Protein AF-0000000072649305 (afdb_homodimer)

Radius of gyration: 39.03 Å; Cα contacts (8 Å, |Δi|>4): 4567; chains: 2; bounding box: 91×129×90 Å

Nearest PDB structures (foldseek):
  1vrq-assembly1_B  TM=8.832E-01  e=9.720E-28  Corynebacterium sp. U-96
  1y56-assembly1_B  TM=9.040E-01  e=2.093E-27  Pyrococcus horikoshii OT3
  2gah-assembly1_B  TM=8.842E-01  e=2.703E-27  Stenotrophomonas maltophilia
  6j38-assembly1_B-2  TM=8.258E-01  e=3.837E-21  Streptomyces sp. MJ635-86F5
  7exs-assembly1_A  TM=8.335E-01  e=2.819E-20  Thermomicrobium roseum DSM 5159

Solvent-accessible surface area (backbone atoms only — not comparable to full-atom values): 95221 Å² total; per-residue (Å²): 121,86,79,44,63,44,62,58,48,69,74,64,62,65,78,66,76,74,66,70,76,68,77,71,73,66,77,72,63,72,85,65,77,70,59,66,54,63,35,55,30,39,33,36,23,41,28,50,44,21,32,28,29,51,28,36,36,19,73,72,67,42,37,53,29,36,35,35,13,53,49,56,74,24,32,65,53,37,63,73,48,86,25,57,34,69,48,84,53,81,49,71,52,58,25,52,23,17,50,47,15,62,57,44,52,59,50,47,30,67,73,58,65,40,77,29,56,73,43,70,44,16,33,36,40,48,20,58,33,66,63,46,42,45,50,51,28,45,37,49,27,41,33,54,63,71,71,46,71,70,44,82,35,47,46,67,53,48,36,70,58,36,71,72,44,57,62,78,68,44,68,22,31,42,31,31,66,84,17,28,36,33,38,46,62,39,42,41,48,37,32,48,50,46,19,42,74,48,48,27,45,79,42,59,66,32,40,78,74,42,50,38,66,32,19,58,82,60,95,77,62,84,49,61,32,15,36,45,16,66,46,53,67,86,37,49,31,33,37,35,36,38,85,59,49,53,30,39,22,52,30,42,36,40,18,42,51,69,37,39,42,56,58,34,45,55,55,55,42,88,54,63,47,44,21,28,51,42,45,34,35,33,35,37,63,36,69,69,50,46,50,38,53,73,70,66,50,79,72,58,34,33,39,31,40,38,47,49,24,35,35,38,33,73,40,92,44,18,37,35,40,38,43,53,41,68,80,44,52,64,43,54,87,87,34,64,59,94,80,65,50,72,66,68,50,82,76,59,60,82,60,45,42,70,37,52,54,53,46,26,67,37,26,49,68,64,35,73,31,49,72,68,46,73,49,21,33,59,38,23,21,11,56,80,61,50,36,29,43,34,47,38,76,95,48,74,58,29,33,36,47,35,18,47,65,57,38,76,25,33,14,46,20,51,9,46,38,48,32,35,24,69,76,71,56,46,51,90,61,57,52,12,73,25,20,48,33,40,56,37,65,68,67,23,70,46,24,30,47,40,22,20,32,51,35,51,39,44,68,42,43,83,81,44,86,69,62,51,83,58,65,60,59,77,40,29,42,58,50,45,47,63,61,42,46,75,60,22,40,42,69,37,70,56,85,55,32,55,38,46,35,33,51,45,93,42,92,79,57,54,62,56,74,86,71,58,48,56,62,67,99,52,76,63,35,82,38,60,39,77,40,93,44,93,90,44,61,41,71,49,52,49,41,88,41,67,41,81,57,49,66,48,32,43,50,35,44,51,38,20,69,70,16,12,23,41,29,80,51,34,77,28,25,32,32,36,36,31,27,79,45,27,59,63,51,51,36,38,43,23,49,38,70,74,74,84,57,81,24,41,47,40,82,33,41,32,37,39,71,74,19,11,35,62,46,55,29,43,35,33,46,81,46,80,48,28,30,39,37,38,24,73,36,72,34,28,50,41,45,74,67,55,78,36,31,50,52,18,65,64,55,44,50,91,59,61,44,61,74,71,74,63,74,33,54,13,36,36,37,34,54,46,44,35,50,43,11,65,40,66,64,91,48,60,52,46,78,41,82,42,33,72,36,37,29,29,38,38,34,28,11,75,38,30,64,58,34,50,34,70,41,24,69,88,57,62,75,47,60,86,73,44,35,78,40,27,40,47,80,45,47,52,46,51,36,59,28,41,39,26,34,39,68,67,53,84,50,52,29,30,32,36,36,27,51,38,40,34,39,50,43,48,50,50,55,50,51,66,58,17,52,89,47,53,50,42,70,44,20,51,56,27,49,50,21,36,23,71,30,24,38,41,37,70,43,91,84,79,46,77,46,68,48,68,47,50,77,43,60,41,30,66,79,32,34,43,69,26,56,65,48,62,86,53,44,56,68,73,77,63,76,86,72,63,35,55,15,48,70,37,44,63,68,42,59,93,59,60,74,38,26,58,43,25,30,44,48,46,91,64,85,56,50,60,51,64,44,44,29,27,24,16,65,42,94,84,68,45,79,43,31,32,29,39,31,37,30,56,21,70,91,72,70,41,39,30,30,32,31,41,23,36,56,90,65,49,48,71,68,36,62,34,28,36,39,56,63,74,41,79,28,50,27,31,29,40,65,55,30,49,48,60,52,46,54,54,50,56,68,72,97,119,85,79,43,61,44,63,56,48,69,76,65,62,63,77,66,77,72,67,69,75,66,78,71,72,64,76,72,63,72,84,64,77,72,59,66,55,64,34,55,31,39,31,36,23,39,28,52,43,20,31,29,28,51,26,36,35,19,72,73,66,41,39,53,30,36,35,35,13,55,48,57,74,24,31,67,53,38,62,76,49,87,26,57,33,69,47,83,52,79,49,72,53,58,26,52,22,18,50,47,14,61,56,44,54,59,50,48,30,67,73,56,67,40,77,29,56,74,42,71,43,16,33,37,39,46,18,57,33,67,64,46,42,44,50,53,27,45,36,48,26,40,33,54,63,72,69,47,72,69,44,82,34,47,47,66,55,49,35,70,57,37,71,72,44,59,62,81,68,44,68,22,30,41,31,30,65,84,17,29,33,35,39,46,63,40,42,42,49,37,32,48,51,47,17,41,75,46,49,27,46,78,43,58,65,33,40,78,74,42,52,37,70,33,20,55,81,58,95,77,62,82,49,63,33,15,38,42,18,66,47,54,67,86,36,48,32,32,38,36,36,38,84,58,50,53,30,40,22,52,30,43,34,42,20,43,51,69,37,39,41,56,58,34,46,55,52,54,42,88,54,63,48,43,21,28,52,43,44,34,35,33,36,38,63,36,68,70,52,46,51,39,54,72,71,65,49,79,72,58,35,33,40,30,41,37,47,49,24,37,35,37,32,74,41,92,44,18,37,34,40,38,44,54,39,68,80,43,51,64,44,55,87,87,34,63,59,94,79,66,52,73,65,68,50,82,76,60,61,81,60,45,42,69,37,52,53,53,47,26,67,36,26,50,68,64,33,71,30,48,73,68,47,73,46,20,33,60,36,24,21,14,57,81,60,48,35,29,42,35,47,38,76,93,50,74,57,28,33,37,47,34,19,46,65,57,39,76,23,34,13,46,21,50,10,46,40,47,31,36,24,69,75,72,56,46,53,88,62,58,52,11,72,24,18,47,31,39,56,38,71,68,67,23,69,46,24,31,47,40,21,20,32,50,36,50,39,45,70,42,46,81,82,42,87,68,63,53,84,58,66,61,59,78,41,29,43,58,52,45,48,61,62,43,46,74,61,24,41,43,70,36,71,58,86,55,31,55,39,45,35,34,51,45,94,44,91,81,57,54,63,57,73,85,72,57,48,55,62,69,96,51,77,62,38,83,38,58,41,76,40,92,44,93,88,43,60,42,71,48,52,47,41,87,41,67,42,80,57,50,66,48,33,42,52,33,44,52,37,20,69,71,16,11,24,41,28,81,50,34,78,27,26,32,33,35,36,31,28,82,44,27,61,63,51,50,36,38,43,22,49,39,68,74,74,84,57,82,23,41,47,40,81,33,40,32,36,40,71,75,19,11,35,63,44,56,27,43,35,32,46,79,46,78,46,28,30,40,38,38,24,72,36,73,32,27,50,40,45,72,64,57,79,32,34,54,52,19,65,62,55,43,54,90,63,62,40,63,76,62,78,64,75,32,53,13,36,36,38,34,54,46,45,37,49,43,12,66,40,66,62,90,48,60,53,48,78,42,81,40,33,74,36,36,29,30,37,38,34,27,11,74,38,30,63,57,33,48,34,70,41,23,69,89,57,63,75,46,60,86,74,44,34,79,39,27,40,47,80,44,45,50,46,50,37,60,27,42,39,26,34,40,68,67,53,84,50,55,31,31,33,37,37,28,49,37,39,33,38,50,42,47,50,51,52,50,52,65,58,16,51,89,48,53,50,42,69,45,21,51,56,28,49,48,21,37,23,68,30,25,37,41,38,70,43,91,84,80,46,78,47,69,47,67,46,49,78,41,60,41,31,66,77,34,33,43,70,26,57,64,48,63,85,55,43,55,70,72,77,63,74,85,71,62,35,54,14,49,70,36,44,64,68,42,58,94,58,61,72,38,26,56,42,26,30,44,48,47,91,66,87,57,52,59,51,64,46,44,29,26,24,17,65,41,94,84,68,45,79,44,32,33,30,39,31,36,30,55,21,68,92,72,71,42,37,30,32,32,30,41,24,36,56,91,65,49,51,69,66,37,64,36,27,37,39,55,62,74,42,77,29,50,26,31,30,41,64,54,30,49,48,62,52,45,55,54,52,58,68,72,94

Organism: Meloidogyne incognita (NCBI:txid6306)

Foldseek 3Di:
DPPFPQVVCVVPPPPPVPPPDPPPPPPPVVPPDFDDAEFAEEEEAQFLQSLLLLLQLLVVPGQRYEYEAQADHNQAPLQPDPFWLDLQDQDLQLNLLLVLLLVVLVVLCVVQVFAQAWDQLKAKEWDLFPQVLLLVLSSVQLCVVNVFDKDWFALVVVCVLPVQWDSPSTGTIIIRRSITGGRRVSSSVSSVRSSVVSNYYYDHSKDWDAKFKAFADDVPDSFSWPLLFDLPLVRIWMWTQIPSGIYIYSAYEYAHELCQQVHCVSQQDGFLKFWWKWKKFWWDAFVVLVVCVVVVHRFRHWYDHLLLAKIWGDDPRTIMMTGLFAPTFTPCLVTDDSPRTNDFDGDDCVGCVSSVVVVCNGRVSNSHTYTPDMTIHIAMAGLQRAAAWAADFPDFNYTYTYRHRPCSSSSNSSSNQNSCCNPVVHGPDQQLQRHSLLAFLQCDSVQSRQSRSVCSNCVSASDFPPDAAPTPPQRAEFPCRVVQVQQAFDWHDGNNYTFGAWGDPDPPAADDPVLAWRDDDGDRTGFFYDDPDDVDGTHWGTHQWFTPCNVRLLVQLVLLAAFKEKGWQLLWWKKKKAFPCLQVLVLQAWQHHDDPDAQFWDKTFGAAQLQATQFIFTWHDADPRMIMTTGRNVARSGHHDHQASQRRRRRTHRPRHPPDHPRQRSVSSSVVSNSNHSDDRPGRMDMGTCSVFKIKMKMGHPCSVVLQCVQAVVDDCDCVRPNARGWHWGGRNNFIWTWHQDDQQLTGIIITMGTSVCVNVNVCSSCVSRVVRSYYYGGPQSVQLSNLLAQWRCDPVRDTDGSDDHQFLRTNNAHCVQSVNPVRHPPVVVVPHHHRNSVSCVVCVPVGQWHKFKKFWPDDDIHADAWSWFKALDDPDDGFWIFRGWDQNSLVRTTMTIIIGGPVQRDFQRWIWTQNSNDIIIMTTHDSNNNVVVVVVVVVD/DPPFPQVVCVVPPPPPVPPPDPPCPPPVVVPPDFDDAEFAEEEEAQFLQSLLLLLQLLVVPGQRYEYEAQADHNQAPLQPDPFWLDLQDQDLQLNLLLVLLLVVLVVLCVVQVQAQAWDQLKAKEWDLFPQVLLLVLSRVQLCVVNVFDKDWFALVRVCVLPVQWDSPSTGTIIIRRSITGGRRVSSSVSSVRSSVVSNYYYDHSKDWDAKFKAFADDVPDSFSWPALFDLPLVRIWMWTDIPSGIYIYSAYEYAHELQQQVRCVSQQDGFLKFWWKWKKFWWDAFVVLVVCVVVVHRFRHWYDHLLAAKIWGDDPRTIMMTGLFAPTFTPCLVTDDSPRTNDFDGDDCVGCVSSVVVVCNGRVSNSHTYTPDMGIHIAMAGLQRAAAWAADFPDFNYTYTYRHRPCSSSSNSSSNQNSCCNPVVHGPDQQLLRHSLLAFQQCDSVQSRQSRSVCSNCVSASDFPPDAAPTPPQRAEFPCRVVQVQQAFDWHDGNNYTFGAWGDPDPPAADDPVLAWRDDDGDRTGFFYDDPDDVDGTHWGTHQWFTPCNVRLLVQLVLLAAFKEKGWQLLWWKKKKAFPCRQVLVLQAWQDHDDPDAQFWDKTFGAAQLQATQFIFTWHDADPRMIMTTGRNVARSGHIDHQQSQRRNGRTHRPRHPPDDPRQRSVSSSVVSNSNHSDDRPGRMDMDTCSVFKIKMKMWHPCSVVLQCVQAVVDDCDCVRPNARGWHWGGRNNFIWTWHQDDQQLTGIIITMGTSVCVNVNVCSSCVSRVVRSYYYGGPQSVQLSNLLAQWRCDPVRDIDGSDDHQFLRTNVAHCVQSVNPVRHPPVVVVPHHHRNSVSCVVCPPVGQKHKFKKFWPDDDIHADAWSWFKALDDPDDGFWIWRGWDQNSLVRTTMTIIIGGPVQRDFQRWIWTSNSNDIIIMTTHDSNNNVVVVVVVVVD

Sequence (1882 aa):
MPKYKILNYVKSCKISLFCSNGFSSSSNQTLTRSIRSESKAVVVGGGIVGLSTLYHLAKKGWSDVLLLERKELTSGSTWHAAGLLPIFNINYTIGQLHKYSVEMYQRLEKETGVDIGFRQCTNLRVACTNDRWDEYMYYKGIADTINVPVNILTKEQVNKLWPICKIDGILGGIQHPDDGYLQPANLAQAFAKASRDLGATIYTQTPVIDINPLYIESERSLCIKINLRNLDSDKNKWLIKTNRGNIITDHVITATGSFARKTAKMMGIQLPVLPVEHHYLVTEQHPILLERKKQGLPELSIFRESDNSWYIREENGGFIVGIYEKGAPACYLEGPSEDSEFELFQPYMERIMPHIERAIDRVPAFGEVGIKTIYNGAIPFTPDGVPIVGPAPGLYNYWLSEGHTFGITAAGGAGWQLAEWIVTGEPSIDMTSLDPRRFGDYASHKWTQLKCEEVSENIFTIHYPDEERSAGRPLLTSPCYERMANLGAVFGSICGWERPNWFAPSETYKLAKEELGIGGDVLLNKNWSNPREENGPVVEKWSFHRSNYFKHVGNEVLNVHKNAGLMDTSYCAKLMVKGQNARKWLNSIFTKPLPQEKGKIQQCFLLNKNGCVIAEFAAYEYINDCFYLISSGNSIKFIFKFKINVIFCNFNKYFKFKLKLIFLFPYAVYVYDILRKLLPVNENVQIFDCTNEMGIFMLVGPNSSKIIEKLCPQINLSETSFPLNFGRKICLGHCWVEAFHKNCFGEIGWELLHPLLMQNTLFDLIFDSGGEFGIKPFGVYAANSMAVEITFQVCMYNFYFHIRQIKHELTPNYNLWECGLYSYVDDFTDNNRDFPGKNSLIYLKNKERWKFITLEVFGLENVDARGGEPIFDEFDQKIIGRVTNGSFGWRINKSLALAMVNPKFAEEGTRVYIKILGGLFSAISIHENPFEAQKISDKIIMPKYKILNYVKSCKISLFCSNGFSSSSNQTLTRSIRSESKAVVVGGGIVGLSTLYHLAKKGWSDVLLLERKELTSGSTWHAAGLLPIFNINYTIGQLHKYSVEMYQRLEKETGVDIGFRQCTNLRVACTNDRWDEYMYYKGIADTINVPVNILTKEQVNKLWPICKIDGILGGIQHPDDGYLQPANLAQAFAKASRDLGATIYTQTPVIDINPLYIESERSLCIKINLRNLDSDKNKWLIKTNRGNIITDHVITATGSFARKTAKMMGIQLPVLPVEHHYLVTEQHPILLERKKQGLPELSIFRESDNSWYIREENGGFIVGIYEKGAPACYLEGPSEDSEFELFQPYMERIMPHIERAIDRVPAFGEVGIKTIYNGAIPFTPDGVPIVGPAPGLYNYWLSEGHTFGITAAGGAGWQLAEWIVTGEPSIDMTSLDPRRFGDYASHKWTQLKCEEVSENIFTIHYPDEERSAGRPLLTSPCYERMANLGAVFGSICGWERPNWFAPSETYKLAKEELGIGGDVLLNKNWSNPREENGPVVEKWSFHRSNYFKHVGNEVLNVHKNAGLMDTSYCAKLMVKGQNARKWLNSIFTKPLPQEKGKIQQCFLLNKNGCVIAEFAAYEYINDCFYLISSGNSIKFIFKFKINVIFCNFNKYFKFKLKLIFLFPYAVYVYDILRKLLPVNENVQIFDCTNEMGIFMLVGPNSSKIIEKLCPQINLSETSFPLNFGRKICLGHCWVEAFHKNCFGEIGWELLHPLLMQNTLFDLIFDSGGEFGIKPFGVYAANSMAVEITFQVCMYNFYFHIRQIKHELTPNYNLWECGLYSYVDDFTDNNRDFPGKNSLIYLKNKERWKFITLEVFGLENVDARGGEPIFDEFDQKIIGRVTNGSFGWRINKSLALAMVNPKFAEEGTRVYIKILGGLFSAISIHENPFEAQKISDKII

Secondary structure (DSSP, 8-state):
---SHHHHHHHH--------------------S---SEEEEEEE--SHHHHHHHHHHHHTT--SEEEE-SSSTTTTTGGG---B-----SSHHHHHHHHHHHHHHHHHHHHH------B---EEEEE-SHHHHHHHHHHHHHHHHTT---EEE-HHHHHHH-TTS--TT--EEEEETT--B--HHHHHHHHHHHHHHTT-EEE-S--EEEEEEEEB-SSS---B----S---GGGEEEEEEETTEEEEEEEEEE--GGGHHHHHHTTT-----EEEEEEEEEE---HHHHHHHHTTPPPPPEEEEGGGTEEEEEETTEEEEEE--TTPPB--TT---TT--S--PPP-HHHHHHHHHHHHHH-HHHHTS-EEEEEEEEEEE-TTSPPEEEEPTT-SSEEEEE--TTHHHHHHHHHHHHHHHHHHSS-SS--GGG-GGGS-TT--HHHHHHHHHHHHHTSSS---TT----TT-S-B--TTHHHHHHTTEEEEEETTEEEEEEE-SSTT----GGGSS--SS-S----BPPPSSTT-----B--SS--TTHHHHHHHHHHHHHSEEEEE-TTSEEEEEESTTHHHHHHHHBSSPPPSSTTBEEEEEEE-TTSBEEEEEEEEEEETTEEEEEE-GGGTT---------------S---S--------HHHHHHHHHHHHHSPTT-S-EEEE-TTTEEEEEEESTTHHHHHHHH-TT---STTTS-TTBEEEEEETTEEEEEES--SSSSSEEEEEEEGGGHHHHHHHHHHHHGGGTEEE--HHHHHHHHHT-SEEE-TTS-EEE-PPBTTTBSTTSBTTTTT-GGGS--TTSTT---TTHHHHHHHTT--S-EEEEEEE-S-SS----S--EEESSTTS-EEEEEEEEEEETTTTEEEEEEEE-GGG-STT-EEEEEETTEEEEEEEE-S-HHHHHHHHHHH-/--SSHHHHHHHH--------------------S---SEEEEEEE--SHHHHHHHHHHHHTT--SEEEE-SSSTTTTTGGG---B-----SSHHHHHHHHHHHHHHHHHHHHH------B---EEEEE-SHHHHHHHHHHHHHHHHTT---EEE-HHHHHHH-TTS--TT--EEEEETT--B--HHHHHHHHHHHHHHTT-EEE-S--EEEEEEEEB-SSS---B----S---GGGEEEEEEETTEEEEEEEEEE--GGGHHHHHHTTT-----EEEEEEEEEE---HHHHHHHHTTPPPPPEEEEGGGTEEEEEETTEEEEEE--TTPPB--TT---TT--S--PPP-HHHHHHHHHHHHHH-HHHHTS-EEEEEEEEEEE-TTSPPEEEEPTT-SSEEEEE--TTHHHHHHHHHHHHHHHHHHSS-SS--GGG-GGGS-TT--HHHHHHHHHHHHHTSSS---TT----TT-S-B--TTHHHHHHTTEEEEEETTEEEEEEE-SSTT----GGGSS--SS-S----BPPPSSTT-----B--SS--TTHHHHHHHHHHHHHSEEEEE-TTSEEEEEESTTHHHHHHHHBSSPPPSSTTBEEEEEEE-TTSBEEEEEEEEEEETTEEEEEE-GGGTT---------------S---S--------HHHHHHHHHHHHHSPTT-S-EEEE-TTTEEEEEEESTTHHHHHHHH-TT---STTTS-TTBEEEEEETTEEEEEES--SSSSSEEEEEEEGGGHHHHHHHHHHHHGGGTEEE--HHHHHHHHHT-SEEE-TTS-EEE-PPBTTTBSTTSBTTTTT-GGGS--TTSTT---TTHHHHHHHTT--S-EEEEEEE-S-SS----S--EEESSTTS-EEEEEEEEEEETTTTEEEEEEEE-GGG-STT-EEEEEETTEEEEEEEE-S-HHHHHHHHHHH-

Structure (mmCIF, N/CA/C/O backbone):
data_AF-0000000072649305-model_v1
#
loop_
_entity.id
_entity.type
_entity.pdbx_description
1 polymer 'Dimethylglycine dehydrogenase'
#
loop_
_atom_site.group_PDB
_atom_site.id
_atom_site.type_symbol
_atom_site.label_atom_id
_atom_site.label_alt_id
_atom_site.label_comp_id
_atom_site.label_asym_id
_atom_site.label_entity_id
_atom_site.label_seq_id
_atom_site.pdbx_PDB_ins_code
_atom_site.Cartn_x
_atom_site.Cartn_y
_atom_site.Cartn_z
_atom_site.occupancy
_atom_site.B_iso_or_equiv
_atom_site.auth_seq_id
_atom_site.auth_comp_id
_atom_site.auth_asym_id
_atom_site.auth_atom_id
_atom_site.pdbx_PDB_model_num
ATOM 1 N N . MET A 1 1 ? 20.75 60.844 -11.406 1 26.42 1 MET A N 1
ATOM 2 C CA . MET A 1 1 ? 21.453 60.438 -10.203 1 26.42 1 MET A CA 1
ATOM 3 C C . MET A 1 1 ? 20.5 59.75 -9.219 1 26.42 1 MET A C 1
ATOM 5 O O . MET A 1 1 ? 19.391 60.25 -8.977 1 26.42 1 MET A O 1
ATOM 9 N N . PRO A 1 2 ? 20.641 58.469 -8.891 1 33.59 2 PRO A N 1
ATOM 10 C CA . PRO A 1 2 ? 19.516 57.812 -8.258 1 33.59 2 PRO A CA 1
ATOM 11 C C . PRO A 1 2 ? 19.031 58.531 -7 1 33.59 2 PRO A C 1
ATOM 13 O O . PRO A 1 2 ? 19.844 58.938 -6.172 1 33.59 2 PRO A O 1
ATOM 16 N N . LYS A 1 3 ? 17.906 59.25 -7.133 1 41.62 3 LYS A N 1
ATOM 17 C CA . LYS A 1 3 ? 17.25 60.281 -6.312 1 41.62 3 LYS A CA 1
ATOM 18 C C . LYS A 1 3 ? 17.188 59.844 -4.852 1 41.62 3 LYS A C 1
ATOM 20 O O . LYS A 1 3 ? 17 60.688 -3.963 1 41.62 3 LYS A O 1
ATOM 25 N N . TYR A 1 4 ? 16.703 58.688 -4.555 1 39 4 TYR A N 1
ATOM 26 C CA . TYR A 1 4 ? 16.438 58.406 -3.146 1 39 4 TYR A CA 1
ATOM 27 C C . TYR A 1 4 ? 17.703 57.875 -2.451 1 39 4 TYR A C 1
ATOM 29 O O . TYR A 1 4 ? 18.453 57.094 -3.018 1 39 4 TYR A O 1
ATOM 37 N N . LYS A 1 5 ? 18.219 58.594 -1.465 1 45.81 5 LYS A N 1
ATOM 38 C CA . LYS A 1 5 ? 19.422 58.375 -0.668 1 45.81 5 LYS A CA 1
ATOM 39 C C . LYS A 1 5 ? 19.516 56.906 -0.216 1 45.81 5 LYS A C 1
ATOM 41 O O . LYS A 1 5 ? 20.609 56.344 -0.16 1 45.81 5 LYS A O 1
ATOM 46 N N . ILE A 1 6 ? 18.406 56.406 0.026 1 42.75 6 ILE A N 1
ATOM 47 C CA . ILE A 1 6 ? 18.422 55.031 0.521 1 42.75 6 ILE A CA 1
ATOM 48 C C . ILE A 1 6 ? 18.938 54.094 -0.572 1 42.75 6 ILE A C 1
ATOM 50 O O . ILE A 1 6 ? 19.609 53.094 -0.284 1 42.75 6 ILE A O 1
ATOM 54 N N . LEU A 1 7 ? 18.766 54.469 -1.872 1 44 7 LEU A N 1
ATOM 55 C CA . LEU A 1 7 ? 19.188 53.625 -2.975 1 44 7 LEU A CA 1
ATOM 56 C C . LEU A 1 7 ? 20.688 53.719 -3.205 1 44 7 LEU A C 1
ATOM 58 O O . LEU A 1 7 ? 21.266 52.906 -3.924 1 44 7 LEU A O 1
ATOM 62 N N . ASN A 1 8 ? 21.234 54.781 -2.863 1 38.97 8 ASN A N 1
ATOM 63 C CA . ASN A 1 8 ? 22.672 54.969 -3.059 1 38.97 8 ASN A CA 1
ATOM 64 C C . ASN A 1 8 ? 23.469 54 -2.164 1 38.97 8 ASN A C 1
ATOM 66 O O . ASN A 1 8 ? 24.672 53.812 -2.367 1 38.97 8 ASN A O 1
ATOM 70 N N . TYR A 1 9 ? 22.875 53.656 -1.155 1 36.69 9 TYR A N 1
ATOM 71 C CA . TYR A 1 9 ? 23.609 52.75 -0.279 1 36.69 9 TYR A CA 1
ATOM 72 C C . TYR A 1 9 ? 23.797 51.375 -0.947 1 36.69 9 TYR A C 1
ATOM 74 O O . TYR A 1 9 ? 24.688 50.625 -0.554 1 36.69 9 TYR A O 1
ATOM 82 N N . VAL A 1 10 ? 22.984 51.062 -1.899 1 38.12 10 VAL A N 1
ATOM 83 C CA . VAL A 1 10 ? 23.094 49.688 -2.418 1 38.12 10 VAL A CA 1
ATOM 84 C C . VAL A 1 10 ? 24.484 49.5 -3.037 1 38.12 10 VAL A C 1
ATOM 86 O O . VAL A 1 10 ? 24.922 48.375 -3.213 1 38.12 10 VAL A O 1
ATOM 89 N N . LYS A 1 11 ? 25.047 50.531 -3.682 1 35 11 LYS A N 1
ATOM 90 C CA . LYS A 1 11 ? 26.297 50.312 -4.422 1 35 11 LYS A CA 1
ATOM 91 C C . LYS A 1 11 ? 27.469 50.094 -3.473 1 35 11 LYS A C 1
ATOM 93 O O . LYS A 1 11 ? 28.469 49.5 -3.85 1 35 11 LYS A O 1
ATOM 98 N N . SER A 1 12 ? 27.531 50.938 -2.443 1 34.06 12 SER A N 1
ATOM 99 C CA . SER A 1 12 ? 28.781 50.906 -1.695 1 34.06 12 SER A CA 1
ATOM 100 C C . SER A 1 12 ? 28.781 49.812 -0.64 1 34.06 12 SER A C 1
ATOM 102 O O . SER A 1 12 ? 29.734 49.688 0.142 1 34.06 12 SER A O 1
ATOM 104 N N . CYS A 1 13 ? 27.688 49.312 -0.37 1 27.84 13 CYS A N 1
ATOM 105 C CA . CYS A 1 13 ? 27.719 48.406 0.775 1 27.84 13 CYS A CA 1
ATOM 106 C C . CYS A 1 13 ? 28.641 47.219 0.505 1 27.84 13 CYS A C 1
ATOM 108 O O . CYS A 1 13 ? 28.25 46.281 -0.198 1 27.84 13 CYS A O 1
ATOM 110 N N . LYS A 1 14 ? 29.969 47.594 0.073 1 27.81 14 LYS A N 1
ATOM 111 C CA . LYS A 1 14 ? 30.859 46.469 0.328 1 27.81 14 LYS A CA 1
ATOM 112 C C . LYS A 1 14 ? 30.578 45.844 1.699 1 27.81 14 LYS A C 1
ATOM 114 O O . LYS A 1 14 ? 30.359 46.562 2.674 1 27.81 14 LYS A O 1
ATOM 119 N N . ILE A 1 15 ? 30.281 44.625 1.768 1 27.25 15 ILE A N 1
ATOM 120 C CA . ILE A 1 15 ? 29.938 43.656 2.816 1 27.25 15 ILE A CA 1
ATOM 121 C C . ILE A 1 15 ? 30.953 43.781 3.957 1 27.25 15 ILE A C 1
ATOM 123 O O . ILE A 1 15 ? 32.125 43.406 3.801 1 27.25 15 ILE A O 1
ATOM 127 N N . SER A 1 16 ? 31.234 45.031 4.422 1 22.19 16 SER A N 1
ATOM 128 C CA . SER A 1 16 ? 32.125 44.719 5.543 1 22.19 16 SER A CA 1
ATOM 129 C C . SER A 1 16 ? 31.453 43.781 6.523 1 22.19 16 SER A C 1
ATOM 131 O O . SER A 1 16 ? 30.266 43.938 6.852 1 22.19 16 SER A O 1
ATOM 133 N N . LEU A 1 17 ? 31.797 42.562 6.473 1 25.78 17 LEU A N 1
ATOM 134 C CA . LEU A 1 17 ? 31.5 41.531 7.473 1 25.78 17 LEU A CA 1
ATOM 135 C C . LEU A 1 17 ? 31.5 42.156 8.875 1 25.78 17 LEU A C 1
ATOM 137 O O . LEU A 1 17 ? 32.531 42.656 9.344 1 25.78 17 LEU A O 1
ATOM 141 N N . PHE A 1 18 ? 30.641 43.062 9.117 1 23.59 18 PHE A N 1
ATOM 142 C CA . PHE A 1 18 ? 30.625 43.531 10.5 1 23.59 18 PHE A CA 1
ATOM 143 C C . PHE A 1 18 ? 30.578 42.344 11.469 1 23.59 18 PHE A C 1
ATOM 145 O O . PHE A 1 18 ? 29.594 41.594 11.508 1 23.59 18 PHE A O 1
ATOM 152 N N . CYS A 1 19 ? 31.656 41.656 11.531 1 23.05 19 CYS A N 1
ATOM 153 C CA . CYS A 1 19 ? 31.859 40.781 12.695 1 23.05 19 CYS A CA 1
ATOM 154 C C . CYS A 1 19 ? 31.672 41.562 13.992 1 23.05 19 CYS A C 1
ATOM 156 O O . CYS A 1 19 ? 32.438 42.5 14.289 1 23.05 19 CYS A O 1
ATOM 158 N N . SER A 1 20 ? 30.5 42.125 14.195 1 22.59 20 SER A N 1
ATOM 159 C CA . SER A 1 20 ? 30.406 42.719 15.531 1 22.59 20 SER A CA 1
ATOM 160 C C . SER A 1 20 ? 31.297 41.969 16.531 1 22.59 20 SER A C 1
ATOM 162 O O . SER A 1 20 ? 31.531 40.781 16.391 1 22.59 20 SER A O 1
ATOM 164 N N . ASN A 1 21 ? 32.25 42.75 17 1 23.2 21 ASN A N 1
ATOM 165 C CA . ASN A 1 21 ? 33.125 42.406 18.109 1 23.2 21 ASN A CA 1
ATOM 166 C C . ASN A 1 21 ? 32.375 41.625 19.188 1 23.2 21 ASN A C 1
ATOM 168 O O . ASN A 1 21 ? 31.266 42 19.578 1 23.2 21 ASN A O 1
ATOM 172 N N . GLY A 1 22 ? 32.531 40.375 19.156 1 23.89 22 GLY A N 1
ATOM 173 C CA . GLY A 1 22 ? 32.125 39.438 20.172 1 23.89 22 GLY A CA 1
ATOM 174 C C . GLY A 1 22 ? 32.156 40 21.578 1 23.89 22 GLY A C 1
ATOM 175 O O . GLY A 1 22 ? 33.094 40.719 21.938 1 23.89 22 GLY A O 1
ATOM 176 N N . PHE A 1 23 ? 31 40.594 22 1 24.89 23 PHE A N 1
ATOM 177 C CA . PHE A 1 23 ? 31.016 40.844 23.438 1 24.89 23 PHE A CA 1
ATOM 178 C C . PHE A 1 23 ? 31.812 39.781 24.156 1 24.89 23 PHE A C 1
ATOM 180 O O . PHE A 1 23 ? 31.578 38.594 23.969 1 24.89 23 PHE A O 1
ATOM 187 N N . SER A 1 24 ? 33.156 40.062 24.203 1 24.94 24 SER A N 1
ATOM 188 C CA . SER A 1 24 ? 34 39.25 25.062 1 24.94 24 SER A CA 1
ATOM 189 C C . SER A 1 24 ? 33.344 39 26.406 1 24.94 24 SER A C 1
ATOM 191 O O . SER A 1 24 ? 33.125 39.906 27.172 1 24.94 24 SER A O 1
ATOM 193 N N . SER A 1 25 ? 32.219 38.375 26.328 1 25.88 25 SER A N 1
ATOM 194 C CA . SER A 1 25 ? 31.812 38 27.688 1 25.88 25 SER A CA 1
ATOM 195 C C . SER A 1 25 ? 32.969 37.406 28.469 1 25.88 25 SER A C 1
ATOM 197 O O . SER A 1 25 ? 33.562 36.375 28.078 1 25.88 25 SER A O 1
ATOM 199 N N . SER A 1 26 ? 33.875 38.25 28.922 1 27.23 26 SER A N 1
ATOM 200 C CA . SER A 1 26 ? 34.969 38 29.859 1 27.23 26 SER A CA 1
ATOM 201 C C . SER A 1 26 ? 34.531 37 30.938 1 27.23 26 SER A C 1
ATOM 203 O O . SER A 1 26 ? 35.344 36.594 31.781 1 27.23 26 SER A O 1
ATOM 205 N N . SER A 1 27 ? 33.219 37.188 31.344 1 26.56 27 SER A N 1
ATOM 206 C CA . SER A 1 27 ? 33.25 36.656 32.719 1 26.56 27 SER A CA 1
ATOM 207 C C . SER A 1 27 ? 33.5 35.156 32.719 1 26.56 27 SER A C 1
ATOM 209 O O . SER A 1 27 ? 32.75 34.375 32.125 1 26.56 27 SER A O 1
ATOM 211 N N . ASN A 1 28 ? 34.719 34.781 32.5 1 29.5 28 ASN A N 1
ATOM 212 C CA . ASN A 1 28 ? 35.219 33.469 32.938 1 29.5 28 ASN A CA 1
ATOM 213 C C . ASN A 1 28 ? 34.562 33.031 34.219 1 29.5 28 ASN A C 1
ATOM 215 O O . ASN A 1 28 ? 35.125 33.219 35.312 1 29.5 28 ASN A O 1
ATOM 219 N N . GLN A 1 29 ? 33.312 33.438 34.438 1 30.05 29 GLN A N 1
ATOM 220 C CA . GLN A 1 29 ? 32.844 32.875 35.688 1 30.05 29 GLN A CA 1
ATOM 221 C C . GLN A 1 29 ? 33.156 31.375 35.75 1 30.05 29 GLN A C 1
ATOM 223 O O . GLN A 1 29 ? 33 30.656 34.781 1 30.05 29 GLN A O 1
ATOM 228 N N . THR A 1 30 ? 34.094 30.984 36.5 1 34.38 30 THR A N 1
ATOM 229 C CA . THR A 1 30 ? 34.406 29.641 36.969 1 34.38 30 THR A CA 1
ATOM 230 C C . THR A 1 30 ? 33.188 28.734 36.938 1 34.38 30 THR A C 1
ATOM 232 O O . THR A 1 30 ? 32.156 29.047 37.562 1 34.38 30 THR A O 1
ATOM 235 N N . LEU A 1 31 ? 32.844 28.188 35.844 1 43.88 31 LEU A N 1
ATOM 236 C CA . LEU A 1 31 ? 31.859 27.141 35.656 1 43.88 31 LEU A CA 1
ATOM 237 C C . LEU A 1 31 ? 31.781 26.266 36.906 1 43.88 31 LEU A C 1
ATOM 239 O O . LEU A 1 31 ? 32.5 25.266 37.031 1 43.88 31 LEU A O 1
ATOM 243 N N . THR A 1 32 ? 32.031 26.844 38.031 1 41.53 32 THR A N 1
ATOM 244 C CA . THR A 1 32 ? 32.281 26.062 39.219 1 41.53 32 THR A CA 1
ATOM 245 C C . THR A 1 32 ? 31.203 25 39.406 1 41.53 32 THR A C 1
ATOM 247 O O . THR A 1 32 ? 31.406 24 40.094 1 41.53 32 THR A O 1
ATOM 250 N N . ARG A 1 33 ? 29.781 25.516 39.5 1 52.19 33 ARG A N 1
ATOM 251 C CA . ARG A 1 33 ? 28.922 24.656 40.312 1 52.19 33 ARG A CA 1
ATOM 252 C C . ARG A 1 33 ? 28.328 23.531 39.469 1 52.19 33 ARG A C 1
ATOM 254 O O . ARG A 1 33 ? 27.844 23.781 38.375 1 52.19 33 ARG A O 1
ATOM 261 N N . SER A 1 34 ? 28.609 22.359 39.812 1 72.88 34 SER A N 1
ATOM 262 C CA . SER A 1 34 ? 28 21.094 39.375 1 72.88 34 SER A CA 1
ATOM 263 C C . SER A 1 34 ? 26.484 21.219 39.25 1 72.88 34 SER A C 1
ATOM 265 O O . SER A 1 34 ? 25.859 22 40 1 72.88 34 SER A O 1
ATOM 267 N N . ILE A 1 35 ? 25.844 21 38.031 1 83 35 ILE A N 1
ATOM 268 C CA . ILE A 1 35 ? 24.391 21.016 37.812 1 83 35 ILE A CA 1
ATOM 269 C C . ILE A 1 35 ? 23.734 20 38.75 1 83 35 ILE A C 1
ATOM 271 O O . ILE A 1 35 ? 24.375 19.062 39.219 1 83 35 ILE A O 1
ATOM 275 N N . ARG A 1 36 ? 22.609 20.344 39 1 91.12 36 ARG A N 1
ATOM 276 C CA . ARG A 1 36 ? 21.828 19.375 39.781 1 91.12 36 ARG A CA 1
ATOM 277 C C . ARG A 1 36 ? 21.734 18.047 39.031 1 91.12 36 ARG A C 1
ATOM 279 O O . ARG A 1 36 ? 21.625 18.016 37.812 1 91.12 36 ARG A O 1
ATOM 286 N N . SER A 1 37 ? 21.672 17.047 39.812 1 92 37 SER A N 1
ATOM 287 C CA . SER A 1 37 ? 21.703 15.703 39.219 1 92 37 SER A CA 1
ATOM 288 C C . SER A 1 37 ? 20.297 15.195 38.938 1 92 37 SER A C 1
ATOM 290 O O . SER A 1 37 ? 20.125 14.227 38.188 1 92 37 SER A O 1
ATOM 292 N N . GLU A 1 38 ? 19.266 15.836 39.531 1 93.56 38 GLU A N 1
ATOM 293 C CA . GLU A 1 38 ? 17.891 15.422 39.312 1 93.56 38 GLU A CA 1
ATOM 294 C C . GLU A 1 38 ? 16.953 16.625 39.25 1 93.56 38 GLU A C 1
ATOM 296 O O . GLU A 1 38 ? 17.203 17.656 39.844 1 93.56 38 GLU A O 1
ATOM 301 N N . SER A 1 39 ? 15.961 16.531 38.5 1 95.56 39 SER A N 1
ATOM 302 C CA . SER A 1 39 ? 14.906 17.531 38.406 1 95.56 39 SER A CA 1
ATOM 303 C C . SER A 1 39 ? 13.609 16.922 37.875 1 95.56 39 SER A C 1
ATOM 305 O O . SER A 1 39 ? 13.633 15.898 37.188 1 95.56 39 SER A O 1
ATOM 307 N N . LYS A 1 40 ? 12.57 17.531 38.281 1 96.25 40 LYS A N 1
ATOM 308 C CA . LYS A 1 40 ? 11.273 17.047 37.812 1 96.25 40 LYS A CA 1
ATOM 309 C C . LYS A 1 40 ? 11.133 17.266 36.312 1 96.25 40 LYS A C 1
ATOM 311 O O . LYS A 1 40 ? 10.578 16.422 35.594 1 96.25 40 LYS A O 1
ATOM 316 N N . ALA A 1 41 ? 11.523 18.422 35.844 1 97.88 41 ALA A N 1
ATOM 317 C CA . ALA A 1 41 ? 11.453 18.75 34.438 1 97.88 41 ALA A CA 1
ATOM 318 C C . ALA A 1 41 ? 12.656 19.578 34 1 97.88 41 ALA A C 1
ATOM 320 O O . ALA A 1 41 ? 13.164 20.391 34.781 1 97.88 41 ALA A O 1
ATOM 321 N N . VAL A 1 42 ? 13.102 19.344 32.812 1 98.38 42 VAL A N 1
ATOM 322 C CA . VAL A 1 42 ? 14.195 20.109 32.25 1 98.38 42 VAL A CA 1
ATOM 323 C C . VAL A 1 42 ? 13.742 20.734 30.922 1 98.38 42 VAL A C 1
ATOM 325 O O . VAL A 1 42 ? 13.25 20.047 30.031 1 98.38 42 VAL A O 1
ATOM 328 N N . VAL A 1 43 ? 13.82 22.047 30.844 1 98.69 43 VAL A N 1
ATOM 329 C CA . VAL A 1 43 ? 13.586 22.781 29.609 1 98.69 43 VAL A CA 1
ATOM 330 C C . VAL A 1 43 ? 14.914 23.031 28.891 1 98.69 43 VAL A C 1
ATOM 332 O O . VAL A 1 43 ? 15.859 23.547 29.5 1 98.69 43 VAL A O 1
ATOM 335 N N . VAL A 1 44 ? 14.992 22.625 27.656 1 98.56 44 VAL A N 1
ATOM 336 C CA . VAL A 1 44 ? 16.203 22.828 26.859 1 98.56 44 VAL A CA 1
ATOM 337 C C . VAL A 1 44 ? 15.992 23.984 25.891 1 98.56 44 VAL A C 1
ATOM 339 O O . VAL A 1 44 ? 15.148 23.922 24.984 1 98.56 44 VAL A O 1
ATOM 342 N N . GLY A 1 45 ? 16.75 25.094 26.016 1 98.12 45 GLY A N 1
ATOM 343 C CA . GLY A 1 45 ? 16.672 26.281 25.172 1 98.12 45 GLY A CA 1
ATOM 344 C C . GLY A 1 45 ? 16.312 27.531 25.953 1 98.12 45 GLY A C 1
ATOM 345 O O . GLY A 1 45 ? 15.25 27.594 26.578 1 98.12 45 GLY A O 1
ATOM 346 N N . GLY A 1 46 ? 17.125 28.5 25.906 1 97.69 46 GLY A N 1
ATOM 347 C CA . GLY A 1 46 ? 16.938 29.719 26.672 1 97.69 46 GLY A CA 1
ATOM 348 C C . GLY A 1 46 ? 16.422 30.875 25.844 1 97.69 46 GLY A C 1
ATOM 349 O O . GLY A 1 46 ? 16.75 32.031 26.109 1 97.69 46 GLY A O 1
ATOM 350 N N . GLY A 1 47 ? 15.734 30.594 24.797 1 97.31 47 GLY A N 1
ATOM 351 C CA . GLY A 1 47 ? 14.961 31.609 24.094 1 97.31 47 GLY A CA 1
ATOM 352 C C . GLY A 1 47 ? 13.68 31.984 24.812 1 97.31 47 GLY A C 1
ATOM 353 O O . GLY A 1 47 ? 13.375 31.438 25.875 1 97.31 47 GLY A O 1
ATOM 354 N N . ILE A 1 48 ? 12.938 32.875 24.172 1 97.44 48 ILE A N 1
ATOM 355 C CA . ILE A 1 48 ? 11.742 33.406 24.812 1 97.44 48 ILE A CA 1
ATOM 356 C C . ILE A 1 48 ? 10.75 32.281 25.062 1 97.44 48 ILE A C 1
ATOM 358 O O . ILE A 1 48 ? 10.047 32.25 26.078 1 97.44 48 ILE A O 1
ATOM 362 N N . VAL A 1 49 ? 10.648 31.281 24.172 1 98.06 49 VAL A N 1
ATOM 363 C CA . VAL A 1 49 ? 9.695 30.188 24.281 1 98.06 49 VAL A CA 1
ATOM 364 C C . VAL A 1 49 ? 10.086 29.266 25.453 1 98.06 49 VAL A C 1
ATOM 366 O O . VAL A 1 49 ? 9.234 28.859 26.234 1 98.06 49 VAL A O 1
ATOM 369 N N . GLY A 1 50 ? 11.367 28.922 25.547 1 98.5 50 GLY A N 1
ATOM 370 C CA . GLY A 1 50 ? 11.836 28.109 26.656 1 98.5 50 GLY A CA 1
ATOM 371 C C . GLY A 1 50 ? 11.656 28.781 28 1 98.5 50 GLY A C 1
ATOM 372 O O . GLY A 1 50 ? 11.219 28.141 28.969 1 98.5 50 GLY A O 1
ATOM 373 N N . LEU A 1 51 ? 12 30.016 28.062 1 98.38 51 LEU A N 1
ATOM 374 C CA . LEU A 1 51 ? 11.875 30.781 29.312 1 98.38 51 LEU A CA 1
ATOM 375 C C . LEU A 1 51 ? 10.414 30.891 29.719 1 98.38 51 LEU A C 1
ATOM 377 O O . LEU A 1 51 ? 10.094 30.797 30.906 1 98.38 51 LEU A O 1
ATOM 381 N N . SER A 1 52 ? 9.57 31.172 28.75 1 98.38 52 SER A N 1
ATOM 382 C CA . SER A 1 52 ? 8.133 31.203 29.031 1 98.38 52 SER A CA 1
ATOM 383 C C . SER A 1 52 ? 7.648 29.875 29.578 1 98.38 52 SER A C 1
ATOM 385 O O . SER A 1 52 ? 6.852 29.828 30.531 1 98.38 52 SER A O 1
ATOM 387 N N . THR A 1 53 ? 8.086 28.781 28.969 1 98.62 53 THR A N 1
ATOM 388 C CA . THR A 1 53 ? 7.699 27.438 29.422 1 98.62 53 THR A CA 1
ATOM 389 C C . THR A 1 53 ? 8.156 27.203 30.844 1 98.62 53 THR A C 1
ATOM 391 O O . THR A 1 53 ? 7.383 26.703 31.672 1 98.62 53 THR A O 1
ATOM 394 N N . LEU A 1 54 ? 9.391 27.531 31.156 1 98.5 54 LEU A N 1
ATOM 395 C CA . LEU A 1 54 ? 9.93 27.391 32.5 1 98.5 54 LEU A CA 1
ATOM 396 C C . LEU A 1 54 ? 9.086 28.172 33.5 1 98.5 54 LEU A C 1
ATOM 398 O O . LEU A 1 54 ? 8.727 27.641 34.562 1 98.5 54 LEU A O 1
ATOM 402 N N . TYR A 1 55 ? 8.75 29.422 33.219 1 97.88 55 TYR A N 1
ATOM 403 C CA . TYR A 1 55 ? 7.957 30.297 34.062 1 97.88 55 TYR A CA 1
ATOM 404 C C . TYR A 1 55 ? 6.602 29.688 34.375 1 97.88 55 TYR A C 1
ATOM 406 O O . TYR A 1 55 ? 6.176 29.641 35.531 1 97.88 55 TYR A O 1
ATOM 414 N N . HIS A 1 56 ? 5.977 29.219 33.344 1 98.38 56 HIS A N 1
ATOM 415 C CA . HIS A 1 56 ? 4.617 28.719 33.5 1 98.38 56 HIS A CA 1
ATOM 416 C C . HIS A 1 56 ? 4.609 27.406 34.312 1 98.38 56 HIS A C 1
ATOM 418 O O . HIS A 1 56 ? 3.674 27.141 35.062 1 98.38 56 HIS A O 1
ATOM 424 N N . LEU A 1 57 ? 5.617 26.531 34.062 1 98.31 57 LEU A N 1
ATOM 425 C CA . LEU A 1 57 ? 5.73 25.328 34.875 1 98.31 57 LEU A CA 1
ATOM 426 C C . LEU A 1 57 ? 5.914 25.703 36.344 1 98.31 57 LEU A C 1
ATOM 428 O O . LEU A 1 57 ? 5.266 25.125 37.219 1 98.31 57 LEU A O 1
ATOM 432 N N . ALA A 1 58 ? 6.816 26.641 36.656 1 97.31 58 ALA A N 1
ATOM 433 C CA . ALA A 1 58 ? 7.051 27.109 38 1 97.31 58 ALA A CA 1
ATOM 434 C C . ALA A 1 58 ? 5.789 27.719 38.594 1 97.31 58 ALA A C 1
ATOM 436 O O . ALA A 1 58 ? 5.484 27.516 39.781 1 97.31 58 ALA A O 1
ATOM 437 N N . LYS A 1 59 ? 5.105 28.516 37.781 1 96.06 59 LYS A N 1
ATOM 438 C CA . LYS A 1 59 ? 3.877 29.172 38.219 1 96.06 59 LYS A CA 1
ATOM 439 C C . LYS A 1 59 ? 2.805 28.156 38.594 1 96.06 59 LYS A C 1
ATOM 441 O O . LYS A 1 59 ? 1.91 28.438 39.406 1 96.06 59 LYS A O 1
ATOM 446 N N . LYS A 1 60 ? 2.887 27 38.031 1 96.38 60 LYS A N 1
ATOM 447 C CA . LYS A 1 60 ? 1.943 25.938 38.344 1 96.38 60 LYS A CA 1
ATOM 448 C C . LYS A 1 60 ? 2.346 25.188 39.594 1 96.38 60 LYS A C 1
ATOM 450 O O . LYS A 1 60 ? 1.683 24.234 40 1 96.38 60 LYS A O 1
ATOM 455 N N . GLY A 1 61 ? 3.48 25.516 40.188 1 95.25 61 GLY A N 1
ATOM 456 C CA . GLY A 1 61 ? 3.854 24.984 41.469 1 95.25 61 GLY A CA 1
ATOM 457 C C . GLY A 1 61 ? 5.047 24.047 41.406 1 95.25 61 GLY A C 1
ATOM 458 O O . GLY A 1 61 ? 5.418 23.438 42.438 1 95.25 61 GLY A O 1
ATOM 459 N N . TRP A 1 62 ? 5.648 23.859 40.281 1 95.88 62 TRP A N 1
ATOM 460 C CA . TRP A 1 62 ? 6.824 23 40.156 1 95.88 62 TRP A CA 1
ATOM 461 C C . TRP A 1 62 ? 8.094 23.781 40.469 1 95.88 62 TRP A C 1
ATOM 463 O O . TRP A 1 62 ? 8.547 24.594 39.656 1 95.88 62 TRP A O 1
ATOM 473 N N . SER A 1 63 ? 8.609 23.609 41.562 1 89.56 63 SER A N 1
ATOM 474 C CA . SER A 1 63 ? 9.82 24.328 41.938 1 89.56 63 SER A CA 1
ATOM 475 C C . SER A 1 63 ? 11.078 23.594 41.5 1 89.56 63 SER A C 1
ATOM 477 O O . SER A 1 63 ? 12.148 24.188 41.375 1 89.56 63 SER A O 1
ATOM 479 N N . ASP A 1 64 ? 10.977 22.344 41.281 1 94.19 64 ASP A N 1
ATOM 480 C CA . ASP A 1 64 ? 12.125 21.547 40.875 1 94.19 64 ASP A CA 1
ATOM 481 C C . ASP A 1 64 ? 12.195 21.438 39.344 1 94.19 64 ASP A C 1
ATOM 483 O O . ASP A 1 64 ? 12.188 20.328 38.812 1 94.19 64 ASP A O 1
ATOM 487 N N . VAL A 1 65 ? 12.234 22.531 38.719 1 97.62 65 VAL A N 1
ATOM 488 C CA . VAL A 1 65 ? 12.352 22.625 37.25 1 97.62 65 VAL A CA 1
ATOM 489 C C . VAL A 1 65 ? 13.562 23.469 36.875 1 97.62 65 VAL A C 1
ATOM 491 O O . VAL A 1 65 ? 13.938 24.391 37.625 1 97.62 65 VAL A O 1
ATOM 494 N N . LEU A 1 66 ? 14.211 23.141 35.875 1 97.12 66 LEU A N 1
ATOM 495 C CA . LEU A 1 66 ? 15.375 23.922 35.5 1 97.12 66 LEU A CA 1
ATOM 496 C C . LEU A 1 66 ? 15.445 24.078 33.969 1 97.12 66 LEU A C 1
ATOM 498 O O . LEU A 1 66 ? 14.766 23.344 33.25 1 97.12 66 LEU A O 1
ATOM 502 N N . LEU A 1 67 ? 16.172 25.062 33.5 1 98.44 67 LEU A N 1
ATOM 503 C CA . LEU A 1 67 ? 16.406 25.344 32.094 1 98.44 67 LEU A CA 1
ATOM 504 C C . LEU A 1 67 ? 17.891 25.281 31.766 1 98.44 67 LEU A C 1
ATOM 506 O O . LEU A 1 67 ? 18.719 25.766 32.531 1 98.44 67 LEU A O 1
ATOM 510 N N . LEU A 1 68 ? 18.188 24.578 30.672 1 98.19 68 LEU A N 1
ATOM 511 C CA . LEU A 1 68 ? 19.547 24.5 30.156 1 98.19 68 LEU A CA 1
ATOM 512 C C . LEU A 1 68 ? 19.703 25.312 28.891 1 98.19 68 LEU A C 1
ATOM 514 O O . LEU A 1 68 ? 18.922 25.141 27.938 1 98.19 68 LEU A O 1
ATOM 518 N N . GLU A 1 69 ? 20.594 26.219 28.828 1 97.56 69 GLU A N 1
ATOM 519 C CA . GLU A 1 69 ? 20.938 27.016 27.656 1 97.56 69 GLU A CA 1
ATOM 520 C C . GLU A 1 69 ? 22.406 26.812 27.266 1 97.56 69 GLU A C 1
ATOM 522 O O . GLU A 1 69 ? 23.281 26.859 28.125 1 97.56 69 GLU A O 1
ATOM 527 N N . ARG A 1 70 ? 22.625 26.516 26 1 96.19 70 ARG A N 1
ATOM 528 C CA . ARG A 1 70 ? 23.938 26.156 25.5 1 96.19 70 ARG A CA 1
ATOM 529 C C . ARG A 1 70 ? 24.906 27.328 25.609 1 96.19 70 ARG A C 1
ATOM 531 O O . ARG A 1 70 ? 26.094 27.125 25.859 1 96.19 70 ARG A O 1
ATOM 538 N N . LYS A 1 71 ? 24.391 28.562 25.375 1 96.25 71 LYS A N 1
ATOM 539 C CA . LYS A 1 71 ? 25.188 29.781 25.422 1 96.25 71 LYS A CA 1
ATOM 540 C C . LYS A 1 71 ? 24.562 30.797 26.375 1 96.25 71 LYS A C 1
ATOM 542 O O . LYS A 1 71 ? 24.328 30.5 27.547 1 96.25 71 LYS A O 1
ATOM 547 N N . GLU A 1 72 ? 24.234 31.938 25.875 1 95.12 72 GLU A N 1
ATOM 548 C CA . GLU A 1 72 ? 23.547 32.938 26.656 1 95.12 72 GLU A CA 1
ATOM 549 C C . GLU A 1 72 ? 22.062 33 26.328 1 95.12 72 GLU A C 1
ATOM 551 O O . GLU A 1 72 ? 21.656 32.625 25.219 1 95.12 72 GLU A O 1
ATOM 556 N N . LEU A 1 73 ? 21.344 33.438 27.328 1 95.5 73 LEU A N 1
ATOM 557 C CA . LEU A 1 73 ? 19.922 33.625 27.047 1 95.5 73 LEU A CA 1
ATOM 558 C C . LEU A 1 73 ? 19.703 34.469 25.797 1 95.5 73 LEU A C 1
ATOM 560 O O . LEU A 1 73 ? 20.469 35.406 25.547 1 95.5 73 LEU A O 1
ATOM 564 N N . THR A 1 74 ? 18.766 34.125 24.938 1 94.25 74 THR A N 1
ATOM 565 C CA . THR A 1 74 ? 18.281 34.844 23.766 1 94.25 74 THR A CA 1
ATOM 566 C C . THR A 1 74 ? 19.25 34.688 22.594 1 94.25 74 THR A C 1
ATOM 568 O O . THR A 1 74 ? 19.047 35.25 21.531 1 94.25 74 THR A O 1
ATOM 571 N N . SER A 1 75 ? 20.312 33.906 22.703 1 91.88 75 SER A N 1
ATOM 572 C CA . SER A 1 75 ? 21.406 33.875 21.734 1 91.88 75 SER A CA 1
ATOM 573 C C . SER A 1 75 ? 20.953 33.219 20.438 1 91.88 75 SER A C 1
ATOM 575 O O . SER A 1 75 ? 21.688 33.25 19.438 1 91.88 75 SER A O 1
ATOM 577 N N . GLY A 1 76 ? 19.781 32.625 20.406 1 92.06 76 GLY A N 1
ATOM 578 C CA . GLY A 1 76 ? 19.234 32.094 19.172 1 92.06 76 GLY A CA 1
ATOM 579 C C . GLY A 1 76 ? 18.562 33.125 18.297 1 92.06 76 GLY A C 1
ATOM 580 O O . GLY A 1 76 ? 19.219 34.094 17.859 1 92.06 76 GLY A O 1
ATOM 581 N N . SER A 1 77 ? 17.25 33 18.234 1 90.31 77 SER A N 1
ATOM 582 C CA . SER A 1 77 ? 16.547 33.938 17.359 1 90.31 77 SER A CA 1
ATOM 583 C C . SER A 1 77 ? 15.945 35.094 18.141 1 90.31 77 SER A C 1
ATOM 585 O O . SER A 1 77 ? 15.609 36.156 17.578 1 90.31 77 SER A O 1
ATOM 587 N N . THR A 1 78 ? 15.836 35.031 19.406 1 90.44 78 THR A N 1
ATOM 588 C CA . THR A 1 78 ? 15.148 36 20.234 1 90.44 78 THR A CA 1
ATOM 589 C C . THR A 1 78 ? 15.859 37.344 20.203 1 90.44 78 THR A C 1
ATOM 591 O O . THR A 1 78 ? 15.219 38.406 20.156 1 90.44 78 THR A O 1
ATOM 594 N N . TRP A 1 79 ? 17.156 37.406 20.156 1 89.44 79 TRP A N 1
ATOM 595 C CA . TRP A 1 79 ? 17.938 38.625 20.328 1 89.44 79 TRP A CA 1
ATOM 596 C C . TRP A 1 79 ? 17.75 39.562 19.141 1 89.44 79 TRP A C 1
ATOM 598 O O . TRP A 1 79 ? 17.891 40.781 19.281 1 89.44 79 TRP A O 1
ATOM 608 N N . HIS A 1 80 ? 17.438 39.031 18.016 1 88.62 80 HIS A N 1
ATOM 609 C CA . HIS A 1 80 ? 17.328 39.906 16.875 1 88.62 80 HIS A CA 1
ATOM 610 C C . HIS A 1 80 ? 15.875 40.062 16.438 1 88.62 80 HIS A C 1
ATOM 612 O O . HIS A 1 80 ? 15.602 40.5 15.312 1 88.62 80 HIS A O 1
ATOM 618 N N . ALA A 1 81 ? 14.977 39.625 17.266 1 90.69 81 ALA A N 1
ATOM 619 C CA . ALA A 1 81 ? 13.562 39.844 16.953 1 90.69 81 ALA A CA 1
ATOM 620 C C . ALA A 1 81 ? 13.203 41.312 16.953 1 90.69 81 ALA A C 1
ATOM 622 O O . ALA A 1 81 ? 13.734 42.094 17.766 1 90.69 81 ALA A O 1
ATOM 623 N N . ALA A 1 82 ? 12.258 41.688 16.109 1 87.81 82 ALA A N 1
ATOM 624 C CA . ALA A 1 82 ? 11.805 43.062 16.016 1 87.81 82 ALA A CA 1
ATOM 625 C C . ALA A 1 82 ? 10.891 43.438 17.203 1 87.81 82 ALA A C 1
ATOM 627 O O . ALA A 1 82 ? 10.602 44.594 17.438 1 87.81 82 ALA A O 1
ATOM 628 N N . GLY A 1 83 ? 10.43 42.406 17.906 1 91.19 83 GLY A N 1
ATOM 629 C CA . GLY A 1 83 ? 9.695 42.625 19.141 1 91.19 83 GLY A CA 1
ATOM 630 C C . GLY A 1 83 ? 8.234 42.938 18.922 1 91.19 83 GLY A C 1
ATOM 631 O O . GLY A 1 83 ? 7.543 43.406 19.844 1 91.19 83 GLY A O 1
ATOM 632 N N . LEU A 1 84 ? 7.715 42.688 17.75 1 92.69 84 LEU A N 1
ATOM 633 C CA . LEU A 1 84 ? 6.328 43 17.438 1 92.69 84 LEU A CA 1
ATOM 634 C C . LEU A 1 84 ? 5.383 42.031 18.125 1 92.69 84 LEU A C 1
ATOM 636 O O . LEU A 1 84 ? 5.727 40.844 18.312 1 92.69 84 LEU A O 1
ATOM 640 N N . LEU A 1 85 ? 4.223 42.5 18.453 1 93.62 85 LEU A N 1
ATOM 641 C CA . LEU A 1 85 ? 3.211 41.688 19.125 1 93.62 85 LEU A CA 1
ATOM 642 C C . LEU A 1 85 ? 1.9 41.688 18.344 1 93.62 85 LEU A C 1
ATOM 644 O O . LEU A 1 85 ? 0.864 42.094 18.875 1 93.62 85 LEU A O 1
ATOM 648 N N . PRO A 1 86 ? 1.963 41.188 17.203 1 92.12 86 PRO A N 1
ATOM 649 C CA . PRO A 1 86 ? 0.704 41.125 16.453 1 92.12 86 PRO A CA 1
ATOM 650 C C . PRO A 1 86 ? -0.243 40.031 16.984 1 92.12 86 PRO A C 1
ATOM 652 O O . PRO A 1 86 ? 0.106 38.844 16.984 1 92.12 86 PRO A O 1
ATOM 655 N N . ILE A 1 87 ? -1.436 40.375 17.328 1 92.88 87 ILE A N 1
ATOM 656 C CA . ILE A 1 87 ? -2.451 39.406 17.75 1 92.88 87 ILE A CA 1
ATOM 657 C C . ILE A 1 87 ? -3.094 38.75 16.516 1 92.88 87 ILE A C 1
ATOM 659 O O . ILE A 1 87 ? -3.58 37.625 16.594 1 92.88 87 ILE A O 1
ATOM 663 N N . PHE A 1 88 ? -3.041 39.438 15.398 1 92.06 88 PHE A N 1
ATOM 664 C CA . PHE A 1 88 ? -3.676 39 14.156 1 92.06 88 PHE A CA 1
ATOM 665 C C . PHE A 1 88 ? -3.254 37.594 13.789 1 92.06 88 PHE A C 1
ATOM 667 O O . PHE A 1 88 ? -2.07 37.312 13.562 1 92.06 88 PHE A O 1
ATOM 674 N N . ASN A 1 89 ? -4.176 36.688 13.742 1 92.44 89 ASN A N 1
ATOM 675 C CA . ASN A 1 89 ? -4.016 35.344 13.203 1 92.44 89 ASN A CA 1
ATOM 676 C C . ASN A 1 89 ? -5.359 34.719 12.875 1 92.44 89 ASN A C 1
ATOM 678 O O . ASN A 1 89 ? -6.262 34.688 13.711 1 92.44 89 ASN A O 1
ATOM 682 N N . ILE A 1 90 ? -5.422 34.156 11.727 1 89.62 90 ILE A N 1
ATOM 683 C CA . ILE A 1 90 ? -6.688 33.594 11.273 1 89.62 90 ILE A CA 1
ATOM 684 C C . ILE A 1 90 ? -6.934 32.25 11.977 1 89.62 90 ILE A C 1
ATOM 686 O O . ILE A 1 90 ? -8.078 31.797 12.086 1 89.62 90 ILE A O 1
ATOM 690 N N . ASN A 1 91 ? -5.906 31.625 12.445 1 89.62 91 ASN A N 1
ATOM 691 C CA . ASN A 1 91 ? -6.055 30.375 13.188 1 89.62 91 ASN A CA 1
ATOM 692 C C . ASN A 1 91 ? -6.66 30.609 14.57 1 89.62 91 ASN A C 1
ATOM 694 O O . ASN A 1 91 ? -6.113 31.375 15.367 1 89.62 91 ASN A O 1
ATOM 698 N N . TYR A 1 92 ? -7.711 29.922 14.836 1 88.12 92 TYR A N 1
ATOM 699 C CA . TYR A 1 92 ? -8.508 30.109 16.047 1 88.12 92 TYR A CA 1
ATOM 700 C C . TYR A 1 92 ? -7.66 29.875 17.297 1 88.12 92 TYR A C 1
ATOM 702 O O . TYR A 1 92 ? -7.723 30.656 18.25 1 88.12 92 TYR A O 1
ATOM 710 N N . THR A 1 93 ? -6.875 28.859 17.375 1 91.5 93 THR A N 1
ATOM 711 C CA . THR A 1 93 ? -6.074 28.5 18.547 1 91.5 93 THR A CA 1
ATOM 712 C C . THR A 1 93 ? -4.914 29.484 18.719 1 91.5 93 THR A C 1
ATOM 714 O O . THR A 1 93 ? -4.652 29.953 19.828 1 91.5 93 THR A O 1
ATOM 717 N N . ILE A 1 94 ? -4.281 29.859 17.688 1 94.38 94 ILE A N 1
ATOM 718 C CA . ILE A 1 94 ? -3.141 30.766 17.766 1 94.38 94 ILE A CA 1
ATOM 719 C C . ILE A 1 94 ? -3.609 32.156 18.234 1 94.38 94 ILE A C 1
ATOM 721 O O . ILE A 1 94 ? -2.914 32.812 18.984 1 94.38 94 ILE A O 1
ATOM 725 N N . GLY A 1 95 ? -4.801 32.5 17.719 1 94.19 95 GLY A N 1
ATOM 726 C CA . GLY A 1 95 ? -5.355 33.781 18.188 1 94.19 95 GLY A CA 1
ATOM 727 C C . GLY A 1 95 ? -5.5 33.812 19.703 1 94.19 95 GLY A C 1
ATOM 728 O O . GLY A 1 95 ? -5.234 34.844 20.312 1 94.19 95 GLY A O 1
ATOM 729 N N . GLN A 1 96 ? -5.863 32.719 20.266 1 94.69 96 GLN A N 1
ATOM 730 C CA . GLN A 1 96 ? -6.027 32.656 21.719 1 94.69 96 GLN A CA 1
ATOM 731 C C . GLN A 1 96 ? -4.68 32.688 22.422 1 94.69 96 GLN A C 1
ATOM 733 O O . GLN A 1 96 ? -4.547 33.312 23.484 1 94.69 96 GLN A O 1
ATOM 738 N N . LEU A 1 97 ? -3.701 32.062 21.859 1 96.56 97 LEU A N 1
ATOM 739 C CA . LEU A 1 97 ? -2.357 32.094 22.438 1 96.56 97 LEU A CA 1
ATOM 740 C C . LEU A 1 97 ? -1.784 33.5 22.406 1 96.56 97 LEU A C 1
ATOM 742 O O . LEU A 1 97 ? -1.185 33.969 23.375 1 96.56 97 LEU A O 1
ATOM 746 N N . HIS A 1 98 ? -1.986 34.188 21.25 1 96.75 98 HIS A N 1
ATOM 747 C CA . HIS A 1 98 ? -1.499 35.562 21.125 1 96.75 98 HIS A CA 1
ATOM 748 C C . HIS A 1 98 ? -2.189 36.469 22.109 1 96.75 98 HIS A C 1
ATOM 750 O O . HIS A 1 98 ? -1.535 37.312 22.75 1 96.75 98 HIS A O 1
ATOM 756 N N . LYS A 1 99 ? -3.471 36.344 22.188 1 96.25 99 LYS A N 1
ATOM 757 C CA . LYS A 1 99 ? -4.242 37.156 23.125 1 96.25 99 LYS A CA 1
ATOM 758 C C . LYS A 1 99 ? -3.723 37 24.547 1 96.25 99 LYS A C 1
ATOM 760 O O . LYS A 1 99 ? -3.475 37.969 25.25 1 96.25 99 LYS A O 1
ATOM 765 N N . TYR A 1 100 ? -3.553 35.781 24.969 1 96.94 100 TYR A N 1
ATOM 766 C CA . TYR A 1 100 ? -3.027 35.5 26.312 1 96.94 100 TYR A CA 1
ATOM 767 C C . TYR A 1 100 ? -1.655 36.125 26.5 1 96.94 100 TYR A C 1
ATOM 769 O O . TYR A 1 100 ? -1.378 36.719 27.547 1 96.94 100 TYR A O 1
ATOM 777 N N . SER A 1 101 ? -0.786 36 25.562 1 96.56 101 SER A N 1
ATOM 778 C CA . SER A 1 101 ? 0.581 36.5 25.656 1 96.56 101 SER A CA 1
ATOM 779 C C . SER A 1 101 ? 0.601 38 25.891 1 96.56 101 SER A C 1
ATOM 781 O O . SER A 1 101 ? 1.286 38.5 26.797 1 96.56 101 SER A O 1
ATOM 783 N N . VAL A 1 102 ? -0.139 38.688 25.062 1 94.12 102 VAL A N 1
ATOM 784 C CA . VAL A 1 102 ? -0.143 40.156 25.141 1 94.12 102 VAL A CA 1
ATOM 785 C C . VAL A 1 102 ? -0.638 40.594 26.516 1 94.12 102 VAL A C 1
ATOM 787 O O . VAL A 1 102 ? -0.065 41.5 27.109 1 94.12 102 VAL A O 1
ATOM 790 N N . GLU A 1 103 ? -1.635 39.969 27 1 93.38 103 GLU A N 1
ATOM 791 C CA . GLU A 1 103 ? -2.162 40.281 28.328 1 93.38 103 GLU A CA 1
ATOM 792 C C . GLU A 1 103 ? -1.158 39.906 29.422 1 93.38 103 GLU A C 1
ATOM 794 O O . GLU A 1 103 ? -0.947 40.688 30.359 1 93.38 103 GLU A O 1
ATOM 799 N N . MET A 1 104 ? -0.594 38.844 29.266 1 94.75 104 MET A N 1
ATOM 800 C CA . MET A 1 104 ? 0.307 38.312 30.297 1 94.75 104 MET A CA 1
ATOM 801 C C . MET A 1 104 ? 1.582 39.125 30.375 1 94.75 104 MET A C 1
ATOM 803 O O . MET A 1 104 ? 2.135 39.312 31.469 1 94.75 104 MET A O 1
ATOM 807 N N . TYR A 1 105 ? 2.088 39.594 29.281 1 94.81 105 TYR A N 1
ATOM 808 C CA . TYR A 1 105 ? 3.32 40.375 29.281 1 94.81 105 TYR A CA 1
ATOM 809 C C . TYR A 1 105 ? 3.17 41.625 30.125 1 94.81 105 TYR A C 1
ATOM 811 O O . TYR A 1 105 ? 4.102 42.031 30.812 1 94.81 105 TYR A O 1
ATOM 819 N N . GLN A 1 106 ? 2.039 42.156 30.016 1 88.25 106 GLN A N 1
ATOM 820 C CA . GLN A 1 106 ? 1.78 43.344 30.844 1 88.25 106 GLN A CA 1
ATOM 821 C C . GLN A 1 106 ? 1.771 42.969 32.344 1 88.25 106 GLN A C 1
ATOM 823 O O . GLN A 1 106 ? 2.314 43.719 33.156 1 88.25 106 GLN A O 1
ATOM 828 N N . ARG A 1 107 ? 1.267 41.906 32.625 1 91.19 107 ARG A N 1
ATOM 829 C CA . ARG A 1 107 ? 1.235 41.406 34.031 1 91.19 107 ARG A CA 1
ATOM 830 C C . ARG A 1 107 ? 2.635 41.031 34.5 1 91.19 107 ARG A C 1
ATOM 832 O O . ARG A 1 107 ? 2.971 41.25 35.656 1 91.19 107 ARG A O 1
ATOM 839 N N . LEU A 1 108 ? 3.381 40.5 33.656 1 93.62 108 LEU A N 1
ATOM 840 C CA . LEU A 1 108 ? 4.734 40.062 33.969 1 93.62 108 LEU A CA 1
ATOM 841 C C . LEU A 1 108 ? 5.598 41.25 34.406 1 93.62 108 LEU A C 1
ATOM 843 O O . LEU A 1 108 ? 6.406 41.125 35.344 1 93.62 108 LEU A O 1
ATOM 847 N N . GLU A 1 109 ? 5.48 42.281 33.688 1 89.81 109 GLU A N 1
ATOM 848 C CA . GLU A 1 109 ? 6.211 43.5 34.062 1 89.81 109 GLU A CA 1
ATOM 849 C C . GLU A 1 109 ? 5.871 43.938 35.469 1 89.81 109 GLU A C 1
ATOM 851 O O . GLU A 1 109 ? 6.758 44.281 36.25 1 89.81 109 GLU A O 1
ATOM 856 N N . LYS A 1 110 ? 4.672 43.844 35.812 1 89.56 110 LYS A N 1
ATOM 857 C CA . LYS A 1 110 ? 4.223 44.25 37.156 1 89.56 110 LYS A CA 1
ATOM 858 C C . LYS A 1 110 ? 4.727 43.25 38.219 1 89.56 110 LYS A C 1
ATOM 860 O O . LYS A 1 110 ? 5.098 43.688 39.312 1 89.56 110 LYS A O 1
ATOM 865 N N . GLU A 1 111 ? 4.637 42.062 37.812 1 90.25 111 GLU A N 1
ATOM 866 C CA . GLU A 1 111 ? 5.023 41 38.719 1 90.25 111 GLU A CA 1
ATOM 867 C C . GLU A 1 111 ? 6.52 41.062 39.031 1 90.25 111 GLU A C 1
ATOM 869 O O . GLU A 1 111 ? 6.945 40.75 40.156 1 90.25 111 GLU A O 1
ATOM 874 N N . THR A 1 112 ? 7.336 41.406 38.125 1 90.25 112 THR A N 1
ATOM 875 C CA . THR A 1 112 ? 8.781 41.281 38.281 1 90.25 112 THR A CA 1
ATOM 876 C C . THR A 1 112 ? 9.422 42.625 38.531 1 90.25 112 THR A C 1
ATOM 878 O O . THR A 1 112 ? 10.555 42.688 39.031 1 90.25 112 THR A O 1
ATOM 881 N N . GLY A 1 113 ? 8.82 43.656 38.094 1 89.94 113 GLY A N 1
ATOM 882 C CA . GLY A 1 113 ? 9.398 44.969 38.156 1 89.94 113 GLY A CA 1
ATOM 883 C C . GLY A 1 113 ? 10.391 45.25 37.031 1 89.94 113 GLY A C 1
ATOM 884 O O . GLY A 1 113 ? 10.961 46.344 36.969 1 89.94 113 GLY A O 1
ATOM 885 N N . VAL A 1 114 ? 10.562 44.344 36.219 1 92.38 114 VAL A N 1
ATOM 886 C CA . VAL A 1 114 ? 11.461 44.531 35.094 1 92.38 114 VAL A CA 1
ATOM 887 C C . VAL A 1 114 ? 10.727 45.25 33.969 1 92.38 114 VAL A C 1
ATOM 889 O O . VAL A 1 114 ? 9.633 44.844 33.562 1 92.38 114 VAL A O 1
ATOM 892 N N . ASP A 1 115 ? 11.312 46.344 33.5 1 93.19 115 ASP A N 1
ATOM 893 C CA . ASP A 1 115 ? 10.758 47.062 32.344 1 93.19 115 ASP A CA 1
ATOM 894 C C . ASP A 1 115 ? 10.977 46.281 31.062 1 93.19 115 ASP A C 1
ATOM 896 O O . ASP A 1 115 ? 12.094 46.25 30.531 1 93.19 115 ASP A O 1
ATOM 900 N N . ILE A 1 116 ? 9.969 45.75 30.578 1 94.31 116 ILE A N 1
ATOM 901 C CA . ILE A 1 116 ? 10.094 44.906 29.391 1 94.31 116 ILE A CA 1
ATOM 902 C C . ILE A 1 116 ? 9.992 45.781 28.141 1 94.31 116 ILE A C 1
ATOM 904 O O . ILE A 1 116 ? 10.141 45.281 27.016 1 94.31 116 ILE A O 1
ATOM 908 N N . GLY A 1 117 ? 9.703 47.031 28.312 1 92.94 117 GLY A N 1
ATOM 909 C CA . GLY A 1 117 ? 9.656 47.969 27.203 1 92.94 117 GLY A CA 1
ATOM 910 C C . GLY A 1 117 ? 8.391 47.844 26.375 1 92.94 117 GLY A C 1
ATOM 911 O O . GLY A 1 117 ? 8.414 48.062 25.156 1 92.94 117 GLY A O 1
ATOM 912 N N . PHE A 1 118 ? 7.328 47.438 26.922 1 93.88 118 PHE A N 1
ATOM 913 C CA . PHE A 1 118 ? 6.078 47.281 26.188 1 93.88 118 PHE A CA 1
ATOM 914 C C . PHE A 1 118 ? 5.48 48.625 25.844 1 93.88 118 PHE A C 1
ATOM 916 O O . PHE A 1 118 ? 5.238 49.469 26.719 1 93.88 118 PHE A O 1
ATOM 923 N N . ARG A 1 119 ? 5.367 48.938 24.594 1 93.81 119 ARG A N 1
ATOM 924 C CA . ARG A 1 119 ? 4.711 50.125 24.062 1 93.81 119 ARG A CA 1
ATOM 925 C C . ARG A 1 119 ? 3.443 49.75 23.297 1 93.81 119 ARG A C 1
ATOM 927 O O . ARG A 1 119 ? 3.514 49.219 22.203 1 93.81 119 ARG A O 1
ATOM 934 N N . GLN A 1 120 ? 2.326 50.125 23.844 1 93.94 120 GLN A N 1
ATOM 935 C CA . GLN A 1 120 ? 1.047 49.812 23.219 1 93.94 120 GLN A CA 1
ATOM 936 C C . GLN A 1 120 ? 0.646 50.875 22.203 1 93.94 120 GLN A C 1
ATOM 938 O O . GLN A 1 120 ? -0.361 51.562 22.391 1 93.94 120 GLN A O 1
ATOM 943 N N . CYS A 1 121 ? 1.326 50.906 21.141 1 94.81 121 CYS A N 1
ATOM 944 C CA . CYS A 1 121 ? 1.085 51.906 20.109 1 94.81 121 CYS A CA 1
ATOM 945 C C . CYS A 1 121 ? 0.072 51.406 19.078 1 94.81 121 CYS A C 1
ATOM 947 O O . CYS A 1 121 ? -0.176 52.094 18.078 1 94.81 121 CYS A O 1
ATOM 949 N N . THR A 1 122 ? -0.562 50.25 19.25 1 95.31 122 THR A N 1
ATOM 950 C CA . THR A 1 122 ? -1.558 49.594 18.391 1 95.31 122 THR A CA 1
ATOM 951 C C . THR A 1 122 ? -0.922 49.125 17.078 1 95.31 122 THR A C 1
ATOM 953 O O . THR A 1 122 ? 0.283 49.281 16.875 1 95.31 122 THR A O 1
ATOM 956 N N . ASN A 1 123 ? -1.634 48.406 16.312 1 96.81 123 ASN A N 1
ATOM 957 C CA . ASN A 1 123 ? -1.237 47.875 15.008 1 96.81 123 ASN A CA 1
ATOM 958 C C . ASN A 1 123 ? -2.285 48.156 13.938 1 96.81 123 ASN A C 1
ATOM 960 O O . ASN A 1 123 ? -3.482 48 14.172 1 96.81 123 ASN A O 1
ATOM 964 N N . LEU A 1 124 ? -1.811 48.688 12.844 1 97.81 124 LEU A N 1
ATOM 965 C CA . LEU A 1 124 ? -2.662 49 11.703 1 97.81 124 LEU A CA 1
ATOM 966 C C . LEU A 1 124 ? -2.322 48.125 10.5 1 97.81 124 LEU A C 1
ATOM 968 O O . LEU A 1 124 ? -1.154 48 10.125 1 97.81 124 LEU A O 1
ATOM 972 N N . ARG A 1 125 ? -3.301 47.438 9.93 1 98 125 ARG A N 1
ATOM 973 C CA . ARG A 1 125 ? -3.191 46.719 8.664 1 98 125 ARG A CA 1
ATOM 974 C C . ARG A 1 125 ? -4.121 47.312 7.613 1 98 125 ARG A C 1
ATOM 976 O O . ARG A 1 125 ? -5.328 47.438 7.836 1 98 125 ARG A O 1
ATOM 983 N N . VAL A 1 126 ? -3.604 47.594 6.477 1 97.81 126 VAL A N 1
ATOM 984 C CA . VAL A 1 126 ? -4.434 48.25 5.469 1 97.81 126 VAL A CA 1
ATOM 985 C C . VAL A 1 126 ? -4.73 47.281 4.332 1 97.81 126 VAL A C 1
ATOM 987 O O . VAL A 1 126 ? -3.953 46.344 4.082 1 97.81 126 VAL A O 1
ATOM 990 N N . ALA A 1 127 ? -5.906 47.406 3.707 1 97.56 127 ALA A N 1
ATOM 991 C CA . ALA A 1 127 ? -6.32 46.656 2.529 1 97.56 127 ALA A CA 1
ATOM 992 C C . ALA A 1 127 ? -6.293 47.531 1.276 1 97.56 127 ALA A C 1
ATOM 994 O O . ALA A 1 127 ? -6.898 48.594 1.247 1 97.56 127 ALA A O 1
ATOM 995 N N . CYS A 1 128 ? -5.566 47.062 0.305 1 96.75 128 CYS A N 1
ATOM 996 C CA . CYS A 1 128 ? -5.484 47.781 -0.953 1 96.75 128 CYS A CA 1
ATOM 997 C C . CYS A 1 128 ? -6.285 47.094 -2.045 1 96.75 128 CYS A C 1
ATOM 999 O O . CYS A 1 128 ? -6.367 47.594 -3.17 1 96.75 128 CYS A O 1
ATOM 1001 N N . THR A 1 129 ? -6.793 45.969 -1.818 1 96.06 129 THR A N 1
ATOM 1002 C CA . THR A 1 129 ? -7.605 45.188 -2.754 1 96.06 129 THR A CA 1
ATOM 1003 C C . THR A 1 129 ? -8.867 44.688 -2.07 1 96.06 129 THR A C 1
ATOM 1005 O O . THR A 1 129 ? -8.922 44.562 -0.844 1 96.06 129 THR A O 1
ATOM 1008 N N . ASN A 1 130 ? -9.836 44.344 -2.906 1 95.62 130 ASN A N 1
ATOM 1009 C CA . ASN A 1 130 ? -11.086 43.844 -2.361 1 95.62 130 ASN A CA 1
ATOM 1010 C C . ASN A 1 130 ? -10.883 42.469 -1.69 1 95.62 130 ASN A C 1
ATOM 1012 O O . ASN A 1 130 ? -11.531 42.188 -0.687 1 95.62 130 ASN A O 1
ATOM 1016 N N . ASP A 1 131 ? -10.039 41.656 -2.244 1 96.75 131 ASP A N 1
ATOM 1017 C CA . ASP A 1 131 ? -9.758 40.344 -1.646 1 96.75 131 ASP A CA 1
ATOM 1018 C C . ASP A 1 131 ? -9.133 40.5 -0.26 1 96.75 131 ASP A C 1
ATOM 1020 O O . ASP A 1 131 ? -9.477 39.781 0.666 1 96.75 131 ASP A O 1
ATOM 1024 N N . ARG A 1 132 ? -8.219 41.438 -0.132 1 97.44 132 ARG A N 1
ATOM 1025 C CA . ARG A 1 132 ? -7.609 41.688 1.169 1 97.44 132 ARG A CA 1
ATOM 1026 C C . ARG A 1 132 ? -8.641 42.219 2.168 1 97.44 132 ARG A C 1
ATOM 1028 O O . ARG A 1 132 ? -8.609 41.844 3.344 1 97.44 132 ARG A O 1
ATOM 1035 N N . TRP A 1 133 ? -9.492 43.094 1.668 1 97.19 133 TRP A N 1
ATOM 1036 C CA . TRP A 1 133 ? -10.578 43.562 2.525 1 97.19 133 TRP A CA 1
ATOM 1037 C C . TRP A 1 133 ? -11.43 42.375 3.021 1 97.19 133 TRP A C 1
ATOM 1039 O O . TRP A 1 133 ? -11.766 42.312 4.207 1 97.19 133 TRP A O 1
ATOM 1049 N N . ASP A 1 134 ? -11.781 41.469 2.143 1 96.81 134 ASP A N 1
ATOM 1050 C CA . ASP A 1 134 ? -12.539 40.281 2.51 1 96.81 134 ASP A CA 1
ATOM 1051 C C . ASP A 1 134 ? -11.789 39.469 3.551 1 96.81 134 ASP A C 1
ATOM 1053 O O . ASP A 1 134 ? -12.398 38.906 4.473 1 96.81 134 ASP A O 1
ATOM 1057 N N . GLU A 1 135 ? -10.523 39.312 3.375 1 97.06 135 GLU A N 1
ATOM 1058 C CA . GLU A 1 135 ? -9.711 38.562 4.34 1 97.06 135 GLU A CA 1
ATOM 1059 C C . GLU A 1 135 ? -9.836 39.156 5.738 1 97.06 135 GLU A C 1
ATOM 1061 O O . GLU A 1 135 ? -9.992 38.438 6.723 1 97.06 135 GLU A O 1
ATOM 1066 N N . TYR A 1 136 ? -9.727 40.5 5.809 1 97.75 136 TYR A N 1
ATOM 1067 C CA . TYR A 1 136 ? -9.797 41.188 7.098 1 97.75 136 TYR A CA 1
ATOM 1068 C C . TYR A 1 136 ? -11.18 41.031 7.719 1 97.75 136 TYR A C 1
ATOM 1070 O O . TYR A 1 136 ? -11.312 40.875 8.938 1 97.75 136 TYR A O 1
ATOM 1078 N N . MET A 1 137 ? -12.203 41.094 6.887 1 97.06 137 MET A N 1
ATOM 1079 C CA . MET A 1 137 ? -13.555 40.875 7.402 1 97.06 137 MET A CA 1
ATOM 1080 C C . MET A 1 137 ? -13.742 39.438 7.887 1 97.06 137 MET A C 1
ATOM 1082 O O . MET A 1 137 ? -14.414 39.219 8.898 1 97.06 137 MET A O 1
ATOM 1086 N N . TYR A 1 138 ? -13.227 38.531 7.117 1 96.06 138 TYR A N 1
ATOM 1087 C CA . TYR A 1 138 ? -13.242 37.125 7.539 1 96.06 138 TYR A CA 1
ATOM 1088 C C . TYR A 1 138 ? -12.539 36.969 8.883 1 96.06 138 TYR A C 1
ATOM 1090 O O . TYR A 1 138 ? -13.094 36.344 9.805 1 96.06 138 TYR A O 1
ATOM 1098 N N . TYR A 1 139 ? -11.367 37.5 9.023 1 95.81 139 TYR A N 1
ATOM 1099 C CA . TYR A 1 139 ? -10.602 37.469 10.266 1 95.81 139 TYR A CA 1
ATOM 1100 C C . TYR A 1 139 ? -11.375 38.125 11.414 1 95.81 139 TYR A C 1
ATOM 1102 O O . TYR A 1 139 ? -11.398 37.594 12.531 1 95.81 139 TYR A O 1
ATOM 1110 N N . LYS A 1 140 ? -11.945 39.281 11.188 1 96.69 140 LYS A N 1
ATOM 1111 C CA . LYS A 1 140 ? -12.68 40 12.219 1 96.69 140 LYS A CA 1
ATOM 1112 C C . LYS A 1 140 ? -13.75 39.094 12.852 1 96.69 140 LYS A C 1
ATOM 1114 O O . LYS A 1 140 ? -13.953 39.125 14.07 1 96.69 140 LYS A O 1
ATOM 1119 N N . GLY A 1 141 ? -14.43 38.406 12.031 1 94.25 141 GLY A N 1
ATOM 1120 C CA . GLY A 1 141 ? -15.398 37.438 12.547 1 94.25 141 GLY A CA 1
ATOM 1121 C C . GLY A 1 141 ? -14.805 36.469 13.539 1 94.25 141 GLY A C 1
ATOM 1122 O O . GLY A 1 141 ? -15.367 36.25 14.609 1 94.25 141 GLY A O 1
ATOM 1123 N N . ILE A 1 142 ? -13.688 35.906 13.234 1 93.56 142 ILE A N 1
ATOM 1124 C CA . ILE A 1 142 ? -13.008 34.938 14.102 1 93.56 142 ILE A CA 1
ATOM 1125 C C . ILE A 1 142 ? -12.547 35.625 15.383 1 93.56 142 ILE A C 1
ATOM 1127 O O . ILE A 1 142 ? -12.719 35.094 16.484 1 93.56 142 ILE A O 1
ATOM 1131 N N . ALA A 1 143 ? -11.945 36.812 15.227 1 95.88 143 ALA A N 1
ATOM 1132 C CA . ALA A 1 143 ? -11.445 37.594 16.359 1 95.88 143 ALA A CA 1
ATOM 1133 C C . ALA A 1 143 ? -12.562 37.875 17.359 1 95.88 143 ALA A C 1
ATOM 1135 O O . ALA A 1 143 ? -12.352 37.844 18.562 1 95.88 143 ALA A O 1
ATOM 1136 N N . ASP A 1 144 ? -13.719 38.156 16.828 1 94.62 144 ASP A N 1
ATOM 1137 C CA . ASP A 1 144 ? -14.867 38.438 17.672 1 94.62 144 ASP A CA 1
ATOM 1138 C C . ASP A 1 144 ? -15.219 37.25 18.547 1 94.62 144 ASP A C 1
ATOM 1140 O O . ASP A 1 144 ? -15.586 37.406 19.719 1 94.62 144 ASP A O 1
ATOM 1144 N N . THR A 1 145 ? -15.102 36.125 18.016 1 93.12 145 THR A N 1
ATOM 1145 C CA . THR A 1 145 ? -15.5 34.906 18.719 1 93.12 145 THR A CA 1
ATOM 1146 C C . THR A 1 145 ? -14.547 34.656 19.891 1 93.12 145 THR A C 1
ATOM 1148 O O . THR A 1 145 ? -14.891 33.906 20.797 1 93.12 145 THR A O 1
ATOM 1151 N N . ILE A 1 146 ? -13.359 35.188 19.922 1 92.38 146 ILE A N 1
ATOM 1152 C CA . ILE A 1 146 ? -12.422 34.938 21.016 1 92.38 146 ILE A CA 1
ATOM 1153 C C . ILE A 1 146 ? -12.156 36.25 21.766 1 92.38 146 ILE A C 1
ATOM 1155 O O . ILE A 1 146 ? -11.18 36.344 22.5 1 92.38 146 ILE A O 1
ATOM 1159 N N . ASN A 1 147 ? -12.883 37.25 21.484 1 93.19 147 ASN A N 1
ATOM 1160 C CA . ASN A 1 147 ? -12.898 38.531 22.203 1 93.19 147 ASN A CA 1
ATOM 1161 C C . ASN A 1 147 ? -11.602 39.312 22 1 93.19 147 ASN A C 1
ATOM 1163 O O . ASN A 1 147 ? -11.047 39.844 22.953 1 93.19 147 ASN A O 1
ATOM 1167 N N . VAL A 1 148 ? -11.133 39.312 20.828 1 95.31 148 VAL A N 1
ATOM 1168 C CA . VAL A 1 148 ? -10.031 40.188 20.453 1 95.31 148 VAL A CA 1
ATOM 1169 C C . VAL A 1 148 ? -10.586 41.469 19.828 1 95.31 148 VAL A C 1
ATOM 1171 O O . VAL A 1 148 ? -11.289 41.438 18.812 1 95.31 148 VAL A O 1
ATOM 1174 N N . PRO A 1 149 ? -10.305 42.531 20.422 1 95.56 149 PRO A N 1
ATOM 1175 C CA . PRO A 1 149 ? -10.805 43.781 19.859 1 95.56 149 PRO A CA 1
ATOM 1176 C C . PRO A 1 149 ? -10.133 44.156 18.531 1 95.56 149 PRO A C 1
ATOM 1178 O O . PRO A 1 149 ? -8.906 44.125 18.438 1 95.56 149 PRO A O 1
ATOM 1181 N N . VAL A 1 150 ? -10.969 44.469 17.516 1 97.12 150 VAL A N 1
ATOM 1182 C CA . VAL A 1 150 ? -10.5 44.906 16.203 1 97.12 150 VAL A CA 1
ATOM 1183 C C . VAL A 1 150 ? -11.359 46.062 15.703 1 97.12 150 VAL A C 1
ATOM 1185 O O . VAL A 1 150 ? -12.578 45.938 15.57 1 97.12 150 VAL A O 1
ATOM 1188 N N . ASN A 1 151 ? -10.727 47.156 15.422 1 97.75 151 ASN A N 1
ATOM 1189 C CA . ASN A 1 151 ? -11.43 48.281 14.844 1 97.75 151 ASN A CA 1
ATOM 1190 C C . ASN A 1 151 ? -11.336 48.312 13.32 1 97.75 151 ASN A C 1
ATOM 1192 O O . ASN A 1 151 ? -10.258 48.062 12.766 1 97.75 151 ASN A O 1
ATOM 1196 N N . ILE A 1 152 ? -12.477 48.5 12.68 1 97.62 152 ILE A N 1
ATOM 1197 C CA . ILE A 1 152 ? -12.492 48.719 11.242 1 97.62 152 ILE A CA 1
ATOM 1198 C C . ILE A 1 152 ? -12.344 50.188 10.938 1 97.62 152 ILE A C 1
ATOM 1200 O O . ILE A 1 152 ? -13.078 51.031 11.477 1 97.62 152 ILE A O 1
ATOM 1204 N N . LEU A 1 153 ? -11.414 50.469 10.062 1 98.12 153 LEU A N 1
ATOM 1205 C CA . LEU A 1 153 ? -11.086 51.875 9.812 1 98.12 153 LEU A CA 1
ATOM 1206 C C . LEU A 1 153 ? -11.359 52.25 8.359 1 98.12 153 LEU A C 1
ATOM 1208 O O . LEU A 1 153 ? -11.117 51.438 7.453 1 98.12 153 LEU A O 1
ATOM 1212 N N . THR A 1 154 ? -11.852 53.438 8.188 1 97.12 154 THR A N 1
ATOM 1213 C CA . THR A 1 154 ? -11.922 54.031 6.859 1 97.12 154 THR A CA 1
ATOM 1214 C C . THR A 1 154 ? -10.555 54.562 6.438 1 97.12 154 THR A C 1
ATOM 1216 O O . THR A 1 154 ? -9.633 54.656 7.254 1 97.12 154 THR A O 1
ATOM 1219 N N . LYS A 1 155 ? -10.484 54.938 5.203 1 95.44 155 LYS A N 1
ATOM 1220 C CA . LYS A 1 155 ? -9.234 55.469 4.684 1 95.44 155 LYS A CA 1
ATOM 1221 C C . LYS A 1 155 ? -8.852 56.75 5.418 1 95.44 155 LYS A C 1
ATOM 1223 O O . LYS A 1 155 ? -7.672 57 5.652 1 95.44 155 LYS A O 1
ATOM 1228 N N . GLU A 1 156 ? -9.781 57.594 5.848 1 95.81 156 GLU A N 1
ATOM 1229 C CA . GLU A 1 156 ? -9.523 58.844 6.57 1 95.81 156 GLU A CA 1
ATOM 1230 C C . GLU A 1 156 ? -9.008 58.562 7.977 1 95.81 156 GLU A C 1
ATOM 1232 O O . GLU A 1 156 ? -8.117 59.281 8.469 1 95.81 156 GLU A O 1
ATOM 1237 N N . GLN A 1 157 ? -9.594 57.562 8.531 1 97 157 GLN A N 1
ATOM 1238 C CA . GLN A 1 157 ? -9.148 57.188 9.867 1 97 157 GLN A CA 1
ATOM 1239 C C . GLN A 1 157 ? -7.738 56.625 9.844 1 97 157 GLN A C 1
ATOM 1241 O O . GLN A 1 157 ? -6.969 56.812 10.789 1 97 157 GLN A O 1
ATOM 1246 N N . VAL A 1 158 ? -7.426 55.906 8.789 1 97.06 158 VAL A N 1
ATOM 1247 C CA . VAL A 1 158 ? -6.062 55.406 8.594 1 97.06 158 VAL A CA 1
ATOM 1248 C C . VAL A 1 158 ? -5.094 56.594 8.562 1 97.06 158 VAL A C 1
ATOM 1250 O O . VAL A 1 158 ? -4.027 56.562 9.18 1 97.06 158 VAL A O 1
ATOM 1253 N N . ASN A 1 159 ? -5.469 57.656 7.879 1 95.5 159 ASN A N 1
ATOM 1254 C CA . ASN A 1 159 ? -4.633 58.844 7.758 1 95.5 159 ASN A CA 1
ATOM 1255 C C . ASN A 1 159 ? -4.449 59.531 9.102 1 95.5 159 ASN A C 1
ATOM 1257 O O . ASN A 1 159 ? -3.396 60.094 9.367 1 95.5 159 ASN A O 1
ATOM 1261 N N . LYS A 1 160 ? -5.449 59.469 9.891 1 94.81 160 LYS A N 1
ATOM 1262 C CA . LYS A 1 160 ? -5.348 60.062 11.219 1 94.81 160 LYS A CA 1
ATOM 1263 C C . LYS A 1 160 ? -4.328 59.312 12.07 1 94.81 160 LYS A C 1
ATOM 1265 O O . LYS A 1 160 ? -3.598 59.938 12.852 1 94.81 160 LYS A O 1
ATOM 1270 N N . LEU A 1 161 ? -4.32 58 11.922 1 94.88 161 LEU A N 1
ATOM 1271 C CA . LEU A 1 161 ? -3.373 57.188 12.672 1 94.88 161 LEU A CA 1
ATOM 1272 C C . LEU A 1 161 ? -1.965 57.344 12.102 1 94.88 161 LEU A C 1
ATOM 1274 O O . LEU A 1 161 ? -0.98 57.219 12.836 1 94.88 161 LEU A O 1
ATOM 1278 N N . TRP A 1 162 ? -1.899 57.562 10.773 1 96.88 162 TRP A N 1
ATOM 1279 C CA . TRP A 1 162 ? -0.626 57.719 10.078 1 96.88 162 TRP A CA 1
ATOM 1280 C C . TRP A 1 162 ? -0.665 58.969 9.172 1 96.88 162 TRP A C 1
ATOM 1282 O O . TRP A 1 162 ? -0.729 58.812 7.945 1 96.88 162 TRP A O 1
ATOM 1292 N N . PRO A 1 163 ? -0.437 60 9.742 1 95 163 PRO A N 1
ATOM 1293 C CA . PRO A 1 163 ? -0.583 61.25 8.977 1 95 163 PRO A CA 1
ATOM 1294 C C . PRO A 1 163 ? 0.522 61.438 7.941 1 95 163 PRO A C 1
ATOM 1296 O O . PRO A 1 163 ? 0.393 62.25 7.043 1 95 163 PRO A O 1
ATOM 1299 N N . ILE A 1 164 ? 1.61 60.719 8.008 1 95.12 164 ILE A N 1
ATOM 1300 C CA . ILE A 1 164 ? 2.723 60.938 7.09 1 95.12 164 ILE A CA 1
ATOM 1301 C C . ILE A 1 164 ? 2.705 59.875 6 1 95.12 164 ILE A C 1
ATOM 1303 O O . ILE A 1 164 ? 3.68 59.719 5.262 1 95.12 164 ILE A O 1
ATOM 1307 N N . CYS A 1 165 ? 1.678 59.062 5.871 1 96.31 165 CYS A N 1
ATOM 1308 C CA . CYS A 1 165 ? 1.568 58.094 4.801 1 96.31 165 CYS A CA 1
ATOM 1309 C C . CYS A 1 165 ? 0.648 58.594 3.693 1 96.31 165 CYS A C 1
ATOM 1311 O O . CYS A 1 165 ? -0.252 59.375 3.941 1 96.31 165 CYS A O 1
ATOM 1313 N N . LYS A 1 166 ? 0.876 58.094 2.477 1 96.06 166 LYS A N 1
ATOM 1314 C CA . LYS A 1 166 ? -0.052 58.312 1.372 1 96.06 166 LYS A CA 1
ATOM 1315 C C . LYS A 1 166 ? -1.221 57.312 1.43 1 96.06 166 LYS A C 1
ATOM 1317 O O . LYS A 1 166 ? -1.029 56.125 1.695 1 96.06 166 LYS A O 1
ATOM 1322 N N . ILE A 1 167 ? -2.375 57.781 1.209 1 94.75 167 ILE A N 1
ATOM 1323 C CA . ILE A 1 167 ? -3.533 56.906 1.425 1 94.75 167 ILE A CA 1
ATOM 1324 C C . ILE A 1 167 ? -4.098 56.469 0.08 1 94.75 167 ILE A C 1
ATOM 1326 O O . ILE A 1 167 ? -5.117 55.781 0.028 1 94.75 167 ILE A O 1
ATOM 1330 N N . ASP A 1 168 ? -3.471 56.812 -0.997 1 92.69 168 ASP A N 1
ATOM 1331 C CA . ASP A 1 168 ? -3.924 56.406 -2.318 1 92.69 168 ASP A CA 1
ATOM 1332 C C . ASP A 1 168 ? -3.982 54.875 -2.422 1 92.69 168 ASP A C 1
ATOM 1334 O O . ASP A 1 168 ? -3.053 54.188 -2.002 1 92.69 168 ASP A O 1
ATOM 1338 N N . GLY A 1 169 ? -5.059 54.438 -2.951 1 93.62 169 GLY A N 1
ATOM 1339 C CA . GLY A 1 169 ? -5.195 53 -3.201 1 93.62 169 GLY A CA 1
ATOM 1340 C C . GLY A 1 169 ? -5.637 52.219 -1.979 1 93.62 169 GLY A C 1
ATOM 1341 O O . GLY A 1 169 ? -5.918 51.031 -2.068 1 93.62 169 GLY A O 1
ATOM 1342 N N . ILE A 1 170 ? -5.703 52.812 -0.824 1 96.5 170 ILE A N 1
ATOM 1343 C CA . ILE A 1 170 ? -6.152 52.156 0.394 1 96.5 170 ILE A CA 1
ATOM 1344 C C . ILE A 1 170 ? -7.676 52.156 0.449 1 96.5 170 ILE A C 1
ATOM 1346 O O . ILE A 1 170 ? -8.312 53.188 0.296 1 96.5 170 ILE A O 1
ATOM 1350 N N . LEU A 1 171 ? -8.258 51.031 0.633 1 96.38 171 LEU A N 1
ATOM 1351 C CA . LEU A 1 171 ? -9.703 50.875 0.805 1 96.38 171 LEU A CA 1
ATOM 1352 C C . LEU A 1 171 ? -10.102 51.125 2.256 1 96.38 171 LEU A C 1
ATOM 1354 O O . LEU A 1 171 ? -11.164 51.719 2.525 1 96.38 171 LEU A O 1
ATOM 1358 N N . GLY A 1 172 ? -9.344 50.75 3.164 1 97.38 172 GLY A N 1
ATOM 1359 C CA . GLY A 1 172 ? -9.508 50.781 4.609 1 97.38 172 GLY A CA 1
ATOM 1360 C C . GLY A 1 172 ? -8.492 49.938 5.344 1 97.38 172 GLY A C 1
ATOM 1361 O O . GLY A 1 172 ? -7.48 49.531 4.77 1 97.38 172 GLY A O 1
ATOM 1362 N N . GLY A 1 173 ? -8.734 49.781 6.598 1 97.62 173 GLY A N 1
ATOM 1363 C CA . GLY A 1 173 ? -7.828 48.969 7.371 1 97.62 173 GLY A CA 1
ATOM 1364 C C . GLY A 1 173 ? -8.438 48.469 8.664 1 97.62 173 GLY A C 1
ATOM 1365 O O . GLY A 1 173 ? -9.602 48.75 8.961 1 97.62 173 GLY A O 1
ATOM 1366 N N . ILE A 1 174 ? -7.719 47.594 9.297 1 98.12 174 ILE A N 1
ATOM 1367 C CA . ILE A 1 174 ? -8.109 47.125 10.625 1 98.12 174 ILE A CA 1
ATOM 1368 C C . ILE A 1 174 ? -7.035 47.531 11.641 1 98.12 174 ILE A C 1
ATOM 1370 O O . ILE A 1 174 ? -5.852 47.625 11.297 1 98.12 174 ILE A O 1
ATOM 1374 N N . GLN A 1 175 ? -7.48 47.844 12.852 1 98.12 175 GLN A N 1
ATOM 1375 C CA . GLN A 1 175 ? -6.598 48.25 13.938 1 98.12 175 GLN A CA 1
ATOM 1376 C C . GLN A 1 175 ? -6.77 47.375 15.156 1 98.12 175 GLN A C 1
ATOM 1378 O O . GLN A 1 175 ? -7.895 47.094 15.586 1 98.12 175 GLN A O 1
ATOM 1383 N N . HIS A 1 176 ? -5.73 46.844 15.695 1 97.5 176 HIS A N 1
ATOM 1384 C CA . HIS A 1 176 ? -5.699 46.156 16.984 1 97.5 176 HIS A CA 1
ATOM 1385 C C . HIS A 1 176 ? -5.223 47.125 18.078 1 97.5 176 HIS A C 1
ATOM 1387 O O . HIS A 1 176 ? -4.016 47.312 18.25 1 97.5 176 HIS A O 1
ATOM 1393 N N . PRO A 1 177 ? -6.105 47.5 18.859 1 96.38 177 PRO A N 1
ATOM 1394 C CA . PRO A 1 177 ? -5.727 48.531 19.859 1 96.38 177 PRO A CA 1
ATOM 1395 C C . PRO A 1 177 ? -4.77 48 20.906 1 96.38 177 PRO A C 1
ATOM 1397 O O . PRO A 1 177 ? -3.975 48.75 21.469 1 96.38 177 PRO A O 1
ATOM 1400 N N . ASP A 1 178 ? -4.828 46.75 21.141 1 94.25 178 ASP A N 1
ATOM 1401 C CA . ASP A 1 178 ? -4.051 46.188 22.234 1 94.25 178 ASP A CA 1
ATOM 1402 C C . ASP A 1 178 ? -2.643 45.812 21.781 1 94.25 178 ASP A C 1
ATOM 1404 O O . ASP A 1 178 ? -1.783 45.469 22.609 1 94.25 178 ASP A O 1
ATOM 1408 N N . ASP A 1 179 ? -2.387 45.938 20.484 1 94.62 179 ASP A N 1
ATOM 1409 C CA . ASP A 1 179 ? -1.087 45.562 19.938 1 94.62 179 ASP A CA 1
ATOM 1410 C C . ASP A 1 179 ? -0.023 46.594 20.281 1 94.62 179 ASP A C 1
ATOM 1412 O O . ASP A 1 179 ? -0.345 47.688 20.75 1 94.62 179 ASP A O 1
ATOM 1416 N N . GLY A 1 180 ? 1.192 46.188 20.094 1 95.12 180 GLY A N 1
ATOM 1417 C CA . GLY A 1 180 ? 2.371 47.031 20.281 1 95.12 180 GLY A CA 1
ATOM 1418 C C . GLY A 1 180 ? 3.67 46.281 20.047 1 95.12 180 GLY A C 1
ATOM 1419 O O . GLY A 1 180 ? 3.748 45.438 19.156 1 95.12 180 GLY A O 1
ATOM 1420 N N . TYR A 1 181 ? 4.691 46.781 20.641 1 95.5 181 TYR A N 1
ATOM 1421 C CA . TYR A 1 181 ? 5.988 46.125 20.578 1 95.5 181 TYR A CA 1
ATOM 1422 C C . TYR A 1 181 ? 6.703 46.188 21.922 1 95.5 181 TYR A C 1
ATOM 1424 O O . TYR A 1 181 ? 6.258 46.875 22.844 1 95.5 181 TYR A O 1
ATOM 1432 N N . LEU A 1 182 ? 7.676 45.375 22.094 1 95.81 182 LEU A N 1
ATOM 1433 C CA . LEU A 1 182 ? 8.484 45.375 23.312 1 95.81 182 LEU A CA 1
ATOM 1434 C C . LEU A 1 182 ? 9.938 45.031 23 1 95.81 182 LEU A C 1
ATOM 1436 O O . LEU A 1 182 ? 10.312 44.906 21.828 1 95.81 182 LEU A O 1
ATOM 1440 N N . GLN A 1 183 ? 10.742 45.031 24.047 1 93.69 183 GLN A N 1
ATOM 1441 C CA . GLN A 1 183 ? 12.148 44.656 23.891 1 93.69 183 GLN A CA 1
ATOM 1442 C C . GLN A 1 183 ? 12.367 43.188 24.234 1 93.69 183 GLN A C 1
ATOM 1444 O O . GLN A 1 183 ? 12.32 42.781 25.406 1 93.69 183 GLN A O 1
ATOM 1449 N N . PRO A 1 184 ? 12.719 42.375 23.25 1 94.38 184 PRO A N 1
ATOM 1450 C CA . PRO A 1 184 ? 12.789 40.906 23.453 1 94.38 184 PRO A CA 1
ATOM 1451 C C . PRO A 1 184 ? 13.773 40.531 24.547 1 94.38 184 PRO A C 1
ATOM 1453 O O . PRO A 1 184 ? 13.477 39.625 25.344 1 94.38 184 PRO A O 1
ATOM 1456 N N . ALA A 1 185 ? 14.898 41.125 24.578 1 91.88 185 ALA A N 1
ATOM 1457 C CA . ALA A 1 185 ? 15.898 40.781 25.594 1 91.88 185 ALA A CA 1
ATOM 1458 C C . ALA A 1 185 ? 15.367 41.062 26.984 1 91.88 185 ALA A C 1
ATOM 1460 O O . ALA A 1 185 ? 15.586 40.25 27.906 1 91.88 185 ALA A O 1
ATOM 1461 N N . ASN A 1 186 ? 14.695 42.156 27.172 1 94.81 186 ASN A N 1
ATOM 1462 C CA . ASN A 1 186 ? 14.117 42.5 28.469 1 94.81 186 ASN A CA 1
ATOM 1463 C C . ASN A 1 186 ? 13.016 41.531 28.875 1 94.81 186 ASN A C 1
ATOM 1465 O O . ASN A 1 186 ? 12.883 41.188 30.047 1 94.81 186 ASN A O 1
ATOM 1469 N N . LEU A 1 187 ? 12.25 41.219 27.906 1 96.12 187 LEU A N 1
ATOM 1470 C CA . LEU A 1 187 ? 11.211 40.219 28.188 1 96.12 187 LEU A CA 1
ATOM 1471 C C . LEU A 1 187 ? 11.82 38.906 28.656 1 96.12 187 LEU A C 1
ATOM 1473 O O . LEU A 1 187 ? 11.32 38.281 29.594 1 96.12 187 LEU A O 1
ATOM 1477 N N . ALA A 1 188 ? 12.883 38.469 27.984 1 96.06 188 ALA A N 1
ATOM 1478 C CA . ALA A 1 188 ? 13.586 37.25 28.391 1 96.06 188 ALA A CA 1
ATOM 1479 C C . ALA A 1 188 ? 14.086 37.344 29.828 1 96.06 188 ALA A C 1
ATOM 1481 O O . ALA A 1 188 ? 13.953 36.406 30.594 1 96.06 188 ALA A O 1
ATOM 1482 N N . GLN A 1 189 ? 14.594 38.469 30.109 1 94.38 189 GLN A N 1
ATOM 1483 C CA . GLN A 1 189 ? 15.094 38.688 31.469 1 94.38 189 GLN A CA 1
ATOM 1484 C C . GLN A 1 189 ? 13.961 38.688 32.5 1 94.38 189 GLN A C 1
ATOM 1486 O O . GLN A 1 189 ? 14.125 38.188 33.594 1 94.38 189 GLN A O 1
ATOM 1491 N N . ALA A 1 190 ? 12.898 39.281 32.156 1 96.44 190 ALA A N 1
ATOM 1492 C CA . ALA A 1 190 ? 11.734 39.281 33.031 1 96.44 190 ALA A CA 1
ATOM 1493 C C . ALA A 1 190 ? 11.273 37.844 33.312 1 96.44 190 ALA A C 1
ATOM 1495 O O . ALA A 1 190 ? 10.977 37.5 34.469 1 96.44 190 ALA A O 1
ATOM 1496 N N . PHE A 1 191 ? 11.18 37 32.281 1 97.69 191 PHE A N 1
ATOM 1497 C CA . PHE A 1 191 ? 10.812 35.625 32.469 1 97.69 191 PHE A CA 1
ATOM 1498 C C . PHE A 1 191 ? 11.82 34.906 33.344 1 97.69 191 PHE A C 1
ATOM 1500 O O . PHE A 1 191 ? 11.445 34.094 34.219 1 97.69 191 PHE A O 1
ATOM 1507 N N . ALA A 1 192 ? 13.094 35.125 33.062 1 97.12 192 ALA A N 1
ATOM 1508 C CA . ALA A 1 192 ? 14.148 34.469 33.844 1 97.12 192 ALA A CA 1
ATOM 1509 C C . ALA A 1 192 ? 14.047 34.844 35.312 1 97.12 192 ALA A C 1
ATOM 1511 O O . ALA A 1 192 ? 14.109 33.938 36.188 1 97.12 192 ALA A O 1
ATOM 1512 N N . LYS A 1 193 ? 13.898 36.062 35.562 1 96.56 193 LYS A N 1
ATOM 1513 C CA . LYS A 1 193 ? 13.789 36.531 36.969 1 96.56 193 LYS A CA 1
ATOM 1514 C C . LYS A 1 193 ? 12.555 35.938 37.625 1 96.56 193 LYS A C 1
ATOM 1516 O O . LYS A 1 193 ? 12.633 35.469 38.781 1 96.56 193 LYS A O 1
ATOM 1521 N N . ALA A 1 194 ? 11.461 36.062 36.969 1 96.69 194 ALA A N 1
ATOM 1522 C CA . ALA A 1 194 ? 10.211 35.562 37.531 1 96.69 194 ALA A CA 1
ATOM 1523 C C . ALA A 1 194 ? 10.328 34.062 37.844 1 96.69 194 ALA A C 1
ATOM 1525 O O . ALA A 1 194 ? 9.812 33.594 38.875 1 96.69 194 ALA A O 1
ATOM 1526 N N . SER A 1 195 ? 10.945 33.312 36.969 1 97.19 195 SER A N 1
ATOM 1527 C CA . SER A 1 195 ? 11.125 31.891 37.156 1 97.19 195 SER A CA 1
ATOM 1528 C C . SER A 1 195 ? 11.984 31.594 38.375 1 97.19 195 SER A C 1
ATOM 1530 O O . SER A 1 195 ? 11.656 30.719 39.188 1 97.19 195 SER A O 1
ATOM 1532 N N . ARG A 1 196 ? 13.031 32.312 38.5 1 95.88 196 ARG A N 1
ATOM 1533 C CA . ARG A 1 196 ? 13.914 32.125 39.656 1 95.88 196 ARG A CA 1
ATOM 1534 C C . ARG A 1 196 ? 13.188 32.469 40.969 1 95.88 196 ARG A C 1
ATOM 1536 O O . ARG A 1 196 ? 13.352 31.781 41.969 1 95.88 196 ARG A O 1
ATOM 1543 N N . ASP A 1 197 ? 12.438 33.5 40.875 1 95.44 197 ASP A N 1
ATOM 1544 C CA . ASP A 1 197 ? 11.672 33.938 42.062 1 95.44 197 ASP A CA 1
ATOM 1545 C C . ASP A 1 197 ? 10.695 32.844 42.5 1 95.44 197 ASP A C 1
ATOM 1547 O O . ASP A 1 197 ? 10.359 32.75 43.656 1 95.44 197 ASP A O 1
ATOM 1551 N N . LEU A 1 198 ? 10.328 32.062 41.562 1 95.81 198 LEU A N 1
ATOM 1552 C CA . LEU A 1 198 ? 9.367 31.016 41.844 1 95.81 198 LEU A CA 1
ATOM 1553 C C . LEU A 1 198 ? 10.094 29.703 42.188 1 95.81 198 LEU A C 1
ATOM 1555 O O . LEU A 1 198 ? 9.453 28.672 42.406 1 95.81 198 LEU A O 1
ATOM 1559 N N . GLY A 1 199 ? 11.445 29.688 42.125 1 95.06 199 GLY A N 1
ATOM 1560 C CA . GLY A 1 199 ? 12.219 28.547 42.594 1 95.06 199 GLY A CA 1
ATOM 1561 C C . GLY A 1 199 ? 12.891 27.781 41.5 1 95.06 199 GLY A C 1
ATOM 1562 O O . GLY A 1 199 ? 13.656 26.844 41.75 1 95.06 199 GLY A O 1
ATOM 1563 N N . ALA A 1 200 ? 12.688 28.156 40.25 1 97.38 200 ALA A N 1
ATOM 1564 C CA . ALA A 1 200 ? 13.297 27.453 39.125 1 97.38 200 ALA A CA 1
ATOM 1565 C C . ALA A 1 200 ? 14.773 27.828 39 1 97.38 200 ALA A C 1
ATOM 1567 O O . ALA A 1 200 ? 15.219 28.844 39.531 1 97.38 200 ALA A O 1
ATOM 1568 N N . THR A 1 201 ? 15.484 27 38.344 1 97.31 201 THR A N 1
ATOM 1569 C CA . THR A 1 201 ? 16.906 27.219 38.125 1 97.31 201 THR A CA 1
ATOM 1570 C C . THR A 1 201 ? 17.234 27.359 36.656 1 97.31 201 THR A C 1
ATOM 1572 O O . THR A 1 201 ? 16.625 26.703 35.812 1 97.31 201 THR A O 1
ATOM 1575 N N . ILE A 1 202 ? 18.156 28.234 36.312 1 97.75 202 ILE A N 1
ATOM 1576 C CA . ILE A 1 202 ? 18.594 28.438 34.938 1 97.75 202 ILE A CA 1
ATOM 1577 C C . ILE A 1 202 ? 20.094 28.266 34.844 1 97.75 202 ILE A C 1
ATOM 1579 O O . ILE A 1 202 ? 20.844 28.906 35.594 1 97.75 202 ILE A O 1
ATOM 1583 N N . TYR A 1 203 ? 20.531 27.359 34 1 97.31 203 TYR A N 1
ATOM 1584 C CA . TYR A 1 203 ? 21.953 27.172 33.719 1 97.31 203 TYR A CA 1
ATOM 1585 C C . TYR A 1 203 ? 22.297 27.656 32.312 1 97.31 203 TYR A C 1
ATOM 1587 O O . TYR A 1 203 ? 21.766 27.141 31.344 1 97.31 203 TYR A O 1
ATOM 1595 N N . THR A 1 204 ? 23.141 28.609 32.125 1 96.44 204 THR A N 1
ATOM 1596 C CA . THR A 1 204 ? 23.703 29.016 30.859 1 96.44 204 THR A CA 1
ATOM 1597 C C . THR A 1 204 ? 25.031 28.312 30.609 1 96.44 204 THR A C 1
ATOM 1599 O O . THR A 1 204 ? 25.531 27.594 31.469 1 96.44 204 THR A O 1
ATOM 1602 N N . GLN A 1 205 ? 25.531 28.422 29.406 1 95.44 205 GLN A N 1
ATOM 1603 C CA . GLN A 1 205 ? 26.781 27.781 29.031 1 95.44 205 GLN A CA 1
ATOM 1604 C C . GLN A 1 205 ? 26.781 26.297 29.375 1 95.44 205 GLN A C 1
ATOM 1606 O O . GLN A 1 205 ? 27.734 25.781 29.969 1 95.44 205 GLN A O 1
ATOM 1611 N N . THR A 1 206 ? 25.703 25.688 29.188 1 96.5 206 THR A N 1
ATOM 1612 C CA . THR A 1 206 ? 25.5 24.281 29.484 1 96.5 206 THR A CA 1
ATOM 1613 C C . THR A 1 206 ? 24.812 23.562 28.312 1 96.5 206 THR A C 1
ATOM 1615 O O . THR A 1 206 ? 23.609 23.328 28.344 1 96.5 206 THR A O 1
ATOM 1618 N N . PRO A 1 207 ? 25.562 23.266 27.266 1 95.94 207 PRO A N 1
ATOM 1619 C CA . PRO A 1 207 ? 25 22.578 26.109 1 95.94 207 PRO A CA 1
ATOM 1620 C C . PRO A 1 207 ? 24.531 21.156 26.438 1 95.94 207 PRO A C 1
ATOM 1622 O O . PRO A 1 207 ? 25.203 20.453 27.203 1 95.94 207 PRO A O 1
ATOM 1625 N N . VAL A 1 208 ? 23.328 20.797 25.969 1 97.06 208 VAL A N 1
ATOM 1626 C CA . VAL A 1 208 ? 22.875 19.406 26.031 1 97.06 208 VAL A CA 1
ATOM 1627 C C . VAL A 1 208 ? 23.578 18.594 24.953 1 97.06 208 VAL A C 1
ATOM 1629 O O . VAL A 1 208 ? 23.469 18.891 23.766 1 97.06 208 VAL A O 1
ATOM 1632 N N . ILE A 1 209 ? 24.188 17.562 25.328 1 95.38 209 ILE A N 1
ATOM 1633 C CA . ILE A 1 209 ? 25 16.734 24.438 1 95.38 209 ILE A CA 1
ATOM 1634 C C . ILE A 1 209 ? 24.172 15.539 23.953 1 95.38 209 ILE A C 1
ATOM 1636 O O . ILE A 1 209 ? 24.281 15.141 22.797 1 95.38 209 ILE A O 1
ATOM 1640 N N . ASP A 1 210 ? 23.391 15.016 24.859 1 94.12 210 ASP A N 1
ATOM 1641 C CA . ASP A 1 210 ? 22.594 13.852 24.5 1 94.12 210 ASP A CA 1
ATOM 1642 C C . ASP A 1 210 ? 21.391 13.719 25.438 1 94.12 210 ASP A C 1
ATOM 1644 O O . ASP A 1 210 ? 21.422 14.195 26.578 1 94.12 210 ASP A O 1
ATOM 1648 N N . ILE A 1 211 ? 20.391 13.219 24.953 1 94 211 ILE A N 1
ATOM 1649 C CA . ILE A 1 211 ? 19.188 12.875 25.688 1 94 211 ILE A CA 1
ATOM 1650 C C . ILE A 1 211 ? 18.844 11.406 25.469 1 94 211 ILE A C 1
ATOM 1652 O O . ILE A 1 211 ? 18.641 10.969 24.344 1 94 211 ILE A O 1
ATOM 1656 N N . ASN A 1 212 ? 18.734 10.633 26.516 1 88.12 212 ASN A N 1
ATOM 1657 C CA . ASN A 1 212 ? 18.469 9.203 26.406 1 88.12 212 ASN A CA 1
ATOM 1658 C C . ASN A 1 212 ? 17.359 8.758 27.359 1 88.12 212 ASN A C 1
ATOM 1660 O O . ASN A 1 212 ? 17.25 9.266 28.484 1 88.12 212 ASN A O 1
ATOM 1664 N N . PRO A 1 213 ? 16.531 7.895 26.844 1 83.94 213 PRO A N 1
ATOM 1665 C CA . PRO A 1 213 ? 15.586 7.316 27.797 1 83.94 213 PRO A CA 1
ATOM 1666 C C . PRO A 1 213 ? 16.266 6.492 28.891 1 83.94 213 PRO A C 1
ATOM 1668 O O . PRO A 1 213 ? 17.266 5.832 28.641 1 83.94 213 PRO A O 1
ATOM 1671 N N . LEU A 1 214 ? 15.781 6.559 30.094 1 79.44 214 LEU A N 1
ATOM 1672 C CA . LEU A 1 214 ? 16.312 5.844 31.25 1 79.44 214 LEU A CA 1
ATOM 1673 C C . LEU A 1 214 ? 15.203 5.062 31.953 1 79.44 214 LEU A C 1
ATOM 1675 O O . LEU A 1 214 ? 14.141 5.613 32.25 1 79.44 214 LEU A O 1
ATOM 1679 N N . TYR A 1 215 ? 15.297 3.713 32 1 63.62 215 TYR A N 1
ATOM 1680 C CA . TYR A 1 215 ? 14.367 2.889 32.781 1 63.62 215 TYR A CA 1
ATOM 1681 C C . TYR A 1 215 ? 14.953 2.537 34.125 1 63.62 215 TYR A C 1
ATOM 1683 O O . TYR A 1 215 ? 16.031 1.942 34.219 1 63.62 215 TYR A O 1
ATOM 1691 N N . ILE A 1 216 ? 14.43 3.049 35.219 1 53.44 216 ILE A N 1
ATOM 1692 C CA . ILE A 1 216 ? 14.93 2.812 36.594 1 53.44 216 ILE A CA 1
ATOM 1693 C C . ILE A 1 216 ? 14.18 1.642 37.219 1 53.44 216 ILE A C 1
ATOM 1695 O O . ILE A 1 216 ? 12.984 1.742 37.5 1 53.44 216 ILE A O 1
ATOM 1699 N N . GLU A 1 217 ? 14.617 0.327 37.062 1 48.5 217 GLU A N 1
ATOM 1700 C CA . GLU A 1 217 ? 13.953 -0.792 37.719 1 48.5 217 GLU A CA 1
ATOM 1701 C C . GLU A 1 217 ? 13.805 -0.538 39.219 1 48.5 217 GLU A C 1
ATOM 1703 O O . GLU A 1 217 ? 12.703 -0.65 39.781 1 48.5 217 GLU A O 1
ATOM 1708 N N . SER A 1 218 ? 14.914 -0.95 40.312 1 42.66 218 SER A N 1
ATOM 1709 C CA . SER A 1 218 ? 14.977 -0.719 41.75 1 42.66 218 SER A CA 1
ATOM 1710 C C . SER A 1 218 ? 15.906 0.438 42.094 1 42.66 218 SER A C 1
ATOM 1712 O O . SER A 1 218 ? 16.766 0.797 41.281 1 42.66 218 SER A O 1
ATOM 1714 N N . GLU A 1 219 ? 15.609 1.371 43.281 1 36 219 GLU A N 1
ATOM 1715 C CA . GLU A 1 219 ? 16.438 2.465 43.781 1 36 219 GLU A CA 1
ATOM 1716 C C . GLU A 1 219 ? 17.922 2.156 43.625 1 36 219 GLU A C 1
ATOM 1718 O O . GLU A 1 219 ? 18.766 3.049 43.75 1 36 219 GLU A O 1
ATOM 1723 N N . ARG A 1 220 ? 18.344 0.962 44.125 1 33.31 220 ARG A N 1
ATOM 1724 C CA . ARG A 1 220 ? 19.781 0.785 44.312 1 33.31 220 ARG A CA 1
ATOM 1725 C C . ARG A 1 220 ? 20.516 0.795 42.969 1 33.31 220 ARG A C 1
ATOM 1727 O O . ARG A 1 220 ? 21.688 1.184 42.906 1 33.31 220 ARG A O 1
ATOM 1734 N N . SER A 1 221 ? 20.438 -0.242 42.188 1 30.31 221 SER A N 1
ATOM 1735 C CA . SER A 1 221 ? 21.375 -0.379 41.094 1 30.31 221 SER A CA 1
ATOM 1736 C C . SER A 1 221 ? 20.891 0.399 39.844 1 30.31 221 SER A C 1
ATOM 1738 O O . SER A 1 221 ? 19.797 0.173 39.375 1 30.31 221 SER A O 1
ATOM 1740 N N . LEU A 1 222 ? 21.25 1.619 39.688 1 32.62 222 LEU A N 1
ATOM 1741 C CA . LEU A 1 222 ? 21.172 2.512 38.531 1 32.62 222 LEU A CA 1
ATOM 1742 C C . LEU A 1 222 ? 21.375 1.741 37.219 1 32.62 222 LEU A C 1
ATOM 1744 O O . LEU A 1 222 ? 22.469 1.755 36.656 1 32.62 222 LEU A O 1
ATOM 1748 N N . CYS A 1 223 ? 21.141 0.408 37.281 1 29.53 223 CYS A N 1
ATOM 1749 C CA . CYS A 1 223 ? 21.422 -0.192 35.969 1 29.53 223 CYS A CA 1
ATOM 1750 C C . CYS A 1 223 ? 20.438 0.309 34.938 1 29.53 223 CYS A C 1
ATOM 1752 O O . CYS A 1 223 ? 19.234 0.322 35.156 1 29.53 223 CYS A O 1
ATOM 1754 N N . ILE A 1 224 ? 20.875 1.132 34.031 1 29.88 224 ILE A N 1
ATOM 1755 C CA . ILE A 1 224 ? 20.281 1.605 32.812 1 29.88 224 ILE A CA 1
ATOM 1756 C C . ILE A 1 224 ? 19.641 0.436 32.062 1 29.88 224 ILE A C 1
ATOM 1758 O O . ILE A 1 224 ? 20.328 -0.323 31.375 1 29.88 224 ILE A O 1
ATOM 1762 N N . LYS A 1 225 ? 18.922 -0.422 32.875 1 34.03 225 LYS A N 1
ATOM 1763 C CA . LYS A 1 225 ? 18.234 -1.391 32.031 1 34.03 225 LYS A CA 1
ATOM 1764 C C . LYS A 1 225 ? 17 -0.778 31.391 1 34.03 225 LYS A C 1
ATOM 1766 O O . LYS A 1 225 ? 16.125 -0.24 32.094 1 34.03 225 LYS A O 1
ATOM 1771 N N . ILE A 1 226 ? 17.078 -0.424 30.125 1 31.03 226 ILE A N 1
ATOM 1772 C CA . ILE A 1 226 ? 16 0.151 29.328 1 31.03 226 ILE A CA 1
ATOM 1773 C C . ILE A 1 226 ? 14.859 -0.861 29.188 1 31.03 226 ILE A C 1
ATOM 1775 O O . ILE A 1 226 ? 15.016 -1.887 28.516 1 31.03 226 ILE A O 1
ATOM 1779 N N . ASN A 1 227 ? 14.227 -1.206 30.312 1 31.58 227 ASN A N 1
ATOM 1780 C CA . ASN A 1 227 ? 13.047 -2.047 30.188 1 31.58 227 ASN A CA 1
ATOM 1781 C C . ASN A 1 227 ? 11.898 -1.298 29.516 1 31.58 227 ASN A C 1
ATOM 1783 O O . ASN A 1 227 ? 11.32 -0.378 30.109 1 31.58 227 ASN A O 1
ATOM 1787 N N . LEU A 1 228 ? 11.891 -1.331 28.266 1 32.16 228 LEU A N 1
ATOM 1788 C CA . LEU A 1 228 ? 10.859 -0.669 27.484 1 32.16 228 LEU A CA 1
ATOM 1789 C C . LEU A 1 228 ? 9.477 -1.221 27.812 1 32.16 228 LEU A C 1
ATOM 1791 O O . LEU A 1 228 ? 8.477 -0.77 27.25 1 32.16 228 LEU A O 1
ATOM 1795 N N . ARG A 1 229 ? 9.43 -2.281 28.625 1 32.12 229 ARG A N 1
ATOM 1796 C CA . ARG A 1 229 ? 8.125 -2.928 28.781 1 32.12 229 ARG A CA 1
ATOM 1797 C C . ARG A 1 229 ? 7.254 -2.178 29.781 1 32.12 229 ARG A C 1
ATOM 1799 O O . ARG A 1 229 ? 6.027 -2.314 29.766 1 32.12 229 ARG A O 1
ATOM 1806 N N . ASN A 1 230 ? 7.77 -1.959 30.984 1 33.03 230 ASN A N 1
ATOM 1807 C CA . ASN A 1 230 ? 6.875 -1.568 32.062 1 33.03 230 ASN A CA 1
ATOM 1808 C C . ASN A 1 230 ? 6.492 -0.094 31.969 1 33.03 230 ASN A C 1
ATOM 1810 O O . ASN A 1 230 ? 7.348 0.783 32.094 1 33.03 230 ASN A O 1
ATOM 1814 N N . LEU A 1 231 ? 5.492 0.177 31.25 1 37.69 231 LEU A N 1
ATOM 1815 C CA . LEU A 1 231 ? 4.812 1.467 31.25 1 37.69 231 LEU A CA 1
ATOM 1816 C C . LEU A 1 231 ? 4.484 1.909 32.656 1 37.69 231 LEU A C 1
ATOM 1818 O O . LEU A 1 231 ? 3.398 2.43 32.938 1 37.69 231 LEU A O 1
ATOM 1822 N N . ASP A 1 232 ? 4.918 1.334 33.562 1 38.19 232 ASP A N 1
ATOM 1823 C CA . ASP A 1 232 ? 4.656 2.098 34.781 1 38.19 232 ASP A CA 1
ATOM 1824 C C . ASP A 1 232 ? 5.312 3.475 34.719 1 38.19 232 ASP A C 1
ATOM 1826 O O . ASP A 1 232 ? 6.539 3.59 34.812 1 38.19 232 ASP A O 1
ATOM 1830 N N . SER A 1 233 ? 4.672 4.426 34.094 1 49.81 233 SER A N 1
ATOM 1831 C CA . SER A 1 233 ? 4.898 5.84 33.812 1 49.81 233 SER A CA 1
ATOM 1832 C C . SER A 1 233 ? 5.895 6.438 34.812 1 49.81 233 SER A C 1
ATOM 1834 O O . SER A 1 233 ? 6.766 7.223 34.438 1 49.81 233 SER A O 1
ATOM 1836 N N . ASP A 1 234 ? 5.875 5.879 36 1 53.06 234 ASP A N 1
ATOM 1837 C CA . ASP A 1 234 ? 6.676 6.547 37.031 1 53.06 234 ASP A CA 1
ATOM 1838 C C . ASP A 1 234 ? 8.125 6.066 37 1 53.06 234 ASP A C 1
ATOM 1840 O O . ASP A 1 234 ? 9.016 6.715 37.562 1 53.06 234 ASP A O 1
ATOM 1844 N N . LYS A 1 235 ? 8.352 4.969 36.188 1 62 235 LYS A N 1
ATOM 1845 C CA . LYS A 1 235 ? 9.711 4.441 36.219 1 62 235 LYS A CA 1
ATOM 1846 C C . LYS A 1 235 ? 10.477 4.871 34.969 1 62 235 LYS A C 1
ATOM 1848 O O . LYS A 1 235 ? 11.688 4.668 34.875 1 62 235 LYS A O 1
ATOM 1853 N N . ASN A 1 236 ? 9.758 5.473 34.031 1 76.19 236 ASN A N 1
ATOM 1854 C CA . ASN A 1 236 ? 10.414 5.973 32.844 1 76.19 236 ASN A CA 1
ATOM 1855 C C . ASN A 1 236 ? 10.914 7.402 33.031 1 76.19 236 ASN A C 1
ATOM 1857 O O . ASN A 1 236 ? 10.125 8.305 33.312 1 76.19 236 ASN A O 1
ATOM 1861 N N . LYS A 1 237 ? 12.234 7.516 33.031 1 88.81 237 LYS A N 1
ATOM 1862 C CA . LYS A 1 237 ? 12.859 8.828 33.156 1 88.81 237 LYS A CA 1
ATOM 1863 C C . LYS A 1 237 ? 13.773 9.117 31.969 1 88.81 237 LYS A C 1
ATOM 1865 O O . LYS A 1 237 ? 13.828 8.336 31.016 1 88.81 237 LYS A O 1
ATOM 1870 N N . TRP A 1 238 ? 14.312 10.242 31.938 1 92.62 238 TRP A N 1
ATOM 1871 C CA . TRP A 1 238 ? 15.25 10.672 30.906 1 92.62 238 TRP A CA 1
ATOM 1872 C C . TRP A 1 238 ? 16.594 11.031 31.516 1 92.62 238 TRP A C 1
ATOM 1874 O O . TRP A 1 238 ? 16.672 11.578 32.625 1 92.62 238 TRP A O 1
ATOM 1884 N N . LEU A 1 239 ? 17.656 10.633 30.844 1 93.75 239 LEU A N 1
ATOM 1885 C CA . LEU A 1 239 ? 19.016 11.047 31.172 1 93.75 239 LEU A CA 1
ATOM 1886 C C . LEU A 1 239 ? 19.516 12.086 30.188 1 93.75 239 LEU A C 1
ATOM 1888 O O . LEU A 1 239 ? 19.625 11.812 28.984 1 93.75 239 LEU A O 1
ATOM 1892 N N . ILE A 1 240 ? 19.797 13.25 30.656 1 96.12 240 ILE A N 1
ATOM 1893 C CA . ILE A 1 240 ? 20.359 14.32 29.844 1 96.12 240 ILE A CA 1
ATOM 1894 C C . ILE A 1 240 ? 21.844 14.492 30.156 1 96.12 240 ILE A C 1
ATOM 1896 O O . ILE A 1 240 ? 22.219 14.695 31.312 1 96.12 240 ILE A O 1
ATOM 1900 N N . LYS A 1 241 ? 22.625 14.398 29.141 1 96.25 241 LYS A N 1
ATOM 1901 C CA . LYS A 1 241 ? 24.062 14.602 29.281 1 96.25 241 LYS A CA 1
ATOM 1902 C C . LYS A 1 241 ? 24.453 16.031 28.906 1 96.25 241 LYS A C 1
ATOM 1904 O O . LYS A 1 241 ? 24.031 16.531 27.859 1 96.25 241 LYS A O 1
ATOM 1909 N N . THR A 1 242 ? 25.234 16.703 29.797 1 96.25 242 THR A N 1
ATOM 1910 C CA . THR A 1 242 ? 25.75 18.047 29.516 1 96.25 242 THR A CA 1
ATOM 1911 C C . THR A 1 242 ? 27.25 18.094 29.75 1 96.25 242 THR A C 1
ATOM 1913 O O . THR A 1 242 ? 27.859 17.094 30.141 1 96.25 242 THR A O 1
ATOM 1916 N N . ASN A 1 243 ? 27.859 19.25 29.453 1 93.69 243 ASN A N 1
ATOM 1917 C CA . ASN A 1 243 ? 29.281 19.453 29.719 1 93.69 243 ASN A CA 1
ATOM 1918 C C . ASN A 1 243 ? 29.547 19.672 31.203 1 93.69 243 ASN A C 1
ATOM 1920 O O . ASN A 1 243 ? 30.703 19.672 31.625 1 93.69 243 ASN A O 1
ATOM 1924 N N . ARG A 1 244 ? 28.516 19.734 32.031 1 94.62 244 ARG A N 1
ATOM 1925 C CA . ARG A 1 244 ? 28.656 20.016 33.469 1 94.62 244 ARG A CA 1
ATOM 1926 C C . ARG A 1 244 ? 28.109 18.875 34.312 1 94.62 244 ARG A C 1
ATOM 1928 O O . ARG A 1 244 ? 27.922 19.031 35.531 1 94.62 244 ARG A O 1
ATOM 1935 N N . GLY A 1 245 ? 27.828 17.781 33.625 1 93.12 245 GLY A N 1
ATOM 1936 C CA . GLY A 1 245 ? 27.297 16.625 34.312 1 93.12 245 GLY A CA 1
ATOM 1937 C C . GLY A 1 245 ? 26 16.109 33.719 1 93.12 245 GLY A C 1
ATOM 1938 O O . GLY A 1 245 ? 25.531 16.625 32.688 1 93.12 245 GLY A O 1
ATOM 1939 N N . ASN A 1 246 ? 25.406 15.062 34.375 1 94.19 246 ASN A N 1
ATOM 1940 C CA . ASN A 1 246 ? 24.188 14.414 33.906 1 94.19 246 ASN A CA 1
ATOM 1941 C C . ASN A 1 246 ? 23 14.773 34.781 1 94.19 246 ASN A C 1
ATOM 1943 O O . ASN A 1 246 ? 23.141 15.023 36 1 94.19 246 ASN A O 1
ATOM 1947 N N . ILE A 1 247 ? 21.859 14.828 34.188 1 95.69 247 ILE A N 1
ATOM 1948 C CA . ILE A 1 247 ? 20.625 15.109 34.906 1 95.69 247 ILE A CA 1
ATOM 1949 C C . ILE A 1 247 ? 19.609 14.008 34.625 1 95.69 247 ILE A C 1
ATOM 1951 O O . ILE A 1 247 ? 19.375 13.648 33.469 1 95.69 247 ILE A O 1
ATOM 1955 N N . ILE A 1 248 ? 19.031 13.469 35.625 1 94.06 248 ILE A N 1
ATOM 1956 C CA . ILE A 1 248 ? 17.906 12.555 35.5 1 94.06 248 ILE A CA 1
ATOM 1957 C C . ILE A 1 248 ? 16.594 13.328 35.719 1 94.06 248 ILE A C 1
ATOM 1959 O O . ILE A 1 248 ? 16.469 14.094 36.656 1 94.06 248 ILE A O 1
ATOM 1963 N N . THR A 1 249 ? 15.688 13.227 34.844 1 95.31 249 THR A N 1
ATOM 1964 C CA . THR A 1 249 ? 14.461 14.016 34.906 1 95.31 249 THR A CA 1
ATOM 1965 C C . THR A 1 249 ? 13.258 13.195 34.469 1 95.31 249 THR A C 1
ATOM 1967 O O . THR A 1 249 ? 13.406 12.203 33.75 1 95.31 249 THR A O 1
ATOM 1970 N N . ASP A 1 250 ? 12.117 13.594 34.938 1 93.69 250 ASP A N 1
ATOM 1971 C CA . ASP A 1 250 ? 10.867 12.953 34.531 1 93.69 250 ASP A CA 1
ATOM 1972 C C . ASP A 1 250 ? 10.406 13.469 33.156 1 93.69 250 ASP A C 1
ATOM 1974 O O . ASP A 1 250 ? 9.938 12.688 32.312 1 93.69 250 ASP A O 1
ATOM 1978 N N . HIS A 1 251 ? 10.477 14.773 32.969 1 96 251 HIS A N 1
ATOM 1979 C CA . HIS A 1 251 ? 9.984 15.422 31.75 1 96 251 HIS A CA 1
ATOM 1980 C C . HIS A 1 251 ? 11.102 16.188 31.031 1 96 251 HIS A C 1
ATOM 1982 O O . HIS A 1 251 ? 11.93 16.828 31.688 1 96 251 HIS A O 1
ATOM 1988 N N . VAL A 1 252 ? 11.133 16.078 29.781 1 97.19 252 VAL A N 1
ATOM 1989 C CA . VAL A 1 252 ? 12.023 16.891 28.938 1 97.19 252 VAL A CA 1
ATOM 1990 C C . VAL A 1 252 ? 11.195 17.75 28 1 97.19 252 VAL A C 1
ATOM 1992 O O . VAL A 1 252 ? 10.281 17.266 27.328 1 97.19 252 VAL A O 1
ATOM 1995 N N . ILE A 1 253 ? 11.414 19.062 28.016 1 98.44 253 ILE A N 1
ATOM 1996 C CA . ILE A 1 253 ? 10.805 19.984 27.078 1 98.44 253 ILE A CA 1
ATOM 1997 C C . ILE A 1 253 ? 11.883 20.625 26.203 1 98.44 253 ILE A C 1
ATOM 1999 O O . ILE A 1 253 ? 12.852 21.188 26.719 1 98.44 253 ILE A O 1
ATOM 2003 N N . THR A 1 254 ? 11.711 20.531 24.922 1 98.25 254 THR A N 1
ATOM 2004 C CA . THR A 1 254 ? 12.688 21.156 24.031 1 98.25 254 THR A CA 1
ATOM 2005 C C . THR A 1 254 ? 12.078 22.359 23.328 1 98.25 254 THR A C 1
ATOM 2007 O O . THR A 1 254 ? 10.992 22.266 22.75 1 98.25 254 THR A O 1
ATOM 2010 N N . ALA A 1 255 ? 12.594 23.5 23.422 1 98.31 255 ALA A N 1
ATOM 2011 C CA . ALA A 1 255 ? 12.336 24.781 22.75 1 98.31 255 ALA A CA 1
ATOM 2012 C C . ALA A 1 255 ? 13.633 25.375 22.203 1 98.31 255 ALA A C 1
ATOM 2014 O O . ALA A 1 255 ? 14.039 26.453 22.609 1 98.31 255 ALA A O 1
ATOM 2015 N N . THR A 1 256 ? 14.156 24.734 21.188 1 97.19 256 THR A N 1
ATOM 2016 C CA . THR A 1 256 ? 15.547 24.984 20.812 1 97.19 256 THR A CA 1
ATOM 2017 C C . THR A 1 256 ? 15.633 25.781 19.516 1 97.19 256 THR A C 1
ATOM 2019 O O . THR A 1 256 ? 16.719 25.938 18.953 1 97.19 256 THR A O 1
ATOM 2022 N N . GLY A 1 257 ? 14.516 26.266 18.984 1 95.56 257 GLY A N 1
ATOM 2023 C CA . GLY A 1 257 ? 14.492 27.188 17.859 1 95.56 257 GLY A CA 1
ATOM 2024 C C . GLY A 1 257 ? 15.211 26.641 16.641 1 95.56 257 GLY A C 1
ATOM 2025 O O . GLY A 1 257 ? 14.867 25.578 16.141 1 95.56 257 GLY A O 1
ATOM 2026 N N . SER A 1 258 ? 16.297 27.281 16.219 1 95.69 258 SER A N 1
ATOM 2027 C CA . SER A 1 258 ? 17.062 26.906 15.031 1 95.69 258 SER A CA 1
ATOM 2028 C C . SER A 1 258 ? 17.703 25.531 15.203 1 95.69 258 SER A C 1
ATOM 2030 O O . SER A 1 258 ? 18.078 24.875 14.219 1 95.69 258 SER A O 1
ATOM 2032 N N . PHE A 1 259 ? 17.828 25.062 16.406 1 96.31 259 PHE A N 1
ATOM 2033 C CA . PHE A 1 259 ? 18.469 23.781 16.703 1 96.31 259 PHE A CA 1
ATOM 2034 C C . PHE A 1 259 ? 17.438 22.672 16.812 1 96.31 259 PHE A C 1
ATOM 2036 O O . PHE A 1 259 ? 17.781 21.531 17.156 1 96.31 259 PHE A O 1
ATOM 2043 N N . ALA A 1 260 ? 16.203 22.969 16.531 1 96.25 260 ALA A N 1
ATOM 2044 C CA . ALA A 1 260 ? 15.102 22.031 16.766 1 96.25 260 ALA A CA 1
ATOM 2045 C C . ALA A 1 260 ? 15.383 20.688 16.125 1 96.25 260 ALA A C 1
ATOM 2047 O O . ALA A 1 260 ? 15.188 19.641 16.766 1 96.25 260 ALA A O 1
ATOM 2048 N N . ARG A 1 261 ? 15.781 20.625 14.898 1 93.81 261 ARG A N 1
ATOM 2049 C CA . ARG A 1 261 ? 16.047 19.375 14.195 1 93.81 261 ARG A CA 1
ATOM 2050 C C . ARG A 1 261 ? 17.219 18.625 14.812 1 93.81 261 ARG A C 1
ATOM 2052 O O . ARG A 1 261 ? 17.188 17.406 14.93 1 93.81 261 ARG A O 1
ATOM 2059 N N . LYS A 1 262 ? 18.234 19.344 15.125 1 93.12 262 LYS A N 1
ATOM 2060 C CA . LYS A 1 262 ? 19.422 18.75 15.742 1 93.12 262 LYS A CA 1
ATOM 2061 C C . LYS A 1 262 ? 19.062 18.094 17.078 1 93.12 262 LYS A C 1
ATOM 2063 O O . LYS A 1 262 ? 19.5 16.984 17.375 1 93.12 262 LYS A O 1
ATOM 2068 N N . THR A 1 263 ? 18.359 18.828 17.906 1 94.19 263 THR A N 1
ATOM 2069 C CA . THR A 1 263 ? 17.953 18.297 19.203 1 94.19 263 THR A CA 1
ATOM 2070 C C . THR A 1 263 ? 17.031 17.094 19.047 1 94.19 263 THR A C 1
ATOM 2072 O O . THR A 1 263 ? 17.156 16.109 19.766 1 94.19 263 THR A O 1
ATOM 2075 N N . ALA A 1 264 ? 16.078 17.203 18.141 1 91.62 264 ALA A N 1
ATOM 2076 C CA . ALA A 1 264 ? 15.148 16.109 17.906 1 91.62 264 ALA A CA 1
ATOM 2077 C C . ALA A 1 264 ? 15.891 14.836 17.469 1 91.62 264 ALA A C 1
ATOM 2079 O O . ALA A 1 264 ? 15.484 13.727 17.812 1 91.62 264 ALA A O 1
ATOM 2080 N N . LYS A 1 265 ? 16.891 14.977 16.703 1 88.31 265 LYS A N 1
ATOM 2081 C CA . LYS A 1 265 ? 17.672 13.852 16.203 1 88.31 265 LYS A CA 1
ATOM 2082 C C . LYS A 1 265 ? 18.266 13.039 17.344 1 88.31 265 LYS A C 1
ATOM 2084 O O . LYS A 1 265 ? 18.484 11.836 17.219 1 88.31 265 LYS A O 1
ATOM 2089 N N . MET A 1 266 ? 18.562 13.727 18.5 1 88.81 266 MET A N 1
ATOM 2090 C CA . MET A 1 266 ? 19.094 13.031 19.656 1 88.81 266 MET A CA 1
ATOM 2091 C C . MET A 1 266 ? 18.156 11.914 20.109 1 88.81 266 MET A C 1
ATOM 2093 O O . MET A 1 266 ? 18.594 10.906 20.672 1 88.81 266 MET A O 1
ATOM 2097 N N . MET A 1 267 ? 16.891 12.133 19.812 1 85.44 267 MET A N 1
ATOM 2098 C CA . MET A 1 267 ? 15.891 11.148 20.219 1 85.44 267 MET A CA 1
ATOM 2099 C C . MET A 1 267 ? 15.414 10.328 19.031 1 85.44 267 MET A C 1
ATOM 2101 O O . MET A 1 267 ? 14.43 9.586 19.125 1 85.44 267 MET A O 1
ATOM 2105 N N . GLY A 1 268 ? 15.984 10.531 17.906 1 76 268 GLY A N 1
ATOM 2106 C CA . GLY A 1 268 ? 15.625 9.758 16.719 1 76 268 GLY A CA 1
ATOM 2107 C C . GLY A 1 268 ? 14.344 10.227 16.062 1 76 268 GLY A C 1
ATOM 2108 O O . GLY A 1 268 ? 13.711 9.477 15.32 1 76 268 GLY A O 1
ATOM 2109 N N . ILE A 1 269 ? 13.922 11.445 16.359 1 82.25 269 ILE A N 1
ATOM 2110 C CA . ILE A 1 269 ? 12.711 11.992 15.758 1 82.25 269 ILE A CA 1
ATOM 2111 C C . ILE A 1 269 ? 13.07 12.969 14.641 1 82.25 269 ILE A C 1
ATOM 2113 O O . ILE A 1 269 ? 14.047 13.711 14.75 1 82.25 269 ILE A O 1
ATOM 2117 N N . GLN A 1 270 ? 12.336 12.867 13.578 1 83.19 270 GLN A N 1
ATOM 2118 C CA . GLN A 1 270 ? 12.445 13.844 12.5 1 83.19 270 GLN A CA 1
ATOM 2119 C C . GLN A 1 270 ? 11.383 14.93 12.633 1 83.19 270 GLN A C 1
ATOM 2121 O O . GLN A 1 270 ? 10.188 14.648 12.578 1 83.19 270 GLN A O 1
ATOM 2126 N N . LEU A 1 271 ? 11.828 16.109 12.891 1 90.25 271 LEU A N 1
ATOM 2127 C CA . LEU A 1 271 ? 10.906 17.219 13.07 1 90.25 271 LEU A CA 1
ATOM 2128 C C . LEU A 1 271 ? 10.875 18.109 11.836 1 90.25 271 LEU A C 1
ATOM 2130 O O . LEU A 1 271 ? 11.93 18.547 11.352 1 90.25 271 LEU A O 1
ATOM 2134 N N . PRO A 1 272 ? 9.727 18.359 11.312 1 93 272 PRO A N 1
ATOM 2135 C CA . PRO A 1 272 ? 9.641 19.234 10.148 1 93 272 PRO A CA 1
ATOM 2136 C C . PRO A 1 272 ? 9.688 20.719 10.531 1 93 272 PRO A C 1
ATOM 2138 O O . PRO A 1 272 ? 8.695 21.438 10.367 1 93 272 PRO A O 1
ATOM 2141 N N . VAL A 1 273 ? 10.766 21.172 10.977 1 96.25 273 VAL A N 1
ATOM 2142 C CA . VAL A 1 273 ? 11.039 22.562 11.336 1 96.25 273 VAL A CA 1
ATOM 2143 C C . VAL A 1 273 ? 12.328 23.031 10.672 1 96.25 273 VAL A C 1
ATOM 2145 O O . VAL A 1 273 ? 13.344 22.328 10.719 1 96.25 273 VAL A O 1
ATOM 2148 N N . LEU A 1 274 ? 12.25 24.125 10 1 96.56 274 LEU A N 1
ATOM 2149 C CA . LEU A 1 274 ? 13.445 24.688 9.375 1 96.56 274 LEU A CA 1
ATOM 2150 C C . LEU A 1 274 ? 13.414 26.203 9.414 1 96.56 274 LEU A C 1
ATOM 2152 O O . LEU A 1 274 ? 12.391 26.812 9.102 1 96.56 274 LEU A O 1
ATOM 2156 N N . PRO A 1 275 ? 14.508 26.812 9.859 1 97.06 275 PRO A N 1
ATOM 2157 C CA . PRO A 1 275 ? 14.547 28.266 9.82 1 97.06 275 PRO A CA 1
ATOM 2158 C C . PRO A 1 275 ? 14.68 28.812 8.398 1 97.06 275 PRO A C 1
ATOM 2160 O O . PRO A 1 275 ? 15.242 28.156 7.527 1 97.06 275 PRO A O 1
ATOM 2163 N N . VAL A 1 276 ? 14.148 29.969 8.141 1 97.69 276 VAL A N 1
ATOM 2164 C CA . VAL A 1 276 ? 14.234 30.719 6.887 1 97.69 276 VAL A CA 1
ATOM 2165 C C . VAL A 1 276 ? 14.773 32.125 7.148 1 97.69 276 VAL A C 1
ATOM 2167 O O . VAL A 1 276 ? 14.555 32.688 8.227 1 97.69 276 VAL A O 1
ATOM 2170 N N . GLU A 1 277 ? 15.469 32.688 6.219 1 96.69 277 GLU A N 1
ATOM 2171 C CA . GLU A 1 277 ? 16.016 34.031 6.348 1 96.69 277 GLU A CA 1
ATOM 2172 C C . GLU A 1 277 ? 14.906 35.062 6.387 1 96.69 277 GLU A C 1
ATOM 2174 O O . GLU A 1 277 ? 13.883 34.906 5.711 1 96.69 277 GLU A O 1
ATOM 2179 N N . HIS A 1 278 ? 15.102 36.062 7.176 1 95.56 278 HIS A N 1
ATOM 2180 C CA . HIS A 1 278 ? 14.172 37.188 7.27 1 95.56 278 HIS A CA 1
ATOM 2181 C C . HIS A 1 278 ? 14.906 38.5 7.441 1 95.56 278 HIS A C 1
ATOM 2183 O O . HIS A 1 278 ? 15.773 38.625 8.305 1 95.56 278 HIS A O 1
ATOM 2189 N N . HIS A 1 279 ? 14.539 39.531 6.641 1 95.62 279 HIS A N 1
ATOM 2190 C CA . HIS A 1 279 ? 15.188 40.844 6.652 1 95.62 279 HIS A CA 1
ATOM 2191 C C . HIS A 1 279 ? 14.344 41.875 7.398 1 95.62 279 HIS A C 1
ATOM 2193 O O . HIS A 1 279 ? 13.117 41.875 7.305 1 95.62 279 HIS A O 1
ATOM 2199 N N . TYR A 1 280 ? 14.945 42.719 8.164 1 94.81 280 TYR A N 1
ATOM 2200 C CA . TYR A 1 280 ? 14.391 44.031 8.484 1 94.81 280 TYR A CA 1
ATOM 2201 C C . TYR A 1 280 ? 15.492 45.094 8.578 1 94.81 280 TYR A C 1
ATOM 2203 O O . TYR A 1 280 ? 16.672 44.75 8.742 1 94.81 280 TYR A O 1
ATOM 2211 N N . LEU A 1 281 ? 15.141 46.344 8.422 1 95.56 281 LEU A N 1
ATOM 2212 C CA . LEU A 1 281 ? 16.109 47.438 8.391 1 95.56 281 LEU A CA 1
ATOM 2213 C C . LEU A 1 281 ? 15.781 48.469 9.461 1 95.56 281 LEU A C 1
ATOM 2215 O O . LEU A 1 281 ? 14.617 48.656 9.828 1 95.56 281 LEU A O 1
ATOM 2219 N N . VAL A 1 282 ? 16.812 49.094 9.953 1 95.38 282 VAL A N 1
ATOM 2220 C CA . VAL A 1 282 ? 16.734 50.188 10.898 1 95.38 282 VAL A CA 1
ATOM 2221 C C . VAL A 1 282 ? 17.328 51.438 10.273 1 95.38 282 VAL A C 1
ATOM 2223 O O . VAL A 1 282 ? 18.406 51.406 9.68 1 95.38 282 VAL A O 1
ATOM 2226 N N . THR A 1 283 ? 16.594 52.531 10.43 1 96.62 283 THR A N 1
ATOM 2227 C CA . THR A 1 283 ? 17.047 53.75 9.781 1 96.62 283 THR A CA 1
ATOM 2228 C C . THR A 1 283 ? 17.641 54.719 10.797 1 96.62 283 THR A C 1
ATOM 2230 O O . THR A 1 283 ? 17.547 54.5 12 1 96.62 283 THR A O 1
ATOM 2233 N N . GLU A 1 284 ? 18.203 55.75 10.211 1 95.81 284 GLU A N 1
ATOM 2234 C CA . GLU A 1 284 ? 18.594 56.906 11.016 1 95.81 284 GLU A CA 1
ATOM 2235 C C . GLU A 1 284 ? 17.375 57.688 11.461 1 95.81 284 GLU A C 1
ATOM 2237 O O . GLU A 1 284 ? 16.25 57.375 11.07 1 95.81 284 GLU A O 1
ATOM 2242 N N . GLN A 1 285 ? 17.641 58.656 12.289 1 96 285 GLN A N 1
ATOM 2243 C CA . GLN A 1 285 ? 16.562 59.469 12.797 1 96 285 GLN A CA 1
ATOM 2244 C C . GLN A 1 285 ? 15.992 60.375 11.695 1 96 285 GLN A C 1
ATOM 2246 O O . GLN A 1 285 ? 16.734 60.844 10.836 1 96 285 GLN A O 1
ATOM 2251 N N . HIS A 1 286 ? 14.828 60.594 11.727 1 95.88 286 HIS A N 1
ATOM 2252 C CA . HIS A 1 286 ? 14.164 61.469 10.781 1 95.88 286 HIS A CA 1
ATOM 2253 C C . HIS A 1 286 ? 13.594 62.688 11.492 1 95.88 286 HIS A C 1
ATOM 2255 O O . HIS A 1 286 ? 12.938 62.562 12.531 1 95.88 286 HIS A O 1
ATOM 2261 N N . PRO A 1 287 ? 13.68 63.875 10.961 1 95.19 287 PRO A N 1
ATOM 2262 C CA . PRO A 1 287 ? 13.203 65.125 11.602 1 95.19 287 PRO A CA 1
ATOM 2263 C C . PRO A 1 287 ? 11.703 65.125 11.867 1 95.19 287 PRO A C 1
ATOM 2265 O O . PRO A 1 287 ? 11.25 65.625 12.891 1 95.19 287 PRO A O 1
ATOM 2268 N N . ILE A 1 288 ? 11.031 64.562 11.023 1 95 288 ILE A N 1
ATOM 2269 C CA . ILE A 1 288 ? 9.578 64.562 11.172 1 95 288 ILE A CA 1
ATOM 2270 C C . ILE A 1 288 ? 9.188 63.781 12.438 1 95 288 ILE A C 1
ATOM 2272 O O . ILE A 1 288 ? 8.258 64.188 13.141 1 95 288 ILE A O 1
ATOM 2276 N N . LEU A 1 289 ? 9.828 62.688 12.711 1 96 289 LEU A N 1
ATOM 2277 C CA . LEU A 1 289 ? 9.523 61.906 13.906 1 96 289 LEU A CA 1
ATOM 2278 C C . LEU A 1 289 ? 10 62.625 15.164 1 96 289 LEU A C 1
ATOM 2280 O O . LEU A 1 289 ? 9.344 62.562 16.203 1 96 289 LEU A O 1
ATOM 2284 N N . LEU A 1 290 ? 11.109 63.281 15.047 1 95.62 290 LEU A N 1
ATOM 2285 C CA . LEU A 1 290 ? 11.633 64.062 16.172 1 95.62 290 LEU A CA 1
ATOM 2286 C C . LEU A 1 290 ? 10.711 65.25 16.516 1 95.62 290 LEU A C 1
ATOM 2288 O O . LEU A 1 290 ? 10.477 65.5 17.688 1 95.62 290 LEU A O 1
ATOM 2292 N N . GLU A 1 291 ? 10.258 65.875 15.516 1 95.81 291 GLU A N 1
ATOM 2293 C CA . GLU A 1 291 ? 9.344 66.938 15.719 1 95.81 291 GLU A CA 1
ATOM 2294 C C . GLU A 1 291 ? 8.031 66.5 16.344 1 95.81 291 GLU A C 1
ATOM 2296 O O . GLU A 1 291 ? 7.461 67.188 17.188 1 95.81 291 GLU A O 1
ATOM 2301 N N . ARG A 1 292 ? 7.559 65.375 15.922 1 95.06 292 ARG A N 1
ATOM 2302 C CA . ARG A 1 292 ? 6.332 64.812 16.484 1 95.06 292 ARG A CA 1
ATOM 2303 C C . ARG A 1 292 ? 6.504 64.5 17.969 1 95.06 292 ARG A C 1
ATOM 2305 O O . ARG A 1 292 ? 5.617 64.812 18.781 1 95.06 292 ARG A O 1
ATOM 2312 N N . LYS A 1 293 ? 7.598 63.969 18.281 1 94.19 293 LYS A N 1
ATOM 2313 C CA . LYS A 1 293 ? 7.906 63.656 19.672 1 94.19 293 LYS A CA 1
ATOM 2314 C C . LYS A 1 293 ? 7.988 64.938 20.516 1 94.19 293 LYS A C 1
ATOM 2316 O O . LYS A 1 293 ? 7.492 65 21.641 1 94.19 293 LYS A O 1
ATOM 2321 N N . LYS A 1 294 ? 8.547 65.938 19.953 1 95.31 294 LYS A N 1
ATOM 2322 C CA . LYS A 1 294 ? 8.688 67.188 20.656 1 95.31 294 LYS A CA 1
ATOM 2323 C C . LYS A 1 294 ? 7.324 67.812 20.922 1 95.31 294 LYS A C 1
ATOM 2325 O O . LYS A 1 294 ? 7.133 68.5 21.938 1 95.31 294 LYS A O 1
ATOM 2330 N N . GLN A 1 295 ? 6.461 67.625 20.062 1 95.88 295 GLN A N 1
ATOM 2331 C CA . GLN A 1 295 ? 5.117 68.188 20.172 1 95.88 295 GLN A CA 1
ATOM 2332 C C . GLN A 1 295 ? 4.258 67.375 21.109 1 95.88 295 GLN A C 1
ATOM 2334 O O . GLN A 1 295 ? 3.125 67.75 21.422 1 95.88 295 GLN A O 1
ATOM 2339 N N . GLY A 1 296 ? 4.703 66.312 21.5 1 93.25 296 GLY A N 1
ATOM 2340 C CA . GLY A 1 296 ? 3.988 65.438 22.438 1 93.25 296 GLY A CA 1
ATOM 2341 C C . GLY A 1 296 ? 2.912 64.625 21.766 1 93.25 296 GLY A C 1
ATOM 2342 O O . GLY A 1 296 ? 1.976 64.125 22.422 1 93.25 296 GLY A O 1
ATOM 2343 N N . LEU A 1 297 ? 3.008 64.375 20.531 1 93.81 297 LEU A N 1
ATOM 2344 C CA . LEU A 1 297 ? 2.033 63.562 19.797 1 93.81 297 LEU A CA 1
ATOM 2345 C C . LEU A 1 297 ? 2.26 62.094 20.062 1 93.81 297 LEU A C 1
ATOM 2347 O O . LEU A 1 297 ? 3.383 61.656 20.344 1 93.81 297 LEU A O 1
ATOM 2351 N N . PRO A 1 298 ? 1.21 61.375 19.938 1 92 298 PRO A N 1
ATOM 2352 C CA . PRO A 1 298 ? 1.354 59.938 20.172 1 92 298 PRO A CA 1
ATOM 2353 C C . PRO A 1 298 ? 2.26 59.25 19.141 1 92 298 PRO A C 1
ATOM 2355 O O . PRO A 1 298 ? 2.316 59.688 17.984 1 92 298 PRO A O 1
ATOM 2358 N N . GLU A 1 299 ? 2.934 58.219 19.578 1 94.31 299 GLU A N 1
ATOM 2359 C CA . GLU A 1 299 ? 3.73 57.406 18.688 1 94.31 299 GLU A CA 1
ATOM 2360 C C . GLU A 1 299 ? 2.873 56.812 17.562 1 94.31 299 GLU A C 1
ATOM 2362 O O . GLU A 1 299 ? 1.717 56.438 17.781 1 94.31 299 GLU A O 1
ATOM 2367 N N . LEU A 1 300 ? 3.453 56.75 16.375 1 96.19 300 LEU A N 1
ATOM 2368 C CA . LEU A 1 300 ? 2.74 56.156 15.25 1 96.19 300 LEU A CA 1
ATOM 2369 C C . LEU A 1 300 ? 2.508 54.656 15.484 1 96.19 300 LEU A C 1
ATOM 2371 O O . LEU A 1 300 ? 3.367 53.969 16.047 1 96.19 300 LEU A O 1
ATOM 2375 N N . SER A 1 301 ? 1.337 54.219 15.102 1 96.06 301 SER A N 1
ATOM 2376 C CA . SER A 1 301 ? 1.028 52.781 15.188 1 96.06 301 SER A CA 1
ATOM 2377 C C . SER A 1 301 ? 1.957 51.969 14.297 1 96.06 301 SER A C 1
ATOM 2379 O O . SER A 1 301 ? 2.539 52.5 13.344 1 96.06 301 SER A O 1
ATOM 2381 N N . ILE A 1 302 ? 2.162 50.688 14.641 1 97.38 302 ILE A N 1
ATOM 2382 C CA . ILE A 1 302 ? 2.797 49.781 13.688 1 97.38 302 ILE A CA 1
ATOM 2383 C C . ILE A 1 302 ? 1.951 49.688 12.414 1 97.38 302 ILE A C 1
ATOM 2385 O O . ILE A 1 302 ? 0.741 49.469 12.484 1 97.38 302 ILE A O 1
ATOM 2389 N N . PHE A 1 303 ? 2.582 49.969 11.336 1 97.56 303 PHE A N 1
ATOM 2390 C CA . PHE A 1 303 ? 1.878 50.031 10.062 1 97.56 303 PHE A CA 1
ATOM 2391 C C . PHE A 1 303 ? 2.275 48.844 9.18 1 97.56 303 PHE A C 1
ATOM 2393 O O . PHE A 1 303 ? 3.461 48.625 8.922 1 97.56 303 PHE A O 1
ATOM 2400 N N . ARG A 1 304 ? 1.259 48 8.773 1 97.69 304 ARG A N 1
ATOM 2401 C CA . ARG A 1 304 ? 1.496 46.844 7.898 1 97.69 304 ARG A CA 1
ATOM 2402 C C . ARG A 1 304 ? 0.735 47 6.586 1 97.69 304 ARG A C 1
ATOM 2404 O O . ARG A 1 304 ? -0.481 47.219 6.586 1 97.69 304 ARG A O 1
ATOM 2411 N N . GLU A 1 305 ? 1.409 46.938 5.527 1 97.12 305 GLU A N 1
ATOM 2412 C CA . GLU A 1 305 ? 0.806 46.781 4.207 1 97.12 305 GLU A CA 1
ATOM 2413 C C . GLU A 1 305 ? 1.107 45.375 3.641 1 97.12 305 GLU A C 1
ATOM 2415 O O . GLU A 1 305 ? 2.037 45.219 2.848 1 97.12 305 GLU A O 1
ATOM 2420 N N . SER A 1 306 ? 0.177 44.469 3.906 1 95.69 306 SER A N 1
ATOM 2421 C CA . SER A 1 306 ? 0.346 43.062 3.547 1 95.69 306 SER A CA 1
ATOM 2422 C C . SER A 1 306 ? 0.397 42.875 2.033 1 95.69 306 SER A C 1
ATOM 2424 O O . SER A 1 306 ? 1.138 42.031 1.53 1 95.69 306 SER A O 1
ATOM 2426 N N . ASP A 1 307 ? -0.3 43.656 1.288 1 96.19 307 ASP A N 1
ATOM 2427 C CA . ASP A 1 307 ? -0.394 43.5 -0.161 1 96.19 307 ASP A CA 1
ATOM 2428 C C . ASP A 1 307 ? 0.962 43.719 -0.825 1 96.19 307 ASP A C 1
ATOM 2430 O O . ASP A 1 307 ? 1.189 43.281 -1.954 1 96.19 307 ASP A O 1
ATOM 2434 N N . ASN A 1 308 ? 1.816 44.438 -0.116 1 96.5 308 ASN A N 1
ATOM 2435 C CA . ASN A 1 308 ? 3.162 44.688 -0.627 1 96.5 308 ASN A CA 1
ATOM 2436 C C . ASN A 1 308 ? 4.223 44.094 0.299 1 96.5 308 ASN A C 1
ATOM 2438 O O . ASN A 1 308 ? 5.414 44.375 0.131 1 96.5 308 ASN A O 1
ATOM 2442 N N . SER A 1 309 ? 3.932 43.438 1.284 1 96.62 309 SER A N 1
ATOM 2443 C CA . SER A 1 309 ? 4.699 42.5 2.113 1 96.62 309 SER A CA 1
ATOM 2444 C C . SER A 1 309 ? 5.734 43.25 2.953 1 96.62 309 SER A C 1
ATOM 2446 O O . SER A 1 309 ? 6.914 42.875 2.945 1 96.62 309 SER A O 1
ATOM 2448 N N . TRP A 1 310 ? 5.273 44.281 3.65 1 96.81 310 TRP A N 1
ATOM 2449 C CA . TRP A 1 310 ? 6.184 44.938 4.562 1 96.81 310 TRP A CA 1
ATOM 2450 C C . TRP A 1 310 ? 5.43 45.5 5.762 1 96.81 310 TRP A C 1
ATOM 2452 O O . TRP A 1 310 ? 4.203 45.625 5.738 1 96.81 310 TRP A O 1
ATOM 2462 N N . TYR A 1 311 ? 6.145 45.844 6.863 1 97.38 311 TYR A N 1
ATOM 2463 C CA . TYR A 1 311 ? 5.676 46.562 8.039 1 97.38 311 TYR A CA 1
ATOM 2464 C C . TYR A 1 311 ? 6.68 47.625 8.461 1 97.38 311 TYR A C 1
ATOM 2466 O O . TYR A 1 311 ? 7.871 47.5 8.156 1 97.38 311 TYR A O 1
ATOM 2474 N N . ILE A 1 312 ? 6.195 48.625 9.164 1 97.5 312 ILE A N 1
ATOM 2475 C CA . ILE A 1 312 ? 7.051 49.719 9.578 1 97.5 312 ILE A CA 1
ATOM 2476 C C . ILE A 1 312 ? 6.609 50.25 10.945 1 97.5 312 ILE A C 1
ATOM 2478 O O . ILE A 1 312 ? 5.418 50.219 11.266 1 97.5 312 ILE A O 1
ATOM 2482 N N . ARG A 1 313 ? 7.5 50.594 11.797 1 96.12 313 ARG A N 1
ATOM 2483 C CA . ARG A 1 313 ? 7.223 51.219 13.078 1 96.12 313 ARG A CA 1
ATOM 2484 C C . ARG A 1 313 ? 8.312 52.25 13.422 1 96.12 313 ARG A C 1
ATOM 2486 O O . ARG A 1 313 ? 9.391 52.219 12.828 1 96.12 313 ARG A O 1
ATOM 2493 N N . GLU A 1 314 ? 8 53.031 14.398 1 95.5 314 GLU A N 1
ATOM 2494 C CA . GLU A 1 314 ? 9.008 53.969 14.898 1 95.5 314 GLU A CA 1
ATOM 2495 C C . GLU A 1 314 ? 10.078 53.25 15.711 1 95.5 314 GLU A C 1
ATOM 2497 O O . GLU A 1 314 ? 9.789 52.25 16.391 1 95.5 314 GLU A O 1
ATOM 2502 N N . GLU A 1 315 ? 11.266 53.719 15.547 1 93.62 315 GLU A N 1
ATOM 2503 C CA . GLU A 1 315 ? 12.383 53.219 16.344 1 93.62 315 GLU A CA 1
ATOM 2504 C C . GLU A 1 315 ? 13.414 54.312 16.594 1 93.62 315 GLU A C 1
ATOM 2506 O O . GLU A 1 315 ? 14.094 54.75 15.656 1 93.62 315 GLU A O 1
ATOM 2511 N N . ASN A 1 316 ? 13.562 54.75 17.828 1 91.69 316 ASN A N 1
ATOM 2512 C CA . ASN A 1 316 ? 14.562 55.719 18.266 1 91.69 316 ASN A CA 1
ATOM 2513 C C . ASN A 1 316 ? 14.625 56.938 17.344 1 91.69 316 ASN A C 1
ATOM 2515 O O . ASN A 1 316 ? 15.695 57.281 16.844 1 91.69 316 ASN A O 1
ATOM 2519 N N . GLY A 1 317 ? 13.516 57.406 17 1 94 317 GLY A N 1
ATOM 2520 C CA . GLY A 1 317 ? 13.422 58.594 16.188 1 94 317 GLY A CA 1
ATOM 2521 C C . GLY A 1 317 ? 13.5 58.312 14.703 1 94 317 GLY A C 1
ATOM 2522 O O . GLY A 1 317 ? 13.414 59.25 13.883 1 94 317 GLY A O 1
ATOM 2523 N N . GLY A 1 318 ? 13.711 57.094 14.367 1 96.25 318 GLY A N 1
ATOM 2524 C CA . GLY A 1 318 ? 13.672 56.625 12.984 1 96.25 318 GLY A CA 1
ATOM 2525 C C . GLY A 1 318 ? 12.672 55.531 12.766 1 96.25 318 GLY A C 1
ATOM 2526 O O . GLY A 1 318 ? 11.609 55.5 13.383 1 96.25 318 GLY A O 1
ATOM 2527 N N . PHE A 1 319 ? 13.031 54.656 11.711 1 96.31 319 PHE A N 1
ATOM 2528 C CA . PHE A 1 319 ? 12.094 53.625 11.367 1 96.31 319 PHE A CA 1
ATOM 2529 C C . PHE A 1 319 ? 12.766 52.25 11.445 1 96.31 319 PHE A C 1
ATOM 2531 O O . PHE A 1 319 ? 13.977 52.125 11.227 1 96.31 319 PHE A O 1
ATOM 2538 N N . ILE A 1 320 ? 11.969 51.219 11.82 1 96 320 ILE A N 1
ATOM 2539 C CA . ILE A 1 320 ? 12.242 49.812 11.492 1 96 320 ILE A CA 1
ATOM 2540 C C . ILE A 1 320 ? 11.281 49.344 10.406 1 96 320 ILE A C 1
ATOM 2542 O O . ILE A 1 320 ? 10.078 49.625 10.461 1 96 320 ILE A O 1
ATOM 2546 N N . VAL A 1 321 ? 11.797 48.75 9.359 1 96.81 321 VAL A N 1
ATOM 2547 C CA . VAL A 1 321 ? 10.977 48.219 8.289 1 96.81 321 VAL A CA 1
ATOM 2548 C C . VAL A 1 321 ? 11.305 46.719 8.086 1 96.81 321 VAL A C 1
ATOM 2550 O O . VAL A 1 321 ? 12.453 46.375 7.828 1 96.81 321 VAL A O 1
ATOM 2553 N N . GLY A 1 322 ? 10.328 45.875 8.305 1 96.19 322 GLY A N 1
ATOM 2554 C CA . GLY A 1 322 ? 10.5 44.469 8.062 1 96.19 322 GLY A CA 1
ATOM 2555 C C . GLY A 1 322 ? 9.805 43.969 6.805 1 96.19 322 GLY A C 1
ATOM 2556 O O . GLY A 1 322 ? 8.82 44.594 6.359 1 96.19 322 GLY A O 1
ATOM 2557 N N . ILE A 1 323 ? 10.383 42.938 6.141 1 95.38 323 ILE A N 1
ATOM 2558 C CA . ILE A 1 323 ? 9.922 42.469 4.832 1 95.38 323 ILE A CA 1
ATOM 2559 C C . ILE A 1 323 ? 9.844 40.969 4.824 1 95.38 323 ILE A C 1
ATOM 2561 O O . ILE A 1 323 ? 10.742 40.281 5.316 1 95.38 323 ILE A O 1
ATOM 2565 N N . TYR A 1 324 ? 8.727 40.375 4.398 1 93.62 324 TYR A N 1
ATOM 2566 C CA . TYR A 1 324 ? 8.641 38.969 4.035 1 93.62 324 TYR A CA 1
ATOM 2567 C C . TYR A 1 324 ? 8.711 38.812 2.521 1 93.62 324 TYR A C 1
ATOM 2569 O O . TYR A 1 324 ? 7.699 38.969 1.826 1 93.62 324 TYR A O 1
ATOM 2577 N N . GLU A 1 325 ? 9.867 38.469 2.039 1 91.12 325 GLU A N 1
ATOM 2578 C CA . GLU A 1 325 ? 10.203 38.531 0.62 1 91.12 325 GLU A CA 1
ATOM 2579 C C . GLU A 1 325 ? 9.984 37.188 -0.055 1 91.12 325 GLU A C 1
ATOM 2581 O O . GLU A 1 325 ? 10.008 36.125 0.604 1 91.12 325 GLU A O 1
ATOM 2586 N N . LYS A 1 326 ? 9.781 37.219 -1.296 1 90.88 326 LYS A N 1
ATOM 2587 C CA . LYS A 1 326 ? 9.742 36.031 -2.119 1 90.88 326 LYS A CA 1
ATOM 2588 C C . LYS A 1 326 ? 11.148 35.469 -2.328 1 90.88 326 LYS A C 1
ATOM 2590 O O . LYS A 1 326 ? 12.094 36.219 -2.557 1 90.88 326 LYS A O 1
ATOM 2595 N N . GLY A 1 327 ? 11.227 34.156 -2.125 1 93 327 GLY A N 1
ATOM 2596 C CA . GLY A 1 327 ? 12.469 33.5 -2.488 1 93 327 GLY A CA 1
ATOM 2597 C C . GLY A 1 327 ? 13.469 33.438 -1.347 1 93 327 GLY A C 1
ATOM 2598 O O . GLY A 1 327 ? 14.633 33.062 -1.552 1 93 327 GLY A O 1
ATOM 2599 N N . ALA A 1 328 ? 13.094 33.844 -0.121 1 96.12 328 ALA A N 1
ATOM 2600 C CA . ALA A 1 328 ? 14.008 33.688 1.01 1 96.12 328 ALA A CA 1
ATOM 2601 C C . ALA A 1 328 ? 14.391 32.219 1.206 1 96.12 328 ALA A C 1
ATOM 2603 O O . ALA A 1 328 ? 13.523 31.344 1.229 1 96.12 328 ALA A O 1
ATOM 2604 N N . PRO A 1 329 ? 15.648 31.969 1.31 1 96.5 329 PRO A N 1
ATOM 2605 C CA . PRO A 1 329 ? 16.078 30.562 1.423 1 96.5 329 PRO A CA 1
ATOM 2606 C C . PRO A 1 329 ? 15.984 30.031 2.854 1 96.5 329 PRO A C 1
ATOM 2608 O O . PRO A 1 329 ? 16.188 30.797 3.807 1 96.5 329 PRO A O 1
ATOM 2611 N N . ALA A 1 330 ? 15.719 28.766 2.984 1 95.94 330 ALA A N 1
ATOM 2612 C CA . ALA A 1 330 ? 15.922 28.078 4.266 1 95.94 330 ALA A CA 1
ATOM 2613 C C . ALA A 1 330 ? 17.391 28.109 4.672 1 95.94 330 ALA A C 1
ATOM 2615 O O . ALA A 1 330 ? 18.281 28.078 3.818 1 95.94 330 ALA A O 1
ATOM 2616 N N . CYS A 1 331 ? 17.609 28.172 5.93 1 94.69 331 CYS A N 1
ATOM 2617 C CA . CYS A 1 331 ? 18.984 28.188 6.418 1 94.69 331 CYS A CA 1
ATOM 2618 C C . CYS A 1 331 ? 19.203 27.094 7.453 1 94.69 331 CYS A C 1
ATOM 2620 O O . CYS A 1 331 ? 18.266 26.438 7.891 1 94.69 331 CYS A O 1
ATOM 2622 N N . TYR A 1 332 ? 20.438 26.766 7.773 1 93.81 332 TYR A N 1
ATOM 2623 C CA . TYR A 1 332 ? 20.859 25.719 8.695 1 93.81 332 TYR A CA 1
ATOM 2624 C C . TYR A 1 332 ? 20.312 24.359 8.273 1 93.81 332 TYR A C 1
ATOM 2626 O O . TYR A 1 332 ? 19.719 23.641 9.078 1 93.81 332 TYR A O 1
ATOM 2634 N N . LEU A 1 333 ? 20.391 24.047 7.078 1 90.06 333 LEU A N 1
ATOM 2635 C CA . LEU A 1 333 ? 19.844 22.812 6.535 1 90.06 333 LEU A CA 1
ATOM 2636 C C . LEU A 1 333 ? 20.406 21.609 7.281 1 90.06 333 LEU A C 1
ATOM 2638 O O . LEU A 1 333 ? 19.703 20.609 7.457 1 90.06 333 LEU A O 1
ATOM 2642 N N . GLU A 1 334 ? 21.656 21.688 7.715 1 86.38 334 GLU A N 1
ATOM 2643 C CA . GLU A 1 334 ? 22.25 20.609 8.484 1 86.38 334 GLU A CA 1
ATOM 2644 C C . GLU A 1 334 ? 22.312 20.938 9.969 1 86.38 334 GLU A C 1
ATOM 2646 O O . GLU A 1 334 ? 23.031 20.297 10.734 1 86.38 334 GLU A O 1
ATOM 2651 N N . GLY A 1 335 ? 21.594 21.953 10.336 1 89.69 335 GLY A N 1
ATOM 2652 C CA . GLY A 1 335 ? 21.625 22.438 11.703 1 89.69 335 GLY A CA 1
ATOM 2653 C C . GLY A 1 335 ? 22.703 23.484 11.938 1 89.69 335 GLY A C 1
ATOM 2654 O O . GLY A 1 335 ? 23.734 23.484 11.25 1 89.69 335 GLY A O 1
ATOM 2655 N N . PRO A 1 336 ? 22.484 24.344 12.883 1 93.81 336 PRO A N 1
ATOM 2656 C CA . PRO A 1 336 ? 23.516 25.328 13.203 1 93.81 336 PRO A CA 1
ATOM 2657 C C . PRO A 1 336 ? 24.766 24.688 13.828 1 93.81 336 PRO A C 1
ATOM 2659 O O . PRO A 1 336 ? 24.688 23.578 14.367 1 93.81 336 PRO A O 1
ATOM 2662 N N . SER A 1 337 ? 25.875 25.359 13.68 1 92.25 337 SER A N 1
ATOM 2663 C CA . SER A 1 337 ? 27.094 24.891 14.305 1 92.25 337 SER A CA 1
ATOM 2664 C C . SER A 1 337 ? 27.016 24.984 15.828 1 92.25 337 SER A C 1
ATOM 2666 O O . SER A 1 337 ? 26.188 25.719 16.359 1 92.25 337 SER A O 1
ATOM 2668 N N . GLU A 1 338 ? 27.859 24.312 16.5 1 89.56 338 GLU A N 1
ATOM 2669 C CA . GLU A 1 338 ? 27.891 24.344 17.953 1 89.56 338 GLU A CA 1
ATOM 2670 C C . GLU A 1 338 ? 28.266 25.719 18.484 1 89.56 338 GLU A C 1
ATOM 2672 O O . GLU A 1 338 ? 27.891 26.094 19.594 1 89.56 338 GLU A O 1
ATOM 2677 N N . ASP A 1 339 ? 28.875 26.453 17.625 1 90.69 339 ASP A N 1
ATOM 2678 C CA . ASP A 1 339 ? 29.359 27.766 18.062 1 90.69 339 ASP A CA 1
ATOM 2679 C C . ASP A 1 339 ? 28.375 28.875 17.656 1 90.69 339 ASP A C 1
ATOM 2681 O O . ASP A 1 339 ? 28.594 30.047 17.969 1 90.69 339 ASP A O 1
ATOM 2685 N N . SER A 1 340 ? 27.359 28.453 17.094 1 91.81 340 SER A N 1
ATOM 2686 C CA . SER A 1 340 ? 26.406 29.453 16.594 1 91.81 340 SER A CA 1
ATOM 2687 C C . SER A 1 340 ? 25.797 30.25 17.734 1 91.81 340 SER A C 1
ATOM 2689 O O . SER A 1 340 ? 25.25 29.656 18.688 1 91.81 340 SER A O 1
ATOM 2691 N N . GLU A 1 341 ? 25.875 31.516 17.75 1 91.19 341 GLU A N 1
ATOM 2692 C CA . GLU A 1 341 ? 25.25 32.469 18.672 1 91.19 341 GLU A CA 1
ATOM 2693 C C . GLU A 1 341 ? 25.219 33.875 18.062 1 91.19 341 GLU A C 1
ATOM 2695 O O . GLU A 1 341 ? 26.188 34.312 17.422 1 91.19 341 GLU A O 1
ATOM 2700 N N . PHE A 1 342 ? 24.125 34.562 18.266 1 91.94 342 PHE A N 1
ATOM 2701 C CA . PHE A 1 342 ? 23.969 35.938 17.797 1 91.94 342 PHE A CA 1
ATOM 2702 C C . PHE A 1 342 ? 24.422 36.062 16.344 1 91.94 342 PHE A C 1
ATOM 2704 O O . PHE A 1 342 ? 25.188 36.969 15.992 1 91.94 342 PHE A O 1
ATOM 2711 N N . GLU A 1 343 ? 23.969 35.094 15.516 1 91.19 343 GLU A N 1
ATOM 2712 C CA . GLU A 1 343 ? 24.422 35 14.125 1 91.19 343 GLU A CA 1
ATOM 2713 C C . GLU A 1 343 ? 23.422 35.656 13.18 1 91.19 343 GLU A C 1
ATOM 2715 O O . GLU A 1 343 ? 22.203 35.531 13.367 1 91.19 343 GLU A O 1
ATOM 2720 N N . LEU A 1 344 ? 23.906 36.406 12.188 1 93.75 344 LEU A N 1
ATOM 2721 C CA . LEU A 1 344 ? 23.125 36.969 11.109 1 93.75 344 LEU A CA 1
ATOM 2722 C C . LEU A 1 344 ? 23.672 36.562 9.75 1 93.75 344 LEU A C 1
ATOM 2724 O O . LEU A 1 344 ? 24.844 36.156 9.641 1 93.75 344 LEU A O 1
ATOM 2728 N N . PHE A 1 345 ? 22.859 36.594 8.75 1 94.81 345 PHE A N 1
ATOM 2729 C CA . PHE A 1 345 ? 23.25 36.344 7.371 1 94.81 345 PHE A CA 1
ATOM 2730 C C . PHE A 1 345 ? 23.484 37.625 6.617 1 94.81 345 PHE A C 1
ATOM 2732 O O . PHE A 1 345 ? 23.094 38.719 7.086 1 94.81 345 PHE A O 1
ATOM 2739 N N . GLN A 1 346 ? 24.125 37.469 5.473 1 94.12 346 GLN A N 1
ATOM 2740 C CA . GLN A 1 346 ? 24.359 38.656 4.645 1 94.12 346 GLN A CA 1
ATOM 2741 C C . GLN A 1 346 ? 23.062 39.219 4.074 1 94.12 346 GLN A C 1
ATOM 2743 O O . GLN A 1 346 ? 22.203 38.438 3.615 1 94.12 346 GLN A O 1
ATOM 2748 N N . PRO A 1 347 ? 22.906 40.531 4.215 1 94.44 347 PRO A N 1
ATOM 2749 C CA . PRO A 1 347 ? 21.719 41.125 3.59 1 94.44 347 PRO A CA 1
ATOM 2750 C C . PRO A 1 347 ? 21.672 40.875 2.08 1 94.44 347 PRO A C 1
ATOM 2752 O O . PRO A 1 347 ? 22.719 40.938 1.416 1 94.44 347 PRO A O 1
ATOM 2755 N N . TYR A 1 348 ? 20.609 40.656 1.531 1 94.69 348 TYR A N 1
ATOM 2756 C CA . TYR A 1 348 ? 20.391 40.5 0.097 1 94.69 348 TYR A CA 1
ATOM 2757 C C . TYR A 1 348 ? 19.422 41.562 -0.422 1 94.69 348 TYR A C 1
ATOM 2759 O O . TYR A 1 348 ? 18.219 41.281 -0.57 1 94.69 348 TYR A O 1
ATOM 2767 N N . MET A 1 349 ? 19.906 42.594 -0.859 1 93.25 349 MET A N 1
ATOM 2768 C CA . MET 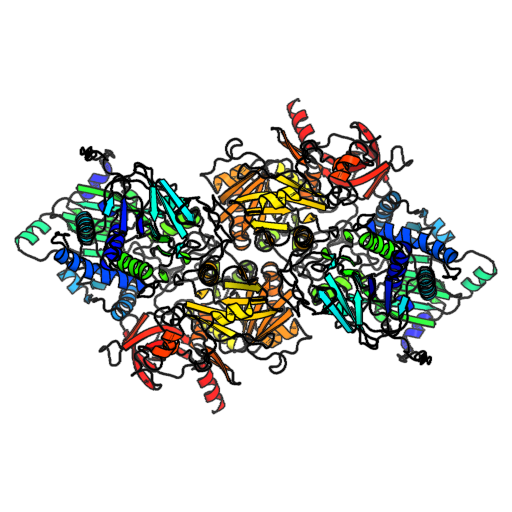A 1 349 ? 19.125 43.781 -1.187 1 93.25 349 MET A CA 1
ATOM 2769 C C . MET A 1 349 ? 18.234 43.531 -2.404 1 93.25 349 MET A C 1
ATOM 2771 O O . MET A 1 349 ? 17.094 44 -2.455 1 93.25 349 MET A O 1
ATOM 2775 N N . GLU A 1 350 ? 18.734 42.812 -3.393 1 93.62 350 GLU A N 1
ATOM 2776 C CA . GLU A 1 350 ? 17.969 42.594 -4.613 1 93.62 350 GLU A CA 1
ATOM 2777 C C . GLU A 1 350 ? 16.656 41.875 -4.305 1 93.62 350 GLU A C 1
ATOM 2779 O O . GLU A 1 350 ? 15.648 42.125 -4.973 1 93.62 350 GLU A O 1
ATOM 2784 N N . ARG A 1 351 ? 16.688 41.094 -3.379 1 93.81 351 ARG A N 1
ATOM 2785 C CA . ARG A 1 351 ? 15.508 40.312 -3.018 1 93.81 351 ARG A CA 1
ATOM 2786 C C . ARG A 1 351 ? 14.469 41.188 -2.318 1 93.81 351 ARG A C 1
ATOM 2788 O O . ARG A 1 351 ? 13.266 40.969 -2.482 1 93.81 351 ARG A O 1
ATOM 2795 N N . ILE A 1 352 ? 14.875 42.219 -1.581 1 95.62 352 ILE A N 1
ATOM 2796 C CA . ILE A 1 352 ? 13.93 42.938 -0.744 1 95.62 352 ILE A CA 1
ATOM 2797 C C . ILE A 1 352 ? 13.617 44.312 -1.382 1 95.62 352 ILE A C 1
ATOM 2799 O O . ILE A 1 352 ? 12.672 44.969 -0.975 1 95.62 352 ILE A O 1
ATOM 2803 N N . MET A 1 353 ? 14.266 44.688 -2.465 1 95.44 353 MET A N 1
ATOM 2804 C CA . MET A 1 353 ? 14.172 46.031 -3.053 1 95.44 353 MET A CA 1
ATOM 2805 C C . MET A 1 353 ? 12.75 46.312 -3.547 1 95.44 353 MET A C 1
ATOM 2807 O O . MET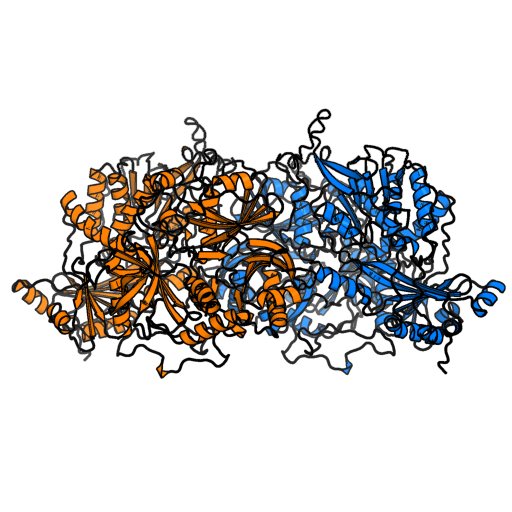 A 1 353 ? 12.234 47.406 -3.387 1 95.44 353 MET A O 1
ATOM 2811 N N . PRO A 1 354 ? 12.133 45.344 -4.199 1 95.62 354 PRO A N 1
ATOM 2812 C CA . PRO A 1 354 ? 10.766 45.625 -4.652 1 95.62 354 PRO A CA 1
ATOM 2813 C C . PRO A 1 354 ? 9.836 46.031 -3.514 1 95.62 354 PRO A C 1
ATOM 2815 O O . PRO A 1 354 ? 8.961 46.875 -3.701 1 95.62 354 PRO A O 1
ATOM 2818 N N . HIS A 1 355 ? 9.984 45.531 -2.393 1 96.25 355 HIS A N 1
ATOM 2819 C CA . HIS A 1 355 ? 9.156 45.812 -1.231 1 96.25 355 HIS A CA 1
ATOM 2820 C C . HIS A 1 355 ? 9.547 47.156 -0.622 1 96.25 355 HIS A C 1
ATOM 2822 O O . HIS A 1 355 ? 8.68 47.938 -0.173 1 96.25 355 HIS A O 1
ATOM 2828 N N . ILE A 1 356 ? 10.812 47.469 -0.588 1 96.12 356 ILE A N 1
ATOM 2829 C CA . ILE A 1 356 ? 11.312 48.719 -0.079 1 96.12 356 ILE A CA 1
ATOM 2830 C C . ILE A 1 356 ? 10.766 49.875 -0.918 1 96.12 356 ILE A C 1
ATOM 2832 O O . ILE A 1 356 ? 10.336 50.906 -0.377 1 96.12 356 ILE A O 1
ATOM 2836 N N . GLU A 1 357 ? 10.758 49.656 -2.217 1 96.69 357 GLU A N 1
ATOM 2837 C CA . GLU A 1 357 ? 10.242 50.688 -3.119 1 96.69 357 GLU A CA 1
ATOM 2838 C C . GLU A 1 357 ? 8.766 50.969 -2.85 1 96.69 357 GLU A C 1
ATOM 2840 O O . GLU A 1 357 ? 8.336 52.125 -2.85 1 96.69 357 GLU A O 1
ATOM 2845 N N . ARG A 1 358 ? 8.031 49.906 -2.623 1 96.75 358 ARG A N 1
ATOM 2846 C CA . ARG A 1 358 ? 6.613 50.094 -2.318 1 96.75 358 ARG A CA 1
ATOM 2847 C C . ARG A 1 358 ? 6.422 50.781 -0.974 1 96.75 358 ARG A C 1
ATOM 2849 O O . ARG A 1 358 ? 5.484 51.562 -0.8 1 96.75 358 ARG A O 1
ATOM 2856 N N . ALA A 1 359 ? 7.27 50.5 -0.009 1 97.19 359 ALA A N 1
ATOM 2857 C CA . ALA A 1 359 ? 7.211 51.156 1.296 1 97.19 359 ALA A CA 1
ATOM 2858 C C . ALA A 1 359 ? 7.508 52.656 1.176 1 97.19 359 ALA A C 1
ATOM 2860 O O . ALA A 1 359 ? 6.867 53.469 1.832 1 97.19 359 ALA A O 1
ATOM 2861 N N . ILE A 1 360 ? 8.445 53 0.309 1 97 360 ILE A N 1
ATOM 2862 C CA . ILE A 1 360 ? 8.805 54.406 0.081 1 97 360 ILE A CA 1
ATOM 2863 C C . ILE A 1 360 ? 7.633 55.125 -0.57 1 97 360 ILE A C 1
ATOM 2865 O O . ILE A 1 360 ? 7.332 56.281 -0.213 1 97 360 ILE A O 1
ATOM 2869 N N . ASP A 1 361 ? 7.039 54.438 -1.458 1 96.31 361 ASP A N 1
ATOM 2870 C CA . ASP A 1 361 ? 5.883 55.062 -2.119 1 96.31 361 ASP A CA 1
ATOM 2871 C C . ASP A 1 361 ? 4.781 55.375 -1.112 1 96.31 361 ASP A C 1
ATOM 2873 O O . ASP A 1 361 ? 4.121 56.406 -1.219 1 96.31 361 ASP A O 1
ATOM 2877 N N . ARG A 1 362 ? 4.562 54.5 -0.189 1 97.25 362 ARG A N 1
ATOM 2878 C CA . ARG A 1 362 ? 3.502 54.625 0.802 1 97.25 362 ARG A CA 1
ATOM 2879 C C . ARG A 1 362 ? 3.902 55.594 1.904 1 97.25 362 ARG A C 1
ATOM 2881 O O . ARG A 1 362 ? 3.072 56.375 2.395 1 97.25 362 ARG A O 1
ATOM 2888 N N . VAL A 1 363 ? 5.152 55.562 2.334 1 97.44 363 VAL A N 1
ATOM 2889 C CA . VAL A 1 363 ? 5.711 56.438 3.375 1 97.44 363 VAL A CA 1
ATOM 2890 C C . VAL A 1 363 ? 6.957 57.125 2.85 1 97.44 363 VAL A C 1
ATOM 2892 O O . VAL A 1 363 ? 8.078 56.719 3.156 1 97.44 363 VAL A O 1
ATOM 2895 N N . PRO A 1 364 ? 6.785 58.219 2.211 1 96.38 364 PRO A N 1
ATOM 2896 C CA . PRO A 1 364 ? 7.914 58.875 1.576 1 96.38 364 PRO A CA 1
ATOM 2897 C C . PRO A 1 364 ? 9.016 59.25 2.566 1 96.38 364 PRO A C 1
ATOM 2899 O O . PRO A 1 364 ? 10.195 59.25 2.211 1 96.38 364 PRO A O 1
ATOM 2902 N N . ALA A 1 365 ? 8.695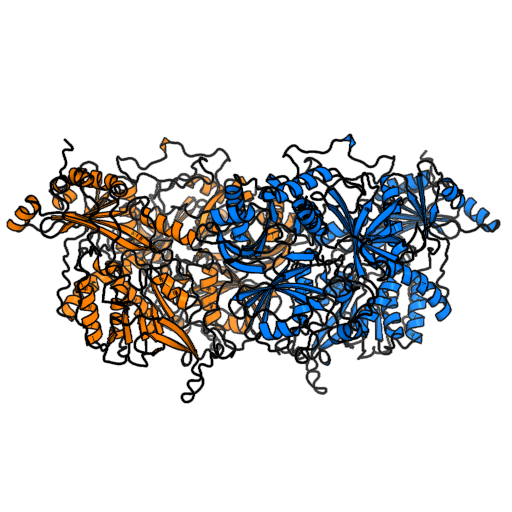 59.594 3.793 1 95.56 365 ALA A N 1
ATOM 2903 C CA . ALA A 1 365 ? 9.68 59.906 4.82 1 95.56 365 ALA A CA 1
ATOM 2904 C C . ALA A 1 365 ? 10.703 58.812 4.98 1 95.56 365 ALA A C 1
ATOM 2906 O O . ALA A 1 365 ? 11.875 59.062 5.266 1 95.56 365 ALA A O 1
ATOM 2907 N N . PHE A 1 366 ? 10.289 57.625 4.812 1 95.31 366 PHE A N 1
ATOM 2908 C CA . PHE A 1 366 ? 11.18 56.469 4.895 1 95.31 366 PHE A CA 1
ATOM 2909 C C . PHE A 1 366 ? 12.281 56.562 3.842 1 95.31 366 PHE A C 1
ATOM 2911 O O . PHE A 1 366 ? 13.422 56.156 4.094 1 95.31 366 PHE A O 1
ATOM 2918 N N . GLY A 1 367 ? 11.953 57.062 2.727 1 94.69 367 GLY A N 1
ATOM 2919 C CA . GLY A 1 367 ? 12.906 57.188 1.635 1 94.69 367 GLY A CA 1
ATOM 2920 C C . GLY A 1 367 ? 13.875 58.344 1.812 1 94.69 367 GLY A C 1
ATOM 2921 O O . GLY A 1 367 ? 14.859 58.438 1.077 1 94.69 367 GLY A O 1
ATOM 2922 N N . GLU A 1 368 ? 13.672 59.062 2.787 1 95 368 GLU A N 1
ATOM 2923 C CA . GLU A 1 368 ? 14.453 60.312 2.971 1 95 368 GLU A CA 1
ATOM 2924 C C . GLU A 1 368 ? 15.555 60.094 4.004 1 95 368 GLU A C 1
ATOM 2926 O O . GLU A 1 368 ? 16.359 61 4.242 1 95 368 GLU A O 1
ATOM 2931 N N . VAL A 1 369 ? 15.578 59.031 4.59 1 93.06 369 VAL A N 1
ATOM 2932 C CA . VAL A 1 369 ? 16.547 58.812 5.656 1 93.06 369 VAL A CA 1
ATOM 2933 C C . VAL A 1 369 ? 17.469 57.656 5.27 1 93.06 369 VAL A C 1
ATOM 2935 O O . VAL A 1 369 ? 17.094 56.781 4.477 1 93.06 369 VAL A O 1
ATOM 2938 N N . GLY A 1 370 ? 18.656 57.656 5.801 1 92.31 370 GLY A N 1
ATOM 2939 C CA . GLY A 1 370 ? 19.609 56.594 5.547 1 92.31 370 GLY A CA 1
ATOM 2940 C C . GLY A 1 370 ? 19.359 55.344 6.375 1 92.31 370 GLY A C 1
ATOM 2941 O O . GLY A 1 370 ? 18.688 55.406 7.402 1 92.31 370 GLY A O 1
ATOM 2942 N N . ILE A 1 371 ? 19.906 54.188 5.945 1 93.44 371 ILE A N 1
ATOM 2943 C CA . ILE A 1 371 ? 19.812 52.938 6.656 1 93.44 371 ILE A CA 1
ATOM 2944 C C . ILE A 1 371 ? 20.969 52.812 7.645 1 93.44 371 ILE A C 1
ATOM 2946 O O . ILE A 1 371 ? 22.141 52.938 7.266 1 93.44 371 ILE A O 1
ATOM 2950 N N . LYS A 1 372 ? 20.656 52.656 8.82 1 94.25 372 LYS A N 1
ATOM 2951 C CA . LYS A 1 372 ? 21.672 52.438 9.859 1 94.25 372 LYS A CA 1
ATOM 2952 C C . LYS A 1 372 ? 22.172 51 9.852 1 94.25 372 LYS A C 1
ATOM 2954 O O . LYS A 1 372 ? 23.375 50.75 9.984 1 94.25 372 LYS A O 1
ATOM 2959 N N . THR A 1 373 ? 21.25 50.094 9.812 1 93.31 373 THR A N 1
ATOM 2960 C CA . THR A 1 373 ? 21.609 48.688 9.859 1 93.31 373 THR A CA 1
ATOM 2961 C C . THR A 1 373 ? 20.531 47.812 9.195 1 93.31 373 THR A C 1
ATOM 2963 O O . THR A 1 373 ? 19.359 48.219 9.148 1 93.31 373 THR A O 1
ATOM 2966 N N . ILE A 1 374 ? 21 46.688 8.594 1 94.38 374 ILE A N 1
ATOM 2967 C CA . ILE A 1 374 ? 20.094 45.688 8.031 1 94.38 374 ILE A CA 1
ATOM 2968 C C . ILE A 1 374 ? 20.297 44.375 8.758 1 94.38 374 ILE A C 1
ATOM 2970 O O . ILE A 1 374 ? 21.406 43.875 8.852 1 94.38 374 ILE A O 1
ATOM 2974 N N . TYR A 1 375 ? 19.266 43.844 9.297 1 94.75 375 TYR A N 1
ATOM 2975 C CA . TYR A 1 375 ? 19.266 42.531 9.953 1 94.75 375 TYR A CA 1
ATOM 2976 C C . TYR A 1 375 ? 18.75 41.469 9.016 1 94.75 375 TYR A C 1
ATOM 2978 O O . TYR A 1 375 ? 17.719 41.656 8.359 1 94.75 375 TYR A O 1
ATOM 2986 N N . ASN A 1 376 ? 19.438 40.438 8.789 1 96.12 376 ASN A N 1
ATOM 2987 C CA . ASN A 1 376 ? 19.031 39.219 8.117 1 96.12 376 ASN A CA 1
ATOM 2988 C C . ASN A 1 376 ? 19.25 38 9.008 1 96.12 376 ASN A C 1
ATOM 2990 O O . ASN A 1 376 ? 20.328 37.406 9.023 1 96.12 376 ASN A O 1
ATOM 2994 N N . GLY A 1 377 ? 18.172 37.656 9.719 1 95.19 377 GLY A N 1
ATOM 2995 C CA . GLY A 1 377 ? 18.297 36.594 10.703 1 95.19 377 GLY A CA 1
ATOM 2996 C C . GLY A 1 377 ? 17.469 35.375 10.367 1 95.19 377 GLY A C 1
ATOM 2997 O O . GLY A 1 377 ? 16.672 35.406 9.43 1 95.19 377 GLY A O 1
ATOM 2998 N N . ALA A 1 378 ? 17.734 34.312 11.133 1 95.75 378 ALA A N 1
ATOM 2999 C CA . ALA A 1 378 ? 17 33.062 10.969 1 95.75 378 ALA A CA 1
ATOM 3000 C C . ALA A 1 378 ? 15.727 33.062 11.805 1 95.75 378 ALA A C 1
ATOM 3002 O O . ALA A 1 378 ? 15.742 33.438 12.984 1 95.75 378 ALA A O 1
ATOM 3003 N N . ILE A 1 379 ? 14.602 32.688 11.188 1 95.5 379 ILE A N 1
ATOM 3004 C CA . ILE A 1 379 ? 13.336 32.469 11.883 1 95.5 379 ILE A CA 1
ATOM 3005 C C . ILE A 1 379 ? 12.82 31.062 11.617 1 95.5 379 ILE A C 1
ATOM 3007 O O . ILE A 1 379 ? 12.734 30.625 10.469 1 95.5 379 ILE A O 1
ATOM 3011 N N . PRO A 1 380 ? 12.508 30.344 12.68 1 96.62 380 PRO A N 1
ATOM 3012 C CA . PRO A 1 380 ? 12.008 28.984 12.484 1 96.62 380 PRO A CA 1
ATOM 3013 C C . PRO A 1 380 ? 10.633 28.953 11.812 1 96.62 380 PRO A C 1
ATOM 3015 O O . PRO A 1 380 ? 9.781 29.797 12.109 1 96.62 380 PRO A O 1
ATOM 3018 N N . PHE A 1 381 ? 10.438 27.938 10.922 1 97.38 381 PHE A N 1
ATOM 3019 C CA . PHE A 1 381 ? 9.164 27.688 10.25 1 97.38 381 PHE A CA 1
ATOM 3020 C C . PHE A 1 381 ? 8.805 26.219 10.281 1 97.38 381 PHE A C 1
ATOM 3022 O O . PHE A 1 381 ? 9.672 25.359 10.477 1 97.38 381 PHE A O 1
ATOM 3029 N N . THR A 1 382 ? 7.543 25.922 10.234 1 96.25 382 THR A N 1
ATOM 3030 C CA . THR A 1 382 ? 6.996 24.594 9.961 1 96.25 382 THR A CA 1
ATOM 3031 C C . THR A 1 382 ? 6.336 24.562 8.586 1 96.25 382 THR A C 1
ATOM 3033 O O . THR A 1 382 ? 6.098 25.609 7.977 1 96.25 382 THR A O 1
ATOM 3036 N N . PRO A 1 383 ? 6.039 23.375 8.062 1 94.44 383 PRO A N 1
ATOM 3037 C CA . PRO A 1 383 ? 5.504 23.25 6.703 1 94.44 383 PRO A CA 1
ATOM 3038 C C . PRO A 1 383 ? 4.148 23.922 6.535 1 94.44 383 PRO A C 1
ATOM 3040 O O . PRO A 1 383 ? 3.74 24.234 5.414 1 94.44 383 PRO A O 1
ATOM 3043 N N . ASP A 1 384 ? 3.439 24.156 7.605 1 92.5 384 ASP A N 1
ATOM 3044 C CA . ASP A 1 384 ? 2.127 24.797 7.492 1 92.5 384 ASP A CA 1
ATOM 3045 C C . ASP A 1 384 ? 2.107 26.141 8.195 1 92.5 384 ASP A C 1
ATOM 3047 O O . ASP A 1 384 ? 1.052 26.781 8.312 1 92.5 384 ASP A O 1
ATOM 3051 N N . GLY A 1 385 ? 3.201 26.562 8.734 1 94.31 385 GLY A N 1
ATOM 3052 C CA . GLY A 1 385 ? 3.314 27.875 9.352 1 94.31 385 GLY A CA 1
ATOM 3053 C C . GLY A 1 385 ? 2.775 27.906 10.773 1 94.31 385 GLY A C 1
ATOM 3054 O O . GLY A 1 385 ? 2.773 28.969 11.414 1 94.31 385 GLY A O 1
ATOM 3055 N N . VAL A 1 386 ? 2.318 26.781 11.273 1 95.12 386 VAL A N 1
ATOM 3056 C CA . VAL A 1 386 ? 1.816 26.672 12.641 1 95.12 386 VAL A CA 1
ATOM 3057 C C . VAL A 1 386 ? 2.869 26 13.523 1 95.12 386 VAL A C 1
ATOM 3059 O O . VAL A 1 386 ? 3.422 24.953 13.164 1 95.12 386 VAL A O 1
ATOM 3062 N N . PRO A 1 387 ? 3.201 26.641 14.672 1 96.5 387 PRO A N 1
ATOM 3063 C CA . PRO A 1 387 ? 4.227 26.031 15.523 1 96.5 387 PRO A CA 1
ATOM 3064 C C . PRO A 1 387 ? 3.816 24.656 16.047 1 96.5 387 PRO A C 1
ATOM 3066 O O . PRO A 1 387 ? 2.641 24.281 15.984 1 96.5 387 PRO A O 1
ATOM 3069 N N . ILE A 1 388 ? 4.848 23.969 16.484 1 95.62 388 ILE A N 1
ATOM 3070 C CA . ILE A 1 388 ? 4.66 22.656 17.078 1 95.62 388 ILE A CA 1
ATOM 3071 C C . ILE A 1 388 ? 4.723 22.766 18.594 1 95.62 388 ILE A C 1
ATOM 3073 O O . ILE A 1 388 ? 5.766 23.109 19.156 1 95.62 388 ILE A O 1
ATOM 3077 N N . VAL A 1 389 ? 3.615 22.453 19.266 1 97.31 389 VAL A N 1
ATOM 3078 C CA . VAL A 1 389 ? 3.535 22.531 20.719 1 97.31 389 VAL A CA 1
ATOM 3079 C C . VAL A 1 389 ? 2.756 21.344 21.266 1 97.31 389 VAL A C 1
ATOM 3081 O O . VAL A 1 389 ? 1.569 21.188 20.969 1 97.31 389 VAL A O 1
ATOM 3084 N N . GLY A 1 390 ? 3.404 20.484 21.969 1 94.94 390 GLY A N 1
ATOM 3085 C CA . GLY A 1 390 ? 2.742 19.312 22.516 1 94.94 390 GLY A CA 1
ATOM 3086 C C . GLY A 1 390 ? 3.662 18.125 22.656 1 94.94 390 GLY A C 1
ATOM 3087 O O . GLY A 1 390 ? 4.887 18.266 22.609 1 94.94 390 GLY A O 1
ATOM 3088 N N . PRO A 1 391 ? 3.111 16.922 22.875 1 90.75 391 PRO A N 1
ATOM 3089 C CA . PRO A 1 391 ? 3.922 15.727 23.094 1 90.75 391 PRO A CA 1
ATOM 3090 C C . PRO A 1 391 ? 4.664 15.281 21.828 1 90.75 391 PRO A C 1
ATOM 3092 O O . PRO A 1 391 ? 4.117 15.352 20.734 1 90.75 391 PRO A O 1
ATOM 3095 N N . ALA A 1 392 ? 5.84 14.82 22.047 1 88.69 392 ALA A N 1
ATOM 3096 C CA . ALA A 1 392 ? 6.602 14.234 20.938 1 88.69 392 ALA A CA 1
ATOM 3097 C C . ALA A 1 392 ? 6.027 12.883 20.531 1 88.69 392 ALA A C 1
ATOM 3099 O O . ALA A 1 392 ? 5.703 12.055 21.391 1 88.69 392 ALA A O 1
ATOM 3100 N N . PRO A 1 393 ? 5.902 12.711 19.219 1 80 393 PRO A N 1
ATOM 3101 C CA . PRO A 1 393 ? 5.367 11.422 18.766 1 80 393 PRO A CA 1
ATOM 3102 C C . PRO A 1 393 ? 6.219 10.242 19.234 1 80 393 PRO A C 1
ATOM 3104 O O . PRO A 1 393 ? 7.438 10.242 19.031 1 80 393 PRO A O 1
ATOM 3107 N N . GLY A 1 394 ? 5.551 9.266 19.844 1 72.75 394 GLY A N 1
ATOM 3108 C CA . GLY A 1 394 ? 6.191 8 20.172 1 72.75 394 GLY A CA 1
ATOM 3109 C C . GLY A 1 394 ? 6.996 8.055 21.453 1 72.75 394 GLY A C 1
ATOM 3110 O O . GLY A 1 394 ? 7.562 7.047 21.875 1 72.75 394 GLY A O 1
ATOM 3111 N N . LEU A 1 395 ? 7.094 9.242 22.141 1 80.06 395 LEU A N 1
ATOM 3112 C CA . LEU A 1 395 ? 7.93 9.367 23.328 1 80.06 395 LEU A CA 1
ATOM 3113 C C . LEU A 1 395 ? 7.082 9.719 24.547 1 80.06 395 LEU A C 1
ATOM 3115 O O . LEU A 1 395 ? 6.074 10.422 24.438 1 80.06 395 LEU A O 1
ATOM 3119 N N . TYR A 1 396 ? 7.508 9.211 25.656 1 81.62 396 TYR A N 1
ATOM 3120 C CA . TYR A 1 396 ? 6.809 9.492 26.891 1 81.62 396 TYR A CA 1
ATOM 3121 C C . TYR A 1 396 ? 7.41 10.695 27.609 1 81.62 396 TYR A C 1
ATOM 3123 O O . TYR A 1 396 ? 8.633 10.844 27.656 1 81.62 396 TYR A O 1
ATOM 3131 N N . ASN A 1 397 ? 6.582 11.562 28.062 1 90.69 397 ASN A N 1
ATOM 3132 C CA . ASN A 1 397 ? 6.965 12.734 28.844 1 90.69 397 ASN A CA 1
ATOM 3133 C C . ASN A 1 397 ? 8.023 13.562 28.125 1 90.69 397 ASN A C 1
ATOM 3135 O O . ASN A 1 397 ? 8.945 14.086 28.766 1 90.69 397 ASN A O 1
ATOM 3139 N N . TYR A 1 398 ? 8.062 13.477 26.938 1 92.44 398 TYR A N 1
ATOM 3140 C CA . TYR A 1 398 ? 8.875 14.336 26.078 1 92.44 398 TYR A CA 1
ATOM 3141 C C . TYR A 1 398 ? 8 15.32 25.312 1 92.44 398 TYR A C 1
ATOM 3143 O O . TYR A 1 398 ? 7.051 14.922 24.641 1 92.44 398 TYR A O 1
ATOM 3151 N N . TRP A 1 399 ? 8.336 16.547 25.422 1 96.25 399 TRP A N 1
ATOM 3152 C CA . TRP A 1 399 ? 7.469 17.609 24.922 1 96.25 399 TRP A CA 1
ATOM 3153 C C . TRP A 1 399 ? 8.234 18.547 23.984 1 96.25 399 TRP A C 1
ATOM 3155 O O . TRP A 1 399 ? 9.438 18.75 24.156 1 96.25 399 TRP A O 1
ATOM 3165 N N . LEU A 1 400 ? 7.484 19.062 23.047 1 97.12 400 LEU A N 1
ATOM 3166 C CA . LEU A 1 400 ? 8.078 19.953 22.047 1 97.12 400 LEU A CA 1
ATOM 3167 C C . LEU A 1 400 ? 7.383 21.312 22.062 1 97.12 400 LEU A C 1
ATOM 3169 O O . LEU A 1 400 ? 6.164 21.391 22.219 1 97.12 400 LEU A O 1
ATOM 3173 N N . SER A 1 401 ? 8.055 22.375 21.969 1 98.44 401 SER A N 1
ATOM 3174 C CA . SER A 1 401 ? 7.621 23.719 21.609 1 98.44 401 SER A CA 1
ATOM 3175 C C . SER A 1 401 ? 8.57 24.359 20.609 1 98.44 401 SER A C 1
ATOM 3177 O O . SER A 1 401 ? 9.438 25.156 20.969 1 98.44 401 SER A O 1
ATOM 3179 N N . GLU A 1 402 ? 8.336 24.031 19.328 1 97.94 402 GLU A N 1
ATOM 3180 C CA . GLU A 1 402 ? 9.273 24.344 18.25 1 97.94 402 GLU A CA 1
ATOM 3181 C C . GLU A 1 402 ? 8.562 24.969 17.062 1 97.94 402 GLU A C 1
ATOM 3183 O O . GLU A 1 402 ? 7.34 24.875 16.938 1 97.94 402 GLU A O 1
ATOM 3188 N N . GLY A 1 403 ? 9.312 25.656 16.203 1 97.25 403 GLY A N 1
ATOM 3189 C CA . GLY A 1 403 ? 8.812 26.156 14.938 1 97.25 403 GLY A CA 1
ATOM 3190 C C . GLY A 1 403 ? 8.008 27.438 15.094 1 97.25 403 GLY A C 1
ATOM 3191 O O . GLY A 1 403 ? 7.125 27.734 14.281 1 97.25 403 GLY A O 1
ATOM 3192 N N . HIS A 1 404 ? 8.328 28.203 16.047 1 96.94 404 HIS A N 1
ATOM 3193 C CA . HIS A 1 404 ? 7.633 29.469 16.281 1 96.94 404 HIS A CA 1
ATOM 3194 C C . HIS A 1 404 ? 8.141 30.547 15.336 1 96.94 404 HIS A C 1
ATOM 3196 O O . HIS A 1 404 ? 9.242 31.078 15.531 1 96.94 404 HIS A O 1
ATOM 3202 N N . THR A 1 405 ? 7.301 30.906 14.367 1 94.69 405 THR A N 1
ATOM 3203 C CA . THR A 1 405 ? 7.633 32 13.469 1 94.69 405 THR A CA 1
ATOM 3204 C C . THR A 1 405 ? 7.473 33.344 14.172 1 94.69 405 THR A C 1
ATOM 3206 O O . THR A 1 405 ? 8.328 34.219 14.055 1 94.69 405 THR A O 1
ATOM 3209 N N . PHE A 1 406 ? 6.414 33.438 14.883 1 93.81 406 PHE A N 1
ATOM 3210 C CA . PHE A 1 406 ? 6.148 34.594 15.719 1 93.81 406 PHE A CA 1
ATOM 3211 C C . PHE A 1 406 ? 6.379 34.281 17.188 1 93.81 406 PHE A C 1
ATOM 3213 O O . PHE A 1 406 ? 5.453 34.375 18 1 93.81 406 PHE A O 1
ATOM 3220 N N . GLY A 1 407 ? 7.609 34.094 17.469 1 94.19 407 GLY A N 1
ATOM 3221 C CA . GLY A 1 407 ? 7.98 33.531 18.766 1 94.19 407 GLY A CA 1
ATOM 3222 C C . GLY A 1 407 ? 7.648 34.438 19.922 1 94.19 407 GLY A C 1
ATOM 3223 O O . GLY A 1 407 ? 7.156 34 20.953 1 94.19 407 GLY A O 1
ATOM 3224 N N . ILE A 1 408 ? 7.887 35.75 19.766 1 95.25 408 ILE A N 1
ATOM 3225 C CA . ILE A 1 408 ? 7.656 36.719 20.859 1 95.25 408 ILE A CA 1
ATOM 3226 C C . ILE A 1 408 ? 6.172 36.75 21.203 1 95.25 408 ILE A C 1
ATOM 3228 O O . ILE A 1 408 ? 5.801 36.625 22.375 1 95.25 408 ILE A O 1
ATOM 3232 N N . THR A 1 409 ? 5.379 36.812 20.219 1 94.94 409 THR A N 1
ATOM 3233 C CA . THR A 1 409 ? 3.947 36.938 20.453 1 94.94 409 THR A CA 1
ATOM 3234 C C . THR A 1 409 ? 3.348 35.625 20.938 1 94.94 409 THR A C 1
ATOM 3236 O O . THR A 1 409 ? 2.385 35.625 21.703 1 94.94 409 THR A O 1
ATOM 3239 N N . ALA A 1 410 ? 3.879 34.562 20.547 1 95.62 410 ALA A N 1
ATOM 3240 C CA . ALA A 1 410 ? 3.25 33.25 20.844 1 95.62 410 ALA A CA 1
ATOM 3241 C C . ALA A 1 410 ? 3.816 32.656 22.125 1 95.62 410 ALA A C 1
ATOM 3243 O O . ALA A 1 410 ? 3.215 31.75 22.703 1 95.62 410 ALA A O 1
ATOM 3244 N N . ALA A 1 411 ? 4.969 33.062 22.594 1 97.44 411 ALA A N 1
ATOM 3245 C CA . ALA A 1 411 ? 5.723 32.406 23.656 1 97.44 411 ALA A CA 1
ATOM 3246 C C . ALA A 1 411 ? 4.887 32.281 24.938 1 97.44 411 ALA A C 1
ATOM 3248 O O . ALA A 1 411 ? 4.875 31.234 25.578 1 97.44 411 ALA A O 1
ATOM 3249 N N . GLY A 1 412 ? 4.234 33.406 25.312 1 97.44 412 GLY A N 1
ATOM 3250 C CA . GLY A 1 412 ? 3.41 33.375 26.516 1 97.44 412 GLY A CA 1
ATOM 3251 C C . GLY A 1 412 ? 2.338 32.281 26.453 1 97.44 412 GLY A C 1
ATOM 3252 O O . GLY A 1 412 ? 2.256 31.438 27.344 1 97.44 412 GLY A O 1
ATOM 3253 N N . GLY A 1 413 ? 1.55 32.344 25.391 1 97.88 413 GLY A N 1
ATOM 3254 C CA . GLY A 1 413 ? 0.478 31.391 25.219 1 97.88 413 GLY A CA 1
ATOM 3255 C C . GLY A 1 413 ? 0.977 29.953 25.078 1 97.88 413 GLY A C 1
ATOM 3256 O O . GLY A 1 413 ? 0.364 29.031 25.594 1 97.88 413 GLY A O 1
ATOM 3257 N N . ALA A 1 414 ? 2.029 29.75 24.359 1 98.12 414 ALA A N 1
ATOM 3258 C CA . ALA A 1 414 ? 2.6 28.422 24.172 1 98.12 414 ALA A CA 1
ATOM 3259 C C . ALA A 1 414 ? 3.076 27.844 25.516 1 98.12 414 ALA A C 1
ATOM 3261 O O . ALA A 1 414 ? 2.834 26.672 25.812 1 98.12 414 ALA A O 1
ATOM 3262 N N . GLY A 1 415 ? 3.793 28.672 26.281 1 98.44 415 GLY A N 1
ATOM 3263 C CA . GLY A 1 415 ? 4.219 28.25 27.609 1 98.44 415 GLY A CA 1
ATOM 3264 C C . GLY A 1 415 ? 3.061 27.891 28.516 1 98.44 415 GLY A C 1
ATOM 3265 O O . GLY A 1 415 ? 3.115 26.906 29.25 1 98.44 415 GLY A O 1
ATOM 3266 N N . TRP A 1 416 ? 2.023 28.719 28.422 1 97.94 416 TRP A N 1
ATOM 3267 C CA . TRP A 1 416 ? 0.814 28.531 29.219 1 97.94 416 TRP A CA 1
ATOM 3268 C C . TRP A 1 416 ? 0.183 27.172 28.938 1 97.94 416 TRP A C 1
ATOM 3270 O O . TRP A 1 416 ? 0.042 26.344 29.844 1 97.94 416 TRP A O 1
ATOM 3280 N N . GLN A 1 417 ? -0.056 26.891 27.719 1 97.19 417 GLN A N 1
ATOM 3281 C CA . GLN A 1 417 ? -0.805 25.688 27.375 1 97.19 417 GLN A CA 1
ATOM 3282 C C . GLN A 1 417 ? 0.07 24.438 27.5 1 97.19 417 GLN A C 1
ATOM 3284 O O . GLN A 1 417 ? -0.417 23.359 27.875 1 97.19 417 GLN A O 1
ATOM 3289 N N . LEU A 1 418 ? 1.333 24.531 27.141 1 97.88 418 LEU A N 1
ATOM 3290 C CA . LEU A 1 418 ? 2.213 23.391 27.297 1 97.88 418 LEU A CA 1
ATOM 3291 C C . LEU A 1 418 ? 2.348 23 28.766 1 97.88 418 LEU A C 1
ATOM 3293 O O . LEU A 1 418 ? 2.338 21.828 29.109 1 97.88 418 LEU A O 1
ATOM 3297 N N . ALA A 1 419 ? 2.504 24 29.656 1 97.88 419 ALA A N 1
ATOM 3298 C CA . ALA A 1 419 ? 2.574 23.75 31.094 1 97.88 419 ALA A CA 1
ATOM 3299 C C . ALA A 1 419 ? 1.286 23.094 31.594 1 97.88 419 ALA A C 1
ATOM 3301 O O . ALA A 1 419 ? 1.325 22.172 32.406 1 97.88 419 ALA A O 1
ATOM 3302 N N . GLU A 1 420 ? 0.198 23.688 31.078 1 95.38 420 GLU A N 1
ATOM 3303 C CA . GLU A 1 420 ? -1.084 23.078 31.438 1 95.38 420 GLU A CA 1
ATOM 3304 C C . GLU A 1 420 ? -1.131 21.609 31.031 1 95.38 420 GLU A C 1
ATOM 3306 O O . GLU A 1 420 ? -1.568 20.766 31.812 1 95.38 420 GLU A O 1
ATOM 3311 N N . TRP A 1 421 ? -0.751 21.375 29.828 1 94.12 421 TRP A N 1
ATOM 3312 C CA . TRP A 1 421 ? -0.778 20.016 29.281 1 94.12 421 TRP A CA 1
ATOM 3313 C C . TRP A 1 421 ? 0.105 19.078 30.094 1 94.12 421 TRP A C 1
ATOM 3315 O O . TRP A 1 421 ? -0.308 17.969 30.438 1 94.12 421 TRP A O 1
ATOM 3325 N N . ILE A 1 422 ? 1.266 19.469 30.453 1 95.38 422 ILE A N 1
ATOM 3326 C CA . ILE A 1 422 ? 2.238 18.656 31.172 1 95.38 422 ILE A CA 1
ATOM 3327 C C . ILE A 1 422 ? 1.739 18.391 32.594 1 95.38 422 ILE A C 1
ATOM 3329 O O . ILE A 1 422 ? 1.762 17.25 33.062 1 95.38 422 ILE A O 1
ATOM 3333 N N . VAL A 1 423 ? 1.276 19.359 33.281 1 94.75 423 VAL A N 1
ATOM 3334 C CA . VAL A 1 423 ? 0.968 19.281 34.688 1 94.75 423 VAL A CA 1
ATOM 3335 C C . VAL A 1 423 ? -0.384 18.609 34.906 1 94.75 423 VAL A C 1
ATOM 3337 O O . VAL A 1 423 ? -0.545 17.781 35.812 1 94.75 423 VAL A O 1
ATOM 3340 N N . THR A 1 424 ? -1.342 18.938 34.062 1 89.81 424 THR A N 1
ATOM 3341 C CA . THR A 1 424 ? -2.695 18.453 34.281 1 89.81 424 THR A CA 1
ATOM 3342 C C . THR A 1 424 ? -2.994 17.234 33.406 1 89.81 424 THR A C 1
ATOM 3344 O O . THR A 1 424 ? -3.963 16.516 33.656 1 89.81 424 THR A O 1
ATOM 3347 N N . GLY A 1 425 ? -2.199 17.094 32.438 1 85.69 425 GLY A N 1
ATOM 3348 C CA . GLY A 1 425 ? -2.43 15.992 31.5 1 85.69 425 GLY A CA 1
ATOM 3349 C C . GLY A 1 425 ? -3.213 16.391 30.266 1 85.69 425 GLY A C 1
ATOM 3350 O O . GLY A 1 425 ? -3.289 15.633 29.297 1 85.69 425 GLY A O 1
ATOM 3351 N N . GLU A 1 426 ? -3.84 17.625 30.328 1 87.25 426 GLU A N 1
ATOM 3352 C CA . GLU A 1 426 ? -4.605 18.141 29.188 1 87.25 426 GLU A CA 1
ATOM 3353 C C . GLU A 1 426 ? -4.441 19.641 29.062 1 87.25 426 GLU A C 1
ATOM 3355 O O . GLU A 1 426 ? -4.328 20.359 30.062 1 87.25 426 GLU A O 1
ATOM 3360 N N . PRO A 1 427 ? -4.461 20.125 27.781 1 91 427 PRO A N 1
ATOM 3361 C CA . PRO A 1 427 ? -4.508 21.578 27.641 1 91 427 PRO A CA 1
ATOM 3362 C C . PRO A 1 427 ? -5.875 22.156 27.984 1 91 427 PRO A C 1
ATOM 3364 O O . PRO A 1 427 ? -6.852 21.422 28.125 1 91 427 PRO A O 1
ATOM 3367 N N . SER A 1 428 ? -5.91 23.406 28.172 1 90.81 428 SER A N 1
ATOM 3368 C CA . SER A 1 428 ? -7.156 24.047 28.578 1 90.81 428 SER A CA 1
ATOM 3369 C C . SER A 1 428 ? -7.922 24.578 27.375 1 90.81 428 SER A C 1
ATOM 3371 O O . SER A 1 428 ? -9.109 24.906 27.469 1 90.81 428 SER A O 1
ATOM 3373 N N . ILE A 1 429 ? -7.258 24.672 26.203 1 90.69 429 ILE A N 1
ATOM 3374 C CA . ILE A 1 429 ? -7.918 25 24.938 1 90.69 429 ILE A CA 1
ATOM 3375 C C . ILE A 1 429 ? -7.562 23.953 23.891 1 90.69 429 ILE A C 1
ATOM 3377 O O . ILE A 1 429 ? -6.723 23.094 24.125 1 90.69 429 ILE A O 1
ATOM 3381 N N . ASP A 1 430 ? -8.234 24.031 22.766 1 88.56 430 ASP A N 1
ATOM 3382 C CA . ASP A 1 430 ? -7.957 23.078 21.688 1 88.56 430 ASP A CA 1
ATOM 3383 C C . ASP A 1 430 ? -6.578 23.328 21.078 1 88.56 430 ASP A C 1
ATOM 3385 O O . ASP A 1 430 ? -6.379 24.328 20.375 1 88.56 430 ASP A O 1
ATOM 3389 N N . MET A 1 431 ? -5.625 22.438 21.297 1 91.44 431 MET A N 1
ATOM 3390 C CA . MET A 1 431 ? -4.254 22.578 20.812 1 91.44 431 MET A CA 1
ATOM 3391 C C . MET A 1 431 ? -3.986 21.641 19.641 1 91.44 431 MET A C 1
ATOM 3393 O O . MET A 1 431 ? -2.832 21.438 19.266 1 91.44 431 MET A O 1
ATOM 3397 N N . THR A 1 432 ? -5.004 21.109 19 1 85.94 432 THR A N 1
ATOM 3398 C CA . THR A 1 432 ? -4.867 20.094 17.969 1 85.94 432 THR A CA 1
ATOM 3399 C C . THR A 1 432 ? -4.09 20.641 16.781 1 85.94 432 THR A C 1
ATOM 3401 O O . THR A 1 432 ? -3.283 19.922 16.172 1 85.94 432 THR A O 1
ATOM 3404 N N . SER A 1 433 ? -4.316 21.875 16.469 1 88.88 433 SER A N 1
ATOM 3405 C CA . SER A 1 433 ? -3.664 22.453 15.297 1 88.88 433 SER A CA 1
ATOM 3406 C C . SER A 1 433 ? -2.168 22.641 15.531 1 88.88 433 SER A C 1
ATOM 3408 O O . SER A 1 433 ? -1.398 22.797 14.578 1 88.88 433 SER A O 1
ATOM 3410 N N . LEU A 1 434 ? -1.738 22.625 16.75 1 93.75 434 LEU A N 1
ATOM 3411 C CA . LEU A 1 434 ? -0.326 22.812 17.062 1 93.75 434 LEU A CA 1
ATOM 3412 C C . LEU A 1 434 ? 0.339 21.5 17.438 1 93.75 434 LEU A C 1
ATOM 3414 O O . LEU A 1 434 ? 1.562 21.422 17.562 1 93.75 434 LEU A O 1
ATOM 3418 N N . ASP A 1 435 ? -0.412 20.453 17.547 1 90.19 435 ASP A N 1
ATOM 3419 C CA . ASP A 1 435 ? 0.092 19.156 17.969 1 90.19 435 ASP A CA 1
ATOM 3420 C C . ASP A 1 435 ? 1.161 18.641 17.016 1 90.19 435 ASP A C 1
ATOM 3422 O O . ASP A 1 435 ? 0.933 18.547 15.805 1 90.19 435 ASP A O 1
ATOM 3426 N N . PRO A 1 436 ? 2.352 18.297 17.609 1 89.25 436 PRO A N 1
ATOM 3427 C CA . PRO A 1 436 ? 3.436 17.828 16.75 1 89.25 436 PRO A CA 1
ATOM 3428 C C . PRO A 1 436 ? 3.037 16.594 15.914 1 89.25 436 PRO A C 1
ATOM 3430 O O . PRO A 1 436 ? 3.615 16.359 14.852 1 89.25 436 PRO A O 1
ATOM 3433 N N . ARG A 1 437 ? 2.145 15.898 16.297 1 85.69 437 ARG A N 1
ATOM 3434 C CA . ARG A 1 437 ? 1.772 14.617 15.703 1 85.69 437 ARG A CA 1
ATOM 3435 C C . ARG A 1 437 ? 0.923 14.828 14.453 1 85.69 437 ARG A C 1
ATOM 3437 O O . ARG A 1 437 ? 0.548 13.859 13.789 1 85.69 437 ARG A O 1
ATOM 3444 N N . ARG A 1 438 ? 0.7 16.062 14.102 1 81.88 438 ARG A N 1
ATOM 3445 C CA . ARG A 1 438 ? -0.057 16.344 12.883 1 81.88 438 ARG A CA 1
ATOM 3446 C C . ARG A 1 438 ? 0.779 16.078 11.641 1 81.88 438 ARG A C 1
ATOM 3448 O O . ARG A 1 438 ? 0.246 16 10.531 1 81.88 438 ARG A O 1
ATOM 3455 N N . PHE A 1 439 ? 2.057 15.969 11.922 1 82.88 439 PHE A N 1
ATOM 3456 C CA . PHE A 1 439 ? 2.926 15.586 10.812 1 82.88 439 PHE A CA 1
ATOM 3457 C C . PHE A 1 439 ? 3.281 14.109 10.891 1 82.88 439 PHE A C 1
ATOM 3459 O O . PHE A 1 439 ? 3.426 13.555 11.977 1 82.88 439 PHE A O 1
ATOM 3466 N N . GLY A 1 440 ? 3.324 13.438 9.859 1 74.94 440 GLY A N 1
ATOM 3467 C CA . GLY A 1 440 ? 3.717 12.039 9.797 1 74.94 440 GLY A CA 1
ATOM 3468 C C . GLY A 1 440 ? 5.137 11.836 9.305 1 74.94 440 GLY A C 1
ATOM 3469 O O . GLY A 1 440 ? 5.918 12.789 9.242 1 74.94 440 GLY A O 1
ATOM 3470 N N . ASP A 1 441 ? 5.469 10.625 9.062 1 77.81 441 ASP A N 1
ATOM 3471 C CA . ASP A 1 441 ? 6.82 10.242 8.664 1 77.81 441 ASP A CA 1
ATOM 3472 C C . ASP A 1 441 ? 7.051 10.508 7.176 1 77.81 441 ASP A C 1
ATOM 3474 O O . ASP A 1 441 ? 8.164 10.328 6.672 1 77.81 441 ASP A O 1
ATOM 3478 N N . TYR A 1 442 ? 6.129 11.195 6.57 1 86.06 442 TYR A N 1
ATOM 3479 C CA . TYR A 1 442 ? 6.234 11.43 5.137 1 86.06 442 TYR A CA 1
ATOM 3480 C C . TYR A 1 442 ? 7.078 12.672 4.855 1 86.06 442 TYR A C 1
ATOM 3482 O O . TYR A 1 442 ? 7.574 12.852 3.74 1 86.06 442 TYR A O 1
ATOM 3490 N N . ALA A 1 443 ? 7.176 13.531 5.816 1 88.44 443 ALA A N 1
ATOM 3491 C CA . ALA A 1 443 ? 7.848 14.82 5.613 1 88.44 443 ALA A CA 1
ATOM 3492 C C . ALA A 1 443 ? 9.359 14.633 5.527 1 88.44 443 ALA A C 1
ATOM 3494 O O . ALA A 1 443 ? 10.047 14.609 6.551 1 88.44 443 ALA A O 1
ATOM 3495 N N . SER A 1 444 ? 9.883 14.625 4.324 1 89.31 444 SER A N 1
ATOM 3496 C CA . SER A 1 444 ? 11.32 14.523 4.109 1 89.31 444 SER A CA 1
ATOM 3497 C C . SER A 1 444 ? 12.016 15.859 4.336 1 89.31 444 SER A C 1
ATOM 3499 O O . SER A 1 444 ? 11.352 16.875 4.531 1 89.31 444 SER A O 1
ATOM 3501 N N . HIS A 1 445 ? 13.328 15.789 4.316 1 90.56 445 HIS A N 1
ATOM 3502 C CA . HIS A 1 445 ? 14.086 17.016 4.512 1 90.56 445 HIS A CA 1
ATOM 3503 C C . HIS A 1 445 ? 13.805 18.031 3.402 1 90.56 445 HIS A C 1
ATOM 3505 O O . HIS A 1 445 ? 13.539 19.203 3.676 1 90.56 445 HIS A O 1
ATOM 3511 N N . LYS A 1 446 ? 13.82 17.5 2.234 1 93.75 446 LYS A N 1
ATOM 3512 C CA . LYS A 1 446 ? 13.594 18.391 1.098 1 93.75 446 LYS A CA 1
ATOM 3513 C C . LYS A 1 446 ? 12.141 18.859 1.055 1 93.75 446 LYS A C 1
ATOM 3515 O O . LYS A 1 446 ? 11.875 20.016 0.715 1 93.75 446 LYS A O 1
ATOM 3520 N N . TRP A 1 447 ? 11.242 17.969 1.27 1 94.38 447 TRP A N 1
ATOM 3521 C CA . TRP A 1 447 ? 9.844 18.375 1.341 1 94.38 447 TRP A CA 1
ATOM 3522 C C . TRP A 1 447 ? 9.648 19.484 2.379 1 94.38 447 TRP A C 1
ATOM 3524 O O . TRP A 1 447 ? 8.953 20.469 2.127 1 94.38 447 TRP A O 1
ATOM 3534 N N . THR A 1 448 ? 10.281 19.328 3.58 1 95.19 448 THR A N 1
ATOM 3535 C CA . THR A 1 448 ? 10.211 20.312 4.652 1 95.19 448 THR A CA 1
ATOM 3536 C C . THR A 1 448 ? 10.805 21.641 4.203 1 95.19 448 THR A C 1
ATOM 3538 O O . THR A 1 448 ? 10.242 22.703 4.469 1 95.19 448 THR A O 1
ATOM 3541 N N . GLN A 1 449 ? 11.914 21.562 3.518 1 96.19 449 GLN A N 1
ATOM 3542 C CA . GLN A 1 449 ? 12.555 22.766 3.006 1 96.19 449 GLN A CA 1
ATOM 3543 C C . GLN A 1 449 ? 11.625 23.516 2.053 1 96.19 449 GLN A C 1
ATOM 3545 O O . GLN A 1 449 ? 11.414 24.719 2.205 1 96.19 449 GLN A O 1
ATOM 3550 N N . LEU A 1 450 ? 11.078 22.797 1.099 1 96.19 450 LEU A N 1
ATOM 3551 C CA . LEU A 1 450 ? 10.195 23.406 0.107 1 96.19 450 LEU A CA 1
ATOM 3552 C C . LEU A 1 450 ? 8.984 24.047 0.775 1 96.19 450 LEU A C 1
ATOM 3554 O O . LEU A 1 450 ? 8.609 25.172 0.445 1 96.19 450 LEU A O 1
ATOM 3558 N N . LYS A 1 451 ? 8.453 23.359 1.708 1 96.44 451 LYS A N 1
ATOM 3559 C CA . LYS A 1 451 ? 7.238 23.844 2.355 1 96.44 451 LYS A CA 1
ATOM 3560 C C . LYS A 1 451 ? 7.527 25.031 3.264 1 96.44 451 LYS A C 1
ATOM 3562 O O . LYS A 1 451 ? 6.746 25.984 3.314 1 96.44 451 LYS A O 1
ATOM 3567 N N . CYS A 1 452 ? 8.625 24.984 4.047 1 97.44 452 CYS A N 1
ATOM 3568 C CA . CYS A 1 452 ? 8.961 26.094 4.934 1 97.44 452 CYS A CA 1
ATOM 3569 C C . CYS A 1 452 ? 9.266 27.344 4.137 1 97.44 452 CYS A C 1
ATOM 3571 O O . CYS A 1 452 ? 8.859 28.453 4.523 1 97.44 452 CYS A O 1
ATOM 3573 N N . GLU A 1 453 ? 9.977 27.219 3.039 1 97.81 453 GLU A N 1
ATOM 3574 C CA . GLU A 1 453 ? 10.242 28.344 2.166 1 97.81 453 GLU A CA 1
ATOM 3575 C C . GLU A 1 453 ? 8.953 28.922 1.58 1 97.81 453 GLU A C 1
ATOM 3577 O O . GLU A 1 453 ? 8.773 30.125 1.517 1 97.81 453 GLU A O 1
ATOM 3582 N N . GLU A 1 454 ? 8.086 28.016 1.2 1 96.5 454 GLU A N 1
ATOM 3583 C CA . GLU A 1 454 ? 6.793 28.438 0.665 1 96.5 454 GLU A CA 1
ATOM 3584 C C . GLU A 1 454 ? 5.984 29.203 1.713 1 96.5 454 GLU A C 1
ATOM 3586 O O . GLU A 1 454 ? 5.34 30.203 1.399 1 96.5 454 GLU A O 1
ATOM 3591 N N . VAL A 1 455 ? 6.004 28.766 2.934 1 96.5 455 VAL A N 1
ATOM 3592 C CA . VAL A 1 455 ? 5.262 29.422 4.012 1 96.5 455 VAL A CA 1
ATOM 3593 C C . VAL A 1 455 ? 5.828 30.812 4.262 1 96.5 455 VAL A C 1
ATOM 3595 O O . VAL A 1 455 ? 5.074 31.781 4.438 1 96.5 455 VAL A O 1
ATOM 3598 N N . SER A 1 456 ? 7.133 30.922 4.277 1 96.75 456 SER A N 1
ATOM 3599 C CA . SER A 1 456 ? 7.77 32.219 4.48 1 96.75 456 SER A CA 1
ATOM 3600 C C . SER A 1 456 ? 7.355 33.219 3.406 1 96.75 456 SER A C 1
ATOM 3602 O O . SER A 1 456 ? 7.043 34.375 3.711 1 96.75 456 SER A O 1
ATOM 3604 N N . GLU A 1 457 ? 7.297 32.719 2.234 1 95 457 GLU A N 1
ATOM 3605 C CA . GLU A 1 457 ? 6.93 33.562 1.099 1 95 457 GLU A CA 1
ATOM 3606 C C . GLU A 1 457 ? 5.469 34 1.18 1 95 457 GLU A C 1
ATOM 3608 O O . GLU A 1 457 ? 5.098 35.031 0.644 1 95 457 GLU A O 1
ATOM 3613 N N . ASN A 1 458 ? 4.699 33.25 1.898 1 94.62 458 ASN A N 1
ATOM 3614 C CA . ASN A 1 458 ? 3.256 33.469 1.859 1 94.62 458 ASN A CA 1
ATOM 3615 C C . ASN A 1 458 ? 2.744 34.062 3.17 1 94.62 458 ASN A C 1
ATOM 3617 O O . ASN A 1 458 ? 1.539 34.062 3.422 1 94.62 458 ASN A O 1
ATOM 3621 N N . ILE A 1 459 ? 3.555 34.531 3.982 1 94.88 459 ILE A N 1
ATOM 3622 C CA . ILE A 1 459 ? 3.148 35.094 5.277 1 94.88 459 ILE A CA 1
ATOM 3623 C C . ILE A 1 459 ? 2.158 36.219 5.07 1 94.88 459 ILE A C 1
ATOM 3625 O O . ILE A 1 459 ? 1.168 36.344 5.797 1 94.88 459 ILE A O 1
ATOM 3629 N N . PHE A 1 460 ? 2.396 37.062 4.008 1 95.56 460 PHE A N 1
ATOM 3630 C CA . PHE A 1 460 ? 1.582 38.281 3.836 1 95.56 460 PHE A CA 1
ATOM 3631 C C . PHE A 1 460 ? 0.602 38.094 2.682 1 95.56 460 PHE A C 1
ATOM 3633 O O . PHE A 1 460 ? -0.205 39 2.408 1 95.56 460 PHE A O 1
ATOM 3640 N N . THR A 1 461 ? 0.692 36.969 1.979 1 95.19 461 THR A N 1
ATOM 3641 C CA . THR A 1 461 ? -0.292 36.781 0.922 1 95.19 461 THR A CA 1
ATOM 3642 C C . THR A 1 461 ? -1.7 36.688 1.503 1 95.19 461 THR A C 1
ATOM 3644 O O . THR A 1 461 ? -1.87 36.594 2.721 1 95.19 461 THR A O 1
ATOM 3647 N N . ILE A 1 462 ? -2.645 36.812 0.625 1 96.12 462 ILE A N 1
ATOM 3648 C CA . ILE A 1 462 ? -4.023 36.625 1.062 1 96.12 462 ILE A CA 1
ATOM 3649 C C . ILE A 1 462 ? -4.254 35.125 1.392 1 96.12 462 ILE A C 1
ATOM 3651 O O . ILE A 1 462 ? -3.906 34.25 0.601 1 96.12 462 ILE A O 1
ATOM 3655 N N . HIS A 1 463 ? -4.727 34.938 2.547 1 95 463 HIS A N 1
ATOM 3656 C CA . HIS A 1 463 ? -4.957 33.562 2.99 1 95 463 HIS A CA 1
ATOM 3657 C C . HIS A 1 463 ? -6.391 33.125 2.713 1 95 463 HIS A C 1
ATOM 3659 O O . HIS A 1 463 ? -7.238 33.156 3.605 1 95 463 HIS A O 1
ATOM 3665 N N . TYR A 1 464 ? -6.59 32.594 1.532 1 95.5 464 TYR A N 1
ATOM 3666 C CA . TYR A 1 464 ? -7.914 32.156 1.121 1 95.5 464 TYR A CA 1
ATOM 3667 C C . TYR A 1 464 ? -8.289 30.844 1.821 1 95.5 464 TYR A C 1
ATOM 3669 O O . TYR A 1 464 ? -7.426 30 2.08 1 95.5 464 TYR A O 1
ATOM 3677 N N . PRO A 1 465 ? -9.562 30.656 2.131 1 91.12 465 PRO A N 1
ATOM 3678 C CA . PRO A 1 465 ? -9.992 29.406 2.762 1 91.12 465 PRO A CA 1
ATOM 3679 C C . PRO A 1 465 ? -9.812 28.188 1.855 1 91.12 465 PRO A C 1
ATOM 3681 O O . PRO A 1 465 ? -9.672 27.062 2.344 1 91.12 465 PRO A O 1
ATOM 3684 N N . ASP A 1 466 ? -9.82 28.297 0.566 1 91.12 466 ASP A N 1
ATOM 3685 C CA . ASP A 1 466 ? -9.711 27.203 -0.381 1 91.12 466 ASP A CA 1
ATOM 3686 C C . ASP A 1 466 ? -8.305 27.125 -0.976 1 91.12 466 ASP A C 1
ATOM 3688 O O . ASP A 1 466 ? -8.094 26.453 -1.989 1 91.12 466 ASP A O 1
ATOM 3692 N N . GLU A 1 467 ? -7.395 27.797 -0.398 1 93.38 467 GLU A N 1
ATOM 3693 C CA . GLU A 1 467 ? -6.031 27.844 -0.918 1 93.38 467 GLU A CA 1
ATOM 3694 C C . GLU A 1 467 ? -5.363 26.484 -0.843 1 93.38 467 GLU A C 1
ATOM 3696 O O . GLU A 1 467 ? -5.465 25.797 0.173 1 93.38 467 GLU A O 1
ATOM 3701 N N . GLU A 1 468 ? -4.746 26.078 -1.96 1 92.25 468 GLU A N 1
ATOM 3702 C CA . GLU A 1 468 ? -3.902 24.891 -2.053 1 92.25 468 GLU A CA 1
ATOM 3703 C C . GLU A 1 468 ? -2.49 25.25 -2.508 1 92.25 468 GLU A C 1
ATOM 3705 O O . GLU A 1 468 ? -2.277 25.594 -3.67 1 92.25 468 GLU A O 1
ATOM 3710 N N . ARG A 1 469 ? -1.571 25.125 -1.631 1 92.25 469 ARG A N 1
ATOM 3711 C CA . ARG A 1 469 ? -0.197 25.5 -1.958 1 92.25 469 ARG A CA 1
ATOM 3712 C C . ARG A 1 469 ? 0.509 24.359 -2.703 1 92.25 469 ARG A C 1
ATOM 3714 O O . ARG A 1 469 ? 0.288 23.188 -2.41 1 92.25 469 ARG A O 1
ATOM 3721 N N . SER A 1 470 ? 1.433 24.672 -3.607 1 93 470 SER A N 1
ATOM 3722 C CA . SER A 1 470 ? 1.852 23.719 -4.629 1 93 470 SER A CA 1
ATOM 3723 C C . SER A 1 470 ? 3.209 23.109 -4.297 1 93 470 SER A C 1
ATOM 3725 O O . SER A 1 470 ? 3.568 22.047 -4.82 1 93 470 SER A O 1
ATOM 3727 N N . ALA A 1 471 ? 4.047 23.812 -3.471 1 94.06 471 ALA A N 1
ATOM 3728 C CA . ALA A 1 471 ? 5.398 23.312 -3.242 1 94.06 471 ALA A CA 1
ATOM 3729 C C . ALA A 1 471 ? 5.367 21.891 -2.693 1 94.06 471 ALA A C 1
ATOM 3731 O O . ALA A 1 471 ? 4.547 21.562 -1.832 1 94.06 471 ALA A O 1
ATOM 3732 N N . GLY A 1 472 ? 6.297 21.016 -3.193 1 94.12 472 GLY A N 1
ATOM 3733 C CA . GLY A 1 472 ? 6.434 19.656 -2.703 1 94.12 472 GLY A CA 1
ATOM 3734 C C . GLY A 1 472 ? 5.297 18.75 -3.131 1 94.12 472 GLY A C 1
ATOM 3735 O O . GLY A 1 472 ? 5.082 17.688 -2.539 1 94.12 472 GLY A O 1
ATOM 3736 N N . ARG A 1 473 ? 4.43 19.141 -4.094 1 94.25 473 ARG A N 1
ATOM 3737 C CA . ARG A 1 473 ? 3.314 18.328 -4.582 1 94.25 473 ARG A CA 1
ATOM 3738 C C . ARG A 1 473 ? 3.555 17.875 -6.016 1 94.25 473 ARG A C 1
ATOM 3740 O O . ARG A 1 473 ? 4.199 18.578 -6.797 1 94.25 473 ARG A O 1
ATOM 3747 N N . PRO A 1 474 ? 2.898 16.812 -6.422 1 95.19 474 PRO A N 1
ATOM 3748 C CA . PRO A 1 474 ? 2.301 15.844 -5.5 1 95.19 474 PRO A CA 1
ATOM 3749 C C . PRO A 1 474 ? 3.344 15.094 -4.672 1 95.19 474 PRO A C 1
ATOM 3751 O O . PRO A 1 474 ? 4.516 15.047 -5.051 1 95.19 474 PRO A O 1
ATOM 3754 N N . LEU A 1 475 ? 2.982 14.555 -3.496 1 95.5 475 LEU A N 1
ATOM 3755 C CA . LEU A 1 475 ? 3.855 13.711 -2.695 1 95.5 475 LEU A CA 1
ATOM 3756 C C . LEU A 1 475 ? 3.283 12.305 -2.57 1 95.5 475 LEU A C 1
ATOM 3758 O O . LEU A 1 475 ? 3.729 11.383 -3.258 1 95.5 475 LEU A O 1
ATOM 3762 N N . LEU A 1 476 ? 2.162 12.117 -1.815 1 95.12 476 LEU A N 1
ATOM 3763 C CA . LEU A 1 476 ? 1.462 10.844 -1.691 1 95.12 476 LEU A CA 1
ATOM 3764 C C . LEU A 1 476 ? 0.26 10.789 -2.627 1 95.12 476 LEU A C 1
ATOM 3766 O O . LEU A 1 476 ? -0.577 11.695 -2.623 1 95.12 476 LEU A O 1
ATOM 3770 N N . THR A 1 477 ? 0.17 9.773 -3.42 1 96.06 477 THR A N 1
ATOM 3771 C CA . THR A 1 477 ? -0.951 9.617 -4.34 1 96.06 477 THR A CA 1
ATOM 3772 C C . THR A 1 477 ? -1.526 8.203 -4.254 1 96.06 477 THR A C 1
ATOM 3774 O O . THR A 1 477 ? -0.782 7.23 -4.113 1 96.06 477 THR A O 1
ATOM 3777 N N . SER A 1 478 ? -2.844 8.148 -4.223 1 95.31 478 SER A N 1
ATOM 3778 C CA . SER A 1 478 ? -3.477 6.84 -4.379 1 95.31 478 SER A CA 1
ATOM 3779 C C . SER A 1 478 ? -3.209 6.258 -5.762 1 95.31 478 SER A C 1
ATOM 3781 O O . SER A 1 478 ? -2.93 6.996 -6.707 1 95.31 478 SER A O 1
ATOM 3783 N N . PRO A 1 479 ? -3.32 4.918 -5.941 1 95.38 479 PRO A N 1
ATOM 3784 C CA . PRO A 1 479 ? -3.098 4.32 -7.258 1 95.38 479 PRO A CA 1
ATOM 3785 C C . PRO A 1 479 ? -4.031 4.883 -8.328 1 95.38 479 PRO A C 1
ATOM 3787 O O . PRO A 1 479 ? -3.633 5.02 -9.492 1 95.38 479 PRO A O 1
ATOM 3790 N N . CYS A 1 480 ? -5.211 5.312 -7.969 1 96.56 480 CYS A N 1
ATOM 3791 C CA . CYS A 1 480 ? -6.18 5.773 -8.961 1 96.56 480 CYS A CA 1
ATOM 3792 C C . CYS A 1 480 ? -5.988 7.258 -9.258 1 96.56 480 CYS A C 1
ATOM 3794 O O . CYS A 1 480 ? -6.836 7.879 -9.906 1 96.56 480 CYS A O 1
ATOM 3796 N N . TYR A 1 481 ? -4.934 7.871 -8.812 1 96.06 481 TYR A N 1
ATOM 3797 C CA . TYR A 1 481 ? -4.645 9.289 -8.984 1 96.06 481 TYR A CA 1
ATOM 3798 C C . TYR A 1 481 ? -4.793 9.703 -10.445 1 96.06 481 TYR A C 1
ATOM 3800 O O . TYR A 1 481 ? -5.488 10.672 -10.758 1 96.06 481 TYR A O 1
ATOM 3808 N N . GLU A 1 482 ? -4.195 8.945 -11.367 1 93.81 482 GLU A N 1
ATOM 3809 C CA . GLU A 1 482 ? -4.238 9.305 -12.781 1 93.81 482 GLU A CA 1
ATOM 3810 C C . GLU A 1 482 ? -5.645 9.141 -13.352 1 93.81 482 GLU A C 1
ATOM 3812 O O . GLU A 1 482 ? -6.055 9.906 -14.227 1 93.81 482 GLU A O 1
ATOM 3817 N N . ARG A 1 483 ? -6.387 8.133 -12.938 1 95.31 483 ARG A N 1
ATOM 3818 C CA . ARG A 1 483 ? -7.77 7.949 -13.375 1 95.31 483 ARG A CA 1
ATOM 3819 C C . ARG A 1 483 ? -8.633 9.141 -12.969 1 95.31 483 ARG A C 1
ATOM 3821 O O . ARG A 1 483 ? -9.438 9.625 -13.766 1 95.31 483 ARG A O 1
ATOM 3828 N N . MET A 1 484 ? -8.438 9.609 -11.75 1 96.38 484 MET A N 1
ATOM 3829 C CA . MET A 1 484 ? -9.188 10.773 -11.273 1 96.38 484 MET A CA 1
ATOM 3830 C C . MET A 1 484 ? -8.781 12.031 -12.039 1 96.38 484 MET A C 1
ATOM 3832 O O . MET A 1 484 ? -9.633 12.852 -12.391 1 96.38 484 MET A O 1
ATOM 3836 N N . ALA A 1 485 ? -7.469 12.164 -12.281 1 94.62 485 ALA A N 1
ATOM 3837 C CA . ALA A 1 485 ? -6.977 13.305 -13.055 1 94.62 485 ALA A CA 1
ATOM 3838 C C . ALA A 1 485 ? -7.594 13.328 -14.445 1 94.62 485 ALA A C 1
ATOM 3840 O O . ALA A 1 485 ? -7.98 14.391 -14.945 1 94.62 485 ALA A O 1
ATOM 3841 N N . ASN A 1 486 ? -7.656 12.125 -15.055 1 93.56 486 ASN A N 1
ATOM 3842 C CA . ASN A 1 486 ? -8.211 12.008 -16.406 1 93.56 486 ASN A CA 1
ATOM 3843 C C . ASN A 1 486 ? -9.703 12.336 -16.422 1 93.56 486 ASN A C 1
ATOM 3845 O O . ASN A 1 486 ? -10.242 12.703 -17.469 1 93.56 486 ASN A O 1
ATOM 3849 N N . LEU A 1 487 ? -10.336 12.25 -15.258 1 96.19 487 LEU A N 1
ATOM 3850 C CA . LEU A 1 487 ? -11.75 12.594 -15.148 1 96.19 487 LEU A CA 1
ATOM 3851 C C . LEU A 1 487 ? -11.93 14.062 -14.789 1 96.19 487 LEU A C 1
ATOM 3853 O O . LEU A 1 487 ? -13.055 14.531 -14.617 1 96.19 487 LEU A O 1
ATOM 3857 N N . GLY A 1 488 ? -10.828 14.805 -14.586 1 95.81 488 GLY A N 1
ATOM 3858 C CA . GLY A 1 488 ? -10.914 16.25 -14.367 1 95.81 488 GLY A CA 1
ATOM 3859 C C . GLY A 1 488 ? -10.727 16.641 -12.922 1 95.81 488 GLY A C 1
ATOM 3860 O O . GLY A 1 488 ? -11.078 17.75 -12.523 1 95.81 488 GLY A O 1
ATOM 3861 N N . ALA A 1 489 ? -10.125 15.812 -12.109 1 97.12 489 ALA A N 1
ATOM 3862 C CA . ALA A 1 489 ? -9.961 16.109 -10.688 1 97.12 489 ALA A CA 1
ATOM 3863 C C . ALA A 1 489 ? -9.102 17.344 -10.484 1 97.12 489 ALA A C 1
ATOM 3865 O O . ALA A 1 489 ? -8.031 17.484 -11.086 1 97.12 489 ALA A O 1
ATOM 3866 N N . VAL A 1 490 ? -9.594 18.266 -9.75 1 97 490 VAL A N 1
ATOM 3867 C CA . VAL A 1 490 ? -8.82 19.375 -9.18 1 97 490 VAL A CA 1
ATOM 3868 C C . VAL A 1 490 ? -8.414 19.031 -7.75 1 97 490 VAL A C 1
ATOM 3870 O O . VAL A 1 490 ? -9.266 18.969 -6.859 1 97 490 VAL A O 1
ATOM 3873 N N . PHE A 1 491 ? -7.094 18.891 -7.562 1 96.25 491 PHE A N 1
ATOM 3874 C CA . PHE A 1 491 ? -6.625 18.219 -6.348 1 96.25 491 PHE A CA 1
ATOM 3875 C C . PHE A 1 491 ? -6.301 19.25 -5.266 1 96.25 491 PHE A C 1
ATOM 3877 O O . PHE A 1 491 ? -5.91 20.375 -5.57 1 96.25 491 PHE A O 1
ATOM 3884 N N . GLY A 1 492 ? -6.586 18.906 -4.055 1 94.38 492 GLY A N 1
ATOM 3885 C CA . GLY A 1 492 ? -5.965 19.453 -2.855 1 94.38 492 GLY A CA 1
ATOM 3886 C C . GLY A 1 492 ? -5.109 18.438 -2.123 1 94.38 492 GLY A C 1
ATOM 3887 O O . GLY A 1 492 ? -4.883 17.328 -2.623 1 94.38 492 GLY A O 1
ATOM 3888 N N . SER A 1 493 ? -4.5 18.844 -1.104 1 91.62 493 SER A N 1
ATOM 3889 C CA . SER A 1 493 ? -3.615 17.953 -0.366 1 91.62 493 SER A CA 1
ATOM 3890 C C . SER A 1 493 ? -3.924 17.969 1.127 1 91.62 493 SER A C 1
ATOM 3892 O O . SER A 1 493 ? -4.191 19.031 1.691 1 91.62 493 SER A O 1
ATOM 3894 N N . ILE A 1 494 ? -4.004 16.797 1.724 1 85.19 494 ILE A N 1
ATOM 3895 C CA . ILE A 1 494 ? -4.156 16.672 3.168 1 85.19 494 ILE A CA 1
ATOM 3896 C C . ILE A 1 494 ? -3.084 15.727 3.715 1 85.19 494 ILE A C 1
ATOM 3898 O O . ILE A 1 494 ? -3.016 14.562 3.322 1 85.19 494 ILE A O 1
ATOM 3902 N N . CYS A 1 495 ? -2.211 16.203 4.594 1 81.94 495 CYS A N 1
ATOM 3903 C CA . CYS A 1 495 ? -1.118 15.438 5.176 1 81.94 495 CYS A CA 1
ATOM 3904 C C . CYS A 1 495 ? -0.25 14.812 4.09 1 81.94 495 CYS A C 1
ATOM 3906 O O . CYS A 1 495 ? 0.094 13.633 4.164 1 81.94 495 CYS A O 1
ATOM 3908 N N . GLY A 1 496 ? -0.046 15.555 3.1 1 88.94 496 GLY A N 1
ATOM 3909 C CA . GLY A 1 496 ? 0.807 15.117 2.008 1 88.94 496 GLY A CA 1
ATOM 3910 C C . GLY A 1 496 ? 0.072 14.289 0.973 1 88.94 496 GLY A C 1
ATOM 3911 O O . GLY A 1 496 ? 0.59 14.047 -0.12 1 88.94 496 GLY A O 1
ATOM 3912 N N . TRP A 1 497 ? -1.177 13.828 1.226 1 92.62 497 TRP A N 1
ATOM 3913 C CA . TRP A 1 497 ? -1.966 12.961 0.355 1 92.62 497 TRP A CA 1
ATOM 3914 C C . TRP A 1 497 ? -2.811 13.789 -0.611 1 92.62 497 TRP A C 1
ATOM 3916 O O . TRP A 1 497 ? -3.547 14.688 -0.192 1 92.62 497 TRP A O 1
ATOM 3926 N N . GLU A 1 498 ? -2.719 13.547 -1.897 1 95.75 498 GLU A N 1
ATOM 3927 C CA . GLU A 1 498 ? -3.549 14.211 -2.896 1 95.75 498 GLU A CA 1
ATOM 3928 C C . GLU A 1 498 ? -4.984 13.695 -2.855 1 95.75 498 GLU A C 1
ATOM 3930 O O . GLU A 1 498 ? -5.211 12.484 -2.799 1 95.75 498 GLU A O 1
ATOM 3935 N N . ARG A 1 499 ? -5.941 14.555 -2.812 1 93.56 499 ARG A N 1
ATOM 3936 C CA . ARG A 1 499 ? -7.355 14.203 -2.832 1 93.56 499 ARG A CA 1
ATOM 3937 C C . ARG A 1 499 ? -8.141 15.133 -3.75 1 93.56 499 ARG A C 1
ATOM 3939 O O . ARG A 1 499 ? -7.859 16.328 -3.816 1 93.56 499 ARG A O 1
ATOM 3946 N N . PRO A 1 500 ? -9.109 14.641 -4.5 1 96.62 500 PRO A N 1
ATOM 3947 C CA . PRO A 1 500 ? -9.922 15.523 -5.336 1 96.62 500 PRO A CA 1
ATOM 3948 C C . PRO A 1 500 ? -10.812 16.453 -4.52 1 96.62 500 PRO A C 1
ATOM 3950 O O . PRO A 1 500 ? -11.602 15.992 -3.691 1 96.62 500 PRO A O 1
ATOM 3953 N N . ASN A 1 501 ? -10.664 17.719 -4.812 1 96.5 501 ASN A N 1
ATOM 3954 C CA . ASN A 1 501 ? -11.57 18.688 -4.215 1 96.5 501 ASN A CA 1
ATOM 3955 C C . ASN A 1 501 ? -12.883 18.781 -4.984 1 96.5 501 ASN A C 1
ATOM 3957 O O . ASN A 1 501 ? -13.961 18.844 -4.379 1 96.5 501 ASN A O 1
ATOM 3961 N N . TRP A 1 502 ? -12.773 18.812 -6.234 1 97.69 502 TRP A N 1
ATOM 3962 C CA . TRP A 1 502 ? -13.883 18.828 -7.176 1 97.69 502 TRP A CA 1
ATOM 3963 C C . TRP A 1 502 ? -13.422 18.422 -8.57 1 97.69 502 TRP A C 1
ATOM 3965 O O . TRP A 1 502 ? -12.25 18.094 -8.773 1 97.69 502 TRP A O 1
ATOM 3975 N N . PHE A 1 503 ? -14.328 18.266 -9.57 1 98.19 503 PHE A N 1
ATOM 3976 C CA . PHE A 1 503 ? -13.984 17.797 -10.906 1 98.19 503 PHE A CA 1
ATOM 3977 C C . PHE A 1 503 ? -14.398 18.812 -11.969 1 98.19 503 PHE A C 1
ATOM 3979 O O . PHE A 1 503 ? -15.57 19.188 -12.039 1 98.19 503 PHE A O 1
ATOM 3986 N N . ALA A 1 504 ? -13.414 19.188 -12.781 1 96.69 504 ALA A N 1
ATOM 3987 C CA . ALA A 1 504 ? -13.695 20.078 -13.906 1 96.69 504 ALA A CA 1
ATOM 3988 C C . ALA A 1 504 ? -14.617 19.406 -14.922 1 96.69 504 ALA A C 1
ATOM 3990 O O . ALA A 1 504 ? -14.539 18.188 -15.125 1 96.69 504 ALA A O 1
ATOM 3991 N N . PRO A 1 505 ? -15.422 20.172 -15.57 1 94.06 505 PRO A N 1
ATOM 3992 C CA . PRO A 1 505 ? -16.453 19.609 -16.438 1 94.06 505 PRO A CA 1
ATOM 3993 C C . PRO A 1 505 ? -15.875 19 -17.719 1 94.06 505 PRO A C 1
ATOM 3995 O O . PRO A 1 505 ? -16.531 18.188 -18.375 1 94.06 505 PRO A O 1
ATOM 3998 N N . SER A 1 506 ? -14.672 19.5 -18.141 1 90 506 SER A N 1
ATOM 3999 C CA . SER A 1 506 ? -14.07 19 -19.375 1 90 506 SER A CA 1
ATOM 4000 C C . SER A 1 506 ? -12.547 19.078 -19.312 1 90 506 SER A C 1
ATOM 4002 O O . SER A 1 506 ? -11.992 19.797 -18.484 1 90 506 SER A O 1
ATOM 4004 N N . GLU A 1 507 ? -11.961 18.359 -20.172 1 85.5 507 GLU A N 1
ATOM 4005 C CA . GLU A 1 507 ? -10.508 18.359 -20.266 1 85.5 507 GLU A CA 1
ATOM 4006 C C . GLU A 1 507 ? -9.977 19.719 -20.734 1 85.5 507 GLU A C 1
ATOM 4008 O O . GLU A 1 507 ? -8.836 20.078 -20.453 1 85.5 507 GLU A O 1
ATOM 4013 N N . THR A 1 508 ? -10.812 20.469 -21.375 1 90.12 508 THR A N 1
ATOM 4014 C CA . THR A 1 508 ? -10.391 21.734 -21.953 1 90.12 508 THR A CA 1
ATOM 4015 C C . THR A 1 508 ? -10.773 22.891 -21.031 1 90.12 508 THR A C 1
ATOM 4017 O O . THR A 1 508 ? -10.547 24.062 -21.359 1 90.12 508 THR A O 1
ATOM 4020 N N . TYR A 1 509 ? -11.344 22.562 -19.922 1 94.75 509 TYR A N 1
ATOM 4021 C CA . TYR A 1 509 ? -11.773 23.609 -18.984 1 94.75 509 TYR A CA 1
ATOM 4022 C C . TYR A 1 509 ? -10.578 24.406 -18.484 1 94.75 509 TYR A C 1
ATOM 4024 O O . TYR A 1 509 ? -9.555 23.844 -18.109 1 94.75 509 TYR A O 1
ATOM 4032 N N . LYS A 1 510 ? -10.656 25.719 -18.516 1 95.06 510 LYS A N 1
ATOM 4033 C CA . LYS A 1 510 ? -9.648 26.641 -17.984 1 95.06 510 LYS A CA 1
ATOM 4034 C C . LYS A 1 510 ? -10.281 28 -17.625 1 95.06 510 LYS A C 1
ATOM 4036 O O . LYS A 1 510 ? -11.273 28.406 -18.234 1 95.06 510 LYS A O 1
ATOM 4041 N N . LEU A 1 511 ? -9.773 28.703 -16.656 1 95.25 511 LEU A N 1
ATOM 4042 C CA . LEU A 1 511 ? -10.219 30.047 -16.297 1 95.25 511 LEU A CA 1
ATOM 4043 C C . LEU A 1 511 ? -9.742 31.062 -17.312 1 95.25 511 LEU A C 1
ATOM 4045 O O . LEU A 1 511 ? -8.617 30.969 -17.828 1 95.25 511 LEU A O 1
ATOM 4049 N N . ALA A 1 512 ? -10.578 32.031 -17.516 1 93.25 512 ALA A N 1
ATOM 4050 C CA . ALA A 1 512 ? -10.211 33.094 -18.422 1 93.25 512 ALA A CA 1
ATOM 4051 C C . ALA A 1 512 ? -9.141 34 -17.797 1 93.25 512 ALA A C 1
ATOM 4053 O O . ALA A 1 512 ? -9.086 34.156 -16.578 1 93.25 512 ALA A O 1
ATOM 4054 N N . LYS A 1 513 ? -8.344 34.562 -18.594 1 91.25 513 LYS A N 1
ATOM 4055 C CA . LYS A 1 513 ? -7.242 35.406 -18.156 1 91.25 513 LYS A CA 1
ATOM 4056 C C . LYS A 1 513 ? -7.758 36.562 -17.312 1 91.25 513 LYS A C 1
ATOM 4058 O O . LYS A 1 513 ? -7.094 37 -16.375 1 91.25 513 LYS A O 1
ATOM 4063 N N . GLU A 1 514 ? -8.922 37 -17.609 1 90.25 514 GLU A N 1
ATOM 4064 C CA . GLU A 1 514 ? -9.508 38.156 -16.938 1 90.25 514 GLU A CA 1
ATOM 4065 C C . GLU A 1 514 ? -9.922 37.812 -15.508 1 90.25 514 GLU A C 1
ATOM 4067 O O . GLU A 1 514 ? -10.086 38.688 -14.672 1 90.25 514 GLU A O 1
ATOM 4072 N N . GLU A 1 515 ? -10.078 36.531 -15.305 1 90.5 515 GLU A N 1
ATOM 4073 C CA . GLU A 1 515 ? -10.5 36.094 -13.984 1 90.5 515 GLU A CA 1
ATOM 4074 C C . GLU A 1 515 ? -9.305 35.906 -13.047 1 90.5 515 GLU A C 1
ATOM 4076 O O . GLU A 1 515 ? -9.477 35.75 -11.836 1 90.5 515 GLU A O 1
ATOM 4081 N N . LEU A 1 516 ? -8.156 36 -13.648 1 91.88 516 LEU A N 1
ATOM 4082 C CA . LEU A 1 516 ? -6.938 35.781 -12.867 1 91.88 516 LEU A CA 1
ATOM 4083 C C . LEU A 1 516 ? -6.387 37.125 -12.344 1 91.88 516 LEU A C 1
ATOM 4085 O O . LEU A 1 516 ? -6.312 38.094 -13.086 1 91.88 516 LEU A O 1
ATOM 4089 N N . GLY A 1 517 ? -6.066 37.062 -10.984 1 91.62 517 GLY A N 1
ATOM 4090 C CA . GLY A 1 517 ? -5.547 38.25 -10.352 1 91.62 517 GLY A CA 1
ATOM 4091 C C . GLY A 1 517 ? -6.566 38.969 -9.469 1 91.62 517 GLY A C 1
ATOM 4092 O O . GLY A 1 517 ? -7.766 38.688 -9.578 1 91.62 517 GLY A O 1
ATOM 4093 N N . ILE A 1 518 ? -6.148 39.781 -8.508 1 89.25 518 ILE A N 1
ATOM 4094 C CA . ILE A 1 518 ? -7.051 40.406 -7.551 1 89.25 518 ILE A CA 1
ATOM 4095 C C . ILE A 1 518 ? -7.176 41.906 -7.844 1 89.25 518 ILE A C 1
ATOM 4097 O O . ILE A 1 518 ? -7.816 42.625 -7.094 1 89.25 518 ILE A O 1
ATOM 4101 N N . GLY A 1 519 ? -6.582 42.312 -8.852 1 81.56 519 GLY A N 1
ATOM 4102 C CA . GLY A 1 519 ? -6.641 43.75 -9.188 1 81.56 519 GLY A CA 1
ATOM 4103 C C . GLY A 1 519 ? -5.738 44.594 -8.32 1 81.56 519 GLY A C 1
ATOM 4104 O O . GLY A 1 519 ? -5.074 44.094 -7.418 1 81.56 519 GLY A O 1
ATOM 4105 N N . GLY A 1 520 ? -5.613 45.781 -8.602 1 80.25 520 GLY A N 1
ATOM 4106 C CA . GLY A 1 520 ? -4.77 46.688 -7.863 1 80.25 520 GLY A CA 1
ATOM 4107 C C . GLY A 1 520 ? -3.309 46.625 -8.266 1 80.25 520 GLY A C 1
ATOM 4108 O O . GLY A 1 520 ? -2.877 45.656 -8.883 1 80.25 520 GLY A O 1
ATOM 4109 N N . ASP A 1 521 ? -2.629 47.625 -8.047 1 88.31 521 ASP A N 1
ATOM 4110 C CA . ASP A 1 521 ? -1.192 47.688 -8.297 1 88.31 521 ASP A CA 1
ATOM 4111 C C . ASP A 1 521 ? -0.396 47.281 -7.062 1 88.31 521 ASP A C 1
ATOM 4113 O O . ASP A 1 521 ? 0.13 48.156 -6.344 1 88.31 521 ASP A O 1
ATOM 4117 N N . VAL A 1 522 ? -0.416 45.969 -6.754 1 94.5 522 VAL A N 1
ATOM 4118 C CA . VAL A 1 522 ? 0.255 45.438 -5.574 1 94.5 522 VAL A CA 1
ATOM 4119 C C . VAL A 1 522 ? 1.156 44.281 -5.977 1 94.5 522 VAL A C 1
ATOM 4121 O O . VAL A 1 522 ? 0.976 43.688 -7.043 1 94.5 522 VAL A O 1
ATOM 4124 N N . LEU A 1 523 ? 2.123 43.938 -5.211 1 94.31 523 LEU A N 1
ATOM 4125 C CA . LEU A 1 523 ? 3.092 42.906 -5.508 1 94.31 523 LEU A CA 1
ATOM 4126 C C . LEU A 1 523 ? 2.459 41.531 -5.367 1 94.31 523 LEU A C 1
ATOM 4128 O O . LEU A 1 523 ? 2.719 40.625 -6.176 1 94.31 523 LEU A O 1
ATOM 4132 N N . LEU A 1 524 ? 1.666 41.281 -4.316 1 94.5 524 LEU A N 1
ATOM 4133 C CA . LEU A 1 524 ? 1.022 40 -4.059 1 94.5 524 LEU A CA 1
ATOM 4134 C C . LEU A 1 524 ? -0.383 39.938 -4.648 1 94.5 524 LEU A C 1
ATOM 4136 O O . LEU A 1 524 ? -1.36 40.25 -3.953 1 94.5 524 LEU A O 1
ATOM 4140 N N . ASN A 1 525 ? -0.51 39.531 -5.902 1 93.19 525 ASN A N 1
ATOM 4141 C CA . ASN A 1 525 ? -1.77 39.688 -6.617 1 93.19 525 ASN A CA 1
ATOM 4142 C C . ASN A 1 525 ? -2.281 38.375 -7.168 1 93.19 525 ASN A C 1
ATOM 4144 O O . ASN A 1 525 ? -3.166 38.344 -8.023 1 93.19 525 ASN A O 1
ATOM 4148 N N . LYS A 1 526 ? -1.755 37.281 -6.703 1 92.88 526 LYS A N 1
ATOM 4149 C CA . LYS A 1 526 ? -2.148 35.969 -7.207 1 92.88 526 LYS A CA 1
ATOM 4150 C C . LYS A 1 526 ? -3.348 35.438 -6.441 1 92.88 526 LYS A C 1
ATOM 4152 O O . LYS A 1 526 ? -3.398 35.531 -5.211 1 92.88 526 LYS A O 1
ATOM 4157 N N . ASN A 1 527 ? -4.391 34.812 -7.215 1 95.62 527 ASN A N 1
ATOM 4158 C CA . ASN A 1 527 ? -5.566 34.25 -6.559 1 95.62 527 ASN A CA 1
ATOM 4159 C C . ASN A 1 527 ? -5.949 32.906 -7.156 1 95.62 527 ASN A C 1
ATOM 4161 O O . ASN A 1 527 ? -7.133 32.594 -7.266 1 95.62 527 ASN A O 1
ATOM 4165 N N . TRP A 1 528 ? -4.949 32.156 -7.641 1 93.94 528 TRP A N 1
ATOM 4166 C CA . TRP A 1 528 ? -5.254 30.875 -8.266 1 93.94 528 TRP A CA 1
ATOM 4167 C C . TRP A 1 528 ? -4.254 29.812 -7.84 1 93.94 528 TRP A C 1
ATOM 4169 O O . TRP A 1 528 ? -3.143 30.125 -7.414 1 93.94 528 TRP A O 1
ATOM 4179 N N . SER A 1 529 ? -4.715 28.547 -7.953 1 90 529 SER A N 1
ATOM 4180 C CA . SER A 1 529 ? -3.82 27.422 -7.715 1 90 529 SER A CA 1
ATOM 4181 C C . SER A 1 529 ? -2.957 27.141 -8.938 1 90 529 SER A C 1
ATOM 4183 O O . SER A 1 529 ? -3.424 27.25 -10.078 1 90 529 SER A O 1
ATOM 4185 N N . ASN A 1 530 ? -1.698 26.703 -8.688 1 90.62 530 ASN A N 1
ATOM 4186 C CA . ASN A 1 530 ? -0.839 26.328 -9.805 1 90.62 530 ASN A CA 1
ATOM 4187 C C . ASN A 1 530 ? -1.406 25.125 -10.57 1 90.62 530 ASN A C 1
ATOM 4189 O O . ASN A 1 530 ? -1.961 24.203 -9.969 1 90.62 530 ASN A O 1
ATOM 4193 N N . PRO A 1 531 ? -1.222 25.172 -11.93 1 91.31 531 PRO A N 1
ATOM 4194 C CA . PRO A 1 531 ? -1.662 24.016 -12.719 1 91.31 531 PRO A CA 1
ATOM 4195 C C . PRO A 1 531 ? -0.903 22.734 -12.367 1 91.31 531 PRO A C 1
ATOM 4197 O O . PRO A 1 531 ? 0.206 22.812 -11.836 1 91.31 531 PRO A O 1
ATOM 4200 N N . ARG A 1 532 ? -1.521 21.609 -12.656 1 85.88 532 ARG A N 1
ATOM 4201 C CA . ARG A 1 532 ? -0.913 20.297 -12.398 1 85.88 532 ARG A CA 1
ATOM 4202 C C . ARG A 1 532 ? 0.381 20.141 -13.188 1 85.88 532 ARG A C 1
ATOM 4204 O O . ARG A 1 532 ? 1.379 19.641 -12.656 1 85.88 532 ARG A O 1
ATOM 4211 N N . GLU A 1 533 ? 0.312 20.422 -14.43 1 84.38 533 GLU A N 1
ATOM 4212 C CA . GLU A 1 533 ? 1.489 20.406 -15.289 1 84.38 533 GLU A CA 1
ATOM 4213 C C . GLU A 1 533 ? 2.012 21.812 -15.531 1 84.38 533 GLU A C 1
ATOM 4215 O O . GLU A 1 533 ? 1.232 22.766 -15.609 1 84.38 533 GLU A O 1
ATOM 4220 N N . GLU A 1 534 ? 3.334 21.781 -15.719 1 81.19 534 GLU A N 1
ATOM 4221 C CA . GLU A 1 534 ? 3.947 23.078 -16.016 1 81.19 534 GLU A CA 1
ATOM 4222 C C . GLU A 1 534 ? 3.338 23.703 -17.266 1 81.19 534 GLU A C 1
ATOM 4224 O O . GLU A 1 534 ? 3.238 23.047 -18.312 1 81.19 534 GLU A O 1
ATOM 4229 N N . ASN A 1 535 ? 2.717 24.859 -17.219 1 82.69 535 ASN A N 1
ATOM 4230 C CA . ASN A 1 535 ? 2.123 25.625 -18.297 1 82.69 535 ASN A CA 1
ATOM 4231 C C . ASN A 1 535 ? 0.732 25.109 -18.656 1 82.69 535 ASN A C 1
ATOM 4233 O O . ASN A 1 535 ? 0.211 25.406 -19.734 1 82.69 535 ASN A O 1
ATOM 4237 N N . GLY A 1 536 ? 0.306 24.203 -17.859 1 87.75 536 GLY A N 1
ATOM 4238 C CA . GLY A 1 536 ? -1.053 23.719 -18.062 1 87.75 536 GLY A CA 1
ATOM 4239 C C . GLY A 1 536 ? -2.107 24.766 -17.75 1 87.75 536 GLY A C 1
ATOM 4240 O O . GLY A 1 536 ? -1.779 25.891 -17.375 1 87.75 536 GLY A O 1
ATOM 4241 N N . PRO A 1 537 ? -3.336 24.422 -17.953 1 92.38 537 PRO A N 1
ATOM 4242 C CA . PRO A 1 537 ? -4.422 25.375 -17.688 1 92.38 537 PRO A CA 1
ATOM 4243 C C . PRO A 1 537 ? -4.648 25.609 -16.188 1 92.38 537 PRO A C 1
ATOM 4245 O O . PRO A 1 537 ? -4.539 24.672 -15.398 1 92.38 537 PRO A O 1
ATOM 4248 N N . VAL A 1 538 ? -4.984 26.891 -15.812 1 94.56 538 VAL A N 1
ATOM 4249 C CA . VAL A 1 538 ? -5.441 27.203 -14.461 1 94.56 538 VAL A CA 1
ATOM 4250 C C . VAL A 1 538 ? -6.93 26.891 -14.336 1 94.56 538 VAL A C 1
ATOM 4252 O O . VAL A 1 538 ? -7.75 27.406 -15.094 1 94.56 538 VAL A O 1
ATOM 4255 N N . VAL A 1 539 ? -7.219 26.125 -13.359 1 94.44 539 VAL A N 1
ATOM 4256 C CA . VAL A 1 539 ? -8.594 25.641 -13.32 1 94.44 539 VAL A CA 1
ATOM 4257 C C . VAL A 1 539 ? -9.25 26.062 -12.008 1 94.44 539 VAL A C 1
ATOM 4259 O O . VAL A 1 539 ? -10.477 25.984 -11.867 1 94.44 539 VAL A O 1
ATOM 4262 N N . GLU A 1 540 ? -8.539 26.531 -11.047 1 94.25 540 GLU A N 1
ATOM 4263 C CA . GLU A 1 540 ? -9.109 26.891 -9.75 1 94.25 540 GLU A CA 1
ATOM 4264 C C . GLU A 1 540 ? -8.75 28.328 -9.383 1 94.25 540 GLU A C 1
ATOM 4266 O O . GLU A 1 540 ? -7.582 28.719 -9.438 1 94.25 540 GLU A O 1
ATOM 4271 N N . LYS A 1 541 ? -9.766 29.062 -9.023 1 96.06 541 LYS A N 1
ATOM 4272 C CA . LYS A 1 541 ? -9.633 30.422 -8.5 1 96.06 541 LYS A CA 1
ATOM 4273 C C . LYS A 1 541 ? -9.953 30.469 -7.008 1 96.06 541 LYS A C 1
ATOM 4275 O O . LYS A 1 541 ? -10.992 29.969 -6.57 1 96.06 541 LYS A O 1
ATOM 4280 N N . TRP A 1 542 ? -9.07 31.016 -6.23 1 96 542 TRP A N 1
ATOM 4281 C CA . TRP A 1 542 ? -9.312 31.188 -4.801 1 96 542 TRP A CA 1
ATOM 4282 C C . TRP A 1 542 ? -10.188 32.406 -4.531 1 96 542 TRP A C 1
ATOM 4284 O O . TRP A 1 542 ? -10.062 33.438 -5.207 1 96 542 TRP A O 1
ATOM 4294 N N . SER A 1 543 ? -11.055 32.219 -3.568 1 95.69 543 SER A N 1
ATOM 4295 C CA . SER A 1 543 ? -11.953 33.312 -3.248 1 95.69 543 SER A CA 1
ATOM 4296 C C . SER A 1 543 ? -12.562 33.156 -1.859 1 95.69 543 SER A C 1
ATOM 4298 O O . SER A 1 543 ? -12.656 32.031 -1.35 1 95.69 543 SER A O 1
ATOM 4300 N N . PHE A 1 544 ? -12.922 34.25 -1.222 1 96.25 544 PHE A N 1
ATOM 4301 C CA . PHE A 1 544 ? -13.703 34.219 0.01 1 96.25 544 PHE A CA 1
ATOM 4302 C C . PHE A 1 544 ? -15.188 34.031 -0.293 1 96.25 544 PHE A C 1
ATOM 4304 O O . PHE A 1 544 ? -15.977 33.75 0.604 1 96.25 544 PHE A O 1
ATOM 4311 N N . HIS A 1 545 ? -15.539 34.219 -1.493 1 96.44 545 HIS A N 1
ATOM 4312 C CA . HIS A 1 545 ? -16.891 34 -2 1 96.44 545 HIS A CA 1
ATOM 4313 C C . HIS A 1 545 ? -17.016 32.688 -2.754 1 96.44 545 HIS A C 1
ATOM 4315 O O . HIS A 1 545 ? -16.047 31.938 -2.861 1 96.44 545 HIS A O 1
ATOM 4321 N N . ARG A 1 546 ? -18.297 32.406 -3.178 1 96.38 546 ARG A N 1
ATOM 4322 C CA . ARG A 1 546 ? -18.453 31.281 -4.086 1 96.38 546 ARG A CA 1
ATOM 4323 C C . ARG A 1 546 ? -17.547 31.438 -5.301 1 96.38 546 ARG A C 1
ATOM 4325 O O . ARG A 1 546 ? -17.531 32.469 -5.945 1 96.38 546 ARG A O 1
ATOM 4332 N N . SER A 1 547 ? -16.688 30.438 -5.566 1 94.81 547 SER A N 1
ATOM 4333 C CA . SER A 1 547 ? -15.695 30.5 -6.641 1 94.81 547 SER A CA 1
ATOM 4334 C C . SER A 1 547 ? -16.156 29.719 -7.863 1 94.81 547 SER A C 1
ATOM 4336 O O . SER A 1 547 ? -17.312 29.297 -7.938 1 94.81 547 SER A O 1
ATOM 4338 N N . ASN A 1 548 ? -15.195 29.516 -8.844 1 95.44 548 ASN A N 1
ATOM 4339 C CA . ASN A 1 548 ? -15.531 28.875 -10.117 1 95.44 548 ASN A CA 1
ATOM 4340 C C . ASN A 1 548 ? -15.969 27.438 -9.922 1 95.44 548 ASN A C 1
ATOM 4342 O O . ASN A 1 548 ? -16.641 26.859 -10.789 1 95.44 548 ASN A O 1
ATOM 4346 N N . TYR A 1 549 ? -15.672 26.844 -8.797 1 96.12 549 TYR A N 1
ATOM 4347 C CA . TYR A 1 549 ? -16.031 25.453 -8.555 1 96.12 549 TYR A CA 1
ATOM 4348 C C . TYR A 1 549 ? -17.516 25.312 -8.234 1 96.12 549 TYR A C 1
ATOM 4350 O O . TYR A 1 549 ? -18.062 24.219 -8.328 1 96.12 549 TYR A O 1
ATOM 4358 N N . PHE A 1 550 ? -18.203 26.391 -7.816 1 97.25 550 PHE A N 1
ATOM 4359 C CA . PHE A 1 550 ? -19.5 26.375 -7.16 1 97.25 550 PHE A CA 1
ATOM 4360 C C . PHE A 1 550 ? -20.516 25.609 -8.008 1 97.25 550 PHE A C 1
ATOM 4362 O O . PHE A 1 550 ? -21.141 24.672 -7.527 1 97.25 550 PHE A O 1
ATOM 4369 N N . LYS A 1 551 ? -20.625 25.984 -9.227 1 96.62 551 LYS A N 1
ATOM 4370 C CA . LYS A 1 551 ? -21.609 25.344 -10.102 1 96.62 551 LYS A CA 1
ATOM 4371 C C . LYS A 1 551 ? -21.266 23.875 -10.336 1 96.62 551 LYS A C 1
ATOM 4373 O O . LYS A 1 551 ? -22.156 23.031 -10.414 1 96.62 551 LYS A O 1
ATOM 4378 N N . HIS A 1 552 ? -20.047 23.547 -10.477 1 97.56 552 HIS A N 1
ATOM 4379 C CA . HIS A 1 552 ? -19.594 22.188 -10.773 1 97.56 552 HIS A CA 1
ATOM 4380 C C . HIS A 1 552 ? -19.75 21.281 -9.555 1 97.56 552 HIS A C 1
ATOM 4382 O O . HIS A 1 552 ? -20.062 20.094 -9.695 1 97.56 552 HIS A O 1
ATOM 4388 N N . VAL A 1 553 ? -19.547 21.844 -8.383 1 97.88 553 VAL A N 1
ATOM 4389 C CA . VAL A 1 553 ? -19.828 21.125 -7.141 1 97.88 553 VAL A CA 1
ATOM 4390 C C . VAL A 1 553 ? -21.328 20.828 -7.047 1 97.88 553 VAL A C 1
ATOM 4392 O O . VAL A 1 553 ? -21.719 19.719 -6.656 1 97.88 553 VAL A O 1
ATOM 4395 N N . GLY A 1 554 ? -22.109 21.797 -7.402 1 98.44 554 GLY A N 1
ATOM 4396 C CA . GLY A 1 554 ? -23.547 21.562 -7.465 1 98.44 554 GLY A CA 1
ATOM 4397 C C . GLY A 1 554 ? -23.922 20.422 -8.398 1 98.44 554 GLY A C 1
ATOM 4398 O O . GLY A 1 554 ? -24.766 19.578 -8.055 1 98.44 554 GLY A O 1
ATOM 4399 N N . ASN A 1 555 ? -23.281 20.375 -9.562 1 98.31 555 ASN A N 1
ATOM 4400 C CA . ASN A 1 555 ? -23.516 19.297 -10.523 1 98.31 555 ASN A CA 1
ATOM 4401 C C . ASN A 1 555 ? -23.156 17.938 -9.938 1 98.31 555 ASN A C 1
ATOM 4403 O O . ASN A 1 555 ? -23.844 16.938 -10.18 1 98.31 555 ASN A O 1
ATOM 4407 N N . GLU A 1 556 ? -22.016 17.906 -9.242 1 98.38 556 GLU A N 1
ATOM 4408 C CA . GLU A 1 556 ? -21.594 16.656 -8.594 1 98.38 556 GLU A CA 1
ATOM 4409 C C . GLU A 1 556 ? -22.656 16.172 -7.605 1 98.38 556 GLU A C 1
ATOM 4411 O O . GLU A 1 556 ? -23.047 15.008 -7.625 1 98.38 556 GLU A O 1
ATOM 4416 N N . VAL A 1 557 ? -23.125 17.078 -6.711 1 97.81 557 VAL A N 1
ATOM 4417 C CA . VAL A 1 557 ? -24.094 16.734 -5.668 1 97.81 557 VAL A CA 1
ATOM 4418 C C . VAL A 1 557 ? -25.391 16.25 -6.305 1 97.81 557 VAL A C 1
ATOM 4420 O O . VAL A 1 557 ? -25.938 15.227 -5.895 1 97.81 557 VAL A O 1
ATOM 4423 N N . LEU A 1 558 ? -25.875 16.938 -7.285 1 98.25 558 LEU A N 1
ATOM 4424 C CA . LEU A 1 558 ? -27.141 16.609 -7.922 1 98.25 558 LEU A CA 1
ATOM 4425 C C . LEU A 1 558 ? -27.031 15.281 -8.672 1 98.25 558 LEU A C 1
ATOM 4427 O O . LEU A 1 558 ? -28 14.516 -8.711 1 98.25 558 LEU A O 1
ATOM 4431 N N . ASN A 1 559 ? -25.922 15.031 -9.258 1 98.31 559 ASN A N 1
ATOM 4432 C CA . ASN A 1 559 ? -25.734 13.742 -9.914 1 98.31 559 ASN A CA 1
ATOM 4433 C C . ASN A 1 559 ? -25.75 12.594 -8.914 1 98.31 559 ASN A C 1
ATOM 4435 O O . ASN A 1 559 ? -26.344 11.539 -9.18 1 98.31 559 ASN A O 1
ATOM 4439 N N . VAL A 1 560 ? -25.047 12.75 -7.809 1 97.38 560 VAL A N 1
ATOM 4440 C CA . VAL A 1 560 ? -25.062 11.734 -6.762 1 97.38 560 VAL A CA 1
ATOM 4441 C C . VAL A 1 560 ? -26.5 11.484 -6.316 1 97.38 560 VAL A C 1
ATOM 4443 O O . VAL A 1 560 ? -26.922 10.336 -6.164 1 97.38 560 VAL A O 1
ATOM 4446 N N . HIS A 1 561 ? -27.266 12.523 -6.102 1 96.38 561 HIS A N 1
ATOM 4447 C CA . HIS A 1 561 ? -28.641 12.469 -5.621 1 96.38 561 HIS A CA 1
ATOM 4448 C C . HIS A 1 561 ? -29.547 11.766 -6.621 1 96.38 561 HIS A C 1
ATOM 4450 O O . HIS A 1 561 ? -30.484 11.062 -6.23 1 96.38 561 HIS A O 1
ATOM 4456 N N . LYS A 1 562 ? -29.297 11.898 -7.863 1 97.31 562 LYS A N 1
ATOM 4457 C CA . LYS A 1 562 ? -30.156 11.359 -8.898 1 97.31 562 LYS A CA 1
ATOM 4458 C C . LYS A 1 562 ? -29.688 9.984 -9.359 1 97.31 562 LYS A C 1
ATOM 4460 O O . LYS A 1 562 ? -30.5 9.125 -9.719 1 97.31 562 LYS A O 1
ATOM 4465 N N . ASN A 1 563 ? -28.422 9.812 -9.375 1 98 563 ASN A N 1
ATOM 4466 C CA . ASN A 1 563 ? -27.812 8.609 -9.938 1 98 563 ASN A CA 1
ATOM 4467 C C . ASN A 1 563 ? -26.875 7.941 -8.938 1 98 563 ASN A C 1
ATOM 4469 O O . ASN A 1 563 ? -27.328 7.422 -7.914 1 98 563 ASN A O 1
ATOM 4473 N N . ALA A 1 564 ? -25.547 8 -9.211 1 97.88 564 ALA A N 1
ATOM 4474 C CA . ALA A 1 564 ? -24.516 7.445 -8.344 1 97.88 564 ALA A CA 1
ATOM 4475 C C . ALA A 1 564 ? -23.219 8.227 -8.469 1 97.88 564 ALA A C 1
ATOM 4477 O O . ALA A 1 564 ? -22.938 8.828 -9.508 1 97.88 564 ALA A O 1
ATOM 4478 N N . GLY A 1 565 ? -22.562 8.289 -7.445 1 98.25 565 GLY A N 1
ATOM 4479 C CA . GLY A 1 565 ? -21.25 8.922 -7.426 1 98.25 565 GLY A CA 1
ATOM 4480 C C . GLY A 1 565 ? -20.188 8.07 -6.75 1 98.25 565 GLY A C 1
ATOM 4481 O O . GLY A 1 565 ? -20.5 7.27 -5.867 1 98.25 565 GLY A O 1
ATOM 4482 N N . LEU A 1 566 ? -18.891 8.234 -7.195 1 98.31 566 LEU A N 1
ATOM 4483 C CA . LEU A 1 566 ? -17.766 7.555 -6.59 1 98.31 566 LEU A CA 1
ATOM 4484 C C . LEU A 1 566 ? -16.734 8.555 -6.059 1 98.31 566 LEU A C 1
ATOM 4486 O O . LEU A 1 566 ? -16.344 9.484 -6.77 1 98.31 566 LEU A O 1
ATOM 4490 N N . MET A 1 567 ? -16.328 8.375 -4.832 1 97.06 567 MET A N 1
ATOM 4491 C CA . MET A 1 567 ? -15.328 9.234 -4.195 1 97.06 567 MET A CA 1
ATOM 4492 C C . MET A 1 567 ? -14.203 8.398 -3.598 1 97.06 567 MET A C 1
ATOM 4494 O O . MET A 1 567 ? -14.453 7.344 -3.002 1 97.06 567 MET A O 1
ATOM 4498 N N . ASP A 1 568 ? -12.945 8.844 -3.844 1 96.31 568 ASP A N 1
ATOM 4499 C CA . ASP A 1 568 ? -11.781 8.227 -3.221 1 96.31 568 ASP A CA 1
ATOM 4500 C C . ASP A 1 568 ? -11.492 8.844 -1.854 1 96.31 568 ASP A C 1
ATOM 4502 O O . ASP A 1 568 ? -11.148 10.023 -1.761 1 96.31 568 ASP A O 1
ATOM 4506 N N . THR A 1 569 ? -11.641 8.047 -0.795 1 93.5 569 THR A N 1
ATOM 4507 C CA . THR A 1 569 ? -11.328 8.508 0.554 1 93.5 569 THR A CA 1
ATOM 4508 C C . THR A 1 569 ? -10.227 7.66 1.179 1 93.5 569 THR A C 1
ATOM 4510 O O . THR A 1 569 ? -10.234 7.41 2.387 1 93.5 569 THR A O 1
ATOM 4513 N N . SER A 1 570 ? -9.312 7.199 0.358 1 93.94 570 SER A N 1
ATOM 4514 C CA . SER A 1 570 ? -8.25 6.301 0.787 1 93.94 570 SER A CA 1
ATOM 4515 C C . SER A 1 570 ? -7.352 6.961 1.824 1 93.94 570 SER A C 1
ATOM 4517 O O . SER A 1 570 ? -6.645 6.277 2.568 1 93.94 570 SER A O 1
ATOM 4519 N N . TYR A 1 571 ? -7.387 8.297 1.955 1 89.31 571 TYR A N 1
ATOM 4520 C CA . TYR A 1 571 ? -6.531 9.023 2.885 1 89.31 571 TYR A CA 1
ATOM 4521 C C . TYR A 1 571 ? -7.02 8.859 4.32 1 89.31 571 TYR A C 1
ATOM 4523 O O . TYR A 1 571 ? -6.312 9.211 5.266 1 89.31 571 TYR A O 1
ATOM 4531 N N . CYS A 1 572 ? -8.195 8.266 4.594 1 88.56 572 CYS A N 1
ATOM 4532 C CA . CYS A 1 572 ? -8.688 8 5.938 1 88.56 572 CYS A CA 1
ATOM 4533 C C . CYS A 1 572 ? -7.797 7.004 6.664 1 88.56 572 CYS A C 1
ATOM 4535 O O . CYS A 1 572 ? -7.219 6.113 6.039 1 88.56 572 CYS A O 1
ATOM 4537 N N . ALA A 1 573 ? -7.715 7.195 7.973 1 87.81 573 ALA A N 1
ATOM 4538 C CA . ALA A 1 573 ? -6.906 6.281 8.773 1 87.81 573 ALA A CA 1
ATOM 4539 C C . ALA A 1 573 ? -7.598 4.93 8.93 1 87.81 573 ALA A C 1
ATOM 4541 O O . ALA A 1 573 ? -8.812 4.867 9.141 1 87.81 573 ALA A O 1
ATOM 4542 N N . LYS A 1 574 ? -6.879 3.895 8.711 1 90.31 574 LYS A N 1
ATOM 4543 C CA . LYS A 1 574 ? -7.348 2.527 8.922 1 90.31 574 LYS A CA 1
ATOM 4544 C C . LYS A 1 574 ? -6.406 1.765 9.852 1 90.31 574 LYS A C 1
ATOM 4546 O O . LYS A 1 574 ? -5.234 1.571 9.531 1 90.31 574 LYS A O 1
ATOM 4551 N N . LEU A 1 575 ? -6.934 1.338 10.945 1 88.69 575 LEU A N 1
ATOM 4552 C CA . LEU A 1 575 ? -6.172 0.546 11.906 1 88.69 575 LEU A CA 1
ATOM 4553 C C . LEU A 1 575 ? -6.785 -0.84 12.07 1 88.69 575 LEU A C 1
ATOM 4555 O O . LEU A 1 575 ? -7.996 -1.012 11.914 1 88.69 575 LEU A O 1
ATOM 4559 N N . MET A 1 576 ? -5.977 -1.763 12.273 1 87 576 MET A N 1
ATOM 4560 C CA . MET A 1 576 ? -6.41 -3.119 12.594 1 87 576 MET A CA 1
ATOM 4561 C C . MET A 1 576 ? -5.984 -3.502 14.008 1 87 576 MET A C 1
ATOM 4563 O O . MET A 1 576 ? -4.828 -3.311 14.391 1 87 576 MET A O 1
ATOM 4567 N N . VAL A 1 577 ? -6.934 -3.863 14.805 1 88.12 577 VAL A N 1
ATOM 4568 C CA . VAL A 1 577 ? -6.68 -4.344 16.156 1 88.12 577 VAL A CA 1
ATOM 4569 C C . VAL A 1 577 ? -6.941 -5.848 16.234 1 88.12 577 VAL A C 1
ATOM 4571 O O . VAL A 1 577 ? -8.031 -6.309 15.898 1 88.12 577 VAL A O 1
ATOM 4574 N N . LYS A 1 578 ? -5.973 -6.539 16.625 1 82 578 LYS A N 1
ATOM 4575 C CA . LYS A 1 578 ? -6.086 -7.992 16.656 1 82 578 LYS A CA 1
ATOM 4576 C C . LYS A 1 578 ? -5.648 -8.547 18 1 82 578 LYS A C 1
ATOM 4578 O O . LYS A 1 578 ? -4.836 -7.93 18.703 1 82 578 LYS A O 1
ATOM 4583 N N . GLY A 1 579 ? -6.238 -9.625 18.391 1 79 579 GLY A N 1
ATOM 4584 C CA . GLY A 1 579 ? -5.836 -10.336 19.594 1 79 579 GLY A CA 1
ATOM 4585 C C . GLY A 1 579 ? -7.008 -10.836 20.406 1 79 579 GLY A C 1
ATOM 4586 O O . GLY A 1 579 ? -8.117 -10.312 20.312 1 79 579 GLY A O 1
ATOM 4587 N N . GLN A 1 580 ? -6.828 -11.75 21.25 1 78.06 580 GLN A N 1
ATOM 4588 C CA . GLN A 1 580 ? -7.871 -12.391 22.047 1 78.06 580 GLN A CA 1
ATOM 4589 C C . GLN A 1 580 ? -8.57 -11.375 22.953 1 78.06 580 GLN A C 1
ATOM 4591 O O . GLN A 1 580 ? -9.773 -11.492 23.203 1 78.06 580 GLN A O 1
ATOM 4596 N N . ASN A 1 581 ? -7.793 -10.438 23.344 1 87 581 ASN A N 1
ATOM 4597 C CA . ASN A 1 581 ? -8.359 -9.453 24.266 1 87 581 ASN A CA 1
ATOM 4598 C C . ASN A 1 581 ? -8.711 -8.156 23.547 1 87 581 ASN A C 1
ATOM 4600 O O . ASN A 1 581 ? -8.938 -7.129 24.188 1 87 581 ASN A O 1
ATOM 4604 N N . ALA A 1 582 ? -8.727 -8.273 22.234 1 89.31 582 ALA A N 1
ATOM 4605 C CA . ALA A 1 582 ? -8.984 -7.062 21.453 1 89.31 582 ALA A CA 1
ATOM 4606 C C . ALA A 1 582 ? -10.344 -6.465 21.797 1 89.31 582 ALA A C 1
ATOM 4608 O O . ALA A 1 582 ? -10.445 -5.266 22.078 1 89.31 582 ALA A O 1
ATOM 4609 N N . ARG A 1 583 ? -11.383 -7.254 21.891 1 91.44 583 ARG A N 1
ATOM 4610 C CA . ARG A 1 583 ? -12.727 -6.773 22.203 1 91.44 583 ARG A CA 1
ATOM 4611 C C . ARG A 1 583 ? -12.789 -6.172 23.594 1 91.44 583 ARG A C 1
ATOM 4613 O O . ARG A 1 583 ? -13.359 -5.094 23.797 1 91.44 583 ARG A O 1
ATOM 4620 N N . LYS A 1 584 ? -12.242 -6.93 24.516 1 90.75 584 LYS A N 1
ATOM 4621 C CA . LYS A 1 584 ? -12.242 -6.453 25.891 1 90.75 584 LYS A CA 1
ATOM 4622 C C . LYS A 1 584 ? -11.555 -5.094 26 1 90.75 584 LYS A C 1
ATOM 4624 O O . LYS A 1 584 ? -12.062 -4.191 26.672 1 90.75 584 LYS A O 1
ATOM 4629 N N . TRP A 1 585 ? -10.484 -4.969 25.375 1 90.38 585 TRP A N 1
ATOM 4630 C CA . TRP A 1 585 ? -9.734 -3.719 25.422 1 90.38 585 TRP A CA 1
ATOM 4631 C C . TRP A 1 585 ? -10.508 -2.592 24.75 1 90.38 585 TRP A C 1
ATOM 4633 O O . TRP A 1 585 ? -10.625 -1.496 25.297 1 90.38 585 TRP A O 1
ATOM 4643 N N . LEU A 1 586 ? -11.023 -2.834 23.609 1 91.94 586 LEU A N 1
ATOM 4644 C CA . LEU A 1 586 ? -11.781 -1.815 22.875 1 91.94 586 LEU A CA 1
ATOM 4645 C C . LEU A 1 586 ? -13 -1.371 23.688 1 91.94 586 LEU A C 1
ATOM 4647 O O . LEU A 1 586 ? -13.336 -0.185 23.703 1 91.94 586 LEU A O 1
ATOM 4651 N N . ASN A 1 587 ? -13.625 -2.283 24.391 1 91.44 587 ASN A N 1
ATOM 4652 C CA . ASN A 1 587 ? -14.781 -1.96 25.234 1 91.44 587 ASN A CA 1
ATOM 4653 C C . ASN A 1 587 ? -14.375 -1.116 26.438 1 91.44 587 ASN A C 1
ATOM 4655 O O . ASN A 1 587 ? -15.211 -0.418 27.016 1 91.44 587 ASN A O 1
ATOM 4659 N N . SER A 1 588 ? -13.172 -1.193 26.703 1 90.31 588 SER A N 1
ATOM 4660 C CA . SER A 1 588 ? -12.703 -0.446 27.875 1 90.31 588 SER A CA 1
ATOM 4661 C C . SER A 1 588 ? -12.359 0.993 27.5 1 90.31 588 SER A C 1
ATOM 4663 O O . SER A 1 588 ? -12.219 1.847 28.375 1 90.31 588 SER A O 1
ATOM 4665 N N . ILE A 1 589 ? -12.258 1.3 26.219 1 90.06 589 ILE A N 1
ATOM 4666 C CA . ILE A 1 589 ? -11.789 2.641 25.875 1 90.06 589 ILE A CA 1
ATOM 4667 C C . ILE A 1 589 ? -12.898 3.41 25.172 1 90.06 589 ILE A C 1
ATOM 4669 O O . ILE A 1 589 ? -12.891 4.645 25.156 1 90.06 589 ILE A O 1
ATOM 4673 N N . PHE A 1 590 ? -13.82 2.766 24.578 1 91.19 590 PHE A N 1
ATOM 4674 C CA . PHE A 1 590 ? -14.883 3.434 23.828 1 91.19 590 PHE A CA 1
ATOM 4675 C C . PHE A 1 590 ? -16.078 3.717 24.734 1 91.19 590 PHE A C 1
ATOM 4677 O O . PHE A 1 590 ? -16.266 3.047 25.75 1 91.19 590 PHE A O 1
ATOM 4684 N N . THR A 1 591 ? -16.859 4.719 24.281 1 90 591 THR A N 1
ATOM 4685 C CA . THR A 1 591 ? -18.016 5.145 25.078 1 90 591 THR A CA 1
ATOM 4686 C C . THR A 1 591 ? -19.125 4.105 25.016 1 90 591 THR A C 1
ATOM 4688 O O . THR A 1 591 ? -19.969 4.043 25.906 1 90 591 THR A O 1
ATOM 4691 N N . LYS A 1 592 ? -19.141 3.35 23.969 1 88.25 592 LYS A N 1
ATOM 4692 C CA . LYS A 1 592 ? -20.125 2.287 23.797 1 88.25 592 LYS A CA 1
ATOM 4693 C C . LYS A 1 592 ? -19.453 0.96 23.469 1 88.25 592 LYS A C 1
ATOM 4695 O O . LYS A 1 592 ? -18.469 0.926 22.719 1 88.25 592 LYS A O 1
ATOM 4700 N N . PRO A 1 593 ? -20 -0.112 24.094 1 89.94 593 PRO A N 1
ATOM 4701 C CA . PRO A 1 593 ? -19.406 -1.413 23.781 1 89.94 593 PRO A CA 1
ATOM 4702 C C . PRO A 1 593 ? -19.641 -1.834 22.328 1 89.94 593 PRO A C 1
ATOM 4704 O O . PRO A 1 593 ? -20.688 -1.531 21.75 1 89.94 593 PRO A O 1
ATOM 4707 N N . LEU A 1 594 ? -18.719 -2.629 21.875 1 91.81 594 LEU A N 1
ATOM 4708 C CA . LEU A 1 594 ? -18.828 -3.117 20.5 1 91.81 594 LEU A CA 1
ATOM 4709 C C . LEU A 1 594 ? -19.953 -4.141 20.375 1 91.81 594 LEU A C 1
ATOM 4711 O O . LEU A 1 594 ? -20.219 -4.898 21.312 1 91.81 594 LEU A O 1
ATOM 4715 N N . PRO A 1 595 ? -20.562 -4.129 19.172 1 90.25 595 PRO A N 1
ATOM 4716 C CA . PRO A 1 595 ? -21.625 -5.117 18.953 1 90.25 595 PRO A CA 1
ATOM 4717 C C . PRO A 1 595 ? -21.094 -6.551 18.938 1 90.25 595 PRO A C 1
ATOM 4719 O O . PRO A 1 595 ? -19.984 -6.797 18.469 1 90.25 595 PRO A O 1
ATOM 4722 N N . GLN A 1 596 ? -21.938 -7.465 19.359 1 88.56 596 GLN A N 1
ATOM 4723 C CA . GLN A 1 596 ? -21.578 -8.883 19.344 1 88.56 596 GLN A CA 1
ATOM 4724 C C . GLN A 1 596 ? -21.922 -9.516 18 1 88.56 596 GLN A C 1
ATOM 4726 O O . GLN A 1 596 ? -21.328 -10.523 17.609 1 88.56 596 GLN A O 1
ATOM 4731 N N . GLU A 1 597 ? -22.875 -8.906 17.359 1 87.62 597 GLU A N 1
ATOM 4732 C CA . GLU A 1 597 ? -23.266 -9.414 16.062 1 87.62 597 GLU A CA 1
ATOM 4733 C C . GLU A 1 597 ? -22.156 -9.227 15.031 1 87.62 597 GLU A C 1
ATOM 4735 O O . GLU A 1 597 ? -21.688 -8.102 14.805 1 87.62 597 GLU A O 1
ATOM 4740 N N . LYS A 1 598 ? -21.797 -10.297 14.43 1 85.38 598 LYS A N 1
ATOM 4741 C CA . LYS A 1 598 ? -20.734 -10.242 13.43 1 85.38 598 LYS A CA 1
ATOM 4742 C C . LYS A 1 598 ? -21.156 -9.398 12.227 1 85.38 598 LYS A C 1
ATOM 4744 O O . LYS A 1 598 ? -22.297 -9.5 11.766 1 85.38 598 LYS A O 1
ATOM 4749 N N . GLY A 1 599 ? -20.266 -8.539 11.828 1 89.12 599 GLY A N 1
ATOM 4750 C CA . GLY A 1 599 ? -20.516 -7.723 10.648 1 89.12 599 GLY A CA 1
ATOM 4751 C C . GLY A 1 599 ? -21.094 -6.363 10.977 1 89.12 599 GLY A C 1
ATOM 4752 O O . GLY A 1 599 ? -21.078 -5.457 10.141 1 89.12 599 GLY A O 1
ATOM 4753 N N . LYS A 1 600 ? -21.656 -6.25 12.141 1 92.81 600 LYS A N 1
ATOM 4754 C CA . LYS A 1 600 ? -22.25 -4.969 12.516 1 92.81 600 LYS A CA 1
ATOM 4755 C C . LYS A 1 600 ? -21.172 -3.91 12.734 1 92.81 600 LYS A C 1
ATOM 4757 O O . LYS A 1 600 ? -20.141 -4.18 13.359 1 92.81 600 LYS A O 1
ATOM 4762 N N . ILE A 1 601 ? -21.406 -2.742 12.125 1 92.75 601 ILE A N 1
ATOM 4763 C CA . ILE A 1 601 ? -20.484 -1.61 12.242 1 92.75 601 ILE A CA 1
ATOM 4764 C C . ILE A 1 601 ? -21 -0.647 13.312 1 92.75 601 ILE A C 1
ATOM 4766 O O . ILE A 1 601 ? -22.203 -0.345 13.359 1 92.75 601 ILE A O 1
ATOM 4770 N N . GLN A 1 602 ? -20.109 -0.229 14.141 1 90.19 602 GLN A N 1
ATOM 4771 C CA . GLN A 1 602 ? -20.5 0.712 15.188 1 90.19 602 GLN A CA 1
ATOM 4772 C C . GLN A 1 602 ? -19.594 1.935 15.195 1 90.19 602 GLN A C 1
ATOM 4774 O O . GLN A 1 602 ? -18.375 1.805 15.07 1 90.19 602 GLN A O 1
ATOM 4779 N N . GLN A 1 603 ? -20.234 3.061 15.273 1 88.06 603 GLN A N 1
ATOM 4780 C CA . GLN A 1 603 ? -19.484 4.285 15.508 1 88.06 603 GLN A CA 1
ATOM 4781 C C . GLN A 1 603 ? -19.062 4.398 16.969 1 88.06 603 GLN A C 1
ATOM 4783 O O . GLN A 1 603 ? -19.891 4.281 17.875 1 88.06 603 GLN A O 1
ATOM 4788 N N . CYS A 1 604 ? -17.812 4.574 17.156 1 88.69 604 CYS A N 1
ATOM 4789 C CA . CYS A 1 604 ? -17.266 4.629 18.516 1 88.69 604 CYS A CA 1
ATOM 4790 C C . CYS A 1 604 ? -16.516 5.938 18.734 1 88.69 604 CYS A C 1
ATOM 4792 O O . CYS A 1 604 ? -15.938 6.5 17.812 1 88.69 604 CYS A O 1
ATOM 4794 N N . PHE A 1 605 ? -16.594 6.383 19.969 1 88.88 605 PHE A N 1
ATOM 4795 C CA . PHE A 1 605 ? -15.922 7.621 20.328 1 88.88 605 PHE A CA 1
ATOM 4796 C C . PHE A 1 605 ? -14.914 7.391 21.453 1 88.88 605 PHE A C 1
ATOM 4798 O O . PHE A 1 605 ? -15.172 6.602 22.359 1 88.88 605 PHE A O 1
ATOM 4805 N N . LEU A 1 606 ? -13.836 7.961 21.328 1 87.88 606 LEU A N 1
ATOM 4806 C CA . LEU A 1 606 ? -12.812 8.023 22.359 1 87.88 606 LEU A CA 1
ATOM 4807 C C . LEU A 1 606 ? -12.766 9.414 22.984 1 87.88 606 LEU A C 1
ATOM 4809 O O . LEU A 1 606 ? -12.703 10.422 22.281 1 87.88 606 LEU A O 1
ATOM 4813 N N . LEU A 1 607 ? -12.828 9.445 24.328 1 89.44 607 LEU A N 1
ATOM 4814 C CA . LEU A 1 607 ? -12.883 10.719 25.031 1 89.44 607 LEU A CA 1
ATOM 4815 C C . LEU A 1 607 ? -11.609 10.961 25.828 1 89.44 607 LEU A C 1
ATOM 4817 O O . LEU A 1 607 ? -10.898 10.008 26.172 1 89.44 607 LEU A O 1
ATOM 4821 N N . ASN A 1 608 ? -11.32 12.211 26.031 1 84.44 608 ASN A N 1
ATOM 4822 C CA . ASN A 1 608 ? -10.305 12.539 27.016 1 84.44 608 ASN A CA 1
ATOM 4823 C C . ASN A 1 608 ? -10.891 12.547 28.438 1 84.44 608 ASN A C 1
ATOM 4825 O O . ASN A 1 608 ? -12.07 12.227 28.625 1 84.44 608 ASN A O 1
ATOM 4829 N N . LYS A 1 609 ? -10.133 12.922 29.438 1 84.56 609 LYS A N 1
ATOM 4830 C CA . LYS A 1 609 ? -10.539 12.859 30.844 1 84.56 609 LYS A CA 1
ATOM 4831 C C . LYS A 1 609 ? -11.664 13.844 31.141 1 84.56 609 LYS A C 1
ATOM 4833 O O . LYS A 1 609 ? -12.453 13.641 32.062 1 84.56 609 LYS A O 1
ATOM 4838 N N . ASN A 1 610 ? -11.766 14.883 30.297 1 87.81 610 ASN A N 1
ATOM 4839 C CA . ASN A 1 610 ? -12.766 15.93 30.516 1 87.81 610 ASN A CA 1
ATOM 4840 C C . ASN A 1 610 ? -14.062 15.617 29.766 1 87.81 610 ASN A C 1
ATOM 4842 O O . ASN A 1 610 ? -14.977 16.438 29.75 1 87.81 610 ASN A O 1
ATOM 4846 N N . GLY A 1 611 ? -14.109 14.453 29.125 1 89.69 611 GLY A N 1
ATOM 4847 C CA . GLY A 1 611 ? -15.32 14.031 28.453 1 89.69 611 GLY A CA 1
ATOM 4848 C C . GLY A 1 611 ? -15.438 14.586 27.047 1 89.69 611 GLY A C 1
ATOM 4849 O O . GLY A 1 611 ? -16.5 14.5 26.422 1 89.69 611 GLY A O 1
ATOM 4850 N N . CYS A 1 612 ? -14.398 15.156 26.547 1 88.38 612 CYS A N 1
ATOM 4851 C CA . CYS A 1 612 ? -14.391 15.703 25.188 1 88.38 612 CYS A CA 1
ATOM 4852 C C . CYS A 1 612 ? -13.953 14.648 24.172 1 88.38 612 CYS A C 1
ATOM 4854 O O . CYS A 1 612 ? -13.141 13.781 24.484 1 88.38 612 CYS A O 1
ATOM 4856 N N . VAL A 1 613 ? -14.453 14.695 23 1 86 613 VAL A N 1
ATOM 4857 C CA . VAL A 1 613 ? -14.172 13.703 21.969 1 86 613 VAL A CA 1
ATOM 4858 C C . VAL A 1 613 ? -12.781 13.938 21.391 1 86 613 VAL A C 1
ATOM 4860 O O . VAL A 1 613 ? -12.477 15.031 20.922 1 86 613 VAL A O 1
ATOM 4863 N N . ILE A 1 614 ? -11.969 12.93 21.359 1 81.38 614 ILE A N 1
ATOM 4864 C CA . ILE A 1 614 ? -10.625 13.094 20.828 1 81.38 614 ILE A CA 1
ATOM 4865 C C . ILE A 1 614 ? -10.469 12.273 19.547 1 81.38 614 ILE A C 1
ATOM 4867 O O . ILE A 1 614 ? -9.609 12.562 18.719 1 81.38 614 ILE A O 1
ATOM 4871 N N . ALA A 1 615 ? -11.273 11.25 19.422 1 84.12 615 ALA A N 1
ATOM 4872 C CA . ALA A 1 615 ? -11.25 10.453 18.188 1 84.12 615 ALA A CA 1
ATOM 4873 C C . ALA A 1 615 ? -12.578 9.727 17.984 1 84.12 615 ALA A C 1
ATOM 4875 O O . ALA A 1 615 ? -13.336 9.523 18.938 1 84.12 615 ALA A O 1
ATOM 4876 N N . GLU A 1 616 ? -12.828 9.461 16.781 1 86.25 616 GLU A N 1
ATOM 4877 C CA . GLU A 1 616 ? -13.992 8.68 16.391 1 86.25 616 GLU A CA 1
ATOM 4878 C C . GLU A 1 616 ? -13.617 7.574 15.406 1 86.25 616 GLU A C 1
ATOM 4880 O O . GLU A 1 616 ? -12.789 7.785 14.516 1 86.25 616 GLU A O 1
ATOM 4885 N N . PHE A 1 617 ? -14.25 6.418 15.617 1 89.19 617 PHE A N 1
ATOM 4886 C CA . PHE A 1 617 ? -13.953 5.281 14.758 1 89.19 617 PHE A CA 1
ATOM 4887 C C . PHE A 1 617 ? -15.234 4.57 14.336 1 89.19 617 PHE A C 1
ATOM 4889 O O . PHE A 1 617 ? -16.188 4.496 15.109 1 89.19 617 PHE A O 1
ATOM 4896 N N . ALA A 1 618 ? -15.227 4.168 13.117 1 90.62 618 ALA A N 1
ATOM 4897 C CA . ALA A 1 618 ? -16.109 3.062 12.766 1 90.62 618 ALA A CA 1
ATOM 4898 C C . ALA A 1 618 ? -15.453 1.717 13.039 1 90.62 618 ALA A C 1
ATOM 4900 O O . ALA A 1 618 ? -14.414 1.396 12.445 1 90.62 618 ALA A O 1
ATOM 4901 N N . ALA A 1 619 ? -15.977 0.981 13.953 1 93.06 619 ALA A N 1
ATOM 4902 C CA . ALA A 1 619 ? -15.398 -0.308 14.32 1 93.06 619 ALA A CA 1
ATOM 4903 C C . ALA A 1 619 ? -16.125 -1.455 13.633 1 93.06 619 ALA A C 1
ATOM 4905 O O . ALA A 1 619 ? -17.359 -1.502 13.625 1 93.06 619 ALA A O 1
ATOM 4906 N N . TYR A 1 620 ? -15.375 -2.365 13 1 92.94 620 TYR A N 1
ATOM 4907 C CA . TYR A 1 620 ? -15.867 -3.504 12.234 1 92.94 620 TYR A CA 1
ATOM 4908 C C . TYR A 1 620 ? -15.07 -4.762 12.547 1 92.94 620 TYR A C 1
ATOM 4910 O O . TYR A 1 620 ? -13.852 -4.789 12.359 1 92.94 620 TYR A O 1
ATOM 4918 N N . GLU A 1 621 ? -15.805 -5.738 13.117 1 92.06 621 GLU A N 1
ATOM 4919 C CA . GLU A 1 621 ? -15.148 -7.027 13.32 1 92.06 621 GLU A CA 1
ATOM 4920 C C . GLU A 1 621 ? -15.156 -7.859 12.039 1 92.06 621 GLU A C 1
ATOM 4922 O O . GLU A 1 621 ? -16.203 -8.398 11.656 1 92.06 621 GLU A O 1
ATOM 4927 N N . TYR A 1 622 ? -14.125 -8 11.438 1 82.25 622 TYR A N 1
ATOM 4928 C CA . TYR A 1 622 ? -14.117 -8.672 10.148 1 82.25 622 TYR A CA 1
ATOM 4929 C C . TYR A 1 622 ? -13.891 -10.172 10.312 1 82.25 622 TYR A C 1
ATOM 4931 O O . TYR A 1 622 ? -14.352 -10.977 9.5 1 82.25 622 TYR A O 1
ATOM 4939 N N . ILE A 1 623 ? -13.117 -10.586 11.211 1 79.06 623 ILE A N 1
ATOM 4940 C CA . ILE A 1 623 ? -13.031 -11.969 11.672 1 79.06 623 ILE A CA 1
ATOM 4941 C C . ILE A 1 623 ? -12.891 -12.008 13.188 1 79.06 623 ILE A C 1
ATOM 4943 O O . ILE A 1 623 ? -12.703 -10.969 13.828 1 79.06 623 ILE A O 1
ATOM 4947 N N . ASN A 1 624 ? -12.992 -13.109 13.734 1 76.62 624 ASN A N 1
ATOM 4948 C CA . ASN A 1 624 ? -12.977 -13.195 15.188 1 76.62 624 ASN A CA 1
ATOM 4949 C C . ASN A 1 624 ? -11.719 -12.57 15.773 1 76.62 624 ASN A C 1
ATOM 4951 O O . ASN A 1 624 ? -10.602 -12.883 15.344 1 76.62 624 ASN A O 1
ATOM 4955 N N . ASP A 1 625 ? -11.898 -11.586 16.703 1 79.62 625 ASP A N 1
ATOM 4956 C CA . ASP A 1 625 ? -10.867 -10.93 17.5 1 79.62 625 ASP A CA 1
ATOM 4957 C C . ASP A 1 625 ? -10 -10.016 16.641 1 79.62 625 ASP A C 1
ATOM 4959 O O . ASP A 1 625 ? -8.859 -9.711 16.984 1 79.62 625 ASP A O 1
ATOM 4963 N N . CYS A 1 626 ? -10.531 -9.766 15.508 1 87.06 626 CYS A N 1
ATOM 4964 C CA . CYS A 1 626 ? -9.859 -8.812 14.625 1 87.06 626 CYS A CA 1
ATOM 4965 C C . CYS A 1 626 ? -10.812 -7.691 14.211 1 87.06 626 CYS A C 1
ATOM 4967 O O . CYS A 1 626 ? -11.867 -7.953 13.641 1 87.06 626 CYS A O 1
ATOM 4969 N N . PHE A 1 627 ? -10.414 -6.5 14.477 1 92.31 627 PHE A N 1
ATOM 4970 C CA . PHE A 1 627 ? -11.281 -5.352 14.242 1 92.31 627 PHE A CA 1
ATOM 4971 C C . PHE A 1 627 ? -10.602 -4.34 13.328 1 92.31 627 PHE A C 1
ATOM 4973 O O . PHE A 1 627 ? -9.398 -4.082 13.461 1 92.31 627 PHE A O 1
ATOM 4980 N N . TYR A 1 628 ? -11.336 -3.848 12.352 1 91.94 628 TYR A N 1
ATOM 4981 C CA . TYR A 1 628 ? -10.938 -2.609 11.695 1 91.94 628 TYR A CA 1
ATOM 4982 C C . TYR A 1 628 ? -11.453 -1.396 12.461 1 91.94 628 TYR A C 1
ATOM 4984 O O . TYR A 1 628 ? -12.594 -1.39 12.938 1 91.94 628 TYR A O 1
ATOM 4992 N N . LEU A 1 629 ? -10.617 -0.462 12.688 1 92.25 629 LEU A N 1
ATOM 4993 C CA . LEU A 1 629 ? -10.984 0.871 13.148 1 92.25 629 LEU A CA 1
ATOM 4994 C C . LEU A 1 629 ? -10.719 1.917 12.07 1 92.25 629 LEU A C 1
ATOM 4996 O O . LEU A 1 629 ? -9.562 2.207 11.758 1 92.25 629 LEU A O 1
ATOM 5000 N N . ILE A 1 630 ? -11.781 2.477 11.5 1 89.94 630 ILE A N 1
ATOM 5001 C CA . ILE A 1 630 ? -11.648 3.453 10.422 1 89.94 630 ILE A CA 1
ATOM 5002 C C . ILE A 1 630 ? -12.016 4.844 10.938 1 89.94 630 ILE A C 1
ATOM 5004 O O . ILE A 1 630 ? -13.078 5.027 11.531 1 89.94 630 ILE A O 1
ATOM 5008 N N . SER A 1 631 ? -11.086 5.684 10.812 1 83.62 631 SER A N 1
ATOM 5009 C CA . SER A 1 631 ? -11.312 7.047 11.281 1 83.62 631 SER A CA 1
ATOM 5010 C C . SER A 1 631 ? -11.18 8.055 10.141 1 83.62 631 SER A C 1
ATOM 5012 O O . SER A 1 631 ? -10.328 7.895 9.266 1 83.62 631 SER A O 1
ATOM 5014 N N . SER A 1 632 ? -12.148 8.844 10.008 1 65.25 632 SER A N 1
ATOM 5015 C CA . SER A 1 632 ? -12.188 9.836 8.938 1 65.25 632 SER A CA 1
ATOM 5016 C C . SER A 1 632 ? -11.008 10.797 9.039 1 65.25 632 SER A C 1
ATOM 5018 O O . SER A 1 632 ? -10.562 11.133 10.141 1 65.25 632 SER A O 1
ATOM 5020 N N . GLY A 1 633 ? -9.883 10.562 8.234 1 53.34 633 GLY A N 1
ATOM 5021 C CA . GLY A 1 633 ? -8.641 11.289 8.078 1 53.34 633 GLY A CA 1
ATOM 5022 C C . GLY A 1 633 ? -8.797 12.789 8.242 1 53.34 633 GLY A C 1
ATOM 5023 O O . GLY A 1 633 ? -7.812 13.531 8.188 1 53.34 633 GLY A O 1
ATOM 5024 N N . ASN A 1 634 ? -10.078 13.164 8.039 1 42.94 634 ASN A N 1
ATOM 5025 C CA . ASN A 1 634 ? -10.094 14.617 8.094 1 42.94 634 ASN A CA 1
ATOM 5026 C C . ASN A 1 634 ? -9.625 15.141 9.445 1 42.94 634 ASN A C 1
ATOM 5028 O O . ASN A 1 634 ? -9.688 16.344 9.711 1 42.94 634 ASN A O 1
ATOM 5032 N N . SER A 1 635 ? -9.398 14.125 10.273 1 33.88 635 SER A N 1
ATOM 5033 C CA . SER A 1 635 ? -9.242 14.539 11.672 1 33.88 635 SER A CA 1
ATOM 5034 C C . SER A 1 635 ? -7.914 15.25 11.891 1 33.88 635 SER A C 1
ATOM 5036 O O . SER A 1 635 ? -7.633 15.719 12.992 1 33.88 635 SER A O 1
ATOM 5038 N N . ILE A 1 636 ? -6.891 14.859 11.234 1 32.38 636 ILE A N 1
ATOM 5039 C CA . ILE A 1 636 ? -5.648 15.086 11.961 1 32.38 636 ILE A CA 1
ATOM 5040 C C . ILE A 1 636 ? -5.398 16.578 12.102 1 32.38 636 ILE A C 1
ATOM 5042 O O . ILE A 1 636 ? -4.25 17.031 12.18 1 32.38 636 ILE A O 1
ATOM 5046 N N . LYS A 1 637 ? -6.195 17.391 11.875 1 28.05 637 LYS A N 1
ATOM 5047 C CA . LYS A 1 637 ? -5.379 18.516 12.336 1 28.05 637 LYS A CA 1
ATOM 5048 C C . LYS A 1 637 ? -5.023 18.359 13.812 1 28.05 637 LYS A C 1
ATOM 5050 O O . LYS A 1 637 ? -3.977 18.844 14.258 1 28.05 637 LYS A O 1
ATOM 5055 N N . PHE A 1 638 ? -6.051 18.203 14.852 1 24.7 638 PHE A N 1
ATOM 5056 C CA . PHE A 1 638 ? -5.805 18.641 16.219 1 24.7 638 PHE A CA 1
ATOM 5057 C C . PHE A 1 638 ? -5.68 17.438 17.156 1 24.7 638 PHE A C 1
ATOM 5059 O O . PHE A 1 638 ? -6.645 17.078 17.844 1 24.7 638 PHE A O 1
ATOM 5066 N N . ILE A 1 639 ? -5.047 16.422 16.969 1 26.55 639 ILE A N 1
ATOM 5067 C CA . ILE A 1 639 ? -5.281 15.32 17.891 1 26.55 639 ILE A CA 1
ATOM 5068 C C . ILE A 1 639 ? -4.453 15.523 19.156 1 26.55 639 ILE A C 1
ATOM 5070 O O . ILE A 1 639 ? -3.254 15.805 19.094 1 26.55 639 ILE A O 1
ATOM 5074 N N . PHE A 1 640 ? -5.109 15.578 20.344 1 22.62 640 PHE A N 1
ATOM 5075 C CA . PHE A 1 640 ? -4.625 15.766 21.703 1 22.62 640 PHE A CA 1
ATOM 5076 C C . PHE A 1 640 ? -3.836 14.547 22.172 1 22.62 640 PHE A C 1
ATOM 5078 O O . PHE A 1 640 ? -4.07 13.43 21.703 1 22.62 640 PHE A O 1
ATOM 5085 N N . LYS A 1 641 ? -2.842 14.773 23.141 1 24.16 641 LYS A N 1
ATOM 5086 C CA . LYS A 1 641 ? -1.676 14.117 23.719 1 24.16 641 LYS A CA 1
ATOM 5087 C C . LYS A 1 641 ? -2.094 13.039 24.719 1 24.16 641 LYS A C 1
ATOM 5089 O O . LYS A 1 641 ? -2.451 13.344 25.859 1 24.16 641 LYS A O 1
ATOM 5094 N N . PHE A 1 642 ? -2.959 12.086 24.547 1 23.33 642 PHE A N 1
ATOM 5095 C CA . PHE A 1 642 ? -3.049 11.258 25.75 1 23.33 642 PHE A CA 1
ATOM 5096 C C . PHE A 1 642 ? -1.841 10.336 25.859 1 23.33 642 PHE A C 1
ATOM 5098 O O . PHE A 1 642 ? -1.209 10.008 24.859 1 23.33 642 PHE A O 1
ATOM 5105 N N . LYS A 1 643 ? -1.478 9.906 27.062 1 22.67 643 LYS A N 1
ATOM 5106 C CA . LYS A 1 643 ? -0.369 9.203 27.703 1 22.67 643 LYS A CA 1
ATOM 5107 C C . LYS A 1 643 ? -0.341 7.73 27.297 1 22.67 643 LYS A C 1
ATOM 5109 O O . LYS A 1 643 ? -1.283 6.984 27.562 1 22.67 643 LYS A O 1
ATOM 5114 N N . ILE A 1 644 ? 0.154 7.465 26.094 1 25.97 644 ILE A N 1
ATOM 5115 C CA . ILE A 1 644 ? 0.196 6.066 25.672 1 25.97 644 ILE A CA 1
ATOM 5116 C C . ILE A 1 644 ? 1.31 5.336 26.406 1 25.97 644 ILE A C 1
ATOM 5118 O O . ILE A 1 644 ? 2.467 5.766 26.391 1 25.97 644 ILE A O 1
ATOM 5122 N N . ASN A 1 645 ? 1 4.488 27.297 1 22.77 645 ASN A N 1
ATOM 5123 C CA . ASN A 1 645 ? 1.935 3.551 27.922 1 22.77 645 ASN A CA 1
ATOM 5124 C C . ASN A 1 645 ? 2.357 2.455 26.938 1 22.77 645 ASN A C 1
ATOM 5126 O O . ASN A 1 645 ? 1.527 1.662 26.5 1 22.77 645 ASN A O 1
ATOM 5130 N N . VAL A 1 646 ? 3.168 2.732 26.078 1 24.7 646 VAL A N 1
ATOM 5131 C CA . VAL A 1 646 ? 3.762 1.773 25.156 1 24.7 646 VAL A CA 1
ATOM 5132 C C . VAL A 1 646 ? 4.371 0.61 25.938 1 24.7 646 VAL A C 1
ATOM 5134 O O . VAL A 1 646 ? 5.184 0.817 26.828 1 24.7 646 VAL A O 1
ATOM 5137 N N . ILE A 1 647 ? 3.711 -0.492 25.938 1 23.88 647 ILE A N 1
ATOM 5138 C CA . ILE A 1 647 ? 4.207 -1.744 26.5 1 23.88 647 ILE A CA 1
ATOM 5139 C C . ILE A 1 647 ? 5.527 -2.123 25.828 1 23.88 647 ILE A C 1
ATOM 5141 O O . ILE A 1 647 ? 5.559 -2.43 24.625 1 23.88 647 ILE A O 1
ATOM 5145 N N . PHE A 1 648 ? 6.527 -1.55 26.297 1 24.83 648 PHE A N 1
ATOM 5146 C CA . PHE A 1 648 ? 7.922 -1.935 26.125 1 24.83 648 PHE A CA 1
ATOM 5147 C C . PHE A 1 648 ? 8.172 -3.326 26.688 1 24.83 648 PHE A C 1
ATOM 5149 O O . PHE A 1 648 ? 7.926 -3.576 27.875 1 24.83 648 PHE A O 1
ATOM 5156 N N . CYS A 1 649 ? 8.016 -4.379 25.906 1 22.3 649 CYS A N 1
ATOM 5157 C CA . CYS A 1 649 ? 8.695 -5.582 26.375 1 22.3 649 CYS A CA 1
ATOM 5158 C C . CYS A 1 649 ? 10.055 -5.238 26.969 1 22.3 649 CYS A C 1
ATOM 5160 O O . CYS A 1 649 ? 10.664 -4.23 26.609 1 22.3 649 CYS A O 1
ATOM 5162 N N . ASN A 1 650 ? 10.422 -6 28.141 1 22.88 650 ASN A N 1
ATOM 5163 C CA . ASN A 1 650 ? 11.492 -5.906 29.125 1 22.88 650 ASN A CA 1
ATOM 5164 C C . ASN A 1 650 ? 12.859 -5.766 28.469 1 22.88 650 ASN A C 1
ATOM 5166 O O . ASN A 1 650 ? 13.875 -6.148 29.031 1 22.88 650 ASN A O 1
ATOM 5170 N N . PHE A 1 651 ? 13.008 -5.641 27.156 1 22.52 651 PHE A N 1
ATOM 5171 C CA . PHE A 1 651 ? 14.422 -5.785 26.844 1 22.52 651 PHE A CA 1
ATOM 5172 C C . PHE A 1 651 ? 15.234 -4.648 27.438 1 22.52 651 PHE A C 1
ATOM 5174 O O . PHE A 1 651 ? 14.742 -3.525 27.578 1 22.52 651 PHE A O 1
ATOM 5181 N N . ASN A 1 652 ? 16.438 -4.926 28.234 1 22.55 652 ASN A N 1
ATOM 5182 C CA . ASN A 1 652 ? 17.453 -4.145 28.953 1 22.55 652 ASN A CA 1
ATOM 5183 C C . ASN A 1 652 ? 17.672 -2.785 28.297 1 22.55 652 ASN A C 1
ATOM 5185 O O . ASN A 1 652 ? 16.922 -1.842 28.547 1 22.55 652 ASN A O 1
ATOM 5189 N N . LYS A 1 653 ? 19.094 -2.496 28.141 1 22.02 653 LYS A N 1
ATOM 5190 C CA . LYS A 1 653 ? 19.906 -1.287 28.125 1 22.02 653 LYS A CA 1
ATOM 5191 C C . LYS A 1 653 ? 19.391 -0.283 27.109 1 22.02 653 LYS A C 1
ATOM 5193 O O . LYS A 1 653 ? 19.188 0.891 27.422 1 22.02 653 LYS A O 1
ATOM 5198 N N . TYR A 1 654 ? 20.109 -0.22 25.953 1 21.59 654 TYR A N 1
ATOM 5199 C CA . TYR A 1 654 ? 20.359 0.778 24.922 1 21.59 654 TYR A CA 1
ATOM 5200 C C . TYR A 1 654 ? 19.094 1.051 24.109 1 21.59 654 TYR A C 1
ATOM 5202 O O . TYR A 1 654 ? 18.906 0.479 23.031 1 21.59 654 TYR A O 1
ATOM 5210 N N . PHE A 1 655 ? 17.938 1.105 24.781 1 25.97 655 PHE A N 1
ATOM 5211 C CA . PHE A 1 655 ? 16.641 1.188 24.125 1 25.97 655 PHE A CA 1
ATOM 5212 C C . PHE A 1 655 ? 16.406 2.578 23.531 1 25.97 655 PHE A C 1
ATOM 5214 O O . PHE A 1 655 ? 15.617 3.355 24.062 1 25.97 655 PHE A O 1
ATOM 5221 N N . LYS A 1 656 ? 17.375 3.322 23.297 1 25.58 656 LYS A N 1
ATOM 5222 C CA . LYS A 1 656 ? 17.156 4.637 22.703 1 25.58 656 LYS A CA 1
ATOM 5223 C C . LYS A 1 656 ? 15.945 4.629 21.766 1 25.58 656 LYS A C 1
ATOM 5225 O O . LYS A 1 656 ? 15.039 5.449 21.906 1 25.58 656 LYS A O 1
ATOM 5230 N N . PHE A 1 657 ? 16.297 4.703 20.531 1 24.98 657 PHE A N 1
ATOM 5231 C CA . PHE A 1 657 ? 15.844 5.504 19.391 1 24.98 657 PHE A CA 1
ATOM 5232 C C . PHE A 1 657 ? 14.602 4.883 18.75 1 24.98 657 PHE A C 1
ATOM 5234 O O . PHE A 1 657 ? 14.094 5.398 17.766 1 24.98 657 PHE A O 1
ATOM 5241 N N . LYS A 1 658 ? 14.383 3.445 18.891 1 26.55 658 LYS A N 1
ATOM 5242 C CA . LYS A 1 658 ? 14.031 2.904 17.578 1 26.55 658 LYS A CA 1
ATOM 5243 C C . LYS A 1 658 ? 12.531 2.982 17.328 1 26.55 658 LYS A C 1
ATOM 5245 O O . LYS A 1 658 ? 11.828 1.977 17.453 1 26.55 658 LYS A O 1
ATOM 5250 N N . LEU A 1 659 ? 11.828 3.766 18.031 1 29.09 659 LEU A N 1
ATOM 5251 C CA . LEU A 1 659 ? 10.422 3.789 17.641 1 29.09 659 LEU A CA 1
ATOM 5252 C C . LEU A 1 659 ? 10.266 4.207 16.188 1 29.09 659 LEU A C 1
ATOM 5254 O O . LEU A 1 659 ? 10.203 5.402 15.883 1 29.09 659 LEU A O 1
ATOM 5258 N N . LYS A 1 660 ? 11.047 3.777 15.289 1 28.27 660 LYS A N 1
ATOM 5259 C CA . LYS A 1 660 ? 10.914 4.324 13.938 1 28.27 660 LYS A CA 1
ATOM 5260 C C . LYS A 1 660 ? 9.508 4.102 13.398 1 28.27 660 LYS A C 1
ATOM 5262 O O . LYS A 1 660 ? 8.781 3.227 13.875 1 28.27 660 LYS A O 1
ATOM 5267 N N . LEU A 1 661 ? 9.516 4.148 11.883 1 32 661 LEU A N 1
ATOM 5268 C CA . LEU A 1 661 ? 9.023 4.871 10.711 1 32 661 LEU A CA 1
ATOM 5269 C C . LEU A 1 661 ? 7.91 4.086 10.023 1 32 661 LEU A C 1
ATOM 5271 O O . LEU A 1 661 ? 8.18 3.268 9.141 1 32 661 LEU A O 1
ATOM 5275 N N . ILE A 1 662 ? 7.25 3.316 10.836 1 33.03 662 ILE A N 1
ATOM 5276 C CA . ILE A 1 662 ? 6.16 2.977 9.922 1 33.03 662 ILE A CA 1
ATOM 5277 C C . ILE A 1 662 ? 5.516 4.254 9.391 1 33.03 662 ILE A C 1
ATOM 5279 O O . ILE A 1 662 ? 5.27 5.195 10.148 1 33.03 662 ILE A O 1
ATOM 5283 N N . PHE A 1 663 ? 5.699 4.383 8.25 1 36.25 663 PHE A N 1
ATOM 5284 C CA . PHE A 1 663 ? 5.035 5.488 7.566 1 36.25 663 PHE A CA 1
ATOM 5285 C C . PHE A 1 663 ? 3.584 5.609 8.016 1 36.25 663 PHE A C 1
ATOM 5287 O O . PHE A 1 663 ? 2.74 4.789 7.648 1 36.25 663 PHE A O 1
ATOM 5294 N N . LEU A 1 664 ? 3.516 6.156 9.203 1 38.22 664 LEU A N 1
ATOM 5295 C CA . LEU A 1 664 ? 2.146 6.371 9.656 1 38.22 664 LEU A CA 1
ATOM 5296 C C . LEU A 1 664 ? 1.597 7.688 9.117 1 38.22 664 LEU A C 1
ATOM 5298 O O . LEU A 1 664 ? 2.291 8.703 9.133 1 38.22 664 LEU A O 1
ATOM 5302 N N . PHE A 1 665 ? 0.605 7.637 8.414 1 43.88 665 PHE A N 1
ATOM 5303 C CA . PHE A 1 665 ? -0.155 8.812 8.023 1 43.88 665 PHE A CA 1
ATOM 5304 C C . PHE A 1 665 ? -0.525 9.656 9.234 1 43.88 665 PHE A C 1
ATOM 5306 O O . PHE A 1 665 ? -0.769 9.117 10.32 1 43.88 665 PHE A O 1
ATOM 5313 N N . PRO A 1 666 ? -0.328 10.969 9.195 1 46 666 PRO A N 1
ATOM 5314 C CA . PRO A 1 666 ? -0.407 11.859 10.352 1 46 666 PRO A CA 1
ATOM 5315 C C . PRO A 1 666 ? -1.591 11.547 11.258 1 46 666 PRO A C 1
ATOM 5317 O O . PRO A 1 666 ? -1.42 11.406 12.477 1 46 666 PRO A O 1
ATOM 5320 N N . TYR A 1 667 ? -2.789 11.477 10.625 1 49.56 667 TYR A N 1
ATOM 5321 C CA . TYR A 1 667 ? -3.918 11.195 11.508 1 49.56 667 TYR A CA 1
ATOM 5322 C C . TYR A 1 667 ? -3.812 9.805 12.109 1 49.56 667 TYR A C 1
ATOM 5324 O O . TYR A 1 667 ? -4.125 9.594 13.281 1 49.56 667 TYR A O 1
ATOM 5332 N N . ALA A 1 668 ? -3.299 9.039 11.266 1 53.62 668 ALA A N 1
ATOM 5333 C CA . ALA A 1 668 ? -3.09 7.684 11.758 1 53.62 668 ALA A CA 1
ATOM 5334 C C . ALA A 1 668 ? -2.041 7.652 12.867 1 53.62 668 ALA A C 1
ATOM 5336 O O . ALA A 1 668 ? -2.184 6.91 13.844 1 53.62 668 ALA A O 1
ATOM 5337 N N . VAL A 1 669 ? -1.11 8.602 12.742 1 54.62 669 VAL A N 1
ATOM 5338 C CA . VAL A 1 669 ? -0.055 8.672 13.75 1 54.62 669 VAL A CA 1
ATOM 5339 C C . VAL A 1 669 ? -0.64 9.133 15.078 1 54.62 669 VAL A C 1
ATOM 5341 O O . VAL A 1 669 ? -0.348 8.547 16.125 1 54.62 669 VAL A O 1
ATOM 5344 N N . TYR A 1 670 ? -1.499 10.148 14.922 1 63.59 670 TYR A N 1
ATOM 5345 C CA . TYR A 1 670 ? -2.137 10.711 16.109 1 63.59 670 TYR A CA 1
ATOM 5346 C C . TYR A 1 670 ? -2.986 9.672 16.828 1 63.59 670 TYR A C 1
ATOM 5348 O O . TYR A 1 670 ? -2.783 9.398 18 1 63.59 670 TYR A O 1
ATOM 5356 N N . VAL A 1 671 ? -3.881 9.023 16.078 1 68.88 671 VAL A N 1
ATOM 5357 C CA . VAL A 1 671 ? -4.82 8.062 16.656 1 68.88 671 VAL A CA 1
ATOM 5358 C C . VAL A 1 671 ? -4.066 6.816 17.109 1 68.88 671 VAL A C 1
ATOM 5360 O O . VAL A 1 671 ? -4.363 6.262 18.172 1 68.88 671 VAL A O 1
ATOM 5363 N N . TYR A 1 672 ? -3.088 6.469 16.328 1 68.25 672 TYR A N 1
ATOM 5364 C CA . TYR A 1 672 ? -2.277 5.309 16.688 1 68.25 672 TYR A CA 1
ATOM 5365 C C . TYR A 1 672 ? -1.53 5.547 18 1 68.25 672 TYR A C 1
ATOM 5367 O O . TYR A 1 672 ? -1.49 4.672 18.859 1 68.25 672 TYR A O 1
ATOM 5375 N N . ASP A 1 673 ? -0.958 6.738 18.141 1 69.12 673 ASP A N 1
ATOM 5376 C CA . ASP A 1 673 ? -0.198 7.074 19.344 1 69.12 673 ASP A CA 1
ATOM 5377 C C . ASP A 1 673 ? -1.095 7.074 20.578 1 69.12 673 ASP A C 1
ATOM 5379 O O . ASP A 1 673 ? -0.704 6.574 21.641 1 69.12 673 ASP A O 1
ATOM 5383 N N . ILE A 1 674 ? -2.322 7.551 20.375 1 71.44 674 ILE A N 1
ATOM 5384 C CA . ILE A 1 674 ? -3.273 7.586 21.484 1 71.44 674 ILE A CA 1
ATOM 5385 C C . ILE A 1 674 ? -3.646 6.164 21.891 1 71.44 674 ILE A C 1
ATOM 5387 O O . ILE A 1 674 ? -3.621 5.82 23.062 1 71.44 674 ILE A O 1
ATOM 5391 N N . LEU A 1 675 ? -3.969 5.344 20.875 1 76.25 675 LEU A N 1
ATOM 5392 C CA . LEU A 1 675 ? -4.395 3.973 21.141 1 76.25 675 LEU A CA 1
ATOM 5393 C C . LEU A 1 675 ? -3.258 3.156 21.75 1 76.25 675 LEU A C 1
ATOM 5395 O O . LEU A 1 675 ? -3.479 2.367 22.656 1 76.25 675 LEU A O 1
ATOM 5399 N N . ARG A 1 676 ? -2.117 3.383 21.203 1 71.25 676 ARG A N 1
ATOM 5400 C CA . ARG A 1 676 ? -0.96 2.652 21.703 1 71.25 676 ARG A CA 1
ATOM 5401 C C . ARG A 1 676 ? -0.718 2.967 23.188 1 71.25 676 ARG A C 1
ATOM 5403 O O . ARG A 1 676 ? -0.389 2.074 23.969 1 71.25 676 ARG A O 1
ATOM 5410 N N . LYS A 1 677 ? -0.917 4.25 23.562 1 70.12 677 LYS A N 1
ATOM 5411 C CA . LYS A 1 677 ? -0.69 4.688 24.938 1 70.12 677 LYS A CA 1
ATOM 5412 C C . LYS A 1 677 ? -1.755 4.125 25.875 1 70.12 677 LYS A C 1
ATOM 5414 O O . LYS A 1 677 ? -1.512 3.967 27.078 1 70.12 677 LYS A O 1
ATOM 5419 N N . LEU A 1 678 ? -2.938 3.756 25.281 1 74.81 678 LEU A N 1
ATOM 5420 C CA . LEU A 1 678 ? -4.035 3.205 26.062 1 74.81 678 LEU A CA 1
ATOM 5421 C C . LEU A 1 678 ? -3.918 1.688 26.172 1 74.81 678 LEU A C 1
ATOM 5423 O O . LEU A 1 678 ? -4.586 1.069 27 1 74.81 678 LEU A O 1
ATOM 5427 N N . LEU A 1 679 ? -3.068 1.05 25.328 1 76.06 679 LEU A N 1
ATOM 5428 C CA . LEU A 1 679 ? -2.938 -0.404 25.328 1 76.06 679 LEU A CA 1
ATOM 5429 C C . LEU A 1 679 ? -2.193 -0.885 26.562 1 76.06 679 LEU A C 1
ATOM 5431 O O . LEU A 1 679 ? -1.062 -0.464 26.812 1 76.06 679 LEU A O 1
ATOM 5435 N N . PRO A 1 680 ? -3.006 -1.726 27.406 1 67 680 PRO A N 1
ATOM 5436 C CA . PRO A 1 680 ? -2.307 -2.262 28.578 1 67 680 PRO A CA 1
ATOM 5437 C C . PRO A 1 680 ? -1.142 -3.174 28.203 1 67 680 PRO A C 1
ATOM 5439 O O . PRO A 1 680 ? -1.156 -3.791 27.125 1 67 680 PRO A O 1
ATOM 5442 N N . VAL A 1 681 ? -0.217 -3.281 29.109 1 58.69 681 VAL A N 1
ATOM 5443 C CA . VAL A 1 681 ? 0.979 -4.098 28.938 1 58.69 681 VAL A CA 1
ATOM 5444 C C . VAL A 1 681 ? 0.603 -5.578 28.984 1 58.69 681 VAL A C 1
ATOM 5446 O O . VAL A 1 681 ? -0.223 -5.992 29.797 1 58.69 681 VAL A O 1
ATOM 5449 N N . ASN A 1 682 ? 1.077 -6.371 28.062 1 54.75 682 ASN A N 1
ATOM 5450 C CA . ASN A 1 682 ? 0.998 -7.828 28.109 1 54.75 682 ASN A CA 1
ATOM 5451 C C . ASN A 1 682 ? -0.364 -8.328 27.641 1 54.75 682 ASN A C 1
ATOM 5453 O O . ASN A 1 682 ? -0.809 -9.406 28.047 1 54.75 682 ASN A O 1
ATOM 5457 N N . GLU A 1 683 ? -1.03 -7.297 27.031 1 64.12 683 GLU A N 1
ATOM 5458 C CA . GLU A 1 683 ? -2.299 -7.797 26.516 1 64.12 683 GLU A CA 1
ATOM 5459 C C . GLU A 1 683 ? -2.141 -8.328 25.094 1 64.12 683 GLU A C 1
ATOM 5461 O O . GLU A 1 683 ? -1.259 -7.891 24.359 1 64.12 683 GLU A O 1
ATOM 5466 N N . ASN A 1 684 ? -2.494 -9.594 24.938 1 71.56 684 ASN A N 1
ATOM 5467 C CA . ASN A 1 684 ? -2.543 -10.227 23.625 1 71.56 684 ASN A CA 1
ATOM 5468 C C . ASN A 1 684 ? -3.369 -9.414 22.641 1 71.56 684 ASN A C 1
ATOM 5470 O O . ASN A 1 684 ? -4.348 -9.906 22.078 1 71.56 684 ASN A O 1
ATOM 5474 N N . VAL A 1 685 ? -3.051 -7.984 22.594 1 81.56 685 VAL A N 1
ATOM 5475 C CA . VAL A 1 685 ? -3.684 -7.078 21.625 1 81.56 685 VAL A CA 1
ATOM 5476 C C . VAL A 1 685 ? -2.613 -6.391 20.781 1 81.56 685 VAL A C 1
ATOM 5478 O O . VAL A 1 685 ? -1.599 -5.93 21.312 1 81.56 685 VAL A O 1
ATOM 5481 N N . GLN A 1 686 ? -2.717 -6.465 19.516 1 75.62 686 GLN A N 1
ATOM 5482 C CA . GLN A 1 686 ? -1.822 -5.801 18.578 1 75.62 686 GLN A CA 1
ATOM 5483 C C . GLN A 1 686 ? -2.582 -4.801 17.703 1 75.62 686 GLN A C 1
ATOM 5485 O O . GLN A 1 686 ? -3.729 -5.047 17.328 1 75.62 686 GLN A O 1
ATOM 5490 N N . ILE A 1 687 ? -1.964 -3.654 17.469 1 82.44 687 ILE A N 1
ATOM 5491 C CA . ILE A 1 687 ? -2.537 -2.635 16.609 1 82.44 687 ILE A CA 1
ATOM 5492 C C . ILE A 1 687 ? -1.677 -2.479 15.352 1 82.44 687 ILE A C 1
ATOM 5494 O O . ILE A 1 687 ? -0.454 -2.34 15.445 1 82.44 687 ILE A O 1
ATOM 5498 N N . PHE A 1 688 ? -2.25 -2.592 14.234 1 79.19 688 PHE A N 1
ATOM 5499 C CA . PHE A 1 688 ? -1.562 -2.434 12.961 1 79.19 688 PHE A CA 1
ATOM 5500 C C . PHE A 1 688 ? -2.117 -1.241 12.188 1 79.19 688 PHE A C 1
ATOM 5502 O O . PHE A 1 688 ? -3.334 -1.091 12.062 1 79.19 688 PHE A O 1
ATOM 5509 N N . ASP A 1 689 ? -1.231 -0.338 11.805 1 83.38 689 ASP A N 1
ATOM 5510 C CA . ASP A 1 689 ? -1.636 0.733 10.898 1 83.38 689 ASP A CA 1
ATOM 5511 C C . ASP A 1 689 ? -1.651 0.25 9.445 1 83.38 689 ASP A C 1
ATOM 5513 O O . ASP A 1 689 ? -0.595 0.031 8.852 1 83.38 689 ASP A O 1
ATOM 5517 N N . CYS A 1 690 ? -2.795 0.055 8.883 1 87.19 690 CYS A N 1
ATOM 5518 C CA . CYS A 1 690 ? -2.896 -0.428 7.516 1 87.19 690 CYS A CA 1
ATOM 5519 C C . CYS A 1 690 ? -3.357 0.683 6.578 1 87.19 690 CYS A C 1
ATOM 5521 O O . CYS A 1 690 ? -3.867 0.411 5.488 1 87.19 690 CYS A O 1
ATOM 5523 N N . THR A 1 691 ? -3.176 1.938 6.961 1 88.31 691 THR A N 1
ATOM 5524 C CA . THR A 1 691 ? -3.615 3.096 6.188 1 88.31 691 THR A CA 1
ATOM 5525 C C . THR A 1 691 ? -2.961 3.105 4.809 1 88.31 691 THR A C 1
ATOM 5527 O O . THR A 1 691 ? -3.598 3.465 3.818 1 88.31 691 THR A O 1
ATOM 5530 N N . ASN A 1 692 ? -1.763 2.688 4.738 1 86.94 692 ASN A N 1
ATOM 5531 C CA . ASN A 1 692 ? -1.015 2.762 3.488 1 86.94 692 ASN A CA 1
ATOM 5532 C C . ASN A 1 692 ? -1.183 1.491 2.658 1 86.94 692 ASN A C 1
ATOM 5534 O O . ASN A 1 692 ? -0.626 1.381 1.565 1 86.94 692 ASN A O 1
ATOM 5538 N N . GLU A 1 693 ? -1.911 0.556 3.133 1 88.12 693 GLU A N 1
ATOM 5539 C CA . GLU A 1 693 ? -2.107 -0.708 2.432 1 88.12 693 GLU A CA 1
ATOM 5540 C C . GLU A 1 693 ? -3.521 -0.811 1.865 1 88.12 693 GLU A C 1
ATOM 5542 O O . GLU A 1 693 ? -3.756 -1.536 0.896 1 88.12 693 GLU A O 1
ATOM 5547 N N . MET A 1 694 ? -4.414 -0.132 2.523 1 92.94 694 MET A N 1
ATOM 5548 C CA . MET A 1 694 ? -5.824 -0.268 2.18 1 92.94 694 MET A CA 1
ATOM 5549 C C . MET A 1 694 ? -6.391 1.053 1.666 1 92.94 694 MET A C 1
ATOM 5551 O O . MET A 1 694 ? -6.02 2.123 2.152 1 92.94 694 MET A O 1
ATOM 5555 N N . GLY A 1 695 ? -7.25 0.934 0.626 1 95 695 GLY A N 1
ATOM 5556 C CA . GLY A 1 695 ? -7.988 2.082 0.125 1 95 695 GLY A CA 1
ATOM 5557 C C . GLY A 1 695 ? -9.469 2.033 0.458 1 95 695 GLY A C 1
ATOM 5558 O O . GLY A 1 695 ? -9.969 1.01 0.931 1 95 695 GLY A O 1
ATOM 5559 N N . ILE A 1 696 ? -10.211 3.131 0.339 1 96 696 ILE A N 1
ATOM 5560 C CA . ILE A 1 696 ? -11.656 3.209 0.533 1 96 696 ILE A CA 1
ATOM 5561 C C . ILE A 1 696 ? -12.289 3.988 -0.617 1 96 696 ILE A C 1
ATOM 5563 O O . ILE A 1 696 ? -11.867 5.109 -0.92 1 96 696 ILE A O 1
ATOM 5567 N N . PHE A 1 697 ? -13.25 3.396 -1.31 1 97.31 697 PHE A N 1
ATOM 5568 C CA . PHE A 1 697 ? -14.148 4.094 -2.223 1 97.31 697 PHE A CA 1
ATOM 5569 C C . PHE A 1 697 ? -15.516 4.301 -1.584 1 97.31 697 PHE A C 1
ATOM 5571 O O . PHE A 1 697 ? -16.047 3.398 -0.936 1 97.31 697 PHE A O 1
ATOM 5578 N N . MET A 1 698 ? -16.047 5.473 -1.663 1 96.38 698 MET A N 1
ATOM 5579 C CA . MET A 1 698 ? -17.453 5.734 -1.33 1 96.38 698 MET A CA 1
ATOM 5580 C C . MET A 1 698 ? -18.328 5.711 -2.582 1 96.38 698 MET A C 1
ATOM 5582 O O . MET A 1 698 ? -18.141 6.535 -3.48 1 96.38 698 MET A O 1
ATOM 5586 N N . LEU A 1 699 ? -19.109 4.754 -2.662 1 97.75 699 LEU A N 1
ATOM 5587 C CA . LEU A 1 699 ? -20.094 4.645 -3.738 1 97.75 699 LEU A CA 1
ATOM 5588 C C . LEU A 1 699 ? -21.484 5.012 -3.238 1 97.75 699 LEU A C 1
ATOM 5590 O O . LEU A 1 699 ? -22.094 4.262 -2.469 1 97.75 699 LEU A O 1
ATOM 5594 N N . VAL A 1 700 ? -22.047 6.152 -3.779 1 95.88 700 VAL A N 1
ATOM 5595 C CA . VAL A 1 700 ? -23.219 6.73 -3.131 1 95.88 700 VAL A CA 1
ATOM 5596 C C . VAL A 1 700 ? -24.266 7.105 -4.184 1 95.88 700 VAL A C 1
ATOM 5598 O O . VAL A 1 700 ? -23.906 7.48 -5.305 1 95.88 700 VAL A O 1
ATOM 5601 N N . GLY A 1 701 ? -25.516 7.008 -3.838 1 96 701 GLY A N 1
ATOM 5602 C CA . GLY A 1 701 ? -26.641 7.391 -4.688 1 96 701 GLY A CA 1
ATOM 5603 C C . GLY A 1 701 ? -27.656 6.277 -4.883 1 96 701 GLY A C 1
ATOM 5604 O O . GLY A 1 701 ? -27.375 5.121 -4.559 1 96 701 GLY A O 1
ATOM 5605 N N . PRO A 1 702 ? -28.797 6.559 -5.387 1 95.44 702 PRO A N 1
ATOM 5606 C CA . PRO A 1 702 ? -29.875 5.578 -5.512 1 95.44 702 PRO A CA 1
ATOM 5607 C C . PRO A 1 702 ? -29.484 4.383 -6.383 1 95.44 702 PRO A C 1
ATOM 5609 O O . PRO A 1 702 ? -30.016 3.283 -6.195 1 95.44 702 PRO A O 1
ATOM 5612 N N . ASN A 1 703 ? -28.547 4.555 -7.297 1 97.31 703 ASN A N 1
ATOM 5613 C CA . ASN A 1 703 ? -28.172 3.479 -8.211 1 97.31 703 ASN A CA 1
ATOM 5614 C C . ASN A 1 703 ? -26.922 2.748 -7.73 1 97.31 703 ASN A C 1
ATOM 5616 O O . ASN A 1 703 ? -26.406 1.872 -8.422 1 97.31 703 ASN A O 1
ATOM 5620 N N . SER A 1 704 ? -26.391 3.119 -6.586 1 96.5 704 SER A N 1
ATOM 5621 C CA . SER A 1 704 ? -25.156 2.539 -6.078 1 96.5 704 SER A CA 1
ATOM 5622 C C . SER A 1 704 ? -25.281 1.03 -5.898 1 96.5 704 SER A C 1
ATOM 5624 O O . SER A 1 704 ? -24.391 0.275 -6.289 1 96.5 704 SER A O 1
ATOM 5626 N N . SER A 1 705 ? -26.406 0.541 -5.332 1 95.5 705 SER A N 1
ATOM 5627 C CA . SER A 1 705 ? -26.609 -0.885 -5.105 1 95.5 705 SER A CA 1
ATOM 5628 C C . SER A 1 705 ? -26.703 -1.649 -6.422 1 95.5 705 SER A C 1
ATOM 5630 O O . SER A 1 705 ? -26.25 -2.787 -6.52 1 95.5 705 SER A O 1
ATOM 5632 N N . LYS A 1 706 ? -27.297 -1.012 -7.387 1 96.31 706 LYS A N 1
ATOM 5633 C CA . LYS A 1 706 ? -27.406 -1.653 -8.695 1 96.31 706 LYS A CA 1
ATOM 5634 C C . LYS A 1 706 ? -26.031 -1.907 -9.305 1 96.31 706 LYS A C 1
ATOM 5636 O O . LYS A 1 706 ? -25.812 -2.932 -9.953 1 96.31 706 LYS A O 1
ATOM 5641 N N . ILE A 1 707 ? -25.156 -0.966 -9.125 1 97.56 707 ILE A N 1
ATOM 5642 C CA . ILE A 1 707 ? -23.797 -1.096 -9.641 1 97.56 707 ILE A CA 1
ATOM 5643 C C . ILE A 1 707 ? -23.094 -2.281 -8.977 1 97.56 707 ILE A C 1
ATOM 5645 O O . ILE A 1 707 ? -22.453 -3.086 -9.648 1 97.56 707 ILE A O 1
ATOM 5649 N N . ILE A 1 708 ? -23.234 -2.438 -7.672 1 96.94 708 ILE A N 1
ATOM 5650 C CA . ILE A 1 708 ? -22.641 -3.533 -6.914 1 96.94 708 ILE A CA 1
ATOM 5651 C C . ILE A 1 708 ? -23.25 -4.859 -7.355 1 96.94 708 ILE A C 1
ATOM 5653 O O . ILE A 1 708 ? -22.531 -5.852 -7.535 1 96.94 708 ILE A O 1
ATOM 5657 N N . GLU A 1 709 ? -24.562 -4.871 -7.504 1 95.38 709 GLU A N 1
ATOM 5658 C CA . GLU A 1 709 ? -25.25 -6.094 -7.898 1 95.38 709 GLU A CA 1
ATOM 5659 C C . GLU A 1 709 ? -24.797 -6.574 -9.273 1 95.38 709 GLU A C 1
ATOM 5661 O O . GLU A 1 709 ? -24.703 -7.777 -9.516 1 95.38 709 GLU A O 1
ATOM 5666 N N . LYS A 1 710 ? -24.562 -5.66 -10.086 1 95.75 710 LYS A N 1
ATOM 5667 C CA . LYS A 1 710 ? -24.078 -6.023 -11.414 1 95.75 710 LYS A CA 1
ATOM 5668 C C . LYS A 1 710 ? -22.703 -6.676 -11.328 1 95.75 710 LYS A C 1
ATOM 5670 O O . LYS A 1 710 ? -22.406 -7.609 -12.078 1 95.75 710 LYS A O 1
ATOM 5675 N N . LEU A 1 711 ? -21.828 -6.219 -10.484 1 96.19 711 LEU A N 1
ATOM 5676 C CA . LEU A 1 711 ? -20.469 -6.727 -10.328 1 96.19 711 LEU A CA 1
ATOM 5677 C C . LEU A 1 711 ? -20.453 -7.977 -9.453 1 96.19 711 LEU A C 1
ATOM 5679 O O . LEU A 1 711 ? -19.484 -8.734 -9.469 1 96.19 711 LEU A O 1
ATOM 5683 N N . CYS A 1 712 ? -21.438 -8.141 -8.633 1 93.75 712 CYS A N 1
ATOM 5684 C CA . CYS A 1 712 ? -21.594 -9.273 -7.73 1 93.75 712 CYS A CA 1
ATOM 5685 C C . CYS A 1 712 ? -23.016 -9.82 -7.785 1 93.75 712 CYS A C 1
ATOM 5687 O O . CYS A 1 712 ? -23.766 -9.711 -6.812 1 93.75 712 CYS A O 1
ATOM 5689 N N . PRO A 1 713 ? -23.328 -10.531 -8.734 1 87.94 713 PRO A N 1
ATOM 5690 C CA . PRO A 1 713 ? -24.719 -10.922 -8.969 1 87.94 713 PRO A CA 1
ATOM 5691 C C . PRO A 1 713 ? -25.25 -11.891 -7.914 1 87.94 713 PRO A C 1
ATOM 5693 O O . PRO A 1 713 ? -26.469 -11.992 -7.715 1 87.94 713 PRO A O 1
ATOM 5696 N N . GLN A 1 714 ? -24.438 -12.531 -7.207 1 84.38 714 GLN A N 1
ATOM 5697 C CA . GLN A 1 714 ? -24.875 -13.531 -6.246 1 84.38 714 GLN A CA 1
ATOM 5698 C C . GLN A 1 714 ? -25.297 -12.891 -4.93 1 84.38 714 GLN A C 1
ATOM 5700 O O . GLN A 1 714 ? -25.859 -13.555 -4.059 1 84.38 714 GLN A O 1
ATOM 5705 N N . ILE A 1 715 ? -25.109 -11.594 -4.832 1 87.38 715 ILE A N 1
ATOM 5706 C CA . ILE A 1 715 ? -25.359 -10.953 -3.547 1 87.38 715 ILE A CA 1
ATOM 5707 C C . ILE A 1 715 ? -26.75 -10.312 -3.555 1 87.38 715 ILE A C 1
ATOM 5709 O O . ILE A 1 715 ? -27.188 -9.797 -4.582 1 87.38 715 ILE A O 1
ATOM 5713 N N . ASN A 1 716 ? -27.438 -10.469 -2.473 1 88 716 ASN A N 1
ATOM 5714 C CA . ASN A 1 716 ? -28.688 -9.766 -2.213 1 88 716 ASN A CA 1
ATOM 5715 C C . ASN A 1 716 ? -28.453 -8.547 -1.324 1 88 716 ASN A C 1
ATOM 5717 O O . ASN A 1 716 ? -28.062 -8.68 -0.164 1 88 716 ASN A O 1
ATOM 5721 N N . LEU A 1 717 ? -28.719 -7.398 -1.902 1 89.31 717 LEU A N 1
ATOM 5722 C CA . LEU A 1 717 ? -28.406 -6.172 -1.172 1 89.31 717 LEU A CA 1
ATOM 5723 C C . LEU A 1 717 ? -29.672 -5.559 -0.578 1 89.31 717 LEU A C 1
ATOM 5725 O O . LEU A 1 717 ? -29.672 -4.387 -0.194 1 89.31 717 LEU A O 1
ATOM 5729 N N . SER A 1 718 ? -30.672 -6.371 -0.486 1 86.44 718 SER A N 1
ATOM 5730 C CA . SER A 1 718 ? -31.875 -5.871 0.176 1 86.44 718 SER A CA 1
ATOM 5731 C C . SER A 1 718 ? -31.594 -5.508 1.63 1 86.44 718 SER A C 1
ATOM 5733 O O . SER A 1 718 ? -30.641 -6.016 2.23 1 86.44 718 SER A O 1
ATOM 5735 N N . GLU A 1 719 ? -32.312 -4.699 2.16 1 84.06 719 GLU A N 1
ATOM 5736 C CA . GLU A 1 719 ? -32.125 -4.234 3.533 1 84.06 719 GLU A CA 1
ATOM 5737 C C . GLU A 1 719 ? -32.25 -5.391 4.523 1 84.06 719 GLU A C 1
ATOM 5739 O O . GLU A 1 719 ? -31.625 -5.359 5.59 1 84.06 719 GLU A O 1
ATOM 5744 N N . THR A 1 720 ? -32.969 -6.312 4.195 1 86.81 720 THR A N 1
ATOM 5745 C CA . THR A 1 720 ? -33.125 -7.473 5.066 1 86.81 720 THR A CA 1
ATOM 5746 C C . THR A 1 720 ? -31.859 -8.352 5.012 1 86.81 720 THR A C 1
ATOM 5748 O O . THR A 1 720 ? -31.422 -8.867 6.039 1 86.81 720 THR A O 1
ATOM 5751 N N . SER A 1 721 ? -31.312 -8.438 3.873 1 89.88 721 SER A N 1
ATOM 5752 C CA . SER A 1 721 ? -30.172 -9.32 3.695 1 89.88 721 SER A CA 1
ATOM 5753 C C . SER A 1 721 ? -28.859 -8.609 4.035 1 89.88 721 SER A C 1
ATOM 5755 O O . SER A 1 721 ? -27.906 -9.242 4.492 1 89.88 721 SER A O 1
ATOM 5757 N N . PHE A 1 722 ? -28.859 -7.375 3.748 1 92.44 722 PHE A N 1
ATOM 5758 C CA . PHE A 1 722 ? -27.672 -6.555 3.994 1 92.44 722 PHE A CA 1
ATOM 5759 C C . PHE A 1 722 ? -28.062 -5.211 4.598 1 92.44 722 PHE A C 1
ATOM 5761 O O . PHE A 1 722 ? -28.016 -4.18 3.92 1 92.44 722 PHE A O 1
ATOM 5768 N N . PRO A 1 723 ? -28.344 -5.258 5.883 1 90.38 723 PRO A N 1
ATOM 5769 C CA . PRO A 1 723 ? -28.906 -4.07 6.531 1 90.38 723 PRO A CA 1
ATOM 5770 C C . PRO A 1 723 ? -27.891 -2.924 6.629 1 90.38 723 PRO A C 1
ATOM 5772 O O . PRO A 1 723 ? -26.688 -3.135 6.445 1 90.38 723 PRO A O 1
ATOM 5775 N N . LEU A 1 724 ? -28.375 -1.809 6.91 1 89.38 724 LEU A N 1
ATOM 5776 C CA . LEU A 1 724 ? -27.562 -0.636 7.168 1 89.38 724 LEU A CA 1
ATOM 5777 C C . LEU A 1 724 ? -26.594 -0.893 8.32 1 89.38 724 LEU A C 1
ATOM 5779 O O . LEU A 1 724 ? -26.953 -1.535 9.312 1 89.38 724 LEU A O 1
ATOM 5783 N N . ASN A 1 725 ? -25.344 -0.414 8.195 1 90.75 725 ASN A N 1
ATOM 5784 C CA . ASN A 1 725 ? -24.281 -0.493 9.195 1 90.75 725 ASN A CA 1
ATOM 5785 C C . ASN A 1 725 ? -23.781 -1.924 9.367 1 90.75 725 ASN A C 1
ATOM 5787 O O . ASN A 1 725 ? -23.484 -2.352 10.484 1 90.75 725 ASN A O 1
ATOM 5791 N N . PHE A 1 726 ? -23.891 -2.662 8.383 1 93.25 726 PHE A N 1
ATOM 5792 C CA . PHE A 1 726 ? -23.266 -3.98 8.336 1 93.25 726 PHE A CA 1
ATOM 5793 C C . PHE A 1 726 ? -22.188 -4.035 7.266 1 93.25 726 PHE A C 1
ATOM 5795 O O . PHE A 1 726 ? -22.25 -3.309 6.27 1 93.25 726 PHE A O 1
ATOM 5802 N N . GLY A 1 727 ? -21.219 -4.773 7.531 1 94 727 GLY A N 1
ATOM 5803 C CA . GLY A 1 727 ? -20.156 -5.02 6.566 1 94 727 GLY A CA 1
ATOM 5804 C C . GLY A 1 727 ? -19.969 -6.492 6.246 1 94 727 GLY A C 1
ATOM 5805 O O . GLY A 1 727 ? -20.281 -7.355 7.07 1 94 727 GLY A O 1
ATOM 5806 N N . ARG A 1 728 ? -19.516 -6.758 5.07 1 93 728 ARG A N 1
ATOM 5807 C CA . ARG A 1 728 ? -19.219 -8.109 4.621 1 93 728 ARG A CA 1
ATOM 5808 C C . ARG A 1 728 ? -18.125 -8.109 3.553 1 93 728 ARG A C 1
ATOM 5810 O O . ARG A 1 728 ? -18.062 -7.191 2.734 1 93 728 ARG A O 1
ATOM 5817 N N . LYS A 1 729 ? -17.312 -9.148 3.609 1 91.12 729 LYS A N 1
ATOM 5818 C CA . LYS A 1 729 ? -16.359 -9.367 2.529 1 91.12 729 LYS A CA 1
ATOM 5819 C C . LYS A 1 729 ? -17.047 -9.914 1.285 1 91.12 729 LYS A C 1
ATOM 5821 O O . LYS A 1 729 ? -17.734 -10.93 1.352 1 91.12 729 LYS A O 1
ATOM 5826 N N . ILE A 1 730 ? -16.922 -9.258 0.143 1 92.75 730 ILE A N 1
ATOM 5827 C CA . ILE A 1 730 ? -17.562 -9.703 -1.094 1 92.75 730 ILE A CA 1
ATOM 5828 C C . ILE A 1 730 ? -16.578 -9.555 -2.258 1 92.75 730 ILE A C 1
ATOM 5830 O O . ILE A 1 730 ? -15.523 -8.945 -2.109 1 92.75 730 ILE A O 1
ATOM 5834 N N . CYS A 1 731 ? -16.953 -10.133 -3.35 1 92.5 731 CYS A N 1
ATOM 5835 C CA . CYS A 1 731 ? -16.203 -10 -4.594 1 92.5 731 CYS A CA 1
ATOM 5836 C C . CYS A 1 731 ? -16.906 -9.039 -5.551 1 92.5 731 CYS A C 1
ATOM 5838 O O . CYS A 1 731 ? -18.016 -9.297 -5.988 1 92.5 731 CYS A O 1
ATOM 5840 N N . LEU A 1 732 ? -16.312 -7.941 -5.855 1 96.31 732 LEU A N 1
ATOM 5841 C CA . LEU A 1 732 ? -16.766 -7.066 -6.934 1 96.31 732 LEU A CA 1
ATOM 5842 C C . LEU A 1 732 ? -15.953 -7.312 -8.203 1 96.31 732 LEU A C 1
ATOM 5844 O O . LEU A 1 732 ? -14.82 -6.844 -8.328 1 96.31 732 LEU A O 1
ATOM 5848 N N . GLY A 1 733 ? -16.625 -7.902 -9.18 1 95.38 733 GLY A N 1
ATOM 5849 C CA . GLY A 1 733 ? -15.781 -8.477 -10.211 1 95.38 733 GLY A CA 1
ATOM 5850 C C . GLY A 1 733 ? -14.742 -9.445 -9.664 1 95.38 733 GLY A C 1
ATOM 5851 O O . GLY A 1 733 ? -15.078 -10.359 -8.914 1 95.38 733 GLY A O 1
ATOM 5852 N N . HIS A 1 734 ? -13.555 -9.312 -10.07 1 94.12 734 HIS A N 1
ATOM 5853 C CA . HIS A 1 734 ? -12.531 -10.234 -9.578 1 94.12 734 HIS A CA 1
ATOM 5854 C C . HIS A 1 734 ? -11.695 -9.609 -8.477 1 94.12 734 HIS A C 1
ATOM 5856 O O . HIS A 1 734 ? -10.602 -10.078 -8.172 1 94.12 734 HIS A O 1
ATOM 5862 N N . CYS A 1 735 ? -12.211 -8.516 -7.828 1 95.31 735 CYS A N 1
ATOM 5863 C CA . CYS A 1 735 ? -11.523 -7.867 -6.715 1 95.31 735 CYS A CA 1
ATOM 5864 C C . CYS A 1 735 ? -12.195 -8.211 -5.387 1 95.31 735 CYS A C 1
ATOM 5866 O O . CYS A 1 735 ? -13.422 -8.273 -5.305 1 95.31 735 CYS A O 1
ATOM 5868 N N . TRP A 1 736 ? -11.367 -8.445 -4.348 1 92.69 736 TRP A N 1
ATOM 5869 C CA . TRP A 1 736 ? -11.867 -8.539 -2.979 1 92.69 736 TRP A CA 1
ATOM 5870 C C . TRP A 1 736 ? -12.164 -7.152 -2.414 1 92.69 736 TRP A C 1
ATOM 5872 O O . TRP A 1 736 ? -11.398 -6.207 -2.625 1 92.69 736 TRP A O 1
ATOM 5882 N N . VAL A 1 737 ? -13.352 -7.055 -1.72 1 95.69 737 VAL A N 1
ATOM 5883 C CA . VAL A 1 737 ? -13.727 -5.793 -1.092 1 95.69 737 VAL A CA 1
ATOM 5884 C C . VAL A 1 737 ? -14.461 -6.066 0.218 1 95.69 737 VAL A C 1
ATOM 5886 O O . VAL A 1 737 ? -15.25 -7.016 0.31 1 95.69 737 VAL A O 1
ATOM 5889 N N . GLU A 1 738 ? -14.141 -5.402 1.319 1 94.94 738 GLU A N 1
ATOM 5890 C CA . GLU A 1 738 ? -15.047 -5.273 2.457 1 94.94 738 GLU A CA 1
ATOM 5891 C C . GLU A 1 738 ? -16.078 -4.18 2.219 1 94.94 738 GLU A C 1
ATOM 5893 O O . GLU A 1 738 ? -15.75 -2.99 2.254 1 94.94 738 GLU A O 1
ATOM 5898 N N . ALA A 1 739 ? -17.281 -4.578 1.975 1 96.19 739 ALA A N 1
ATOM 5899 C CA . ALA A 1 739 ? -18.328 -3.611 1.68 1 96.19 739 ALA A CA 1
ATOM 5900 C C . ALA A 1 739 ? -19.094 -3.223 2.947 1 96.19 739 ALA A C 1
ATOM 5902 O O . ALA A 1 739 ? -19.562 -4.09 3.684 1 96.19 739 ALA A O 1
ATOM 5903 N N . PHE A 1 740 ? -19.172 -1.955 3.24 1 94.81 740 PHE A N 1
ATOM 5904 C CA . PHE A 1 740 ? -19.938 -1.407 4.359 1 94.81 740 PHE A CA 1
ATOM 5905 C C . PHE A 1 740 ? -21.172 -0.67 3.867 1 94.81 740 PHE A C 1
ATOM 5907 O O . PHE A 1 740 ? -21.062 0.286 3.096 1 94.81 740 PHE A O 1
ATOM 5914 N N . HIS A 1 741 ? -22.328 -1.224 4.301 1 94.38 741 HIS A N 1
ATOM 5915 C CA . HIS A 1 741 ? -23.562 -0.503 4 1 94.38 741 HIS A CA 1
ATOM 5916 C C . HIS A 1 741 ? -23.719 0.721 4.895 1 94.38 741 HIS A C 1
ATOM 5918 O O . HIS A 1 741 ? -24.469 0.693 5.867 1 94.38 741 HIS A O 1
ATOM 5924 N N . LYS A 1 742 ? -22.969 1.727 4.508 1 88 742 LYS A N 1
ATOM 5925 C CA . LYS A 1 742 ? -22.984 2.969 5.273 1 88 742 LYS A CA 1
ATOM 5926 C C . LYS A 1 742 ? -22.422 4.125 4.457 1 88 742 LYS A C 1
ATOM 5928 O O . LYS A 1 742 ? -21.641 3.91 3.523 1 88 742 LYS A O 1
ATOM 5933 N N . ASN A 1 743 ? -22.891 5.293 4.73 1 76.94 743 ASN A N 1
ATOM 5934 C CA . ASN A 1 743 ? -22.281 6.523 4.227 1 76.94 743 ASN A CA 1
ATOM 5935 C C . ASN A 1 743 ? -22.672 7.727 5.07 1 76.94 743 ASN A C 1
ATOM 5937 O O . ASN A 1 743 ? -23.406 7.59 6.051 1 76.94 743 ASN A O 1
ATOM 5941 N N . CYS A 1 744 ? -22.062 8.828 4.727 1 76.44 744 CYS A N 1
ATOM 5942 C CA . CYS A 1 744 ? -22.297 10.016 5.535 1 76.44 744 CYS A CA 1
ATOM 5943 C C . CYS A 1 744 ? -22.969 11.117 4.707 1 76.44 744 CYS A C 1
ATOM 5945 O O . CYS A 1 744 ? -22.781 12.305 4.988 1 76.44 744 CYS A O 1
ATOM 5947 N N . PHE A 1 745 ? -23.812 10.703 3.629 1 86.88 745 PHE A N 1
ATOM 5948 C CA . PHE A 1 745 ? -24.281 11.75 2.717 1 86.88 745 PHE A CA 1
ATOM 5949 C C . PHE A 1 745 ? -25.797 11.766 2.637 1 86.88 745 PHE A C 1
ATOM 5951 O O . PHE A 1 745 ? -26.375 12.484 1.817 1 86.88 745 PHE A O 1
ATOM 5958 N N . GLY A 1 746 ? -26.453 10.953 3.484 1 82.88 746 GLY A N 1
ATOM 5959 C CA . GLY A 1 746 ? -27.906 10.938 3.535 1 82.88 746 GLY A CA 1
ATOM 5960 C C . GLY A 1 746 ? -28.547 10.211 2.363 1 82.88 746 GLY A C 1
ATOM 5961 O O . GLY A 1 746 ? -29.75 10.344 2.119 1 82.88 746 GLY A O 1
ATOM 5962 N N . GLU A 1 747 ? -27.719 9.555 1.58 1 85.19 747 GLU A N 1
ATOM 5963 C CA . GLU A 1 747 ? -28.141 8.711 0.46 1 85.19 747 GLU A CA 1
ATOM 5964 C C . GLU A 1 747 ? -27.875 7.238 0.749 1 85.19 747 GLU A C 1
ATOM 5966 O O . GLU A 1 747 ? -27.266 6.898 1.769 1 85.19 747 GLU A O 1
ATOM 5971 N N . ILE A 1 748 ? -28.5 6.406 -0.071 1 89.19 748 ILE A N 1
ATOM 5972 C CA . ILE A 1 748 ? -28 5.039 -0.035 1 89.19 748 ILE A CA 1
ATOM 5973 C C . ILE A 1 748 ? -26.547 5.008 -0.488 1 89.19 748 ILE A C 1
ATOM 5975 O O . ILE A 1 748 ? -26.156 5.758 -1.387 1 89.19 748 ILE A O 1
ATOM 5979 N N . GLY A 1 749 ? -25.797 4.281 0.223 1 92.81 749 GLY A N 1
ATOM 5980 C CA . GLY A 1 749 ? -24.391 4.273 -0.189 1 92.81 749 GLY A CA 1
ATOM 5981 C C . GLY A 1 749 ? -23.578 3.174 0.468 1 92.81 749 GLY A C 1
ATOM 5982 O O . GLY A 1 749 ? -24.078 2.486 1.367 1 92.81 749 GLY A O 1
ATOM 5983 N N . TRP A 1 750 ? -22.375 3.018 -0.036 1 95.06 750 TRP A N 1
ATOM 5984 C CA . TRP A 1 750 ? -21.469 1.944 0.358 1 95.06 750 TRP A CA 1
ATOM 5985 C C . TRP A 1 750 ? -20.047 2.467 0.526 1 95.06 750 TRP A C 1
ATOM 5987 O O . TRP A 1 750 ? -19.578 3.291 -0.266 1 95.06 750 TRP A O 1
ATOM 5997 N N . GLU A 1 751 ? -19.422 2.123 1.594 1 95.44 751 GLU A N 1
ATOM 5998 C CA . GLU A 1 751 ? -17.969 2.258 1.74 1 95.44 751 GLU A CA 1
ATOM 5999 C C . GLU A 1 751 ? -17.266 0.965 1.358 1 95.44 751 GLU A C 1
ATOM 6001 O O . GLU A 1 751 ? -17.516 -0.088 1.948 1 95.44 751 GLU A O 1
ATOM 6006 N N . LEU A 1 752 ? -16.391 1.044 0.4 1 97.69 752 LEU A N 1
ATOM 6007 C CA . LEU A 1 752 ? -15.727 -0.142 -0.136 1 97.69 752 LEU A CA 1
ATOM 6008 C C . LEU A 1 752 ? -14.25 -0.163 0.244 1 97.69 752 LEU A C 1
ATOM 6010 O O . LEU A 1 752 ? -13.422 0.423 -0.453 1 97.69 752 LEU A O 1
ATOM 6014 N N . LEU A 1 753 ? -13.93 -0.846 1.341 1 96.5 753 LEU A N 1
ATOM 6015 C CA . LEU A 1 753 ? -12.555 -1.043 1.77 1 96.5 753 LEU A CA 1
ATOM 6016 C C . LEU A 1 753 ? -11.867 -2.105 0.919 1 96.5 753 LEU A C 1
ATOM 6018 O O . LEU A 1 753 ? -12.398 -3.201 0.736 1 96.5 753 LEU A O 1
ATOM 6022 N N . HIS A 1 754 ? -10.68 -1.843 0.328 1 96.75 754 HIS A N 1
ATOM 6023 C CA . HIS A 1 754 ? -10.016 -2.746 -0.605 1 96.75 754 HIS A CA 1
ATOM 6024 C C . HIS A 1 754 ? -8.5 -2.59 -0.543 1 96.75 754 HIS A C 1
ATOM 6026 O O . HIS A 1 754 ? -7.996 -1.545 -0.126 1 96.75 754 HIS A O 1
ATOM 6032 N N . PRO A 1 755 ? -7.68 -3.635 -0.896 1 92.88 755 PRO A N 1
ATOM 6033 C CA . PRO A 1 755 ? -6.234 -3.443 -1.04 1 92.88 755 PRO A CA 1
ATOM 6034 C C . PRO A 1 755 ? -5.883 -2.385 -2.082 1 92.88 755 PRO A C 1
ATOM 6036 O O . PRO A 1 755 ? -6.445 -2.383 -3.18 1 92.88 755 PRO A O 1
ATOM 6039 N N . LEU A 1 756 ? -4.949 -1.495 -1.77 1 95.12 756 LEU A N 1
ATOM 6040 C CA . LEU A 1 756 ? -4.586 -0.403 -2.664 1 95.12 756 LEU A CA 1
ATOM 6041 C C . LEU A 1 756 ? -4.066 -0.94 -3.994 1 95.12 756 LEU A C 1
ATOM 6043 O O . LEU A 1 756 ? -4.266 -0.318 -5.039 1 95.12 756 LEU A O 1
ATOM 6047 N N . LEU A 1 757 ? -3.48 -2.102 -4.004 1 94.62 757 LEU A N 1
ATOM 6048 C CA . LEU A 1 757 ? -2.92 -2.684 -5.219 1 94.62 757 LEU A CA 1
ATOM 6049 C C . LEU A 1 757 ? -4.027 -3.129 -6.168 1 94.62 757 LEU A C 1
ATOM 6051 O O . LEU A 1 757 ? -3.777 -3.363 -7.352 1 94.62 757 LEU A O 1
ATOM 6055 N N . MET A 1 758 ? -5.25 -3.279 -5.672 1 96.94 758 MET A N 1
ATOM 6056 C CA . MET A 1 758 ? -6.391 -3.633 -6.512 1 96.94 758 MET A CA 1
ATOM 6057 C C . MET A 1 758 ? -7.184 -2.393 -6.902 1 96.94 758 MET A C 1
ATOM 6059 O O . MET A 1 758 ? -8.164 -2.484 -7.641 1 96.94 758 MET A O 1
ATOM 6063 N N . GLN A 1 759 ? -6.789 -1.239 -6.43 1 97.5 759 GLN A N 1
ATOM 6064 C CA . GLN A 1 759 ? -7.633 -0.053 -6.5 1 97.5 759 GLN A CA 1
ATOM 6065 C C . GLN A 1 759 ? -7.914 0.343 -7.945 1 97.5 759 GLN A C 1
ATOM 6067 O O . GLN A 1 759 ? -9.047 0.691 -8.289 1 97.5 759 GLN A O 1
ATOM 6072 N N . ASN A 1 760 ? -6.895 0.309 -8.859 1 96.75 760 ASN A N 1
ATOM 6073 C CA . ASN A 1 760 ? -7.109 0.645 -10.258 1 96.75 760 ASN A CA 1
ATOM 6074 C C . ASN A 1 760 ? -8.117 -0.292 -10.914 1 96.75 760 ASN A C 1
ATOM 6076 O O . ASN A 1 760 ? -9.016 0.158 -11.633 1 96.75 760 ASN A O 1
ATOM 6080 N N . THR A 1 761 ? -7.922 -1.602 -10.648 1 96.88 761 THR A N 1
ATOM 6081 C CA . THR A 1 761 ? -8.828 -2.6 -11.203 1 96.88 761 THR A CA 1
ATOM 6082 C C . THR A 1 761 ? -10.258 -2.373 -10.703 1 96.88 761 THR A C 1
ATOM 6084 O O . THR A 1 761 ? -11.203 -2.389 -11.492 1 96.88 761 THR A O 1
ATOM 6087 N N . LEU A 1 762 ? -10.375 -2.182 -9.406 1 97.88 762 LEU A N 1
ATOM 6088 C CA . LEU A 1 762 ? -11.68 -1.953 -8.805 1 97.88 762 LEU A CA 1
ATOM 6089 C C . LEU A 1 762 ? -12.328 -0.693 -9.367 1 97.88 762 LEU A C 1
ATOM 6091 O O . LEU A 1 762 ? -13.531 -0.675 -9.641 1 97.88 762 LEU A O 1
ATOM 6095 N N . PHE A 1 763 ? -11.516 0.39 -9.547 1 98.06 763 PHE A N 1
ATOM 6096 C CA . PHE A 1 763 ? -11.992 1.644 -10.117 1 98.06 763 PHE A CA 1
ATOM 6097 C C . PHE A 1 763 ? -12.594 1.415 -11.5 1 98.06 763 PHE A C 1
ATOM 6099 O O . PHE A 1 763 ? -13.703 1.864 -11.773 1 98.06 763 PHE A O 1
ATOM 6106 N N . ASP A 1 764 ? -11.93 0.743 -12.352 1 97 764 ASP A N 1
ATOM 6107 C CA . ASP A 1 764 ? -12.367 0.482 -13.719 1 97 764 ASP A CA 1
ATOM 6108 C C . ASP A 1 764 ? -13.633 -0.378 -13.734 1 97 764 ASP A C 1
ATOM 6110 O O . ASP A 1 764 ? -14.562 -0.109 -14.492 1 97 764 ASP A O 1
ATOM 6114 N N . LEU A 1 765 ? -13.648 -1.439 -12.898 1 97.38 765 LEU A N 1
ATOM 6115 C CA . LEU A 1 765 ? -14.812 -2.312 -12.812 1 97.38 765 LEU A CA 1
ATOM 6116 C C . LEU A 1 765 ? -16.047 -1.522 -12.406 1 97.38 765 LEU A C 1
ATOM 6118 O O . LEU A 1 765 ? -17.125 -1.695 -13 1 97.38 765 LEU A O 1
ATOM 6122 N N . ILE A 1 766 ? -15.922 -0.623 -11.43 1 98.25 766 ILE A N 1
ATOM 6123 C CA . ILE A 1 766 ? -17.062 0.143 -10.914 1 98.25 766 ILE A CA 1
ATOM 6124 C C . ILE A 1 766 ? -17.531 1.13 -11.977 1 98.25 766 ILE A C 1
ATOM 6126 O O . ILE A 1 766 ? -18.734 1.238 -12.234 1 98.25 766 ILE A O 1
ATOM 6130 N N . PHE A 1 767 ? -16.656 1.841 -12.625 1 97.69 767 PHE A N 1
ATOM 6131 C CA . PHE A 1 767 ? -17.047 2.832 -13.625 1 97.69 767 PHE A CA 1
ATOM 6132 C C . PHE A 1 767 ? -17.641 2.158 -14.859 1 97.69 767 PHE A C 1
ATOM 6134 O O . PHE A 1 767 ? -18.594 2.66 -15.445 1 97.69 767 PHE A O 1
ATOM 6141 N N . ASP A 1 768 ? -17.016 1.029 -15.273 1 96 768 ASP A N 1
ATOM 6142 C CA . ASP A 1 768 ? -17.578 0.299 -16.406 1 96 768 ASP A CA 1
ATOM 6143 C C . ASP A 1 768 ? -19 -0.173 -16.125 1 96 768 ASP A C 1
ATOM 6145 O O . ASP A 1 768 ? -19.891 -0.012 -16.953 1 96 768 ASP A O 1
ATOM 6149 N N . SER A 1 769 ? -19.172 -0.75 -14.969 1 96.56 769 SER A N 1
ATOM 6150 C CA . SER A 1 769 ? -20.484 -1.245 -14.555 1 96.56 769 SER A CA 1
ATOM 6151 C C . SER A 1 769 ? -21.453 -0.098 -14.328 1 96.56 769 SER A C 1
ATOM 6153 O O . SER A 1 769 ? -22.656 -0.241 -14.57 1 96.56 769 SER A O 1
ATOM 6155 N N . GLY A 1 770 ? -21.031 1.032 -13.82 1 97.88 770 GLY A N 1
ATOM 6156 C CA . GLY A 1 770 ? -21.875 2.141 -13.406 1 97.88 770 GLY A CA 1
ATOM 6157 C C . GLY A 1 770 ? -22.234 3.074 -14.555 1 97.88 770 GLY A C 1
ATOM 6158 O O . GLY A 1 770 ? -23.094 3.947 -14.406 1 97.88 770 GLY A O 1
ATOM 6159 N N . GLY A 1 771 ? -21.609 2.861 -15.742 1 97.12 771 GLY A N 1
ATOM 6160 C CA . GLY A 1 771 ? -21.859 3.754 -16.859 1 97.12 771 GLY A CA 1
ATOM 6161 C C . GLY A 1 771 ? -23.328 3.895 -17.203 1 97.12 771 GLY A C 1
ATOM 6162 O O . GLY A 1 771 ? -23.844 5.012 -17.344 1 97.12 771 GLY A O 1
ATOM 6163 N N . GLU A 1 772 ? -24.062 2.824 -17.266 1 97.25 772 GLU A N 1
ATOM 6164 C CA . GLU A 1 772 ? -25.469 2.83 -17.625 1 97.25 772 GLU A CA 1
ATOM 6165 C C . GLU A 1 772 ? -26.344 3.406 -16.516 1 97.25 772 GLU A C 1
ATOM 6167 O O . GLU A 1 772 ? -27.5 3.768 -16.734 1 97.25 772 GLU A O 1
ATOM 6172 N N . PHE A 1 773 ? -25.734 3.557 -15.328 1 98 773 PHE A N 1
ATOM 6173 C CA . PHE A 1 773 ? -26.484 4.039 -14.172 1 98 773 PHE A CA 1
ATOM 6174 C C . PHE A 1 773 ? -26.109 5.48 -13.844 1 98 773 PHE A C 1
ATOM 6176 O O . PHE A 1 773 ? -26.422 5.984 -12.766 1 98 773 PHE A O 1
ATOM 6183 N N . GLY A 1 774 ? -25.312 6.129 -14.727 1 98.12 774 GLY A N 1
ATOM 6184 C CA . GLY A 1 774 ? -25 7.547 -14.609 1 98.12 774 GLY A CA 1
ATOM 6185 C C . GLY A 1 774 ? -23.953 7.844 -13.555 1 98.12 774 GLY A C 1
ATOM 6186 O O . GLY A 1 774 ? -24 8.891 -12.898 1 98.12 774 GLY A O 1
ATOM 6187 N N . ILE A 1 775 ? -23.016 6.949 -13.336 1 98.31 775 ILE A N 1
ATOM 6188 C CA . ILE A 1 775 ? -22 7.145 -12.312 1 98.31 775 ILE A CA 1
ATOM 6189 C C . ILE A 1 775 ? -21.047 8.266 -12.734 1 98.31 775 ILE A C 1
ATOM 6191 O O . ILE A 1 775 ? -20.719 8.406 -13.914 1 98.31 775 ILE A O 1
ATOM 6195 N N . LYS A 1 776 ? -20.688 9.164 -11.883 1 98.31 776 LYS A N 1
ATOM 6196 C CA . LYS A 1 776 ? -19.656 10.195 -12.016 1 98.31 776 LYS A CA 1
ATOM 6197 C C . LYS A 1 776 ? -18.875 10.344 -10.719 1 98.31 776 LYS A C 1
ATOM 6199 O O . LYS A 1 776 ? -19.328 9.945 -9.648 1 98.31 776 LYS A O 1
ATOM 6204 N N . PRO A 1 777 ? -17.641 10.82 -10.852 1 98.25 777 PRO A N 1
ATOM 6205 C CA . PRO A 1 777 ? -16.891 11.078 -9.609 1 98.25 777 PRO A CA 1
ATOM 6206 C C . PRO A 1 777 ? -17.375 12.336 -8.891 1 98.25 777 PRO A C 1
ATOM 6208 O O . PRO A 1 777 ? -18.062 13.172 -9.484 1 98.25 777 PRO A O 1
ATOM 6211 N N . PHE A 1 778 ? -17.172 12.438 -7.605 1 98 778 PHE A N 1
ATOM 6212 C CA . PHE A 1 778 ? -17.406 13.664 -6.852 1 98 778 PHE A CA 1
ATOM 6213 C C . PHE A 1 778 ? -16.312 13.867 -5.812 1 98 778 PHE A C 1
ATOM 6215 O O . PHE A 1 778 ? -15.633 12.914 -5.422 1 98 778 PHE A O 1
ATOM 6222 N N . GLY A 1 779 ? -16.047 15.133 -5.449 1 96.81 779 GLY A N 1
ATOM 6223 C CA . GLY A 1 779 ? -14.922 15.484 -4.59 1 96.81 779 GLY A CA 1
ATOM 6224 C C . GLY A 1 779 ? -15.344 15.922 -3.201 1 96.81 779 GLY A C 1
ATOM 6225 O O . GLY A 1 779 ? -16.516 15.773 -2.83 1 96.81 779 GLY A O 1
ATOM 6226 N N . VAL A 1 780 ? -14.422 16.422 -2.412 1 94.12 780 VAL A N 1
ATOM 6227 C CA . VAL A 1 780 ? -14.602 16.734 -0.995 1 94.12 780 VAL A CA 1
ATOM 6228 C C . VAL A 1 780 ? -15.555 17.906 -0.836 1 94.12 780 VAL A C 1
ATOM 6230 O O . VAL A 1 780 ? -16.312 17.969 0.129 1 94.12 780 VAL A O 1
ATOM 6233 N N . TYR A 1 781 ? -15.57 18.859 -1.823 1 95.5 781 TYR A N 1
ATOM 6234 C CA . TYR A 1 781 ? -16.484 19.984 -1.713 1 95.5 781 TYR A CA 1
ATOM 6235 C C . TYR A 1 781 ? -17.938 19.516 -1.791 1 95.5 781 TYR A C 1
ATOM 6237 O O . TYR A 1 781 ? -18.781 19.984 -1.023 1 95.5 781 TYR A O 1
ATOM 6245 N N . ALA A 1 782 ? -18.156 18.625 -2.707 1 96.94 782 ALA A N 1
ATOM 6246 C CA . ALA A 1 782 ? -19.5 18.047 -2.811 1 96.94 782 ALA A CA 1
ATOM 6247 C C . ALA A 1 782 ? -19.844 17.234 -1.562 1 96.94 782 ALA A C 1
ATOM 6249 O O . ALA A 1 782 ? -20.984 17.297 -1.072 1 96.94 782 ALA A O 1
ATOM 6250 N N . ALA A 1 783 ? -18.906 16.484 -1.066 1 93.12 783 ALA A N 1
ATOM 6251 C CA . ALA A 1 783 ? -19.109 15.703 0.151 1 93.12 783 ALA A CA 1
ATOM 6252 C C . ALA A 1 783 ? -19.5 16.594 1.323 1 93.12 783 ALA A C 1
ATOM 6254 O O . ALA A 1 783 ? -20.406 16.25 2.092 1 93.12 783 ALA A O 1
ATOM 6255 N N . ASN A 1 784 ? -18.828 17.656 1.468 1 90.88 784 ASN A N 1
ATOM 6256 C CA . ASN A 1 784 ? -19.141 18.578 2.545 1 90.88 784 ASN A CA 1
ATOM 6257 C C . ASN A 1 784 ? -20.531 19.172 2.389 1 90.88 784 ASN A C 1
ATOM 6259 O O . ASN A 1 784 ? -21.266 19.328 3.371 1 90.88 784 ASN A O 1
ATOM 6263 N N . SER A 1 785 ? -20.875 19.547 1.157 1 93.69 785 SER A N 1
ATOM 6264 C CA . SER A 1 785 ? -22.203 20.078 0.883 1 93.69 785 SER A CA 1
ATOM 6265 C C . SER A 1 785 ? -23.281 19.094 1.331 1 93.69 785 SER A C 1
ATOM 6267 O O . SER A 1 785 ? -24.234 19.484 2.004 1 93.69 785 SER A O 1
ATOM 6269 N N . MET A 1 786 ? -23.094 17.891 0.976 1 92.12 786 MET A N 1
ATOM 6270 C CA . MET A 1 786 ? -24.094 16.875 1.324 1 92.12 786 MET A CA 1
ATOM 6271 C C . MET A 1 786 ? -24.078 16.578 2.82 1 92.12 786 MET A C 1
ATOM 6273 O O . MET A 1 786 ? -25.109 16.312 3.422 1 92.12 786 MET A O 1
ATOM 6277 N N . ALA A 1 787 ? -22.922 16.672 3.459 1 87.88 787 ALA A N 1
ATOM 6278 C CA . ALA A 1 787 ? -22.797 16.375 4.883 1 87.88 787 ALA A CA 1
ATOM 6279 C C . ALA A 1 787 ? -23.516 17.406 5.73 1 87.88 787 ALA A C 1
ATOM 6281 O O . ALA A 1 787 ? -24.094 17.094 6.77 1 87.88 787 ALA A O 1
ATOM 6282 N N . VAL A 1 788 ? -23.438 18.672 5.34 1 89.06 788 VAL A N 1
ATOM 6283 C CA . VAL A 1 788 ? -24.031 19.75 6.121 1 89.06 788 VAL A CA 1
ATOM 6284 C C . VAL A 1 788 ? -25.547 19.656 6.047 1 89.06 788 VAL A C 1
ATOM 6286 O O . VAL A 1 788 ? -26.25 20.172 6.926 1 89.06 788 VAL A O 1
ATOM 6289 N N . GLU A 1 789 ? -26.031 18.953 5.031 1 90 789 GLU A N 1
ATOM 6290 C CA . GLU A 1 789 ? -27.469 18.781 4.863 1 90 789 GLU A CA 1
ATOM 6291 C C . GLU A 1 789 ? -28.031 17.75 5.836 1 90 789 GLU A C 1
ATOM 6293 O O . GLU A 1 789 ? -29.234 17.688 6.07 1 90 789 GLU A O 1
ATOM 6298 N N . ILE A 1 790 ? -27.047 16.875 6.34 1 82.69 790 ILE A N 1
ATOM 6299 C CA . ILE A 1 790 ? -27.484 15.75 7.164 1 82.69 790 ILE A CA 1
ATOM 6300 C C . ILE A 1 790 ? -26.594 15.625 8.391 1 82.69 790 ILE A C 1
ATOM 6302 O O . ILE A 1 790 ? -25.562 14.938 8.359 1 82.69 790 ILE A O 1
ATOM 6306 N N . THR A 1 791 ? -26.781 16.234 9.391 1 63.34 791 THR A N 1
ATOM 6307 C CA . THR A 1 791 ? -25.844 16.188 10.5 1 63.34 791 THR A CA 1
ATOM 6308 C C . THR A 1 791 ? -26.172 15.031 11.438 1 63.34 791 THR A C 1
ATOM 6310 O O . THR A 1 791 ? -25.453 14.789 12.406 1 63.34 791 THR A O 1
ATOM 6313 N N . PHE A 1 792 ? -27.25 14.477 11.266 1 56.09 792 PHE A N 1
ATOM 6314 C CA . PHE A 1 792 ? -27.656 13.305 12.031 1 56.09 792 PHE A CA 1
ATOM 6315 C C . PHE A 1 792 ? -28.344 12.281 11.125 1 56.09 792 PHE A C 1
ATOM 6317 O O . PHE A 1 792 ? -29.125 12.648 10.25 1 56.09 792 PHE A O 1
ATOM 6324 N N . GLN A 1 793 ? -27.719 11.086 10.805 1 43.09 793 GLN A N 1
ATOM 6325 C CA . GLN A 1 793 ? -28.516 10.203 9.953 1 43.09 793 GLN A CA 1
ATOM 6326 C C . GLN A 1 793 ? -29.469 9.352 10.781 1 43.09 793 GLN A C 1
ATOM 6328 O O . GLN A 1 793 ? -29.031 8.648 11.703 1 43.09 793 GLN A O 1
ATOM 6333 N N . VAL A 1 794 ? -30.734 9.719 10.992 1 35 794 VAL A N 1
ATOM 6334 C CA . VAL A 1 794 ? -31.781 8.82 11.477 1 35 794 VAL A CA 1
ATOM 6335 C C . VAL A 1 794 ? -32.094 7.777 10.414 1 35 794 VAL A C 1
ATOM 6337 O O . VAL A 1 794 ? -32.469 8.117 9.289 1 35 794 VAL A O 1
ATOM 6340 N N . CYS A 1 795 ? -31.281 6.73 10.367 1 32.94 795 CYS A N 1
ATOM 6341 C CA . CYS A 1 795 ? -31.828 5.73 9.469 1 32.94 795 CYS A CA 1
ATOM 6342 C C . CYS A 1 795 ? -33.281 5.43 9.812 1 32.94 795 CYS A C 1
ATOM 6344 O O . CYS A 1 795 ? -33.688 5.543 10.969 1 32.94 795 CYS A O 1
ATOM 6346 N N . MET A 1 796 ? -34.156 5.422 8.938 1 32.78 796 MET A N 1
ATOM 6347 C CA . MET A 1 796 ? -35.562 5.047 9.102 1 32.78 796 MET A CA 1
ATOM 6348 C C . MET A 1 796 ? -35.719 4.039 10.234 1 32.78 796 MET A C 1
ATOM 6350 O O . MET A 1 796 ? -36.812 3.879 10.773 1 32.78 796 MET A O 1
ATOM 6354 N N . TYR A 1 797 ? -34.938 3.08 10.344 1 31.47 797 TYR A N 1
ATOM 6355 C CA . TYR A 1 797 ? -35.156 2.012 11.312 1 31.47 797 TYR A CA 1
ATOM 6356 C C . TYR A 1 797 ? -34.344 2.246 12.578 1 31.47 797 TYR A C 1
ATOM 6358 O O . TYR A 1 797 ? -33.844 1.296 13.188 1 31.47 797 TYR A O 1
ATOM 6366 N N . ASN A 1 798 ? -34.281 3.402 13.211 1 34.06 798 ASN A N 1
ATOM 6367 C CA . ASN A 1 798 ? -33.875 3.791 14.562 1 34.06 798 ASN A CA 1
ATOM 6368 C C . ASN A 1 798 ? -32.375 3.803 14.711 1 34.06 798 ASN A C 1
ATOM 6370 O O . ASN A 1 798 ? -31.844 3.625 15.812 1 34.06 798 ASN A O 1
ATOM 6374 N N . PHE A 1 799 ? -31.562 3.66 13.695 1 37.47 799 PHE A N 1
ATOM 6375 C CA . PHE A 1 799 ? -30.125 3.689 13.906 1 37.47 799 PHE A CA 1
ATOM 6376 C C . PHE A 1 799 ? -29.547 5.047 13.531 1 37.47 799 PHE A C 1
ATOM 6378 O O . PHE A 1 799 ? -29.953 5.641 12.523 1 37.47 799 PHE A O 1
ATOM 6385 N N . TYR A 1 800 ? -28.953 5.773 14.609 1 39.38 800 TYR A N 1
ATOM 6386 C CA . TYR A 1 800 ? -28.469 7.148 14.617 1 39.38 800 TYR A CA 1
ATOM 6387 C C . TYR A 1 800 ? -27 7.219 14.203 1 39.38 800 TYR A C 1
ATOM 6389 O O . TYR A 1 800 ? -26.172 6.473 14.719 1 39.38 800 TYR A O 1
ATOM 6397 N N . PHE A 1 801 ? -26.719 7.539 12.844 1 43.72 801 PHE A N 1
ATOM 6398 C CA . PHE A 1 801 ? -25.328 7.855 12.555 1 43.72 801 PHE A CA 1
ATOM 6399 C C . PHE A 1 801 ? -25.109 9.359 12.539 1 43.72 801 PHE A C 1
ATOM 6401 O O . PHE A 1 801 ? -25.828 10.094 11.852 1 43.72 801 PHE A O 1
ATOM 6408 N N . HIS A 1 802 ? -24.5 9.969 13.57 1 45.25 802 HIS A N 1
ATOM 6409 C CA . HIS A 1 802 ? -24.172 11.391 13.617 1 45.25 802 HIS A CA 1
ATOM 6410 C C . HIS A 1 802 ? -22.938 11.695 12.758 1 45.25 802 HIS A C 1
ATOM 6412 O O . HIS A 1 802 ? -21.938 11 12.828 1 45.25 802 HIS A O 1
ATOM 6418 N N . ILE A 1 803 ? -23.234 12.562 11.727 1 52.31 803 ILE A N 1
ATOM 6419 C CA . ILE A 1 803 ? -22.172 13.023 10.852 1 52.31 803 ILE A CA 1
ATOM 6420 C C . ILE A 1 803 ? -21.562 14.305 11.406 1 52.31 803 ILE A C 1
ATOM 6422 O O . ILE A 1 803 ? -22.031 15.406 11.102 1 52.31 803 ILE A O 1
ATOM 6426 N N . ARG A 1 804 ? -20.859 14.164 12.547 1 62.12 804 ARG A N 1
ATOM 6427 C CA . ARG A 1 804 ? -20.016 15.242 13.055 1 62.12 804 ARG A CA 1
ATOM 6428 C C . ARG A 1 804 ? -18.578 15.117 12.531 1 62.12 804 ARG A C 1
ATOM 6430 O O . ARG A 1 804 ? -18.078 14 12.375 1 62.12 804 ARG A O 1
ATOM 6437 N N . GLN A 1 805 ? -18.156 16.203 12.023 1 64.44 805 GLN A N 1
ATOM 6438 C CA . GLN A 1 805 ? -16.812 16.141 11.469 1 64.44 805 GLN A CA 1
ATOM 6439 C C . GLN A 1 805 ? -15.766 16.516 12.508 1 64.44 805 GLN A C 1
ATOM 6441 O O . GLN A 1 805 ? -15.953 17.469 13.266 1 64.44 805 GLN A O 1
ATOM 6446 N N . ILE A 1 806 ? -14.844 15.805 12.586 1 52.97 806 ILE A N 1
ATOM 6447 C CA . ILE A 1 806 ? -13.68 16.125 13.406 1 52.97 806 ILE A CA 1
ATOM 6448 C C . ILE A 1 806 ? -13.07 17.438 12.938 1 52.97 806 ILE A C 1
ATOM 6450 O O . ILE A 1 806 ? -13.039 17.734 11.734 1 52.97 806 ILE A O 1
ATOM 6454 N N . LYS A 1 807 ? -12.695 18.312 13.75 1 56.84 807 LYS A N 1
ATOM 6455 C CA . LYS A 1 807 ? -12.055 19.609 13.57 1 56.84 807 LYS A CA 1
ATOM 6456 C C . LYS A 1 807 ? -13.094 20.719 13.43 1 56.84 807 LYS A C 1
ATOM 6458 O O . LYS A 1 807 ? -12.742 21.906 13.359 1 56.84 807 LYS A O 1
ATOM 6463 N N . HIS A 1 808 ? -14.32 20.219 13.367 1 68.88 808 HIS A N 1
ATOM 6464 C CA . HIS A 1 808 ? -15.375 21.234 13.359 1 68.88 808 HIS A CA 1
ATOM 6465 C C . HIS A 1 808 ? -16.203 21.156 14.641 1 68.88 808 HIS A C 1
ATOM 6467 O O . HIS A 1 808 ? -15.898 21.844 15.617 1 68.88 808 HIS A O 1
ATOM 6473 N N . GLU A 1 809 ? -17 20.125 14.633 1 73.62 809 GLU A N 1
ATOM 6474 C CA . GLU A 1 809 ? -17.875 19.984 15.797 1 73.62 809 GLU A CA 1
ATOM 6475 C C . GLU A 1 809 ? -17.234 19.094 16.859 1 73.62 809 GLU A C 1
ATOM 6477 O O . GLU A 1 809 ? -17.547 19.203 18.047 1 73.62 809 GLU A O 1
ATOM 6482 N N . LEU A 1 810 ? -16.406 18.234 16.375 1 77.44 810 LEU A N 1
ATOM 6483 C CA . LEU A 1 810 ? -15.75 17.312 17.297 1 77.44 810 LEU A CA 1
ATOM 6484 C C . LEU A 1 810 ? -14.336 17.781 17.609 1 77.44 810 LEU A C 1
ATOM 6486 O O . LEU A 1 810 ? -13.406 17.531 16.828 1 77.44 810 LEU A O 1
ATOM 6490 N N . THR A 1 811 ? -14.203 18.5 18.688 1 77.69 811 THR A N 1
ATOM 6491 C CA . THR A 1 811 ? -12.922 19 19.156 1 77.69 811 THR A CA 1
ATOM 6492 C C . THR A 1 811 ? -12.789 18.797 20.672 1 77.69 811 THR A C 1
ATOM 6494 O O . THR A 1 811 ? -13.781 18.547 21.359 1 77.69 811 THR A O 1
ATOM 6497 N N . PRO A 1 812 ? -11.633 18.938 21.156 1 79.12 812 PRO A N 1
ATOM 6498 C CA . PRO A 1 812 ? -11.445 18.781 22.609 1 79.12 812 PRO A CA 1
ATOM 6499 C C . PRO A 1 812 ? -12.078 19.922 23.406 1 79.12 812 PRO A C 1
ATOM 6501 O O . PRO A 1 812 ? -12.086 19.891 24.641 1 79.12 812 PRO A O 1
ATOM 6504 N N . ASN A 1 813 ? -12.75 20.844 22.703 1 81.38 813 ASN A N 1
ATOM 6505 C CA . ASN A 1 813 ? -13.398 21.953 23.391 1 81.38 813 ASN A CA 1
ATOM 6506 C C . ASN A 1 813 ? -14.812 21.594 23.828 1 81.38 813 ASN A C 1
ATOM 6508 O O . ASN A 1 813 ? -15.383 22.25 24.703 1 81.38 813 ASN A O 1
ATOM 6512 N N . TYR A 1 814 ? -15.312 20.562 23.125 1 87.56 814 TYR A N 1
ATOM 6513 C CA . TYR A 1 814 ? -16.703 20.234 23.375 1 87.56 814 TYR A CA 1
ATOM 6514 C C . TYR A 1 814 ? -16.844 18.812 23.906 1 87.56 814 TYR A C 1
ATOM 6516 O O . TYR A 1 814 ? -16.203 17.891 23.406 1 87.56 814 TYR A O 1
ATOM 6524 N N . ASN A 1 815 ? -17.594 18.766 24.969 1 89.31 815 ASN A N 1
ATOM 6525 C CA . ASN A 1 815 ? -17.844 17.406 25.469 1 89.31 815 ASN A CA 1
ATOM 6526 C C . ASN A 1 815 ? -18.891 16.688 24.641 1 89.31 815 ASN A C 1
ATOM 6528 O O . ASN A 1 815 ? -19.531 17.297 23.781 1 89.31 815 ASN A O 1
ATOM 6532 N N . LEU A 1 816 ? -19.031 15.484 24.859 1 89.88 816 LEU A N 1
ATOM 6533 C CA . LEU A 1 816 ? -19.859 14.609 24.047 1 89.88 816 LEU A CA 1
ATOM 6534 C C . LEU A 1 816 ? -21.312 15.094 24.031 1 89.88 816 LEU A C 1
ATOM 6536 O O . LEU A 1 816 ? -22 15.023 23.016 1 89.88 816 LEU A O 1
ATOM 6540 N N . TRP A 1 817 ? -21.859 15.617 25.219 1 90.56 817 TRP A N 1
ATOM 6541 C CA . TRP A 1 817 ? -23.219 16.094 25.312 1 90.56 817 TRP A CA 1
ATOM 6542 C C . TRP A 1 817 ? -23.422 17.344 24.469 1 90.56 817 TRP A C 1
ATOM 6544 O O . TRP A 1 817 ? -24.438 17.5 23.797 1 90.56 817 TRP A O 1
ATOM 6554 N N . GLU A 1 818 ? -22.469 18.188 24.5 1 91.12 818 GLU A N 1
ATOM 6555 C CA . GLU A 1 818 ? -22.516 19.438 23.75 1 91.12 818 GLU A CA 1
ATOM 6556 C C . GLU A 1 818 ? -22.562 19.188 22.25 1 91.12 818 GLU A C 1
ATOM 6558 O O . GLU A 1 818 ? -23.172 19.953 21.484 1 91.12 818 GLU A O 1
ATOM 6563 N N . CYS A 1 819 ? -21.938 18.109 21.844 1 88.75 819 CYS A N 1
ATOM 6564 C CA . CYS A 1 819 ? -21.906 17.734 20.438 1 88.75 819 CYS A CA 1
ATOM 6565 C C . CYS A 1 819 ? -23.203 17.062 20.031 1 88.75 819 CYS A C 1
ATOM 6567 O O . CYS A 1 819 ? -23.391 16.75 18.844 1 88.75 819 CYS A O 1
ATOM 6569 N N . GLY A 1 820 ? -24.078 16.797 20.906 1 84.88 820 GLY A N 1
ATOM 6570 C CA . GLY A 1 820 ? -25.359 16.188 20.594 1 84.88 820 GLY A CA 1
ATOM 6571 C C . GLY A 1 820 ? -25.266 14.68 20.406 1 84.88 820 GLY A C 1
ATOM 6572 O O . GLY A 1 820 ? -26.094 14.086 19.703 1 84.88 820 GLY A O 1
ATOM 6573 N N . LEU A 1 821 ? -24.266 14.016 20.984 1 85.62 821 LEU A N 1
ATOM 6574 C CA . LEU A 1 821 ? -24.031 12.594 20.766 1 85.62 821 LEU A CA 1
ATOM 6575 C C . LEU A 1 821 ? -24.547 11.773 21.938 1 85.62 821 LEU A C 1
ATOM 6577 O O . LEU A 1 821 ? -23.844 10.906 22.469 1 85.62 821 LEU A O 1
ATOM 6581 N N . TYR A 1 822 ? -25.703 11.953 22.281 1 80 822 TYR A N 1
ATOM 6582 C CA . TYR A 1 822 ? -26.328 11.367 23.453 1 80 822 TYR A CA 1
ATOM 6583 C C . TYR A 1 822 ? -26.5 9.859 23.281 1 80 822 TYR A C 1
ATOM 6585 O O . TYR A 1 822 ? -26.344 9.102 24.25 1 80 822 TYR A O 1
ATOM 6593 N N . SER A 1 823 ? -26.703 9.422 22.094 1 77.88 823 SER A N 1
ATOM 6594 C CA . SER A 1 823 ? -27.031 8.023 21.812 1 77.88 823 SER A CA 1
ATOM 6595 C C . SER A 1 823 ? -25.766 7.164 21.797 1 77.88 823 SER A C 1
ATOM 6597 O O . SER A 1 823 ? -25.859 5.938 21.734 1 77.88 823 SER A O 1
ATOM 6599 N N . TYR A 1 824 ? -24.734 7.797 21.906 1 79.88 824 TYR A N 1
ATOM 6600 C CA . TYR A 1 824 ? -23.5 7.039 21.75 1 79.88 824 TYR A CA 1
ATOM 6601 C C . TYR A 1 824 ? -22.844 6.75 23.094 1 79.88 824 TYR A C 1
ATOM 6603 O O . TYR A 1 824 ? -21.672 6.359 23.156 1 79.88 824 TYR A O 1
ATOM 6611 N N . VAL A 1 825 ? -23.547 7.062 24.109 1 78.38 825 VAL A N 1
ATOM 6612 C CA . VAL A 1 825 ? -23.078 6.715 25.453 1 78.38 825 VAL A CA 1
ATOM 6613 C C . VAL A 1 825 ? -24.062 5.746 26.109 1 78.38 825 VAL A C 1
ATOM 6615 O O . VAL A 1 825 ? -25.266 5.871 25.938 1 78.38 825 VAL A O 1
ATOM 6618 N N . ASP A 1 826 ? -23.5 4.578 26.578 1 67.44 826 ASP A N 1
ATOM 6619 C CA . ASP A 1 826 ? -24.328 3.623 27.312 1 67.44 826 ASP A CA 1
ATOM 6620 C C . ASP A 1 826 ? -25 4.281 28.516 1 67.44 826 ASP A C 1
ATOM 6622 O O . ASP A 1 826 ? -24.5 5.289 29.031 1 67.44 826 ASP A O 1
ATOM 6626 N N . ASP A 1 827 ? -26.312 3.906 28.75 1 62.34 827 ASP A N 1
ATOM 6627 C CA . ASP A 1 827 ? -26.953 4.375 29.969 1 62.34 827 ASP A CA 1
ATOM 6628 C C . ASP A 1 827 ? -26.031 4.195 31.172 1 62.34 827 ASP A C 1
ATOM 6630 O O . ASP A 1 827 ? -25.5 3.105 31.391 1 62.34 827 ASP A O 1
ATOM 6634 N N . PHE A 1 828 ? -25.203 5.215 31.391 1 56.94 828 PHE A N 1
ATOM 6635 C CA . PHE A 1 828 ? -24.234 5.23 32.469 1 56.94 828 PHE A CA 1
ATOM 6636 C C . PHE A 1 828 ? -24.594 4.211 33.562 1 56.94 828 PHE A C 1
ATOM 6638 O O . PHE A 1 828 ? -23.766 3.822 34.375 1 56.94 828 PHE A O 1
ATOM 6645 N N . THR A 1 829 ? -25.953 3.891 33.594 1 47.78 829 THR A N 1
ATOM 6646 C CA . THR A 1 829 ? -26.391 3.123 34.75 1 47.78 829 THR A CA 1
ATOM 6647 C C . THR A 1 829 ? -25.828 1.71 34.719 1 47.78 829 THR A C 1
ATOM 6649 O O . THR A 1 829 ? -26.016 0.932 35.656 1 47.78 829 THR A O 1
ATOM 6652 N N . ASP A 1 830 ? -25.438 1.339 33.5 1 50.25 830 ASP A N 1
ATOM 6653 C CA . ASP A 1 830 ? -24.906 -0.012 33.625 1 50.25 830 ASP A CA 1
ATOM 6654 C C . ASP A 1 830 ? -23.484 0.013 34.188 1 50.25 830 ASP A C 1
ATOM 6656 O O . ASP A 1 830 ? -22.547 0.45 33.5 1 50.25 830 ASP A O 1
ATOM 6660 N N . ASN A 1 831 ? -23.359 0.25 35.5 1 55.41 831 ASN A N 1
ATOM 6661 C CA . ASN A 1 831 ? -22.328 0.504 36.5 1 55.41 831 ASN A CA 1
ATOM 6662 C C . ASN A 1 831 ? -21.062 -0.312 36.25 1 55.41 831 ASN A C 1
ATOM 6664 O O . ASN A 1 831 ? -20.031 -0.07 36.844 1 55.41 831 ASN A O 1
ATOM 6668 N N . ASN A 1 832 ? -21.016 -1.319 35.281 1 66.5 832 ASN A N 1
ATOM 6669 C CA . ASN A 1 832 ? -19.875 -2.207 35.438 1 66.5 832 ASN A CA 1
ATOM 6670 C C . ASN A 1 832 ? -18.797 -1.923 34.375 1 66.5 832 ASN A C 1
ATOM 6672 O O . ASN A 1 832 ? -17.703 -2.494 34.438 1 66.5 832 ASN A O 1
ATOM 6676 N N . ARG A 1 833 ? -19.031 -0.831 33.438 1 80.5 833 ARG A N 1
ATOM 6677 C CA . ARG A 1 833 ? -17.953 -0.613 32.469 1 80.5 833 ARG A CA 1
ATOM 6678 C C . ARG A 1 833 ? -17.344 0.769 32.656 1 80.5 833 ARG A C 1
ATOM 6680 O O . ARG A 1 833 ? -18.047 1.761 32.812 1 80.5 833 ARG A O 1
ATOM 6687 N N . ASP A 1 834 ? -16.062 0.836 32.75 1 84.69 834 ASP A N 1
ATOM 6688 C CA . ASP A 1 834 ? -15.32 2.092 32.844 1 84.69 834 ASP A CA 1
ATOM 6689 C C . ASP A 1 834 ? -14.641 2.43 31.531 1 84.69 834 ASP A C 1
ATOM 6691 O O . ASP A 1 834 ? -14.273 1.532 30.766 1 84.69 834 ASP A O 1
ATOM 6695 N N . PHE A 1 835 ? -14.703 3.678 31.156 1 88.06 835 PHE A N 1
ATOM 6696 C CA . PHE A 1 835 ? -13.977 4.195 30.016 1 88.06 835 PHE A CA 1
ATOM 6697 C C . PHE A 1 835 ? -13.477 5.609 30.281 1 88.06 835 PHE A C 1
ATOM 6699 O O . PHE A 1 835 ? -13.977 6.289 31.172 1 88.06 835 PHE A O 1
ATOM 6706 N N . PRO A 1 836 ? -12.508 6.035 29.531 1 86.62 836 PRO A N 1
ATOM 6707 C CA . PRO A 1 836 ? -12 7.391 29.75 1 86.62 836 PRO A CA 1
ATOM 6708 C C . PRO A 1 836 ? -13.078 8.461 29.594 1 86.62 836 PRO A C 1
ATOM 6710 O O . PRO A 1 836 ? -13.859 8.414 28.641 1 86.62 836 PRO A O 1
ATOM 6713 N N . GLY A 1 837 ? -13.148 9.445 30.578 1 90 837 GLY A N 1
ATOM 6714 C CA . GLY A 1 837 ? -14.062 10.578 30.5 1 90 837 GLY A CA 1
ATOM 6715 C C . GLY A 1 837 ? -15.43 10.273 31.078 1 90 837 GLY A C 1
ATOM 6716 O O . GLY A 1 837 ? -16.281 11.164 31.156 1 90 837 GLY A O 1
ATOM 6717 N N . LYS A 1 838 ? -15.672 9.102 31.547 1 90.75 838 LYS A N 1
ATOM 6718 C CA . LYS A 1 838 ? -16.984 8.695 32.031 1 90.75 838 LYS A CA 1
ATOM 6719 C C . LYS A 1 838 ? -17.422 9.57 33.219 1 90.75 838 LYS A C 1
ATOM 6721 O O . LYS A 1 838 ? -18.547 10.078 33.219 1 90.75 838 LYS A O 1
ATOM 6726 N N . ASN A 1 839 ? -16.578 9.742 34.156 1 89.5 839 ASN A N 1
ATOM 6727 C CA . ASN A 1 839 ? -16.906 10.531 35.312 1 89.5 839 ASN A CA 1
ATOM 6728 C C . ASN A 1 839 ? -17.234 11.977 34.969 1 89.5 839 ASN A C 1
ATOM 6730 O O . ASN A 1 839 ? -18.141 12.57 35.562 1 89.5 839 ASN A O 1
ATOM 6734 N N . SER A 1 840 ? -16.469 12.469 34.031 1 91.38 840 SER A N 1
ATOM 6735 C CA . SER A 1 840 ? -16.734 13.828 33.594 1 91.38 840 SER A CA 1
ATOM 6736 C C . SER A 1 840 ? -18.109 13.922 32.906 1 91.38 840 SER A C 1
ATOM 6738 O O . SER A 1 840 ? -18.828 14.898 33.094 1 91.38 840 SER A O 1
ATOM 6740 N N . LEU A 1 841 ? -18.469 12.969 32.125 1 91.31 841 LEU A N 1
ATOM 6741 C CA . LEU A 1 841 ? -19.75 12.969 31.438 1 91.31 841 LEU A CA 1
ATOM 6742 C C . LEU A 1 841 ? -20.906 12.914 32.438 1 91.31 841 LEU A C 1
ATOM 6744 O O . LEU A 1 841 ? -21.938 13.562 32.25 1 91.31 841 LEU A O 1
ATOM 6748 N N . ILE A 1 842 ? -20.672 12.07 33.469 1 89.88 842 ILE A N 1
ATOM 6749 C CA . ILE A 1 842 ? -21.703 11.969 34.5 1 89.88 842 ILE A CA 1
ATOM 6750 C C . ILE A 1 842 ? -21.891 13.328 35.156 1 89.88 842 ILE A C 1
ATOM 6752 O O . ILE A 1 842 ? -23.016 13.781 35.344 1 89.88 842 ILE A O 1
ATOM 6756 N N . TYR A 1 843 ? -20.859 13.961 35.406 1 91.5 843 TYR A N 1
ATOM 6757 C CA . TYR A 1 843 ? -20.891 15.25 36.094 1 91.5 843 TYR A CA 1
ATOM 6758 C C . TYR A 1 843 ? -21.484 16.328 35.188 1 91.5 843 TYR A C 1
ATOM 6760 O O . TYR A 1 843 ? -22.219 17.203 35.656 1 91.5 843 TYR A O 1
ATOM 6768 N N . LEU A 1 844 ? -21.234 16.281 33.938 1 91.69 844 LEU A N 1
ATOM 6769 C CA . LEU A 1 844 ? -21.562 17.359 33 1 91.69 844 LEU A CA 1
ATOM 6770 C C . LEU A 1 844 ? -22.953 17.172 32.406 1 91.69 844 LEU A C 1
ATOM 6772 O O . LEU A 1 844 ? -23.453 18.031 31.688 1 91.69 844 LEU A O 1
ATOM 6776 N N . LYS A 1 845 ? -23.516 16.125 32.75 1 88.5 845 LYS A N 1
ATOM 6777 C CA . LYS A 1 845 ? -24.844 15.867 32.219 1 88.5 845 LYS A CA 1
ATOM 6778 C C . LYS A 1 845 ? -25.812 17 32.562 1 88.5 845 LYS A C 1
ATOM 6780 O O . LYS A 1 845 ? -25.891 17.422 33.719 1 88.5 845 LYS A O 1
ATOM 6785 N N . ASN A 1 846 ? -26.422 17.609 31.641 1 87.44 846 ASN A N 1
ATOM 6786 C CA . ASN A 1 846 ? -27.391 18.688 31.734 1 87.44 846 ASN A CA 1
ATOM 6787 C C . ASN A 1 846 ? -26.734 20 32.156 1 87.44 846 ASN A C 1
ATOM 6789 O O . ASN A 1 846 ? -27.391 20.906 32.688 1 87.44 846 ASN A O 1
ATOM 6793 N N . LYS A 1 847 ? -25.5 20.109 32 1 91.75 847 LYS A N 1
ATOM 6794 C CA . LYS A 1 847 ? -24.734 21.328 32.281 1 91.75 847 LYS A CA 1
ATOM 6795 C C . LYS A 1 847 ? -23.969 21.781 31.031 1 91.75 847 LYS A C 1
ATOM 6797 O O . LYS A 1 847 ? -22.828 22.234 31.125 1 91.75 847 LYS A O 1
ATOM 6802 N N . GLU A 1 848 ? -24.656 21.594 29.969 1 91.06 848 GLU A N 1
ATOM 6803 C CA . GLU A 1 848 ? -23.984 21.922 28.719 1 91.06 848 GLU A CA 1
ATOM 6804 C C . GLU A 1 848 ? -23.75 23.422 28.578 1 91.06 848 GLU A C 1
ATOM 6806 O O . GLU A 1 848 ? -24.656 24.219 28.859 1 91.06 848 GLU A O 1
ATOM 6811 N N . ARG A 1 849 ? -22.594 23.875 28.25 1 91.88 849 ARG A N 1
ATOM 6812 C CA . ARG A 1 849 ? -22.25 25.266 27.984 1 91.88 849 ARG A CA 1
ATOM 6813 C C . ARG A 1 849 ? -22.688 25.672 26.578 1 91.88 849 ARG A C 1
ATOM 6815 O O . ARG A 1 849 ? -23.016 26.844 26.328 1 91.88 849 ARG A O 1
ATOM 6822 N N . TRP A 1 850 ? -22.578 24.75 25.609 1 92.88 850 TRP A N 1
ATOM 6823 C CA . TRP A 1 850 ? -22.906 24.938 24.203 1 92.88 850 TRP A CA 1
ATOM 6824 C C . TRP A 1 850 ? -23.844 23.828 23.719 1 92.88 850 TRP A C 1
ATOM 6826 O O . TRP A 1 850 ? -23.922 22.766 24.328 1 92.88 850 TRP A O 1
ATOM 6836 N N . LYS A 1 851 ? -24.5 24.109 22.688 1 93.44 851 LYS A N 1
ATOM 6837 C CA . LYS A 1 851 ? -25.359 23.125 22.031 1 93.44 851 LYS A CA 1
ATOM 6838 C C . LYS A 1 851 ? -25.203 23.188 20.516 1 93.44 851 LYS A C 1
ATOM 6840 O O . LYS A 1 851 ? -25.125 24.281 19.938 1 93.44 851 LYS A O 1
ATOM 6845 N N . PHE A 1 852 ? -25.125 22.031 19.953 1 92.06 852 PHE A N 1
ATOM 6846 C CA . PHE A 1 852 ? -25.016 21.922 18.5 1 92.06 852 PHE A CA 1
ATOM 6847 C C . PHE A 1 852 ? -26.344 22.203 17.828 1 92.06 852 PHE A C 1
ATOM 6849 O O . PHE A 1 852 ? -27.391 21.672 18.25 1 92.06 852 PHE A O 1
ATOM 6856 N N . ILE A 1 853 ? -26.359 23.062 16.75 1 92.44 853 ILE A N 1
ATOM 6857 C CA . ILE A 1 853 ? -27.578 23.344 16.016 1 92.44 853 ILE A CA 1
ATOM 6858 C C . ILE A 1 853 ? -27.266 23.469 14.531 1 92.44 853 ILE A C 1
ATOM 6860 O O . ILE A 1 853 ? -26.109 23.609 14.141 1 92.44 853 ILE A O 1
ATOM 6864 N N . THR A 1 854 ? -28.266 23.328 13.695 1 93.25 854 THR A N 1
ATOM 6865 C CA . THR A 1 854 ? -28.219 23.578 12.258 1 93.25 854 THR A CA 1
ATOM 6866 C C . THR A 1 854 ? -29 24.844 11.906 1 93.25 854 THR A C 1
ATOM 6868 O O . THR A 1 854 ? -30.125 25.031 12.398 1 93.25 854 THR A O 1
ATOM 6871 N N . LEU A 1 855 ? -28.391 25.672 11.094 1 95.81 855 LEU A N 1
ATOM 6872 C CA . LEU A 1 855 ? -29 26.953 10.75 1 95.81 855 LEU A CA 1
ATOM 6873 C C . LEU A 1 855 ? -29.234 27.062 9.242 1 95.81 855 LEU A C 1
ATOM 6875 O O . LEU A 1 855 ? -28.406 26.594 8.453 1 95.81 855 LEU A O 1
ATOM 6879 N N . GLU A 1 856 ? -30.344 27.547 8.844 1 96.38 856 GLU A N 1
ATOM 6880 C CA . GLU A 1 856 ? -30.531 28.109 7.508 1 96.38 856 GLU A CA 1
ATOM 6881 C C . GLU A 1 856 ? -30.25 29.609 7.48 1 96.38 856 GLU A C 1
ATOM 6883 O O . GLU A 1 856 ? -30.797 30.359 8.281 1 96.38 856 GLU A O 1
ATOM 6888 N N . VAL A 1 857 ? -29.422 30.031 6.652 1 97.69 857 VAL A N 1
ATOM 6889 C CA . VAL A 1 857 ? -29.016 31.438 6.602 1 97.69 857 VAL A CA 1
ATOM 6890 C C . VAL A 1 857 ? -29.672 32.125 5.414 1 97.69 857 VAL A C 1
ATOM 6892 O O . VAL A 1 857 ? -29.703 31.578 4.305 1 97.69 857 VAL A O 1
ATOM 6895 N N . PHE A 1 858 ? -30.141 33.312 5.613 1 96.69 858 PHE A N 1
ATOM 6896 C CA . PHE A 1 858 ? -30.922 34 4.586 1 96.69 858 PHE A CA 1
ATOM 6897 C C . PHE A 1 858 ? -30.156 35.219 4.051 1 96.69 858 PHE A C 1
ATOM 6899 O O . PHE A 1 858 ? -29.297 35.75 4.734 1 96.69 858 PHE A O 1
ATOM 6906 N N . GLY A 1 859 ? -30.469 35.562 2.818 1 93.44 859 GLY A N 1
ATOM 6907 C CA . GLY A 1 859 ? -30 36.812 2.229 1 93.44 859 GLY A CA 1
ATOM 6908 C C . GLY A 1 859 ? -28.625 36.688 1.599 1 93.44 859 GLY A C 1
ATOM 6909 O O . GLY A 1 859 ? -27.984 37.688 1.285 1 93.44 859 GLY A O 1
ATOM 6910 N N . LEU A 1 860 ? -28.141 35.5 1.476 1 92 860 LEU A N 1
ATOM 6911 C CA . LEU A 1 860 ? -26.812 35.312 0.895 1 92 860 LEU A CA 1
ATOM 6912 C C . LEU A 1 860 ? -26.906 35.188 -0.623 1 92 860 LEU A C 1
ATOM 6914 O O . LEU A 1 860 ? -27.766 34.5 -1.146 1 92 860 LEU A O 1
ATOM 6918 N N . GLU A 1 861 ? -26.078 35.875 -1.316 1 89.81 861 GLU A N 1
ATOM 6919 C CA . GLU A 1 861 ? -26.094 35.812 -2.775 1 89.81 861 GLU A CA 1
ATOM 6920 C C . GLU A 1 861 ? -24.859 35.094 -3.307 1 89.81 861 GLU A C 1
ATOM 6922 O O . GLU A 1 861 ? -24.969 34.281 -4.254 1 89.81 861 GLU A O 1
ATOM 6927 N N . ASN A 1 862 ? -23.75 35.312 -2.756 1 95.12 862 ASN A N 1
ATOM 6928 C CA . ASN A 1 862 ? -22.531 34.781 -3.361 1 95.12 862 ASN A CA 1
ATOM 6929 C C . ASN A 1 862 ? -21.547 34.312 -2.303 1 95.12 862 ASN A C 1
ATOM 6931 O O . ASN A 1 862 ? -20.328 34.344 -2.531 1 95.12 862 ASN A O 1
ATOM 6935 N N . VAL A 1 863 ? -21.984 34.031 -1.106 1 96.12 863 VAL A N 1
ATOM 6936 C CA . VAL A 1 863 ? -21.109 33.594 -0.024 1 96.12 863 VAL A CA 1
ATOM 6937 C C . VAL A 1 863 ? -21.875 32.625 0.895 1 96.12 863 VAL A C 1
ATOM 6939 O O . VAL A 1 863 ? -23.109 32.688 0.97 1 96.12 863 VAL A O 1
ATOM 6942 N N . ASP A 1 864 ? -21.188 31.688 1.487 1 95.88 864 ASP A N 1
ATOM 6943 C CA . ASP A 1 864 ? -21.734 30.812 2.523 1 95.88 864 ASP A CA 1
ATOM 6944 C C . ASP A 1 864 ? -20.844 30.844 3.773 1 95.88 864 ASP A C 1
ATOM 6946 O O . ASP A 1 864 ? -19.672 31.188 3.703 1 95.88 864 ASP A O 1
ATOM 6950 N N . ALA A 1 865 ? -21.5 30.484 4.883 1 94.56 865 ALA A N 1
ATOM 6951 C CA . ALA A 1 865 ? -20.672 30.281 6.074 1 94.56 865 ALA A CA 1
ATOM 6952 C C . ALA A 1 865 ? -19.688 29.141 5.879 1 94.56 865 ALA A C 1
ATOM 6954 O O . ALA A 1 865 ? -19.984 28.172 5.176 1 94.56 865 ALA A O 1
ATOM 6955 N N . ARG A 1 866 ? -18.547 29.219 6.473 1 90.62 866 ARG A N 1
ATOM 6956 C CA . ARG A 1 866 ? -17.531 28.188 6.293 1 90.62 866 ARG A CA 1
ATOM 6957 C C . ARG A 1 866 ? -17.078 27.625 7.641 1 90.62 866 ARG A C 1
ATOM 6959 O O . ARG A 1 866 ? -16.531 26.531 7.703 1 90.62 866 ARG A O 1
ATOM 6966 N N . GLY A 1 867 ? -17.234 28.375 8.672 1 89.19 867 GLY A N 1
ATOM 6967 C CA . GLY A 1 867 ? -16.719 28.062 9.992 1 89.19 867 GLY A CA 1
ATOM 6968 C C . GLY A 1 867 ? -15.969 29.203 10.633 1 89.19 867 GLY A C 1
ATOM 6969 O O . GLY A 1 867 ? -15.18 29.891 9.969 1 89.19 867 GLY A O 1
ATOM 6970 N N . GLY A 1 868 ? -16.219 29.484 11.953 1 88.81 868 GLY A N 1
ATOM 6971 C CA . GLY A 1 868 ? -15.539 30.531 12.68 1 88.81 868 GLY A CA 1
ATOM 6972 C C . GLY A 1 868 ? -16.359 31.812 12.789 1 88.81 868 GLY A C 1
ATOM 6973 O O . GLY A 1 868 ? -16.047 32.688 13.594 1 88.81 868 GLY A O 1
ATOM 6974 N N . GLU A 1 869 ? -17.484 31.938 12.039 1 95.19 869 GLU A N 1
ATOM 6975 C CA . GLU A 1 869 ? -18.312 33.156 12.047 1 95.19 869 GLU A CA 1
ATOM 6976 C C . GLU A 1 869 ? -19.047 33.312 13.375 1 95.19 869 GLU A C 1
ATOM 6978 O O . GLU A 1 869 ? -19.547 32.312 13.938 1 95.19 869 GLU A O 1
ATOM 6983 N N . PRO A 1 870 ? -19.062 34.469 13.914 1 96.44 870 PRO A N 1
ATOM 6984 C CA . PRO A 1 870 ? -19.812 34.688 15.156 1 96.44 870 PRO A CA 1
ATOM 6985 C C . PRO A 1 870 ? -21.328 34.719 14.945 1 96.44 870 PRO A C 1
ATOM 6987 O O . PRO A 1 870 ? -21.797 35.188 13.906 1 96.44 870 PRO A O 1
ATOM 6990 N N . ILE A 1 871 ? -22.031 34.281 15.867 1 97.38 871 ILE A N 1
ATOM 6991 C CA . ILE A 1 871 ? -23.484 34.281 15.883 1 97.38 871 ILE A CA 1
ATOM 6992 C C . ILE A 1 871 ? -24 35.219 16.984 1 97.38 871 ILE A C 1
ATOM 6994 O O . ILE A 1 871 ? -23.531 35.156 18.109 1 97.38 871 ILE A O 1
ATOM 6998 N N . PHE A 1 872 ? -25.016 35.969 16.641 1 96.62 872 PHE A N 1
ATOM 6999 C CA . PHE A 1 872 ? -25.562 36.969 17.547 1 96.62 872 PHE A CA 1
ATOM 7000 C C . PHE A 1 872 ? -27.016 36.688 17.875 1 96.62 872 PHE A C 1
ATOM 7002 O O . PHE A 1 872 ? -27.734 36.125 17.047 1 96.62 872 PHE A O 1
ATOM 7009 N N . ASP A 1 873 ? -27.484 37 19.141 1 92.5 873 ASP A N 1
ATOM 7010 C CA . ASP A 1 873 ? -28.875 36.844 19.547 1 92.5 873 ASP A CA 1
ATOM 7011 C C . ASP A 1 873 ? -29.766 37.906 18.875 1 92.5 873 ASP A C 1
ATOM 7013 O O . ASP A 1 873 ? -30.953 37.656 18.656 1 92.5 873 ASP A O 1
ATOM 7017 N N . GLU A 1 874 ? -29.281 39.062 18.859 1 83.81 874 GLU A N 1
ATOM 7018 C CA . GLU A 1 874 ? -29.938 40.188 18.188 1 83.81 874 GLU A CA 1
ATOM 7019 C C . GLU A 1 874 ? -28.969 40.875 17.234 1 83.81 874 GLU A C 1
ATOM 7021 O O . GLU A 1 874 ? -27.766 40.625 17.25 1 83.81 874 GLU A O 1
ATOM 7026 N N . PHE A 1 875 ? -29.609 41.594 16.516 1 75.69 875 PHE A N 1
ATOM 7027 C CA . PHE A 1 875 ? -28.812 42.25 15.5 1 75.69 875 PHE A CA 1
ATOM 7028 C C . PHE A 1 875 ? -27.625 42.969 16.125 1 75.69 875 PHE A C 1
ATOM 7030 O O . PHE A 1 875 ? -27.734 44.094 16.609 1 75.69 875 PHE A O 1
ATOM 7037 N N . ASP A 1 876 ? -26.375 42.219 16.125 1 72.62 876 ASP A N 1
ATOM 7038 C CA . ASP A 1 876 ? -25.016 42.656 16.453 1 72.62 876 ASP A CA 1
ATOM 7039 C C . ASP A 1 876 ? -24.906 43.031 17.922 1 72.62 876 ASP A C 1
ATOM 7041 O O . ASP A 1 876 ? -24.234 44 18.266 1 72.62 876 ASP A O 1
ATOM 7045 N N . GLN A 1 877 ? -25.469 42.281 18.734 1 78.56 877 GLN A N 1
ATOM 7046 C CA . GLN A 1 877 ? -25.469 42.656 20.141 1 78.56 877 GLN A CA 1
ATOM 7047 C C . GLN A 1 877 ? -24.547 41.75 20.953 1 78.56 877 GLN A C 1
ATOM 7049 O O . GLN A 1 877 ? -23.453 42.156 21.344 1 78.56 877 GLN A O 1
ATOM 7054 N N . LYS A 1 878 ? -25 40.688 21.125 1 91.44 878 LYS A N 1
ATOM 7055 C CA . LYS A 1 878 ? -24.234 39.75 21.953 1 91.44 878 LYS A CA 1
ATOM 7056 C C . LYS A 1 878 ? -23.906 38.469 21.188 1 91.44 878 LYS A C 1
ATOM 7058 O O . LYS A 1 878 ? -24.781 37.906 20.547 1 91.44 878 LYS A O 1
ATOM 7063 N N . ILE A 1 879 ? -22.578 38.125 21.234 1 95.44 879 ILE A N 1
ATOM 7064 C CA . ILE A 1 879 ? -22.172 36.875 20.594 1 95.44 879 ILE A CA 1
ATOM 7065 C C . ILE A 1 879 ? -22.641 35.688 21.438 1 95.44 879 ILE A C 1
ATOM 7067 O O . ILE A 1 879 ? -22.312 35.594 22.625 1 95.44 879 ILE A O 1
ATOM 7071 N N . ILE A 1 880 ? -23.359 34.812 20.875 1 96.38 880 ILE A N 1
ATOM 7072 C CA . ILE A 1 880 ? -23.969 33.719 21.609 1 96.38 880 ILE A CA 1
ATOM 7073 C C . ILE A 1 880 ? -23.438 32.375 21.094 1 96.38 880 ILE A C 1
ATOM 7075 O O . ILE A 1 880 ? -23.844 31.312 21.547 1 96.38 880 ILE A O 1
ATOM 7079 N N . GLY A 1 881 ? -22.609 32.438 20.109 1 94.56 881 GLY A N 1
ATOM 7080 C CA . GLY A 1 881 ? -22.078 31.219 19.547 1 94.56 881 GLY A CA 1
ATOM 7081 C C . GLY A 1 881 ? -21.172 31.453 18.359 1 94.56 881 GLY A C 1
ATOM 7082 O O . GLY A 1 881 ? -20.766 32.594 18.094 1 94.56 881 GLY A O 1
ATOM 7083 N N . ARG A 1 882 ? -20.812 30.312 17.656 1 94 882 ARG A N 1
ATOM 7084 C CA . ARG A 1 882 ? -19.906 30.344 16.516 1 94 882 ARG A CA 1
ATOM 7085 C C . ARG A 1 882 ? -20.25 29.234 15.508 1 94 882 ARG A C 1
ATOM 7087 O O . ARG A 1 882 ? -20.594 28.125 15.906 1 94 882 ARG A O 1
ATOM 7094 N N . VAL A 1 883 ? -20.156 29.594 14.258 1 95.06 883 VAL A N 1
ATOM 7095 C CA . VAL A 1 883 ? -20.328 28.594 13.203 1 95.06 883 VAL A CA 1
ATOM 7096 C C . VAL A 1 883 ? -19.172 27.625 13.203 1 95.06 883 VAL A C 1
ATOM 7098 O O . VAL A 1 883 ? -18.016 28.016 13.367 1 95.06 883 VAL A O 1
ATOM 7101 N N . THR A 1 884 ? -19.438 26.328 13.07 1 91.31 884 THR A N 1
ATOM 7102 C CA . THR A 1 884 ? -18.391 25.312 13.031 1 91.31 884 THR A CA 1
ATOM 7103 C C . THR A 1 884 ? -18.156 24.844 11.602 1 91.31 884 THR A C 1
ATOM 7105 O O . THR A 1 884 ? -17.047 24.406 11.258 1 91.31 884 THR A O 1
ATOM 7108 N N . ASN A 1 885 ? -19.188 24.875 10.781 1 91.12 885 ASN A N 1
ATOM 7109 C CA . ASN A 1 885 ? -19.125 24.469 9.383 1 91.12 885 ASN A CA 1
ATOM 7110 C C . ASN A 1 885 ? -20.281 25.062 8.578 1 91.12 885 ASN A C 1
ATOM 7112 O O . ASN A 1 885 ? -21.25 25.562 9.156 1 91.12 885 ASN A O 1
ATOM 7116 N N . GLY A 1 886 ? -20.125 25.062 7.27 1 93.06 886 GLY A N 1
ATOM 7117 C CA . GLY A 1 886 ? -21.203 25.547 6.434 1 93.06 886 GLY A CA 1
ATOM 7118 C C . GLY A 1 886 ? -20.953 25.328 4.953 1 93.06 886 GLY A C 1
ATOM 7119 O O . GLY A 1 886 ? -19.812 25.094 4.535 1 93.06 886 GLY A O 1
ATOM 7120 N N . SER A 1 887 ? -21.984 25.312 4.207 1 93.38 887 SER A N 1
ATOM 7121 C CA . SER A 1 887 ? -21.969 25.156 2.756 1 93.38 887 SER A CA 1
ATOM 7122 C C . SER A 1 887 ? -23.359 25.375 2.168 1 93.38 887 SER A C 1
ATOM 7124 O O . SER A 1 887 ? -24.344 25.453 2.904 1 93.38 887 SER A O 1
ATOM 7126 N N . PHE A 1 888 ? -23.359 25.562 0.875 1 96.69 888 PHE A N 1
ATOM 7127 C CA . PHE A 1 888 ? -24.641 25.578 0.196 1 96.69 888 PHE A CA 1
ATOM 7128 C C . PHE A 1 888 ? -25.188 24.156 0.026 1 96.69 888 PHE A C 1
ATOM 7130 O O . PHE A 1 888 ? -24.484 23.281 -0.494 1 96.69 888 PHE A O 1
ATOM 7137 N N . GLY A 1 889 ? -26.406 23.969 0.57 1 95.44 889 GLY A N 1
ATOM 7138 C CA . GLY A 1 889 ? -27.062 22.688 0.365 1 95.44 889 GLY A CA 1
ATOM 7139 C C . GLY A 1 889 ? -27.781 22.594 -0.971 1 95.44 889 GLY A C 1
ATOM 7140 O O . GLY A 1 889 ? -28.922 23.047 -1.104 1 95.44 889 GLY A O 1
ATOM 7141 N N . TRP A 1 890 ? -27.203 21.922 -1.894 1 96.19 890 TRP A N 1
ATOM 7142 C CA . TRP A 1 890 ? -27.672 21.922 -3.275 1 96.19 890 TRP A CA 1
ATOM 7143 C C . TRP A 1 890 ? -28.953 21.109 -3.41 1 96.19 890 TRP A C 1
ATOM 7145 O O . TRP A 1 890 ? -29.781 21.375 -4.289 1 96.19 890 TRP A O 1
ATOM 7155 N N . ARG A 1 891 ? -29.219 20.125 -2.586 1 93.31 891 ARG A N 1
ATOM 7156 C CA . ARG A 1 891 ? -30.391 19.281 -2.721 1 93.31 891 ARG A CA 1
ATOM 7157 C C . ARG A 1 891 ? -31.625 19.969 -2.15 1 93.31 891 ARG A C 1
ATOM 7159 O O . ARG A 1 891 ? -32.75 19.688 -2.576 1 93.31 891 ARG A O 1
ATOM 7166 N N . ILE A 1 892 ? -31.375 20.844 -1.191 1 93.38 892 ILE A N 1
ATOM 7167 C CA . ILE A 1 892 ? -32.5 21.516 -0.567 1 93.38 892 ILE A CA 1
ATOM 7168 C C . ILE A 1 892 ? -32.469 23 -0.923 1 93.38 892 ILE A C 1
ATOM 7170 O O . ILE A 1 892 ? -33.344 23.766 -0.493 1 93.38 892 ILE A O 1
ATOM 7174 N N . ASN A 1 893 ? -31.438 23.438 -1.673 1 94.44 893 ASN A N 1
ATOM 7175 C CA . ASN A 1 893 ? -31.297 24.797 -2.191 1 94.44 893 ASN A CA 1
ATOM 7176 C C . ASN A 1 893 ? -31.312 25.828 -1.069 1 94.44 893 ASN A C 1
ATOM 7178 O O . ASN A 1 893 ? -32.094 26.781 -1.097 1 94.44 893 ASN A O 1
ATOM 7182 N N . LYS A 1 894 ? -30.5 25.672 -0.073 1 95.06 894 LYS A N 1
ATOM 7183 C CA . LYS A 1 894 ? -30.375 26.562 1.081 1 95.06 894 LYS A CA 1
ATOM 7184 C C . LYS A 1 894 ? -28.922 26.75 1.476 1 95.06 894 LYS A C 1
ATOM 7186 O O . LYS A 1 894 ? -28.109 25.828 1.355 1 95.06 894 LYS A O 1
ATOM 7191 N N . SER A 1 895 ? -28.594 27.953 1.899 1 97.12 895 SER A N 1
ATOM 7192 C CA . SER A 1 895 ? -27.328 28.141 2.574 1 97.12 895 SER A CA 1
ATOM 7193 C C . SER A 1 895 ? -27.391 27.688 4.027 1 97.12 895 SER A C 1
ATOM 7195 O O . SER A 1 895 ? -28.25 28.156 4.789 1 97.12 895 SER A O 1
ATOM 7197 N N . LEU A 1 896 ? -26.531 26.75 4.367 1 95.19 896 LEU A N 1
ATOM 7198 C CA . LEU A 1 896 ? -26.609 26.125 5.68 1 95.19 896 LEU A CA 1
ATOM 7199 C C . LEU A 1 896 ? -25.344 26.422 6.492 1 95.19 896 LEU A C 1
ATOM 7201 O O . LEU A 1 896 ? -24.266 26.609 5.926 1 95.19 896 LEU A O 1
ATOM 7205 N N . ALA A 1 897 ? -25.516 26.469 7.801 1 95.56 897 ALA A N 1
ATOM 7206 C CA . ALA A 1 897 ? -24.406 26.578 8.742 1 95.56 897 ALA A CA 1
ATOM 7207 C C . ALA A 1 897 ? -24.625 25.672 9.953 1 95.56 897 ALA A C 1
ATOM 7209 O O . ALA A 1 897 ? -25.75 25.547 10.445 1 95.56 897 ALA A O 1
ATOM 7210 N N . LEU A 1 898 ? -23.609 24.953 10.32 1 93.44 898 LEU A N 1
ATOM 7211 C CA . LEU A 1 898 ? -23.562 24.25 11.594 1 93.44 898 LEU A CA 1
ATOM 7212 C C . LEU A 1 898 ? -22.906 25.109 12.664 1 93.44 898 LEU A C 1
ATOM 7214 O O . LEU A 1 898 ? -22.031 25.906 12.367 1 93.44 898 LEU A O 1
ATOM 7218 N N . ALA A 1 899 ? -23.406 24.953 13.938 1 94.25 899 ALA A N 1
ATOM 7219 C CA . ALA A 1 899 ? -22.922 25.906 14.93 1 94.25 899 ALA A CA 1
ATOM 7220 C C . ALA A 1 899 ? -22.984 25.312 16.344 1 94.25 899 ALA A C 1
ATOM 7222 O O . ALA A 1 899 ? -23.719 24.344 16.578 1 94.25 899 ALA A O 1
ATOM 7223 N N . MET A 1 900 ? -22.234 25.828 17.203 1 94 900 MET A N 1
ATOM 7224 C CA . MET A 1 900 ? -22.328 25.688 18.656 1 94 900 MET A CA 1
ATOM 7225 C C . MET A 1 900 ? -22.812 26.984 19.297 1 94 900 MET A C 1
ATOM 7227 O O . MET A 1 900 ? -22.172 28.031 19.172 1 94 900 MET A O 1
ATOM 7231 N N . VAL A 1 901 ? -23.953 26.906 19.984 1 95.25 901 VAL A N 1
ATOM 7232 C CA . VAL A 1 901 ? -24.531 28.125 20.547 1 95.25 901 VAL A CA 1
ATOM 7233 C C . VAL A 1 901 ? -24.875 27.906 22.016 1 95.25 901 VAL A C 1
ATOM 7235 O O . VAL A 1 901 ? -24.922 26.766 22.484 1 95.25 901 VAL A O 1
ATOM 7238 N N . ASN A 1 902 ? -25.031 29.031 22.703 1 95.06 902 ASN A N 1
ATOM 7239 C CA . ASN A 1 902 ? -25.625 28.969 24.031 1 95.06 902 ASN A CA 1
ATOM 7240 C C . ASN A 1 902 ? -26.953 28.219 24.016 1 95.06 902 ASN A C 1
ATOM 7242 O O . ASN A 1 902 ? -27.812 28.484 23.172 1 95.06 902 ASN A O 1
ATOM 7246 N N . PRO A 1 903 ? -27.125 27.281 24.953 1 94.62 903 PRO A N 1
ATOM 7247 C CA . PRO A 1 903 ? -28.312 26.406 24.953 1 94.62 903 PRO A CA 1
ATOM 7248 C C . PRO A 1 903 ? -29.625 27.203 24.953 1 94.62 903 PRO A C 1
ATOM 7250 O O . PRO A 1 903 ? -30.625 26.734 24.406 1 94.62 903 PRO A O 1
ATOM 7253 N N . LYS A 1 904 ? -29.641 28.344 25.422 1 93.75 904 LYS A N 1
ATOM 7254 C CA . LYS A 1 904 ? -30.844 29.188 25.484 1 93.75 904 LYS A CA 1
ATOM 7255 C C . LYS A 1 904 ? -31.328 29.547 24.078 1 93.75 904 LYS A C 1
ATOM 7257 O O . LYS A 1 904 ? -32.5 29.875 23.891 1 93.75 904 LYS A O 1
ATOM 7262 N N . PHE A 1 905 ? -30.469 29.438 23.125 1 94.56 905 PHE A N 1
ATOM 7263 C CA . PHE A 1 905 ? -30.812 29.844 21.766 1 94.56 905 PHE A CA 1
ATOM 7264 C C . PHE A 1 905 ? -30.812 28.641 20.844 1 94.56 905 PHE A C 1
ATOM 7266 O O . PHE A 1 905 ? -30.719 28.797 19.609 1 94.56 905 PHE A O 1
ATOM 7273 N N . ALA A 1 906 ? -30.859 27.5 21.359 1 94.31 906 ALA A N 1
ATOM 7274 C CA . ALA A 1 906 ? -30.641 26.281 20.578 1 94.31 906 ALA A CA 1
ATOM 7275 C C . ALA A 1 906 ? -31.953 25.719 20.062 1 94.31 906 ALA A C 1
ATOM 7277 O O . ALA A 1 906 ? -31.969 24.844 19.203 1 94.31 906 ALA A O 1
ATOM 7278 N N . GLU A 1 907 ? -33.062 26.156 20.484 1 94.69 907 GLU A N 1
ATOM 7279 C CA . GLU A 1 907 ? -34.344 25.594 20.094 1 94.69 907 GLU A CA 1
ATOM 7280 C C . GLU A 1 907 ? -34.625 25.844 18.609 1 94.69 907 GLU A C 1
ATOM 7282 O O . GLU A 1 907 ? -34.344 26.922 18.094 1 94.69 907 GLU A O 1
ATOM 7287 N N . GLU A 1 908 ? -35.25 24.875 18 1 94 908 GLU A N 1
ATOM 7288 C CA . GLU A 1 908 ? -35.625 25.031 16.609 1 94 908 GLU A CA 1
ATOM 7289 C C . GLU A 1 908 ? -36.594 26.219 16.438 1 94 908 GLU A C 1
ATOM 7291 O O . GLU A 1 908 ? -37.469 26.438 17.266 1 94 908 GLU A O 1
ATOM 7296 N N . GLY A 1 909 ? -36.312 26.922 15.375 1 94.81 909 GLY A N 1
ATOM 7297 C CA . GLY A 1 909 ? -37.125 28.078 15.102 1 94.81 909 GLY A CA 1
ATOM 7298 C C . GLY A 1 909 ? -36.562 29.375 15.641 1 94.81 909 GLY A C 1
ATOM 7299 O O . GLY A 1 909 ? -37 30.469 15.266 1 94.81 909 GLY A O 1
ATOM 7300 N N . THR A 1 910 ? -35.594 29.297 16.5 1 95.75 910 THR A N 1
ATOM 7301 C CA . THR A 1 910 ? -34.969 30.484 17.062 1 95.75 910 THR A CA 1
ATOM 7302 C C . THR A 1 910 ? -34.219 31.281 15.984 1 95.75 910 THR A C 1
ATOM 7304 O O . THR A 1 910 ? -33.469 30.703 15.195 1 95.75 910 THR A O 1
ATOM 7307 N N . ARG A 1 911 ? -34.5 32.5 15.922 1 95.75 911 ARG A N 1
ATOM 7308 C CA . ARG A 1 911 ? -33.812 33.375 14.977 1 95.75 911 ARG A CA 1
ATOM 7309 C C . ARG A 1 911 ? -32.531 33.938 15.57 1 95.75 911 ARG A C 1
ATOM 7311 O O . ARG A 1 911 ? -32.531 34.375 16.719 1 95.75 911 ARG A O 1
ATOM 7318 N N . VAL A 1 912 ? -31.516 33.844 14.891 1 96.81 912 VAL A N 1
ATOM 7319 C CA . VAL A 1 912 ? -30.219 34.406 15.266 1 96.81 912 VAL A CA 1
ATOM 7320 C C . VAL A 1 912 ? -29.609 35.125 14.086 1 96.81 912 VAL A C 1
ATOM 7322 O O . VAL A 1 912 ? -30.219 35.219 13.016 1 96.81 912 VAL A O 1
ATOM 7325 N N . TYR A 1 913 ? -28.484 35.75 14.289 1 96.75 913 TYR A N 1
ATOM 7326 C CA . TYR A 1 913 ? -27.797 36.469 13.234 1 96.75 913 TYR A CA 1
ATOM 7327 C C . TYR A 1 913 ? -26.344 36.031 13.125 1 96.75 913 TYR A C 1
ATOM 7329 O O . TYR A 1 913 ? -25.672 35.812 14.141 1 96.75 913 TYR A O 1
ATOM 7337 N N . ILE A 1 914 ? -25.906 35.875 11.906 1 96.56 914 ILE A N 1
ATOM 7338 C CA . ILE A 1 914 ? -24.531 35.438 11.625 1 96.56 914 ILE A CA 1
ATOM 7339 C C . ILE A 1 914 ? -23.797 36.562 10.875 1 96.56 914 ILE A C 1
ATOM 7341 O O . ILE A 1 914 ? -24.344 37.156 9.945 1 96.56 914 ILE A O 1
ATOM 7345 N N . LYS A 1 915 ? -22.625 36.844 11.266 1 96.19 915 LYS A N 1
ATOM 7346 C CA . LYS A 1 915 ? -21.797 37.812 10.523 1 96.19 915 LYS A CA 1
ATOM 7347 C C . LYS A 1 915 ? -20.875 37.062 9.562 1 96.19 915 LYS A C 1
ATOM 7349 O O . LYS A 1 915 ? -20.016 36.312 9.984 1 96.19 915 LYS A O 1
ATOM 7354 N N . ILE A 1 916 ? -21.062 37.281 8.281 1 96.5 916 ILE A N 1
ATOM 7355 C CA . ILE A 1 916 ? -20.25 36.688 7.227 1 96.5 916 ILE A CA 1
ATOM 7356 C C . ILE A 1 916 ? -19.594 37.812 6.398 1 96.5 916 ILE A C 1
ATOM 7358 O O . ILE A 1 916 ? -20.281 38.594 5.758 1 96.5 916 ILE A O 1
ATOM 7362 N N . LEU A 1 917 ? -18.281 37.875 6.398 1 96.25 917 LEU A N 1
ATOM 7363 C CA . LEU A 1 917 ? -17.5 38.875 5.668 1 96.25 917 LEU A CA 1
ATOM 7364 C C . LEU A 1 917 ? -18 40.281 5.941 1 96.25 917 LEU A C 1
ATOM 7366 O O . LEU A 1 917 ? -18.203 41.062 5.012 1 96.25 917 LEU A O 1
ATOM 7370 N N . GLY A 1 918 ? -18.281 40.531 7.191 1 93.56 918 GLY A N 1
ATOM 7371 C CA . GLY A 1 918 ? -18.672 41.875 7.609 1 93.56 918 GLY A CA 1
ATOM 7372 C C . GLY A 1 918 ? -20.156 42.125 7.52 1 93.56 918 GLY A C 1
ATOM 7373 O O . GLY A 1 918 ? -20.688 43.031 8.164 1 93.56 918 GLY A O 1
ATOM 7374 N N . GLY A 1 919 ? -20.812 41.312 6.73 1 94.44 919 GLY A N 1
ATOM 7375 C CA . GLY A 1 919 ? -22.266 41.438 6.598 1 94.44 919 GLY A CA 1
ATOM 7376 C C . GLY A 1 919 ? -23.031 40.594 7.609 1 94.44 919 GLY A C 1
ATOM 7377 O O . GLY A 1 919 ? -22.625 39.5 7.945 1 94.44 919 GLY A O 1
ATOM 7378 N N . LEU A 1 920 ? -24.078 41.219 8.164 1 95.12 920 LEU A N 1
ATOM 7379 C CA . LEU A 1 920 ? -24.922 40.531 9.125 1 95.12 920 LEU A CA 1
ATOM 7380 C C . LEU A 1 920 ? -26.125 39.906 8.43 1 95.12 920 LEU A C 1
ATOM 7382 O O . LEU A 1 920 ? -26.891 40.594 7.746 1 95.12 920 LEU A O 1
ATOM 7386 N N . PHE A 1 921 ? -26.328 38.656 8.625 1 96.62 921 PHE A N 1
ATOM 7387 C CA . PHE A 1 921 ? -27.391 37.906 7.957 1 96.62 921 PHE A CA 1
ATOM 7388 C C . PHE A 1 921 ? -28.281 37.188 8.977 1 96.62 921 PHE A C 1
ATOM 7390 O O . PHE A 1 921 ? -27.797 36.688 9.984 1 96.62 921 PHE A O 1
ATOM 7397 N N . SER A 1 922 ? -29.516 37.188 8.68 1 96.56 922 SER A N 1
ATOM 7398 C CA . SER A 1 922 ? -30.469 36.469 9.531 1 96.56 922 SER A CA 1
ATOM 7399 C C . SER A 1 922 ? -30.375 34.969 9.297 1 96.56 922 SER A C 1
ATOM 7401 O O . SER A 1 922 ? -30.094 34.531 8.18 1 96.56 922 SER A O 1
ATOM 7403 N N . ALA A 1 923 ? -30.531 34.219 10.367 1 97.25 923 ALA A N 1
ATOM 7404 C CA . ALA A 1 923 ? -30.547 32.75 10.297 1 97.25 923 ALA A CA 1
ATOM 7405 C C . ALA A 1 923 ? -31.578 32.188 11.266 1 97.25 923 ALA A C 1
ATOM 7407 O O . ALA A 1 923 ? -31.953 32.812 12.242 1 97.25 923 ALA A O 1
ATOM 7408 N N . ILE A 1 924 ? -32.031 31.031 11 1 96.94 924 ILE A N 1
ATOM 7409 C CA . ILE A 1 924 ? -33 30.359 11.852 1 96.94 924 ILE A CA 1
ATOM 7410 C C . ILE A 1 924 ? -32.531 28.938 12.156 1 96.94 924 ILE A C 1
ATOM 7412 O O . ILE A 1 924 ? -32 28.266 11.281 1 96.94 924 ILE A O 1
ATOM 7416 N N . SER A 1 925 ? -32.625 28.641 13.414 1 95.69 925 SER A N 1
ATOM 7417 C CA . SER A 1 925 ? -32.312 27.266 13.797 1 95.69 925 SER A CA 1
ATOM 7418 C C . SER A 1 925 ? -33.344 26.297 13.211 1 95.69 925 SER A C 1
ATOM 7420 O O . SER A 1 925 ? -34.562 26.484 13.375 1 95.69 925 SER A O 1
ATOM 7422 N N . ILE A 1 926 ? -32.875 25.297 12.523 1 93.5 926 ILE A N 1
ATOM 7423 C CA . ILE A 1 926 ? -33.75 24.328 11.891 1 93.5 926 ILE A CA 1
ATOM 7424 C C . ILE A 1 926 ? -33.438 22.922 12.375 1 93.5 926 ILE A C 1
ATOM 7426 O O . ILE A 1 926 ? -32.562 22.75 13.234 1 93.5 926 ILE A O 1
ATOM 7430 N N . HIS A 1 927 ? -34.188 22.031 11.867 1 87.5 927 HIS A N 1
ATOM 7431 C CA . HIS A 1 927 ? -33.969 20.641 12.234 1 87.5 927 HIS A CA 1
ATOM 7432 C C . HIS A 1 927 ? -32.562 20.188 11.828 1 87.5 927 HIS A C 1
ATOM 7434 O O . HIS A 1 927 ? -32.031 20.625 10.805 1 87.5 927 HIS A O 1
ATOM 7440 N N . GLU A 1 928 ? -32.031 19.281 12.57 1 84.06 928 GLU A N 1
ATOM 7441 C CA . GLU A 1 928 ? -30.641 18.828 12.367 1 84.06 928 GLU A CA 1
ATOM 7442 C C . GLU A 1 928 ? -30.5 18.078 11.047 1 84.06 928 GLU A C 1
ATOM 7444 O O . GLU A 1 928 ? -29.391 17.938 10.523 1 84.06 928 GLU A O 1
ATOM 7449 N N . ASN A 1 929 ? -31.5 17.594 10.406 1 84.44 929 ASN A N 1
ATOM 7450 C CA . ASN A 1 929 ? -31.484 16.922 9.109 1 84.44 929 ASN A CA 1
ATOM 7451 C C . ASN A 1 929 ? -32.438 17.609 8.125 1 84.44 929 ASN A C 1
ATOM 7453 O O . ASN A 1 929 ? -33.469 17.047 7.762 1 84.44 929 ASN A O 1
ATOM 7457 N N . PRO A 1 930 ? -31.938 18.609 7.645 1 82.94 930 PRO A N 1
ATOM 7458 C CA . PRO A 1 930 ? -32.844 19.359 6.793 1 82.94 930 PRO A CA 1
ATOM 7459 C C . PRO A 1 930 ? -33.219 18.625 5.508 1 82.94 930 PRO A C 1
ATOM 7461 O O . PRO A 1 930 ? -34.312 18.781 4.992 1 82.94 930 PRO A O 1
ATOM 7464 N N . PHE A 1 931 ? -32.375 17.891 4.969 1 83.25 931 PHE A N 1
ATOM 7465 C CA . PHE A 1 931 ? -32.656 17.125 3.754 1 83.25 931 PHE A CA 1
ATOM 7466 C C . PHE A 1 931 ? -33.719 16.062 4.004 1 83.25 931 PHE A C 1
ATOM 7468 O O . PHE A 1 931 ? -34.625 15.906 3.201 1 83.25 931 PHE A O 1
ATOM 7475 N N . GLU A 1 932 ? -33.562 15.297 5.059 1 73.25 932 GLU A N 1
ATOM 7476 C CA . GLU A 1 932 ? -34.594 14.297 5.395 1 73.25 932 GLU A CA 1
ATOM 7477 C C . GLU A 1 932 ? -35.938 14.953 5.684 1 73.25 932 GLU A C 1
ATOM 7479 O O . GLU A 1 932 ? -36.969 14.422 5.312 1 73.25 932 GLU A O 1
ATOM 7484 N N . ALA A 1 933 ? -35.844 16.031 6.375 1 59.47 933 ALA A N 1
ATOM 7485 C CA . ALA A 1 933 ? -37.062 16.781 6.672 1 59.47 933 ALA A CA 1
ATOM 7486 C C . ALA A 1 933 ? -37.75 17.234 5.391 1 59.47 933 ALA A C 1
ATOM 7488 O O . ALA A 1 933 ? -38.969 17.188 5.289 1 59.47 933 ALA A O 1
ATOM 7489 N N . GLN A 1 934 ? -36.938 17.562 4.535 1 63.97 934 GLN A N 1
ATOM 7490 C CA . GLN A 1 934 ? -37.469 18 3.25 1 63.97 934 GLN A CA 1
ATOM 7491 C C . GLN A 1 934 ? -38.062 16.812 2.482 1 63.97 934 GLN A C 1
ATOM 7493 O O . GLN A 1 934 ? -39.125 16.938 1.861 1 63.97 934 GLN A O 1
ATOM 7498 N N . LYS A 1 935 ? -37.406 15.695 2.516 1 65.31 935 LYS A N 1
ATOM 7499 C CA . LYS A 1 935 ? -37.875 14.492 1.838 1 65.31 935 LYS A CA 1
ATOM 7500 C C . LYS A 1 935 ? -39.25 14.062 2.371 1 65.31 935 LYS A C 1
ATOM 7502 O O . LYS A 1 935 ? -40.125 13.664 1.603 1 65.31 935 LYS A O 1
ATOM 7507 N N . ILE A 1 936 ? -39.375 14.211 3.67 1 54.69 936 ILE A N 1
ATOM 7508 C CA . ILE A 1 936 ? -40.625 13.859 4.328 1 54.69 936 ILE A CA 1
ATOM 7509 C C . ILE A 1 936 ? -41.719 14.852 3.934 1 54.69 936 ILE A C 1
ATOM 7511 O O . ILE A 1 936 ? -42.844 14.461 3.65 1 54.69 936 ILE A O 1
ATOM 7515 N N . SER A 1 937 ? -41.406 16.109 3.887 1 52.25 937 SER A N 1
ATOM 7516 C CA . SER A 1 937 ? -42.344 17.141 3.516 1 52.25 937 SER A CA 1
ATOM 7517 C C . SER A 1 937 ? -42.781 16.984 2.066 1 52.25 937 SER A C 1
ATOM 7519 O O . SER A 1 937 ? -43.969 17.188 1.752 1 52.25 937 SER A O 1
ATOM 7521 N N . ASP A 1 938 ? -41.875 16.625 1.205 1 51.44 938 ASP A N 1
ATOM 7522 C CA . ASP A 1 938 ? -42.219 16.453 -0.209 1 51.44 938 ASP A CA 1
ATOM 7523 C C . ASP A 1 938 ? -43.125 15.266 -0.425 1 51.44 938 ASP A C 1
ATOM 7525 O O . ASP A 1 938 ? -43.938 15.258 -1.361 1 51.44 938 ASP A O 1
ATOM 7529 N N . LYS A 1 939 ? -43.031 14.297 0.514 1 53.56 939 LYS A N 1
ATOM 7530 C CA . LYS A 1 939 ? -43.906 13.141 0.406 1 53.56 939 LYS A CA 1
ATOM 7531 C C . LYS A 1 939 ? -45.344 13.461 0.891 1 53.56 939 LYS A C 1
ATOM 7533 O O . LYS A 1 939 ? -46.312 12.844 0.454 1 53.56 939 LYS A O 1
ATOM 7538 N N . ILE A 1 940 ? -45.406 14.406 1.758 1 34.84 940 ILE A N 1
ATOM 7539 C CA . ILE A 1 940 ? -46.719 14.82 2.289 1 34.84 940 ILE A CA 1
ATOM 7540 C C . ILE A 1 940 ? -47.406 15.742 1.29 1 34.84 940 ILE A C 1
ATOM 7542 O O . ILE A 1 940 ? -48.625 15.695 1.147 1 34.84 940 ILE A O 1
ATOM 7546 N N . ILE A 1 941 ? -46.688 16.375 0.63 1 33.56 941 ILE A N 1
ATOM 7547 C CA . ILE A 1 941 ? -47.344 17.172 -0.385 1 33.56 941 ILE A CA 1
ATOM 7548 C C . ILE A 1 941 ? -47.688 16.312 -1.599 1 33.56 941 ILE A C 1
ATOM 7550 O O . ILE A 1 941 ? -46.812 16.016 -2.414 1 33.56 941 ILE A O 1
ATOM 7554 N N . MET B 1 1 ? -29.438 -35.031 -46.625 1 26.11 1 MET B N 1
ATOM 7555 C CA . MET B 1 1 ? -29.719 -35.719 -45.375 1 26.11 1 MET B CA 1
ATOM 7556 C C . MET B 1 1 ? -28.469 -35.781 -44.5 1 26.11 1 MET B C 1
ATOM 7558 O O . MET B 1 1 ? -27.391 -36.125 -45 1 26.11 1 MET B O 1
ATOM 7562 N N . PRO B 1 2 ? -28.406 -35.125 -43.344 1 33.91 2 PRO B N 1
ATOM 7563 C CA . PRO B 1 2 ? -27.078 -34.969 -42.75 1 33.91 2 PRO B CA 1
ATOM 7564 C C . PRO B 1 2 ? -26.344 -36.312 -42.594 1 33.91 2 PRO B C 1
ATOM 7566 O O . PRO B 1 2 ? -26.922 -37.312 -42.188 1 33.91 2 PRO B O 1
ATOM 7569 N N . LYS B 1 3 ? -25.391 -36.531 -43.531 1 42.31 3 LYS B N 1
ATOM 7570 C CA . LYS B 1 3 ? -24.656 -37.719 -43.938 1 42.31 3 LYS B CA 1
ATOM 7571 C C . LYS B 1 3 ? -24.156 -38.5 -42.719 1 42.31 3 LYS B C 1
ATOM 7573 O O . LYS B 1 3 ? -23.844 -39.688 -42.812 1 42.31 3 LYS B O 1
ATOM 7578 N N . TYR B 1 4 ? -23.484 -37.875 -41.75 1 39.81 4 TYR B N 1
ATOM 7579 C CA . TYR B 1 4 ? -22.859 -38.688 -40.719 1 39.81 4 TYR B CA 1
ATOM 7580 C C . TYR B 1 4 ? -23.828 -38.969 -39.594 1 39.81 4 TYR B C 1
ATOM 7582 O O . TYR B 1 4 ? -24.594 -38.094 -39.188 1 39.81 4 TYR B O 1
ATOM 7590 N N . LYS B 1 5 ? -24.156 -40.25 -39.344 1 47.38 5 LYS B N 1
ATOM 7591 C CA . LYS B 1 5 ? -25.094 -40.812 -38.375 1 47.38 5 LYS B CA 1
ATOM 7592 C C . LYS B 1 5 ? -24.906 -40.188 -37 1 47.38 5 LYS B C 1
ATOM 7594 O O . LYS B 1 5 ? -25.891 -39.969 -36.281 1 47.38 5 LYS B O 1
ATOM 7599 N N . ILE B 1 6 ? -23.719 -39.875 -36.75 1 43.22 6 ILE B N 1
ATOM 7600 C CA . ILE B 1 6 ? -23.453 -39.312 -35.406 1 43.22 6 ILE B CA 1
ATOM 7601 C C . ILE B 1 6 ? -24.125 -37.938 -35.312 1 43.22 6 ILE B C 1
ATOM 7603 O O . ILE B 1 6 ? -24.578 -37.562 -34.219 1 43.22 6 ILE B O 1
ATOM 7607 N N . LEU B 1 7 ? -24.312 -37.25 -36.438 1 44.53 7 LEU B N 1
ATOM 7608 C CA . LEU B 1 7 ? -24.906 -35.906 -36.406 1 44.53 7 LEU B CA 1
ATOM 7609 C C . LEU B 1 7 ? -26.422 -36 -36.25 1 44.53 7 LEU B C 1
ATOM 7611 O O . LEU B 1 7 ? -27.078 -35 -35.938 1 44.53 7 LEU B O 1
ATOM 7615 N N . ASN B 1 8 ? -26.969 -37.031 -36.688 1 39.34 8 ASN B N 1
ATOM 7616 C CA . ASN B 1 8 ? -28.406 -37.188 -36.562 1 39.34 8 ASN B CA 1
ATOM 7617 C C . ASN B 1 8 ? -28.844 -37.281 -35.125 1 39.34 8 ASN B C 1
ATOM 7619 O O . ASN B 1 8 ? -30.016 -37.156 -34.781 1 39.34 8 ASN B O 1
ATOM 7623 N N . TYR B 1 9 ? -27.953 -37.75 -34.375 1 36.84 9 TYR B N 1
ATOM 7624 C CA . TYR B 1 9 ? -28.312 -37.875 -32.969 1 36.84 9 TYR B CA 1
ATOM 7625 C C . TYR B 1 9 ? -28.516 -36.5 -32.344 1 36.84 9 TYR B C 1
ATOM 7627 O O . TYR B 1 9 ? -29.156 -36.375 -31.297 1 36.84 9 TYR B O 1
ATOM 7635 N N . VAL B 1 10 ? -27.922 -35.469 -32.906 1 38 10 VAL B N 1
ATOM 7636 C CA . VAL B 1 10 ? -28.031 -34.188 -32.219 1 38 10 VAL B CA 1
ATOM 7637 C C . VAL B 1 10 ? -29.5 -33.781 -32.125 1 38 10 VAL B C 1
ATOM 7639 O O . VAL B 1 10 ? -29.859 -32.938 -31.281 1 38 10 VAL B O 1
ATOM 7642 N N . LYS B 1 11 ? -30.328 -34.062 -33.156 1 34.5 11 LYS B N 1
ATOM 7643 C CA . LYS B 1 11 ? -31.688 -33.5 -33.156 1 34.5 11 LYS B CA 1
ATOM 7644 C C . LYS B 1 11 ? -32.531 -34.188 -32.125 1 34.5 11 LYS B C 1
ATOM 7646 O O . LYS B 1 11 ? -33.531 -33.625 -31.656 1 34.5 11 LYS B O 1
ATOM 7651 N N . SER B 1 12 ? -32.469 -35.531 -32.062 1 33.22 12 SER B N 1
ATOM 7652 C CA . SER B 1 12 ? -33.469 -36.219 -31.266 1 33.22 12 SER B CA 1
ATOM 7653 C C . SER B 1 12 ? -33.094 -36.25 -29.781 1 33.22 12 SER B C 1
ATOM 7655 O O . SER B 1 12 ? -33.781 -36.875 -28.984 1 33.22 12 SER B O 1
ATOM 7657 N N . CYS B 1 13 ? -31.875 -36 -29.5 1 29.59 13 CYS B N 1
ATOM 7658 C CA . CYS B 1 13 ? -31.516 -36.25 -28.109 1 29.59 13 CYS B CA 1
ATOM 7659 C C . CYS B 1 13 ? -32.344 -35.375 -27.172 1 29.59 13 CYS B C 1
ATOM 7661 O O . CYS B 1 13 ? -32.031 -34.188 -27.031 1 29.59 13 CYS B O 1
ATOM 7663 N N . LYS B 1 14 ? -33.719 -35.5 -27.344 1 26.28 14 LYS B N 1
ATOM 7664 C CA . LYS B 1 14 ? -34.438 -35 -26.172 1 26.28 14 LYS B CA 1
ATOM 7665 C C . LYS B 1 14 ? -33.781 -35.469 -24.875 1 26.28 14 LYS B C 1
ATOM 7667 O O . LYS B 1 14 ? -33.312 -36.594 -24.781 1 26.28 14 LYS B O 1
ATOM 7672 N N . ILE B 1 15 ? -33.438 -34.531 -24.109 1 27.77 15 ILE B N 1
ATOM 7673 C CA . ILE B 1 15 ? -32.75 -34.562 -22.828 1 27.77 15 ILE B CA 1
ATOM 7674 C C . ILE B 1 15 ? -33.406 -35.562 -21.891 1 27.77 15 ILE B C 1
ATOM 7676 O O . ILE B 1 15 ? -34.531 -35.312 -21.422 1 27.77 15 ILE B O 1
ATOM 7680 N N . SER B 1 16 ? -33.719 -36.781 -22.406 1 22.78 16 SER B N 1
ATOM 7681 C CA . SER B 1 16 ? -34.25 -37.5 -21.234 1 22.78 16 SER B CA 1
ATOM 7682 C C . SER B 1 16 ? -33.25 -37.469 -20.094 1 22.78 16 SER B C 1
ATOM 7684 O O . SER B 1 16 ? -32.031 -37.719 -20.312 1 22.78 16 SER B O 1
ATOM 7686 N N . LEU B 1 17 ? -33.438 -36.656 -19.172 1 26 17 LEU B N 1
ATOM 7687 C CA . LEU B 1 17 ? -32.75 -36.656 -17.875 1 26 17 LEU B CA 1
ATOM 7688 C C . LEU B 1 17 ? -32.469 -38.094 -17.422 1 26 17 LEU B C 1
ATOM 7690 O O . LEU B 1 17 ? -33.406 -38.875 -17.219 1 26 17 LEU B O 1
ATOM 7694 N N . PHE B 1 18 ? -31.688 -38.812 -18.156 1 23.5 18 PHE B N 1
ATOM 7695 C CA . PHE B 1 18 ? -31.375 -40.125 -17.625 1 23.5 18 PHE B CA 1
ATOM 7696 C C . PHE B 1 18 ? -30.938 -40.031 -16.156 1 23.5 18 PHE B C 1
ATOM 7698 O O . PHE B 1 18 ? -29.906 -39.438 -15.852 1 23.5 18 PHE B O 1
ATOM 7705 N N . CYS B 1 19 ? -31.891 -39.719 -15.328 1 23 19 CYS B N 1
ATOM 7706 C CA . CYS B 1 19 ? -31.672 -40.031 -13.914 1 23 19 CYS B CA 1
ATOM 7707 C C . CYS B 1 19 ? -31.219 -41.469 -13.719 1 23 19 CYS B C 1
ATOM 7709 O O . CYS B 1 19 ? -31.969 -42.406 -14 1 23 19 CYS B O 1
ATOM 7711 N N . SER B 1 20 ? -30.094 -41.812 -14.297 1 22.44 20 SER B N 1
ATOM 7712 C CA . SER B 1 20 ? -29.703 -43.188 -13.922 1 22.44 20 SER B CA 1
ATOM 7713 C C . SER B 1 20 ? -30.219 -43.531 -12.523 1 22.44 20 SER B C 1
ATOM 7715 O O . SER B 1 20 ? -30.344 -42.656 -11.664 1 22.44 20 SER B O 1
ATOM 7717 N N . ASN B 1 21 ? -31.125 -44.5 -12.555 1 23.39 21 ASN B N 1
ATOM 7718 C CA . ASN B 1 21 ? -31.625 -45.188 -11.375 1 23.39 21 ASN B CA 1
ATOM 7719 C C . ASN B 1 21 ? -30.531 -45.375 -10.328 1 23.39 21 ASN B C 1
ATOM 7721 O O . ASN B 1 21 ? -29.406 -45.75 -10.656 1 23.39 21 ASN B O 1
ATOM 7725 N N . GLY B 1 22 ? -30.516 -44.531 -9.383 1 23.83 22 GLY B N 1
ATOM 7726 C CA . GLY B 1 22 ? -29.75 -44.625 -8.141 1 23.83 22 GLY B CA 1
ATOM 7727 C C . GLY B 1 22 ? -29.484 -46.031 -7.691 1 23.83 22 GLY B C 1
ATOM 7728 O O . GLY B 1 22 ? -30.375 -46.906 -7.773 1 23.83 22 GLY B O 1
ATOM 7729 N N . PHE B 1 23 ? -28.344 -46.594 -8.18 1 24.8 23 PHE B N 1
ATOM 7730 C CA . PHE B 1 23 ? -28 -47.812 -7.473 1 24.8 23 PHE B CA 1
ATOM 7731 C C . PHE B 1 23 ? -28.453 -47.75 -6.02 1 24.8 23 PHE B C 1
ATOM 7733 O O . PHE B 1 23 ? -28.109 -46.812 -5.309 1 24.8 23 PHE B O 1
ATOM 7740 N N . SER B 1 24 ? -29.75 -48.125 -5.84 1 25.16 24 SER B N 1
ATOM 7741 C CA . SER B 1 24 ? -30.266 -48.312 -4.488 1 25.16 24 SER B CA 1
ATOM 7742 C C . SER B 1 24 ? -29.266 -49.125 -3.643 1 25.16 24 SER B C 1
ATOM 7744 O O . SER B 1 24 ? -29 -50.281 -3.922 1 25.16 24 SER B O 1
ATOM 7746 N N . SER B 1 25 ? -28.078 -48.594 -3.553 1 25.88 25 SER B N 1
ATOM 7747 C CA . SER B 1 25 ? -27.328 -49.344 -2.547 1 25.88 25 SER B CA 1
ATOM 7748 C C . SER B 1 25 ? -28.172 -49.594 -1.293 1 25.88 25 SER B C 1
ATOM 7750 O O . SER B 1 25 ? -28.594 -48.625 -0.646 1 25.88 25 SER B O 1
ATOM 7752 N N . SER B 1 26 ? -29.109 -50.531 -1.379 1 27.48 26 SER B N 1
ATOM 7753 C CA . SER B 1 26 ? -29.891 -51.094 -0.291 1 27.48 26 SER B CA 1
ATOM 7754 C C . SER B 1 26 ? -29.047 -51.281 0.967 1 27.48 26 SER B C 1
ATOM 7756 O O . SER B 1 26 ? -29.547 -51.75 1.994 1 27.48 26 SER B O 1
ATOM 7758 N N . SER B 1 27 ? -27.703 -51.531 0.706 1 27.02 27 SER B N 1
ATOM 7759 C CA . SER B 1 27 ? -27.297 -52.219 1.932 1 27.02 27 SER B CA 1
ATOM 7760 C C . SER B 1 27 ? -27.391 -51.281 3.137 1 27.02 27 SER B C 1
ATOM 7762 O O . SER B 1 27 ? -26.734 -50.25 3.172 1 27.02 27 SER B O 1
ATOM 7764 N N . ASN B 1 28 ? -28.547 -51.031 3.6 1 29.84 28 ASN B N 1
ATOM 7765 C CA . ASN B 1 28 ? -28.75 -50.562 4.969 1 29.84 28 ASN B CA 1
ATOM 7766 C C . ASN B 1 28 ? -27.734 -51.188 5.926 1 29.84 28 ASN B C 1
ATOM 7768 O O . ASN B 1 28 ? -28.016 -52.188 6.57 1 29.84 28 ASN B O 1
ATOM 7772 N N . GLN B 1 29 ? -26.516 -51.438 5.414 1 30.36 29 GLN B N 1
ATOM 7773 C CA . GLN B 1 29 ? -25.688 -51.938 6.504 1 30.36 29 GLN B CA 1
ATOM 7774 C C . GLN B 1 29 ? -25.812 -51.062 7.746 1 30.36 29 GLN B C 1
ATOM 7776 O O . GLN B 1 29 ? -25.844 -49.844 7.637 1 30.36 29 GLN B O 1
ATOM 7781 N N . THR B 1 30 ? -26.469 -51.469 8.734 1 34.62 30 THR B N 1
ATOM 7782 C CA . THR B 1 30 ? -26.5 -51 10.109 1 34.62 30 THR B CA 1
ATOM 7783 C C . THR B 1 30 ? -25.219 -50.219 10.43 1 34.62 30 THR B C 1
ATOM 7785 O O . THR B 1 30 ? -24.125 -50.75 10.336 1 34.62 30 THR B O 1
ATOM 7788 N N . LEU B 1 31 ? -25.156 -48.969 10.102 1 44.56 31 LEU B N 1
ATOM 7789 C CA . LEU B 1 31 ? -24.125 -48.031 10.539 1 44.56 31 LEU B CA 1
ATOM 7790 C C . LEU B 1 31 ? -23.641 -48.375 11.945 1 44.56 31 LEU B C 1
ATOM 7792 O O . LEU B 1 31 ? -24.188 -47.906 12.938 1 44.56 31 LEU B O 1
ATOM 7796 N N . THR B 1 32 ? -23.656 -49.656 12.242 1 41.75 32 THR B N 1
ATOM 7797 C CA . THR B 1 32 ? -23.484 -50.031 13.641 1 41.75 32 THR B CA 1
ATOM 7798 C C . THR B 1 32 ? -22.297 -49.344 14.266 1 41.75 32 THR B C 1
ATOM 7800 O O . THR B 1 32 ? -22.219 -49.188 15.484 1 41.75 32 THR B O 1
ATOM 7803 N N . ARG B 1 33 ? -20.969 -49.562 13.602 1 52.38 33 ARG B N 1
ATOM 7804 C CA . ARG B 1 33 ? -19.844 -49.469 14.531 1 52.38 33 ARG B CA 1
ATOM 7805 C C . ARG B 1 33 ? -19.359 -48.031 14.672 1 52.38 33 ARG B C 1
ATOM 7807 O O . ARG B 1 33 ? -19.219 -47.312 13.672 1 52.38 33 ARG B O 1
ATOM 7814 N N . SER B 1 34 ? -19.391 -47.5 15.828 1 72.94 34 SER B N 1
ATOM 7815 C CA . SER B 1 34 ? -18.781 -46.281 16.312 1 72.94 34 SER B CA 1
ATOM 7816 C C . SER B 1 34 ? -17.375 -46.094 15.766 1 72.94 34 SER B C 1
ATOM 7818 O O . SER B 1 34 ? -16.672 -47.094 15.508 1 72.94 34 SER B O 1
ATOM 7820 N N . ILE B 1 35 ? -17.062 -44.969 15.008 1 83 35 ILE B N 1
ATOM 7821 C CA . ILE B 1 35 ? -15.727 -44.656 14.5 1 83 35 ILE B CA 1
ATOM 7822 C C . ILE B 1 35 ? -14.734 -44.594 15.656 1 83 35 ILE B C 1
ATOM 7824 O O . ILE B 1 35 ? -15.125 -44.375 16.797 1 83 35 ILE B O 1
ATOM 7828 N N . ARG B 1 36 ? -13.617 -44.875 15.289 1 91.31 36 ARG B N 1
ATOM 7829 C CA . ARG B 1 36 ? -12.562 -44.688 16.281 1 91.31 36 ARG B CA 1
ATOM 7830 C C . ARG B 1 36 ? -12.5 -43.25 16.766 1 91.31 36 ARG B C 1
ATOM 7832 O O . ARG B 1 36 ? -12.719 -42.312 15.984 1 91.31 36 ARG B O 1
ATOM 7839 N N . SER B 1 37 ? -12.148 -43.156 17.969 1 92.12 37 SER B N 1
ATOM 7840 C CA . SER B 1 37 ? -12.18 -41.812 18.594 1 92.12 37 SER B CA 1
ATOM 7841 C C . SER B 1 37 ? -10.844 -41.094 18.422 1 92.12 37 SER B C 1
ATOM 7843 O O . SER B 1 37 ? -10.758 -39.875 18.625 1 92.12 37 SER B O 1
ATOM 7845 N N . GLU B 1 38 ? -9.773 -41.844 18.062 1 93.62 38 GLU B N 1
ATOM 7846 C CA . GLU B 1 38 ? -8.461 -41.219 17.875 1 93.62 38 GLU B CA 1
ATOM 7847 C C . GLU B 1 38 ? -7.719 -41.875 16.703 1 93.62 38 GLU B C 1
ATOM 7849 O O . GLU B 1 38 ? -7.93 -43.031 16.391 1 93.62 38 GLU B O 1
ATOM 7854 N N . SER B 1 39 ? -6.941 -41.156 16.047 1 95.62 39 SER B N 1
ATOM 7855 C CA . SER B 1 39 ? -6.074 -41.625 14.969 1 95.62 39 SER B CA 1
ATOM 7856 C C . SER B 1 39 ? -4.891 -40.688 14.766 1 95.62 39 SER B C 1
ATOM 7858 O O . SER B 1 39 ? -4.973 -39.5 15.094 1 95.62 39 SER B O 1
ATOM 7860 N N . LYS B 1 40 ? -3.855 -41.25 14.312 1 96.25 40 LYS B N 1
ATOM 7861 C CA . LYS B 1 40 ? -2.686 -40.438 14.031 1 96.25 40 LYS B CA 1
ATOM 7862 C C . LYS B 1 40 ? -2.961 -39.469 12.898 1 96.25 40 LYS B C 1
ATOM 7864 O O . LYS B 1 40 ? -2.525 -38.312 12.938 1 96.25 40 LYS B O 1
ATOM 7869 N N . ALA B 1 41 ? -3.58 -39.938 11.859 1 97.88 41 ALA B N 1
ATOM 7870 C CA . ALA B 1 41 ? -3.916 -39.125 10.711 1 97.88 41 ALA B CA 1
ATOM 7871 C C . ALA B 1 41 ? -5.285 -39.5 10.141 1 97.88 41 ALA B C 1
ATOM 7873 O O . ALA B 1 41 ? -5.668 -40.656 10.148 1 97.88 41 ALA B O 1
ATOM 7874 N N . VAL B 1 42 ? -5.988 -38.5 9.695 1 98.38 42 VAL B N 1
ATOM 7875 C CA . VAL B 1 42 ? -7.277 -38.719 9.047 1 98.38 42 VAL B CA 1
ATOM 7876 C C . VAL B 1 42 ? -7.25 -38.125 7.641 1 98.38 42 VAL B C 1
ATOM 7878 O O . VAL B 1 42 ? -6.934 -36.938 7.465 1 98.38 42 VAL B O 1
ATOM 7881 N N . VAL B 1 43 ? -7.5 -38.969 6.645 1 98.75 43 VAL B N 1
ATOM 7882 C CA . VAL B 1 43 ? -7.68 -38.5 5.27 1 98.75 43 VAL B CA 1
ATOM 7883 C C . VAL B 1 43 ? -9.164 -38.312 4.977 1 98.75 43 VAL B C 1
ATOM 7885 O O . VAL B 1 43 ? -9.977 -39.219 5.219 1 98.75 43 VAL B O 1
ATOM 7888 N N . VAL B 1 44 ? -9.508 -37.125 4.516 1 98.56 44 VAL B N 1
ATOM 7889 C CA . VAL B 1 44 ? -10.898 -36.812 4.18 1 98.56 44 VAL B CA 1
ATOM 7890 C C . VAL B 1 44 ? -11.086 -36.875 2.666 1 98.56 44 VAL B C 1
ATOM 7892 O O . VAL B 1 44 ? -10.5 -36.062 1.94 1 98.56 44 VAL B O 1
ATOM 7895 N N . GLY B 1 45 ? -11.914 -37.781 2.131 1 98.19 45 GLY B N 1
ATOM 7896 C CA . GLY B 1 45 ? -12.188 -37.969 0.714 1 98.19 45 GLY B CA 1
ATOM 7897 C C . GLY B 1 45 ? -11.781 -39.344 0.193 1 98.19 45 GLY B C 1
ATOM 7898 O O . GLY B 1 45 ? -10.617 -39.719 0.269 1 98.19 45 GLY B O 1
ATOM 7899 N N . GLY B 1 46 ? -12.688 -40.031 -0.334 1 97.75 46 GLY B N 1
ATOM 7900 C CA . GLY B 1 46 ? -12.453 -41.406 -0.798 1 97.75 46 GLY B CA 1
ATOM 7901 C C . GLY B 1 46 ? -12.312 -41.5 -2.305 1 97.75 46 GLY B C 1
ATOM 7902 O O . GLY B 1 46 ? -12.703 -42.5 -2.908 1 97.75 46 GLY B O 1
ATOM 7903 N N . GLY B 1 47 ? -11.883 -40.469 -2.943 1 97.31 47 GLY B N 1
ATOM 7904 C CA . GLY B 1 47 ? -11.445 -40.531 -4.328 1 97.31 47 GLY B CA 1
ATOM 7905 C C . GLY B 1 47 ? -10.062 -41.156 -4.48 1 97.31 47 GLY B C 1
ATOM 7906 O O . GLY B 1 47 ? -9.438 -41.531 -3.49 1 97.31 47 GLY B O 1
ATOM 7907 N N . ILE B 1 48 ? -9.617 -41.188 -5.719 1 97.5 48 ILE B N 1
ATOM 7908 C CA . ILE B 1 48 ? -8.367 -41.875 -6.012 1 97.5 48 ILE B CA 1
ATOM 7909 C C . ILE B 1 48 ? -7.219 -41.188 -5.277 1 97.5 48 ILE B C 1
ATOM 7911 O O . ILE B 1 48 ? -6.281 -41.844 -4.816 1 97.5 48 ILE B O 1
ATOM 7915 N N . VAL B 1 49 ? -7.238 -39.875 -5.137 1 98.06 49 VAL B N 1
ATOM 7916 C CA . VAL B 1 49 ? -6.172 -39.094 -4.504 1 98.06 49 VAL B CA 1
ATOM 7917 C C . VAL B 1 49 ? -6.141 -39.375 -3.004 1 98.06 49 VAL B C 1
ATOM 7919 O O . VAL B 1 49 ? -5.07 -39.594 -2.426 1 98.06 49 VAL B O 1
ATOM 7922 N N . GLY B 1 50 ? -7.297 -39.375 -2.357 1 98.5 50 GLY B N 1
ATOM 7923 C CA . GLY B 1 50 ? -7.367 -39.688 -0.941 1 98.5 50 GLY B CA 1
ATOM 7924 C C . GLY B 1 50 ? -6.922 -41.125 -0.632 1 98.5 50 GLY B C 1
ATOM 7925 O O . GLY B 1 50 ? -6.176 -41.344 0.324 1 98.5 50 GLY B O 1
ATOM 7926 N N . LEU B 1 51 ? -7.383 -42.031 -1.428 1 98.38 51 LEU B N 1
ATOM 7927 C CA . LEU B 1 51 ? -7.031 -43.438 -1.238 1 98.38 51 LEU B CA 1
ATOM 7928 C C . LEU B 1 51 ? -5.531 -43.656 -1.437 1 98.38 51 LEU B C 1
ATOM 7930 O O . LEU B 1 51 ? -4.91 -44.406 -0.703 1 98.38 51 LEU B O 1
ATOM 7934 N N . SER B 1 52 ? -5.008 -43.031 -2.469 1 98.44 52 SER B N 1
ATOM 7935 C CA . SER B 1 52 ? -3.566 -43.094 -2.686 1 98.44 52 SER B CA 1
ATOM 7936 C C . SER B 1 52 ? -2.803 -42.531 -1.485 1 98.44 52 SER B C 1
ATOM 7938 O O . SER B 1 52 ? -1.793 -43.094 -1.069 1 98.44 52 SER B O 1
ATOM 7940 N N . THR B 1 53 ? -3.264 -41.406 -0.952 1 98.62 53 THR B N 1
ATOM 7941 C CA . THR B 1 53 ? -2.621 -40.812 0.208 1 98.62 53 THR B CA 1
ATOM 7942 C C . THR B 1 53 ? -2.658 -41.75 1.404 1 98.62 53 THR B C 1
ATOM 7944 O O . THR B 1 53 ? -1.65 -41.938 2.09 1 98.62 53 THR B O 1
ATOM 7947 N N . LEU B 1 54 ? -3.801 -42.344 1.674 1 98.5 54 LEU B N 1
ATOM 7948 C CA . LEU B 1 54 ? -3.957 -43.281 2.758 1 98.5 54 LEU B CA 1
ATOM 7949 C C . LEU B 1 54 ? -2.975 -44.438 2.6 1 98.5 54 LEU B C 1
ATOM 7951 O O . LEU B 1 54 ? -2.299 -44.844 3.559 1 98.5 54 LEU B O 1
ATOM 7955 N N . TYR B 1 55 ? -2.869 -45.031 1.405 1 97.94 55 TYR B N 1
ATOM 7956 C CA . TYR B 1 55 ? -1.987 -46.156 1.09 1 97.94 55 TYR B CA 1
ATOM 7957 C C . TYR B 1 55 ? -0.535 -45.812 1.392 1 97.94 55 TYR B C 1
ATOM 7959 O O . TYR B 1 55 ? 0.175 -46.594 2.039 1 97.94 55 TYR B O 1
ATOM 7967 N N . HIS B 1 56 ? -0.152 -44.656 0.92 1 98.38 56 HIS B N 1
ATOM 7968 C CA . HIS B 1 56 ? 1.253 -44.281 1.051 1 98.38 56 HIS B CA 1
ATOM 7969 C C . HIS B 1 56 ? 1.614 -44 2.502 1 98.38 56 HIS B C 1
ATOM 7971 O O . HIS B 1 56 ? 2.738 -44.281 2.934 1 98.38 56 HIS B O 1
ATOM 7977 N N . LEU B 1 57 ? 0.686 -43.375 3.258 1 98.38 57 LEU B N 1
ATOM 7978 C CA . LEU B 1 57 ? 0.927 -43.188 4.688 1 98.38 57 LEU B CA 1
ATOM 7979 C C . LEU B 1 57 ? 1.088 -44.531 5.383 1 98.38 57 LEU B C 1
ATOM 7981 O O . LEU B 1 57 ? 2.004 -44.719 6.188 1 98.38 57 LEU B O 1
ATOM 7985 N N . ALA B 1 58 ? 0.186 -45.469 5.105 1 97.38 58 ALA B N 1
ATOM 7986 C CA . ALA B 1 58 ? 0.257 -46.812 5.68 1 97.38 58 ALA B CA 1
ATOM 7987 C C . ALA B 1 58 ? 1.551 -47.531 5.273 1 97.38 58 ALA B C 1
ATOM 7989 O O . ALA B 1 58 ? 2.172 -48.219 6.086 1 97.38 58 ALA B O 1
ATOM 7990 N N . LYS B 1 59 ? 1.907 -47.375 4.02 1 96.12 59 LYS B N 1
ATOM 7991 C CA . LYS B 1 59 ? 3.121 -48 3.488 1 96.12 59 LYS B CA 1
ATOM 7992 C C . LYS B 1 59 ? 4.363 -47.438 4.195 1 96.12 59 LYS B C 1
ATOM 7994 O O . LYS B 1 59 ? 5.387 -48.125 4.266 1 96.12 59 LYS B O 1
ATOM 7999 N N . LYS B 1 60 ? 4.277 -46.281 4.688 1 96.44 60 LYS B N 1
ATOM 8000 C CA . LYS B 1 60 ? 5.383 -45.656 5.422 1 96.44 60 LYS B CA 1
ATOM 8001 C C . LYS B 1 60 ? 5.414 -46.156 6.867 1 96.44 60 LYS B C 1
ATOM 8003 O O . LYS B 1 60 ? 6.27 -45.719 7.652 1 96.44 60 LYS B O 1
ATOM 8008 N N . GLY B 1 61 ? 4.434 -46.938 7.289 1 95.44 61 GLY B N 1
ATOM 8009 C CA . GLY B 1 61 ? 4.473 -47.562 8.594 1 95.44 61 GLY B CA 1
ATOM 8010 C C . GLY B 1 61 ? 3.42 -47.031 9.547 1 95.44 61 GLY B C 1
ATOM 8011 O O . GLY B 1 61 ? 3.393 -47.406 10.719 1 95.44 61 GLY B O 1
ATOM 8012 N N . TRP B 1 62 ? 2.564 -46.156 9.125 1 95.88 62 TRP B N 1
ATOM 8013 C CA . TRP B 1 62 ? 1.508 -45.625 9.992 1 95.88 62 TRP B CA 1
ATOM 8014 C C . TRP B 1 62 ? 0.274 -46.531 9.93 1 95.88 62 TRP B C 1
ATOM 8016 O O . TRP B 1 62 ? -0.468 -46.5 8.945 1 95.88 62 TRP B O 1
ATOM 8026 N N . SER B 1 63 ? 0.076 -47.25 10.867 1 89.69 63 SER B N 1
ATOM 8027 C CA . SER B 1 63 ? -1.068 -48.156 10.875 1 89.69 63 SER B CA 1
ATOM 8028 C C . SER B 1 63 ? -2.301 -47.5 11.477 1 89.69 63 SER B C 1
ATOM 8030 O O . SER B 1 63 ? -3.428 -47.938 11.242 1 89.69 63 SER B O 1
ATOM 8032 N N . ASP B 1 64 ? -2.109 -46.5 12.234 1 94.31 64 ASP B N 1
ATOM 8033 C CA . ASP B 1 64 ? -3.219 -45.812 12.867 1 94.31 64 ASP B CA 1
ATOM 8034 C C . ASP B 1 64 ? -3.67 -44.625 12.016 1 94.31 64 ASP B C 1
ATOM 8036 O O . ASP B 1 64 ? -3.691 -43.469 12.484 1 94.31 64 ASP B O 1
ATOM 8040 N N . VAL B 1 65 ? -4 -44.875 10.797 1 97.69 65 VAL B N 1
ATOM 8041 C CA . VAL B 1 65 ? -4.5 -43.875 9.859 1 97.69 65 VAL B CA 1
ATOM 8042 C C . VAL B 1 65 ? -5.863 -44.312 9.32 1 97.69 65 VAL B C 1
ATOM 8044 O O . VAL B 1 65 ? -6.137 -45.531 9.195 1 97.69 65 VAL B O 1
ATOM 8047 N N . LEU B 1 66 ? -6.691 -43.438 9.102 1 97.12 66 LEU B N 1
ATOM 8048 C CA . LEU B 1 66 ? -8 -43.812 8.586 1 97.12 66 LEU B CA 1
ATOM 8049 C C . LEU B 1 66 ? -8.477 -42.812 7.543 1 97.12 66 LEU B C 1
ATOM 8051 O O . LEU B 1 66 ? -7.93 -41.719 7.438 1 97.12 66 LEU B O 1
ATOM 8055 N N . LEU B 1 67 ? -9.414 -43.188 6.699 1 98.44 67 LEU B N 1
ATOM 8056 C CA . LEU B 1 67 ? -10.039 -42.375 5.664 1 98.44 67 LEU B CA 1
ATOM 8057 C C . LEU B 1 67 ? -11.539 -42.281 5.895 1 98.44 67 LEU B C 1
ATOM 8059 O O . LEU B 1 67 ? -12.195 -43.25 6.238 1 98.44 67 LEU B O 1
ATOM 8063 N N . LEU B 1 68 ? -12.023 -41.031 5.801 1 98.19 68 LEU B N 1
ATOM 8064 C CA . LEU B 1 68 ? -13.453 -40.75 5.895 1 98.19 68 LEU B CA 1
ATOM 8065 C C . LEU B 1 68 ? -14.023 -40.375 4.531 1 98.19 68 LEU B C 1
ATOM 8067 O O . LEU B 1 68 ? -13.516 -39.469 3.867 1 98.19 68 LEU B O 1
ATOM 8071 N N . GLU B 1 69 ? -15 -41.062 4.055 1 97.56 69 GLU B N 1
ATOM 8072 C CA . GLU B 1 69 ? -15.727 -40.75 2.826 1 97.56 69 GLU B CA 1
ATOM 8073 C C . GLU B 1 69 ? -17.203 -40.531 3.107 1 97.56 69 GLU B C 1
ATOM 8075 O O . GLU B 1 69 ? -17.844 -41.281 3.848 1 97.56 69 GLU B O 1
ATOM 8080 N N . ARG B 1 70 ? -17.703 -39.406 2.602 1 96.19 70 ARG B N 1
ATOM 8081 C CA . ARG B 1 70 ? -19.062 -38.938 2.891 1 96.19 70 ARG B CA 1
ATOM 8082 C C . ARG B 1 70 ? -20.094 -39.938 2.346 1 96.19 70 ARG B C 1
ATOM 8084 O O . ARG B 1 70 ? -21.156 -40.125 2.947 1 96.19 70 ARG B O 1
ATOM 8091 N N . LYS B 1 71 ? -19.812 -40.531 1.145 1 96.25 71 LYS B N 1
ATOM 8092 C CA . LYS B 1 71 ? -20.703 -41.469 0.484 1 96.25 71 LYS B CA 1
ATOM 8093 C C . LYS B 1 71 ? -19.969 -42.781 0.172 1 96.25 71 LYS B C 1
ATOM 8095 O O . LYS B 1 71 ? -19.406 -43.406 1.07 1 96.25 71 LYS B O 1
ATOM 8100 N N . GLU B 1 72 ? -19.922 -43.125 -1.07 1 95.06 72 GLU B N 1
ATOM 8101 C CA . GLU B 1 72 ? -19.172 -44.312 -1.489 1 95.06 72 GLU B CA 1
ATOM 8102 C C . GLU B 1 72 ? -17.844 -43.938 -2.123 1 95.06 72 GLU B C 1
ATOM 8104 O O . GLU B 1 72 ? -17.688 -42.812 -2.625 1 95.06 72 GLU B O 1
ATOM 8109 N N . LEU B 1 73 ? -16.938 -44.875 -2.01 1 95.56 73 LEU B N 1
ATOM 8110 C CA . LEU B 1 73 ? -15.664 -44.625 -2.672 1 95.56 73 LEU B CA 1
ATOM 8111 C C . LEU B 1 73 ? -15.883 -44.219 -4.133 1 95.56 73 LEU B C 1
ATOM 8113 O O . LEU B 1 73 ? -16.781 -44.75 -4.789 1 95.56 73 LEU B O 1
ATOM 8117 N N . THR B 1 74 ? -15.156 -43.281 -4.66 1 94.25 74 THR B N 1
ATOM 8118 C CA . THR B 1 74 ? -15.07 -42.844 -6.047 1 94.25 74 THR B CA 1
ATOM 8119 C C . THR B 1 74 ? -16.281 -42 -6.418 1 94.25 74 THR B C 1
ATOM 8121 O O . THR B 1 74 ? -16.422 -41.562 -7.566 1 94.25 74 THR B O 1
ATOM 8124 N N . SER B 1 75 ? -17.188 -41.688 -5.52 1 92 75 SER B N 1
ATOM 8125 C CA . SER B 1 75 ? -18.469 -41.062 -5.82 1 92 75 SER B CA 1
ATOM 8126 C C . SER B 1 75 ? -18.312 -39.625 -6.277 1 92 75 SER B C 1
ATOM 8128 O O . SER B 1 75 ? -19.281 -39 -6.715 1 92 75 SER B O 1
ATOM 8130 N N . GLY B 1 76 ? -17.141 -39.062 -6.156 1 92.12 76 GLY B N 1
ATOM 8131 C CA . GLY B 1 76 ? -16.875 -37.719 -6.672 1 92.12 76 GLY B CA 1
ATOM 8132 C C . GLY B 1 76 ? -16.562 -37.719 -8.156 1 92.12 76 GLY B C 1
ATOM 8133 O O . GLY B 1 76 ? -17.406 -38.125 -8.969 1 92.12 76 GLY B O 1
ATOM 8134 N N . SER B 1 77 ? -15.305 -37.438 -8.461 1 90.44 77 SER B N 1
ATOM 8135 C CA . SER B 1 77 ? -14.953 -37.312 -9.875 1 90.44 77 SER B CA 1
ATOM 8136 C C . SER B 1 77 ? -14.312 -38.625 -10.375 1 90.44 77 SER B C 1
ATOM 8138 O O . SER B 1 77 ? -14.258 -38.844 -11.586 1 90.44 77 SER B O 1
ATOM 8140 N N . THR B 1 78 ? -13.875 -39.469 -9.562 1 90.56 78 THR B N 1
ATOM 8141 C CA . THR B 1 78 ? -13.109 -40.656 -9.93 1 90.56 78 THR B CA 1
ATOM 8142 C C . THR B 1 78 ? -13.961 -41.625 -10.758 1 90.56 78 THR B C 1
ATOM 8144 O O . THR B 1 78 ? -13.484 -42.219 -11.727 1 90.56 78 THR B O 1
ATOM 8147 N N . TRP B 1 79 ? -15.211 -41.781 -10.477 1 89.62 79 TRP B N 1
ATOM 8148 C CA . TRP B 1 79 ? -16.062 -42.812 -11.062 1 89.62 79 TRP B CA 1
ATOM 8149 C C . TRP B 1 79 ? -16.297 -42.531 -12.547 1 89.62 79 TRP B C 1
ATOM 8151 O O . TRP B 1 79 ? -16.547 -43.469 -13.312 1 89.62 79 TRP B O 1
ATOM 8161 N N . HIS B 1 80 ? -16.234 -41.312 -12.945 1 88.69 80 HIS B N 1
ATOM 8162 C CA . HIS B 1 80 ? -16.516 -41.062 -14.344 1 88.69 80 HIS B CA 1
ATOM 8163 C C . HIS B 1 80 ? -15.258 -40.656 -15.109 1 88.69 80 HIS B C 1
ATOM 8165 O O . HIS B 1 80 ? -15.336 -40.094 -16.203 1 88.69 80 HIS B O 1
ATOM 8171 N N . ALA B 1 81 ? -14.133 -40.875 -14.508 1 90.69 81 ALA B N 1
ATOM 8172 C CA . ALA B 1 81 ? -12.875 -40.625 -15.211 1 90.69 81 ALA B CA 1
ATOM 8173 C C . ALA B 1 81 ? -12.695 -41.562 -16.391 1 90.69 81 ALA B C 1
ATOM 8175 O O . ALA B 1 81 ? -13.086 -42.75 -16.312 1 90.69 81 ALA B O 1
ATOM 8176 N N . ALA B 1 82 ? -12.055 -41.062 -17.438 1 87.88 82 ALA B N 1
ATOM 8177 C CA . ALA B 1 82 ? -11.797 -41.875 -18.625 1 87.88 82 ALA B CA 1
ATOM 8178 C C . ALA B 1 82 ? -10.664 -42.875 -18.391 1 87.88 82 ALA B C 1
ATOM 8180 O O . ALA B 1 82 ? -10.453 -43.781 -19.172 1 87.88 82 ALA B O 1
ATOM 8181 N N . GLY B 1 83 ? -9.922 -42.688 -17.312 1 91.19 83 GLY B N 1
ATOM 8182 C CA . GLY B 1 83 ? -8.922 -43.625 -16.875 1 91.19 83 GLY B CA 1
ATOM 8183 C C . GLY B 1 83 ? -7.605 -43.5 -17.625 1 91.19 83 GLY B C 1
ATOM 8184 O O . GLY B 1 83 ? -6.762 -44.406 -17.562 1 91.19 83 GLY B O 1
ATOM 8185 N N . LEU B 1 84 ? -7.387 -42.406 -18.312 1 92.62 84 LEU B N 1
ATOM 8186 C CA . LEU B 1 84 ? -6.172 -42.219 -19.094 1 92.62 84 LEU B CA 1
ATOM 8187 C C . LEU B 1 84 ? -4.977 -41.969 -18.188 1 92.62 84 LEU B C 1
ATOM 8189 O O . LEU B 1 84 ? -5.125 -41.375 -17.109 1 92.62 84 LEU B O 1
ATOM 8193 N N . LEU B 1 85 ? -3.838 -42.375 -18.609 1 93.5 85 LEU B N 1
ATOM 8194 C CA . LEU B 1 85 ? -2.602 -42.219 -17.844 1 93.5 85 LEU B CA 1
ATOM 8195 C C . LEU B 1 85 ? -1.55 -41.5 -18.688 1 93.5 85 LEU B C 1
ATOM 8197 O O . LEU B 1 85 ? -0.463 -42.031 -18.922 1 93.5 85 LEU B O 1
ATOM 8201 N N . PRO B 1 86 ? -1.849 -40.312 -19.016 1 92 86 PRO B N 1
ATOM 8202 C CA . PRO B 1 86 ? -0.828 -39.562 -19.766 1 92 86 PRO B CA 1
ATOM 8203 C C . PRO B 1 86 ? 0.341 -39.125 -18.891 1 92 86 PRO B C 1
ATOM 8205 O O . PRO B 1 86 ? 0.145 -38.375 -17.922 1 92 86 PRO B O 1
ATOM 8208 N N . ILE B 1 87 ? 1.54 -39.469 -19.219 1 92.81 87 ILE B N 1
ATOM 8209 C CA . ILE B 1 87 ? 2.736 -39.031 -18.516 1 92.81 87 ILE B CA 1
ATOM 8210 C C . ILE B 1 87 ? 3.115 -37.625 -18.969 1 92.81 87 ILE B C 1
ATOM 8212 O O . ILE B 1 87 ? 3.744 -36.844 -18.234 1 92.81 87 ILE B O 1
ATOM 8216 N N . PHE B 1 88 ? 2.689 -37.219 -20.141 1 92.31 88 PHE B N 1
ATOM 8217 C CA . PHE B 1 88 ? 3.031 -35.969 -20.766 1 92.31 88 PHE B CA 1
ATOM 8218 C C . PHE B 1 88 ? 2.703 -34.781 -19.844 1 92.31 88 PHE B C 1
ATOM 8220 O O . PHE B 1 88 ? 1.54 -34.594 -19.5 1 92.31 88 PHE B O 1
ATOM 8227 N N . ASN B 1 89 ? 3.67 -34.062 -19.453 1 92.44 89 ASN B N 1
ATOM 8228 C CA . ASN B 1 89 ? 3.531 -32.781 -18.75 1 92.44 89 ASN B CA 1
ATOM 8229 C C . ASN B 1 89 ? 4.812 -31.953 -18.844 1 92.44 89 ASN B C 1
ATOM 8231 O O . ASN B 1 89 ? 5.898 -32.469 -18.531 1 92.44 89 ASN B O 1
ATOM 8235 N N . ILE B 1 90 ? 4.648 -30.734 -19.172 1 89.69 90 ILE B N 1
ATOM 8236 C CA . ILE B 1 90 ? 5.809 -29.875 -19.359 1 89.69 90 ILE B CA 1
ATOM 8237 C C . ILE B 1 90 ? 6.379 -29.469 -18 1 89.69 90 ILE B C 1
ATOM 8239 O O . ILE B 1 90 ? 7.559 -29.125 -17.891 1 89.69 90 ILE B O 1
ATOM 8243 N N . ASN B 1 91 ? 5.578 -29.516 -17 1 89.69 91 ASN B N 1
ATOM 8244 C CA . ASN B 1 91 ? 6.055 -29.219 -15.648 1 89.69 91 ASN B CA 1
ATOM 8245 C C . ASN B 1 91 ? 6.965 -30.312 -15.117 1 89.69 91 ASN B C 1
ATOM 8247 O O . ASN B 1 91 ? 6.559 -31.484 -15.031 1 89.69 91 ASN B O 1
ATOM 8251 N N . TYR B 1 92 ? 8.133 -29.922 -14.703 1 88.25 92 TYR B N 1
ATOM 8252 C CA . TYR B 1 92 ? 9.18 -30.844 -14.281 1 88.25 92 TYR B CA 1
ATOM 8253 C C . TYR B 1 92 ? 8.719 -31.703 -13.117 1 88.25 92 TYR B C 1
ATOM 8255 O O . TYR B 1 92 ? 8.938 -32.906 -13.109 1 88.25 92 TYR B O 1
ATOM 8263 N N . THR B 1 93 ? 8.094 -31.188 -12.125 1 91.62 93 THR B N 1
ATOM 8264 C CA . THR B 1 93 ? 7.668 -31.906 -10.93 1 91.62 93 THR B CA 1
ATOM 8265 C C . THR B 1 93 ? 6.488 -32.812 -11.234 1 91.62 93 THR B C 1
ATOM 8267 O O . THR B 1 93 ? 6.473 -33.969 -10.82 1 91.62 93 THR B O 1
ATOM 8270 N N . ILE B 1 94 ? 5.566 -32.406 -12 1 94.44 94 ILE B N 1
ATOM 8271 C CA . ILE B 1 94 ? 4.387 -33.188 -12.328 1 94.44 94 ILE B CA 1
ATOM 8272 C C . ILE B 1 94 ? 4.793 -34.375 -13.172 1 94.44 94 ILE B C 1
ATOM 8274 O O . ILE B 1 94 ? 4.242 -35.469 -13.016 1 94.44 94 ILE B O 1
ATOM 8278 N N . GLY B 1 95 ? 5.766 -34.125 -14.062 1 94.25 95 GLY B N 1
ATOM 8279 C CA . GLY B 1 95 ? 6.273 -35.25 -14.836 1 94.25 95 GLY B CA 1
ATOM 8280 C C . GLY B 1 95 ? 6.793 -36.375 -13.969 1 94.25 95 GLY B C 1
ATOM 8281 O O . GLY B 1 95 ? 6.57 -37.562 -14.273 1 94.25 95 GLY B O 1
ATOM 8282 N N . GLN B 1 96 ? 7.43 -36 -12.891 1 94.81 96 GLN B N 1
ATOM 8283 C CA . GLN B 1 96 ? 7.969 -37.031 -11.977 1 94.81 96 GLN B CA 1
ATOM 8284 C C . GLN B 1 96 ? 6.848 -37.719 -11.219 1 94.81 96 GLN B C 1
ATOM 8286 O O . GLN B 1 96 ? 6.922 -38.938 -10.969 1 94.81 96 GLN B O 1
ATOM 8291 N N . LEU B 1 97 ? 5.836 -37 -10.859 1 96.62 97 LEU B N 1
ATOM 8292 C CA . LEU B 1 97 ? 4.688 -37.594 -10.18 1 96.62 97 LEU B CA 1
ATOM 8293 C C . LEU B 1 97 ? 3.969 -38.594 -11.094 1 96.62 97 LEU B C 1
ATOM 8295 O O . LEU B 1 97 ? 3.594 -39.688 -10.656 1 96.62 97 LEU B O 1
ATOM 8299 N N . HIS B 1 98 ? 3.791 -38.156 -12.352 1 96.81 98 HIS B N 1
ATOM 8300 C CA . HIS B 1 98 ? 3.127 -39.031 -13.312 1 96.81 98 HIS B CA 1
ATOM 8301 C C . HIS B 1 98 ? 3.936 -40.312 -13.555 1 96.81 98 HIS B C 1
ATOM 8303 O O . HIS B 1 98 ? 3.377 -41.406 -13.594 1 96.81 98 HIS B O 1
ATOM 8309 N N . LYS B 1 99 ? 5.207 -40.125 -13.742 1 96.25 99 LYS B N 1
ATOM 8310 C CA . LYS B 1 99 ? 6.098 -41.25 -13.945 1 96.25 99 LYS B CA 1
ATOM 8311 C C . LYS B 1 99 ? 5.984 -42.25 -12.797 1 96.25 99 LYS B C 1
ATOM 8313 O O . LYS B 1 99 ? 5.809 -43.469 -13.023 1 96.25 99 LYS B O 1
ATOM 8318 N N . TYR B 1 100 ? 6.074 -41.781 -11.586 1 97 100 TYR B N 1
ATOM 8319 C CA . TYR B 1 100 ? 5.945 -42.625 -10.406 1 97 100 TYR B CA 1
ATOM 8320 C C . TYR B 1 100 ? 4.605 -43.375 -10.398 1 97 100 TYR B C 1
ATOM 8322 O O . TYR B 1 100 ? 4.543 -44.562 -10.109 1 97 100 TYR B O 1
ATOM 8330 N N . SER B 1 101 ? 3.541 -42.688 -10.672 1 96.62 101 SER B N 1
ATOM 8331 C CA . SER B 1 101 ? 2.195 -43.25 -10.625 1 96.62 101 SER B CA 1
ATOM 8332 C C . SER B 1 101 ? 2.061 -44.438 -11.586 1 96.62 101 SER B C 1
ATOM 8334 O O . SER B 1 101 ? 1.578 -45.5 -11.195 1 96.62 101 SER B O 1
ATOM 8336 N N . VAL B 1 102 ? 2.484 -44.188 -12.805 1 94.06 102 VAL B N 1
ATOM 8337 C CA . VAL B 1 102 ? 2.338 -45.219 -13.828 1 94.06 102 VAL B CA 1
ATOM 8338 C C . VAL B 1 102 ? 3.113 -46.469 -13.422 1 94.06 102 VAL B C 1
ATOM 8340 O O . VAL B 1 102 ? 2.613 -47.594 -13.555 1 94.06 102 VAL B O 1
ATOM 8343 N N . GLU B 1 103 ? 4.273 -46.312 -12.898 1 93.38 103 GLU B N 1
ATOM 8344 C CA . GLU B 1 103 ? 5.082 -47.406 -12.43 1 93.38 103 GLU B CA 1
ATOM 8345 C C . GLU B 1 103 ? 4.441 -48.094 -11.219 1 93.38 103 GLU B C 1
ATOM 8347 O O . GLU B 1 103 ? 4.391 -49.312 -11.133 1 93.38 103 GLU B O 1
ATOM 8352 N N . MET B 1 104 ? 3.992 -47.344 -10.375 1 94.75 104 MET B N 1
ATOM 8353 C CA . MET B 1 104 ? 3.451 -47.844 -9.109 1 94.75 104 MET B CA 1
ATOM 8354 C C . MET B 1 104 ? 2.152 -48.594 -9.336 1 94.75 104 MET B C 1
ATOM 8356 O O . MET B 1 104 ? 1.881 -49.594 -8.656 1 94.75 104 MET B O 1
ATOM 8360 N N . TYR B 1 105 ? 1.329 -48.156 -10.234 1 94.94 105 TYR B N 1
ATOM 8361 C CA . TYR B 1 105 ? 0.055 -48.812 -10.492 1 94.94 105 TYR B CA 1
ATOM 8362 C C . TYR B 1 105 ? 0.268 -50.25 -10.93 1 94.94 105 TYR B C 1
ATOM 8364 O O . TYR B 1 105 ? -0.491 -51.156 -10.547 1 94.94 105 TYR B O 1
ATOM 8372 N N . GLN B 1 106 ? 1.27 -50.438 -11.672 1 88.62 106 GLN B N 1
ATOM 8373 C CA . GLN B 1 106 ? 1.597 -51.781 -12.078 1 88.62 106 GLN B CA 1
ATOM 8374 C C . GLN B 1 106 ? 2.029 -52.625 -10.883 1 88.62 106 GLN B C 1
ATOM 8376 O O . GLN B 1 106 ? 1.637 -53.781 -10.766 1 88.62 106 GLN B O 1
ATOM 8381 N N . ARG B 1 107 ? 2.721 -52.062 -10.031 1 91.44 107 ARG B N 1
ATOM 8382 C CA . ARG B 1 107 ? 3.16 -52.75 -8.82 1 91.44 107 ARG B CA 1
ATOM 8383 C C . ARG B 1 107 ? 1.986 -53.031 -7.887 1 91.44 107 ARG B C 1
ATOM 8385 O O . ARG B 1 107 ? 1.939 -54.062 -7.223 1 91.44 107 ARG B O 1
ATOM 8392 N N . LEU B 1 108 ? 1.114 -52.125 -7.828 1 93.88 108 LEU B N 1
ATOM 8393 C CA . LEU B 1 108 ? -0.047 -52.219 -6.953 1 93.88 108 LEU B CA 1
ATOM 8394 C C . LEU B 1 108 ? -0.898 -53.438 -7.328 1 93.88 108 LEU B C 1
ATOM 8396 O O . LEU B 1 108 ? -1.425 -54.125 -6.449 1 93.88 108 LEU B O 1
ATOM 8400 N N . GLU B 1 109 ? -1.099 -53.594 -8.602 1 90.25 109 GLU B N 1
ATOM 8401 C CA . GLU B 1 109 ? -1.846 -54.75 -9.07 1 90.25 109 GLU B CA 1
ATOM 8402 C C . GLU B 1 109 ? -1.201 -56.062 -8.594 1 90.25 109 GLU B C 1
ATOM 8404 O O . GLU B 1 109 ? -1.894 -56.969 -8.133 1 90.25 109 GLU B O 1
ATOM 8409 N N . LYS B 1 110 ? 0.06 -56.125 -8.602 1 90.06 110 LYS B N 1
ATOM 8410 C CA . LYS B 1 110 ? 0.789 -57.312 -8.164 1 90.06 110 LYS B CA 1
ATOM 8411 C C . LYS B 1 110 ? 0.689 -57.5 -6.656 1 90.06 110 LYS B C 1
ATOM 8413 O O . LYS B 1 110 ? 0.559 -58.625 -6.168 1 90.06 110 LYS B O 1
ATOM 8418 N N . GLU B 1 111 ? 0.812 -56.375 -6.051 1 90.56 111 GLU B N 1
ATOM 8419 C CA . GLU B 1 111 ? 0.799 -56.406 -4.59 1 90.56 111 GLU B CA 1
ATOM 8420 C C . GLU B 1 111 ? -0.566 -56.812 -4.055 1 90.56 111 GLU B C 1
ATOM 8422 O O . GLU B 1 111 ? -0.653 -57.5 -3.031 1 90.56 111 GLU B O 1
ATOM 8427 N N . THR B 1 112 ? -1.621 -56.5 -4.664 1 90.56 112 THR B N 1
ATOM 8428 C CA . THR B 1 112 ? -2.955 -56.688 -4.105 1 90.56 112 THR B CA 1
ATOM 8429 C C . THR B 1 112 ? -3.662 -57.875 -4.777 1 90.56 112 THR B C 1
ATOM 8431 O O . THR B 1 112 ? -4.629 -58.406 -4.238 1 90.56 112 THR B O 1
ATOM 8434 N N . GLY B 1 113 ? -3.311 -58.156 -5.969 1 90.31 113 GLY B N 1
ATOM 8435 C CA . GLY B 1 113 ? -4.008 -59.156 -6.758 1 90.31 113 GLY B CA 1
ATOM 8436 C C . GLY B 1 113 ? -5.273 -58.625 -7.406 1 90.31 113 GLY B C 1
ATOM 8437 O O . GLY B 1 113 ? -5.969 -59.375 -8.109 1 90.31 113 GLY B O 1
ATOM 8438 N N . VAL B 1 114 ? -5.547 -57.438 -7.215 1 92.56 114 VAL B N 1
ATOM 8439 C CA . VAL B 1 114 ? -6.719 -56.812 -7.836 1 92.56 114 VAL B CA 1
ATOM 8440 C C . VAL B 1 114 ? -6.387 -56.406 -9.266 1 92.56 114 VAL B C 1
ATOM 8442 O O . VAL B 1 114 ? -5.402 -55.688 -9.508 1 92.56 114 VAL B O 1
ATOM 8445 N N . ASP B 1 115 ? -7.199 -56.875 -10.195 1 93.31 115 ASP B N 1
ATOM 8446 C CA . ASP B 1 115 ? -7.043 -56.438 -11.586 1 93.31 115 ASP B CA 1
ATOM 8447 C C . ASP B 1 115 ? -7.5 -55 -11.766 1 93.31 115 ASP B C 1
ATOM 8449 O O . ASP B 1 115 ? -8.703 -54.719 -11.812 1 93.31 115 ASP B O 1
ATOM 8453 N N . ILE B 1 116 ? -6.586 -54.156 -11.93 1 94.38 116 ILE B N 1
ATOM 8454 C CA . ILE B 1 116 ? -6.918 -52.75 -12.031 1 94.38 116 ILE B CA 1
ATOM 8455 C C . ILE B 1 116 ? -7.242 -52.406 -13.477 1 94.38 116 ILE B C 1
ATOM 8457 O O . ILE B 1 116 ? -7.621 -51.25 -13.781 1 94.38 116 ILE B O 1
ATOM 8461 N N . GLY B 1 117 ? -7.066 -53.344 -14.375 1 93 117 GLY B N 1
ATOM 8462 C CA . GLY B 1 117 ? -7.422 -53.125 -15.773 1 93 117 GLY B CA 1
ATOM 8463 C C . GLY B 1 117 ? -6.406 -52.281 -16.516 1 93 117 GLY B C 1
ATOM 8464 O O . GLY B 1 117 ? -6.77 -51.531 -17.438 1 93 117 GLY B O 1
ATOM 8465 N N . PHE B 1 118 ? -5.203 -52.281 -16.156 1 93.94 118 PHE B N 1
ATOM 8466 C CA . PHE B 1 118 ? -4.172 -51.5 -16.812 1 93.94 118 PHE B CA 1
ATOM 8467 C C . PHE B 1 118 ? -3.85 -52.062 -18.188 1 93.94 118 PHE B C 1
ATOM 8469 O O . PHE B 1 118 ? -3.471 -53.25 -18.312 1 93.94 118 PHE B O 1
ATOM 8476 N N . ARG B 1 119 ? -4.098 -51.344 -19.203 1 93.88 119 ARG B N 1
ATOM 8477 C CA . ARG B 1 119 ? -3.742 -51.656 -20.578 1 93.88 119 ARG B CA 1
ATOM 8478 C C . ARG B 1 119 ? -2.676 -50.719 -21.109 1 93.88 119 ARG B C 1
ATOM 8480 O O . ARG B 1 119 ? -2.961 -49.531 -21.391 1 93.88 119 ARG B O 1
ATOM 8487 N N . GLN B 1 120 ? -1.513 -51.219 -21.344 1 93.88 120 GLN B N 1
ATOM 8488 C CA . GLN B 1 120 ? -0.408 -50.406 -21.828 1 93.88 120 GLN B CA 1
ATOM 8489 C C . GLN B 1 120 ? -0.404 -50.312 -23.344 1 93.88 120 GLN B C 1
ATOM 8491 O O . GLN B 1 120 ? 0.538 -50.781 -24 1 93.88 120 GLN B O 1
ATOM 8496 N N . CYS B 1 121 ? -1.338 -49.656 -23.875 1 94.81 121 CYS B N 1
ATOM 8497 C CA . CYS B 1 121 ? -1.488 -49.531 -25.312 1 94.81 121 CYS B CA 1
ATOM 8498 C C . CYS B 1 121 ? -0.724 -48.344 -25.844 1 94.81 121 CYS B C 1
ATOM 8500 O O . CYS B 1 121 ? -0.817 -48 -27.031 1 94.81 121 CYS B O 1
ATOM 8502 N N . THR B 1 122 ? 0.062 -47.594 -25.047 1 95.31 122 THR B N 1
ATOM 8503 C CA . THR B 1 122 ? 0.869 -46.406 -25.375 1 95.31 122 THR B CA 1
ATOM 8504 C C . THR B 1 122 ? -0.021 -45.219 -25.688 1 95.31 122 THR B C 1
ATOM 8506 O O . THR B 1 122 ? -1.248 -45.312 -25.609 1 95.31 122 THR B O 1
ATOM 8509 N N . ASN B 1 123 ? 0.539 -44.094 -25.828 1 96.75 123 ASN B N 1
ATOM 8510 C CA . ASN B 1 123 ? -0.113 -42.812 -26.141 1 96.75 123 ASN B CA 1
ATOM 8511 C C . ASN B 1 123 ? 0.583 -42.094 -27.297 1 96.75 123 ASN B C 1
ATOM 8513 O O . ASN B 1 123 ? 1.811 -42 -27.328 1 96.75 123 ASN B O 1
ATOM 8517 N N . LEU B 1 124 ? -0.217 -41.688 -28.25 1 97.75 124 LEU B N 1
ATOM 8518 C CA . LEU B 1 124 ? 0.268 -40.969 -29.422 1 97.75 124 LEU B CA 1
ATOM 8519 C C . LEU B 1 124 ? -0.266 -39.531 -29.438 1 97.75 124 LEU B C 1
ATOM 8521 O O . LEU B 1 124 ? -1.47 -39.312 -29.281 1 97.75 124 LEU B O 1
ATOM 8525 N N . ARG B 1 125 ? 0.601 -38.562 -29.547 1 98 125 ARG B N 1
ATOM 8526 C CA . ARG B 1 125 ? 0.255 -37.156 -29.766 1 98 125 ARG B CA 1
ATOM 8527 C C . ARG B 1 125 ? 0.806 -36.656 -31.094 1 98 125 ARG B C 1
ATOM 8529 O O . ARG B 1 125 ? 2.008 -36.75 -31.359 1 98 125 ARG B O 1
ATOM 8536 N N . VAL B 1 126 ? -0.013 -36.062 -31.891 1 97.81 126 VAL B N 1
ATOM 8537 C CA . VAL B 1 126 ? 0.449 -35.656 -33.219 1 97.81 126 VAL B CA 1
ATOM 8538 C C . VAL B 1 126 ? 0.553 -34.125 -33.281 1 97.81 126 VAL B C 1
ATOM 8540 O O . VAL B 1 126 ? -0.152 -33.438 -32.562 1 97.81 126 VAL B O 1
ATOM 8543 N N . ALA B 1 127 ? 1.502 -33.656 -34.094 1 97.62 127 ALA B N 1
ATOM 8544 C CA . ALA B 1 127 ? 1.676 -32.219 -34.375 1 97.62 127 ALA B CA 1
ATOM 8545 C C . ALA B 1 127 ? 1.227 -31.891 -35.781 1 97.62 127 ALA B C 1
ATOM 8547 O O . ALA B 1 127 ? 1.675 -32.5 -36.75 1 97.62 127 ALA B O 1
ATOM 8548 N N . CYS B 1 128 ? 0.331 -30.953 -35.875 1 96.81 128 CYS B N 1
ATOM 8549 C CA . CYS B 1 128 ? -0.157 -30.531 -37.188 1 96.81 128 CYS B CA 1
ATOM 8550 C C . CYS B 1 128 ? 0.404 -29.156 -37.562 1 96.81 128 CYS B C 1
ATOM 8552 O O . CYS B 1 128 ? 0.133 -28.656 -38.656 1 96.81 128 CYS B O 1
ATOM 8554 N N . THR B 1 129 ? 1.084 -28.516 -36.719 1 96.19 129 THR B N 1
ATOM 8555 C CA . THR B 1 129 ? 1.713 -27.219 -36.938 1 96.19 129 THR B CA 1
ATOM 8556 C C . THR B 1 129 ? 3.16 -27.234 -36.469 1 96.19 129 THR B C 1
ATOM 8558 O O . THR B 1 129 ? 3.539 -28.062 -35.625 1 96.19 129 THR B O 1
ATOM 8561 N N . ASN B 1 130 ? 3.91 -26.281 -37 1 95.75 130 ASN B N 1
ATOM 8562 C CA . ASN B 1 130 ? 5.312 -26.188 -36.594 1 95.75 130 ASN B CA 1
ATOM 8563 C C . ASN B 1 130 ? 5.449 -25.797 -35.125 1 95.75 130 ASN B C 1
ATOM 8565 O O . ASN B 1 130 ? 6.363 -26.25 -34.438 1 95.75 130 ASN B O 1
ATOM 8569 N N . ASP B 1 131 ? 4.586 -24.938 -34.656 1 96.88 131 ASP B N 1
ATOM 8570 C CA . ASP B 1 131 ? 4.617 -24.547 -33.25 1 96.88 131 ASP B CA 1
ATOM 8571 C C . ASP B 1 131 ? 4.359 -25.734 -32.344 1 96.88 131 ASP B C 1
ATOM 8573 O O . ASP B 1 131 ? 5.012 -25.891 -31.297 1 96.88 131 ASP B O 1
ATOM 8577 N N . ARG B 1 132 ? 3.402 -26.562 -32.688 1 97.5 132 ARG B N 1
ATOM 8578 C CA . ARG B 1 132 ? 3.125 -27.766 -31.922 1 97.5 132 ARG B CA 1
ATOM 8579 C C . ARG B 1 132 ? 4.316 -28.719 -31.922 1 97.5 132 ARG B C 1
ATOM 8581 O O . ARG B 1 132 ? 4.633 -29.344 -30.906 1 97.5 132 ARG B O 1
ATOM 8588 N N . TRP B 1 133 ? 4.906 -28.828 -33.094 1 97.25 133 TRP B N 1
ATOM 8589 C CA . TRP B 1 133 ? 6.109 -29.641 -33.188 1 97.25 133 TRP B CA 1
ATOM 8590 C C . TRP B 1 133 ? 7.188 -29.125 -32.25 1 97.25 133 TRP B C 1
ATOM 8592 O O . TRP B 1 133 ? 7.82 -29.922 -31.531 1 97.25 133 TRP B O 1
ATOM 8602 N N . ASP B 1 134 ? 7.395 -27.844 -32.219 1 96.81 134 ASP B N 1
ATOM 8603 C CA . ASP B 1 134 ? 8.352 -27.219 -31.312 1 96.81 134 ASP B CA 1
ATOM 8604 C C . ASP B 1 134 ? 8 -27.516 -29.844 1 96.81 134 ASP B C 1
ATOM 8606 O O . ASP B 1 134 ? 8.891 -27.766 -29.031 1 96.81 134 ASP B O 1
ATOM 8610 N N . GLU B 1 135 ? 6.754 -27.438 -29.516 1 97.06 135 GLU B N 1
ATOM 8611 C CA . GLU B 1 135 ? 6.312 -27.75 -28.156 1 97.06 135 GLU B CA 1
ATOM 8612 C C . GLU B 1 135 ? 6.723 -29.172 -27.766 1 97.06 135 GLU B C 1
ATOM 8614 O O . GLU B 1 135 ? 7.211 -29.391 -26.656 1 97.06 135 GLU B O 1
ATOM 8619 N N . TYR B 1 136 ? 6.492 -30.125 -28.672 1 97.75 136 TYR B N 1
ATOM 8620 C CA . TYR B 1 136 ? 6.816 -31.516 -28.375 1 97.75 136 TYR B CA 1
ATOM 8621 C C . TYR B 1 136 ? 8.32 -31.703 -28.234 1 97.75 136 TYR B C 1
ATOM 8623 O O . TYR B 1 136 ? 8.773 -32.5 -27.391 1 97.75 136 TYR B O 1
ATOM 8631 N N . MET B 1 137 ? 9.078 -31.016 -29.047 1 97.06 137 MET B N 1
ATOM 8632 C CA . MET B 1 137 ? 10.531 -31.094 -28.938 1 97.06 137 MET B CA 1
ATOM 8633 C C . MET B 1 137 ? 11 -30.469 -27.625 1 97.06 137 MET B C 1
ATOM 8635 O O . MET B 1 137 ? 11.93 -30.984 -26.984 1 97.06 137 MET B O 1
ATOM 8639 N N . TYR B 1 138 ? 10.406 -29.359 -27.297 1 96 138 TYR B N 1
ATOM 8640 C CA . TYR B 1 138 ? 10.695 -28.734 -26.016 1 96 138 TYR B CA 1
ATOM 8641 C C . TYR B 1 138 ? 10.391 -29.688 -24.859 1 96 138 TYR B C 1
ATOM 8643 O O . TYR B 1 138 ? 11.234 -29.891 -23.984 1 96 138 TYR B O 1
ATOM 8651 N N . TYR B 1 139 ? 9.242 -30.297 -24.875 1 95.75 139 TYR B N 1
ATOM 8652 C CA . TYR B 1 139 ? 8.836 -31.266 -23.875 1 95.75 139 TYR B CA 1
ATOM 8653 C C . TYR B 1 139 ? 9.797 -32.469 -23.828 1 95.75 139 TYR B C 1
ATOM 8655 O O . TYR B 1 139 ? 10.172 -32.938 -22.75 1 95.75 139 TYR B O 1
ATOM 8663 N N . LYS B 1 140 ? 10.148 -33 -24.969 1 96.62 140 LYS B N 1
ATOM 8664 C CA . LYS B 1 140 ? 11.039 -34.156 -25.031 1 96.62 140 LYS B CA 1
ATOM 8665 C C . LYS B 1 140 ? 12.328 -33.906 -24.266 1 96.62 140 LYS B C 1
ATOM 8667 O O . LYS B 1 140 ? 12.836 -34.781 -23.578 1 96.62 140 LYS B O 1
ATOM 8672 N N . GLY B 1 141 ? 12.852 -32.75 -24.453 1 94.19 141 GLY B N 1
ATOM 8673 C CA . GLY B 1 141 ? 14.031 -32.375 -23.672 1 94.19 141 GLY B CA 1
ATOM 8674 C C . GLY B 1 141 ? 13.828 -32.531 -22.172 1 94.19 141 GLY B C 1
ATOM 8675 O O . GLY B 1 141 ? 14.68 -33.094 -21.484 1 94.19 141 GLY B O 1
ATOM 8676 N N . ILE B 1 142 ? 12.742 -32.062 -21.672 1 93.56 142 ILE B N 1
ATOM 8677 C CA . ILE B 1 142 ? 12.422 -32.125 -20.25 1 93.56 142 ILE B CA 1
ATOM 8678 C C . ILE B 1 142 ? 12.234 -33.594 -19.828 1 93.56 142 ILE B C 1
ATOM 8680 O O . ILE B 1 142 ? 12.75 -34 -18.797 1 93.56 142 ILE B O 1
ATOM 8684 N N . ALA B 1 143 ? 11.484 -34.312 -20.625 1 95.81 143 ALA B N 1
ATOM 8685 C CA . ALA B 1 143 ? 11.211 -35.719 -20.359 1 95.81 143 ALA B CA 1
ATOM 8686 C C . ALA B 1 143 ? 12.508 -36.531 -20.234 1 95.81 143 ALA B C 1
ATOM 8688 O O . ALA B 1 143 ? 12.625 -37.406 -19.375 1 95.81 143 ALA B O 1
ATOM 8689 N N . ASP B 1 144 ? 13.445 -36.188 -21.078 1 94.56 144 ASP B N 1
ATOM 8690 C CA . ASP B 1 144 ? 14.734 -36.875 -21.047 1 94.56 144 ASP B CA 1
ATOM 8691 C C . ASP B 1 144 ? 15.438 -36.656 -19.703 1 94.56 144 ASP B C 1
ATOM 8693 O O . ASP B 1 144 ? 16.062 -37.594 -19.172 1 94.56 144 ASP B O 1
ATOM 8697 N N . THR B 1 145 ? 15.32 -35.531 -19.188 1 93.12 145 THR B N 1
ATOM 8698 C CA . THR B 1 145 ? 16.016 -35.219 -17.953 1 93.12 145 THR B CA 1
ATOM 8699 C C . THR B 1 145 ? 15.438 -36 -16.781 1 93.12 145 THR B C 1
ATOM 8701 O O . THR B 1 145 ? 16.078 -36.125 -15.734 1 93.12 145 THR B O 1
ATOM 8704 N N . ILE B 1 146 ? 14.242 -36.531 -16.844 1 92.44 146 ILE B N 1
ATOM 8705 C CA . ILE B 1 146 ? 13.648 -37.281 -15.75 1 92.44 146 ILE B CA 1
ATOM 8706 C C . ILE B 1 146 ? 13.438 -38.719 -16.172 1 92.44 146 ILE B C 1
ATOM 8708 O O . ILE B 1 146 ? 12.68 -39.438 -15.523 1 92.44 146 ILE B O 1
ATOM 8712 N N . ASN B 1 147 ? 13.953 -39.094 -17.266 1 93.06 147 ASN B N 1
ATOM 8713 C CA . ASN B 1 147 ? 14.016 -40.469 -17.75 1 93.06 147 ASN B CA 1
ATOM 8714 C C . ASN B 1 147 ? 12.625 -41 -18.125 1 93.06 147 ASN B C 1
ATOM 8716 O O . ASN B 1 147 ? 12.273 -42.125 -17.781 1 93.06 147 ASN B O 1
ATOM 8720 N N . VAL B 1 148 ? 11.867 -40.219 -18.734 1 95.25 148 VAL B N 1
ATOM 8721 C CA . VAL B 1 148 ? 10.609 -40.625 -19.328 1 95.25 148 VAL B CA 1
ATOM 8722 C C . VAL B 1 148 ? 10.836 -40.969 -20.812 1 95.25 148 VAL B C 1
ATOM 8724 O O . VAL B 1 148 ? 11.25 -40.125 -21.594 1 95.25 148 VAL B O 1
ATOM 8727 N N . PRO B 1 149 ? 10.594 -42.156 -21.141 1 95.5 149 PRO B N 1
ATOM 8728 C CA . PRO B 1 149 ? 10.789 -42.5 -22.547 1 95.5 149 PRO B CA 1
ATOM 8729 C C . PRO B 1 149 ? 9.766 -41.875 -23.469 1 95.5 149 PRO B C 1
ATOM 8731 O O . PRO B 1 149 ? 8.562 -41.938 -23.203 1 95.5 149 PRO B O 1
ATOM 8734 N N . VAL B 1 150 ? 10.266 -41.219 -24.562 1 97.12 150 VAL B N 1
ATOM 8735 C CA . VAL B 1 150 ? 9.422 -40.594 -25.578 1 97.12 150 VAL B CA 1
ATOM 8736 C C . VAL B 1 150 ? 9.984 -40.906 -26.969 1 97.12 150 VAL B C 1
ATOM 8738 O O . VAL B 1 150 ? 11.133 -40.562 -27.266 1 97.12 150 VAL B O 1
ATOM 8741 N N . ASN B 1 151 ? 9.188 -41.5 -27.797 1 97.69 151 ASN B N 1
ATOM 8742 C CA . ASN B 1 151 ? 9.586 -41.75 -29.172 1 97.69 151 ASN B CA 1
ATOM 8743 C C . ASN B 1 151 ? 9.094 -40.656 -30.109 1 97.69 151 ASN B C 1
ATOM 8745 O O . ASN B 1 151 ? 7.945 -40.219 -30.016 1 97.69 151 ASN B O 1
ATOM 8749 N N . ILE B 1 152 ? 10 -40.188 -30.938 1 97.62 152 ILE B N 1
ATOM 8750 C CA . ILE B 1 152 ? 9.617 -39.25 -32 1 97.62 152 ILE B CA 1
ATOM 8751 C C . ILE B 1 152 ? 9.219 -40.062 -33.25 1 97.62 152 ILE B C 1
ATOM 8753 O O . ILE B 1 152 ? 9.969 -40.938 -33.719 1 97.62 152 ILE B O 1
ATOM 8757 N N . LEU B 1 153 ? 8.078 -39.719 -33.781 1 98.12 153 LEU B N 1
ATOM 8758 C CA . LEU B 1 153 ? 7.539 -40.5 -34.875 1 98.12 153 LEU B CA 1
ATOM 8759 C C . LEU B 1 153 ? 7.383 -39.656 -36.125 1 98.12 153 LEU B C 1
ATOM 8761 O O . LEU B 1 153 ? 7.004 -38.5 -36.031 1 98.12 153 LEU B O 1
ATOM 8765 N N . THR B 1 154 ? 7.676 -40.25 -37.219 1 97.19 154 THR B N 1
ATOM 8766 C CA . THR B 1 154 ? 7.324 -39.688 -38.531 1 97.19 154 THR B CA 1
ATOM 8767 C C . THR B 1 154 ? 5.844 -39.875 -38.844 1 97.19 154 THR B C 1
ATOM 8769 O O . THR B 1 154 ? 5.164 -40.656 -38.125 1 97.19 154 THR B O 1
ATOM 8772 N N . LYS B 1 155 ? 5.41 -39.219 -39.844 1 95.5 155 LYS B N 1
ATOM 8773 C CA . LYS B 1 155 ? 4.016 -39.344 -40.25 1 95.5 155 LYS B CA 1
ATOM 8774 C C . LYS B 1 155 ? 3.689 -40.812 -40.656 1 95.5 155 LYS B C 1
ATOM 8776 O O . LYS B 1 155 ? 2.586 -41.281 -40.375 1 95.5 155 LYS B O 1
ATOM 8781 N N . GLU B 1 156 ? 4.598 -41.562 -41.219 1 95.88 156 GLU B N 1
ATOM 8782 C CA . GLU B 1 156 ? 4.402 -42.969 -41.625 1 95.88 156 GLU B CA 1
ATOM 8783 C C . GLU B 1 156 ? 4.301 -43.875 -40.406 1 95.88 156 GLU B C 1
ATOM 8785 O O . GLU B 1 156 ? 3.488 -44.812 -40.375 1 95.88 156 GLU B O 1
ATOM 8790 N N . GLN B 1 157 ? 5.121 -43.531 -39.469 1 97 157 GLN B N 1
ATOM 8791 C CA . GLN B 1 157 ? 5.09 -44.312 -38.25 1 97 157 GLN B CA 1
ATOM 8792 C C . GLN B 1 157 ? 3.795 -44.094 -37.469 1 97 157 GLN B C 1
ATOM 8794 O O . GLN B 1 157 ? 3.283 -45 -36.812 1 97 157 GLN B O 1
ATOM 8799 N N . VAL B 1 158 ? 3.299 -42.875 -37.531 1 97.06 158 VAL B N 1
ATOM 8800 C CA . VAL B 1 158 ? 1.998 -42.562 -36.938 1 97.06 158 VAL B CA 1
ATOM 8801 C C . VAL B 1 158 ? 0.926 -43.438 -37.594 1 97.06 158 VAL B C 1
ATOM 8803 O O . VAL B 1 158 ? 0.071 -44 -36.875 1 97.06 158 VAL B O 1
ATOM 8806 N N . ASN B 1 159 ? 0.989 -43.594 -38.875 1 95.5 159 ASN B N 1
ATOM 8807 C CA . ASN B 1 159 ? 0.016 -44.406 -39.594 1 95.5 159 ASN B CA 1
ATOM 8808 C C . ASN B 1 159 ? 0.109 -45.875 -39.219 1 95.5 159 ASN B C 1
ATOM 8810 O O . ASN B 1 159 ? -0.899 -46.594 -39.219 1 95.5 159 ASN B O 1
ATOM 8814 N N . LYS B 1 160 ? 1.287 -46.312 -38.969 1 94.88 160 LYS B N 1
ATOM 8815 C CA . LYS B 1 160 ? 1.466 -47.688 -38.531 1 94.88 160 LYS B CA 1
ATOM 8816 C C . LYS B 1 160 ? 0.793 -47.938 -37.188 1 94.88 160 LYS B C 1
ATOM 8818 O O . LYS B 1 160 ? 0.23 -49 -36.969 1 94.88 160 LYS B O 1
ATOM 8823 N N . LEU B 1 161 ? 0.898 -46.938 -36.312 1 94.88 161 LEU B N 1
ATOM 8824 C CA . LEU B 1 161 ? 0.274 -47.062 -35 1 94.88 161 LEU B CA 1
ATOM 8825 C C . LEU B 1 161 ? -1.24 -46.906 -35.094 1 94.88 161 LEU B C 1
ATOM 8827 O O . LEU B 1 161 ? -1.982 -47.5 -34.312 1 94.88 161 LEU B O 1
ATOM 8831 N N . TRP B 1 162 ? -1.679 -46.094 -36.062 1 96.88 162 TRP B N 1
ATOM 8832 C CA . TRP B 1 162 ? -3.098 -45.844 -36.312 1 96.88 162 TRP B CA 1
ATOM 8833 C C . TRP B 1 162 ? -3.436 -46 -37.781 1 96.88 162 TRP B C 1
ATOM 8835 O O . TRP B 1 162 ? -3.682 -45 -38.5 1 96.88 162 TRP B O 1
ATOM 8845 N N . PRO B 1 163 ? -3.617 -47.125 -38.156 1 95 163 PRO B N 1
ATOM 8846 C CA . PRO B 1 163 ? -3.818 -47.406 -39.594 1 95 163 PRO B CA 1
ATOM 8847 C C . PRO B 1 163 ? -5.168 -46.875 -40.094 1 95 163 PRO B C 1
ATOM 8849 O O . PRO B 1 163 ? -5.371 -46.781 -41.281 1 95 163 PRO B O 1
ATOM 8852 N N . ILE B 1 164 ? -6.109 -46.594 -39.25 1 95.12 164 ILE B N 1
ATOM 8853 C CA . ILE B 1 164 ? -7.441 -46.188 -39.688 1 95.12 164 ILE B CA 1
ATOM 8854 C C . ILE B 1 164 ? -7.582 -44.688 -39.594 1 95.12 164 ILE B C 1
ATOM 8856 O O . ILE B 1 164 ? -8.688 -44.156 -39.688 1 95.12 164 ILE B O 1
ATOM 8860 N N . CYS B 1 165 ? -6.547 -43.906 -39.344 1 96.38 165 CYS B N 1
ATOM 8861 C CA . CYS B 1 165 ? -6.609 -42.469 -39.312 1 96.38 165 CYS B CA 1
ATOM 8862 C C . CYS B 1 165 ? -6.07 -41.875 -40.625 1 96.38 165 CYS B C 1
ATOM 8864 O O . CYS B 1 165 ? -5.23 -42.469 -41.281 1 96.38 165 CYS B O 1
ATOM 8866 N N . LYS B 1 166 ? -6.547 -40.656 -40.969 1 96.06 166 LYS B N 1
ATOM 8867 C CA . LYS B 1 166 ? -5.969 -39.906 -42.062 1 96.06 166 LYS B CA 1
ATOM 8868 C C . LYS B 1 166 ? -4.719 -39.156 -41.594 1 96.06 166 LYS B C 1
ATOM 8870 O O . LYS B 1 166 ? -4.699 -38.562 -40.531 1 96.06 166 LYS B O 1
ATOM 8875 N N . ILE B 1 167 ? -3.711 -39.156 -42.375 1 94.81 167 ILE B N 1
ATOM 8876 C CA . ILE B 1 167 ? -2.447 -38.594 -41.906 1 94.81 167 ILE B CA 1
ATOM 8877 C C . ILE B 1 167 ? -2.199 -37.25 -42.562 1 94.81 167 ILE B C 1
ATOM 8879 O O . ILE B 1 167 ? -1.158 -36.625 -42.344 1 94.81 167 ILE B O 1
ATOM 8883 N N . ASP B 1 168 ? -3.123 -36.75 -43.344 1 92.88 168 ASP B N 1
ATOM 8884 C CA . ASP B 1 168 ? -2.98 -35.438 -43.969 1 92.88 168 ASP B CA 1
ATOM 8885 C C . ASP B 1 168 ? -2.779 -34.344 -42.938 1 92.88 168 ASP B C 1
ATOM 8887 O O . ASP B 1 168 ? -3.486 -34.312 -41.906 1 92.88 168 ASP B O 1
ATOM 8891 N N . GLY B 1 169 ? -1.835 -33.562 -43.219 1 93.81 169 GLY B N 1
ATOM 8892 C CA . GLY B 1 169 ? -1.606 -32.406 -42.344 1 93.81 169 GLY B CA 1
ATOM 8893 C C . GLY B 1 169 ? -0.782 -32.719 -41.125 1 93.81 169 GLY B C 1
ATOM 8894 O O . GLY B 1 169 ? -0.4 -31.828 -40.375 1 93.81 169 GLY B O 1
ATOM 8895 N N . ILE B 1 170 ? -0.49 -33.969 -40.844 1 96.62 170 ILE B N 1
ATOM 8896 C CA . ILE B 1 170 ? 0.332 -34.344 -39.719 1 96.62 170 ILE B CA 1
ATOM 8897 C C . ILE B 1 170 ? 1.81 -34.219 -40.062 1 96.62 170 ILE B C 1
ATOM 8899 O O . ILE B 1 170 ? 2.26 -34.719 -41.094 1 96.62 170 ILE B O 1
ATOM 8903 N N . LEU B 1 171 ? 2.545 -33.531 -39.281 1 96.5 171 LEU B N 1
ATOM 8904 C CA . LEU B 1 171 ? 3.988 -33.375 -39.438 1 96.5 171 LEU B CA 1
ATOM 8905 C C . LEU B 1 171 ? 4.719 -34.562 -38.812 1 96.5 171 LEU B C 1
ATOM 8907 O O . LEU B 1 171 ? 5.738 -35.031 -39.344 1 96.5 171 LEU B O 1
ATOM 8911 N N . GLY B 1 172 ? 4.266 -35.062 -37.781 1 97.44 172 GLY B N 1
ATOM 8912 C CA . GLY B 1 172 ? 4.789 -36.156 -36.938 1 97.44 172 GLY B CA 1
ATOM 8913 C C . GLY B 1 172 ? 4.105 -36.25 -35.594 1 97.44 172 GLY B C 1
ATOM 8914 O O . GLY B 1 172 ? 3.035 -35.656 -35.375 1 97.44 172 GLY B O 1
ATOM 8915 N N . GLY B 1 173 ? 4.688 -37.031 -34.75 1 97.62 173 GLY B N 1
ATOM 8916 C CA . GLY B 1 173 ? 4.113 -37.156 -33.438 1 97.62 173 GLY B CA 1
ATOM 8917 C C . GLY B 1 173 ? 5.094 -37.688 -32.406 1 97.62 173 GLY B C 1
ATOM 8918 O O . GLY B 1 173 ? 6.254 -37.938 -32.719 1 97.62 173 GLY B O 1
ATOM 8919 N N . ILE B 1 174 ? 4.672 -37.656 -31.172 1 98.12 174 ILE B N 1
ATOM 8920 C CA . ILE B 1 174 ? 5.441 -38.281 -30.109 1 98.12 174 ILE B CA 1
ATOM 8921 C C . ILE B 1 174 ? 4.629 -39.438 -29.484 1 98.12 174 ILE B C 1
ATOM 8923 O O . ILE B 1 174 ? 3.396 -39.375 -29.453 1 98.12 174 ILE B O 1
ATOM 8927 N N . GLN B 1 175 ? 5.328 -40.469 -29.078 1 98.12 175 GLN B N 1
ATOM 8928 C CA . GLN B 1 175 ? 4.711 -41.656 -28.469 1 98.12 175 GLN B CA 1
ATOM 8929 C C . GLN B 1 175 ? 5.297 -41.938 -27.094 1 98.12 175 GLN B C 1
ATOM 8931 O O . GLN B 1 175 ? 6.516 -41.938 -26.922 1 98.12 175 GLN B O 1
ATOM 8936 N N . HIS B 1 176 ? 4.496 -42.094 -26.109 1 97.44 176 HIS B N 1
ATOM 8937 C CA . HIS B 1 176 ? 4.879 -42.594 -24.797 1 97.44 176 HIS B CA 1
ATOM 8938 C C . HIS B 1 176 ? 4.598 -44.094 -24.688 1 97.44 176 HIS B C 1
ATOM 8940 O O . HIS B 1 176 ? 3.461 -44.5 -24.422 1 97.44 176 HIS B O 1
ATOM 8946 N N . PRO B 1 177 ? 5.605 -44.812 -24.719 1 96.31 177 PRO B N 1
ATOM 8947 C CA . PRO B 1 177 ? 5.383 -46.281 -24.75 1 96.31 177 PRO B CA 1
ATOM 8948 C C . PRO B 1 177 ? 4.797 -46.812 -23.438 1 96.31 177 PRO B C 1
ATOM 8950 O O . PRO B 1 177 ? 4.09 -47.812 -23.453 1 96.31 177 PRO B O 1
ATOM 8953 N N . ASP B 1 178 ? 5.047 -46.125 -22.391 1 94.12 178 ASP B N 1
ATOM 8954 C CA . ASP B 1 178 ? 4.648 -46.656 -21.078 1 94.12 178 ASP B CA 1
ATOM 8955 C C . ASP B 1 178 ? 3.227 -46.219 -20.734 1 94.12 178 ASP B C 1
ATOM 8957 O O . ASP B 1 178 ? 2.658 -46.688 -19.75 1 94.12 178 ASP B O 1
ATOM 8961 N N . ASP B 1 179 ? 2.635 -45.406 -21.578 1 94.56 179 ASP B N 1
ATOM 8962 C CA . ASP B 1 179 ? 1.291 -44.906 -21.312 1 94.56 179 ASP B CA 1
ATOM 8963 C C . ASP B 1 179 ? 0.24 -45.969 -21.578 1 94.56 179 ASP B C 1
ATOM 8965 O O . ASP B 1 179 ? 0.543 -47 -22.156 1 94.56 179 ASP B O 1
ATOM 8969 N N . GLY B 1 180 ? -0.933 -45.688 -21.094 1 95.19 180 GLY B N 1
ATOM 8970 C CA . GLY B 1 180 ? -2.109 -46.531 -21.281 1 95.19 180 GLY B CA 1
ATOM 8971 C C . GLY B 1 180 ? -3.332 -46 -20.547 1 95.19 180 GLY B C 1
ATOM 8972 O O . GLY B 1 180 ? -3.537 -44.812 -20.469 1 95.19 180 GLY B O 1
ATOM 8973 N N . TYR B 1 181 ? -4.219 -46.906 -20.297 1 95.56 181 TYR B N 1
ATOM 8974 C CA . TYR B 1 181 ? -5.402 -46.594 -19.516 1 95.56 181 TYR B CA 1
ATOM 8975 C C . TYR B 1 181 ? -5.75 -47.688 -18.531 1 95.56 181 TYR B C 1
ATOM 8977 O O . TYR B 1 181 ? -5.164 -48.781 -18.578 1 95.56 181 TYR B O 1
ATOM 8985 N N . LEU B 1 182 ? -6.539 -47.406 -17.562 1 95.88 182 LEU B N 1
ATOM 8986 C CA . LEU B 1 182 ? -6.992 -48.375 -16.578 1 95.88 182 LEU B CA 1
ATOM 8987 C C . LEU B 1 182 ? -8.43 -48.094 -16.156 1 95.88 182 LEU B C 1
ATOM 8989 O O . LEU B 1 182 ? -9.086 -47.219 -16.719 1 95.88 182 LEU B O 1
ATOM 8993 N N . GLN B 1 183 ? -8.938 -48.969 -15.297 1 93.75 183 GLN B N 1
ATOM 8994 C CA . GLN B 1 183 ? -10.281 -48.781 -14.75 1 93.75 183 GLN B CA 1
ATOM 8995 C C . GLN B 1 183 ? -10.234 -48.062 -13.398 1 93.75 183 GLN B C 1
ATOM 8997 O O . GLN B 1 183 ? -9.852 -48.656 -12.398 1 93.75 183 GLN B O 1
ATOM 9002 N N . PRO B 1 184 ? -10.742 -46.844 -13.336 1 94.44 184 PRO B N 1
ATOM 9003 C CA . PRO B 1 184 ? -10.594 -46.031 -12.125 1 94.44 184 PRO B CA 1
ATOM 9004 C C . PRO B 1 184 ? -11.203 -46.688 -10.891 1 94.44 184 PRO B C 1
ATOM 9006 O O . PRO B 1 184 ? -10.609 -46.625 -9.812 1 94.44 184 PRO B O 1
ATOM 9009 N N . ALA B 1 185 ? -12.336 -47.219 -11.023 1 91.88 185 ALA B N 1
ATOM 9010 C CA . ALA B 1 185 ? -13 -47.875 -9.891 1 91.88 185 ALA B CA 1
ATOM 9011 C C . ALA B 1 185 ? -12.148 -49.031 -9.344 1 91.88 185 ALA B C 1
ATOM 9013 O O . ALA B 1 185 ? -12.039 -49.188 -8.125 1 91.88 185 ALA B O 1
ATOM 9014 N N . ASN B 1 186 ? -11.586 -49.812 -10.227 1 94.88 186 ASN B N 1
ATOM 9015 C CA . ASN B 1 186 ? -10.742 -50.938 -9.812 1 94.88 186 ASN B CA 1
ATOM 9016 C C . ASN B 1 186 ? -9.469 -50.438 -9.125 1 94.88 186 ASN B C 1
ATOM 9018 O O . ASN B 1 186 ? -9 -51.062 -8.164 1 94.88 186 ASN B O 1
ATOM 9022 N N . LEU B 1 187 ? -8.953 -49.438 -9.688 1 96.19 187 LEU B N 1
ATOM 9023 C CA . LEU B 1 187 ? -7.77 -48.875 -9.062 1 96.19 187 LEU B CA 1
ATOM 9024 C C . LEU B 1 187 ? -8.086 -48.406 -7.637 1 96.19 187 LEU B C 1
ATOM 9026 O O . LEU B 1 187 ? -7.285 -48.625 -6.723 1 96.19 187 LEU B O 1
ATOM 9030 N N . ALA B 1 188 ? -9.219 -47.75 -7.461 1 96.06 188 ALA B N 1
ATOM 9031 C CA . ALA B 1 188 ? -9.648 -47.281 -6.141 1 96.06 188 ALA B CA 1
ATOM 9032 C C . ALA B 1 188 ? -9.773 -48.469 -5.176 1 96.06 188 ALA B C 1
ATOM 9034 O O . ALA B 1 188 ? -9.336 -48.375 -4.027 1 96.06 188 ALA B O 1
ATOM 9035 N N . GLN B 1 189 ? -10.305 -49.5 -5.691 1 94.44 189 GLN B N 1
ATOM 9036 C CA . GLN B 1 189 ? -10.469 -50.688 -4.871 1 94.44 189 GLN B CA 1
ATOM 9037 C C . GLN B 1 189 ? -9.109 -51.281 -4.516 1 94.44 189 GLN B C 1
ATOM 9039 O O . GLN B 1 189 ? -8.922 -51.812 -3.404 1 94.44 189 GLN B O 1
ATOM 9044 N N . ALA B 1 190 ? -8.25 -51.312 -5.441 1 96.5 190 ALA B N 1
ATOM 9045 C CA . ALA B 1 190 ? -6.902 -51.812 -5.184 1 96.5 190 ALA B CA 1
ATOM 9046 C C . ALA B 1 190 ? -6.223 -51.031 -4.074 1 96.5 190 ALA B C 1
ATOM 9048 O O . ALA B 1 190 ? -5.605 -51.594 -3.176 1 96.5 190 ALA B O 1
ATOM 9049 N N . PHE B 1 191 ? -6.305 -49.719 -4.137 1 97.69 191 PHE B N 1
ATOM 9050 C CA . PHE B 1 191 ? -5.746 -48.875 -3.09 1 97.69 191 PHE B CA 1
ATOM 9051 C C . PHE B 1 191 ? -6.406 -49.156 -1.747 1 97.69 191 PHE B C 1
ATOM 9053 O O . PHE B 1 191 ? -5.727 -49.219 -0.719 1 97.69 191 PHE B O 1
ATOM 9060 N N . ALA B 1 192 ? -7.719 -49.25 -1.763 1 97.19 192 ALA B N 1
ATOM 9061 C CA . ALA B 1 192 ? -8.461 -49.5 -0.533 1 97.19 192 ALA B CA 1
ATOM 9062 C C . ALA B 1 192 ? -8.016 -50.812 0.109 1 97.19 192 ALA B C 1
ATOM 9064 O O . ALA B 1 192 ? -7.754 -50.875 1.312 1 97.19 192 ALA B O 1
ATOM 9065 N N . LYS B 1 193 ? -7.965 -51.812 -0.671 1 96.62 193 LYS B N 1
ATOM 9066 C CA . LYS B 1 193 ? -7.551 -53.125 -0.175 1 96.62 193 LYS B CA 1
ATOM 9067 C C . LYS B 1 193 ? -6.129 -53.094 0.371 1 96.62 193 LYS B C 1
ATOM 9069 O O . LYS B 1 193 ? -5.859 -53.594 1.456 1 96.62 193 LYS B O 1
ATOM 9074 N N . ALA B 1 194 ? -5.262 -52.562 -0.422 1 96.75 194 ALA B N 1
ATOM 9075 C CA . ALA B 1 194 ? -3.861 -52.5 -0.012 1 96.75 194 ALA B CA 1
ATOM 9076 C C . ALA B 1 194 ? -3.721 -51.75 1.307 1 96.75 194 ALA B C 1
ATOM 9078 O O . ALA B 1 194 ? -2.914 -52.125 2.16 1 96.75 194 ALA B O 1
ATOM 9079 N N . SER B 1 195 ? -4.461 -50.656 1.46 1 97.25 195 SER B N 1
ATOM 9080 C CA . SER B 1 195 ? -4.422 -49.844 2.684 1 97.25 195 SER B CA 1
ATOM 9081 C C . SER B 1 195 ? -4.898 -50.656 3.885 1 97.25 195 SER B C 1
ATOM 9083 O O . SER B 1 195 ? -4.273 -50.625 4.945 1 97.25 195 SER B O 1
ATOM 9085 N N . ARG B 1 196 ? -5.945 -51.344 3.721 1 96 196 ARG B N 1
ATOM 9086 C CA . ARG B 1 196 ? -6.477 -52.188 4.789 1 96 196 ARG B CA 1
ATOM 9087 C C . ARG B 1 196 ? -5.484 -53.281 5.164 1 96 196 ARG B C 1
ATOM 9089 O O . ARG B 1 196 ? -5.305 -53.594 6.348 1 96 196 ARG B O 1
ATOM 9096 N N . ASP B 1 197 ? -4.898 -53.844 4.168 1 95.56 197 ASP B N 1
ATOM 9097 C CA . ASP B 1 197 ? -3.912 -54.875 4.395 1 95.56 197 ASP B CA 1
ATOM 9098 C C . ASP B 1 197 ? -2.734 -54.375 5.215 1 95.56 197 ASP B C 1
ATOM 9100 O O . ASP B 1 197 ? -2.094 -55.125 5.941 1 95.56 197 ASP B O 1
ATOM 9104 N N . LEU B 1 198 ? -2.531 -53.125 5.098 1 95.94 198 LEU B N 1
ATOM 9105 C CA . LEU B 1 198 ? -1.417 -52.5 5.812 1 95.94 198 LEU B CA 1
ATOM 9106 C C . LEU B 1 198 ? -1.872 -51.969 7.164 1 95.94 198 LEU B C 1
ATOM 9108 O O . LEU B 1 198 ? -1.082 -51.375 7.891 1 95.94 198 LEU B O 1
ATOM 9112 N N . GLY B 1 199 ? -3.182 -52.062 7.504 1 95.12 199 GLY B N 1
ATOM 9113 C CA . GLY B 1 199 ? -3.666 -51.75 8.836 1 95.12 199 GLY B CA 1
ATOM 9114 C C . GLY B 1 199 ? -4.512 -50.5 8.867 1 95.12 199 GLY B C 1
ATOM 9115 O O . GLY B 1 199 ? -5.078 -50.156 9.914 1 95.12 199 GLY B O 1
ATOM 9116 N N . ALA B 1 200 ? -4.676 -49.812 7.777 1 97.44 200 ALA B N 1
ATOM 9117 C CA . ALA B 1 200 ? -5.477 -48.594 7.734 1 97.44 200 ALA B CA 1
ATOM 9118 C C . ALA B 1 200 ? -6.969 -48.906 7.746 1 97.44 200 ALA B C 1
ATOM 9120 O O . ALA B 1 200 ? -7.371 -50.062 7.465 1 97.44 200 ALA B O 1
ATOM 9121 N N . THR B 1 201 ? -7.73 -47.938 8.133 1 97.31 201 THR B N 1
ATOM 9122 C CA . THR B 1 201 ? -9.18 -48.125 8.211 1 97.31 201 THR B CA 1
ATOM 9123 C C . THR B 1 201 ? -9.891 -47.156 7.258 1 97.31 201 THR B C 1
ATOM 9125 O O . THR B 1 201 ? -9.438 -46.031 7.059 1 97.31 201 THR B O 1
ATOM 9128 N N . ILE B 1 202 ? -10.953 -47.625 6.648 1 97.81 202 ILE B N 1
ATOM 9129 C CA . ILE B 1 202 ? -11.75 -46.781 5.746 1 97.81 202 ILE B CA 1
ATOM 9130 C C . ILE B 1 202 ? -13.211 -46.812 6.199 1 97.81 202 ILE B C 1
ATOM 9132 O O . ILE B 1 202 ? -13.805 -47.844 6.387 1 97.81 202 ILE B O 1
ATOM 9136 N N . TYR B 1 203 ? -13.727 -45.625 6.445 1 97.38 203 TYR B N 1
ATOM 9137 C CA . TYR B 1 203 ? -15.141 -45.469 6.773 1 97.38 203 TYR B CA 1
ATOM 9138 C C . TYR B 1 203 ? -15.891 -44.781 5.633 1 97.38 203 TYR B C 1
ATOM 9140 O O . TYR B 1 203 ? -15.57 -43.656 5.254 1 97.38 203 TYR B O 1
ATOM 9148 N N . THR B 1 204 ? -16.859 -45.375 5.027 1 96.44 204 THR B N 1
ATOM 9149 C CA . THR B 1 204 ? -17.781 -44.781 4.074 1 96.44 204 THR B CA 1
ATOM 9150 C C . THR B 1 204 ? -19.047 -44.281 4.773 1 96.44 204 THR B C 1
ATOM 9152 O O . THR B 1 204 ? -19.203 -44.5 5.977 1 96.44 204 THR B O 1
ATOM 9155 N N . GLN B 1 205 ? -19.844 -43.531 4.074 1 95.44 205 GLN B N 1
ATOM 9156 C CA . GLN B 1 205 ? -21.062 -42.969 4.633 1 95.44 205 GLN B CA 1
ATOM 9157 C C . GLN B 1 205 ? -20.797 -42.25 5.938 1 95.44 205 GLN B C 1
ATOM 9159 O O . GLN B 1 205 ? -21.5 -42.438 6.93 1 95.44 205 GLN B O 1
ATOM 9164 N N . THR B 1 206 ? -19.75 -41.562 5.984 1 96.5 206 THR B N 1
ATOM 9165 C CA . THR B 1 206 ? -19.312 -40.812 7.16 1 96.5 206 THR B CA 1
ATOM 9166 C C . THR B 1 206 ? -18.891 -39.406 6.777 1 96.5 206 THR B C 1
ATOM 9168 O O . THR B 1 206 ? -17.688 -39.125 6.676 1 96.5 206 THR B O 1
ATOM 9171 N N . PRO B 1 207 ? -19.828 -38.531 6.543 1 96 207 PRO B N 1
ATOM 9172 C CA . PRO B 1 207 ? -19.5 -37.125 6.176 1 96 207 PRO B CA 1
ATOM 9173 C C . PRO B 1 207 ? -18.812 -36.375 7.309 1 96 207 PRO B C 1
ATOM 9175 O O . PRO B 1 207 ? -19.172 -36.531 8.477 1 96 207 PRO B O 1
ATOM 9178 N N . VAL B 1 208 ? -17.734 -35.656 6.973 1 97.06 208 VAL B N 1
ATOM 9179 C CA . VAL B 1 208 ? -17.125 -34.719 7.906 1 97.06 208 VAL B CA 1
ATOM 9180 C C . VAL B 1 208 ? -17.984 -33.469 8.008 1 97.06 208 VAL B C 1
ATOM 9182 O O . VAL B 1 208 ? -18.219 -32.781 7.012 1 97.06 208 VAL B O 1
ATOM 9185 N N . ILE B 1 209 ? -18.359 -33.125 9.172 1 95.38 209 ILE B N 1
ATOM 9186 C CA . ILE B 1 209 ? -19.266 -32 9.43 1 95.38 209 ILE B CA 1
ATOM 9187 C C . ILE B 1 209 ? -18.469 -30.766 9.781 1 95.38 209 ILE B C 1
ATOM 9189 O O . ILE B 1 209 ? -18.812 -29.656 9.383 1 95.38 209 ILE B O 1
ATOM 9193 N N . ASP B 1 210 ? -17.422 -30.984 10.531 1 94.06 210 ASP B N 1
ATOM 9194 C CA . ASP B 1 210 ? -16.594 -29.859 10.961 1 94.06 210 ASP B CA 1
ATOM 9195 C C . ASP B 1 210 ? -15.188 -30.312 11.336 1 94.06 210 ASP B C 1
ATOM 9197 O O . ASP B 1 210 ? -14.984 -31.469 11.695 1 94.06 210 ASP B O 1
ATOM 9201 N N . ILE B 1 211 ? -14.297 -29.5 11.148 1 94 211 ILE B N 1
ATOM 9202 C CA . ILE B 1 211 ? -12.906 -29.672 11.547 1 94 211 ILE B CA 1
ATOM 9203 C C . ILE B 1 211 ? -12.461 -28.5 12.406 1 94 211 ILE B C 1
ATOM 9205 O O . ILE B 1 211 ? -12.508 -27.344 11.961 1 94 211 ILE B O 1
ATOM 9209 N N . ASN B 1 212 ? -12 -28.734 13.594 1 88.12 212 ASN B N 1
ATOM 9210 C CA . ASN B 1 212 ? -11.609 -27.672 14.516 1 88.12 212 ASN B CA 1
ATOM 9211 C C . ASN B 1 212 ? -10.25 -27.938 15.156 1 88.12 212 ASN B C 1
ATOM 9213 O O . ASN B 1 212 ? -9.93 -29.094 15.453 1 88.12 212 ASN B O 1
ATOM 9217 N N . PRO B 1 213 ? -9.5 -26.891 15.258 1 84 213 PRO B N 1
ATOM 9218 C CA . PRO B 1 213 ? -8.273 -27.078 16.031 1 84 213 PRO B CA 1
ATOM 9219 C C . PRO B 1 213 ? -8.555 -27.422 17.5 1 84 213 PRO B C 1
ATOM 9221 O O . PRO B 1 213 ? -9.508 -26.906 18.078 1 84 213 PRO B O 1
ATOM 9224 N N . LEU B 1 214 ? -7.785 -28.281 18.078 1 79.88 214 LEU B N 1
ATOM 9225 C CA . LEU B 1 214 ? -7.914 -28.719 19.469 1 79.88 214 LEU B CA 1
ATOM 9226 C C . LEU B 1 214 ? -6.586 -28.594 20.203 1 79.88 214 LEU B C 1
ATOM 9228 O O . LEU B 1 214 ? -5.555 -29.062 19.719 1 79.88 214 LEU B O 1
ATOM 9232 N N . TYR B 1 215 ? -6.504 -27.75 21.266 1 64.69 215 TYR B N 1
ATOM 9233 C CA . TYR B 1 215 ? -5.324 -27.656 22.109 1 64.69 215 TYR B CA 1
ATOM 9234 C C . TYR B 1 215 ? -5.496 -28.484 23.375 1 64.69 215 TYR B C 1
ATOM 9236 O O . TYR B 1 215 ? -6.441 -28.281 24.141 1 64.69 215 TYR B O 1
ATOM 9244 N N . ILE B 1 216 ? -4.762 -29.562 23.578 1 55.16 216 ILE B N 1
ATOM 9245 C CA . ILE B 1 216 ? -4.875 -30.453 24.719 1 55.16 216 ILE B CA 1
ATOM 9246 C C . ILE B 1 216 ? -3.871 -30.031 25.797 1 55.16 216 ILE B C 1
ATOM 9248 O O . ILE B 1 216 ? -2.66 -30.172 25.609 1 55.16 216 ILE B O 1
ATOM 9252 N N . GLU B 1 217 ? -4.176 -29.109 26.781 1 49.88 217 GLU B N 1
ATOM 9253 C CA . GLU B 1 217 ? -3.254 -28.75 27.859 1 49.88 217 GLU B CA 1
ATOM 9254 C C . GLU B 1 217 ? -2.738 -29.984 28.578 1 49.88 217 GLU B C 1
ATOM 9256 O O . GLU B 1 217 ? -1.528 -30.172 28.734 1 49.88 217 GLU B O 1
ATOM 9261 N N . SER B 1 218 ? -3.506 -30.688 29.812 1 44.53 218 SER B N 1
ATOM 9262 C CA . SER B 1 218 ? -3.199 -31.891 30.562 1 44.53 218 SER B CA 1
ATOM 9263 C C . SER B 1 218 ? -4.113 -33.031 30.141 1 44.53 218 SER B C 1
ATOM 9265 O O . SER B 1 218 ? -5.195 -32.812 29.594 1 44.53 218 SER B O 1
ATOM 9267 N N . GLU B 1 219 ? -3.57 -34.5 30.062 1 36.94 219 GLU B N 1
ATOM 9268 C CA . GLU B 1 219 ? -4.324 -35.719 29.766 1 36.94 219 GLU B CA 1
ATOM 9269 C C . GLU B 1 219 ? -5.75 -35.625 30.312 1 36.94 219 GLU B C 1
ATOM 9271 O O . GLU B 1 219 ? -6.609 -36.406 29.922 1 36.94 219 GLU B O 1
ATOM 9276 N N . ARG B 1 220 ? -5.879 -35.25 31.625 1 34.12 220 ARG B N 1
ATOM 9277 C CA . ARG B 1 220 ? -7.18 -35.469 32.25 1 34.12 220 ARG B CA 1
ATOM 9278 C C . ARG B 1 220 ? -8.25 -34.594 31.609 1 34.12 220 ARG B C 1
ATOM 9280 O O . ARG B 1 220 ? -9.422 -34.969 31.562 1 34.12 220 ARG B O 1
ATOM 9287 N N . SER B 1 221 ? -8.266 -33.344 31.875 1 30.53 221 SER B N 1
ATOM 9288 C CA . SER B 1 221 ? -9.445 -32.531 31.531 1 30.53 221 SER B CA 1
ATOM 9289 C C . SER B 1 221 ? -9.398 -32.062 30.078 1 30.53 221 SER B C 1
ATOM 9291 O O . SER B 1 221 ? -8.438 -31.422 29.656 1 30.53 221 SER B O 1
ATOM 9293 N N . LEU B 1 222 ? -9.938 -32.781 29.141 1 33 222 LEU B N 1
ATOM 9294 C CA . LEU B 1 222 ? -10.258 -32.469 27.75 1 33 222 LEU B CA 1
ATOM 9295 C C . LEU B 1 222 ? -10.695 -31.031 27.594 1 33 222 LEU B C 1
ATOM 9297 O O . LEU B 1 222 ? -11.891 -30.75 27.516 1 33 222 LEU B O 1
ATOM 9301 N N . CYS B 1 223 ? -10.289 -30.172 28.562 1 29.56 223 CYS B N 1
ATOM 9302 C CA . CYS B 1 223 ? -10.828 -28.844 28.297 1 29.56 223 CYS B CA 1
ATOM 9303 C C . CYS B 1 223 ? -10.227 -28.266 27.016 1 29.56 223 CYS B C 1
ATOM 9305 O O . CYS B 1 223 ? -9.016 -28.297 26.828 1 29.56 223 CYS B O 1
ATOM 9307 N N . ILE B 1 224 ? -10.969 -28.219 25.984 1 30.33 224 ILE B N 1
ATOM 9308 C CA . ILE B 1 224 ? -10.789 -27.516 24.703 1 30.33 224 ILE B CA 1
ATOM 9309 C C . ILE B 1 224 ? -10.219 -26.125 24.953 1 30.33 224 ILE B C 1
ATOM 9311 O O . ILE B 1 224 ? -10.961 -25.203 25.312 1 30.33 224 ILE B O 1
ATOM 9315 N N . LYS B 1 225 ? -9.188 -26.109 25.906 1 34.19 225 LYS B N 1
ATOM 9316 C CA . LYS B 1 225 ? -8.625 -24.766 25.922 1 34.19 225 LYS B CA 1
ATOM 9317 C C . LYS B 1 225 ? -7.691 -24.547 24.734 1 34.19 225 LYS B C 1
ATOM 9319 O O . LYS B 1 225 ? -6.758 -25.328 24.516 1 34.19 225 LYS B O 1
ATOM 9324 N N . ILE B 1 226 ? -8.141 -23.859 23.719 1 31.25 226 ILE B N 1
ATOM 9325 C CA . ILE B 1 226 ? -7.391 -23.516 22.516 1 31.25 226 ILE B CA 1
ATOM 9326 C C . ILE B 1 226 ? -6.215 -22.625 22.875 1 31.25 226 ILE B C 1
ATOM 9328 O O . ILE B 1 226 ? -6.41 -21.469 23.266 1 31.25 226 ILE B O 1
ATOM 9332 N N . ASN B 1 227 ? -5.293 -23.156 23.688 1 31.69 227 ASN B N 1
ATOM 9333 C CA . ASN B 1 227 ? -4.09 -22.359 23.891 1 31.69 227 ASN B CA 1
ATOM 9334 C C . ASN B 1 227 ? -3.262 -22.234 22.625 1 31.69 227 ASN B C 1
ATOM 9336 O O . ASN B 1 227 ? -2.68 -23.219 22.156 1 31.69 227 ASN B O 1
ATOM 9340 N N . LEU B 1 228 ? -3.559 -21.312 21.875 1 32.22 228 LEU B N 1
ATOM 9341 C CA . LEU B 1 228 ? -2.875 -21.047 20.609 1 32.22 228 LEU B CA 1
ATOM 9342 C C . LEU B 1 228 ? -1.393 -20.781 20.844 1 32.22 228 LEU B C 1
ATOM 9344 O O . LEU B 1 228 ? -0.634 -20.594 19.891 1 32.22 228 LEU B O 1
ATOM 9348 N N . ARG B 1 229 ? -0.966 -20.672 22.125 1 32 229 ARG B N 1
ATOM 9349 C CA . ARG B 1 229 ? 0.406 -20.219 22.328 1 32 229 ARG B CA 1
ATOM 9350 C C . ARG B 1 229 ? 1.387 -21.375 22.234 1 32 229 ARG B C 1
ATOM 9352 O O . ARG B 1 229 ? 2.59 -21.172 22.062 1 32 229 ARG B O 1
ATOM 9359 N N . ASN B 1 230 ? 1.127 -22.453 22.953 1 33.41 230 ASN B N 1
ATOM 9360 C CA . ASN B 1 230 ? 2.207 -23.406 23.156 1 33.41 230 ASN B CA 1
ATOM 9361 C C . ASN B 1 230 ? 2.443 -24.266 21.922 1 33.41 230 ASN B C 1
ATOM 9363 O O . ASN B 1 230 ? 1.557 -25 21.484 1 33.41 230 ASN B O 1
ATOM 9367 N N . LEU B 1 231 ? 3.299 -23.812 21.078 1 38 231 LEU B N 1
ATOM 9368 C CA . LEU B 1 231 ? 3.881 -24.531 19.953 1 38 231 LEU B CA 1
ATOM 9369 C C . LEU B 1 231 ? 4.41 -25.891 20.391 1 38 231 LEU B C 1
ATOM 9371 O O . LEU B 1 231 ? 5.258 -26.484 19.719 1 38 231 LEU B O 1
ATOM 9375 N N . ASP B 1 232 ? 4.215 -26.266 21.469 1 39.19 232 ASP B N 1
ATOM 9376 C CA . ASP B 1 232 ? 4.621 -27.672 21.578 1 39.19 232 ASP B CA 1
ATOM 9377 C C . ASP B 1 232 ? 3.775 -28.547 20.656 1 39.19 232 ASP B C 1
ATOM 9379 O O . ASP B 1 232 ? 2.619 -28.844 20.969 1 39.19 232 ASP B O 1
ATOM 9383 N N . SER B 1 233 ? 4.125 -28.562 19.391 1 50.56 233 SER B N 1
ATOM 9384 C CA . SER B 1 233 ? 3.617 -29.297 18.234 1 50.56 233 SER B CA 1
ATOM 9385 C C . SER B 1 233 ? 2.869 -30.547 18.672 1 50.56 233 SER B C 1
ATOM 9387 O O . SER B 1 233 ? 1.839 -30.906 18.094 1 50.56 233 SER B O 1
ATOM 9389 N N . ASP B 1 234 ? 3.25 -31.062 19.812 1 54.12 234 ASP B N 1
ATOM 9390 C CA . ASP B 1 234 ? 2.668 -32.344 20.203 1 54.12 234 ASP B CA 1
ATOM 9391 C C . ASP B 1 234 ? 1.324 -32.156 20.891 1 54.12 234 ASP B C 1
ATOM 9393 O O . ASP B 1 234 ? 0.537 -33.094 21.016 1 54.12 234 ASP B O 1
ATOM 9397 N N . LYS B 1 235 ? 1.045 -30.875 21.266 1 62.66 235 LYS B N 1
ATOM 9398 C CA . LYS B 1 235 ? -0.2 -30.656 22 1 62.66 235 LYS B CA 1
ATOM 9399 C C . LYS B 1 235 ? -1.293 -30.109 21.094 1 62.66 235 LYS B C 1
ATOM 9401 O O . LYS B 1 235 ? -2.461 -30.062 21.469 1 62.66 235 LYS B O 1
ATOM 9406 N N . ASN B 1 236 ? -0.884 -29.766 19.859 1 76.81 236 ASN B N 1
ATOM 9407 C CA . ASN B 1 236 ? -1.864 -29.281 18.906 1 76.81 236 ASN B CA 1
ATOM 9408 C C . ASN B 1 236 ? -2.455 -30.438 18.078 1 76.81 236 ASN B C 1
ATOM 9410 O O . ASN B 1 236 ? -1.729 -31.141 17.391 1 76.81 236 ASN B O 1
ATOM 9414 N N . LYS B 1 237 ? -3.738 -30.656 18.328 1 89.06 237 LYS B N 1
ATOM 9415 C CA . LYS B 1 237 ? -4.453 -31.703 17.594 1 89.06 237 LYS B CA 1
ATOM 9416 C C . LYS B 1 237 ? -5.664 -31.125 16.859 1 89.06 237 LYS B C 1
ATOM 9418 O O . LYS B 1 237 ? -5.871 -29.922 16.844 1 89.06 237 LYS B O 1
ATOM 9423 N N . TRP B 1 238 ? -6.32 -31.938 16.156 1 92.62 238 TRP B N 1
ATOM 9424 C CA . TRP B 1 238 ? -7.535 -31.578 15.43 1 92.62 238 TRP B CA 1
ATOM 9425 C C . TRP B 1 238 ? -8.719 -32.406 15.891 1 92.62 238 TRP B C 1
ATOM 9427 O O . TRP B 1 238 ? -8.562 -33.594 16.203 1 92.62 238 TRP B O 1
ATOM 9437 N N . LEU B 1 239 ? -9.859 -31.766 16.031 1 93.81 239 LEU B N 1
ATOM 9438 C CA . LEU B 1 239 ? -11.125 -32.469 16.281 1 93.81 239 LEU B CA 1
ATOM 9439 C C . LEU B 1 239 ? -11.984 -32.5 15.031 1 93.81 239 LEU B C 1
ATOM 9441 O O . LEU B 1 239 ? -12.359 -31.438 14.5 1 93.81 239 LEU B O 1
ATOM 9445 N N . ILE B 1 240 ? -12.273 -33.656 14.555 1 96.12 240 ILE B N 1
ATOM 9446 C CA . ILE B 1 240 ? -13.141 -33.844 13.391 1 96.12 240 ILE B CA 1
ATOM 9447 C C . ILE B 1 240 ? -14.508 -34.344 13.852 1 96.12 240 ILE B C 1
ATOM 9449 O O . ILE B 1 240 ? -14.594 -35.406 14.516 1 96.12 240 ILE B O 1
ATOM 9453 N N . LYS B 1 241 ? -15.5 -33.625 13.477 1 96.31 241 LYS B N 1
ATOM 9454 C CA . LYS B 1 241 ? -16.875 -34.031 13.789 1 96.31 241 LYS B CA 1
ATOM 9455 C C . LYS B 1 241 ? -17.516 -34.75 12.602 1 96.31 241 LYS B C 1
ATOM 9457 O O . LYS B 1 241 ? -17.438 -34.281 11.469 1 96.31 241 LYS B O 1
ATOM 9462 N N . THR B 1 242 ? -18.094 -35.969 12.859 1 96.25 242 THR B N 1
ATOM 9463 C CA . THR B 1 242 ? -18.828 -36.719 11.844 1 96.25 242 THR B CA 1
ATOM 9464 C C . THR B 1 242 ? -20.219 -37.094 12.336 1 96.25 242 THR B C 1
ATOM 9466 O O . THR B 1 242 ? -20.578 -36.781 13.469 1 96.25 242 THR B O 1
ATOM 9469 N N . ASN B 1 243 ? -21.016 -37.719 11.445 1 93.69 243 ASN B N 1
ATOM 9470 C CA . ASN B 1 243 ? -22.328 -38.219 11.836 1 93.69 243 ASN B CA 1
ATOM 9471 C C . ASN B 1 243 ? -22.234 -39.5 12.672 1 93.69 243 ASN B C 1
ATOM 9473 O O . ASN B 1 243 ? -23.219 -39.938 13.219 1 93.69 243 ASN B O 1
ATOM 9477 N N . ARG B 1 244 ? -21.016 -40.031 12.875 1 94.56 244 ARG B N 1
ATOM 9478 C CA . ARG B 1 244 ? -20.828 -41.281 13.594 1 94.56 244 ARG B CA 1
ATOM 9479 C C . ARG B 1 244 ? -19.938 -41.062 14.82 1 94.56 244 ARG B C 1
ATOM 9481 O O . ARG B 1 244 ? -19.469 -42.031 15.422 1 94.56 244 ARG B O 1
ATOM 9488 N N . GLY B 1 245 ? -19.734 -39.781 15.133 1 93.12 245 GLY B N 1
ATOM 9489 C CA . GLY B 1 245 ? -18.906 -39.469 16.281 1 93.12 245 GLY B CA 1
ATOM 9490 C C . GLY B 1 245 ? -17.75 -38.531 15.953 1 93.12 245 GLY B C 1
ATOM 9491 O O . GLY B 1 245 ? -17.625 -38.062 14.812 1 93.12 245 GLY B O 1
ATOM 9492 N N . ASN B 1 246 ? -16.891 -38.25 16.984 1 94.25 246 ASN B N 1
ATOM 9493 C CA . ASN B 1 246 ? -15.773 -37.344 16.859 1 94.25 246 ASN B CA 1
ATOM 9494 C C . ASN B 1 246 ? -14.438 -38.094 16.828 1 94.25 246 ASN B C 1
ATOM 9496 O O . ASN B 1 246 ? -14.312 -39.156 17.422 1 94.25 246 ASN B O 1
ATOM 9500 N N . ILE B 1 247 ? -13.508 -37.531 16.125 1 95.69 247 ILE B N 1
ATOM 9501 C CA . ILE B 1 247 ? -12.164 -38.125 16.047 1 95.69 247 ILE B CA 1
ATOM 9502 C C . ILE B 1 247 ? -11.133 -37.062 16.422 1 95.69 247 ILE B C 1
ATOM 9504 O O . ILE B 1 247 ? -11.156 -35.938 15.898 1 95.69 247 ILE B O 1
ATOM 9508 N N . ILE B 1 248 ? -10.273 -37.375 17.297 1 94.06 248 ILE B N 1
ATOM 9509 C CA . ILE B 1 248 ? -9.109 -36.531 17.594 1 94.06 248 ILE B CA 1
ATOM 9510 C C . ILE B 1 248 ? -7.895 -37.062 16.828 1 94.06 248 ILE B C 1
ATOM 9512 O O . ILE B 1 248 ? -7.609 -38.25 16.828 1 94.06 248 ILE B O 1
ATOM 9516 N N . THR B 1 249 ? -7.234 -36.219 16.125 1 95.31 249 THR B N 1
ATOM 9517 C CA . THR B 1 249 ? -6.133 -36.656 15.273 1 95.31 249 THR B CA 1
ATOM 9518 C C . THR B 1 249 ? -4.996 -35.656 15.289 1 95.31 249 THR B C 1
ATOM 9520 O O . THR B 1 249 ? -5.215 -34.469 15.602 1 95.31 249 THR B O 1
ATOM 9523 N N . ASP B 1 250 ? -3.83 -36.125 14.984 1 93.69 250 ASP B N 1
ATOM 9524 C CA . ASP B 1 250 ? -2.666 -35.25 14.875 1 93.69 250 ASP B CA 1
ATOM 9525 C C . ASP B 1 250 ? -2.639 -34.531 13.523 1 93.69 250 ASP B C 1
ATOM 9527 O O . ASP B 1 250 ? -2.318 -33.344 13.453 1 93.69 250 ASP B O 1
ATOM 9531 N N . HIS B 1 251 ? -2.904 -35.25 12.461 1 96 251 HIS B N 1
ATOM 9532 C CA . HIS B 1 251 ? -2.822 -34.75 11.094 1 96 251 HIS B CA 1
ATOM 9533 C C . HIS B 1 251 ? -4.164 -34.844 10.383 1 96 251 HIS B C 1
ATOM 9535 O O . HIS B 1 251 ? -4.871 -35.844 10.531 1 96 251 HIS B O 1
ATOM 9541 N N . VAL B 1 252 ? -4.508 -33.844 9.68 1 97.19 252 VAL B N 1
ATOM 9542 C CA . VAL B 1 252 ? -5.668 -33.875 8.797 1 97.19 252 VAL B CA 1
ATOM 9543 C C . VAL B 1 252 ? -5.223 -33.688 7.348 1 97.19 252 VAL B C 1
ATOM 9545 O O . VAL B 1 252 ? -4.461 -32.75 7.055 1 97.19 252 VAL B O 1
ATOM 9548 N N . ILE B 1 253 ? -5.582 -34.594 6.457 1 98.44 253 ILE B N 1
ATOM 9549 C CA . ILE B 1 253 ? -5.344 -34.469 5.023 1 98.44 253 ILE B CA 1
ATOM 9550 C C . ILE B 1 253 ? -6.68 -34.375 4.289 1 98.44 253 ILE B C 1
ATOM 9552 O O . ILE B 1 253 ? -7.539 -35.219 4.438 1 98.44 253 ILE B O 1
ATOM 9556 N N . THR B 1 254 ? -6.832 -33.344 3.51 1 98.25 254 THR B N 1
ATOM 9557 C CA . THR B 1 254 ? -8.07 -33.219 2.744 1 98.25 254 THR B CA 1
ATOM 9558 C C . THR B 1 254 ? -7.801 -33.438 1.256 1 98.25 254 THR B C 1
ATOM 9560 O O . THR B 1 254 ? -6.902 -32.812 0.685 1 98.25 254 THR B O 1
ATOM 9563 N N . ALA B 1 255 ? -8.406 -34.312 0.61 1 98.31 255 ALA B N 1
ATOM 9564 C CA . ALA B 1 255 ? -8.484 -34.656 -0.809 1 98.31 255 ALA B CA 1
ATOM 9565 C C . ALA B 1 255 ? -9.93 -34.812 -1.264 1 98.31 255 ALA B C 1
ATOM 9567 O O . ALA B 1 255 ? -10.344 -35.875 -1.705 1 98.31 255 ALA B O 1
ATOM 9568 N N . THR B 1 256 ? -10.617 -33.688 -1.31 1 97.25 256 THR B N 1
ATOM 9569 C CA . THR B 1 256 ? -12.078 -33.75 -1.359 1 97.25 256 THR B CA 1
ATOM 9570 C C . THR B 1 256 ? -12.586 -33.312 -2.736 1 97.25 256 THR B C 1
ATOM 9572 O O . THR B 1 256 ? -13.789 -33.125 -2.924 1 97.25 256 THR B O 1
ATOM 9575 N N . GLY B 1 257 ? -11.719 -33.156 -3.711 1 95.62 257 GLY B N 1
ATOM 9576 C CA . GLY B 1 257 ? -12.102 -32.938 -5.098 1 95.62 257 GLY B CA 1
ATOM 9577 C C . GLY B 1 257 ? -13.031 -31.75 -5.281 1 95.62 257 GLY B C 1
ATOM 9578 O O . GLY B 1 257 ? -12.711 -30.625 -4.887 1 95.62 257 GLY B O 1
ATOM 9579 N N . SER B 1 258 ? -14.266 -31.984 -5.727 1 95.75 258 SER B N 1
ATOM 9580 C CA . SER B 1 258 ? -15.258 -30.953 -5.996 1 95.75 258 SER B CA 1
ATOM 9581 C C . SER B 1 258 ? -15.672 -30.234 -4.711 1 95.75 258 SER B C 1
ATOM 9583 O O . SER B 1 258 ? -16.203 -29.125 -4.758 1 95.75 258 SER B O 1
ATOM 9585 N N . PHE B 1 259 ? -15.422 -30.828 -3.584 1 96.38 259 PHE B N 1
ATOM 9586 C CA . PHE B 1 259 ? -15.812 -30.266 -2.297 1 96.38 259 PHE B CA 1
ATOM 9587 C C . PHE B 1 259 ? -14.664 -29.484 -1.674 1 96.38 259 PHE B C 1
ATOM 9589 O O . PHE B 1 259 ? -14.766 -29.016 -0.537 1 96.38 259 PHE B O 1
ATOM 9596 N N . ALA B 1 260 ? -13.586 -29.328 -2.393 1 96.25 260 ALA B N 1
ATOM 9597 C CA . ALA B 1 260 ? -12.359 -28.75 -1.843 1 96.25 260 ALA B CA 1
ATOM 9598 C C . ALA B 1 260 ? -12.633 -27.406 -1.17 1 96.25 260 ALA B C 1
ATOM 9600 O O . ALA B 1 260 ? -12.164 -27.156 -0.058 1 96.25 260 ALA B O 1
ATOM 9601 N N . ARG B 1 261 ? -13.336 -26.516 -1.802 1 93.81 261 ARG B N 1
ATOM 9602 C CA . ARG B 1 261 ? -13.617 -25.188 -1.257 1 93.81 261 ARG B CA 1
ATOM 9603 C C . ARG B 1 261 ? -14.5 -25.281 -0.017 1 93.81 261 ARG B C 1
ATOM 9605 O O . ARG B 1 261 ? -14.305 -24.547 0.95 1 93.81 261 ARG B O 1
ATOM 9612 N N . LYS B 1 262 ? -15.477 -26.109 -0.078 1 93.12 262 LYS B N 1
ATOM 9613 C CA . LYS B 1 262 ? -16.375 -26.312 1.059 1 93.12 262 LYS B CA 1
ATOM 9614 C C . LYS B 1 262 ? -15.609 -26.828 2.277 1 93.12 262 LYS B C 1
ATOM 9616 O O . LYS B 1 262 ? -15.828 -26.344 3.395 1 93.12 262 LYS B O 1
ATOM 9621 N N . THR B 1 263 ? -14.812 -27.812 2.074 1 94.12 263 THR B N 1
ATOM 9622 C CA . THR B 1 263 ? -14.023 -28.375 3.168 1 94.12 263 THR B CA 1
ATOM 9623 C C . THR B 1 263 ? -13.047 -27.344 3.717 1 94.12 263 THR B C 1
ATOM 9625 O O . THR B 1 263 ? -12.859 -27.234 4.934 1 94.12 263 THR B O 1
ATOM 9628 N N . ALA B 1 264 ? -12.391 -26.641 2.822 1 91.62 264 ALA B N 1
ATOM 9629 C CA . ALA B 1 264 ? -11.43 -25.625 3.24 1 91.62 264 ALA B CA 1
ATOM 9630 C C . ALA B 1 264 ? -12.102 -24.547 4.09 1 91.62 264 ALA B C 1
ATOM 9632 O O . ALA B 1 264 ? -11.492 -24.016 5.02 1 91.62 264 ALA B O 1
ATOM 9633 N N . LYS B 1 265 ? -13.273 -24.188 3.766 1 88.31 265 LYS B N 1
ATOM 9634 C CA . LYS B 1 265 ? -14.023 -23.172 4.48 1 88.31 265 LYS B CA 1
ATOM 9635 C C . LYS B 1 265 ? -14.195 -23.531 5.953 1 88.31 265 LYS B C 1
ATOM 9637 O O . LYS B 1 265 ? -14.297 -22.656 6.812 1 88.31 265 LYS B O 1
ATOM 9642 N N . MET B 1 266 ? -14.266 -24.875 6.242 1 88.94 266 MET B N 1
ATOM 9643 C CA . MET B 1 266 ? -14.398 -25.328 7.625 1 88.94 266 MET B CA 1
ATOM 9644 C C . MET B 1 266 ? -13.25 -24.797 8.484 1 88.94 266 MET B C 1
ATOM 9646 O O . MET B 1 266 ? -13.414 -24.594 9.688 1 88.94 266 MET B O 1
ATOM 9650 N N . MET B 1 267 ? -12.141 -24.578 7.801 1 85.44 267 MET B N 1
ATOM 9651 C CA . MET B 1 267 ? -10.961 -24.109 8.523 1 85.44 267 MET B CA 1
ATOM 9652 C C . MET B 1 267 ? -10.719 -22.625 8.258 1 85.44 267 MET B C 1
ATOM 9654 O O . MET B 1 267 ? -9.664 -22.094 8.609 1 85.44 267 MET B O 1
ATOM 9658 N N . GLY B 1 268 ? -11.57 -21.984 7.555 1 76 268 GLY B N 1
ATOM 9659 C CA . GLY B 1 268 ? -11.445 -20.562 7.293 1 76 268 GLY B CA 1
ATOM 9660 C C . GLY B 1 268 ? -10.438 -20.25 6.203 1 76 268 GLY B C 1
ATOM 9661 O O . GLY B 1 268 ? -9.938 -19.125 6.129 1 76 268 GLY B O 1
ATOM 9662 N N . ILE B 1 269 ? -10.102 -21.234 5.383 1 82.19 269 ILE B N 1
ATOM 9663 C CA . ILE B 1 269 ? -9.156 -21.016 4.297 1 82.19 269 ILE B CA 1
ATOM 9664 C C . ILE B 1 269 ? -9.906 -20.875 2.973 1 82.19 269 ILE B C 1
ATOM 9666 O O . ILE B 1 269 ? -10.898 -21.578 2.748 1 82.19 269 ILE B O 1
ATOM 9670 N N . GLN B 1 270 ? -9.453 -19.953 2.188 1 83.25 270 GLN B N 1
ATOM 9671 C CA . GLN B 1 270 ? -9.945 -19.828 0.822 1 83.25 270 GLN B CA 1
ATOM 9672 C C . GLN B 1 270 ? -9.016 -20.531 -0.164 1 83.25 270 GLN B C 1
ATOM 9674 O O . GLN B 1 270 ? -7.848 -20.172 -0.29 1 83.25 270 GLN B O 1
ATOM 9679 N N . LEU B 1 271 ? -9.531 -21.547 -0.764 1 90.38 271 LEU B N 1
ATOM 9680 C CA . LEU B 1 271 ? -8.734 -22.328 -1.709 1 90.38 271 LEU B CA 1
ATOM 9681 C C . LEU B 1 271 ? -9.133 -22.016 -3.146 1 90.38 271 LEU B C 1
ATOM 9683 O O . LEU B 1 271 ? -10.312 -22.078 -3.496 1 90.38 271 LEU B O 1
ATOM 9687 N N . PRO B 1 272 ? -8.18 -21.656 -3.939 1 93.06 272 PRO B N 1
ATOM 9688 C CA . PRO B 1 272 ? -8.516 -21.375 -5.34 1 93.06 272 PRO B CA 1
ATOM 9689 C C . PRO B 1 272 ? -8.633 -22.656 -6.18 1 93.06 272 PRO B C 1
ATOM 9691 O O . PRO B 1 272 ? -7.797 -22.891 -7.059 1 93.06 272 PRO B O 1
ATOM 9694 N N . VAL B 1 273 ? -9.602 -23.406 -5.965 1 96.25 273 VAL B N 1
ATOM 9695 C CA . VAL B 1 273 ? -9.93 -24.641 -6.684 1 96.25 273 VAL B CA 1
ATOM 9696 C C . VAL B 1 273 ? -11.398 -24.609 -7.105 1 96.25 273 VAL B C 1
ATOM 9698 O O . VAL B 1 273 ? -12.273 -24.297 -6.301 1 96.25 273 VAL B O 1
ATOM 9701 N N . LEU B 1 274 ? -11.617 -24.844 -8.352 1 96.56 274 LEU B N 1
ATOM 9702 C CA . LEU B 1 274 ? -12.992 -24.891 -8.852 1 96.56 274 LEU B CA 1
ATOM 9703 C C . LEU B 1 274 ? -13.125 -25.938 -9.953 1 96.56 274 LEU B C 1
ATOM 9705 O O . LEU B 1 274 ? -12.297 -26 -10.867 1 96.56 274 LEU B O 1
ATOM 9709 N N . PRO B 1 275 ? -14.133 -26.797 -9.828 1 97.12 275 PRO B N 1
ATOM 9710 C CA . PRO B 1 275 ? -14.352 -27.75 -10.922 1 97.12 275 PRO B CA 1
ATOM 9711 C C . PRO B 1 275 ? -14.898 -27.094 -12.18 1 97.12 275 PRO B C 1
ATOM 9713 O O . PRO B 1 275 ? -15.594 -26.062 -12.094 1 97.12 275 PRO B O 1
ATOM 9716 N N . VAL B 1 276 ? -14.594 -27.625 -13.328 1 97.75 276 VAL B N 1
ATOM 9717 C CA . VAL B 1 276 ? -15.086 -27.203 -14.633 1 97.75 276 VAL B CA 1
ATOM 9718 C C . VAL B 1 276 ? -15.688 -28.391 -15.367 1 97.75 276 VAL B C 1
ATOM 9720 O O . VAL B 1 276 ? -15.273 -29.531 -15.156 1 97.75 276 VAL B O 1
ATOM 9723 N N . GLU B 1 277 ? -16.672 -28.156 -16.188 1 96.81 277 GLU B N 1
ATOM 9724 C CA . GLU B 1 277 ? -17.312 -29.219 -16.953 1 96.81 277 GLU B CA 1
ATOM 9725 C C . GLU B 1 277 ? -16.359 -29.812 -17.984 1 96.81 277 GLU B C 1
ATOM 9727 O O . GLU B 1 277 ? -15.539 -29.094 -18.562 1 96.81 277 GLU B O 1
ATOM 9732 N N . HIS B 1 278 ? -16.469 -31.094 -18.172 1 95.69 278 HIS B N 1
ATOM 9733 C CA . HIS B 1 278 ? -15.672 -31.797 -19.172 1 95.69 278 HIS B CA 1
ATOM 9734 C C . HIS B 1 278 ? -16.484 -32.906 -19.844 1 95.69 278 HIS B C 1
ATOM 9736 O O . HIS B 1 278 ? -17.109 -33.719 -19.172 1 95.69 278 HIS B O 1
ATOM 9742 N N . HIS B 1 279 ? -16.453 -32.938 -21.219 1 95.69 279 HIS B N 1
ATOM 9743 C CA . HIS B 1 279 ? -17.219 -33.906 -22 1 95.69 279 HIS B CA 1
ATOM 9744 C C . HIS B 1 279 ? -16.344 -35.031 -22.5 1 95.69 279 HIS B C 1
ATOM 9746 O O . HIS B 1 279 ? -15.188 -34.812 -22.875 1 95.69 279 HIS B O 1
ATOM 9752 N N . TYR B 1 280 ? -16.812 -36.25 -22.5 1 94.94 280 TYR B N 1
ATOM 9753 C CA . TYR B 1 280 ? -16.344 -37.312 -23.391 1 94.94 280 TYR B CA 1
ATOM 9754 C C . TYR B 1 280 ? -17.5 -38.188 -23.828 1 94.94 280 TYR B C 1
ATOM 9756 O O . TYR B 1 280 ? -18.547 -38.25 -23.188 1 94.94 280 TYR B O 1
ATOM 9764 N N . LEU B 1 281 ? -17.344 -38.875 -24.922 1 95.62 281 LEU B N 1
ATOM 9765 C CA . LEU B 1 281 ? -18.391 -39.719 -25.5 1 95.62 281 LEU B CA 1
ATOM 9766 C C . LEU B 1 281 ? -17.922 -41.156 -25.672 1 95.62 281 LEU B C 1
ATOM 9768 O O . LEU B 1 281 ? -16.734 -41.406 -25.875 1 95.62 281 LEU B O 1
ATOM 9772 N N . VAL B 1 282 ? -18.859 -42.031 -25.547 1 95.5 282 VAL B N 1
ATOM 9773 C CA . VAL B 1 282 ? -18.656 -43.469 -25.781 1 95.5 282 VAL B CA 1
ATOM 9774 C C . VAL B 1 282 ? -19.531 -43.938 -26.953 1 95.5 282 VAL B C 1
ATOM 9776 O O . VAL B 1 282 ? -20.719 -43.594 -27 1 95.5 282 VAL B O 1
ATOM 9779 N N . THR B 1 283 ? -18.922 -44.688 -27.844 1 96.69 283 THR B N 1
ATOM 9780 C CA . THR B 1 283 ? -19.656 -45.062 -29.047 1 96.69 283 THR B CA 1
ATOM 9781 C C . THR B 1 283 ? -20.078 -46.531 -28.953 1 96.69 283 THR B C 1
ATOM 9783 O O . THR B 1 283 ? -19.641 -47.25 -28.062 1 96.69 283 THR B O 1
ATOM 9786 N N . GLU B 1 284 ? -20.891 -46.844 -29.922 1 95.88 284 GLU B N 1
ATOM 9787 C CA . GLU B 1 284 ? -21.188 -48.25 -30.156 1 95.88 284 GLU B CA 1
ATOM 9788 C C . GLU B 1 284 ? -20 -48.969 -30.781 1 95.88 284 GLU B C 1
ATOM 9790 O O . GLU B 1 284 ? -18.969 -48.344 -31.094 1 95.88 284 GLU B O 1
ATOM 9795 N N . GLN B 1 285 ? -20.141 -50.25 -30.891 1 96.06 285 GLN B N 1
ATOM 9796 C CA . GLN B 1 285 ? -19.062 -51.062 -31.469 1 96.06 285 GLN B CA 1
ATOM 9797 C C . GLN B 1 285 ? -18.922 -50.781 -32.969 1 96.06 285 GLN B C 1
ATOM 9799 O O . GLN B 1 285 ? -19.906 -50.562 -33.656 1 96.06 285 GLN B O 1
ATOM 9804 N N . HIS B 1 286 ? -17.812 -50.812 -33.406 1 95.88 286 HIS B N 1
ATOM 9805 C CA . HIS B 1 286 ? -17.531 -50.625 -34.812 1 95.88 286 HIS B CA 1
ATOM 9806 C C . HIS B 1 286 ? -16.922 -51.875 -35.438 1 95.88 286 HIS B C 1
ATOM 9808 O O . HIS B 1 286 ? -16.016 -52.469 -34.844 1 95.88 286 HIS B O 1
ATOM 9814 N N . PRO B 1 287 ? -17.281 -52.281 -36.594 1 95.12 287 PRO B N 1
ATOM 9815 C CA . PRO B 1 287 ? -16.797 -53.531 -37.219 1 95.12 287 PRO B CA 1
ATOM 9816 C C . PRO B 1 287 ? -15.289 -53.531 -37.438 1 95.12 287 PRO B C 1
ATOM 9818 O O . PRO B 1 287 ? -14.648 -54.594 -37.312 1 95.12 287 PRO B O 1
ATOM 9821 N N . ILE B 1 288 ? -14.812 -52.438 -37.719 1 95 288 ILE B N 1
ATOM 9822 C CA . ILE B 1 288 ? -13.383 -52.406 -38.031 1 95 288 ILE B CA 1
ATOM 9823 C C . ILE B 1 288 ? -12.586 -52.781 -36.781 1 95 288 ILE B C 1
ATOM 9825 O O . ILE B 1 288 ? -11.555 -53.438 -36.844 1 95 288 ILE B O 1
ATOM 9829 N N . LEU B 1 289 ? -13 -52.312 -35.625 1 96 289 LEU B N 1
ATOM 9830 C CA . LEU B 1 289 ? -12.305 -52.625 -34.375 1 96 289 LEU B CA 1
ATOM 9831 C C . LEU B 1 289 ? -12.523 -54.094 -33.969 1 96 289 LEU B C 1
ATOM 9833 O O . LEU B 1 289 ? -11.609 -54.75 -33.469 1 96 289 LEU B O 1
ATOM 9837 N N . LEU B 1 290 ? -13.68 -54.594 -34.25 1 95.56 290 LEU B N 1
ATOM 9838 C CA . LEU B 1 290 ? -13.977 -56 -33.969 1 95.56 290 LEU B CA 1
ATOM 9839 C C . LEU B 1 290 ? -13.141 -56.906 -34.875 1 95.56 290 LEU B C 1
ATOM 9841 O O . LEU B 1 290 ? -12.641 -57.938 -34.406 1 95.56 290 LEU B O 1
ATOM 9845 N N . GLU B 1 291 ? -13.039 -56.531 -36.062 1 95.81 291 GLU B N 1
ATOM 9846 C CA . GLU B 1 291 ? -12.234 -57.312 -37 1 95.81 291 GLU B CA 1
ATOM 9847 C C . GLU B 1 291 ? -10.766 -57.312 -36.594 1 95.81 291 GLU B C 1
ATOM 9849 O O . GLU B 1 291 ? -10.078 -58.344 -36.719 1 95.81 291 GLU B O 1
ATOM 9854 N N . ARG B 1 292 ? -10.289 -56.219 -36.156 1 95 292 ARG B N 1
ATOM 9855 C CA . ARG B 1 292 ? -8.906 -56.125 -35.719 1 95 292 ARG B CA 1
ATOM 9856 C C . ARG B 1 292 ? -8.648 -57.031 -34.531 1 95 292 ARG B C 1
ATOM 9858 O O . ARG B 1 292 ? -7.625 -57.688 -34.469 1 95 292 ARG B O 1
ATOM 9865 N N . LYS B 1 293 ? -9.555 -57 -33.625 1 94.12 293 LYS B N 1
ATOM 9866 C CA . LYS B 1 293 ? -9.453 -57.844 -32.438 1 94.12 293 LYS B CA 1
ATOM 9867 C C . LYS B 1 293 ? -9.461 -59.344 -32.844 1 94.12 293 LYS B C 1
ATOM 9869 O O . LYS B 1 293 ? -8.688 -60.125 -32.281 1 94.12 293 LYS B O 1
ATOM 9874 N N . LYS B 1 294 ? -10.258 -59.656 -33.75 1 95.25 294 LYS B N 1
ATOM 9875 C CA . LYS B 1 294 ? -10.359 -61.031 -34.219 1 95.25 294 LYS B CA 1
ATOM 9876 C C . LYS B 1 294 ? -9.055 -61.469 -34.875 1 95.25 294 LYS B C 1
ATOM 9878 O O . LYS B 1 294 ? -8.68 -62.656 -34.75 1 95.25 294 LYS B O 1
ATOM 9883 N N . GLN B 1 295 ? -8.414 -60.625 -35.5 1 95.81 295 GLN B N 1
ATOM 9884 C CA . GLN B 1 295 ? -7.164 -60.938 -36.188 1 95.81 295 GLN B CA 1
ATOM 9885 C C . GLN B 1 295 ? -5.996 -60.938 -35.219 1 95.81 295 GLN B C 1
ATOM 9887 O O . GLN B 1 295 ? -4.871 -61.281 -35.594 1 95.81 295 GLN B O 1
ATOM 9892 N N . GLY B 1 296 ? -6.203 -60.594 -34.062 1 93.12 296 GLY B N 1
ATOM 9893 C CA . GLY B 1 296 ? -5.176 -60.625 -33.031 1 93.12 296 GLY B CA 1
ATOM 9894 C C . GLY B 1 296 ? -4.223 -59.438 -33.094 1 93.12 296 GLY B C 1
ATOM 9895 O O . GLY B 1 296 ? -3.1 -59.5 -32.594 1 93.12 296 GLY B O 1
ATOM 9896 N N . LEU B 1 297 ? -4.617 -58.375 -33.719 1 93.75 297 LEU B N 1
ATOM 9897 C CA . LEU B 1 297 ? -3.781 -57.188 -33.812 1 93.75 297 LEU B CA 1
ATOM 9898 C C . LEU B 1 297 ? -3.764 -56.406 -32.5 1 93.75 297 LEU B C 1
ATOM 9900 O O . LEU B 1 297 ? -4.719 -56.469 -31.734 1 93.75 297 LEU B O 1
ATOM 9904 N N . PRO B 1 298 ? -2.707 -55.75 -32.344 1 92 298 PRO B N 1
ATOM 9905 C CA . PRO B 1 298 ? -2.621 -54.969 -31.094 1 92 298 PRO B CA 1
ATOM 9906 C C . PRO B 1 298 ? -3.678 -53.875 -31 1 92 298 PRO B C 1
ATOM 9908 O O . PRO B 1 298 ? -4.074 -53.312 -32.031 1 92 298 PRO B O 1
ATOM 9911 N N . GLU B 1 299 ? -4.109 -53.562 -29.797 1 94.25 299 GLU B N 1
ATOM 9912 C CA . GLU B 1 299 ? -5.012 -52.438 -29.547 1 94.25 299 GLU B CA 1
ATOM 9913 C C . GLU B 1 299 ? -4.41 -51.125 -30.047 1 94.25 299 GLU B C 1
ATOM 9915 O O . GLU B 1 299 ? -3.203 -50.906 -29.938 1 94.25 299 GLU B O 1
ATOM 9920 N N . LEU B 1 300 ? -5.27 -50.312 -30.594 1 96.19 300 LEU B N 1
ATOM 9921 C CA . LEU B 1 300 ? -4.809 -49 -31.047 1 96.19 300 LEU B CA 1
ATOM 9922 C C . LEU B 1 300 ? -4.355 -48.125 -29.859 1 96.19 300 LEU B C 1
ATOM 9924 O O . LEU B 1 300 ? -4.957 -48.188 -28.797 1 96.19 300 LEU B O 1
ATOM 9928 N N . SER B 1 301 ? -3.281 -47.406 -30.078 1 96.06 301 SER B N 1
ATOM 9929 C CA . SER B 1 301 ? -2.799 -46.5 -29.062 1 96.06 301 SER B CA 1
ATOM 9930 C C . SER B 1 301 ? -3.822 -45.406 -28.766 1 96.06 301 SER B C 1
ATOM 9932 O O . SER B 1 301 ? -4.684 -45.125 -29.594 1 96.06 301 SER B O 1
ATOM 9934 N N . ILE B 1 302 ? -3.789 -44.812 -27.547 1 97.31 302 ILE B N 1
ATOM 9935 C CA . ILE B 1 302 ? -4.535 -43.594 -27.328 1 97.31 302 ILE B CA 1
ATOM 9936 C C . ILE B 1 302 ? -4.043 -42.5 -28.281 1 97.31 302 ILE B C 1
ATOM 9938 O O . ILE B 1 302 ? -2.836 -42.25 -28.391 1 97.31 302 ILE B O 1
ATOM 9942 N N . PHE B 1 303 ? -4.957 -41.969 -28.984 1 97.56 303 PHE B N 1
ATOM 9943 C CA . PHE B 1 303 ? -4.617 -40.969 -30 1 97.56 303 PHE B CA 1
ATOM 9944 C C . PHE B 1 303 ? -5.09 -39.594 -29.594 1 97.56 303 PHE B C 1
ATOM 9946 O O . PHE B 1 303 ? -6.273 -39.375 -29.297 1 97.56 303 PHE B O 1
ATOM 9953 N N . ARG B 1 304 ? -4.133 -38.594 -29.484 1 97.62 304 ARG B N 1
ATOM 9954 C CA . ARG B 1 304 ? -4.457 -37.219 -29.141 1 97.62 304 ARG B CA 1
ATOM 9955 C C . ARG B 1 304 ? -4.082 -36.281 -30.266 1 97.62 304 ARG B C 1
ATOM 9957 O O . ARG B 1 304 ? -2.938 -36.25 -30.734 1 97.62 304 ARG B O 1
ATOM 9964 N N . GLU B 1 305 ? -5 -35.531 -30.719 1 97.12 305 GLU B N 1
ATOM 9965 C CA . GLU B 1 305 ? -4.742 -34.375 -31.578 1 97.12 305 GLU B CA 1
ATOM 9966 C C . GLU B 1 305 ? -5.016 -33.062 -30.844 1 97.12 305 GLU B C 1
ATOM 9968 O O . GLU B 1 305 ? -6.094 -32.469 -30.984 1 97.12 305 GLU B O 1
ATOM 9973 N N . SER B 1 306 ? -3.957 -32.531 -30.234 1 95.69 306 SER B N 1
ATOM 9974 C CA . SER B 1 306 ? -4.051 -31.359 -29.375 1 95.69 306 SER B CA 1
ATOM 9975 C C . SER B 1 306 ? -4.465 -30.125 -30.188 1 95.69 306 SER B C 1
ATOM 9977 O O . SER B 1 306 ? -5.211 -29.281 -29.688 1 95.69 306 SER B O 1
ATOM 9979 N N . ASP B 1 307 ? -4.074 -30 -31.391 1 96.19 307 ASP B N 1
ATOM 9980 C CA . ASP B 1 307 ? -4.34 -28.828 -32.219 1 96.19 307 ASP B CA 1
ATOM 9981 C C . ASP B 1 307 ? -5.84 -28.656 -32.469 1 96.19 307 ASP B C 1
ATOM 9983 O O . ASP B 1 307 ? -6.297 -27.562 -32.781 1 96.19 307 ASP B O 1
ATOM 9987 N N . ASN B 1 308 ? -6.559 -29.766 -32.312 1 96.5 308 ASN B N 1
ATOM 9988 C CA . ASN B 1 308 ? -8.008 -29.703 -32.469 1 96.5 308 ASN B CA 1
ATOM 9989 C C . ASN B 1 308 ? -8.719 -30.109 -31.188 1 96.5 308 ASN B C 1
ATOM 9991 O O . ASN B 1 308 ? -9.938 -30.312 -31.188 1 96.5 308 ASN B O 1
ATOM 9995 N N . SER B 1 309 ? -8.109 -30.359 -30.156 1 96.69 309 SER B N 1
ATOM 9996 C CA . SER B 1 309 ? -8.523 -30.438 -28.75 1 96.69 309 SER B CA 1
ATOM 9997 C C . SER B 1 309 ? -9.391 -31.672 -28.516 1 96.69 309 SER B C 1
ATOM 9999 O O . SER B 1 309 ? -10.484 -31.562 -27.953 1 96.69 309 SER B O 1
ATOM 10001 N N . TRP B 1 310 ? -8.883 -32.812 -28.938 1 96.88 310 TRP B N 1
ATOM 10002 C CA . TRP B 1 310 ? -9.602 -34.062 -28.625 1 96.88 310 TRP B CA 1
ATOM 10003 C C . TRP B 1 310 ? -8.633 -35.219 -28.484 1 96.88 310 TRP B C 1
ATOM 10005 O O . TRP B 1 310 ? -7.477 -35.125 -28.891 1 96.88 310 TRP B O 1
ATOM 10015 N N . TYR B 1 311 ? -9.062 -36.344 -27.844 1 97.38 311 TYR B N 1
ATOM 10016 C CA . TYR B 1 311 ? -8.391 -37.625 -27.766 1 97.38 311 TYR B CA 1
ATOM 10017 C C . TYR B 1 311 ? -9.367 -38.75 -28.031 1 97.38 311 TYR B C 1
ATOM 10019 O O . TYR B 1 311 ? -10.578 -38.594 -27.844 1 97.38 311 TYR B O 1
ATOM 10027 N N . ILE B 1 312 ? -8.836 -39.875 -28.453 1 97.5 312 ILE B N 1
ATOM 10028 C CA . ILE B 1 312 ? -9.672 -41.031 -28.781 1 97.5 312 ILE B CA 1
ATOM 10029 C C . ILE B 1 312 ? -8.953 -42.344 -28.406 1 97.5 312 ILE B C 1
ATOM 10031 O O . ILE B 1 312 ? -7.727 -42.406 -28.5 1 97.5 312 ILE B O 1
ATOM 10035 N N . ARG B 1 313 ? -9.625 -43.281 -27.891 1 96.06 313 ARG B N 1
ATOM 10036 C CA . ARG B 1 313 ? -9.102 -44.625 -27.641 1 96.06 313 ARG B CA 1
ATOM 10037 C C . ARG B 1 313 ? -10.172 -45.688 -27.875 1 96.06 313 ARG B C 1
ATOM 10039 O O . ARG B 1 313 ? -11.359 -45.375 -27.969 1 96.06 313 ARG B O 1
ATOM 10046 N N . GLU B 1 314 ? -9.711 -46.906 -27.938 1 95.44 314 GLU B N 1
ATOM 10047 C CA . GLU B 1 314 ? -10.648 -48 -28.047 1 95.44 314 GLU B CA 1
ATOM 10048 C C . GLU B 1 314 ? -11.383 -48.25 -26.734 1 95.44 314 GLU B C 1
ATOM 10050 O O . GLU B 1 314 ? -10.82 -48.031 -25.656 1 95.44 314 GLU B O 1
ATOM 10055 N N . GLU B 1 315 ? -12.617 -48.562 -26.875 1 93.69 315 GLU B N 1
ATOM 10056 C CA . GLU B 1 315 ? -13.422 -48.938 -25.734 1 93.69 315 GLU B CA 1
ATOM 10057 C C . GLU B 1 315 ? -14.477 -50 -26.109 1 93.69 315 GLU B C 1
ATOM 10059 O O . GLU B 1 315 ? -15.422 -49.688 -26.844 1 93.69 315 GLU B O 1
ATOM 10064 N N . ASN B 1 316 ? -14.352 -51.219 -25.609 1 91.69 316 ASN B N 1
ATOM 10065 C CA . ASN B 1 316 ? -15.312 -52.312 -25.797 1 91.69 316 ASN B CA 1
ATOM 10066 C C . ASN B 1 316 ? -15.742 -52.438 -27.25 1 91.69 316 ASN B C 1
ATOM 10068 O O . ASN B 1 316 ? -16.938 -52.438 -27.547 1 91.69 316 ASN B O 1
ATOM 10072 N N . GLY B 1 317 ? -14.828 -52.406 -28.094 1 93.94 317 GLY B N 1
ATOM 10073 C CA . GLY B 1 317 ? -15.086 -52.594 -29.516 1 93.94 317 GLY B CA 1
ATOM 10074 C C . GLY B 1 317 ? -15.516 -51.312 -30.219 1 93.94 317 GLY B C 1
ATOM 10075 O O . GLY B 1 317 ? -15.766 -51.312 -31.422 1 93.94 317 GLY B O 1
ATOM 10076 N N . GLY B 1 318 ? -15.664 -50.281 -29.484 1 96.31 318 GLY B N 1
ATOM 10077 C CA . GLY B 1 318 ? -15.93 -48.938 -30.016 1 96.31 318 GLY B CA 1
ATOM 10078 C C . GLY B 1 318 ? -14.898 -47.906 -29.594 1 96.31 318 GLY B C 1
ATOM 10079 O O . GLY B 1 318 ? -13.711 -48.219 -29.453 1 96.31 318 GLY B O 1
ATOM 10080 N N . PHE B 1 319 ? -15.422 -46.625 -29.531 1 96.38 319 PHE B N 1
ATOM 10081 C CA . PHE B 1 319 ? -14.484 -45.531 -29.203 1 96.38 319 PHE B CA 1
ATOM 10082 C C . PHE B 1 319 ? -14.953 -44.75 -27.984 1 96.38 319 PHE B C 1
ATOM 10084 O O . PHE B 1 319 ? -16.156 -44.656 -27.734 1 96.38 319 PHE B O 1
ATOM 10091 N N . ILE B 1 320 ? -13.977 -44.281 -27.188 1 96.12 320 ILE B N 1
ATOM 10092 C CA . ILE B 1 320 ? -14.164 -43.125 -26.297 1 96.12 320 ILE B CA 1
ATOM 10093 C C . ILE B 1 320 ? -13.469 -41.906 -26.891 1 96.12 320 ILE B C 1
ATOM 10095 O O . ILE B 1 320 ? -12.328 -41.969 -27.344 1 96.12 320 ILE B O 1
ATOM 10099 N N . VAL B 1 321 ? -14.172 -40.781 -26.984 1 96.88 321 VAL B N 1
ATOM 10100 C CA . VAL B 1 321 ? -13.602 -39.531 -27.469 1 96.88 321 VAL B CA 1
ATOM 10101 C C . VAL B 1 321 ? -13.797 -38.438 -26.422 1 96.88 321 VAL B C 1
ATOM 10103 O O . VAL B 1 321 ? -14.93 -38.156 -26.031 1 96.88 321 VAL B O 1
ATOM 10106 N N . GLY B 1 322 ? -12.711 -37.906 -25.906 1 96.25 322 GLY B N 1
ATOM 10107 C CA . GLY B 1 322 ? -12.773 -36.812 -24.969 1 96.25 322 GLY B CA 1
ATOM 10108 C C . GLY B 1 322 ? -12.375 -35.469 -25.578 1 96.25 322 GLY B C 1
ATOM 10109 O O . GLY B 1 322 ? -11.633 -35.438 -26.562 1 96.25 322 GLY B O 1
ATOM 10110 N N . ILE B 1 323 ? -12.992 -34.375 -25.094 1 95.5 323 ILE B N 1
ATOM 10111 C CA . ILE B 1 323 ? -12.844 -33.031 -25.688 1 95.5 323 ILE B CA 1
ATOM 10112 C C . ILE B 1 323 ? -12.586 -32 -24.594 1 95.5 323 ILE B C 1
ATOM 10114 O O . ILE B 1 323 ? -13.242 -32.031 -23.547 1 95.5 323 ILE B O 1
ATOM 10118 N N . TYR B 1 324 ? -11.57 -31.172 -24.734 1 93.81 324 TYR B N 1
ATOM 10119 C CA . TYR B 1 324 ? -11.422 -29.953 -23.938 1 93.81 324 TYR B CA 1
ATOM 10120 C C . TYR B 1 324 ? -11.859 -28.734 -24.75 1 93.81 324 TYR B C 1
ATOM 10122 O O . TYR B 1 324 ? -11.078 -28.188 -25.531 1 93.81 324 TYR B O 1
ATOM 10130 N N . GLU B 1 325 ? -13.055 -28.297 -24.516 1 91.31 325 GLU B N 1
ATOM 10131 C CA . GLU B 1 325 ? -13.75 -27.328 -25.359 1 91.31 325 GLU B CA 1
ATOM 10132 C C . GLU B 1 325 ? -13.555 -25.906 -24.844 1 91.31 325 GLU B C 1
ATOM 10134 O O . GLU B 1 325 ? -13.297 -25.703 -23.656 1 91.31 325 GLU B O 1
ATOM 10139 N N . LYS B 1 326 ? -13.68 -25.016 -25.703 1 91.06 326 LYS B N 1
ATOM 10140 C CA . LYS B 1 326 ? -13.719 -23.594 -25.344 1 91.06 326 LYS B CA 1
ATOM 10141 C C . LYS B 1 326 ? -15.055 -23.234 -24.703 1 91.06 326 LYS B C 1
ATOM 10143 O O . LYS B 1 326 ? -16.109 -23.672 -25.156 1 91.06 326 LYS B O 1
ATOM 10148 N N . GLY B 1 327 ? -14.938 -22.531 -23.594 1 93.12 327 GLY B N 1
ATOM 10149 C CA . GLY B 1 327 ? -16.141 -21.969 -23.016 1 93.12 327 GLY B CA 1
ATOM 10150 C C . GLY B 1 327 ? -16.797 -22.875 -21.984 1 93.12 327 GLY B C 1
ATOM 10151 O O . GLY B 1 327 ? -17.922 -22.625 -21.562 1 93.12 327 GLY B O 1
ATOM 10152 N N . ALA B 1 328 ? -16.172 -24.016 -21.641 1 96.19 328 ALA B N 1
ATOM 10153 C CA . ALA B 1 328 ? -16.734 -24.844 -20.578 1 96.19 328 ALA B CA 1
ATOM 10154 C C . ALA B 1 328 ? -16.875 -24.062 -19.281 1 96.19 328 ALA B C 1
ATOM 10156 O O . ALA B 1 328 ? -15.938 -23.391 -18.844 1 96.19 328 ALA B O 1
ATOM 10157 N N . PRO B 1 329 ? -18.031 -24.109 -18.688 1 96.56 329 PRO B N 1
ATOM 10158 C CA . PRO B 1 329 ? -18.234 -23.297 -17.484 1 96.56 329 PRO B CA 1
ATOM 10159 C C . PRO B 1 329 ? -17.734 -23.984 -16.219 1 96.56 329 PRO B C 1
ATOM 10161 O O . PRO B 1 329 ? -17.75 -25.219 -16.125 1 96.56 329 PRO B O 1
ATOM 10164 N N . ALA B 1 330 ? -17.281 -23.203 -15.273 1 96 330 ALA B N 1
ATOM 10165 C CA . ALA B 1 330 ? -17.062 -23.719 -13.922 1 96 330 ALA B CA 1
ATOM 10166 C C . ALA B 1 330 ? -18.375 -24.203 -13.305 1 96 330 ALA B C 1
ATOM 10168 O O . ALA B 1 330 ? -19.453 -23.672 -13.586 1 96 330 ALA B O 1
ATOM 10169 N N . CYS B 1 331 ? -18.266 -25.188 -12.492 1 94.81 331 CYS B N 1
ATOM 10170 C CA . CYS B 1 331 ? -19.469 -25.734 -11.844 1 94.81 331 CYS B CA 1
ATOM 10171 C C . CYS B 1 331 ? -19.281 -25.781 -10.328 1 94.81 331 CYS B C 1
ATOM 10173 O O . CYS B 1 331 ? -18.188 -25.562 -9.828 1 94.81 331 CYS B O 1
ATOM 10175 N N . TYR B 1 332 ? -20.344 -25.938 -9.586 1 93.94 332 TYR B N 1
ATOM 10176 C CA . TYR B 1 332 ? -20.391 -25.969 -8.125 1 93.94 332 TYR B CA 1
ATOM 10177 C C . TYR B 1 332 ? -19.828 -24.688 -7.539 1 93.94 332 TYR B C 1
ATOM 10179 O O . TYR B 1 332 ? -18.969 -24.719 -6.652 1 93.94 332 TYR B O 1
ATOM 10187 N N . LEU B 1 333 ? -20.172 -23.609 -8.047 1 90.25 333 LEU B N 1
ATOM 10188 C CA . LEU B 1 333 ? -19.656 -22.312 -7.621 1 90.25 333 LEU B CA 1
ATOM 10189 C C . LEU B 1 333 ? -19.859 -22.109 -6.121 1 90.25 333 LEU B C 1
ATOM 10191 O O . LEU B 1 333 ? -19.031 -21.5 -5.453 1 90.25 333 LEU B O 1
ATOM 10195 N N . GLU B 1 334 ? -20.953 -22.625 -5.586 1 86.44 334 GLU B N 1
ATOM 10196 C CA . GLU B 1 334 ? -21.203 -22.547 -4.152 1 86.44 334 GLU B CA 1
ATOM 10197 C C . GLU B 1 334 ? -20.922 -23.859 -3.455 1 86.44 334 GLU B C 1
ATOM 10199 O O . GLU B 1 334 ? -21.328 -24.078 -2.312 1 86.44 334 GLU B O 1
ATOM 10204 N N . GLY B 1 335 ? -20.234 -24.734 -4.148 1 89.69 335 GLY B N 1
ATOM 10205 C CA . GLY B 1 335 ? -19.969 -26.062 -3.637 1 89.69 335 GLY B CA 1
ATOM 10206 C C . GLY B 1 335 ? -21.062 -27.062 -3.973 1 89.69 335 GLY B C 1
ATOM 10207 O O . GLY B 1 335 ? -22.234 -26.672 -4.152 1 89.69 335 GLY B O 1
ATOM 10208 N N . PRO B 1 336 ? -20.703 -28.297 -4.066 1 93.88 336 PRO B N 1
ATOM 10209 C CA . PRO B 1 336 ? -21.734 -29.328 -4.316 1 93.88 336 PRO B CA 1
ATOM 10210 C C . PRO B 1 336 ? -22.688 -29.5 -3.139 1 93.88 336 PRO B C 1
ATOM 10212 O O . PRO B 1 336 ? -22.344 -29.141 -2.006 1 93.88 336 PRO B O 1
ATOM 10215 N N . SER B 1 337 ? -23.859 -29.969 -3.434 1 92.31 337 SER B N 1
ATOM 10216 C CA . SER B 1 337 ? -24.828 -30.25 -2.375 1 92.31 337 SER B CA 1
ATOM 10217 C C . SER B 1 337 ? -24.375 -31.422 -1.515 1 92.31 337 SER B C 1
ATOM 10219 O O . SER B 1 337 ? -23.516 -32.219 -1.929 1 92.31 337 SER B O 1
ATOM 10221 N N . GLU B 1 338 ? -24.938 -31.578 -0.392 1 89.62 338 GLU B N 1
ATOM 10222 C CA . GLU B 1 338 ? -24.609 -32.688 0.517 1 89.62 338 GLU B CA 1
ATOM 10223 C C . GLU B 1 338 ? -24.984 -34.031 -0.08 1 89.62 338 GLU B C 1
ATOM 10225 O O . GLU B 1 338 ? -24.391 -35.062 0.255 1 89.62 338 GLU B O 1
ATOM 10230 N N . ASP B 1 339 ? -25.844 -33.969 -1.009 1 90.75 339 ASP B N 1
ATOM 10231 C CA . ASP B 1 339 ? -26.359 -35.219 -1.583 1 90.75 339 ASP B CA 1
ATOM 10232 C C . ASP B 1 339 ? -25.656 -35.531 -2.9 1 90.75 339 ASP B C 1
ATOM 10234 O O . ASP B 1 339 ? -25.922 -36.562 -3.514 1 90.75 339 ASP B O 1
ATOM 10238 N N . SER B 1 340 ? -24.781 -34.719 -3.207 1 91.94 340 SER B N 1
ATOM 10239 C CA . SER B 1 340 ? -24.109 -34.906 -4.488 1 91.94 340 SER B CA 1
ATOM 10240 C C . SER B 1 340 ? -23.297 -36.188 -4.512 1 91.94 340 SER B C 1
ATOM 10242 O O . SER B 1 340 ? -22.469 -36.438 -3.637 1 91.94 340 SER B O 1
ATOM 10244 N N . GLU B 1 341 ? -23.516 -37.094 -5.426 1 91.19 341 GLU B N 1
ATOM 10245 C CA . GLU B 1 341 ? -22.797 -38.312 -5.719 1 91.19 341 GLU B CA 1
ATOM 10246 C C . GLU B 1 341 ? -23.094 -38.812 -7.133 1 91.19 341 GLU B C 1
ATOM 10248 O O . GLU B 1 341 ? -24.219 -38.719 -7.598 1 91.19 341 GLU B O 1
ATOM 10253 N N . PHE B 1 342 ? -22.078 -39.281 -7.801 1 92 342 PHE B N 1
ATOM 10254 C CA . PHE B 1 342 ? -22.203 -39.844 -9.148 1 92 342 PHE B CA 1
ATOM 10255 C C . PHE B 1 342 ? -23.031 -38.906 -10.031 1 92 342 PHE B C 1
ATOM 10257 O O . PHE B 1 342 ? -23.969 -39.344 -10.703 1 92 342 PHE B O 1
ATOM 102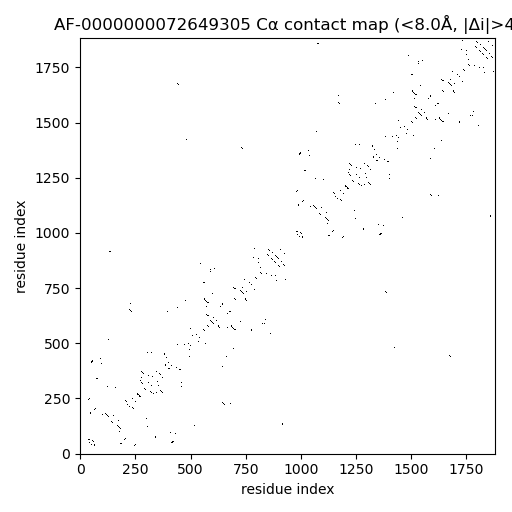64 N N . GLU B 1 343 ? -22.703 -37.625 -9.961 1 91.19 343 GLU B N 1
ATOM 10265 C CA . GLU B 1 343 ? -23.484 -36.594 -10.648 1 91.19 343 GLU B CA 1
ATOM 10266 C C . GLU B 1 343 ? -22.828 -36.219 -11.977 1 91.19 343 GLU B C 1
ATOM 10268 O O . GLU B 1 343 ? -21.609 -36.125 -12.07 1 91.19 343 GLU B O 1
ATOM 10273 N N . LEU B 1 344 ? -23.641 -36.031 -13.008 1 93.81 344 LEU B N 1
ATOM 10274 C CA . LEU B 1 344 ? -23.234 -35.531 -14.32 1 93.81 344 LEU B CA 1
ATOM 10275 C C . LEU B 1 344 ? -24.062 -34.312 -14.719 1 93.81 344 LEU B C 1
ATOM 10277 O O . LEU B 1 344 ? -25.172 -34.125 -14.203 1 93.81 344 LEU B O 1
ATOM 10281 N N . PHE B 1 345 ? -23.547 -33.531 -15.578 1 94.88 345 PHE B N 1
ATOM 10282 C CA . PHE B 1 345 ? -24.234 -32.375 -16.141 1 94.88 345 PHE B CA 1
ATOM 10283 C C . PHE B 1 345 ? -24.812 -32.719 -17.516 1 94.88 345 PHE B C 1
ATOM 10285 O O . PHE B 1 345 ? -24.453 -33.719 -18.109 1 94.88 345 PHE B O 1
ATOM 10292 N N . GLN B 1 346 ? -25.703 -31.844 -17.953 1 94.19 346 GLN B N 1
ATOM 10293 C CA . GLN B 1 346 ? -26.281 -32.062 -19.281 1 94.19 346 GLN B CA 1
ATOM 10294 C C . GLN B 1 346 ? -25.234 -31.844 -20.375 1 94.19 346 GLN B C 1
ATOM 10296 O O . GLN B 1 346 ? -24.453 -30.891 -20.328 1 94.19 346 GLN B O 1
ATOM 10301 N N . PRO B 1 347 ? -25.203 -32.812 -21.297 1 94.5 347 PRO B N 1
ATOM 10302 C CA . PRO B 1 347 ? -24.297 -32.625 -22.422 1 94.5 347 PRO B CA 1
ATOM 10303 C C . PRO B 1 347 ? -24.625 -31.359 -23.219 1 94.5 347 PRO B C 1
ATOM 10305 O O . PRO B 1 347 ? -25.797 -31.016 -23.391 1 94.5 347 PRO B O 1
ATOM 10308 N N . TYR B 1 348 ? -23.719 -30.656 -23.656 1 94.75 348 TYR B N 1
ATOM 10309 C CA . TYR B 1 348 ? -23.859 -29.484 -24.5 1 94.75 348 TYR B CA 1
ATOM 10310 C C . TYR B 1 348 ? -23.188 -29.688 -25.859 1 94.75 348 TYR B C 1
ATOM 10312 O O . TYR B 1 348 ? -22.047 -29.25 -26.062 1 94.75 348 TYR B O 1
ATOM 10320 N N . MET B 1 349 ? -23.891 -30.141 -26.781 1 93.31 349 MET B N 1
ATOM 10321 C CA . MET B 1 349 ? -23.359 -30.594 -28.062 1 93.31 349 MET B CA 1
ATOM 10322 C C . MET B 1 349 ? -22.797 -29.438 -28.875 1 93.31 349 MET B C 1
ATOM 10324 O O . MET B 1 349 ? -21.766 -29.578 -29.547 1 93.31 349 MET B O 1
ATOM 10328 N N . GLU B 1 350 ? -23.453 -28.281 -28.828 1 93.75 350 GLU B N 1
ATOM 10329 C CA . GLU B 1 350 ? -23.016 -27.125 -29.609 1 93.75 350 GLU B CA 1
ATOM 10330 C C . GLU B 1 350 ? -21.578 -26.734 -29.25 1 93.75 350 GLU B C 1
ATOM 10332 O O . GLU B 1 350 ? -20.812 -26.297 -30.109 1 93.75 350 GLU B O 1
ATOM 10337 N N . ARG B 1 351 ? -21.281 -26.891 -28.078 1 93.81 351 ARG B N 1
ATOM 10338 C CA . ARG B 1 351 ? -19.969 -26.484 -27.578 1 93.81 351 ARG B CA 1
ATOM 10339 C C . ARG B 1 351 ? -18.891 -27.469 -28.047 1 93.81 351 ARG B C 1
ATOM 10341 O O . ARG B 1 351 ? -17.75 -27.062 -28.312 1 93.81 351 ARG B O 1
ATOM 10348 N N . ILE B 1 352 ? -19.219 -28.75 -28.234 1 95.75 352 ILE B N 1
ATOM 10349 C CA . ILE B 1 352 ? -18.172 -29.75 -28.5 1 95.75 352 ILE B CA 1
ATOM 10350 C C . ILE B 1 352 ? -18.203 -30.156 -29.969 1 95.75 352 ILE B C 1
ATOM 10352 O O . ILE B 1 352 ? -17.266 -30.797 -30.453 1 95.75 352 ILE B O 1
ATOM 10356 N N . MET B 1 353 ? -19.141 -29.688 -30.766 1 95.56 353 MET B N 1
ATOM 10357 C CA . MET B 1 353 ? -19.344 -30.125 -32.156 1 95.56 353 MET B CA 1
ATOM 10358 C C . MET B 1 353 ? -18.156 -29.781 -33.031 1 95.56 353 MET B C 1
ATOM 10360 O O . MET B 1 353 ? -17.734 -30.578 -33.875 1 95.56 353 MET B O 1
ATOM 10364 N N . PRO B 1 354 ? -17.609 -28.578 -32.875 1 95.75 354 PRO B N 1
ATOM 10365 C CA . PRO B 1 354 ? -16.453 -28.281 -33.719 1 95.75 354 PRO B CA 1
ATOM 10366 C C . PRO B 1 354 ? -15.32 -29.281 -33.562 1 95.75 354 PRO B C 1
ATOM 10368 O O . PRO B 1 354 ? -14.625 -29.609 -34.531 1 95.75 354 PRO B O 1
ATOM 10371 N N . HIS B 1 355 ? -15.109 -29.781 -32.438 1 96.31 355 HIS B N 1
ATOM 10372 C CA . HIS B 1 355 ? -14.047 -30.734 -32.156 1 96.31 355 HIS B CA 1
ATOM 10373 C C . HIS B 1 355 ? -14.422 -32.125 -32.656 1 96.31 355 HIS B C 1
ATOM 10375 O O . HIS B 1 355 ? -13.562 -32.844 -33.156 1 96.31 355 HIS B O 1
ATOM 10381 N N . ILE B 1 356 ? -15.656 -32.5 -32.5 1 96.19 356 ILE B N 1
ATOM 10382 C CA . ILE B 1 356 ? -16.156 -33.781 -33 1 96.19 356 ILE B CA 1
ATOM 10383 C C . ILE B 1 356 ? -15.969 -33.875 -34.5 1 96.19 356 ILE B C 1
ATOM 10385 O O . ILE B 1 356 ? -15.539 -34.875 -35.031 1 96.19 356 ILE B O 1
ATOM 10389 N N . GLU B 1 357 ? -16.281 -32.75 -35.156 1 96.75 357 GLU B N 1
ATOM 10390 C CA . GLU B 1 357 ? -16.125 -32.719 -36.625 1 96.75 357 GLU B CA 1
ATOM 10391 C C . GLU B 1 357 ? -14.68 -32.938 -37.031 1 96.75 357 GLU B C 1
ATOM 10393 O O . GLU B 1 357 ? -14.398 -33.656 -38 1 96.75 357 GLU B O 1
ATOM 10398 N N . ARG B 1 358 ? -13.797 -32.312 -36.312 1 96.75 358 ARG B N 1
ATOM 10399 C CA . ARG B 1 358 ? -12.383 -32.5 -36.625 1 96.75 358 ARG B CA 1
ATOM 10400 C C . ARG B 1 358 ? -11.93 -33.906 -36.344 1 96.75 358 ARG B C 1
ATOM 10402 O O . ARG B 1 358 ? -11.078 -34.469 -37.031 1 96.75 358 ARG B O 1
ATOM 10409 N N . ALA B 1 359 ? -12.461 -34.531 -35.281 1 97.25 359 ALA B N 1
ATOM 10410 C CA . ALA B 1 359 ? -12.133 -35.938 -34.969 1 97.25 359 ALA B CA 1
ATOM 10411 C C . ALA B 1 359 ? -12.625 -36.875 -36.062 1 97.25 359 ALA B C 1
ATOM 10413 O O . ALA B 1 359 ? -11.93 -37.812 -36.438 1 97.25 359 ALA B O 1
ATOM 10414 N N . ILE B 1 360 ? -13.789 -36.562 -36.656 1 97 360 ILE B N 1
ATOM 10415 C CA . ILE B 1 360 ? -14.352 -37.375 -37.719 1 97 360 ILE B CA 1
ATOM 10416 C C . ILE B 1 360 ? -13.484 -37.25 -38.969 1 97 360 ILE B C 1
ATOM 10418 O O . ILE B 1 360 ? -13.227 -38.25 -39.656 1 97 360 ILE B O 1
ATOM 10422 N N . ASP B 1 361 ? -13.055 -36.062 -39.188 1 96.38 361 ASP B N 1
ATOM 10423 C CA . ASP B 1 361 ? -12.188 -35.844 -40.312 1 96.38 361 ASP B CA 1
ATOM 10424 C C . ASP B 1 361 ? -10.906 -36.688 -40.219 1 96.38 361 ASP B C 1
ATOM 10426 O O . ASP B 1 361 ? -10.422 -37.219 -41.219 1 96.38 361 ASP B O 1
ATOM 10430 N N . ARG B 1 362 ? -10.352 -36.75 -39.031 1 97.31 362 ARG B N 1
ATOM 10431 C CA . ARG B 1 362 ? -9.094 -37.438 -38.812 1 97.31 362 ARG B CA 1
ATOM 10432 C C . ARG B 1 362 ? -9.305 -38.969 -38.719 1 97.31 362 ARG B C 1
ATOM 10434 O O . ARG B 1 362 ? -8.469 -39.719 -39.188 1 97.31 362 ARG B O 1
ATOM 10441 N N . VAL B 1 363 ? -10.383 -39.406 -38.094 1 97.5 363 VAL B N 1
ATOM 10442 C CA . VAL B 1 363 ? -10.75 -40.781 -37.938 1 97.5 363 VAL B CA 1
ATOM 10443 C C . VAL B 1 363 ? -12.164 -41.031 -38.469 1 97.5 363 VAL B C 1
ATOM 10445 O O . VAL B 1 363 ? -13.117 -41.125 -37.688 1 97.5 363 VAL B O 1
ATOM 10448 N N . PRO B 1 364 ? -12.289 -41.25 -39.688 1 96.38 364 PRO B N 1
ATOM 10449 C CA . PRO B 1 364 ? -13.609 -41.375 -40.312 1 96.38 364 PRO B CA 1
ATOM 10450 C C . PRO B 1 364 ? -14.453 -42.5 -39.656 1 96.38 364 PRO B C 1
ATOM 10452 O O . PRO B 1 364 ? -15.68 -42.375 -39.594 1 96.38 364 PRO B O 1
ATOM 10455 N N . ALA B 1 365 ? -13.859 -43.562 -39.219 1 95.56 365 ALA B N 1
ATOM 10456 C CA . ALA B 1 365 ? -14.57 -44.656 -38.562 1 95.56 365 ALA B CA 1
ATOM 10457 C C . ALA B 1 365 ? -15.391 -44.156 -37.375 1 95.56 365 ALA B C 1
ATOM 10459 O O . ALA B 1 365 ? -16.469 -44.688 -37.094 1 95.56 365 ALA B O 1
ATOM 10460 N N . PHE B 1 366 ? -14.914 -43.188 -36.719 1 95.19 366 PHE B N 1
ATOM 10461 C CA . PHE B 1 366 ? -15.617 -42.594 -35.594 1 95.19 366 PHE B CA 1
ATOM 10462 C C . PHE B 1 366 ? -16.953 -42 -36.031 1 95.19 366 PHE B C 1
ATOM 10464 O O . PHE B 1 366 ? -17.938 -42.062 -35.312 1 95.19 366 PHE B O 1
ATOM 10471 N N . GLY B 1 367 ? -16.969 -41.469 -37.188 1 94.75 367 GLY B N 1
ATOM 10472 C CA . GLY B 1 367 ? -18.172 -40.875 -37.719 1 94.75 367 GLY B CA 1
ATOM 10473 C C . GLY B 1 367 ? -19.188 -41.875 -38.219 1 94.75 367 GLY B C 1
ATOM 10474 O O . GLY B 1 367 ? -20.344 -41.531 -38.5 1 94.75 367 GLY B O 1
ATOM 10475 N N . GLU B 1 368 ? -18.828 -43.062 -38.188 1 95 368 GLU B N 1
ATOM 10476 C CA . GLU B 1 368 ? -19.672 -44.125 -38.781 1 95 368 GLU B CA 1
ATOM 10477 C C . GLU B 1 368 ? -20.438 -44.875 -37.719 1 95 368 GLU B C 1
ATOM 10479 O O . GLU B 1 368 ? -21.266 -45.75 -38 1 95 368 GLU B O 1
ATOM 10484 N N . VAL B 1 369 ? -20.203 -44.625 -36.562 1 93.06 369 VAL B N 1
ATOM 10485 C CA . VAL B 1 369 ? -20.828 -45.344 -35.469 1 93.06 369 VAL B CA 1
ATOM 10486 C C . VAL B 1 369 ? -21.672 -44.406 -34.625 1 93.06 369 VAL B C 1
ATOM 10488 O O . VAL B 1 369 ? -21.422 -43.219 -34.594 1 93.06 369 VAL B O 1
ATOM 10491 N N . GLY B 1 370 ? -22.672 -44.938 -34 1 92.44 370 GLY B N 1
ATOM 10492 C CA . GLY B 1 370 ? -23.547 -44.188 -33.125 1 92.44 370 GLY B CA 1
ATOM 10493 C C . GLY B 1 370 ? -22.938 -43.906 -31.75 1 92.44 370 GLY B C 1
ATOM 10494 O O . GLY B 1 370 ? -22.031 -44.625 -31.328 1 92.44 370 GLY B O 1
ATOM 10495 N N . ILE B 1 371 ? -23.438 -42.906 -31.031 1 93.5 371 ILE B N 1
ATOM 10496 C CA . ILE B 1 371 ? -23.031 -42.562 -29.672 1 93.5 371 ILE B CA 1
ATOM 10497 C C . ILE B 1 371 ? -23.859 -43.344 -28.672 1 93.5 371 ILE B C 1
ATOM 10499 O O . ILE B 1 371 ? -25.094 -43.281 -28.688 1 93.5 371 ILE B O 1
ATOM 10503 N N . LYS B 1 372 ? -23.25 -44.062 -27.891 1 94.25 372 LYS B N 1
ATOM 10504 C CA . LYS B 1 372 ? -23.922 -44.781 -26.828 1 94.25 372 LYS B CA 1
ATOM 10505 C C . LYS B 1 372 ? -24.234 -43.906 -25.641 1 94.25 372 LYS B C 1
ATOM 10507 O O . LYS B 1 372 ? -25.328 -43.969 -25.062 1 94.25 372 LYS B O 1
ATOM 10512 N N . THR B 1 373 ? -23.266 -43.125 -25.219 1 93.38 373 THR B N 1
ATOM 10513 C CA . THR B 1 373 ? -23.438 -42.25 -24.062 1 93.38 373 THR B CA 1
ATOM 10514 C C . THR B 1 373 ? -22.484 -41.062 -24.125 1 93.38 373 THR B C 1
ATOM 10516 O O . THR B 1 373 ? -21.422 -41.156 -24.75 1 93.38 373 THR B O 1
ATOM 10519 N N . ILE B 1 374 ? -22.953 -39.938 -23.578 1 94.44 374 ILE B N 1
ATOM 10520 C CA . ILE B 1 374 ? -22.125 -38.75 -23.422 1 94.44 374 ILE B CA 1
ATOM 10521 C C . ILE B 1 374 ? -21.969 -38.438 -21.938 1 94.44 374 ILE B C 1
ATOM 10523 O O . ILE B 1 374 ? -22.953 -38.281 -21.219 1 94.44 374 ILE B O 1
ATOM 10527 N N . TYR B 1 375 ? -20.781 -38.344 -21.484 1 94.81 375 TYR B N 1
ATOM 10528 C CA . TYR B 1 375 ? -20.453 -37.938 -20.109 1 94.81 375 TYR B CA 1
ATOM 10529 C C . TYR B 1 375 ? -20.078 -36.469 -20.047 1 94.81 375 TYR B C 1
ATOM 10531 O O . TYR B 1 375 ? -19.266 -36 -20.859 1 94.81 375 TYR B O 1
ATOM 10539 N N . ASN B 1 376 ? -20.688 -35.719 -19.266 1 96.25 376 ASN B N 1
ATOM 10540 C CA . ASN B 1 376 ? -20.328 -34.344 -18.891 1 96.25 376 ASN B CA 1
ATOM 10541 C C . ASN B 1 376 ? -20.172 -34.219 -17.375 1 96.25 376 ASN B C 1
ATOM 10543 O O . ASN B 1 376 ? -21.141 -33.938 -16.672 1 96.25 376 ASN B O 1
ATOM 10547 N N . GLY B 1 377 ? -18.906 -34.406 -16.953 1 95.25 377 GLY B N 1
ATOM 10548 C CA . GLY B 1 377 ? -18.656 -34.406 -15.523 1 95.25 377 GLY B CA 1
ATOM 10549 C C . GLY B 1 377 ? -17.812 -33.25 -15.039 1 95.25 377 GLY B C 1
ATOM 10550 O O . GLY B 1 377 ? -17.297 -32.469 -15.852 1 95.25 377 GLY B O 1
ATOM 10551 N N . ALA B 1 378 ? -17.75 -33.125 -13.727 1 95.81 378 ALA B N 1
ATOM 10552 C CA . ALA B 1 378 ? -16.953 -32.094 -13.094 1 95.81 378 ALA B CA 1
ATOM 10553 C C . ALA B 1 378 ? -15.516 -32.562 -12.898 1 95.81 378 ALA B C 1
ATOM 10555 O O . ALA B 1 378 ? -15.266 -33.656 -12.414 1 95.81 378 ALA B O 1
ATOM 10556 N N . ILE B 1 379 ? -14.555 -31.703 -13.289 1 95.56 379 ILE B N 1
ATOM 10557 C CA . ILE B 1 379 ? -13.133 -31.938 -13.039 1 95.56 379 ILE B CA 1
ATOM 10558 C C . ILE B 1 379 ? -12.539 -30.734 -12.297 1 95.56 379 ILE B C 1
ATOM 10560 O O . ILE B 1 379 ? -12.703 -29.594 -12.727 1 95.56 379 ILE B O 1
ATOM 10564 N N . PRO B 1 380 ? -11.883 -31 -11.188 1 96.62 380 PRO B N 1
ATOM 10565 C CA . PRO B 1 380 ? -11.289 -29.891 -10.438 1 96.62 380 PRO B CA 1
ATOM 10566 C C . PRO B 1 380 ? -10.141 -29.203 -11.188 1 96.62 380 PRO B C 1
ATOM 10568 O O . PRO B 1 380 ? -9.344 -29.891 -11.844 1 96.62 380 PRO B O 1
ATOM 10571 N N . PHE B 1 381 ? -10.07 -27.844 -11.055 1 97.38 381 PHE B N 1
ATOM 10572 C CA . PHE B 1 381 ? -9 -27.047 -11.625 1 97.3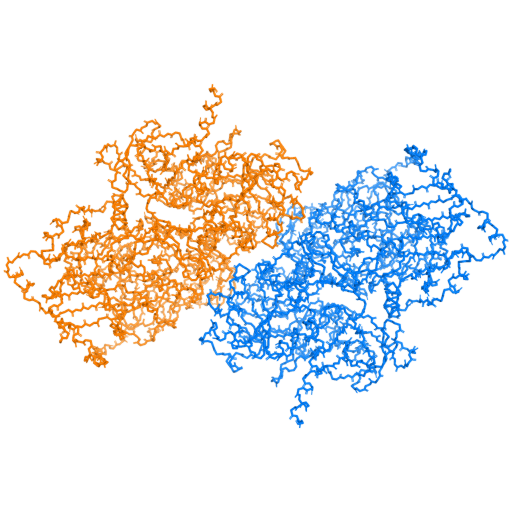8 381 PHE B CA 1
ATOM 10573 C C . PHE B 1 381 ? -8.477 -26.031 -10.609 1 97.38 381 PHE B C 1
ATOM 10575 O O . PHE B 1 381 ? -9.156 -25.719 -9.641 1 97.38 381 PHE B O 1
ATOM 10582 N N . THR B 1 382 ? -7.25 -25.656 -10.742 1 96.31 382 THR B N 1
ATOM 10583 C CA . THR B 1 382 ? -6.641 -24.5 -10.086 1 96.31 382 THR B CA 1
ATOM 10584 C C . THR B 1 382 ? -6.359 -23.391 -11.094 1 96.31 382 THR B C 1
ATOM 10586 O O . THR B 1 382 ? -6.406 -23.625 -12.305 1 96.31 382 THR B O 1
ATOM 10589 N N . PRO B 1 383 ? -6.062 -22.188 -10.625 1 94.5 383 PRO B N 1
ATOM 10590 C CA . PRO B 1 383 ? -5.883 -21.031 -11.516 1 94.5 383 PRO B CA 1
ATOM 10591 C C . PRO B 1 383 ? -4.707 -21.203 -12.469 1 94.5 383 PRO B C 1
ATOM 10593 O O . PRO B 1 383 ? -4.641 -20.547 -13.508 1 94.5 383 PRO B O 1
ATOM 10596 N N . ASP B 1 384 ? -3.785 -22.078 -12.156 1 92.62 384 ASP B N 1
ATOM 10597 C CA . ASP B 1 384 ? -2.631 -22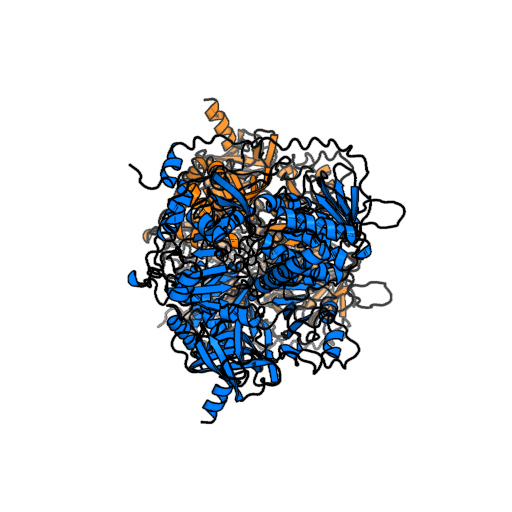.266 -13.031 1 92.62 384 ASP B CA 1
ATOM 10598 C C . ASP B 1 384 ? -2.586 -23.688 -13.586 1 92.62 384 ASP B C 1
ATOM 10600 O O . ASP B 1 384 ? -1.611 -24.078 -14.234 1 92.62 384 ASP B O 1
ATOM 10604 N N . GLY B 1 385 ? -3.539 -24.484 -13.281 1 94.31 385 GLY B N 1
ATOM 10605 C CA . GLY B 1 385 ? -3.639 -25.828 -13.82 1 94.31 385 GLY B CA 1
ATOM 10606 C C . GLY B 1 385 ? -2.76 -26.828 -13.094 1 94.31 385 GLY B C 1
ATOM 10607 O O . GLY B 1 385 ? -2.707 -28 -13.469 1 94.31 385 GLY B O 1
ATOM 10608 N N . VAL B 1 386 ? -2.064 -26.391 -12.062 1 95.12 386 VAL B N 1
ATOM 10609 C CA . VAL B 1 386 ? -1.22 -27.266 -11.25 1 95.12 386 VAL B CA 1
ATOM 10610 C C . VAL B 1 386 ? -1.928 -27.578 -9.938 1 95.12 386 VAL B C 1
ATOM 10612 O O . VAL B 1 386 ? -2.428 -26.688 -9.258 1 95.12 386 VAL B O 1
ATOM 10615 N N . PRO B 1 387 ? -2.02 -28.891 -9.594 1 96.5 387 PRO B N 1
ATOM 10616 C CA . PRO B 1 387 ? -2.713 -29.234 -8.352 1 96.5 387 PRO B CA 1
ATOM 10617 C C . PRO B 1 387 ? -2.023 -28.656 -7.113 1 96.5 387 PRO B C 1
ATOM 10619 O O . PRO B 1 387 ? -0.87 -28.219 -7.191 1 96.5 387 PRO B O 1
ATOM 10622 N N . ILE B 1 388 ? -2.82 -28.641 -6.086 1 95.62 388 ILE B N 1
ATOM 10623 C CA . ILE B 1 388 ? -2.334 -28.172 -4.793 1 95.62 388 ILE B CA 1
ATOM 10624 C C . ILE B 1 388 ? -2.016 -29.375 -3.896 1 95.62 388 ILE B C 1
ATOM 10626 O O . ILE B 1 388 ? -2.912 -30.141 -3.529 1 95.62 388 ILE B O 1
ATOM 10630 N N . VAL B 1 389 ? -0.738 -29.516 -3.539 1 97.31 389 VAL B N 1
ATOM 10631 C CA . VAL B 1 389 ? -0.297 -30.641 -2.713 1 97.31 389 VAL B CA 1
ATOM 10632 C C . VAL B 1 389 ? 0.731 -30.156 -1.692 1 97.31 389 VAL B C 1
ATOM 10634 O O . VAL B 1 389 ? 1.812 -29.688 -2.062 1 97.31 389 VAL B O 1
ATOM 10637 N N . GLY B 1 390 ? 0.384 -30.172 -0.449 1 95 390 GLY B N 1
ATOM 10638 C CA . GLY B 1 390 ? 1.298 -29.734 0.587 1 95 390 GLY B CA 1
ATOM 10639 C C . GLY B 1 390 ? 0.59 -29.125 1.786 1 95 390 GLY B C 1
ATOM 10640 O O . GLY B 1 390 ? -0.611 -29.328 1.973 1 95 390 GLY B O 1
ATOM 10641 N N . PRO B 1 391 ? 1.313 -28.422 2.658 1 90.81 391 PRO B N 1
ATOM 10642 C CA . PRO B 1 391 ? 0.735 -27.875 3.887 1 90.81 391 PRO B CA 1
ATOM 10643 C C . PRO B 1 391 ? -0.245 -26.734 3.621 1 90.81 391 PRO B C 1
ATOM 10645 O O . PRO B 1 391 ? -0.011 -25.906 2.734 1 90.81 391 PRO B O 1
ATOM 10648 N N . ALA B 1 392 ? -1.282 -26.719 4.387 1 88.75 392 ALA B N 1
ATOM 10649 C CA . ALA B 1 392 ? -2.227 -25.609 4.32 1 88.75 392 ALA B CA 1
ATOM 10650 C C . ALA B 1 392 ? -1.625 -24.344 4.914 1 88.75 392 ALA B C 1
ATOM 10652 O O . ALA B 1 392 ? -1 -24.375 5.977 1 88.75 392 ALA B O 1
ATOM 10653 N N . PRO B 1 393 ? -1.816 -23.25 4.18 1 80.12 393 PRO B N 1
ATOM 10654 C CA . PRO B 1 393 ? -1.27 -22 4.711 1 80.12 393 PRO B CA 1
ATOM 10655 C C . PRO B 1 393 ? -1.83 -21.641 6.086 1 80.12 393 PRO B C 1
ATOM 10657 O O . PRO B 1 393 ? -3.049 -21.641 6.277 1 80.12 393 PRO B O 1
ATOM 10660 N N . GLY B 1 394 ? -0.926 -21.359 7.02 1 72.81 394 GLY B N 1
ATOM 10661 C CA . GLY B 1 394 ? -1.312 -20.828 8.32 1 72.81 394 GLY B CA 1
ATOM 10662 C C . GLY B 1 394 ? -1.756 -21.906 9.297 1 72.81 394 GLY B C 1
ATOM 10663 O O . GLY B 1 394 ? -2.078 -21.609 10.445 1 72.81 394 GLY B O 1
ATOM 10664 N N . LEU B 1 395 ? -1.813 -23.203 8.875 1 80.12 395 LEU B N 1
ATOM 10665 C CA . LEU B 1 395 ? -2.32 -24.266 9.742 1 80.12 395 LEU B CA 1
ATOM 10666 C C . LEU B 1 395 ? -1.233 -25.297 10.039 1 80.12 395 LEU B C 1
ATOM 10668 O O . LEU B 1 395 ? -0.373 -25.547 9.195 1 80.12 395 LEU B O 1
ATOM 10672 N N . TYR B 1 396 ? -1.303 -25.812 11.219 1 81.69 396 TYR B N 1
ATOM 10673 C CA . TYR B 1 396 ? -0.342 -26.828 11.625 1 81.69 396 TYR B CA 1
ATOM 10674 C C . TYR B 1 396 ? -0.873 -28.234 11.32 1 81.69 396 TYR B C 1
ATOM 10676 O O . TYR B 1 396 ? -2.047 -28.516 11.562 1 81.69 396 TYR B O 1
ATOM 10684 N N . ASN B 1 397 ? -0.064 -29.047 10.758 1 90.69 397 ASN B N 1
ATOM 10685 C CA . ASN B 1 397 ? -0.362 -30.453 10.484 1 90.69 397 ASN B CA 1
ATOM 10686 C C . ASN B 1 397 ? -1.66 -30.594 9.695 1 90.69 397 ASN B C 1
ATOM 10688 O O . ASN B 1 397 ? -2.439 -31.516 9.945 1 90.69 397 ASN B O 1
ATOM 10692 N N . TYR B 1 398 ? -1.993 -29.672 9.016 1 92.5 398 TYR B N 1
ATOM 10693 C CA . TYR B 1 398 ? -3.094 -29.719 8.062 1 92.5 398 TYR B CA 1
ATOM 10694 C C . TYR B 1 398 ? -2.57 -29.703 6.625 1 92.5 398 TYR B C 1
ATOM 10696 O O . TYR B 1 398 ? -1.792 -28.828 6.25 1 92.5 398 TYR B O 1
ATOM 10704 N N . TRP B 1 399 ? -3.012 -30.641 5.875 1 96.31 399 TRP B N 1
ATOM 10705 C CA . TRP B 1 399 ? -2.428 -30.875 4.559 1 96.31 399 TRP B CA 1
ATOM 10706 C C . TRP B 1 399 ? -3.51 -30.906 3.484 1 96.31 399 TRP B C 1
ATOM 10708 O O . TRP B 1 399 ? -4.645 -31.312 3.75 1 96.31 399 TRP B O 1
ATOM 10718 N N . LEU B 1 400 ? -3.092 -30.484 2.316 1 97.12 400 LEU B N 1
ATOM 10719 C CA . LEU B 1 400 ? -4.016 -30.422 1.19 1 97.12 400 LEU B CA 1
ATOM 10720 C C . LEU B 1 400 ? -3.508 -31.25 0.018 1 97.12 400 LEU B C 1
ATOM 10722 O O . LEU B 1 400 ? -2.303 -31.281 -0.247 1 97.12 400 LEU B O 1
ATOM 10726 N N . SER B 1 401 ? -4.301 -31.969 -0.649 1 98.38 401 SER B N 1
ATOM 10727 C CA . SER B 1 401 ? -4.133 -32.562 -1.972 1 98.38 401 SER B CA 1
ATOM 10728 C C . SER B 1 401 ? -5.371 -32.375 -2.834 1 98.38 401 SER B C 1
ATOM 10730 O O . SER B 1 401 ? -6.199 -33.281 -2.967 1 98.38 401 SER B O 1
ATOM 10732 N N . GLU B 1 402 ? -5.441 -31.172 -3.441 1 98 402 GLU B N 1
ATOM 10733 C CA . GLU B 1 402 ? -6.656 -30.703 -4.102 1 98 402 GLU B CA 1
ATOM 10734 C C . GLU B 1 402 ? -6.352 -30.172 -5.5 1 98 402 GLU B C 1
ATOM 10736 O O . GLU B 1 402 ? -5.199 -29.859 -5.816 1 98 402 GLU B O 1
ATOM 10741 N N . GLY B 1 403 ? -7.371 -30.078 -6.34 1 97.25 403 GLY B N 1
ATOM 10742 C CA . GLY B 1 403 ? -7.27 -29.438 -7.637 1 97.25 403 GLY B CA 1
ATOM 10743 C C . GLY B 1 403 ? -6.609 -30.312 -8.688 1 97.25 403 GLY B C 1
ATOM 10744 O O . GLY B 1 403 ? -6 -29.797 -9.633 1 97.25 403 GLY B O 1
ATOM 10745 N N . HIS B 1 404 ? -6.758 -31.562 -8.562 1 96.94 404 HIS B N 1
ATOM 10746 C CA . HIS B 1 404 ? -6.184 -32.5 -9.531 1 96.94 404 HIS B CA 1
ATOM 10747 C C . HIS B 1 404 ? -7.043 -32.594 -10.781 1 96.94 404 HIS B C 1
ATOM 10749 O O . HIS B 1 404 ? -8.102 -33.219 -10.766 1 96.94 404 HIS B O 1
ATOM 10755 N N . THR B 1 405 ? -6.523 -32 -11.867 1 94.75 405 THR B N 1
ATOM 10756 C CA . THR B 1 405 ? -7.203 -32.125 -13.156 1 94.75 405 THR B CA 1
ATOM 10757 C C . THR B 1 405 ? -7.023 -33.531 -13.742 1 94.75 405 THR B C 1
ATOM 10759 O O . THR B 1 405 ? -7.977 -34.125 -14.25 1 94.75 405 THR B O 1
ATOM 10762 N N . PHE B 1 406 ? -5.836 -33.969 -13.633 1 93.75 406 PHE B N 1
ATOM 10763 C CA . PHE B 1 406 ? -5.504 -35.344 -14.039 1 93.75 406 PHE B CA 1
ATOM 10764 C C . PHE B 1 406 ? -5.301 -36.219 -12.82 1 93.75 406 PHE B C 1
ATOM 10766 O O . PHE B 1 406 ? -4.215 -36.781 -12.609 1 93.75 406 PHE B O 1
ATOM 10773 N N . GLY B 1 407 ? -6.391 -36.469 -12.188 1 94.25 407 GLY B N 1
ATOM 10774 C CA . GLY B 1 407 ? -6.348 -37.062 -10.875 1 94.25 407 GLY B CA 1
ATOM 10775 C C . GLY B 1 407 ? -5.836 -38.5 -10.906 1 94.25 407 GLY B C 1
ATOM 10776 O O . GLY B 1 407 ? -5.043 -38.906 -10.047 1 94.25 407 GLY B O 1
ATOM 10777 N N . ILE B 1 408 ? -6.25 -39.312 -11.906 1 95.31 408 ILE B N 1
ATOM 10778 C CA . ILE B 1 408 ? -5.859 -40.688 -11.977 1 95.31 408 ILE B CA 1
ATOM 10779 C C . ILE B 1 408 ? -4.344 -40.812 -12.156 1 95.31 408 ILE B C 1
ATOM 10781 O O . ILE B 1 408 ? -3.674 -41.531 -11.43 1 95.31 408 ILE B O 1
ATOM 10785 N N . THR B 1 409 ? -3.846 -40.031 -13.039 1 94.94 409 THR B N 1
ATOM 10786 C CA . THR B 1 409 ? -2.428 -40.125 -13.359 1 94.94 409 THR B CA 1
ATOM 10787 C C . THR B 1 409 ? -1.576 -39.531 -12.242 1 94.94 409 THR B C 1
ATOM 10789 O O . THR B 1 409 ? -0.455 -39.969 -12 1 94.94 409 THR B O 1
ATOM 10792 N N . ALA B 1 410 ? -2.066 -38.594 -11.562 1 95.69 410 ALA B N 1
ATOM 10793 C CA . ALA B 1 410 ? -1.236 -37.875 -10.602 1 95.69 410 ALA B CA 1
ATOM 10794 C C . ALA B 1 410 ? -1.378 -38.469 -9.203 1 95.69 410 ALA B C 1
ATOM 10796 O O . ALA B 1 410 ? -0.546 -38.219 -8.328 1 95.69 410 ALA B O 1
ATOM 10797 N N . ALA B 1 411 ? -2.406 -39.219 -8.906 1 97.5 411 ALA B N 1
ATOM 10798 C CA . ALA B 1 411 ? -2.777 -39.656 -7.559 1 97.5 411 ALA B CA 1
ATOM 10799 C C . ALA B 1 411 ? -1.632 -40.406 -6.891 1 97.5 411 ALA B C 1
ATOM 10801 O O . ALA B 1 411 ? -1.332 -40.188 -5.715 1 97.5 411 ALA B O 1
ATOM 10802 N N . GLY B 1 412 ? -1.034 -41.344 -7.637 1 97.5 412 GLY B N 1
ATOM 10803 C CA . GLY B 1 412 ? 0.07 -42.125 -7.066 1 97.5 412 GLY B CA 1
ATOM 10804 C C . GLY B 1 412 ? 1.208 -41.219 -6.586 1 97.5 412 GLY B C 1
ATOM 10805 O O . GLY B 1 412 ? 1.612 -41.312 -5.422 1 97.5 412 GLY B O 1
ATOM 10806 N N . GLY B 1 413 ? 1.682 -40.406 -7.504 1 97.94 413 GLY B N 1
ATOM 10807 C CA . GLY B 1 413 ? 2.777 -39.5 -7.176 1 97.94 413 GLY B CA 1
ATOM 10808 C C . GLY B 1 413 ? 2.426 -38.5 -6.09 1 97.94 413 GLY B C 1
ATOM 10809 O O . GLY B 1 413 ? 3.256 -38.188 -5.23 1 97.94 413 GLY B O 1
ATOM 10810 N N . ALA B 1 414 ? 1.244 -37.969 -6.125 1 98.12 414 ALA B N 1
ATOM 10811 C CA . ALA B 1 414 ? 0.805 -37 -5.109 1 98.12 414 ALA B CA 1
ATOM 10812 C C . ALA B 1 414 ? 0.759 -37.656 -3.729 1 98.12 414 ALA B C 1
ATOM 10814 O O . ALA B 1 414 ? 1.202 -37.062 -2.74 1 98.12 414 ALA B O 1
ATOM 10815 N N . GLY B 1 415 ? 0.183 -38.875 -3.666 1 98.44 415 GLY B N 1
ATOM 10816 C CA . GLY B 1 415 ? 0.166 -39.594 -2.41 1 98.44 415 GLY B CA 1
ATOM 10817 C C . GLY B 1 415 ? 1.553 -39.906 -1.876 1 98.44 415 GLY B C 1
ATOM 10818 O O . GLY B 1 415 ? 1.804 -39.781 -0.676 1 98.44 415 GLY B O 1
ATOM 10819 N N . TRP B 1 416 ? 2.428 -40.25 -2.809 1 97.94 416 TRP B N 1
ATOM 10820 C CA . TRP B 1 416 ? 3.816 -40.562 -2.48 1 97.94 416 TRP B CA 1
ATOM 10821 C C . TRP B 1 416 ? 4.504 -39.375 -1.824 1 97.94 416 TRP B C 1
ATOM 10823 O O . TRP B 1 416 ? 4.969 -39.469 -0.687 1 97.94 416 TRP B O 1
ATOM 10833 N N . GLN B 1 417 ? 4.453 -38.281 -2.445 1 97.25 417 GLN B N 1
ATOM 10834 C CA . GLN B 1 417 ? 5.219 -37.125 -1.966 1 97.25 417 GLN B CA 1
ATOM 10835 C C . GLN B 1 417 ? 4.559 -36.5 -0.746 1 97.25 417 GLN B C 1
ATOM 10837 O O . GLN B 1 417 ? 5.242 -36 0.148 1 97.25 417 GLN B O 1
ATOM 10842 N N . LEU B 1 418 ? 3.234 -36.438 -0.725 1 97.88 418 LEU B N 1
ATOM 10843 C CA . LEU B 1 418 ? 2.564 -35.906 0.451 1 97.88 418 LEU B CA 1
ATOM 10844 C C . LEU B 1 418 ? 2.859 -36.75 1.686 1 97.88 418 LEU B C 1
ATOM 10846 O O . LEU B 1 418 ? 3.098 -36.188 2.77 1 97.88 418 LEU B O 1
ATOM 10850 N N . ALA B 1 419 ? 2.834 -38.062 1.555 1 97.88 419 ALA B N 1
ATOM 10851 C CA . ALA B 1 419 ? 3.168 -38.969 2.664 1 97.88 419 ALA B CA 1
ATOM 10852 C C . ALA B 1 419 ? 4.609 -38.75 3.121 1 97.88 419 ALA B C 1
ATOM 10854 O O . ALA B 1 419 ? 4.887 -38.719 4.324 1 97.88 419 ALA B O 1
ATOM 10855 N N . GLU B 1 420 ? 5.449 -38.625 2.092 1 95.38 420 GLU B N 1
ATOM 10856 C CA . GLU B 1 420 ? 6.84 -38.344 2.424 1 95.38 420 GLU B CA 1
ATOM 10857 C C . GLU B 1 420 ? 6.953 -37.062 3.244 1 95.38 420 GLU B C 1
ATOM 10859 O O . GLU B 1 420 ? 7.668 -37 4.246 1 95.38 420 GLU B O 1
ATOM 10864 N N . TRP B 1 421 ? 6.297 -36.062 2.758 1 94.12 421 TRP B N 1
ATOM 10865 C CA . TRP B 1 421 ? 6.332 -34.75 3.395 1 94.12 421 TRP B CA 1
ATOM 10866 C C . TRP B 1 421 ? 5.801 -34.812 4.82 1 94.12 421 TRP B C 1
ATOM 10868 O O . TRP B 1 421 ? 6.418 -34.281 5.746 1 94.12 421 TRP B O 1
ATOM 10878 N N . ILE B 1 422 ? 4.738 -35.469 5.074 1 95.44 422 ILE B N 1
ATOM 10879 C CA . ILE B 1 422 ? 4.086 -35.562 6.375 1 95.44 422 ILE B CA 1
ATOM 10880 C C . ILE B 1 422 ? 4.957 -36.375 7.332 1 95.44 422 ILE B C 1
ATOM 10882 O O . ILE B 1 422 ? 5.188 -35.969 8.469 1 95.44 422 ILE B O 1
ATOM 10886 N N . VAL B 1 423 ? 5.469 -37.469 6.926 1 94.81 423 VAL B N 1
ATOM 10887 C CA . VAL B 1 423 ? 6.141 -38.438 7.797 1 94.81 423 VAL B CA 1
ATOM 10888 C C . VAL B 1 423 ? 7.566 -37.969 8.078 1 94.81 423 VAL B C 1
ATOM 10890 O O . VAL B 1 423 ? 8.047 -38.062 9.211 1 94.81 423 VAL B O 1
ATOM 10893 N N . THR B 1 424 ? 8.227 -37.469 7.047 1 89.94 424 THR B N 1
ATOM 10894 C CA . THR B 1 424 ? 9.648 -37.156 7.207 1 89.94 424 THR B CA 1
ATOM 10895 C C . THR B 1 424 ? 9.852 -35.656 7.473 1 89.94 424 THR B C 1
ATOM 10897 O O . THR B 1 424 ? 10.922 -35.25 7.91 1 89.94 424 THR B O 1
ATOM 10900 N N . GLY B 1 425 ? 8.844 -34.938 7.168 1 85.81 425 GLY B N 1
ATOM 10901 C CA . GLY B 1 425 ? 8.953 -33.5 7.344 1 85.81 425 GLY B CA 1
ATOM 10902 C C . GLY B 1 425 ? 9.344 -32.75 6.074 1 85.81 425 GLY B C 1
ATOM 10903 O O . GLY B 1 425 ? 9.266 -31.531 6.004 1 85.81 425 GLY B O 1
ATOM 10904 N N . GLU B 1 426 ? 9.828 -33.531 5.039 1 87.38 426 GLU B N 1
ATOM 10905 C CA . GLU B 1 426 ? 10.211 -32.969 3.756 1 87.38 426 GLU B CA 1
ATOM 10906 C C . GLU B 1 426 ? 9.844 -33.906 2.602 1 87.38 426 GLU B C 1
ATOM 10908 O O . GLU B 1 426 ? 9.914 -35.125 2.736 1 87.38 426 GLU B O 1
ATOM 10913 N N . PRO B 1 427 ? 9.469 -33.281 1.448 1 91.19 427 PRO B N 1
ATOM 10914 C CA . PRO B 1 427 ? 9.312 -34.125 0.275 1 91.19 427 PRO B CA 1
ATOM 10915 C C . PRO B 1 427 ? 10.648 -34.625 -0.285 1 91.19 427 PRO B C 1
ATOM 10917 O O . PRO B 1 427 ? 11.703 -34.125 0.094 1 91.19 427 PRO B O 1
ATOM 10920 N N . SER B 1 428 ? 10.586 -35.594 -1.08 1 91.06 428 SER B N 1
ATOM 10921 C CA . SER B 1 428 ? 11.812 -36.188 -1.619 1 91.06 428 SER B CA 1
ATOM 10922 C C . SER B 1 428 ? 12.18 -35.562 -2.961 1 91.06 428 SER B C 1
ATOM 10924 O O . SER B 1 428 ? 13.305 -35.719 -3.439 1 91.06 428 SER B O 1
ATOM 10926 N N . ILE B 1 429 ? 11.227 -34.844 -3.605 1 90.88 429 ILE B N 1
ATOM 10927 C CA . ILE B 1 429 ? 11.5 -34.062 -4.809 1 90.88 429 ILE B CA 1
ATOM 10928 C C . ILE B 1 429 ? 11.008 -32.625 -4.613 1 90.88 429 ILE B C 1
ATOM 10930 O O . ILE B 1 429 ? 10.367 -32.312 -3.611 1 90.88 429 ILE B O 1
ATOM 10934 N N . ASP B 1 430 ? 11.352 -31.766 -5.535 1 88.75 430 ASP B N 1
ATOM 10935 C CA . ASP B 1 430 ? 10.922 -30.375 -5.445 1 88.75 430 ASP B CA 1
ATOM 10936 C C . ASP B 1 430 ? 9.414 -30.25 -5.664 1 88.75 430 ASP B C 1
ATOM 10938 O O . ASP B 1 430 ? 8.93 -30.406 -6.789 1 88.75 430 ASP B O 1
ATOM 10942 N N . MET B 1 431 ? 8.656 -29.938 -4.617 1 91.5 431 MET B N 1
ATOM 10943 C CA . MET B 1 431 ? 7.199 -29.828 -4.68 1 91.5 431 MET B CA 1
ATOM 10944 C C . MET B 1 431 ? 6.746 -28.375 -4.66 1 91.5 431 MET B C 1
ATOM 10946 O O . MET B 1 431 ? 5.566 -28.094 -4.453 1 91.5 431 MET B O 1
ATOM 10950 N N . THR B 1 432 ? 7.621 -27.438 -4.922 1 86.12 432 THR B N 1
ATOM 10951 C CA . THR B 1 432 ? 7.336 -26 -4.785 1 86.12 432 THR B CA 1
ATOM 10952 C C . THR B 1 432 ? 6.223 -25.578 -5.742 1 86.12 432 THR B C 1
ATOM 10954 O O . THR B 1 432 ? 5.379 -24.766 -5.387 1 86.12 432 THR B O 1
ATOM 10957 N N . SER B 1 433 ? 6.219 -26.156 -6.902 1 88.94 433 SER B N 1
ATOM 10958 C CA . SER B 1 433 ? 5.227 -25.766 -7.898 1 88.94 433 SER B CA 1
ATOM 10959 C C . SER B 1 433 ? 3.83 -26.234 -7.5 1 88.94 433 SER B C 1
ATOM 10961 O O . SER B 1 433 ? 2.83 -25.719 -8.016 1 88.94 433 SER B O 1
ATOM 10963 N N . LEU B 1 434 ? 3.73 -27.156 -6.605 1 93.81 434 LEU B N 1
ATOM 10964 C CA . LEU B 1 434 ? 2.432 -27.688 -6.195 1 93.81 434 LEU B CA 1
ATOM 10965 C C . LEU B 1 434 ? 2.041 -27.141 -4.82 1 93.81 434 LEU B C 1
ATOM 10967 O O . LEU B 1 434 ? 0.916 -27.359 -4.363 1 93.81 434 LEU B O 1
ATOM 10971 N N . ASP B 1 435 ? 2.91 -26.453 -4.191 1 90.25 435 ASP B N 1
ATOM 10972 C CA . ASP B 1 435 ? 2.688 -25.953 -2.836 1 90.25 435 ASP B CA 1
ATOM 10973 C C . ASP B 1 435 ? 1.475 -25.031 -2.775 1 90.25 435 ASP B C 1
ATOM 10975 O O . ASP B 1 435 ? 1.388 -24.062 -3.533 1 90.25 435 ASP B O 1
ATOM 10979 N N . PRO B 1 436 ? 0.523 -25.375 -1.848 1 89.31 436 PRO B N 1
ATOM 10980 C CA . PRO B 1 436 ? -0.685 -24.547 -1.757 1 89.31 436 PRO B CA 1
ATOM 10981 C C . PRO B 1 436 ? -0.378 -23.078 -1.481 1 89.31 436 PRO B C 1
ATOM 10983 O O . PRO B 1 436 ? -1.182 -22.203 -1.814 1 89.31 436 PRO B O 1
ATOM 10986 N N . ARG B 1 437 ? 0.662 -22.781 -0.959 1 84.94 437 ARG B N 1
ATOM 10987 C CA . ARG B 1 437 ? 1.01 -21.453 -0.492 1 84.94 437 ARG B CA 1
ATOM 10988 C C . ARG B 1 437 ? 1.476 -20.562 -1.647 1 84.94 437 ARG B C 1
ATOM 10990 O O . ARG B 1 437 ? 1.777 -19.391 -1.454 1 84.94 437 ARG B O 1
ATOM 10997 N N . ARG B 1 438 ? 1.45 -21.109 -2.836 1 81.94 438 ARG B N 1
ATOM 10998 C CA . ARG B 1 438 ? 1.824 -20.312 -4.008 1 81.94 438 ARG B CA 1
ATOM 10999 C C . ARG B 1 438 ? 0.731 -19.312 -4.367 1 81.94 438 ARG B C 1
ATOM 11001 O O . ARG B 1 438 ? 0.961 -18.391 -5.148 1 81.94 438 ARG B O 1
ATOM 11008 N N . PHE B 1 439 ? -0.416 -19.594 -3.779 1 82.94 439 PHE B N 1
ATOM 11009 C CA . PHE B 1 439 ? -1.493 -18.625 -3.971 1 82.94 439 PHE B CA 1
ATOM 11010 C C . PHE B 1 439 ? -1.649 -17.75 -2.742 1 82.94 439 PHE B C 1
ATOM 11012 O O . PHE B 1 439 ? -1.459 -18.203 -1.612 1 82.94 439 PHE B O 1
ATOM 11019 N N . GLY B 1 440 ? -1.873 -16.531 -2.877 1 75 440 GLY B N 1
ATOM 11020 C CA . GLY B 1 440 ? -2.104 -15.609 -1.783 1 75 440 GLY B CA 1
ATOM 11021 C C . GLY B 1 440 ? -3.568 -15.273 -1.585 1 75 440 GLY B C 1
ATOM 11022 O O . GLY B 1 440 ? -4.445 -15.945 -2.131 1 75 440 GLY B O 1
ATOM 11023 N N . ASP B 1 441 ? -3.803 -14.328 -0.763 1 78.06 441 ASP B N 1
ATOM 11024 C CA . ASP B 1 441 ? -5.156 -13.93 -0.386 1 78.06 441 ASP B CA 1
ATOM 11025 C C . ASP B 1 441 ? -5.789 -13.047 -1.46 1 78.06 441 ASP B C 1
ATOM 11027 O O . ASP B 1 441 ? -6.965 -12.695 -1.365 1 78.06 441 ASP B O 1
ATOM 11031 N N . TYR B 1 442 ? -5.145 -12.953 -2.574 1 86.19 442 TYR B N 1
ATOM 11032 C CA . TYR B 1 442 ? -5.645 -12.078 -3.629 1 86.19 442 TYR B CA 1
ATOM 11033 C C . TYR B 1 442 ? -6.664 -12.797 -4.5 1 86.19 442 TYR B C 1
ATOM 11035 O O . TYR B 1 442 ? -7.449 -12.164 -5.211 1 86.19 442 TYR B O 1
ATOM 11043 N N . ALA B 1 443 ? -6.609 -14.086 -4.5 1 88.69 443 ALA B N 1
ATOM 11044 C CA . ALA B 1 443 ? -7.453 -14.875 -5.395 1 88.69 443 ALA B CA 1
ATOM 11045 C C . ALA B 1 443 ? -8.906 -14.867 -4.926 1 88.69 443 ALA B C 1
ATOM 11047 O O . ALA B 1 443 ? -9.297 -15.68 -4.09 1 88.69 443 ALA B O 1
ATOM 11048 N N . SER B 1 444 ? -9.711 -14.047 -5.539 1 89.38 444 SER B N 1
ATOM 11049 C CA . SER B 1 444 ? -11.133 -13.984 -5.227 1 89.38 444 SER B CA 1
ATOM 11050 C C . SER B 1 444 ? -11.898 -15.125 -5.887 1 89.38 444 SER B C 1
ATOM 11052 O O . SER B 1 444 ? -11.328 -15.875 -6.684 1 89.38 444 SER B O 1
ATOM 11054 N N . HIS B 1 445 ? -13.156 -15.219 -5.516 1 90.56 445 HIS B N 1
ATOM 11055 C CA . HIS B 1 445 ? -13.984 -16.266 -6.098 1 90.56 445 HIS B CA 1
ATOM 11056 C C . HIS B 1 445 ? -14.117 -16.094 -7.605 1 90.56 445 HIS B C 1
ATOM 11058 O O . HIS B 1 445 ? -13.922 -17.047 -8.367 1 90.56 445 HIS B O 1
ATOM 11064 N N . LYS B 1 446 ? -14.359 -14.891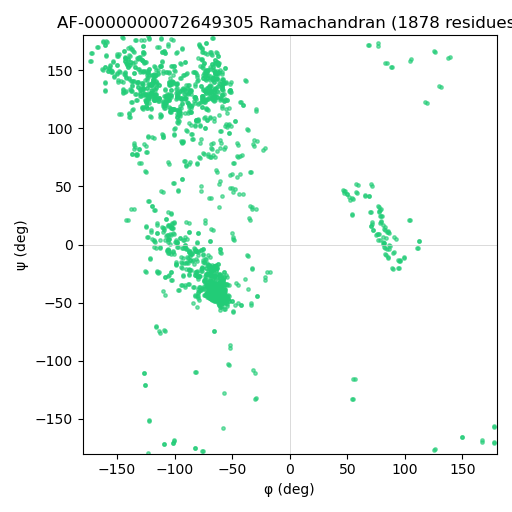 -7.949 1 93.75 446 LYS B N 1
ATOM 11065 C CA . LYS B 1 446 ? -14.539 -14.617 -9.375 1 93.75 446 LYS B CA 1
ATOM 11066 C C . LYS B 1 446 ? -13.211 -14.734 -10.125 1 93.75 446 LYS B C 1
ATOM 11068 O O . LYS B 1 446 ? -13.172 -15.227 -11.25 1 93.75 446 LYS B O 1
ATOM 11073 N N . TRP B 1 447 ? -12.188 -14.195 -9.57 1 94.44 447 TRP B N 1
ATOM 11074 C CA . TRP B 1 447 ? -10.875 -14.359 -10.188 1 94.44 447 TRP B CA 1
ATOM 11075 C C . TRP B 1 447 ? -10.547 -15.836 -10.391 1 94.44 447 TRP B C 1
ATOM 11077 O O . TRP B 1 447 ? -10.062 -16.219 -11.453 1 94.44 447 TRP B O 1
ATOM 11087 N N . THR B 1 448 ? -10.828 -16.688 -9.359 1 95.19 448 THR B N 1
ATOM 11088 C CA . THR B 1 448 ? -10.602 -18.125 -9.43 1 95.19 448 THR B CA 1
ATOM 11089 C C . THR B 1 448 ? -11.438 -18.75 -10.539 1 95.19 448 THR B C 1
ATOM 11091 O O . THR B 1 448 ? -10.945 -19.594 -11.297 1 95.19 448 THR B O 1
ATOM 11094 N N . GLN B 1 449 ? -12.672 -18.328 -10.625 1 96.19 449 GLN B N 1
ATOM 11095 C CA . GLN B 1 449 ? -13.555 -18.828 -11.664 1 96.19 449 GLN B CA 1
ATOM 11096 C C . GLN B 1 449 ? -13 -18.516 -13.055 1 96.19 449 GLN B C 1
ATOM 11098 O O . GLN B 1 449 ? -12.898 -19.406 -13.898 1 96.19 449 GLN B O 1
ATOM 11103 N N . LEU B 1 450 ? -12.633 -17.281 -13.273 1 96.25 450 LEU B N 1
ATOM 11104 C CA . LEU B 1 450 ? -12.109 -16.844 -14.562 1 96.25 450 LEU B CA 1
ATOM 11105 C C . LEU B 1 450 ? -10.852 -17.625 -14.93 1 96.25 450 LEU B C 1
ATOM 11107 O O . LEU B 1 450 ? -10.711 -18.094 -16.062 1 96.25 450 LEU B O 1
ATOM 11111 N N . LYS B 1 451 ? -10.023 -17.781 -13.977 1 96.5 451 LYS B N 1
ATOM 11112 C CA . LYS B 1 451 ? -8.742 -18.438 -14.234 1 96.5 451 LYS B CA 1
ATOM 11113 C C . LYS B 1 451 ? -8.93 -19.938 -14.469 1 96.5 451 LYS B C 1
ATOM 11115 O O . LYS B 1 451 ? -8.273 -20.516 -15.336 1 96.5 451 LYS B O 1
ATOM 11120 N N . CYS B 1 452 ? -9.766 -20.609 -13.664 1 97.5 452 CYS B N 1
ATOM 11121 C CA . CYS B 1 452 ? -9.984 -22.031 -13.828 1 97.5 452 CYS B CA 1
ATOM 11122 C C . CYS B 1 452 ? -10.633 -22.328 -15.18 1 97.5 452 CYS B C 1
ATOM 11124 O O . CYS B 1 452 ? -10.273 -23.297 -15.852 1 97.5 452 CYS B O 1
ATOM 11126 N N . GLU B 1 453 ? -11.578 -21.516 -15.578 1 97.81 453 GLU B N 1
ATOM 11127 C CA . GLU B 1 453 ? -12.195 -21.672 -16.891 1 97.81 453 GLU B CA 1
ATOM 11128 C C . GLU B 1 453 ? -11.18 -21.469 -18.016 1 97.81 453 GLU B C 1
ATOM 11130 O O . GLU B 1 453 ? -11.164 -22.219 -18.984 1 97.81 453 GLU B O 1
ATOM 11135 N N . GLU B 1 454 ? -10.336 -20.469 -17.812 1 96.56 454 GLU B N 1
ATOM 11136 C CA . GLU B 1 454 ? -9.289 -20.219 -18.797 1 96.56 454 GLU B CA 1
ATOM 11137 C C . GLU B 1 454 ? -8.336 -21.406 -18.906 1 96.56 454 GLU B C 1
ATOM 11139 O O . GLU B 1 454 ? -7.918 -21.766 -20 1 96.56 454 GLU B O 1
ATOM 11144 N N . VAL B 1 455 ? -7.984 -22.016 -17.828 1 96.5 455 VAL B N 1
ATOM 11145 C CA . VAL B 1 455 ? -7.066 -23.156 -17.812 1 96.5 455 VAL B CA 1
ATOM 11146 C C . VAL B 1 455 ? -7.707 -24.344 -18.531 1 96.5 455 VAL B C 1
ATOM 11148 O O . VAL B 1 455 ? -7.051 -25.031 -19.312 1 96.5 455 VAL B O 1
ATOM 11151 N N . SER B 1 456 ? -8.969 -24.562 -18.266 1 96.81 456 SER B N 1
ATOM 11152 C CA . SER B 1 456 ? -9.68 -25.656 -18.922 1 96.81 456 SER B CA 1
ATOM 11153 C C . SER B 1 456 ? -9.672 -25.484 -20.438 1 96.81 456 SER B C 1
ATOM 11155 O O . SER B 1 456 ? -9.43 -26.453 -21.172 1 96.81 456 SER B O 1
ATOM 11157 N N . GLU B 1 457 ? -9.859 -24.281 -20.812 1 95.06 457 GLU B N 1
ATOM 11158 C CA . GLU B 1 457 ? -9.906 -23.969 -22.25 1 95.06 457 GLU B CA 1
ATOM 11159 C C . GLU B 1 457 ? -8.531 -24.141 -22.891 1 95.06 457 GLU B C 1
ATOM 11161 O O . GLU B 1 457 ? -8.438 -24.406 -24.094 1 95.06 457 GLU B O 1
ATOM 11166 N N . ASN B 1 458 ? -7.52 -24.094 -22.078 1 94.69 458 ASN B N 1
ATOM 11167 C CA . ASN B 1 458 ? -6.172 -24.031 -22.641 1 94.69 458 ASN B CA 1
ATOM 11168 C C . ASN B 1 458 ? -5.41 -25.328 -22.391 1 94.69 458 ASN B C 1
ATOM 11170 O O . ASN B 1 458 ? -4.191 -25.391 -22.547 1 94.69 458 ASN B O 1
ATOM 11174 N N . ILE B 1 459 ? -6.043 -26.359 -22.031 1 94.81 459 ILE B N 1
ATOM 11175 C CA . ILE B 1 459 ? -5.379 -27.609 -21.719 1 94.81 459 ILE B CA 1
ATOM 11176 C C . ILE B 1 459 ? -4.613 -28.109 -22.953 1 94.81 459 ILE B C 1
ATOM 11178 O O . ILE B 1 459 ? -3.488 -28.609 -22.828 1 94.81 459 ILE B O 1
ATOM 11182 N N . PHE B 1 460 ? -5.211 -27.922 -24.172 1 95.62 460 PHE B N 1
ATOM 11183 C CA . PHE B 1 460 ? -4.609 -28.5 -25.375 1 95.62 460 PHE B CA 1
ATOM 11184 C C . PHE B 1 460 ? -3.949 -27.422 -26.219 1 95.62 460 PHE B C 1
ATOM 11186 O O . PHE B 1 460 ? -3.35 -27.719 -27.266 1 95.62 460 PHE B O 1
ATOM 11193 N N . THR B 1 461 ? -4.086 -26.172 -25.812 1 95.25 461 THR B N 1
ATOM 11194 C CA . THR B 1 461 ? -3.391 -25.141 -26.578 1 95.25 461 THR B CA 1
ATOM 11195 C C . THR B 1 461 ? -1.88 -25.344 -26.5 1 95.25 461 THR B C 1
ATOM 11197 O O . THR B 1 461 ? -1.393 -26.172 -25.734 1 95.25 461 THR B O 1
ATOM 11200 N N . ILE B 1 462 ? -1.215 -24.672 -27.391 1 96.19 462 ILE B N 1
ATOM 11201 C CA . ILE B 1 462 ? 0.242 -24.703 -27.328 1 96.19 462 ILE B CA 1
ATOM 11202 C C . ILE B 1 462 ? 0.719 -23.938 -26.094 1 96.19 462 ILE B C 1
ATOM 11204 O O . ILE B 1 462 ? 0.288 -22.797 -25.859 1 96.19 462 ILE B O 1
ATOM 11208 N N . HIS B 1 463 ? 1.493 -24.578 -25.328 1 95.06 463 HIS B N 1
ATOM 11209 C CA . HIS B 1 463 ? 1.983 -23.969 -24.109 1 95.06 463 HIS B CA 1
ATOM 11210 C C . HIS B 1 463 ? 3.34 -23.297 -24.328 1 95.06 463 HIS B C 1
ATOM 11212 O O . HIS B 1 463 ? 4.379 -23.891 -24.016 1 95.06 463 HIS B O 1
ATOM 11218 N N . TYR B 1 464 ? 3.287 -22.062 -24.75 1 95.56 464 TYR B N 1
ATOM 11219 C CA . TYR B 1 464 ? 4.504 -21.297 -25.016 1 95.56 464 TYR B CA 1
ATOM 11220 C C . TYR B 1 464 ? 5.191 -20.906 -23.703 1 95.56 464 TYR B C 1
ATOM 11222 O O . TYR B 1 464 ? 4.527 -20.625 -22.703 1 95.56 464 TYR B O 1
ATOM 11230 N N . PRO B 1 465 ? 6.508 -20.859 -23.688 1 91.19 465 PRO B N 1
ATOM 11231 C CA . PRO B 1 465 ? 7.227 -20.438 -22.484 1 91.19 465 PRO B CA 1
ATOM 11232 C C . PRO B 1 465 ? 6.957 -18.984 -22.125 1 91.19 465 PRO B C 1
ATOM 11234 O O . PRO B 1 465 ? 7.082 -18.609 -20.953 1 91.19 465 PRO B O 1
ATOM 11237 N N . ASP B 1 466 ? 6.629 -18.109 -23.016 1 91.19 466 ASP B N 1
ATOM 11238 C CA . ASP B 1 466 ? 6.406 -16.688 -22.766 1 91.19 466 ASP B CA 1
ATOM 11239 C C . ASP B 1 466 ? 4.914 -16.359 -22.734 1 91.19 466 ASP B C 1
ATOM 11241 O O . ASP B 1 466 ? 4.523 -15.195 -22.812 1 91.19 466 ASP B O 1
ATOM 11245 N N . GLU B 1 467 ? 4.109 -17.344 -22.625 1 93.5 467 GLU B N 1
ATOM 11246 C CA . GLU B 1 467 ? 2.662 -17.156 -22.641 1 93.5 467 GLU B CA 1
ATOM 11247 C C . GLU B 1 467 ? 2.197 -16.375 -21.422 1 93.5 467 GLU B C 1
ATOM 11249 O O . GLU B 1 467 ? 2.635 -16.641 -20.297 1 93.5 467 GLU B O 1
ATOM 11254 N N . GLU B 1 468 ? 1.362 -15.344 -21.656 1 92.19 468 GLU B N 1
ATOM 11255 C CA . GLU B 1 468 ? 0.662 -14.586 -20.625 1 92.19 468 GLU B CA 1
ATOM 11256 C C . GLU B 1 468 ? -0.85 -14.656 -20.812 1 92.19 468 GLU B C 1
ATOM 11258 O O . GLU B 1 468 ? -1.391 -14.039 -21.75 1 92.19 468 GLU B O 1
ATOM 11263 N N . ARG B 1 469 ? -1.489 -15.328 -19.953 1 92.25 469 ARG B N 1
ATOM 11264 C CA . ARG B 1 469 ? -2.934 -15.492 -20.078 1 92.25 469 ARG B CA 1
ATOM 11265 C C . ARG B 1 469 ? -3.672 -14.273 -19.531 1 92.25 469 ARG B C 1
ATOM 11267 O O . ARG B 1 469 ? -3.25 -13.68 -18.547 1 92.25 469 ARG B O 1
ATOM 11274 N N . SER B 1 470 ? -4.832 -13.922 -20.094 1 93.06 470 SER B N 1
ATOM 11275 C CA . SER B 1 470 ? -5.391 -12.586 -19.922 1 93.06 470 SER B CA 1
ATOM 11276 C C . SER B 1 470 ? -6.531 -12.586 -18.906 1 93.06 470 SER B C 1
ATOM 11278 O O . SER B 1 470 ? -6.883 -11.539 -18.359 1 93.06 470 SER B O 1
ATOM 11280 N N . ALA B 1 471 ? -7.199 -13.758 -18.688 1 94.19 471 ALA B N 1
ATOM 11281 C CA . ALA B 1 471 ? -8.375 -13.75 -17.828 1 94.19 471 ALA B CA 1
ATOM 11282 C C . ALA B 1 471 ? -8.031 -13.203 -16.438 1 94.19 471 ALA B C 1
ATOM 11284 O O . ALA B 1 471 ? -6.988 -13.531 -15.875 1 94.19 471 ALA B O 1
ATOM 11285 N N . GLY B 1 472 ? -8.945 -12.367 -15.875 1 94.25 472 GLY B N 1
ATOM 11286 C CA . GLY B 1 472 ? -8.789 -11.836 -14.531 1 94.25 472 GLY B CA 1
ATOM 11287 C C . GLY B 1 472 ? -7.699 -10.781 -14.422 1 94.25 472 GLY B C 1
ATOM 11288 O O . GLY B 1 472 ? -7.219 -10.484 -13.328 1 94.25 472 GLY B O 1
ATOM 11289 N N . ARG B 1 473 ? -7.164 -10.234 -15.547 1 94.38 473 ARG B N 1
ATOM 11290 C CA . ARG B 1 473 ? -6.129 -9.203 -15.547 1 94.38 473 ARG B CA 1
ATOM 11291 C C . ARG B 1 473 ? -6.68 -7.875 -16.047 1 94.38 473 ARG B C 1
ATOM 11293 O O . ARG B 1 473 ? -7.582 -7.852 -16.891 1 94.38 473 ARG B O 1
ATOM 11300 N N . PRO B 1 474 ? -6.039 -6.793 -15.688 1 95.19 474 PRO B N 1
ATOM 11301 C CA . PRO B 1 474 ? -5.117 -6.75 -14.547 1 95.19 474 PRO B CA 1
ATOM 11302 C C . PRO B 1 474 ? -5.816 -6.984 -13.211 1 95.19 474 PRO B C 1
ATOM 11304 O O . PRO B 1 474 ? -7.035 -6.82 -13.109 1 95.19 474 PRO B O 1
ATOM 11307 N N . LEU B 1 475 ? -5.105 -7.445 -12.172 1 95.56 475 LEU B N 1
ATOM 11308 C CA . LEU B 1 475 ? -5.641 -7.57 -10.82 1 95.56 475 LEU B CA 1
ATOM 11309 C C . LEU B 1 475 ? -4.895 -6.656 -9.859 1 95.56 475 LEU B C 1
ATOM 11311 O O . LEU B 1 475 ? -5.395 -5.586 -9.5 1 95.56 475 LEU B O 1
ATOM 11315 N N . LEU B 1 476 ? -3.611 -6.957 -9.523 1 95.19 476 LEU B N 1
ATOM 11316 C CA . LEU B 1 476 ? -2.762 -6.113 -8.688 1 95.19 476 LEU B CA 1
ATOM 11317 C C . LEU B 1 476 ? -1.842 -5.25 -9.547 1 95.19 476 LEU B C 1
ATOM 11319 O O . LEU B 1 476 ? -1.144 -5.762 -10.422 1 95.19 476 LEU B O 1
ATOM 11323 N N . THR B 1 477 ? -1.84 -3.973 -9.32 1 96.12 477 THR B N 1
ATOM 11324 C CA . THR B 1 477 ? -0.981 -3.061 -10.062 1 96.12 477 THR B CA 1
ATOM 11325 C C . THR B 1 477 ? -0.241 -2.119 -9.117 1 96.12 477 THR B C 1
ATOM 11327 O O . THR B 1 477 ? -0.805 -1.661 -8.125 1 96.12 477 THR B O 1
ATOM 11330 N N . SER B 1 478 ? 1.034 -1.951 -9.391 1 95.38 478 SER B N 1
ATOM 11331 C CA . SER B 1 478 ? 1.754 -0.895 -8.688 1 95.38 478 SER B CA 1
ATOM 11332 C C . SER B 1 478 ? 1.212 0.483 -9.055 1 95.38 478 SER B C 1
ATOM 11334 O O . SER B 1 478 ? 0.615 0.656 -10.117 1 95.38 478 SER B O 1
ATOM 11336 N N . PRO B 1 479 ? 1.432 1.521 -8.211 1 95.5 479 PRO B N 1
ATOM 11337 C CA . PRO B 1 479 ? 0.948 2.863 -8.539 1 95.5 479 PRO B CA 1
ATOM 11338 C C . PRO B 1 479 ? 1.503 3.383 -9.867 1 95.5 479 PRO B C 1
ATOM 11340 O O . PRO B 1 479 ? 0.81 4.102 -10.594 1 95.5 479 PRO B O 1
ATOM 11343 N N . CYS B 1 480 ? 2.68 2.973 -10.266 1 96.62 480 CYS B N 1
ATOM 11344 C CA . CYS B 1 480 ? 3.299 3.504 -11.477 1 96.62 480 CYS B CA 1
ATOM 11345 C C . CYS B 1 480 ? 2.865 2.711 -12.703 1 96.62 480 CYS B C 1
ATOM 11347 O O . CYS B 1 480 ? 3.434 2.873 -13.789 1 96.62 480 CYS B O 1
ATOM 11349 N N . TYR B 1 481 ? 1.896 1.851 -12.602 1 96.12 481 TYR B N 1
ATOM 11350 C CA . TYR B 1 481 ? 1.405 1 -13.68 1 96.12 481 TYR B CA 1
ATOM 11351 C C . TYR B 1 481 ? 1.125 1.817 -14.938 1 96.12 481 TYR B C 1
ATOM 11353 O O . TYR B 1 481 ? 1.596 1.477 -16.031 1 96.12 481 TYR B O 1
ATOM 11361 N N . GLU B 1 482 ? 0.41 2.926 -14.797 1 93.81 482 GLU B N 1
ATOM 11362 C CA . GLU B 1 482 ? 0.041 3.73 -15.961 1 93.81 482 GLU B CA 1
ATOM 11363 C C . GLU B 1 482 ? 1.261 4.418 -16.562 1 93.81 482 GLU B C 1
ATOM 11365 O O . GLU B 1 482 ? 1.342 4.594 -17.781 1 93.81 482 GLU B O 1
ATOM 11370 N N . ARG B 1 483 ? 2.197 4.875 -15.75 1 95.31 483 ARG B N 1
ATOM 11371 C CA . ARG B 1 483 ? 3.43 5.484 -16.25 1 95.31 483 ARG B CA 1
ATOM 11372 C C . ARG B 1 483 ? 4.227 4.492 -17.094 1 95.31 483 ARG B C 1
ATOM 11374 O O . ARG B 1 483 ? 4.738 4.848 -18.156 1 95.31 483 ARG B O 1
ATOM 11381 N N . MET B 1 484 ? 4.301 3.256 -16.625 1 96.44 484 MET B N 1
ATOM 11382 C CA . MET B 1 484 ? 5.008 2.219 -17.375 1 96.44 484 MET B CA 1
ATOM 11383 C C . MET B 1 484 ? 4.277 1.896 -18.672 1 96.44 484 MET B C 1
ATOM 11385 O O . MET B 1 484 ? 4.91 1.703 -19.719 1 96.44 484 MET B O 1
ATOM 11389 N N . ALA B 1 485 ? 2.932 1.834 -18.578 1 94.69 485 ALA B N 1
ATOM 11390 C CA . ALA B 1 485 ? 2.133 1.581 -19.781 1 94.69 485 ALA B CA 1
ATOM 11391 C C . ALA B 1 485 ? 2.365 2.66 -20.828 1 94.69 485 ALA B C 1
ATOM 11393 O O . ALA B 1 485 ? 2.49 2.359 -22.016 1 94.69 485 ALA B O 1
ATOM 11394 N N . ASN B 1 486 ? 2.408 3.92 -20.344 1 93.56 486 ASN B N 1
ATOM 11395 C CA . ASN B 1 486 ? 2.607 5.055 -21.234 1 93.56 486 ASN B CA 1
ATOM 11396 C C . ASN B 1 486 ? 3.994 5.023 -21.875 1 93.56 486 ASN B C 1
ATOM 11398 O O . ASN B 1 486 ? 4.203 5.613 -22.938 1 93.56 486 ASN B O 1
ATOM 11402 N N . LEU B 1 487 ? 4.918 4.289 -21.25 1 96.25 487 LEU B N 1
ATOM 11403 C CA . LEU B 1 487 ? 6.266 4.145 -21.797 1 96.25 487 LEU B CA 1
ATOM 11404 C C . LEU B 1 487 ? 6.355 2.924 -22.703 1 96.25 487 LEU B C 1
ATOM 11406 O O . LEU B 1 487 ? 7.426 2.611 -23.219 1 96.25 487 LEU B O 1
ATOM 11410 N N . GLY B 1 488 ? 5.27 2.154 -22.828 1 95.81 488 GLY B N 1
ATOM 11411 C CA . GLY B 1 488 ? 5.238 1.05 -23.766 1 95.81 488 GLY B CA 1
ATOM 11412 C C . GLY B 1 488 ? 5.383 -0.307 -23.109 1 95.81 488 GLY B C 1
ATOM 11413 O O . GLY B 1 488 ? 5.688 -1.299 -23.766 1 95.81 488 GLY B O 1
ATOM 11414 N N . ALA B 1 489 ? 5.113 -0.423 -21.844 1 97.12 489 ALA B N 1
ATOM 11415 C CA . ALA B 1 489 ? 5.289 -1.686 -21.141 1 97.12 489 ALA B CA 1
ATOM 11416 C C . ALA B 1 489 ? 4.371 -2.768 -21.703 1 97.12 489 ALA B C 1
ATOM 11418 O O . ALA B 1 489 ? 3.178 -2.535 -21.891 1 97.12 489 ALA B O 1
ATOM 11419 N N . VAL B 1 490 ? 4.922 -3.859 -22.047 1 97.06 490 VAL B N 1
ATOM 11420 C CA . VAL B 1 490 ? 4.203 -5.102 -22.297 1 97.06 490 VAL B CA 1
ATOM 11421 C C . VAL B 1 490 ? 4.223 -5.977 -21.047 1 97.06 490 VAL B C 1
ATOM 11423 O O . VAL B 1 490 ? 5.277 -6.484 -20.656 1 97.06 490 VAL B O 1
ATOM 11426 N N . PHE B 1 491 ? 3.023 -6.176 -20.469 1 96.31 491 PHE B N 1
ATOM 11427 C CA . PHE B 1 491 ? 2.963 -6.68 -19.109 1 96.31 491 PHE B CA 1
ATOM 11428 C C . PHE B 1 491 ? 2.807 -8.195 -19.094 1 96.31 491 PHE B C 1
ATOM 11430 O O . PHE B 1 491 ? 2.223 -8.773 -20.016 1 96.31 491 PHE B O 1
ATOM 11437 N N . GLY B 1 492 ? 3.424 -8.828 -18.156 1 94.38 492 GLY B N 1
ATOM 11438 C CA . GLY B 1 492 ? 3.074 -10.141 -17.641 1 94.38 492 GLY B CA 1
ATOM 11439 C C . GLY B 1 492 ? 2.562 -10.102 -16.219 1 94.38 492 GLY B C 1
ATOM 11440 O O . GLY B 1 492 ? 2.357 -9.023 -15.648 1 94.38 492 GLY B O 1
ATOM 11441 N N . SER B 1 493 ? 2.182 -11.195 -15.734 1 91.69 493 SER B N 1
ATOM 11442 C CA . SER B 1 493 ? 1.632 -11.242 -14.383 1 91.69 493 SER B CA 1
ATOM 11443 C C . SER B 1 493 ? 2.309 -12.32 -13.547 1 91.69 493 SER B C 1
ATOM 11445 O O . SER B 1 493 ? 2.582 -13.414 -14.039 1 91.69 493 SER B O 1
ATOM 11447 N N . ILE B 1 494 ? 2.684 -11.969 -12.32 1 85.19 494 ILE B N 1
ATOM 11448 C CA . ILE B 1 494 ? 3.215 -12.93 -11.359 1 85.19 494 ILE B CA 1
ATOM 11449 C C . ILE B 1 494 ? 2.434 -12.828 -10.047 1 85.19 494 ILE B C 1
ATOM 11451 O O . ILE B 1 494 ? 2.4 -11.766 -9.422 1 85.19 494 ILE B O 1
ATOM 11455 N N . CYS B 1 495 ? 1.764 -13.898 -9.625 1 82.12 495 CYS B N 1
ATOM 11456 C CA . CYS B 1 495 ? 0.951 -13.938 -8.414 1 82.12 495 CYS B CA 1
ATOM 11457 C C . CYS B 1 495 ? -0.092 -12.82 -8.422 1 82.12 495 CYS B C 1
ATOM 11459 O O . CYS B 1 495 ? -0.275 -12.133 -7.418 1 82.12 495 CYS B O 1
ATOM 11461 N N . GLY B 1 496 ? -0.617 -12.617 -9.539 1 89.06 496 GLY B N 1
ATOM 11462 C CA . GLY B 1 496 ? -1.667 -11.617 -9.688 1 89.06 496 GLY B CA 1
ATOM 11463 C C . GLY B 1 496 ? -1.134 -10.219 -9.906 1 89.06 496 GLY B C 1
ATOM 11464 O O . GLY B 1 496 ? -1.886 -9.312 -10.273 1 89.06 496 GLY B O 1
ATOM 11465 N N . TRP B 1 497 ? 0.179 -9.953 -9.742 1 92.69 497 TRP B N 1
ATOM 11466 C CA . TRP B 1 497 ? 0.811 -8.641 -9.852 1 92.69 497 TRP B CA 1
ATOM 11467 C C . TRP B 1 497 ? 1.284 -8.383 -11.273 1 92.69 497 TRP B C 1
ATOM 11469 O O . TRP B 1 497 ? 2.004 -9.195 -11.852 1 92.69 497 TRP B O 1
ATOM 11479 N N . GLU B 1 498 ? 0.882 -7.281 -11.883 1 95.81 498 GLU B N 1
ATOM 11480 C CA . GLU B 1 498 ? 1.349 -6.895 -13.211 1 95.81 498 GLU B CA 1
ATOM 11481 C C . GLU B 1 498 ? 2.795 -6.41 -13.172 1 95.81 498 GLU B C 1
ATOM 11483 O O . GLU B 1 498 ? 3.168 -5.625 -12.297 1 95.81 498 GLU B O 1
ATOM 11488 N N . ARG B 1 499 ? 3.629 -6.898 -14.023 1 93.56 499 ARG B N 1
ATOM 11489 C CA . ARG B 1 499 ? 5.023 -6.484 -14.133 1 93.56 499 ARG B CA 1
ATOM 11490 C C . ARG B 1 499 ? 5.434 -6.34 -15.594 1 93.56 499 ARG B C 1
ATOM 11492 O O . ARG B 1 499 ? 5.008 -7.125 -16.453 1 93.56 499 ARG B O 1
ATOM 11499 N N . PRO B 1 500 ? 6.227 -5.344 -15.953 1 96.69 500 PRO B N 1
ATOM 11500 C CA . PRO B 1 500 ? 6.691 -5.227 -17.344 1 96.69 500 PRO B CA 1
ATOM 11501 C C . PRO B 1 500 ? 7.648 -6.348 -17.734 1 96.69 500 PRO B C 1
ATOM 11503 O O . PRO B 1 500 ? 8.672 -6.559 -17.078 1 96.69 500 PRO B O 1
ATOM 11506 N N . ASN B 1 501 ? 7.297 -6.996 -18.812 1 96.5 501 ASN B N 1
ATOM 11507 C CA . ASN B 1 501 ? 8.203 -7.977 -19.391 1 96.5 501 ASN B CA 1
ATOM 11508 C C . ASN B 1 501 ? 9.258 -7.316 -20.281 1 96.5 501 ASN B C 1
ATOM 11510 O O . ASN B 1 501 ? 10.438 -7.672 -20.219 1 96.5 501 ASN B O 1
ATOM 11514 N N . TRP B 1 502 ? 8.82 -6.434 -21.047 1 97.69 502 TRP B N 1
ATOM 11515 C CA . TRP B 1 502 ? 9.641 -5.617 -21.938 1 97.69 502 TRP B CA 1
ATOM 11516 C C . TRP B 1 502 ? 8.891 -4.371 -22.391 1 97.69 502 TRP B C 1
ATOM 11518 O O . TRP B 1 502 ? 7.75 -4.145 -21.969 1 97.69 502 TRP B O 1
ATOM 11528 N N . PHE B 1 503 ? 9.508 -3.436 -23.141 1 98.19 503 PHE B N 1
ATOM 11529 C CA . PHE B 1 503 ? 8.891 -2.176 -23.531 1 98.19 503 PHE B CA 1
ATOM 11530 C C . PHE B 1 503 ? 8.898 -2.023 -25.062 1 98.19 503 PHE B C 1
ATOM 11532 O O . PHE B 1 503 ? 9.961 -2.08 -25.688 1 98.19 503 PHE B O 1
ATOM 11539 N N . ALA B 1 504 ? 7.707 -1.795 -25.609 1 96.69 504 ALA B N 1
ATOM 11540 C CA . ALA B 1 504 ? 7.582 -1.526 -27.031 1 96.69 504 ALA B CA 1
ATOM 11541 C C . ALA B 1 504 ? 8.273 -0.219 -27.406 1 96.69 504 ALA B C 1
ATOM 11543 O O . ALA B 1 504 ? 8.289 0.73 -26.625 1 96.69 504 ALA B O 1
ATOM 11544 N N . PRO B 1 505 ? 8.781 -0.161 -28.578 1 94 505 PRO B N 1
ATOM 11545 C CA . PRO B 1 505 ? 9.609 0.982 -28.969 1 94 505 PRO B CA 1
ATOM 11546 C C . PRO B 1 505 ? 8.797 2.258 -29.172 1 94 505 PRO B C 1
ATOM 11548 O O . PRO B 1 505 ? 9.352 3.359 -29.156 1 94 505 PRO B O 1
ATOM 11551 N N . SER B 1 506 ? 7.473 2.092 -29.5 1 90 506 SER B N 1
ATOM 11552 C CA . SER B 1 506 ? 6.633 3.264 -29.719 1 90 506 SER B CA 1
ATOM 11553 C C . SER B 1 506 ? 5.18 2.984 -29.344 1 90 506 SER B C 1
ATOM 11555 O O . SER B 1 506 ? 4.777 1.826 -29.234 1 90 506 SER B O 1
ATOM 11557 N N . GLU B 1 507 ? 4.477 4.012 -29.203 1 85.62 507 GLU B N 1
ATOM 11558 C CA . GLU B 1 507 ? 3.059 3.902 -28.875 1 85.62 507 GLU B CA 1
ATOM 11559 C C . GLU B 1 507 ? 2.273 3.291 -30.031 1 85.62 507 GLU B C 1
ATOM 11561 O O . GLU B 1 507 ? 1.205 2.709 -29.828 1 85.62 507 GLU B O 1
ATOM 11566 N N . THR B 1 508 ? 2.824 3.373 -31.203 1 90.19 508 THR B N 1
ATOM 11567 C CA . THR B 1 508 ? 2.121 2.898 -32.406 1 90.19 508 THR B CA 1
ATOM 11568 C C . THR B 1 508 ? 2.594 1.499 -32.781 1 90.19 508 THR B C 1
ATOM 11570 O O . THR B 1 508 ? 2.158 0.948 -33.781 1 90.19 508 THR B O 1
ATOM 11573 N N . TYR B 1 509 ? 3.469 0.966 -32 1 94.81 509 TYR B N 1
ATOM 11574 C CA . TYR B 1 509 ? 4 -0.358 -32.312 1 94.81 509 TYR B CA 1
ATOM 11575 C C . TYR B 1 509 ? 2.895 -1.406 -32.281 1 94.81 509 TYR B C 1
ATOM 11577 O O . TYR B 1 509 ? 2.061 -1.424 -31.375 1 94.81 509 TYR B O 1
ATOM 11585 N N . LYS B 1 510 ? 2.818 -2.254 -33.312 1 95.12 510 LYS B N 1
ATOM 11586 C CA . LYS B 1 510 ? 1.889 -3.375 -33.406 1 95.12 510 LYS B CA 1
ATOM 11587 C C . LYS B 1 510 ? 2.432 -4.457 -34.312 1 95.12 510 LYS B C 1
ATOM 11589 O O . LYS B 1 510 ? 3.186 -4.164 -35.25 1 95.12 510 LYS B O 1
ATOM 11594 N N . LEU B 1 511 ? 2.115 -5.707 -34.094 1 95.19 511 LEU B N 1
ATOM 11595 C CA . LEU B 1 511 ? 2.48 -6.812 -34.969 1 95.19 511 LEU B CA 1
ATOM 11596 C C . LEU B 1 511 ? 1.632 -6.801 -36.25 1 95.19 511 LEU B C 1
ATOM 11598 O O . LEU B 1 511 ? 0.439 -6.492 -36.188 1 95.19 511 LEU B O 1
ATOM 11602 N N . ALA B 1 512 ? 2.277 -7.199 -37.281 1 93.31 512 ALA B N 1
ATOM 11603 C CA . ALA B 1 512 ? 1.557 -7.309 -38.562 1 93.31 512 ALA B CA 1
ATOM 11604 C C . ALA B 1 512 ? 0.595 -8.492 -38.531 1 93.31 512 ALA B C 1
ATOM 11606 O O . ALA B 1 512 ? 0.849 -9.5 -37.875 1 93.31 512 ALA B O 1
ATOM 11607 N N . LYS B 1 513 ? -0.446 -8.383 -39.25 1 91.44 513 LYS B N 1
ATOM 11608 C CA . LYS B 1 513 ? -1.475 -9.414 -39.312 1 91.44 513 LYS B CA 1
ATOM 11609 C C . LYS B 1 513 ? -0.892 -10.742 -39.781 1 91.44 513 LYS B C 1
ATOM 11611 O O . LYS B 1 513 ? -1.332 -11.812 -39.344 1 91.44 513 LYS B O 1
ATOM 11616 N N . GLU B 1 514 ? 0.109 -10.656 -40.594 1 90.5 514 GLU B N 1
ATOM 11617 C CA . GLU B 1 514 ? 0.719 -11.852 -41.156 1 90.5 514 GLU B CA 1
ATOM 11618 C C . GLU B 1 514 ? 1.527 -12.617 -40.125 1 90.5 514 GLU B C 1
ATOM 11620 O O . GLU B 1 514 ? 1.812 -13.805 -40.281 1 90.5 514 GLU B O 1
ATOM 11625 N N . GLU B 1 515 ? 1.878 -11.914 -39.094 1 90.69 515 GLU B N 1
ATOM 11626 C CA . GLU B 1 515 ? 2.684 -12.531 -38.062 1 90.69 515 GLU B CA 1
ATOM 11627 C C . GLU B 1 515 ? 1.807 -13.258 -37.031 1 90.69 515 GLU B C 1
ATOM 11629 O O . GLU B 1 515 ? 2.307 -14.031 -36.219 1 90.69 515 GLU B O 1
ATOM 11634 N N . LEU B 1 516 ? 0.532 -13.031 -37.188 1 91.94 516 LEU B N 1
ATOM 11635 C CA . LEU B 1 516 ? -0.404 -13.617 -36.25 1 91.94 516 LEU B CA 1
ATOM 11636 C C . LEU B 1 516 ? -0.943 -14.945 -36.75 1 91.94 516 LEU B C 1
ATOM 11638 O O . LEU B 1 516 ? -1.282 -15.07 -37.938 1 91.94 516 LEU B O 1
ATOM 11642 N N . GLY B 1 517 ? -0.925 -15.938 -35.781 1 91.69 517 GLY B N 1
ATOM 11643 C CA . GLY B 1 517 ? -1.393 -17.266 -36.156 1 91.69 517 GLY B CA 1
ATOM 11644 C C . GLY B 1 517 ? -0.265 -18.266 -36.344 1 91.69 517 GLY B C 1
ATOM 11645 O O . GLY B 1 517 ? 0.899 -17.875 -36.469 1 91.69 517 GLY B O 1
ATOM 11646 N N . ILE B 1 518 ? -0.537 -19.578 -36.281 1 89.75 518 ILE B N 1
ATOM 11647 C CA . ILE B 1 518 ? 0.506 -20.594 -36.312 1 89.75 518 ILE B CA 1
ATOM 11648 C C . ILE B 1 518 ? 0.385 -21.391 -37.625 1 89.75 518 ILE B C 1
ATOM 11650 O O . ILE B 1 518 ? 1.102 -22.375 -37.844 1 89.75 518 ILE B O 1
ATOM 11654 N N . GLY B 1 519 ? -0.486 -21 -38.438 1 82.5 519 GLY B N 1
ATOM 11655 C CA . GLY B 1 519 ? -0.661 -21.703 -39.719 1 82.5 519 GLY B CA 1
ATOM 11656 C C . GLY B 1 519 ? -1.411 -23.016 -39.562 1 82.5 519 GLY B C 1
ATOM 11657 O O . GLY B 1 519 ? -1.748 -23.422 -38.438 1 82.5 519 GLY B O 1
ATOM 11658 N N . GLY B 1 520 ? -1.755 -23.594 -40.594 1 81.5 520 GLY B N 1
ATOM 11659 C CA . GLY B 1 520 ? -2.488 -24.859 -40.562 1 81.5 520 GLY B CA 1
ATOM 11660 C C . GLY B 1 520 ? -3.982 -24.672 -40.406 1 81.5 520 GLY B C 1
ATOM 11661 O O . GLY B 1 520 ? -4.438 -23.609 -39.969 1 81.5 520 GLY B O 1
ATOM 11662 N N . ASP B 1 521 ? -4.703 -25.594 -40.812 1 88.69 521 ASP B N 1
ATOM 11663 C CA . ASP B 1 521 ? -6.156 -25.609 -40.656 1 88.69 521 ASP B CA 1
ATOM 11664 C C . ASP B 1 521 ? -6.551 -26.328 -39.344 1 88.69 521 ASP B C 1
ATOM 11666 O O . ASP B 1 521 ? -6.98 -27.484 -39.406 1 88.69 521 ASP B O 1
ATOM 11670 N N . VAL B 1 522 ? -6.289 -25.672 -38.188 1 94.69 522 VAL B N 1
ATOM 11671 C CA . VAL B 1 522 ? -6.566 -26.25 -36.875 1 94.69 522 VAL B CA 1
ATOM 11672 C C . VAL B 1 522 ? -7.406 -25.281 -36.062 1 94.69 522 VAL B C 1
ATOM 11674 O O . VAL B 1 522 ? -7.438 -24.078 -36.344 1 94.69 522 VAL B O 1
ATOM 11677 N N . LEU B 1 523 ? -8.102 -25.734 -35.094 1 94.38 523 LEU B N 1
ATOM 11678 C CA . LEU B 1 523 ? -8.984 -24.922 -34.25 1 94.38 523 LEU B CA 1
ATOM 11679 C C . LEU B 1 523 ? -8.188 -24.031 -33.312 1 94.38 523 LEU B C 1
ATOM 11681 O O . LEU B 1 523 ? -8.539 -22.859 -33.125 1 94.38 523 LEU B O 1
ATOM 11685 N N . LEU B 1 524 ? -7.137 -24.547 -32.688 1 94.5 524 LEU B N 1
ATOM 11686 C CA . LEU B 1 524 ? -6.309 -23.797 -31.734 1 94.5 524 LEU B CA 1
ATOM 11687 C C . LEU B 1 524 ? -5.117 -23.156 -32.438 1 94.5 524 LEU B C 1
ATOM 11689 O O . LEU B 1 524 ? -4.031 -23.75 -32.5 1 94.5 524 LEU B O 1
ATOM 11693 N N . ASN B 1 525 ? -5.273 -21.938 -32.938 1 93.31 525 ASN B N 1
ATOM 11694 C CA . ASN B 1 525 ? -4.281 -21.359 -33.844 1 93.31 525 ASN B CA 1
ATOM 11695 C C . ASN B 1 525 ? -3.773 -20.016 -33.344 1 93.31 525 ASN B C 1
ATOM 11697 O O . ASN B 1 525 ? -3.154 -19.25 -34.094 1 93.31 525 ASN B O 1
ATOM 11701 N N . LYS B 1 526 ? -4.008 -19.703 -32.094 1 93 526 LYS B N 1
ATOM 11702 C CA . LYS B 1 526 ? -3.605 -18.422 -31.547 1 93 526 LYS B CA 1
ATOM 11703 C C . LYS B 1 526 ? -2.191 -18.484 -30.969 1 93 526 LYS B C 1
ATOM 11705 O O . LYS B 1 526 ? -1.841 -19.438 -30.266 1 93 526 LYS B O 1
ATOM 11710 N N . ASN B 1 527 ? -1.316 -17.406 -31.297 1 95.81 527 ASN B N 1
ATOM 11711 C CA . ASN B 1 527 ? 0.045 -17.375 -30.781 1 95.81 527 ASN B CA 1
ATOM 11712 C C . ASN B 1 527 ? 0.41 -15.984 -30.25 1 95.81 527 ASN B C 1
ATOM 11714 O O . ASN B 1 527 ? 1.555 -15.547 -30.391 1 95.81 527 ASN B O 1
ATOM 11718 N N . TRP B 1 528 ? -0.602 -15.242 -29.734 1 94.12 528 TRP B N 1
ATOM 11719 C CA . TRP B 1 528 ? -0.326 -13.883 -29.266 1 94.12 528 TRP B CA 1
ATOM 11720 C C . TRP B 1 528 ? -1.054 -13.602 -27.953 1 94.12 528 TRP B C 1
ATOM 11722 O O . TRP B 1 528 ? -2.043 -14.266 -27.641 1 94.12 528 TRP B O 1
ATOM 11732 N N . SER B 1 529 ? -0.509 -12.633 -27.234 1 89.88 529 SER B N 1
ATOM 11733 C CA . SER B 1 529 ? -1.174 -12.148 -26.031 1 89.88 529 SER B CA 1
ATOM 11734 C C . SER B 1 529 ? -2.285 -11.156 -26.359 1 89.88 529 SER B C 1
ATOM 11736 O O . SER B 1 529 ? -2.139 -10.344 -27.281 1 89.88 529 SER B O 1
ATOM 11738 N N . ASN B 1 530 ? -3.379 -11.188 -25.578 1 90.69 530 ASN B N 1
ATOM 11739 C CA . ASN B 1 530 ? -4.441 -10.203 -25.781 1 90.69 530 ASN B CA 1
ATOM 11740 C C . ASN B 1 530 ? -3.949 -8.781 -25.516 1 90.69 530 ASN B C 1
ATOM 11742 O O . ASN B 1 530 ? -3.16 -8.555 -24.594 1 90.69 530 ASN B O 1
ATOM 11746 N N . PRO B 1 531 ? -4.48 -7.828 -26.344 1 91.31 531 PRO B N 1
ATOM 11747 C CA . PRO B 1 531 ? -4.121 -6.434 -26.094 1 91.31 531 PRO B CA 1
ATOM 11748 C C . PRO B 1 531 ? -4.613 -5.934 -24.734 1 91.31 531 PRO B C 1
ATOM 11750 O O . PRO B 1 531 ? -5.551 -6.496 -24.172 1 91.31 531 PRO B O 1
ATOM 11753 N N . ARG B 1 532 ? -3.963 -4.898 -24.219 1 86.06 532 ARG B N 1
ATOM 11754 C CA . ARG B 1 532 ? -4.332 -4.297 -22.953 1 86.06 532 ARG B CA 1
ATOM 11755 C C . ARG B 1 532 ? -5.758 -3.75 -23 1 86.06 532 ARG B C 1
ATOM 11757 O O . ARG B 1 532 ? -6.527 -3.932 -22.047 1 86.06 532 ARG B O 1
ATOM 11764 N N . GLU B 1 533 ? -6.027 -3.004 -24 1 84.62 533 GLU B N 1
ATOM 11765 C CA . GLU B 1 533 ? -7.375 -2.492 -24.234 1 84.62 533 GLU B CA 1
ATOM 11766 C C . GLU B 1 533 ? -8.102 -3.318 -25.281 1 84.62 533 GLU B C 1
ATOM 11768 O O . GLU B 1 533 ? -7.488 -3.799 -26.234 1 84.62 533 GLU B O 1
ATOM 11773 N N . GLU B 1 534 ? -9.43 -3.307 -25.031 1 81.31 534 GLU B N 1
ATOM 11774 C CA . GLU B 1 534 ? -10.242 -4.02 -26.016 1 81.31 534 GLU B CA 1
ATOM 11775 C C . GLU B 1 534 ? -10.055 -3.445 -27.422 1 81.31 534 GLU B C 1
ATOM 11777 O O . GLU B 1 534 ? -10.141 -2.232 -27.609 1 81.31 534 GLU B O 1
ATOM 11782 N N . ASN B 1 535 ? -9.562 -4.172 -28.391 1 82.44 535 ASN B N 1
ATOM 11783 C CA . ASN B 1 535 ? -9.359 -3.818 -29.797 1 82.44 535 ASN B CA 1
ATOM 11784 C C . ASN B 1 535 ? -8.047 -3.059 -30 1 82.44 535 ASN B C 1
ATOM 11786 O O . ASN B 1 535 ? -7.855 -2.412 -31.031 1 82.44 535 ASN B O 1
ATOM 11790 N N . GLY B 1 536 ? -7.34 -2.994 -28.938 1 87.69 536 GLY B N 1
ATOM 11791 C CA . GLY B 1 536 ? -6.027 -2.379 -29.047 1 87.69 536 GLY B CA 1
ATOM 11792 C C . GLY B 1 536 ? -5.062 -3.182 -29.906 1 87.69 536 GLY B C 1
ATOM 11793 O O . GLY B 1 536 ? -5.414 -4.25 -30.406 1 87.69 536 GLY B O 1
ATOM 11794 N N . PRO B 1 537 ? -3.887 -2.668 -30.094 1 92.44 537 PRO B N 1
ATOM 11795 C CA . PRO B 1 537 ? -2.889 -3.367 -30.906 1 92.44 537 PRO B CA 1
ATOM 11796 C C . PRO B 1 537 ? -2.32 -4.602 -30.203 1 92.44 537 PRO B C 1
ATOM 11798 O O . PRO B 1 537 ? -2.115 -4.586 -28.984 1 92.44 537 PRO B O 1
ATOM 11801 N N . VAL B 1 538 ? -2.045 -5.695 -31.016 1 94.5 538 VAL B N 1
ATOM 11802 C CA . VAL B 1 538 ? -1.303 -6.848 -30.516 1 94.5 538 VAL B CA 1
ATOM 11803 C C . VAL B 1 538 ? 0.196 -6.566 -30.578 1 94.5 538 VAL B C 1
ATOM 11805 O O . VAL B 1 538 ? 0.733 -6.262 -31.656 1 94.5 538 VAL B O 1
ATOM 11808 N N . VAL B 1 539 ? 0.823 -6.73 -29.469 1 94.38 539 VAL B N 1
ATOM 11809 C CA . VAL B 1 539 ? 2.209 -6.273 -29.438 1 94.38 539 VAL B CA 1
ATOM 11810 C C . VAL B 1 539 ? 3.127 -7.441 -29.094 1 94.38 539 VAL B C 1
ATOM 11812 O O . VAL B 1 539 ? 4.348 -7.344 -29.234 1 94.38 539 VAL B O 1
ATOM 11815 N N . GLU B 1 540 ? 2.641 -8.547 -28.672 1 94.19 540 GLU B N 1
ATOM 11816 C CA . GLU B 1 540 ? 3.475 -9.68 -28.281 1 94.19 540 GLU B CA 1
ATOM 11817 C C . GLU B 1 540 ? 3.057 -10.953 -29 1 94.19 540 GLU B C 1
ATOM 11819 O O . GLU B 1 540 ? 1.879 -11.32 -29 1 94.19 540 GLU B O 1
ATOM 11824 N N . LYS B 1 541 ? 4.016 -11.586 -29.594 1 96.06 541 LYS B N 1
ATOM 11825 C CA . LYS B 1 541 ? 3.873 -12.891 -30.219 1 96.06 541 LYS B CA 1
ATOM 11826 C C . LYS B 1 541 ? 4.555 -13.977 -29.391 1 96.06 541 LYS B C 1
ATOM 11828 O O . LYS B 1 541 ? 5.723 -13.844 -29.016 1 96.06 541 LYS B O 1
ATOM 11833 N N . TRP B 1 542 ? 3.854 -15.023 -29.078 1 96.12 542 TRP B N 1
ATOM 11834 C CA . TRP B 1 542 ? 4.43 -16.156 -28.359 1 96.12 542 TRP B CA 1
ATOM 11835 C C . TRP B 1 542 ? 5.199 -17.062 -29.312 1 96.12 542 TRP B C 1
ATOM 11837 O O . TRP B 1 542 ? 4.789 -17.266 -30.453 1 96.12 542 TRP B O 1
ATOM 11847 N N . SER B 1 543 ? 6.305 -17.531 -28.797 1 95.75 543 SER B N 1
ATOM 11848 C CA . SER B 1 543 ? 7.129 -18.406 -29.625 1 95.75 543 SER B CA 1
ATOM 11849 C C . SER B 1 543 ? 8.094 -19.234 -28.781 1 95.75 543 SER B C 1
ATOM 11851 O O . SER B 1 543 ? 8.438 -18.844 -27.672 1 95.75 543 SER B O 1
ATOM 11853 N N . PHE B 1 544 ? 8.477 -20.406 -29.281 1 96.31 544 PHE B N 1
ATOM 11854 C CA . PHE B 1 544 ? 9.547 -21.188 -28.688 1 96.31 544 PHE B CA 1
ATOM 11855 C C . PHE B 1 544 ? 10.906 -20.688 -29.125 1 96.31 544 PHE B C 1
ATOM 11857 O O . PHE B 1 544 ? 11.93 -21.047 -28.547 1 96.31 544 PHE B O 1
ATOM 11864 N N . HIS B 1 545 ? 10.914 -19.859 -30.109 1 96.5 545 HIS B N 1
ATOM 11865 C CA . HIS B 1 545 ? 12.109 -19.203 -30.625 1 96.5 545 HIS B CA 1
ATOM 11866 C C . HIS B 1 545 ? 12.188 -17.75 -30.156 1 96.5 545 HIS B C 1
ATOM 11868 O O . HIS B 1 545 ? 11.312 -17.297 -29.422 1 96.5 545 HIS B O 1
ATOM 11874 N N . ARG B 1 546 ? 13.344 -17.109 -30.562 1 96.38 546 ARG B N 1
ATOM 11875 C CA . ARG B 1 546 ? 13.383 -15.672 -30.344 1 96.38 546 ARG B CA 1
ATOM 11876 C C . ARG B 1 546 ? 12.188 -14.984 -30.984 1 96.38 546 ARG B C 1
ATOM 11878 O O . ARG B 1 546 ? 11.891 -15.211 -32.156 1 96.38 546 ARG B O 1
ATOM 11885 N N . SER B 1 547 ? 11.398 -14.219 -30.203 1 94.81 547 SER B N 1
ATOM 11886 C CA . SER B 1 547 ? 10.172 -13.586 -30.672 1 94.81 547 SER B CA 1
ATOM 11887 C C . SER B 1 547 ? 10.391 -12.109 -30.984 1 94.81 547 SER B C 1
ATOM 11889 O O . SER B 1 547 ? 11.523 -11.641 -31.031 1 94.81 547 SER B O 1
ATOM 11891 N N . ASN B 1 548 ? 9.227 -11.367 -31.188 1 95.44 548 ASN B N 1
ATOM 11892 C CA . ASN B 1 548 ? 9.289 -9.969 -31.609 1 95.44 548 ASN B CA 1
ATOM 11893 C C . ASN B 1 548 ? 9.938 -9.094 -30.531 1 95.44 548 ASN B C 1
ATOM 11895 O O . ASN B 1 548 ? 10.438 -8.008 -30.828 1 95.44 548 ASN B O 1
ATOM 11899 N N . TYR B 1 549 ? 10 -9.562 -29.328 1 96.12 549 TYR B N 1
ATOM 11900 C CA . TYR B 1 549 ? 10.562 -8.773 -28.234 1 96.12 549 TYR B CA 1
ATOM 11901 C C . TYR B 1 549 ? 12.086 -8.75 -28.312 1 96.12 549 TYR B C 1
ATOM 11903 O O . TYR B 1 549 ? 12.727 -7.891 -27.703 1 96.12 549 TYR B O 1
ATOM 11911 N N . PHE B 1 550 ? 12.75 -9.703 -29.016 1 97.19 550 PHE B N 1
ATOM 11912 C CA . PHE B 1 550 ? 14.172 -10.016 -28.938 1 97.19 550 PHE B CA 1
ATOM 11913 C C . PHE B 1 550 ? 15.016 -8.773 -29.172 1 97.19 550 PHE B C 1
ATOM 11915 O O . PHE B 1 550 ? 15.852 -8.414 -28.328 1 97.19 550 PHE B O 1
ATOM 11922 N N . LYS B 1 551 ? 14.75 -8.094 -30.219 1 96.56 551 LYS B N 1
ATOM 11923 C CA . LYS B 1 551 ? 15.531 -6.91 -30.547 1 96.56 551 LYS B CA 1
ATOM 11924 C C . LYS B 1 551 ? 15.312 -5.801 -29.516 1 96.56 551 LYS B C 1
ATOM 11926 O O . LYS B 1 551 ? 16.25 -5.07 -29.172 1 96.56 551 LYS B O 1
ATOM 11931 N N . HIS B 1 552 ? 14.141 -5.625 -29.062 1 97.56 552 HIS B N 1
ATOM 11932 C CA . HIS B 1 552 ? 13.797 -4.555 -28.125 1 97.56 552 HIS B CA 1
ATOM 11933 C C . HIS B 1 552 ? 14.359 -4.828 -26.734 1 97.56 552 HIS B C 1
ATOM 11935 O O . HIS B 1 552 ? 14.75 -3.898 -26.031 1 97.56 552 HIS B O 1
ATOM 11941 N N . VAL B 1 553 ? 14.406 -6.094 -26.375 1 97.88 553 VAL B N 1
ATOM 11942 C CA . VAL B 1 553 ? 15.07 -6.488 -25.141 1 97.88 553 VAL B CA 1
ATOM 11943 C C . VAL B 1 553 ? 16.562 -6.176 -25.234 1 97.88 553 VAL B C 1
ATOM 11945 O O . VAL B 1 553 ? 17.172 -5.684 -24.281 1 97.88 553 VAL B O 1
ATOM 11948 N N . GLY B 1 554 ? 17.125 -6.469 -26.375 1 98.44 554 GLY B N 1
ATOM 11949 C CA . GLY B 1 554 ? 18.516 -6.098 -26.594 1 98.44 554 GLY B CA 1
ATOM 11950 C C . GLY B 1 554 ? 18.766 -4.609 -26.438 1 98.44 554 GLY B C 1
ATOM 11951 O O . GLY B 1 554 ? 19.75 -4.203 -25.828 1 98.44 554 GLY B O 1
ATOM 11952 N N . ASN B 1 555 ? 17.859 -3.797 -26.969 1 98.31 555 ASN B N 1
ATOM 11953 C CA . ASN B 1 555 ? 17.953 -2.348 -26.844 1 98.31 555 ASN B CA 1
ATOM 11954 C C . ASN B 1 555 ? 17.906 -1.91 -25.391 1 98.31 555 ASN B C 1
ATOM 11956 O O . ASN B 1 555 ? 18.625 -0.991 -24.984 1 98.31 555 ASN B O 1
ATOM 11960 N N . GLU B 1 556 ? 17.016 -2.533 -24.641 1 98.38 556 GLU B N 1
ATOM 11961 C CA . GLU B 1 556 ? 16.922 -2.236 -23.203 1 98.38 556 GLU B CA 1
ATOM 11962 C C . GLU B 1 556 ? 18.25 -2.518 -22.5 1 98.38 556 GLU B C 1
ATOM 11964 O O . GLU B 1 556 ? 18.75 -1.674 -21.75 1 98.38 556 GLU B O 1
ATOM 11969 N N . VAL B 1 557 ? 18.828 -3.719 -22.719 1 97.81 557 VAL B N 1
ATOM 11970 C CA . VAL B 1 557 ? 20.062 -4.152 -22.078 1 97.81 557 VAL B CA 1
ATOM 11971 C C . VAL B 1 557 ? 21.203 -3.203 -22.453 1 97.81 557 VAL B C 1
ATOM 11973 O O . VAL B 1 557 ? 21.953 -2.754 -21.578 1 97.81 557 VAL B O 1
ATOM 11976 N N . LEU B 1 558 ? 21.328 -2.879 -23.688 1 98.25 558 LEU B N 1
ATOM 11977 C CA . LEU B 1 558 ? 22.422 -2.041 -24.172 1 98.25 558 LEU B CA 1
ATOM 11978 C C . LEU B 1 558 ? 22.281 -0.617 -23.641 1 98.25 558 LEU B C 1
ATOM 11980 O O . LEU B 1 558 ? 23.281 0.039 -23.344 1 98.25 558 LEU B O 1
ATOM 11984 N N . ASN B 1 559 ? 21.094 -0.154 -23.531 1 98.31 559 ASN B N 1
ATOM 11985 C CA . ASN B 1 559 ? 20.891 1.171 -22.953 1 98.31 559 ASN B CA 1
ATOM 11986 C C . ASN B 1 559 ? 21.297 1.205 -21.484 1 98.31 559 ASN B C 1
ATOM 11988 O O . ASN B 1 559 ? 21.922 2.172 -21.016 1 98.31 559 ASN B O 1
ATOM 11992 N N . VAL B 1 560 ? 20.875 0.211 -20.734 1 97.38 560 VAL B N 1
ATOM 11993 C CA . VAL B 1 560 ? 21.297 0.125 -19.328 1 97.38 560 VAL B CA 1
ATOM 11994 C C . VAL B 1 560 ? 22.812 0.131 -19.234 1 97.38 560 VAL B C 1
ATOM 11996 O O . VAL B 1 560 ? 23.391 0.836 -18.406 1 97.38 560 VAL B O 1
ATOM 11999 N N . HIS B 1 561 ? 23.484 -0.638 -20.062 1 96.38 561 HIS B N 1
ATOM 12000 C CA . HIS B 1 561 ? 24.922 -0.797 -20.062 1 96.38 561 HIS B CA 1
ATOM 12001 C C . HIS B 1 561 ? 25.625 0.517 -20.406 1 96.38 561 HIS B C 1
ATOM 12003 O O . HIS B 1 561 ? 26.703 0.804 -19.891 1 96.38 561 HIS B O 1
ATOM 12009 N N . LYS B 1 562 ? 25.047 1.307 -21.234 1 97.31 562 LYS B N 1
ATOM 12010 C CA . LYS B 1 562 ? 25.672 2.529 -21.719 1 97.31 562 LYS B CA 1
ATOM 12011 C C . LYS B 1 562 ? 25.266 3.732 -20.875 1 97.31 562 LYS B C 1
ATOM 12013 O O . LYS B 1 562 ? 26.047 4.664 -20.672 1 97.31 562 LYS B O 1
ATOM 12018 N N . ASN B 1 563 ? 24.062 3.713 -20.422 1 98 563 ASN B N 1
ATOM 12019 C CA . ASN B 1 563 ? 23.469 4.859 -19.734 1 98 563 ASN B CA 1
ATOM 12020 C C . ASN B 1 563 ? 22.906 4.465 -18.375 1 98 563 ASN B C 1
ATOM 12022 O O . ASN B 1 563 ? 23.656 4.109 -17.469 1 98 563 ASN B O 1
ATOM 12026 N N . ALA B 1 564 ? 21.562 4.477 -18.25 1 97.88 564 ALA B N 1
ATOM 12027 C CA . ALA B 1 564 ? 20.859 4.09 -17.031 1 97.88 564 ALA B CA 1
ATOM 12028 C C . ALA B 1 564 ? 19.484 3.508 -17.344 1 97.88 564 ALA B C 1
ATOM 12030 O O . ALA B 1 564 ? 18.891 3.84 -18.375 1 97.88 564 ALA B O 1
ATOM 12031 N N . GLY B 1 565 ? 19.125 2.643 -16.578 1 98.19 565 GLY B N 1
ATOM 12032 C CA . GLY B 1 565 ? 17.797 2.053 -16.703 1 98.19 565 GLY B CA 1
ATOM 12033 C C . GLY B 1 565 ? 17.047 1.993 -15.375 1 98.19 565 GLY B C 1
ATOM 12034 O O . GLY B 1 565 ? 17.672 1.927 -14.312 1 98.19 565 GLY B O 1
ATOM 12035 N N . LEU B 1 566 ? 15.672 2.059 -15.445 1 98.31 566 LEU B N 1
ATOM 12036 C CA . LEU B 1 566 ? 14.82 1.937 -14.273 1 98.31 566 LEU B CA 1
ATOM 12037 C C . LEU B 1 566 ? 13.859 0.757 -14.414 1 98.31 566 LEU B C 1
ATOM 12039 O O . LEU B 1 566 ? 13.188 0.617 -15.438 1 98.31 566 LEU B O 1
ATOM 12043 N N . MET B 1 567 ? 13.805 -0.079 -13.406 1 97.06 567 MET B N 1
ATOM 12044 C CA . MET B 1 567 ? 12.914 -1.232 -13.375 1 97.06 567 MET B CA 1
ATOM 12045 C C . MET B 1 567 ? 12.078 -1.243 -12.094 1 97.06 567 MET B C 1
ATOM 12047 O O . MET B 1 567 ? 12.594 -0.947 -11.016 1 97.06 567 MET B O 1
ATOM 12051 N N . ASP B 1 568 ? 10.758 -1.514 -12.266 1 96.25 568 ASP B N 1
ATOM 12052 C CA . ASP B 1 568 ? 9.867 -1.693 -11.117 1 96.25 568 ASP B CA 1
ATOM 12053 C C . ASP B 1 568 ? 9.875 -3.145 -10.641 1 96.25 568 ASP B C 1
ATOM 12055 O O . ASP B 1 568 ? 9.438 -4.039 -11.367 1 96.25 568 ASP B O 1
ATOM 12059 N N . THR B 1 569 ? 10.375 -3.371 -9.43 1 93.5 569 THR B N 1
ATOM 12060 C CA . THR B 1 569 ? 10.375 -4.707 -8.844 1 93.5 569 THR B CA 1
ATOM 12061 C C . THR B 1 569 ? 9.57 -4.73 -7.547 1 93.5 569 THR B C 1
ATOM 12063 O O . THR B 1 569 ? 9.922 -5.445 -6.605 1 93.5 569 THR B O 1
ATOM 12066 N N . SER B 1 570 ? 8.539 -3.924 -7.492 1 94 570 SER B N 1
ATOM 12067 C CA . SER B 1 570 ? 7.73 -3.76 -6.289 1 94 570 SER B CA 1
ATOM 12068 C C . SER B 1 570 ? 7.059 -5.07 -5.895 1 94 570 SER B C 1
ATOM 12070 O O . SER B 1 570 ? 6.652 -5.246 -4.742 1 94 570 SER B O 1
ATOM 12072 N N . TYR B 1 571 ? 6.977 -6.059 -6.785 1 89.25 571 TYR B N 1
ATOM 12073 C CA . TYR B 1 571 ? 6.312 -7.328 -6.516 1 89.25 571 TYR B CA 1
ATOM 12074 C C . TYR B 1 571 ? 7.172 -8.211 -5.621 1 89.25 571 TYR B C 1
ATOM 12076 O O . TYR B 1 571 ? 6.699 -9.227 -5.098 1 89.25 571 TYR B O 1
ATOM 12084 N N . CYS B 1 572 ? 8.438 -7.891 -5.328 1 88.62 572 CYS B N 1
ATOM 12085 C CA . CYS B 1 572 ? 9.297 -8.641 -4.414 1 88.62 572 CYS B CA 1
ATOM 12086 C C . CYS B 1 572 ? 8.742 -8.609 -2.996 1 88.62 572 CYS B C 1
ATOM 12088 O O . CYS B 1 572 ? 8.133 -7.617 -2.586 1 88.62 572 CYS B O 1
ATOM 12090 N N . ALA B 1 573 ? 8.969 -9.711 -2.291 1 87.81 573 ALA B N 1
ATOM 12091 C CA . ALA B 1 573 ? 8.508 -9.781 -0.909 1 87.81 573 ALA B CA 1
ATOM 12092 C C . ALA B 1 573 ? 9.367 -8.914 0.007 1 87.81 573 ALA B C 1
ATOM 12094 O O . ALA B 1 573 ? 10.594 -8.891 -0.126 1 87.81 573 ALA B O 1
ATOM 12095 N N . LYS B 1 574 ? 8.742 -8.148 0.813 1 90.38 574 LYS B N 1
ATOM 12096 C CA . LYS B 1 574 ? 9.398 -7.336 1.833 1 90.38 574 LYS B CA 1
ATOM 12097 C C . LYS B 1 574 ? 8.828 -7.621 3.219 1 90.38 574 LYS B C 1
ATOM 12099 O O . LYS B 1 574 ? 7.641 -7.391 3.463 1 90.38 574 LYS B O 1
ATOM 12104 N N . LEU B 1 575 ? 9.656 -8.078 4.078 1 88.81 575 LEU B N 1
ATOM 12105 C CA . LEU B 1 575 ? 9.266 -8.344 5.457 1 88.81 575 LEU B CA 1
ATOM 12106 C C . LEU B 1 575 ? 10.055 -7.473 6.426 1 88.81 575 LEU B C 1
ATOM 12108 O O . LEU B 1 575 ? 11.195 -7.102 6.141 1 88.81 575 LEU B O 1
ATOM 12112 N N . MET B 1 576 ? 9.43 -7.094 7.434 1 87 576 MET B N 1
ATOM 12113 C CA . MET B 1 576 ? 10.086 -6.379 8.523 1 87 576 MET B CA 1
ATOM 12114 C C . MET B 1 576 ? 10.094 -7.211 9.797 1 87 576 MET B C 1
ATOM 12116 O O . MET B 1 576 ? 9.055 -7.75 10.195 1 87 576 MET B O 1
ATOM 12120 N N . VAL B 1 577 ? 11.242 -7.445 10.328 1 88.25 577 VAL B N 1
ATOM 12121 C CA . VAL B 1 577 ? 11.398 -8.148 11.594 1 88.25 577 VAL B CA 1
ATOM 12122 C C . VAL B 1 577 ? 11.844 -7.172 12.68 1 88.25 577 VAL B C 1
ATOM 12124 O O . VAL B 1 577 ? 12.859 -6.492 12.531 1 88.25 577 VAL B O 1
ATOM 12127 N N . LYS B 1 578 ? 11.086 -7.109 13.68 1 81.88 578 LYS B N 1
ATOM 12128 C CA . LYS B 1 578 ? 11.367 -6.152 14.742 1 81.88 578 LYS B CA 1
ATOM 12129 C C . LYS B 1 578 ? 11.367 -6.832 16.109 1 81.88 578 LYS B C 1
ATOM 12131 O O . LYS B 1 578 ? 10.695 -7.852 16.297 1 81.88 578 LYS B O 1
ATOM 12136 N N . GLY B 1 579 ? 12.156 -6.316 17 1 79.44 579 GLY B N 1
ATOM 12137 C CA . GLY B 1 579 ? 12.164 -6.777 18.375 1 79.44 579 GLY B CA 1
ATOM 12138 C C . GLY B 1 579 ? 13.562 -6.91 18.953 1 79.44 579 GLY B C 1
ATOM 12139 O O . GLY B 1 579 ? 14.539 -7.051 18.219 1 79.44 579 GLY B O 1
ATOM 12140 N N . GLN B 1 580 ? 13.703 -6.938 20.188 1 78.19 580 GLN B N 1
ATOM 12141 C CA . GLN B 1 580 ? 14.984 -6.977 20.891 1 78.19 580 GLN B CA 1
ATOM 12142 C C . GLN B 1 580 ? 15.773 -8.234 20.531 1 78.19 580 GLN B C 1
ATOM 12144 O O . GLN B 1 580 ? 17 -8.203 20.484 1 78.19 580 GLN B O 1
ATOM 12149 N N . ASN B 1 581 ? 15.023 -9.242 20.297 1 87 581 ASN B N 1
ATOM 12150 C CA . ASN B 1 581 ? 15.688 -10.508 20 1 87 581 ASN B CA 1
ATOM 12151 C C . ASN B 1 581 ? 15.688 -10.805 18.5 1 87 581 ASN B C 1
ATOM 12153 O O . ASN B 1 581 ? 15.953 -11.938 18.094 1 87 581 ASN B O 1
ATOM 12157 N N . ALA B 1 582 ? 15.383 -9.766 17.766 1 89.38 582 ALA B N 1
ATOM 12158 C CA . ALA B 1 582 ? 15.281 -9.969 16.312 1 89.38 582 ALA B CA 1
ATOM 12159 C C . ALA B 1 582 ? 16.609 -10.469 15.75 1 89.38 582 ALA B C 1
ATOM 12161 O O . ALA B 1 582 ? 16.641 -11.461 15.016 1 89.38 582 ALA B O 1
ATOM 12162 N N . ARG B 1 583 ? 17.719 -9.883 16.109 1 91.5 583 ARG B N 1
ATOM 12163 C CA . ARG B 1 583 ? 19.031 -10.273 15.602 1 91.5 583 ARG B CA 1
ATOM 12164 C C . ARG B 1 583 ? 19.391 -11.695 16.031 1 91.5 583 ARG B C 1
ATOM 12166 O O . ARG B 1 583 ? 19.859 -12.492 15.211 1 91.5 583 ARG B O 1
ATOM 12173 N N . LYS B 1 584 ? 19.188 -11.922 17.297 1 90.75 584 LYS B N 1
ATOM 12174 C CA . LYS B 1 584 ? 19.484 -13.258 17.812 1 90.75 584 LYS B CA 1
ATOM 12175 C C . LYS B 1 584 ? 18.703 -14.328 17.047 1 90.75 584 LYS B C 1
ATOM 12177 O O . LYS B 1 584 ? 19.25 -15.359 16.688 1 90.75 584 LYS B O 1
ATOM 12182 N N . TRP B 1 585 ? 17.5 -14.07 16.844 1 90.44 585 TRP B N 1
ATOM 12183 C CA . TRP B 1 585 ? 16.641 -15.031 16.141 1 90.44 585 TRP B CA 1
ATOM 12184 C C . TRP B 1 585 ? 17.094 -15.195 14.703 1 90.44 585 TRP B C 1
ATOM 12186 O O . TRP B 1 585 ? 17.219 -16.328 14.211 1 90.44 585 TRP B O 1
ATOM 12196 N N . LEU B 1 586 ? 17.312 -14.133 14.031 1 92 586 LEU B N 1
ATOM 12197 C CA . LEU B 1 586 ? 17.734 -14.188 12.633 1 92 586 LEU B CA 1
ATOM 12198 C C . LEU B 1 586 ? 19.062 -14.93 12.5 1 92 586 LEU B C 1
ATOM 12200 O O . LEU B 1 586 ? 19.25 -15.703 11.555 1 92 586 LEU B O 1
ATOM 12204 N N . ASN B 1 587 ? 19.953 -14.766 13.445 1 91.44 587 ASN B N 1
ATOM 12205 C CA . ASN B 1 587 ? 21.234 -15.461 13.43 1 91.44 587 ASN B CA 1
ATOM 12206 C C . ASN B 1 587 ? 21.062 -16.953 13.672 1 91.44 587 ASN B C 1
ATOM 12208 O O . ASN B 1 587 ? 21.938 -17.75 13.305 1 91.44 587 ASN B O 1
ATOM 12212 N N . SER B 1 588 ? 19.984 -17.266 14.211 1 90.31 588 SER B N 1
ATOM 12213 C CA . SER B 1 588 ? 19.75 -18.672 14.508 1 90.31 588 SER B CA 1
ATOM 12214 C C . SER B 1 588 ? 19.156 -19.391 13.305 1 90.31 588 SER B C 1
ATOM 12216 O O . SER B 1 588 ? 19.156 -20.625 13.258 1 90.31 588 SER B O 1
ATOM 12218 N N . ILE B 1 589 ? 18.688 -18.656 12.297 1 90 589 ILE B N 1
ATOM 12219 C CA . ILE B 1 589 ? 18 -19.359 11.219 1 90 589 ILE B CA 1
ATOM 12220 C C . ILE B 1 589 ? 18.797 -19.219 9.922 1 90 589 ILE B C 1
ATOM 12222 O O . ILE B 1 589 ? 18.641 -20.031 9.008 1 90 589 ILE B O 1
ATOM 12226 N N . PHE B 1 590 ? 19.609 -18.25 9.789 1 91.12 590 PHE B N 1
ATOM 12227 C CA . PHE B 1 590 ? 20.359 -18.016 8.562 1 91.12 590 PHE B CA 1
ATOM 12228 C C . PHE B 1 590 ? 21.703 -18.734 8.609 1 91.12 590 PHE B C 1
ATOM 12230 O O . PHE B 1 590 ? 22.219 -19.016 9.695 1 91.12 590 PHE B O 1
ATOM 12237 N N . THR B 1 591 ? 22.234 -18.984 7.402 1 89.94 591 THR B N 1
ATOM 12238 C CA . THR B 1 591 ? 23.484 -19.719 7.285 1 89.94 591 THR B CA 1
ATOM 12239 C C . THR B 1 591 ? 24.656 -18.844 7.727 1 89.94 591 THR B C 1
ATOM 12241 O O . THR B 1 591 ? 25.719 -19.359 8.102 1 89.94 591 THR B O 1
ATOM 12244 N N . LYS B 1 592 ? 24.484 -17.578 7.633 1 88.25 592 LYS B N 1
ATOM 12245 C CA . LYS B 1 592 ? 25.516 -16.609 8.047 1 88.25 592 LYS B CA 1
ATOM 12246 C C . LYS B 1 592 ? 24.922 -15.57 8.992 1 88.25 592 LYS B C 1
ATOM 12248 O O . LYS B 1 592 ? 23.797 -15.109 8.805 1 88.25 592 LYS B O 1
ATOM 12253 N N . PRO B 1 593 ? 25.734 -15.25 10.023 1 89.94 593 PRO B N 1
ATOM 12254 C CA . PRO B 1 593 ? 25.234 -14.219 10.938 1 89.94 593 PRO B CA 1
ATOM 12255 C C . PRO B 1 593 ? 25.125 -12.852 10.281 1 89.94 593 PRO B C 1
ATOM 12257 O O . PRO B 1 593 ? 25.953 -12.508 9.43 1 89.94 593 PRO B O 1
ATOM 12260 N N . LEU B 1 594 ? 24.234 -12.094 10.812 1 91.75 594 LEU B N 1
ATOM 12261 C CA . LEU B 1 594 ? 24.031 -10.75 10.289 1 91.75 594 LEU B CA 1
ATOM 12262 C C . LEU B 1 594 ? 25.188 -9.836 10.672 1 91.75 594 LEU B C 1
ATOM 12264 O O . LEU B 1 594 ? 25.766 -9.984 11.758 1 91.75 594 LEU B O 1
ATOM 12268 N N . PRO B 1 595 ? 25.484 -8.891 9.758 1 90.31 595 PRO B N 1
ATOM 12269 C CA . PRO B 1 595 ? 26.547 -7.945 10.086 1 90.31 595 PRO B CA 1
ATOM 12270 C C . PRO B 1 595 ? 26.203 -7.039 11.258 1 90.31 595 PRO B C 1
ATOM 12272 O O . PRO B 1 595 ? 25.031 -6.652 11.422 1 90.31 595 PRO B O 1
ATOM 12275 N N . GLN B 1 596 ? 27.234 -6.641 11.977 1 88.5 596 GLN B N 1
ATOM 12276 C CA . GLN B 1 596 ? 27.047 -5.727 13.102 1 88.5 596 GLN B CA 1
ATOM 12277 C C . GLN B 1 596 ? 27.094 -4.273 12.633 1 88.5 596 GLN B C 1
ATOM 12279 O O . GLN B 1 596 ? 26.531 -3.389 13.289 1 88.5 596 GLN B O 1
ATOM 12284 N N . GLU B 1 597 ? 27.781 -4.109 11.547 1 87.62 597 GLU B N 1
ATOM 12285 C CA . GLU B 1 597 ? 27.875 -2.758 11 1 87.62 597 GLU B CA 1
ATOM 12286 C C . GLU B 1 597 ? 26.531 -2.26 10.5 1 87.62 597 GLU B C 1
ATOM 12288 O O . GLU B 1 597 ? 25.906 -2.896 9.656 1 87.62 597 GLU B O 1
ATOM 12293 N N . LYS B 1 598 ? 26.141 -1.142 11.008 1 85.31 598 LYS B N 1
ATOM 12294 C CA . LYS B 1 598 ? 24.859 -0.57 10.617 1 85.31 598 LYS B CA 1
ATOM 12295 C C . LYS B 1 598 ? 24.859 -0.194 9.133 1 85.31 598 LYS B C 1
ATOM 12297 O O . LYS B 1 598 ? 25.844 0.347 8.625 1 85.31 598 LYS B O 1
ATOM 12302 N N . GLY B 1 599 ? 23.797 -0.579 8.477 1 89.06 599 GLY B N 1
ATOM 12303 C CA . GLY B 1 599 ? 23.641 -0.23 7.078 1 89.06 599 GLY B CA 1
ATOM 12304 C C . GLY B 1 599 ? 24.141 -1.312 6.133 1 89.06 599 GLY B C 1
ATOM 12305 O O . GLY B 1 599 ? 23.797 -1.302 4.945 1 89.06 599 GLY B O 1
ATOM 12306 N N . LYS B 1 600 ? 24.969 -2.17 6.629 1 92.81 600 LYS B N 1
ATOM 12307 C CA . LYS B 1 600 ? 25.484 -3.234 5.773 1 92.81 600 LYS B CA 1
ATOM 12308 C C . LYS B 1 600 ? 24.375 -4.223 5.402 1 92.81 600 LYS B C 1
ATOM 12310 O O . LYS B 1 600 ? 23.578 -4.621 6.258 1 92.81 600 LYS B O 1
ATOM 12315 N N . ILE B 1 601 ? 24.312 -4.531 4.098 1 92.69 601 ILE B N 1
ATOM 12316 C CA . ILE B 1 601 ? 23.328 -5.48 3.572 1 92.69 601 ILE B CA 1
ATOM 12317 C C . ILE B 1 601 ? 23.984 -6.852 3.402 1 92.69 601 ILE B C 1
ATOM 12319 O O . ILE B 1 601 ? 25.109 -6.949 2.904 1 92.69 601 ILE B O 1
ATOM 12323 N N . GLN B 1 602 ? 23.297 -7.836 3.85 1 90.19 602 GLN B N 1
ATOM 12324 C CA . GLN B 1 602 ? 23.828 -9.188 3.717 1 90.19 602 GLN B CA 1
ATOM 12325 C C . GLN B 1 602 ? 22.828 -10.117 3.055 1 90.19 602 GLN B C 1
ATOM 12327 O O . GLN B 1 602 ? 21.641 -10.078 3.383 1 90.19 602 GLN B O 1
ATOM 12332 N N . GLN B 1 603 ? 23.328 -10.852 2.102 1 88.06 603 GLN B N 1
ATOM 12333 C CA . GLN B 1 603 ? 22.531 -11.93 1.542 1 88.06 603 GLN B CA 1
ATOM 12334 C C . GLN B 1 603 ? 22.484 -13.133 2.48 1 88.06 603 GLN B C 1
ATOM 12336 O O . GLN B 1 603 ? 23.531 -13.625 2.916 1 88.06 603 GLN B O 1
ATOM 12341 N N . CYS B 1 604 ? 21.328 -13.531 2.789 1 88.69 604 CYS B N 1
ATOM 12342 C CA . CYS B 1 604 ? 21.125 -14.625 3.734 1 88.69 604 CYS B CA 1
ATOM 12343 C C . CYS B 1 604 ? 20.328 -15.758 3.107 1 88.69 604 CYS B C 1
ATOM 12345 O O . CYS B 1 604 ? 19.469 -15.516 2.264 1 88.69 604 CYS B O 1
ATOM 12347 N N . PHE B 1 605 ? 20.672 -16.953 3.535 1 88.88 605 PHE B N 1
ATOM 12348 C CA . PHE B 1 605 ? 19.969 -18.125 3.02 1 88.88 605 PHE B CA 1
ATOM 12349 C C . PHE B 1 605 ? 19.328 -18.906 4.152 1 88.88 605 PHE B C 1
ATOM 12351 O O . PHE B 1 605 ? 19.891 -19.016 5.238 1 88.88 605 PHE B O 1
ATOM 12358 N N . LEU B 1 606 ? 18.172 -19.312 3.93 1 87.94 606 LEU B N 1
ATOM 12359 C CA . LEU B 1 606 ? 17.453 -20.234 4.797 1 87.94 606 LEU B CA 1
ATOM 12360 C C . LEU B 1 606 ? 17.406 -21.625 4.184 1 87.94 606 LEU B C 1
ATOM 12362 O O . LEU B 1 606 ? 17.062 -21.781 3.012 1 87.94 606 LEU B O 1
ATOM 12366 N N . LEU B 1 607 ? 17.828 -22.625 4.984 1 89.5 607 LEU B N 1
ATOM 12367 C CA . LEU B 1 607 ? 17.906 -23.984 4.469 1 89.5 607 LEU B CA 1
ATOM 12368 C C . LEU B 1 607 ? 16.859 -24.891 5.121 1 89.5 607 LEU B C 1
ATOM 12370 O O . LEU B 1 607 ? 16.375 -24.578 6.211 1 89.5 607 LEU B O 1
ATOM 12374 N N . ASN B 1 608 ? 16.484 -25.906 4.391 1 84.56 608 ASN B N 1
ATOM 12375 C CA . ASN B 1 608 ? 15.742 -26.969 5.039 1 84.56 608 ASN B CA 1
ATOM 12376 C C . ASN B 1 608 ? 16.672 -27.953 5.762 1 84.56 608 ASN B C 1
ATOM 12378 O O . ASN B 1 608 ? 17.875 -27.734 5.82 1 84.56 608 ASN B O 1
ATOM 12382 N N . LYS B 1 609 ? 16.156 -29.031 6.312 1 84.75 609 LYS B N 1
ATOM 12383 C CA . LYS B 1 609 ? 16.922 -29.969 7.133 1 84.75 609 LYS B CA 1
ATOM 12384 C C . LYS B 1 609 ? 17.953 -30.719 6.301 1 84.75 609 LYS B C 1
ATOM 12386 O O . LYS B 1 609 ? 18.969 -31.172 6.828 1 84.75 609 LYS B O 1
ATOM 12391 N N . ASN B 1 610 ? 17.719 -30.766 4.98 1 87.88 610 ASN B N 1
ATOM 12392 C CA . ASN B 1 610 ? 18.609 -31.516 4.09 1 87.88 610 ASN B CA 1
ATOM 12393 C C . ASN B 1 610 ? 19.703 -30.609 3.521 1 87.88 610 ASN B C 1
ATOM 12395 O O . ASN B 1 610 ? 20.484 -31.031 2.668 1 87.88 610 ASN B O 1
ATOM 12399 N N . GLY B 1 611 ? 19.719 -29.344 3.967 1 89.81 611 GLY B N 1
ATOM 12400 C CA . GLY B 1 611 ? 20.766 -28.422 3.541 1 89.81 611 GLY B CA 1
ATOM 12401 C C . GLY B 1 611 ? 20.453 -27.75 2.223 1 89.81 611 GLY B C 1
ATOM 12402 O O . GLY B 1 611 ? 21.312 -27.109 1.622 1 89.81 611 GLY B O 1
ATOM 12403 N N . CYS B 1 612 ? 19.25 -27.875 1.754 1 88.56 612 CYS B N 1
ATOM 12404 C CA . CYS B 1 612 ? 18.828 -27.25 0.506 1 88.56 612 CYS B CA 1
ATOM 12405 C C . CYS B 1 612 ? 18.266 -25.859 0.757 1 88.56 612 CYS B C 1
ATOM 12407 O O . CYS B 1 612 ? 17.672 -25.594 1.803 1 88.56 612 CYS B O 1
ATOM 12409 N N . VAL B 1 613 ? 18.453 -24.953 -0.133 1 86 613 VAL B N 1
ATOM 12410 C CA . VAL B 1 613 ? 18.031 -23.562 0.034 1 86 613 VAL B CA 1
ATOM 12411 C C . VAL B 1 613 ? 16.516 -23.469 -0.15 1 86 613 VAL B C 1
ATOM 12413 O O . VAL B 1 613 ? 15.977 -23.875 -1.178 1 86 613 VAL B O 1
ATOM 12416 N N . ILE B 1 614 ? 15.844 -22.875 0.784 1 81.31 614 ILE B N 1
ATOM 12417 C CA . ILE B 1 614 ? 14.391 -22.75 0.67 1 81.31 614 ILE B CA 1
ATOM 12418 C C . ILE B 1 614 ? 14.008 -21.281 0.513 1 81.31 614 ILE B C 1
ATOM 12420 O O . ILE B 1 614 ? 12.938 -20.953 0.001 1 81.31 614 ILE B O 1
ATOM 12424 N N . ALA B 1 615 ? 14.859 -20.406 0.975 1 84.12 615 ALA B N 1
ATOM 12425 C CA . ALA B 1 615 ? 14.617 -18.984 0.8 1 84.12 615 ALA B CA 1
ATOM 12426 C C . ALA B 1 615 ? 15.914 -18.188 0.867 1 84.12 615 ALA B C 1
ATOM 12428 O O . ALA B 1 615 ? 16.906 -18.656 1.415 1 84.12 615 ALA B O 1
ATOM 12429 N N . GLU B 1 616 ? 15.883 -17.094 0.238 1 86.19 616 GLU B N 1
ATOM 12430 C CA . GLU B 1 616 ? 17 -16.141 0.266 1 86.19 616 GLU B CA 1
ATOM 12431 C C . GLU B 1 616 ? 16.5 -14.734 0.563 1 86.19 616 GLU B C 1
ATOM 12433 O O . GLU B 1 616 ? 15.453 -14.312 0.066 1 86.19 616 GLU B O 1
ATOM 12438 N N . PHE B 1 617 ? 17.297 -14.039 1.39 1 89.19 617 PHE B N 1
ATOM 12439 C CA . PHE B 1 617 ? 16.922 -12.68 1.762 1 89.19 617 PHE B CA 1
ATOM 12440 C C . PHE B 1 617 ? 18.125 -11.75 1.692 1 89.19 617 PHE B C 1
ATOM 12442 O O . PHE B 1 617 ? 19.25 -12.156 1.982 1 89.19 617 PHE B O 1
ATOM 12449 N N . ALA B 1 618 ? 17.844 -10.594 1.221 1 90.62 618 ALA B N 1
ATOM 12450 C CA . ALA B 1 618 ? 18.734 -9.492 1.587 1 90.62 618 ALA B CA 1
ATOM 12451 C C . ALA B 1 618 ? 18.328 -8.867 2.918 1 90.62 618 ALA B C 1
ATOM 12453 O O . ALA B 1 618 ? 17.219 -8.336 3.045 1 90.62 618 ALA B O 1
ATOM 12454 N N . ALA B 1 619 ? 19.141 -8.992 3.902 1 93 619 ALA B N 1
ATOM 12455 C CA . ALA B 1 619 ? 18.828 -8.469 5.23 1 93 619 ALA B CA 1
ATOM 12456 C C . ALA B 1 619 ? 19.484 -7.109 5.453 1 93 619 ALA B C 1
ATOM 12458 O O . ALA B 1 619 ? 20.672 -6.934 5.168 1 93 619 ALA B O 1
ATOM 12459 N N . TYR B 1 620 ? 18.719 -6.129 5.926 1 92.88 620 TYR B N 1
ATOM 12460 C CA . TYR B 1 620 ? 19.125 -4.75 6.156 1 92.88 620 TYR B CA 1
ATOM 12461 C C . TYR B 1 620 ? 18.578 -4.23 7.484 1 92.88 620 TYR B C 1
ATOM 12463 O O . TYR B 1 620 ? 17.375 -4.211 7.699 1 92.88 620 TYR B O 1
ATOM 12471 N N . GLU B 1 621 ? 19.531 -3.922 8.375 1 92 621 GLU B N 1
ATOM 12472 C CA . GLU B 1 621 ? 19.109 -3.289 9.617 1 92 621 GLU B CA 1
ATOM 12473 C C . GLU B 1 621 ? 18.891 -1.791 9.43 1 92 621 GLU B C 1
ATOM 12475 O O . GLU B 1 621 ? 19.859 -1.026 9.32 1 92 621 GLU B O 1
ATOM 12480 N N . TYR B 1 622 ? 17.75 -1.368 9.414 1 82.06 622 TYR B N 1
ATOM 12481 C CA . TYR B 1 622 ? 17.5 0.032 9.102 1 82.06 622 TYR B CA 1
ATOM 12482 C C . TYR B 1 622 ? 17.484 0.881 10.367 1 82.06 622 TYR B C 1
ATOM 12484 O O . TYR B 1 622 ? 17.797 2.074 10.32 1 82.06 622 TYR B O 1
ATOM 12492 N N . ILE B 1 623 ? 17.031 0.406 11.43 1 78.94 623 ILE B N 1
ATOM 12493 C CA . ILE B 1 623 ? 17.219 0.986 12.75 1 78.94 623 ILE B CA 1
ATOM 12494 C C . ILE B 1 623 ? 17.469 -0.124 13.773 1 78.94 623 ILE B C 1
ATOM 12496 O O . ILE B 1 623 ? 17.344 -1.308 13.453 1 78.94 623 ILE B O 1
ATOM 12500 N N . ASN B 1 624 ? 17.844 0.222 14.891 1 76.62 624 ASN B N 1
ATOM 12501 C CA . ASN B 1 624 ? 18.219 -0.792 15.875 1 76.62 624 ASN B CA 1
ATOM 12502 C C . ASN B 1 624 ? 17.078 -1.79 16.109 1 76.62 624 ASN B C 1
ATOM 12504 O O . ASN B 1 624 ? 15.938 -1.396 16.328 1 76.62 624 ASN B O 1
ATOM 12508 N N . ASP B 1 625 ? 17.375 -3.104 15.93 1 79.56 625 ASP B N 1
ATOM 12509 C CA . ASP B 1 625 ? 16.516 -4.25 16.203 1 79.56 625 ASP B CA 1
ATOM 12510 C C . ASP B 1 625 ? 15.367 -4.332 15.219 1 79.56 625 ASP B C 1
ATOM 12512 O O . ASP B 1 625 ? 14.328 -4.934 15.508 1 79.56 625 ASP B O 1
ATOM 12516 N N . CYS B 1 626 ? 15.547 -3.604 14.188 1 87.06 626 CYS B N 1
ATOM 12517 C CA . CYS B 1 626 ? 14.57 -3.672 13.109 1 87.06 626 CYS B CA 1
ATOM 12518 C C . CYS B 1 626 ? 15.25 -4.004 11.781 1 87.06 626 CYS B C 1
ATOM 12520 O O . CYS B 1 626 ? 16.141 -3.283 11.344 1 87.06 626 CYS B O 1
ATOM 12522 N N . PHE B 1 627 ? 14.797 -5.039 11.172 1 92.44 627 PHE B N 1
ATOM 12523 C CA . PHE B 1 627 ? 15.438 -5.531 9.961 1 92.44 627 PHE B CA 1
ATOM 12524 C C . PHE B 1 627 ? 14.438 -5.609 8.812 1 92.44 627 PHE B C 1
ATOM 12526 O O . PHE B 1 627 ? 13.289 -6.02 9.016 1 92.44 627 PHE B O 1
ATOM 12533 N N . TYR B 1 628 ? 14.844 -5.141 7.652 1 91.94 628 TYR B N 1
ATOM 12534 C CA . TYR B 1 628 ? 14.148 -5.531 6.43 1 91.94 628 TYR B CA 1
ATOM 12535 C C . TYR B 1 628 ? 14.695 -6.844 5.883 1 91.94 628 TYR B C 1
ATOM 12537 O O . TYR B 1 628 ? 15.914 -7.062 5.883 1 91.94 628 TYR B O 1
ATOM 12545 N N . LEU B 1 629 ? 13.852 -7.727 5.543 1 92.25 629 LEU B N 1
ATOM 12546 C CA . LEU B 1 629 ? 14.172 -8.914 4.758 1 92.25 629 LEU B CA 1
ATOM 12547 C C . LEU B 1 629 ? 13.516 -8.852 3.383 1 92.25 629 LEU B C 1
ATOM 12549 O O . LEU B 1 629 ? 12.289 -8.938 3.27 1 92.25 629 LEU B O 1
ATOM 12553 N N . ILE B 1 630 ? 14.312 -8.672 2.344 1 89.88 630 ILE B N 1
ATOM 12554 C CA . ILE B 1 630 ? 13.805 -8.547 0.984 1 89.88 630 ILE B CA 1
ATOM 12555 C C . ILE B 1 630 ? 14.125 -9.812 0.189 1 89.88 630 ILE B C 1
ATOM 12557 O O . ILE B 1 630 ? 15.281 -10.25 0.15 1 89.88 630 ILE B O 1
ATOM 12561 N N . SER B 1 631 ? 13.109 -10.383 -0.279 1 83.62 631 SER B N 1
ATOM 12562 C CA . SER B 1 631 ? 13.289 -11.609 -1.045 1 83.62 631 SER B CA 1
ATOM 12563 C C . SER B 1 631 ? 12.75 -11.461 -2.465 1 83.62 631 SER B C 1
ATOM 12565 O O . SER B 1 631 ? 11.727 -10.812 -2.68 1 83.62 631 SER B O 1
ATOM 12567 N N . SER B 1 632 ? 13.555 -11.773 -3.387 1 65.31 632 SER B N 1
ATOM 12568 C CA . SER B 1 632 ? 13.195 -11.641 -4.793 1 65.31 632 SER B CA 1
ATOM 12569 C C . SER B 1 632 ? 11.984 -12.508 -5.141 1 65.31 632 SER B C 1
ATOM 12571 O O . SER B 1 632 ? 11.812 -13.594 -4.59 1 65.31 632 SER B O 1
ATOM 12573 N N . GLY B 1 633 ? 10.727 -11.891 -5.168 1 53.38 633 GLY B N 1
ATOM 12574 C CA . GLY B 1 633 ? 9.414 -12.414 -5.477 1 53.38 633 GLY B CA 1
ATOM 12575 C C . GLY B 1 633 ? 9.438 -13.508 -6.531 1 53.38 633 GLY B C 1
ATOM 12576 O O . GLY B 1 633 ? 8.398 -14.086 -6.859 1 53.38 633 GLY B O 1
ATOM 12577 N N . ASN B 1 634 ? 10.57 -13.461 -7.27 1 42.72 634 ASN B N 1
ATOM 12578 C CA . ASN B 1 634 ? 10.43 -14.453 -8.328 1 42.72 634 ASN B CA 1
ATOM 12579 C C . ASN B 1 634 ? 10.266 -15.859 -7.762 1 42.72 634 ASN B C 1
ATOM 12581 O O . ASN B 1 634 ? 10.234 -16.828 -8.516 1 42.72 634 ASN B O 1
ATOM 12585 N N . SER B 1 635 ? 10.383 -15.844 -6.441 1 33.75 635 SER B N 1
ATOM 12586 C CA . SER B 1 635 ? 10.555 -17.172 -5.848 1 33.75 635 SER B CA 1
ATOM 12587 C C . SER B 1 635 ? 9.25 -17.969 -5.895 1 33.75 635 SER B C 1
ATOM 12589 O O . SER B 1 635 ? 9.219 -19.125 -5.496 1 33.75 635 SER B O 1
ATOM 12591 N N . ILE B 1 636 ? 8.141 -17.344 -5.75 1 32.31 636 ILE B N 1
ATOM 12592 C CA . ILE B 1 636 ? 7.121 -18.188 -5.137 1 32.31 636 ILE B CA 1
ATOM 12593 C C . ILE B 1 636 ? 6.723 -19.297 -6.102 1 32.31 636 ILE B C 1
ATOM 12595 O O . ILE B 1 636 ? 5.59 -19.781 -6.062 1 32.31 636 ILE B O 1
ATOM 12599 N N . LYS B 1 637 ? 7.312 -19.578 -7.062 1 28.05 637 LYS B N 1
ATOM 12600 C CA . LYS B 1 637 ? 6.516 -20.75 -7.395 1 28.05 637 LYS B CA 1
ATOM 12601 C C . LYS B 1 637 ? 6.586 -21.797 -6.285 1 28.05 637 LYS B C 1
ATOM 12603 O O . LYS B 1 637 ? 5.656 -22.594 -6.113 1 28.05 637 LYS B O 1
ATOM 12608 N N . PHE B 1 638 ? 7.859 -22.312 -5.758 1 24.73 638 PHE B N 1
ATOM 12609 C CA . PHE B 1 638 ? 7.941 -23.641 -5.168 1 24.73 638 PHE B CA 1
ATOM 12610 C C . PHE B 1 638 ? 8.203 -23.562 -3.668 1 24.73 638 PHE B C 1
ATOM 12612 O O . PHE B 1 638 ? 9.336 -23.719 -3.219 1 24.73 638 PHE B O 1
ATOM 12619 N N . ILE B 1 639 ? 7.637 -22.844 -2.865 1 26.58 639 ILE B N 1
ATOM 12620 C CA . ILE B 1 639 ? 8.219 -22.734 -1.531 1 26.58 639 ILE B CA 1
ATOM 12621 C C . ILE B 1 639 ? 7.754 -23.906 -0.671 1 26.58 639 ILE B C 1
ATOM 12623 O O . ILE B 1 639 ? 6.562 -24.219 -0.631 1 26.58 639 ILE B O 1
ATOM 12627 N N . PHE B 1 640 ? 8.703 -24.703 -0.109 1 22.94 640 PHE B N 1
ATOM 12628 C CA . PHE B 1 640 ? 8.602 -25.891 0.735 1 22.94 640 PHE B CA 1
ATOM 12629 C C . PHE B 1 640 ? 8.07 -25.531 2.117 1 22.94 640 PHE B C 1
ATOM 12631 O O . PHE B 1 640 ? 8.266 -24.406 2.584 1 22.94 640 PHE B O 1
ATOM 12638 N N . LYS B 1 641 ? 7.348 -26.516 2.805 1 24.11 641 LYS B N 1
ATOM 12639 C CA . LYS B 1 641 ? 6.445 -26.672 3.939 1 24.11 641 LYS B CA 1
ATOM 12640 C C . LYS B 1 641 ? 7.207 -26.641 5.262 1 24.11 641 LYS B C 1
ATOM 12642 O O . LYS B 1 641 ? 7.789 -27.641 5.676 1 24.11 641 LYS B O 1
ATOM 12647 N N . PHE B 1 642 ? 8.125 -25.812 5.629 1 23.36 642 PHE B N 1
ATOM 12648 C CA . PHE B 1 642 ? 8.602 -26.141 6.969 1 23.36 642 PHE B CA 1
ATOM 12649 C C . PHE B 1 642 ? 7.574 -25.719 8.016 1 23.36 642 PHE B C 1
ATOM 12651 O O . PHE B 1 642 ? 6.77 -24.812 7.785 1 23.36 642 PHE B O 1
ATOM 12658 N N . LYS B 1 643 ? 7.527 -26.391 9.164 1 22.94 643 LYS B N 1
ATOM 12659 C CA . LYS B 1 643 ? 6.691 -26.516 10.352 1 22.94 643 LYS B CA 1
ATOM 12660 C C . LYS B 1 643 ? 6.762 -25.25 11.211 1 22.94 643 LYS B C 1
ATOM 12662 O O . LYS B 1 643 ? 7.828 -24.906 11.719 1 22.94 643 LYS B O 1
ATOM 12667 N N . ILE B 1 644 ? 6.086 -24.203 10.75 1 25.86 644 ILE B N 1
ATOM 12668 C CA . ILE B 1 644 ? 6.141 -23 11.586 1 25.86 644 ILE B CA 1
ATOM 12669 C C . ILE B 1 644 ? 5.277 -23.203 12.828 1 25.86 644 ILE B C 1
ATOM 12671 O O . ILE B 1 644 ? 4.098 -23.547 12.727 1 25.86 644 ILE B O 1
ATOM 12675 N N . ASN B 1 645 ? 5.844 -23.328 13.961 1 22.81 645 ASN B N 1
ATOM 12676 C CA . ASN B 1 645 ? 5.184 -23.266 15.266 1 22.81 645 ASN B CA 1
ATOM 12677 C C . ASN B 1 645 ? 4.676 -21.859 15.562 1 22.81 645 ASN B C 1
ATOM 12679 O O . ASN B 1 645 ? 5.469 -20.922 15.68 1 22.81 645 ASN B O 1
ATOM 12683 N N . VAL B 1 646 ? 3.674 -21.469 14.984 1 24.94 646 VAL B N 1
ATOM 12684 C CA . VAL B 1 646 ? 2.996 -20.203 15.25 1 24.94 646 VAL B CA 1
ATOM 12685 C C . VAL B 1 646 ? 2.73 -20.062 16.75 1 24.94 646 VAL B C 1
ATOM 12687 O O . VAL B 1 646 ? 2.127 -20.938 17.359 1 24.94 646 VAL B O 1
ATOM 12690 N N . ILE B 1 647 ? 3.521 -19.281 17.406 1 23.94 647 ILE B N 1
ATOM 12691 C CA . ILE B 1 647 ? 3.33 -18.922 18.797 1 23.94 647 ILE B CA 1
ATOM 12692 C C . ILE B 1 647 ? 1.95 -18.297 18.984 1 23.94 647 ILE B C 1
ATOM 12694 O O . ILE B 1 647 ? 1.681 -17.203 18.484 1 23.94 647 ILE B O 1
ATOM 12698 N N . PHE B 1 648 ? 1.037 -19.125 19.125 1 24.7 648 PHE B N 1
ATOM 12699 C CA . PHE B 1 648 ? -0.302 -18.891 19.656 1 24.7 648 PHE B CA 1
ATOM 12700 C C . PHE B 1 648 ? -0.238 -18.375 21.078 1 24.7 648 PHE B C 1
ATOM 12702 O O . PHE B 1 648 ? 0.318 -19.047 21.953 1 24.7 648 PHE B O 1
ATOM 12709 N N . CYS B 1 649 ? -0.128 -17.094 21.312 1 22.12 649 CYS B N 1
ATOM 12710 C CA . CYS B 1 649 ? -0.528 -16.688 22.656 1 22.12 649 CYS B CA 1
ATOM 12711 C C . CYS B 1 649 ? -1.74 -17.484 23.125 1 22.12 649 CYS B C 1
ATOM 12713 O O . CYS B 1 649 ? -2.535 -17.953 22.297 1 22.12 649 CYS B O 1
ATOM 12715 N N . ASN B 1 650 ? -1.708 -17.875 24.5 1 22.88 650 ASN B N 1
ATOM 12716 C CA . ASN B 1 650 ? -2.51 -18.766 25.328 1 22.88 650 ASN B CA 1
ATOM 12717 C C . ASN B 1 650 ? -4.004 -18.516 25.156 1 22.88 650 ASN B C 1
ATOM 12719 O O . ASN B 1 650 ? -4.797 -18.812 26.047 1 22.88 650 ASN B O 1
ATOM 12723 N N . PHE B 1 651 ? -4.477 -17.656 24.297 1 22.64 651 PHE B N 1
ATOM 12724 C CA . PHE B 1 651 ? -5.898 -17.469 24.562 1 22.64 651 PHE B CA 1
ATOM 12725 C C . PHE B 1 651 ? -6.672 -18.75 24.297 1 22.64 651 PHE B C 1
ATOM 12727 O O . PHE B 1 651 ? -6.297 -19.547 23.438 1 22.64 651 PHE B O 1
ATOM 12734 N N . ASN B 1 652 ? -7.578 -19.312 25.328 1 22.58 652 ASN B N 1
ATOM 12735 C CA . ASN B 1 652 ? -8.453 -20.469 25.469 1 22.58 652 ASN B CA 1
ATOM 12736 C C . ASN B 1 652 ? -9.008 -20.906 24.125 1 22.58 652 ASN B C 1
ATOM 12738 O O . ASN B 1 652 ? -8.562 -21.906 23.562 1 22.58 652 ASN B O 1
ATOM 12742 N N . LYS B 1 653 ? -10.453 -21.109 24.203 1 22.33 653 LYS B N 1
ATOM 12743 C CA . LYS B 1 653 ? -11.414 -21.969 23.531 1 22.33 653 LYS B CA 1
ATOM 12744 C C . LYS B 1 653 ? -11.297 -21.844 22.016 1 22.33 653 LYS B C 1
ATOM 12746 O O . LYS B 1 653 ? -11.195 -22.859 21.297 1 22.33 653 LYS B O 1
ATOM 12751 N N . TYR B 1 654 ? -12.242 -21.109 21.391 1 21.44 654 TYR B N 1
ATOM 12752 C CA . TYR B 1 654 ? -12.852 -21.031 20.078 1 21.44 654 TYR B CA 1
ATOM 12753 C C . TYR B 1 654 ? -11.859 -20.484 19.047 1 21.44 654 TYR B C 1
ATOM 12755 O O . TYR B 1 654 ? -11.859 -19.297 18.734 1 21.44 654 TYR B O 1
ATOM 12763 N N . PHE B 1 655 ? -10.586 -20.906 19.125 1 25.78 655 PHE B N 1
ATOM 12764 C CA . PHE B 1 655 ? -9.492 -20.359 18.328 1 25.78 655 PHE B CA 1
ATOM 12765 C C . PHE B 1 655 ? -9.578 -20.828 16.891 1 25.78 655 PHE B C 1
ATOM 12767 O O . PHE B 1 655 ? -8.758 -21.641 16.438 1 25.78 655 PHE B O 1
ATOM 12774 N N . LYS B 1 656 ? -10.633 -21.281 16.438 1 25.5 656 LYS B N 1
ATOM 12775 C CA . LYS B 1 656 ? -10.734 -21.703 15.039 1 25.5 656 LYS B CA 1
ATOM 12776 C C . LYS B 1 656 ? -9.812 -20.891 14.141 1 25.5 656 LYS B C 1
ATOM 12778 O O . LYS B 1 656 ? -9 -21.453 13.398 1 25.5 656 LYS B O 1
ATOM 12783 N N . PHE B 1 657 ? -10.469 -20.109 13.352 1 24.92 657 PHE B N 1
ATOM 12784 C CA . PHE B 1 657 ? -10.398 -19.781 11.93 1 24.92 657 PHE B CA 1
ATOM 12785 C C . PHE B 1 657 ? -9.328 -18.734 11.672 1 24.92 657 PHE B C 1
ATOM 12787 O O . PHE B 1 657 ? -9.133 -18.312 10.531 1 24.92 657 PHE B O 1
ATOM 12794 N N . LYS B 1 658 ? -8.945 -17.812 12.719 1 26.69 658 LYS B N 1
ATOM 12795 C CA . LYS B 1 658 ? -8.891 -16.453 12.195 1 26.69 658 LYS B CA 1
ATOM 12796 C C . LYS B 1 658 ? -7.5 -16.125 11.656 1 26.69 658 LYS B C 1
ATOM 12798 O O . LYS B 1 658 ? -6.75 -15.367 12.273 1 26.69 658 LYS B O 1
ATOM 12803 N N . LEU B 1 659 ? -6.707 -17.078 11.367 1 29.47 659 LEU B N 1
ATOM 12804 C CA . LEU B 1 659 ? -5.441 -16.609 10.805 1 29.47 659 LEU B CA 1
ATOM 12805 C C . LEU B 1 659 ? -5.668 -15.844 9.508 1 29.47 659 LEU B C 1
ATOM 12807 O O . LEU B 1 659 ? -5.523 -16.406 8.422 1 29.47 659 LEU B O 1
ATOM 12811 N N . LYS B 1 660 ? -6.68 -15.156 9.289 1 28.02 660 LYS B N 1
ATOM 12812 C CA . LYS B 1 660 ? -6.891 -14.633 7.941 1 28.02 660 LYS B CA 1
ATOM 12813 C C . LYS B 1 660 ? -5.703 -13.789 7.488 1 28.02 660 LYS B C 1
ATOM 12815 O O . LYS B 1 660 ? -5.133 -14.031 6.426 1 28.02 660 LYS B O 1
ATOM 12820 N N . LEU B 1 661 ? -6.16 -12.406 7 1 31.83 661 LEU B N 1
ATOM 12821 C CA . LEU B 1 661 ? -6.312 -11.758 5.703 1 31.83 661 LEU B CA 1
ATOM 12822 C C . LEU B 1 661 ? -5.199 -10.742 5.473 1 31.83 661 LEU B C 1
ATOM 12824 O O . LEU B 1 661 ? -5.434 -9.531 5.543 1 31.83 661 LEU B O 1
ATOM 12828 N N . ILE B 1 662 ? -4.188 -10.875 6.285 1 32.81 662 ILE B N 1
ATOM 12829 C CA . ILE B 1 662 ? -3.318 -9.875 5.672 1 32.81 662 ILE B CA 1
ATOM 12830 C C . ILE B 1 662 ? -3 -10.281 4.238 1 32.81 662 ILE B C 1
ATOM 12832 O O . ILE B 1 662 ? -2.688 -11.445 3.971 1 32.81 662 ILE B O 1
ATOM 12836 N N . PHE B 1 663 ? -3.502 -9.57 3.439 1 36.12 663 PHE B N 1
ATOM 12837 C CA . PHE B 1 663 ? -3.172 -9.742 2.029 1 36.12 663 PHE B CA 1
ATOM 12838 C C . PHE B 1 663 ? -1.679 -9.992 1.852 1 36.12 663 PHE B C 1
ATOM 12840 O O . PHE B 1 663 ? -0.866 -9.086 2.027 1 36.12 663 PHE B O 1
ATOM 12847 N N . LEU B 1 664 ? -1.378 -11.219 2.16 1 37.97 664 LEU B N 1
ATOM 12848 C CA . LEU B 1 664 ? 0.028 -11.539 1.933 1 37.97 664 LEU B CA 1
ATOM 12849 C C . LEU B 1 664 ? 0.264 -11.961 0.486 1 37.97 664 LEU B C 1
ATOM 12851 O O . LEU B 1 664 ? -0.513 -12.734 -0.075 1 37.97 664 LEU B O 1
ATOM 12855 N N . PHE B 1 665 ? 1.038 -11.281 -0.178 1 43.69 665 PHE B N 1
ATOM 12856 C CA . PHE B 1 665 ? 1.526 -11.68 -1.492 1 43.69 665 PHE B CA 1
ATOM 12857 C C . PHE B 1 665 ? 2.098 -13.094 -1.448 1 43.69 665 PHE B C 1
ATOM 12859 O O . PHE B 1 665 ? 2.672 -13.508 -0.439 1 43.69 665 PHE B O 1
ATOM 12866 N N . PRO B 1 666 ? 1.746 -13.961 -2.393 1 45.69 666 PRO B N 1
ATOM 12867 C CA . PRO B 1 666 ? 2.016 -15.398 -2.354 1 45.69 666 PRO B CA 1
ATOM 12868 C C . PRO B 1 666 ? 3.422 -15.727 -1.854 1 45.69 666 PRO B C 1
ATOM 12870 O O . PRO B 1 666 ? 3.586 -16.547 -0.955 1 45.69 666 PRO B O 1
ATOM 12873 N N . TYR B 1 667 ? 4.422 -15.07 -2.496 1 49.78 667 TYR B N 1
ATOM 12874 C CA . TYR B 1 667 ? 5.762 -15.398 -2.035 1 49.78 667 TYR B CA 1
ATOM 12875 C C . TYR B 1 667 ? 5.98 -14.93 -0.602 1 49.78 667 TYR B C 1
ATOM 12877 O O . TYR B 1 667 ? 6.605 -15.625 0.2 1 49.78 667 TYR B O 1
ATOM 12885 N N . ALA B 1 668 ? 5.355 -13.867 -0.436 1 53.53 668 ALA B N 1
ATOM 12886 C CA . ALA B 1 668 ? 5.441 -13.352 0.926 1 53.53 668 ALA B CA 1
ATOM 12887 C C . ALA B 1 668 ? 4.727 -14.266 1.911 1 53.53 668 ALA B C 1
ATOM 12889 O O . ALA B 1 668 ? 5.199 -14.477 3.029 1 53.53 668 ALA B O 1
ATOM 12890 N N . VAL B 1 669 ? 3.697 -14.922 1.366 1 54.69 669 VAL B N 1
ATOM 12891 C CA . VAL B 1 669 ? 2.936 -15.836 2.215 1 54.69 669 VAL B CA 1
ATOM 12892 C C . VAL B 1 669 ? 3.789 -17.047 2.561 1 54.69 669 VAL B C 1
ATOM 12894 O O . VAL B 1 669 ? 3.848 -17.469 3.721 1 54.69 669 VAL B O 1
ATOM 12897 N N . TYR B 1 670 ? 4.465 -17.516 1.486 1 63.31 670 TYR B N 1
ATOM 12898 C CA . TYR B 1 670 ? 5.32 -18.688 1.648 1 63.31 670 TYR B CA 1
ATOM 12899 C C . TYR B 1 670 ? 6.438 -18.422 2.646 1 63.31 670 TYR B C 1
ATOM 12901 O O . TYR B 1 670 ? 6.578 -19.125 3.641 1 63.31 670 TYR B O 1
ATOM 12909 N N . VAL B 1 671 ? 7.172 -17.328 2.426 1 68.62 671 VAL B N 1
ATOM 12910 C CA . VAL B 1 671 ? 8.328 -17 3.25 1 68.62 671 VAL B CA 1
ATOM 12911 C C . VAL B 1 671 ? 7.875 -16.594 4.648 1 68.62 671 VAL B C 1
ATOM 12913 O O . VAL B 1 671 ? 8.492 -16.984 5.645 1 68.62 671 VAL B O 1
ATOM 12916 N N . TYR B 1 672 ? 6.766 -15.922 4.668 1 67.94 672 TYR B N 1
ATOM 12917 C CA . TYR B 1 672 ? 6.215 -15.508 5.957 1 67.94 672 TYR B CA 1
ATOM 12918 C C . TYR B 1 672 ? 5.809 -16.719 6.789 1 67.94 672 TYR B C 1
ATOM 12920 O O . TYR B 1 672 ? 6.098 -16.781 7.984 1 67.94 672 TYR B O 1
ATOM 12928 N N . ASP B 1 673 ? 5.16 -17.688 6.145 1 69 673 ASP B N 1
ATOM 12929 C CA . ASP B 1 673 ? 4.699 -18.875 6.848 1 69 673 ASP B CA 1
ATOM 12930 C C . ASP B 1 673 ? 5.879 -19.688 7.387 1 69 673 ASP B C 1
ATOM 12932 O O . ASP B 1 673 ? 5.836 -20.172 8.516 1 69 673 ASP B O 1
ATOM 12936 N N . ILE B 1 674 ? 6.953 -19.703 6.59 1 71.25 674 ILE B N 1
ATOM 12937 C CA . ILE B 1 674 ? 8.148 -20.438 7.012 1 71.25 674 ILE B CA 1
ATOM 12938 C C . ILE B 1 674 ? 8.773 -19.734 8.219 1 71.25 674 ILE B C 1
ATOM 12940 O O . ILE B 1 674 ? 9.102 -20.375 9.219 1 71.25 674 ILE B O 1
ATOM 12944 N N . LEU B 1 675 ? 8.906 -18.406 8.109 1 76.06 675 LEU B N 1
ATOM 12945 C CA . LEU B 1 675 ? 9.539 -17.625 9.172 1 76.06 675 LEU B CA 1
ATOM 12946 C C . LEU B 1 675 ? 8.703 -17.672 10.445 1 76.06 675 LEU B C 1
ATOM 12948 O O . LEU B 1 675 ? 9.242 -17.797 11.547 1 76.06 675 LEU B O 1
ATOM 12952 N N . ARG B 1 676 ? 7.445 -17.547 10.227 1 70.75 676 ARG B N 1
ATOM 12953 C CA . ARG B 1 676 ? 6.547 -17.578 11.375 1 70.75 676 ARG B CA 1
ATOM 12954 C C . ARG B 1 676 ? 6.656 -18.891 12.133 1 70.75 676 ARG B C 1
ATOM 12956 O O . ARG B 1 676 ? 6.645 -18.922 13.359 1 70.75 676 ARG B O 1
ATOM 12963 N N . LYS B 1 677 ? 6.797 -20 11.375 1 69.94 677 LYS B N 1
ATOM 12964 C CA . LYS B 1 677 ? 6.879 -21.328 11.969 1 69.94 677 LYS B CA 1
ATOM 12965 C C . LYS B 1 677 ? 8.203 -21.531 12.703 1 69.94 677 LYS B C 1
ATOM 12967 O O . LYS B 1 677 ? 8.297 -22.328 13.633 1 69.94 677 LYS B O 1
ATOM 12972 N N . LEU B 1 678 ? 9.234 -20.703 12.297 1 74.56 678 LEU B N 1
ATOM 12973 C CA . LEU B 1 678 ? 10.555 -20.781 12.914 1 74.56 678 LEU B CA 1
ATOM 12974 C C . LEU B 1 678 ? 10.641 -19.875 14.133 1 74.56 678 LEU B C 1
ATOM 12976 O O . LEU B 1 678 ? 11.562 -20 14.938 1 74.56 678 LEU B O 1
ATOM 12980 N N . LEU B 1 679 ? 9.68 -18.922 14.289 1 75.69 679 LEU B N 1
ATOM 12981 C CA . LEU B 1 679 ? 9.719 -17.953 15.383 1 75.69 679 LEU B CA 1
ATOM 12982 C C . LEU B 1 679 ? 9.367 -18.641 16.703 1 75.69 679 LEU B C 1
ATOM 12984 O O . LEU B 1 679 ? 8.297 -19.219 16.844 1 75.69 679 LEU B O 1
ATOM 12988 N N . PRO B 1 680 ? 10.469 -18.609 17.656 1 66.81 680 PRO B N 1
ATOM 12989 C CA . PRO B 1 680 ? 10.148 -19.188 18.953 1 66.81 680 PRO B CA 1
ATOM 12990 C C . PRO B 1 680 ? 9.047 -18.422 19.688 1 66.81 680 PRO B C 1
ATOM 12992 O O . PRO B 1 680 ? 8.867 -17.219 19.469 1 66.81 680 PRO B O 1
ATOM 12995 N N . VAL B 1 681 ? 8.375 -19.125 20.578 1 58.47 681 VAL B N 1
ATOM 12996 C CA . VAL B 1 681 ? 7.281 -18.594 21.375 1 58.47 681 VAL B CA 1
ATOM 12997 C C . VAL B 1 681 ? 7.832 -17.594 22.406 1 58.47 681 VAL B C 1
ATOM 12999 O O . VAL B 1 681 ? 8.867 -17.844 23.016 1 58.47 681 VAL B O 1
ATOM 13002 N N . ASN B 1 682 ? 7.266 -16.438 22.531 1 54.84 682 ASN B N 1
ATOM 13003 C CA . ASN B 1 682 ? 7.527 -15.492 23.609 1 54.84 682 ASN B CA 1
ATOM 13004 C C . ASN B 1 682 ? 8.773 -14.648 23.328 1 54.84 682 ASN B C 1
ATOM 13006 O O . ASN B 1 682 ? 9.43 -14.18 24.266 1 54.84 682 ASN B O 1
ATOM 13010 N N . GLU B 1 683 ? 9.141 -14.82 22.031 1 63.97 683 GLU B N 1
ATOM 13011 C CA . GLU B 1 683 ? 10.281 -13.961 21.734 1 63.97 683 GLU B CA 1
ATOM 13012 C C . GLU B 1 683 ? 9.828 -12.578 21.281 1 63.97 683 GLU B C 1
ATOM 13014 O O . GLU B 1 683 ? 8.742 -12.43 20.734 1 63.97 683 GLU B O 1
ATOM 13019 N N . ASN B 1 684 ? 10.25 -11.578 22.047 1 71.62 684 ASN B N 1
ATOM 13020 C CA . ASN B 1 684 ? 10.039 -10.18 21.688 1 71.62 684 ASN B CA 1
ATOM 13021 C C . ASN B 1 684 ? 10.484 -9.906 20.25 1 71.62 684 ASN B C 1
ATOM 13023 O O . ASN B 1 684 ? 11.328 -9.039 20.016 1 71.62 684 ASN B O 1
ATOM 13027 N N . VAL B 1 685 ? 9.984 -10.867 19.234 1 81.5 685 VAL B N 1
ATOM 13028 C CA . VAL B 1 685 ? 10.25 -10.703 17.812 1 81.5 685 VAL B CA 1
ATOM 13029 C C . VAL B 1 685 ? 8.922 -10.664 17.047 1 81.5 685 VAL B C 1
ATOM 13031 O O . VAL B 1 685 ? 8.031 -11.484 17.297 1 81.5 685 VAL B O 1
ATOM 13034 N N . GLN B 1 686 ? 8.711 -9.672 16.281 1 75.69 686 GLN B N 1
ATOM 13035 C CA . GLN B 1 686 ? 7.535 -9.531 15.43 1 75.69 686 GLN B CA 1
ATOM 13036 C C . GLN B 1 686 ? 7.926 -9.469 13.953 1 75.69 686 GLN B C 1
ATOM 13038 O O . GLN B 1 686 ? 8.953 -8.891 13.602 1 75.69 686 GLN B O 1
ATOM 13043 N N . ILE B 1 687 ? 7.145 -10.133 13.117 1 82.44 687 ILE B N 1
ATOM 13044 C CA . ILE B 1 687 ? 7.355 -10.102 11.672 1 82.44 687 ILE B CA 1
ATOM 13045 C C . ILE B 1 687 ? 6.188 -9.383 11 1 82.44 687 ILE B C 1
ATOM 13047 O O . ILE B 1 687 ? 5.023 -9.695 11.266 1 82.44 687 ILE B O 1
ATOM 13051 N N . PHE B 1 688 ? 6.461 -8.422 10.242 1 79 688 PHE B N 1
ATOM 13052 C CA . PHE B 1 688 ? 5.453 -7.668 9.5 1 79 688 PHE B CA 1
ATOM 13053 C C . PHE B 1 688 ? 5.652 -7.828 8 1 79 688 PHE B C 1
ATOM 13055 O O . PHE B 1 688 ? 6.77 -7.691 7.5 1 79 688 PHE B O 1
ATOM 13062 N N . ASP B 1 689 ? 4.609 -8.25 7.309 1 83.31 689 ASP B N 1
ATOM 13063 C CA . ASP B 1 689 ? 4.641 -8.25 5.852 1 83.31 689 ASP B CA 1
ATOM 13064 C C . ASP B 1 689 ? 4.336 -6.863 5.293 1 83.31 689 ASP B C 1
ATOM 13066 O O . ASP B 1 689 ? 3.195 -6.402 5.359 1 83.31 689 ASP B O 1
ATOM 13070 N N . CYS B 1 690 ? 5.305 -6.191 4.793 1 87.19 690 CYS B N 1
ATOM 13071 C CA . CYS B 1 690 ? 5.102 -4.848 4.258 1 87.19 690 CYS B CA 1
ATOM 13072 C C . CYS B 1 690 ? 5.18 -4.848 2.738 1 87.19 690 CYS B C 1
ATOM 13074 O O . CYS B 1 690 ? 5.422 -3.809 2.123 1 87.19 690 CYS B O 1
ATOM 13076 N N . THR B 1 691 ? 4.957 -5.984 2.1 1 88.38 691 THR B N 1
ATOM 13077 C CA . THR B 1 691 ? 5.047 -6.141 0.652 1 88.38 691 THR B CA 1
ATOM 13078 C C . THR B 1 691 ? 4.062 -5.207 -0.053 1 88.38 691 THR B C 1
ATOM 13080 O O . THR B 1 691 ? 4.379 -4.645 -1.102 1 88.38 691 THR B O 1
ATOM 13083 N N . ASN B 1 692 ? 2.941 -5.016 0.515 1 87 692 ASN B N 1
ATOM 13084 C CA . ASN B 1 692 ? 1.895 -4.23 -0.132 1 87 692 ASN B CA 1
ATOM 13085 C C . ASN B 1 692 ? 1.987 -2.756 0.242 1 87 692 ASN B C 1
ATOM 13087 O O . ASN B 1 692 ? 1.187 -1.942 -0.222 1 87 692 ASN B O 1
ATOM 13091 N N . GLU B 1 693 ? 2.916 -2.398 1.041 1 88.19 693 GLU B N 1
ATOM 13092 C CA . GLU B 1 693 ? 3.07 -1.016 1.484 1 88.19 693 GLU B CA 1
ATOM 13093 C C . GLU B 1 693 ? 4.293 -0.365 0.844 1 88.19 693 GLU B C 1
ATOM 13095 O O . GLU B 1 693 ? 4.352 0.859 0.709 1 88.19 693 GLU B O 1
ATOM 13100 N N . MET B 1 694 ? 5.246 -1.2 0.528 1 92.94 694 MET B N 1
ATOM 13101 C CA . MET B 1 694 ? 6.527 -0.692 0.049 1 92.94 694 MET B CA 1
ATOM 13102 C C . MET B 1 694 ? 6.785 -1.131 -1.389 1 92.94 694 MET B C 1
ATOM 13104 O O . MET B 1 694 ? 6.434 -2.248 -1.773 1 92.94 694 MET B O 1
ATOM 13108 N N . GLY B 1 695 ? 7.352 -0.181 -2.182 1 95 695 GLY B N 1
ATOM 13109 C CA . GLY B 1 695 ? 7.797 -0.494 -3.529 1 95 695 GLY B CA 1
ATOM 13110 C C . GLY B 1 695 ? 9.312 -0.532 -3.666 1 95 695 GLY B C 1
ATOM 13111 O O . GLY B 1 695 ? 10.031 -0.135 -2.748 1 95 695 GLY B O 1
ATOM 13112 N N . ILE B 1 696 ? 9.859 -1.094 -4.738 1 96 696 ILE B N 1
ATOM 13113 C CA . ILE B 1 696 ? 11.289 -1.117 -5.047 1 96 696 ILE B CA 1
ATOM 13114 C C . ILE B 1 696 ? 11.508 -0.721 -6.504 1 96 696 ILE B C 1
ATOM 13116 O O . ILE B 1 696 ? 10.898 -1.294 -7.41 1 96 696 ILE B O 1
ATOM 13120 N N . PHE B 1 697 ? 12.32 0.297 -6.742 1 97.31 697 PHE B N 1
ATOM 13121 C CA . PHE B 1 697 ? 12.867 0.605 -8.055 1 97.31 697 PHE B CA 1
ATOM 13122 C C . PHE B 1 697 ? 14.32 0.156 -8.156 1 97.31 697 PHE B C 1
ATOM 13124 O O . PHE B 1 697 ? 15.102 0.343 -7.223 1 97.31 697 PHE B O 1
ATOM 13131 N N . MET B 1 698 ? 14.68 -0.506 -9.219 1 96.31 698 MET B N 1
ATOM 13132 C CA . MET B 1 698 ? 16.078 -0.762 -9.555 1 96.31 698 MET B CA 1
ATOM 13133 C C . MET B 1 698 ? 16.594 0.274 -10.547 1 96.31 698 MET B C 1
ATOM 13135 O O . MET B 1 698 ? 16.094 0.365 -11.672 1 96.31 698 MET B O 1
ATOM 13139 N N . LEU B 1 699 ? 17.453 1.073 -10.094 1 97.81 699 LEU B N 1
ATOM 13140 C CA . LEU B 1 699 ? 18.125 2.047 -10.938 1 97.81 699 LEU B CA 1
ATOM 13141 C C . LEU B 1 699 ? 19.547 1.597 -11.25 1 97.81 699 LEU B C 1
ATOM 13143 O O . LEU B 1 699 ? 20.406 1.598 -10.375 1 97.81 699 LEU B O 1
ATOM 13147 N N . VAL B 1 700 ? 19.812 1.293 -12.578 1 95.88 700 VAL B N 1
ATOM 13148 C CA . VAL B 1 700 ? 21.047 0.566 -12.898 1 95.88 700 VAL B CA 1
ATOM 13149 C C . VAL B 1 700 ? 21.719 1.211 -14.102 1 95.88 700 VAL B C 1
ATOM 13151 O O . VAL B 1 700 ? 21.062 1.74 -14.992 1 95.88 700 VAL B O 1
ATOM 13154 N N . GLY B 1 701 ? 23.047 1.176 -14.133 1 96 701 GLY B N 1
ATOM 13155 C CA . GLY B 1 701 ? 23.844 1.676 -15.234 1 96 701 GLY B CA 1
ATOM 13156 C C . GLY B 1 701 ? 24.891 2.684 -14.805 1 96 701 GLY B C 1
ATOM 13157 O O . GLY B 1 701 ? 24.844 3.188 -13.68 1 96 701 GLY B O 1
ATOM 13158 N N . PRO B 1 702 ? 25.828 3 -15.609 1 95.38 702 PRO B N 1
ATOM 13159 C CA . PRO B 1 702 ? 26.953 3.873 -15.25 1 95.38 702 PRO B CA 1
ATOM 13160 C C . PRO B 1 702 ? 26.5 5.266 -14.812 1 95.38 702 PRO B C 1
ATOM 13162 O O . PRO B 1 702 ? 27.172 5.922 -14.023 1 95.38 702 PRO B O 1
ATOM 13165 N N . ASN B 1 703 ? 25.328 5.707 -15.281 1 97.31 703 ASN B N 1
ATOM 13166 C CA . ASN B 1 703 ? 24.859 7.051 -14.961 1 97.31 703 ASN B CA 1
ATOM 13167 C C . ASN B 1 703 ? 23.859 7.043 -13.805 1 97.31 703 ASN B C 1
ATOM 13169 O O . ASN B 1 703 ? 23.297 8.078 -13.461 1 97.31 703 ASN B O 1
ATOM 13173 N N . SER B 1 704 ? 23.609 5.898 -13.219 1 96.56 704 SER B N 1
ATOM 13174 C CA . SER B 1 704 ? 22.625 5.77 -12.156 1 96.56 704 SER B CA 1
ATOM 13175 C C . SER B 1 704 ? 22.969 6.656 -10.969 1 96.56 704 SER B C 1
ATOM 13177 O O . SER B 1 704 ? 22.094 7.348 -10.43 1 96.56 704 SER B O 1
ATOM 13179 N N . SER B 1 705 ? 24.234 6.695 -10.547 1 95.56 705 SER B N 1
ATOM 13180 C CA . SER B 1 705 ? 24.656 7.5 -9.406 1 95.56 705 SER B CA 1
ATOM 13181 C C . SER B 1 705 ? 24.5 8.992 -9.695 1 95.56 705 SER B C 1
ATOM 13183 O O . SER B 1 705 ? 24.156 9.766 -8.797 1 95.56 705 SER B O 1
ATOM 13185 N N . LYS B 1 706 ? 24.75 9.344 -10.922 1 96.31 706 LYS B N 1
ATOM 13186 C CA . LYS B 1 706 ? 24.594 10.742 -11.305 1 96.31 706 LYS B CA 1
ATOM 13187 C C . LYS B 1 706 ? 23.156 11.203 -11.141 1 96.31 706 LYS B C 1
ATOM 13189 O O . LYS B 1 706 ? 22.891 12.336 -10.742 1 96.31 706 LYS B O 1
ATOM 13194 N N . ILE B 1 707 ? 22.234 10.344 -11.492 1 97.62 707 ILE B N 1
ATOM 13195 C CA . ILE B 1 707 ? 20.828 10.648 -11.367 1 97.62 707 ILE B CA 1
ATOM 13196 C C . ILE B 1 707 ? 20.469 10.867 -9.906 1 97.62 707 ILE B C 1
ATOM 13198 O O . ILE B 1 707 ? 19.75 11.82 -9.562 1 97.62 707 ILE B O 1
ATOM 13202 N N . ILE B 1 708 ? 20.953 10.031 -9 1 97 708 ILE B N 1
ATOM 13203 C CA . ILE B 1 708 ? 20.703 10.133 -7.566 1 97 708 ILE B CA 1
ATOM 13204 C C . ILE B 1 708 ? 21.328 11.414 -7.023 1 97 708 ILE B C 1
ATOM 13206 O O . ILE B 1 708 ? 20.719 12.125 -6.227 1 97 708 ILE B O 1
ATOM 13210 N N . GLU B 1 709 ? 22.547 11.688 -7.445 1 95.44 709 GLU B N 1
ATOM 13211 C CA . GLU B 1 709 ? 23.25 12.867 -6.977 1 95.44 709 GLU B CA 1
ATOM 13212 C C . GLU B 1 709 ? 22.516 14.148 -7.367 1 95.44 709 GLU B C 1
ATOM 13214 O O . GLU B 1 709 ? 22.5 15.117 -6.609 1 95.44 709 GLU B O 1
ATOM 13219 N N . LYS B 1 710 ? 21.984 14.117 -8.5 1 95.81 710 LYS B N 1
ATOM 13220 C CA . LYS B 1 710 ? 21.219 15.273 -8.938 1 95.81 710 LYS B CA 1
ATOM 13221 C C . LYS B 1 710 ? 19.984 15.492 -8.055 1 95.81 710 LYS B C 1
ATOM 13223 O O . LYS B 1 710 ? 19.625 16.625 -7.762 1 95.81 710 LYS B O 1
ATOM 13228 N N . LEU B 1 711 ? 19.312 14.461 -7.621 1 96.19 711 LEU B N 1
ATOM 13229 C CA . LEU B 1 711 ? 18.109 14.531 -6.805 1 96.19 711 LEU B CA 1
ATOM 13230 C C . LEU B 1 711 ? 18.469 14.727 -5.332 1 96.19 711 LEU B C 1
ATOM 13232 O O . LEU B 1 711 ? 17.609 15.125 -4.535 1 96.19 711 LEU B O 1
ATOM 13236 N N . CYS B 1 712 ? 19.625 14.344 -4.957 1 93.75 712 CYS B N 1
ATOM 13237 C CA . CYS B 1 712 ? 20.141 14.461 -3.596 1 93.75 712 CYS B CA 1
ATOM 13238 C C . CYS B 1 712 ? 21.547 15.031 -3.588 1 93.75 712 CYS B C 1
ATOM 13240 O O . CYS B 1 712 ? 22.516 14.32 -3.266 1 93.75 712 CYS B O 1
ATOM 13242 N N . PRO B 1 713 ? 21.688 16.234 -3.74 1 88 713 PRO B N 1
ATOM 13243 C CA . PRO B 1 713 ? 23.016 16.844 -3.955 1 88 713 PRO B CA 1
ATOM 13244 C C . PRO B 1 713 ? 23.906 16.766 -2.713 1 88 713 PRO B C 1
ATOM 13246 O O . PRO B 1 713 ? 25.125 16.844 -2.822 1 88 713 PRO B O 1
ATOM 13249 N N . GLN B 1 714 ? 23.375 16.578 -1.6 1 84.56 714 GLN B N 1
ATOM 13250 C CA . GLN B 1 714 ? 24.156 16.594 -0.367 1 84.56 714 GLN B CA 1
ATOM 13251 C C . GLN B 1 714 ? 24.828 15.25 -0.125 1 84.56 714 GLN B C 1
ATOM 13253 O O . GLN B 1 714 ? 25.672 15.117 0.77 1 84.56 714 GLN B O 1
ATOM 13258 N N . ILE B 1 715 ? 24.516 14.281 -0.97 1 87.5 715 ILE B N 1
ATOM 13259 C CA . ILE B 1 715 ? 25.016 12.945 -0.697 1 87.5 715 ILE B CA 1
ATOM 13260 C C . ILE B 1 715 ? 26.266 12.68 -1.527 1 87.5 715 ILE B C 1
ATOM 13262 O O . ILE B 1 715 ? 26.375 13.148 -2.664 1 87.5 715 ILE B O 1
ATOM 13266 N N . ASN B 1 716 ? 27.219 12.078 -0.902 1 88.12 716 ASN B N 1
ATOM 13267 C CA . ASN B 1 716 ? 28.406 11.562 -1.579 1 88.12 716 ASN B CA 1
ATOM 13268 C C . ASN B 1 716 ? 28.281 10.07 -1.866 1 88.12 716 ASN B C 1
ATOM 13270 O O . ASN B 1 716 ? 28.219 9.258 -0.94 1 88.12 716 ASN B O 1
ATOM 13274 N N . LEU B 1 717 ? 28.25 9.75 -3.135 1 89.5 717 LEU B N 1
ATOM 13275 C CA . LEU B 1 717 ? 28 8.359 -3.5 1 89.5 717 LEU B CA 1
ATOM 13276 C C . LEU B 1 717 ? 29.297 7.656 -3.9 1 89.5 717 LEU B C 1
ATOM 13278 O O . LEU B 1 717 ? 29.266 6.59 -4.516 1 89.5 717 LEU B O 1
ATOM 13282 N N . SER B 1 718 ? 30.375 8.258 -3.506 1 86.56 718 SER B N 1
ATOM 13283 C CA . SER B 1 718 ? 31.641 7.578 -3.762 1 86.56 718 SER B CA 1
ATOM 13284 C C . SER B 1 718 ? 31.703 6.23 -3.045 1 86.56 718 SER B C 1
ATOM 13286 O O . SER B 1 718 ? 31.016 6.02 -2.051 1 86.56 718 SER B O 1
ATOM 13288 N N . GLU B 1 719 ? 32.469 5.375 -3.502 1 84.06 719 GLU B N 1
ATOM 13289 C CA . GLU B 1 719 ? 32.562 4.035 -2.934 1 84.06 719 GLU B CA 1
ATOM 13290 C C . GLU B 1 719 ? 33.062 4.086 -1.489 1 84.06 719 GLU B C 1
ATOM 13292 O O . GLU B 1 719 ? 32.75 3.209 -0.687 1 84.06 719 GLU B O 1
ATOM 13297 N N . THR B 1 720 ? 33.781 5.023 -1.199 1 86.75 720 THR B N 1
ATOM 13298 C CA . THR B 1 720 ? 34.281 5.176 0.162 1 86.75 720 THR B CA 1
ATOM 13299 C C . THR B 1 720 ? 33.188 5.652 1.096 1 86.75 720 THR B C 1
ATOM 13301 O O . THR B 1 720 ? 33.062 5.184 2.232 1 86.75 720 THR B O 1
ATOM 13304 N N . SER B 1 721 ? 32.344 6.488 0.581 1 89.88 721 SER B N 1
ATOM 13305 C CA . SER B 1 721 ? 31.312 7.074 1.414 1 89.88 721 SER B CA 1
ATOM 13306 C C . SER B 1 721 ? 30.062 6.199 1.438 1 89.88 721 SER B C 1
ATOM 13308 O O . SER B 1 721 ? 29.328 6.184 2.426 1 89.88 721 SER B O 1
ATOM 13310 N N . PHE B 1 722 ? 29.844 5.59 0.348 1 92.5 722 PHE B N 1
ATOM 13311 C CA . PHE B 1 722 ? 28.672 4.723 0.201 1 92.5 722 PHE B CA 1
ATOM 13312 C C . PHE B 1 722 ? 29.047 3.43 -0.511 1 92.5 722 PHE B C 1
ATOM 13314 O O . PHE B 1 722 ? 28.719 3.238 -1.681 1 92.5 722 PHE B O 1
ATOM 13321 N N . PRO B 1 723 ? 29.656 2.545 0.265 1 90.31 723 PRO B N 1
ATOM 13322 C CA . PRO B 1 723 ? 30.219 1.341 -0.348 1 90.31 723 PRO B CA 1
ATOM 13323 C C . PRO B 1 723 ? 29.141 0.385 -0.872 1 90.31 723 PRO B C 1
ATOM 13325 O O . PRO B 1 723 ? 27.969 0.52 -0.524 1 90.31 723 PRO B O 1
ATOM 13328 N N . LEU B 1 724 ? 29.562 -0.511 -1.643 1 89.38 724 LEU B N 1
ATOM 13329 C CA . LEU B 1 724 ? 28.703 -1.582 -2.133 1 89.38 724 LEU B CA 1
ATOM 13330 C C . LEU B 1 724 ? 28.109 -2.375 -0.973 1 89.38 724 LEU B C 1
ATOM 13332 O O . LEU B 1 724 ? 28.781 -2.631 0.023 1 89.38 724 LEU B O 1
ATOM 13336 N N . ASN B 1 725 ? 26.812 -2.736 -1.083 1 90.69 725 ASN B N 1
ATOM 13337 C CA . ASN B 1 725 ? 26.062 -3.543 -0.128 1 90.69 725 ASN B CA 1
ATOM 13338 C C . ASN B 1 725 ? 25.797 -2.773 1.161 1 90.69 725 ASN B C 1
ATOM 13340 O O . ASN B 1 725 ? 25.844 -3.344 2.252 1 90.69 725 ASN B O 1
ATOM 13344 N N . PHE B 1 726 ? 25.734 -1.541 1.062 1 93.25 726 PHE B N 1
ATOM 13345 C CA . PHE B 1 726 ? 25.266 -0.704 2.166 1 93.25 726 PHE B CA 1
ATOM 13346 C C . PHE B 1 726 ? 23.969 -0.007 1.81 1 93.25 726 PHE B C 1
ATOM 13348 O O . PHE B 1 726 ? 23.688 0.247 0.634 1 93.25 726 PHE B O 1
ATOM 13355 N N . GLY B 1 727 ? 23.188 0.176 2.779 1 94.06 727 GLY B N 1
ATOM 13356 C CA . GLY B 1 727 ? 21.953 0.927 2.627 1 94.06 727 GLY B CA 1
ATOM 13357 C C . GLY B 1 727 ? 21.859 2.123 3.555 1 94.06 727 GLY B C 1
ATOM 13358 O O . GLY B 1 727 ? 22.469 2.131 4.625 1 94.06 727 GLY B O 1
ATOM 13359 N N . ARG B 1 728 ? 21.156 3.115 3.121 1 93 728 ARG B N 1
ATOM 13360 C CA . ARG B 1 728 ? 20.922 4.316 3.916 1 93 728 ARG B CA 1
ATOM 13361 C C . ARG B 1 728 ? 19.594 4.973 3.52 1 93 728 ARG B C 1
ATOM 13363 O O . ARG B 1 728 ? 19.219 4.953 2.348 1 93 728 ARG B O 1
ATOM 13370 N N . LYS B 1 729 ? 18.938 5.516 4.531 1 91.25 729 LYS B N 1
ATOM 13371 C CA . LYS B 1 729 ? 17.766 6.344 4.258 1 91.25 729 LYS B CA 1
ATOM 13372 C C . LYS B 1 729 ? 18.172 7.707 3.705 1 91.25 729 LYS B C 1
ATOM 13374 O O . LYS B 1 729 ? 18.984 8.414 4.316 1 91.25 729 LYS B O 1
ATOM 13379 N N . ILE B 1 730 ? 17.703 8.094 2.533 1 92.88 730 ILE B N 1
ATOM 13380 C CA . ILE B 1 730 ? 18.047 9.375 1.924 1 92.88 730 ILE B CA 1
ATOM 13381 C C . ILE B 1 730 ? 16.797 10.016 1.335 1 92.88 730 ILE B C 1
ATOM 13383 O O . ILE B 1 730 ? 15.734 9.383 1.254 1 92.88 730 ILE B O 1
ATOM 13387 N N . CYS B 1 731 ? 16.938 11.258 0.979 1 92.56 731 CYS B N 1
ATOM 13388 C CA . CYS B 1 731 ? 15.883 11.992 0.298 1 92.56 731 CYS B CA 1
ATOM 13389 C C . CYS B 1 731 ? 16.188 12.141 -1.188 1 92.56 731 CYS B C 1
ATOM 13391 O O . CYS B 1 731 ? 17.188 12.758 -1.565 1 92.56 731 CYS B O 1
ATOM 13393 N N . LEU B 1 732 ? 15.422 11.57 -2.039 1 96.44 732 LEU B N 1
ATOM 13394 C CA . LEU B 1 732 ? 15.477 11.836 -3.475 1 96.44 732 LEU B CA 1
ATOM 13395 C C . LEU B 1 732 ? 14.398 12.836 -3.883 1 96.44 732 LEU B C 1
ATOM 13397 O O . LEU B 1 732 ? 13.227 12.477 -4.016 1 96.44 732 LEU B O 1
ATOM 13401 N N . GLY B 1 733 ? 14.859 14.031 -4.238 1 95.44 733 GLY B N 1
ATOM 13402 C CA . GLY B 1 733 ? 13.844 15.07 -4.246 1 95.44 733 GLY B CA 1
ATOM 13403 C C . GLY B 1 733 ? 13.102 15.188 -2.93 1 95.44 733 GLY B C 1
ATOM 13404 O O . GLY B 1 733 ? 13.719 15.281 -1.866 1 95.44 733 GLY B O 1
ATOM 13405 N N . HIS B 1 734 ? 11.836 15.258 -2.967 1 94.25 734 HIS B N 1
ATOM 13406 C CA . HIS B 1 734 ? 11.094 15.398 -1.724 1 94.25 734 HIS B CA 1
ATOM 13407 C C . HIS B 1 734 ? 10.508 14.062 -1.277 1 94.25 734 HIS B C 1
ATOM 13409 O O . HIS B 1 734 ? 9.586 14.031 -0.46 1 94.25 734 HIS B O 1
ATOM 13415 N N . CYS B 1 735 ? 11.039 12.922 -1.802 1 95.38 735 CYS B N 1
ATOM 13416 C CA . CYS B 1 735 ? 10.594 11.586 -1.403 1 95.38 735 CYS B CA 1
ATOM 13417 C C . CYS B 1 735 ? 11.617 10.922 -0.489 1 95.38 735 CYS B C 1
ATOM 13419 O O . CYS B 1 735 ? 12.828 11.047 -0.709 1 95.38 735 CYS B O 1
ATOM 13421 N N . TRP B 1 736 ? 11.117 10.219 0.549 1 92.75 736 TRP B N 1
ATOM 13422 C CA . TRP B 1 736 ? 11.961 9.328 1.344 1 92.75 736 TRP B CA 1
ATOM 13423 C C . TRP B 1 736 ? 12.234 8.023 0.598 1 92.75 736 TRP B C 1
ATOM 13425 O O . TRP B 1 736 ? 11.336 7.465 -0.035 1 92.75 736 TRP B O 1
ATOM 13435 N N . VAL B 1 737 ? 13.531 7.59 0.661 1 95.69 737 VAL B N 1
ATOM 13436 C CA . VAL B 1 737 ? 13.914 6.328 0.028 1 95.69 737 VAL B CA 1
ATOM 13437 C C . VAL B 1 737 ? 14.984 5.633 0.863 1 95.69 737 VAL B C 1
ATOM 13439 O O . VAL B 1 737 ? 15.867 6.289 1.417 1 95.69 737 VAL B O 1
ATOM 13442 N N . GLU B 1 738 ? 14.875 4.348 1.15 1 95 738 GLU B N 1
ATOM 13443 C CA . GLU B 1 738 ? 16.016 3.527 1.535 1 95 738 GLU B CA 1
ATOM 13444 C C . GLU B 1 738 ? 16.828 3.094 0.313 1 95 738 GLU B C 1
ATOM 13446 O O . GLU B 1 738 ? 16.375 2.24 -0.458 1 95 738 GLU B O 1
ATOM 13451 N N . ALA B 1 739 ? 17.953 3.68 0.156 1 96.25 739 ALA B N 1
ATOM 13452 C CA . ALA B 1 739 ? 18.781 3.375 -1.009 1 96.25 739 ALA B CA 1
ATOM 13453 C C . ALA B 1 739 ? 19.781 2.271 -0.695 1 96.25 739 ALA B C 1
ATOM 13455 O O . ALA B 1 739 ? 20.531 2.363 0.283 1 96.25 739 ALA B O 1
ATOM 13456 N N . PHE B 1 740 ? 19.797 1.227 -1.475 1 94.81 740 PHE B N 1
ATOM 13457 C CA . PHE B 1 740 ? 20.75 0.124 -1.368 1 94.81 740 PHE B CA 1
ATOM 13458 C C . PHE B 1 740 ? 21.734 0.139 -2.537 1 94.81 740 PHE B C 1
ATOM 13460 O O . PHE B 1 740 ? 21.312 0.054 -3.697 1 94.81 740 PHE B O 1
ATOM 13467 N N . HIS B 1 741 ? 23.016 0.32 -2.152 1 94.38 741 HIS B N 1
ATOM 13468 C CA . HIS B 1 741 ? 24.031 0.204 -3.184 1 94.38 741 HIS B CA 1
ATOM 13469 C C . HIS B 1 741 ? 24.266 -1.254 -3.562 1 94.38 741 HIS B C 1
ATOM 13471 O O . HIS B 1 741 ? 25.25 -1.861 -3.129 1 94.38 741 HIS B O 1
ATOM 13477 N N . LYS B 1 742 ? 23.344 -1.725 -4.359 1 88 742 LYS B N 1
ATOM 13478 C CA . LYS B 1 742 ? 23.422 -3.115 -4.801 1 88 742 LYS B CA 1
ATOM 13479 C C . LYS B 1 742 ? 22.531 -3.352 -6.016 1 88 742 LYS B C 1
ATOM 13481 O O . LYS B 1 742 ? 21.562 -2.615 -6.238 1 88 742 LYS B O 1
ATOM 13486 N N . ASN B 1 743 ? 22.906 -4.277 -6.824 1 77 743 ASN B N 1
ATOM 13487 C CA . ASN B 1 743 ? 22.047 -4.801 -7.887 1 77 743 ASN B CA 1
ATOM 13488 C C . ASN B 1 743 ? 22.516 -6.184 -8.344 1 77 743 ASN B C 1
ATOM 13490 O O . ASN B 1 743 ? 23.469 -6.73 -7.812 1 77 743 ASN B O 1
ATOM 13494 N N . CYS B 1 744 ? 21.719 -6.727 -9.211 1 76.62 744 CYS B N 1
ATOM 13495 C CA . CYS B 1 744 ? 22.016 -8.086 -9.641 1 76.62 744 CYS B CA 1
ATOM 13496 C C . CYS B 1 744 ? 22.297 -8.141 -11.141 1 76.62 744 CYS B C 1
ATOM 13498 O O . CYS B 1 744 ? 22.062 -9.156 -11.789 1 76.62 744 CYS B O 1
ATOM 13500 N N . PHE B 1 745 ? 22.875 -6.973 -11.734 1 86.75 745 PHE B N 1
ATOM 13501 C CA . PHE B 1 745 ? 22.969 -6.941 -13.188 1 86.75 745 PHE B CA 1
ATOM 13502 C C . PHE B 1 745 ? 24.406 -6.719 -13.641 1 86.75 745 PHE B C 1
ATOM 13504 O O . PHE B 1 745 ? 24.656 -6.52 -14.828 1 86.75 745 PHE B O 1
ATOM 13511 N N . GLY B 1 746 ? 25.359 -6.734 -12.68 1 82.81 746 GLY B N 1
ATOM 13512 C CA . GLY B 1 746 ? 26.766 -6.598 -13.016 1 82.81 746 GLY B CA 1
ATOM 13513 C C . GLY B 1 746 ? 27.156 -5.176 -13.375 1 82.81 746 GLY B C 1
ATOM 13514 O O . GLY B 1 746 ? 28.234 -4.949 -13.938 1 82.81 746 GLY B O 1
ATOM 13515 N N . GLU B 1 747 ? 26.25 -4.25 -13.172 1 85 747 GLU B N 1
ATOM 13516 C CA . GLU B 1 747 ? 26.453 -2.816 -13.359 1 85 747 GLU B CA 1
ATOM 13517 C C . GLU B 1 747 ? 26.453 -2.074 -12.031 1 85 747 GLU B C 1
ATOM 13519 O O . GLU B 1 747 ? 26.172 -2.668 -10.984 1 85 747 GLU B O 1
ATOM 13524 N N . ILE B 1 748 ? 26.922 -0.843 -12.094 1 89.12 748 ILE B N 1
ATOM 13525 C CA . ILE B 1 748 ? 26.609 -0.012 -10.938 1 89.12 748 ILE B CA 1
ATOM 13526 C C . ILE B 1 748 ? 25.094 0.167 -10.82 1 89.12 748 ILE B C 1
ATOM 13528 O O . ILE B 1 748 ? 24.406 0.293 -11.836 1 89.12 748 ILE B O 1
ATOM 13532 N N . GLY B 1 749 ? 24.641 0.041 -9.656 1 92.75 749 GLY B N 1
ATOM 13533 C CA . GLY B 1 749 ? 23.203 0.185 -9.547 1 92.75 749 GLY B CA 1
ATOM 13534 C C . GLY B 1 749 ? 22.719 0.344 -8.117 1 92.75 749 GLY B C 1
ATOM 13535 O O . GLY B 1 749 ? 23.5 0.191 -7.172 1 92.75 749 GLY B O 1
ATOM 13536 N N . TRP B 1 750 ? 21.453 0.69 -8.008 1 95 750 TRP B N 1
ATOM 13537 C CA . TRP B 1 750 ? 20.812 1.01 -6.738 1 95 750 TRP B CA 1
ATOM 13538 C C . TRP B 1 750 ? 19.438 0.369 -6.652 1 95 750 TRP B C 1
ATOM 13540 O O . TRP B 1 750 ? 18.688 0.348 -7.637 1 95 750 TRP B O 1
ATOM 13550 N N . GLU B 1 751 ? 19.156 -0.262 -5.57 1 95.44 751 GLU B N 1
ATOM 13551 C CA . GLU B 1 751 ? 17.781 -0.63 -5.203 1 95.44 751 GLU B CA 1
ATOM 13552 C C . GLU B 1 751 ? 17.141 0.43 -4.312 1 95.44 751 GLU B C 1
ATOM 13554 O O . GLU B 1 751 ? 17.656 0.734 -3.234 1 95.44 751 GLU B O 1
ATOM 13559 N N . LEU B 1 752 ? 16.047 0.979 -4.754 1 97.69 752 LEU B N 1
ATOM 13560 C CA . LEU B 1 752 ? 15.422 2.088 -4.051 1 97.69 752 LEU B CA 1
ATOM 13561 C C . LEU B 1 752 ? 14.102 1.65 -3.418 1 97.69 752 LEU B C 1
ATOM 13563 O O . LEU B 1 752 ? 13.055 1.68 -4.07 1 97.69 752 LEU B O 1
ATOM 13567 N N . LEU B 1 753 ? 14.148 1.263 -2.135 1 96.5 753 LEU B N 1
ATOM 13568 C CA . LEU B 1 753 ? 12.961 0.917 -1.365 1 96.5 753 LEU B CA 1
ATOM 13569 C C . LEU B 1 753 ? 12.203 2.172 -0.939 1 96.5 753 LEU B C 1
ATOM 13571 O O . LEU B 1 753 ? 12.797 3.1 -0.385 1 96.5 753 LEU B O 1
ATOM 13575 N N . HIS B 1 754 ? 10.883 2.293 -1.203 1 96.81 754 HIS B N 1
ATOM 13576 C CA . HIS B 1 754 ? 10.117 3.506 -0.952 1 96.81 754 HIS B CA 1
ATOM 13577 C C . HIS B 1 754 ? 8.656 3.178 -0.641 1 96.81 754 HIS B C 1
ATOM 13579 O O . HIS B 1 754 ? 8.156 2.115 -1.022 1 96.81 754 HIS B O 1
ATOM 13585 N N . PRO B 1 755 ? 7.902 4.043 0.116 1 92.94 755 PRO B N 1
ATOM 13586 C CA . PRO B 1 755 ? 6.457 3.85 0.257 1 92.94 755 PRO B CA 1
ATOM 13587 C C . PRO B 1 755 ? 5.727 3.869 -1.083 1 92.94 755 PRO B C 1
ATOM 13589 O O . PRO B 1 755 ? 5.977 4.746 -1.915 1 92.94 755 PRO B O 1
ATOM 13592 N N . LEU B 1 756 ? 4.809 2.936 -1.305 1 95.19 756 LEU B N 1
ATOM 13593 C CA . LEU B 1 756 ? 4.102 2.824 -2.576 1 95.19 756 LEU B CA 1
ATOM 13594 C C . LEU B 1 756 ? 3.32 4.098 -2.877 1 95.19 756 LEU B C 1
ATOM 13596 O O . LEU B 1 756 ? 3.168 4.477 -4.039 1 95.19 756 LEU B O 1
ATOM 13600 N N . LEU B 1 757 ? 2.896 4.809 -1.874 1 94.56 757 LEU B N 1
ATOM 13601 C CA . LEU B 1 757 ? 2.113 6.027 -2.062 1 94.56 757 LEU B CA 1
ATOM 13602 C C . LEU B 1 757 ? 2.98 7.148 -2.619 1 94.56 757 LEU B C 1
ATOM 13604 O O . LEU B 1 757 ? 2.461 8.148 -3.125 1 94.56 757 LEU B O 1
ATOM 13608 N N . MET B 1 758 ? 4.297 7.031 -2.518 1 96.88 758 MET B N 1
ATOM 13609 C CA . MET B 1 758 ? 5.215 8.016 -3.076 1 96.88 758 MET B CA 1
ATOM 13610 C C . MET B 1 758 ? 5.734 7.57 -4.438 1 96.88 758 MET B C 1
ATOM 13612 O O . MET B 1 758 ? 6.496 8.289 -5.086 1 96.88 758 MET B O 1
ATOM 13616 N N . GLN B 1 759 ? 5.344 6.402 -4.887 1 97.5 759 GLN B N 1
ATOM 13617 C CA . GLN B 1 759 ? 6 5.758 -6.02 1 97.5 759 GLN B CA 1
ATOM 13618 C C . GLN B 1 759 ? 5.852 6.59 -7.289 1 97.5 759 GLN B C 1
ATOM 13620 O O . GLN B 1 759 ? 6.809 6.746 -8.055 1 97.5 759 GLN B O 1
ATOM 13625 N N . ASN B 1 760 ? 4.652 7.164 -7.574 1 96.75 760 ASN B N 1
ATOM 13626 C CA . ASN B 1 760 ? 4.457 8 -8.758 1 96.75 760 ASN B CA 1
ATOM 13627 C C . ASN B 1 760 ? 5.367 9.227 -8.734 1 96.75 760 ASN B C 1
ATOM 13629 O O . ASN B 1 760 ? 5.988 9.555 -9.75 1 96.75 760 ASN B O 1
ATOM 13633 N N . THR B 1 761 ? 5.398 9.883 -7.559 1 96.88 761 THR B N 1
ATOM 13634 C CA . THR B 1 761 ? 6.242 11.062 -7.406 1 96.88 761 THR B CA 1
ATOM 13635 C C . THR B 1 761 ? 7.711 10.711 -7.621 1 96.88 761 THR B C 1
ATOM 13637 O O . THR B 1 761 ? 8.422 11.406 -8.344 1 96.88 761 THR B O 1
ATOM 13640 N N . LEU B 1 762 ? 8.141 9.641 -6.984 1 97.94 762 LEU B N 1
ATOM 13641 C CA . LEU B 1 762 ? 9.523 9.195 -7.109 1 97.94 762 LEU B CA 1
ATOM 13642 C C . LEU B 1 762 ? 9.852 8.852 -8.555 1 97.94 762 LEU B C 1
ATOM 13644 O O . LEU B 1 762 ? 10.938 9.18 -9.047 1 97.94 762 LEU B O 1
ATOM 13648 N N . PHE B 1 763 ? 8.898 8.164 -9.266 1 98.12 763 PHE B N 1
ATOM 13649 C CA . PHE B 1 763 ? 9.062 7.805 -10.664 1 98.12 763 PHE B CA 1
ATOM 13650 C C . PHE B 1 763 ? 9.312 9.047 -11.516 1 98.12 763 PHE B C 1
ATOM 13652 O O . PHE B 1 763 ? 10.258 9.078 -12.305 1 98.12 763 PHE B O 1
ATOM 13659 N N . ASP B 1 764 ? 8.523 10.039 -11.383 1 97 764 ASP B N 1
ATOM 13660 C CA . ASP B 1 764 ? 8.625 11.273 -12.156 1 97 764 ASP B CA 1
ATOM 13661 C C . ASP B 1 764 ? 9.938 12 -11.859 1 97 764 ASP B C 1
ATOM 13663 O O . ASP B 1 764 ? 10.602 12.492 -12.773 1 97 764 ASP B O 1
ATOM 13667 N N . LEU B 1 765 ? 10.297 12.102 -10.555 1 97.38 765 LEU B N 1
ATOM 13668 C CA . LEU B 1 765 ? 11.539 12.758 -10.156 1 97.38 765 LEU B CA 1
ATOM 13669 C C . LEU B 1 765 ? 12.742 12.078 -10.805 1 97.38 765 LEU B C 1
ATOM 13671 O O . LEU B 1 765 ? 13.641 12.75 -11.32 1 97.38 765 LEU B O 1
ATOM 13675 N N . ILE B 1 766 ? 12.758 10.742 -10.828 1 98.31 766 ILE B N 1
ATOM 13676 C CA . ILE B 1 766 ? 13.883 9.977 -11.359 1 98.31 766 ILE B CA 1
ATOM 13677 C C . ILE B 1 766 ? 13.961 10.164 -12.875 1 98.31 766 ILE B C 1
ATOM 13679 O O . ILE B 1 766 ? 15.039 10.414 -13.422 1 98.31 766 ILE B O 1
ATOM 13683 N N . PHE B 1 767 ? 12.867 10.062 -13.578 1 97.75 767 PHE B N 1
ATOM 13684 C CA . PHE B 1 767 ? 12.875 10.18 -15.031 1 97.75 767 PHE B CA 1
ATOM 13685 C C . PHE B 1 767 ? 13.203 11.609 -15.461 1 97.75 767 PHE B C 1
ATOM 13687 O O . PHE B 1 767 ? 13.914 11.82 -16.438 1 97.75 767 PHE B O 1
ATOM 13694 N N . ASP B 1 768 ? 12.633 12.594 -14.727 1 96 768 ASP B N 1
ATOM 13695 C CA . ASP B 1 768 ? 12.953 13.984 -15.039 1 96 768 ASP B CA 1
ATOM 13696 C C . ASP B 1 768 ? 14.445 14.25 -14.875 1 96 768 ASP B C 1
ATOM 13698 O O . ASP B 1 768 ? 15.07 14.875 -15.734 1 96 768 ASP B O 1
ATOM 13702 N N . SER B 1 769 ? 14.984 13.805 -13.773 1 96.56 769 SER B N 1
ATOM 13703 C CA . SER B 1 769 ? 16.406 13.984 -13.492 1 96.56 769 SER B CA 1
ATOM 13704 C C . SER B 1 769 ? 17.266 13.164 -14.445 1 96.56 769 SER B C 1
ATOM 13706 O O . SER B 1 769 ? 18.375 13.57 -14.797 1 96.56 769 SER B O 1
ATOM 13708 N N . GLY B 1 770 ? 16.859 11.984 -14.852 1 97.88 770 GLY B N 1
ATOM 13709 C CA . GLY B 1 770 ? 17.641 11.039 -15.633 1 97.88 770 GLY B CA 1
ATOM 13710 C C . GLY B 1 770 ? 17.578 11.297 -17.125 1 97.88 770 GLY B C 1
ATOM 13711 O O . GLY B 1 770 ? 18.344 10.703 -17.891 1 97.88 770 GLY B O 1
ATOM 13712 N N . GLY B 1 771 ? 16.703 12.242 -17.547 1 97.12 771 GLY B N 1
ATOM 13713 C CA . GLY B 1 771 ? 16.547 12.492 -18.969 1 97.12 771 GLY B CA 1
ATOM 13714 C C . GLY B 1 771 ? 17.859 12.82 -19.656 1 97.12 771 GLY B C 1
ATOM 13715 O O . GLY B 1 771 ? 18.172 12.234 -20.703 1 97.12 771 GLY B O 1
ATOM 13716 N N . GLU B 1 772 ? 18.672 13.664 -19.094 1 97.25 772 GLU B N 1
ATOM 13717 C CA . GLU B 1 772 ? 19.922 14.094 -19.703 1 97.25 772 GLU B CA 1
ATOM 13718 C C . GLU B 1 772 ? 20.969 12.984 -19.641 1 97.25 772 GLU B C 1
ATOM 13720 O O . GLU B 1 772 ? 21.984 13.039 -20.344 1 97.25 772 GLU B O 1
ATOM 13725 N N . PHE B 1 773 ? 20.688 11.938 -18.844 1 98 773 PHE B N 1
ATOM 13726 C CA . PHE B 1 773 ? 21.641 10.852 -18.672 1 98 773 PHE B CA 1
ATOM 13727 C C . PHE B 1 773 ? 21.203 9.609 -19.422 1 98 773 PHE B C 1
ATOM 13729 O O . PHE B 1 773 ? 21.719 8.516 -19.203 1 98 773 PHE B O 1
ATOM 13736 N N . GLY B 1 774 ? 20.141 9.742 -20.25 1 98.12 774 GLY B N 1
ATOM 13737 C CA . GLY B 1 774 ? 19.703 8.672 -21.141 1 98.12 774 GLY B CA 1
ATOM 13738 C C . GLY B 1 774 ? 18.938 7.574 -20.422 1 98.12 774 GLY B C 1
ATOM 13739 O O . GLY B 1 774 ? 19.031 6.402 -20.797 1 98.12 774 GLY B O 1
ATOM 13740 N N . ILE B 1 775 ? 18.188 7.902 -19.391 1 98.31 775 ILE B N 1
ATOM 13741 C CA . ILE B 1 775 ? 17.453 6.906 -18.641 1 98.31 775 ILE B CA 1
ATOM 13742 C C . ILE B 1 775 ? 16.312 6.359 -19.484 1 98.31 775 ILE B C 1
ATOM 13744 O O . ILE B 1 775 ? 15.68 7.102 -20.25 1 98.31 775 ILE B O 1
ATOM 13748 N N . LYS B 1 776 ? 16.078 5.082 -19.531 1 98.31 776 LYS B N 1
ATOM 13749 C CA . LYS B 1 776 ? 14.938 4.375 -20.094 1 98.31 776 LYS B CA 1
ATOM 13750 C C . LYS B 1 776 ? 14.484 3.229 -19.203 1 98.31 776 LYS B C 1
ATOM 13752 O O . LYS B 1 776 ? 15.25 2.762 -18.359 1 98.31 776 LYS B O 1
ATOM 13757 N N . PRO B 1 777 ? 13.219 2.861 -19.312 1 98.25 777 PRO B N 1
ATOM 13758 C CA . PRO B 1 777 ? 12.797 1.693 -18.531 1 98.25 777 PRO B CA 1
ATOM 13759 C C . PRO B 1 777 ? 13.297 0.379 -19.125 1 98.25 777 PRO B C 1
ATOM 13761 O O . PRO B 1 777 ? 13.703 0.336 -20.297 1 98.25 777 PRO B O 1
ATOM 13764 N N . PHE B 1 778 ? 13.422 -0.651 -18.344 1 98.06 778 PHE B N 1
ATOM 13765 C CA . PHE B 1 778 ? 13.695 -1.999 -18.828 1 98.06 778 PHE B CA 1
ATOM 13766 C C . PHE B 1 778 ? 12.891 -3.029 -18.047 1 98.06 778 PHE B C 1
ATOM 13768 O O . PHE B 1 778 ? 12.453 -2.762 -16.922 1 98.06 778 PHE B O 1
ATOM 13775 N N . GLY B 1 779 ? 12.578 -4.176 -18.688 1 96.81 779 GLY B N 1
ATOM 13776 C CA . GLY B 1 779 ? 11.68 -5.172 -18.125 1 96.81 779 GLY B CA 1
ATOM 13777 C C . GLY B 1 779 ? 12.398 -6.434 -17.688 1 96.81 779 GLY B C 1
ATOM 13778 O O . GLY B 1 779 ? 13.625 -6.477 -17.641 1 96.81 779 GLY B O 1
ATOM 13779 N N . VAL B 1 780 ? 11.656 -7.465 -17.328 1 94.12 780 VAL B N 1
ATOM 13780 C CA . VAL B 1 780 ? 12.156 -8.688 -16.703 1 94.12 780 VAL B CA 1
ATOM 13781 C C . VAL B 1 780 ? 12.977 -9.484 -17.719 1 94.12 780 VAL B C 1
ATOM 13783 O O . VAL B 1 780 ? 13.945 -10.148 -17.359 1 94.12 780 VAL B O 1
ATOM 13786 N N . TYR B 1 781 ? 12.633 -9.375 -19.031 1 95.5 781 TYR B N 1
ATOM 13787 C CA . TYR B 1 781 ? 13.406 -10.102 -20.031 1 95.5 781 TYR B CA 1
ATOM 13788 C C . TYR B 1 781 ? 14.828 -9.57 -20.109 1 95.5 781 TYR B C 1
ATOM 13790 O O . TYR B 1 781 ? 15.789 -10.344 -20.172 1 95.5 781 TYR B O 1
ATOM 13798 N N . ALA B 1 782 ? 14.914 -8.273 -20.078 1 96.94 782 ALA B N 1
ATOM 13799 C CA . ALA B 1 782 ? 16.234 -7.656 -20.062 1 96.94 782 ALA B CA 1
ATOM 13800 C C . ALA B 1 782 ? 16.984 -7.992 -18.781 1 96.94 782 ALA B C 1
ATOM 13802 O O . ALA B 1 782 ? 18.188 -8.258 -18.797 1 96.94 782 ALA B O 1
ATOM 13803 N N . ALA B 1 783 ? 16.297 -7.961 -17.688 1 93.06 783 ALA B N 1
ATOM 13804 C CA . ALA B 1 783 ? 16.891 -8.305 -16.391 1 93.06 783 ALA B CA 1
ATOM 13805 C C . ALA B 1 783 ? 17.469 -9.719 -16.406 1 93.06 783 ALA B C 1
ATOM 13807 O O . ALA B 1 783 ? 18.562 -9.953 -15.914 1 93.06 783 ALA B O 1
ATOM 13808 N N . ASN B 1 784 ? 16.734 -10.609 -16.922 1 90.94 784 ASN B N 1
ATOM 13809 C CA . ASN B 1 784 ? 17.203 -11.992 -17.016 1 90.94 784 ASN B CA 1
ATOM 13810 C C . ASN B 1 784 ? 18.438 -12.102 -17.906 1 90.94 784 ASN B C 1
ATOM 13812 O O . ASN B 1 784 ? 19.375 -12.844 -17.594 1 90.94 784 ASN B O 1
ATOM 13816 N N . SER B 1 785 ? 18.391 -11.414 -19.031 1 93.69 785 SER B N 1
ATOM 13817 C CA . SER B 1 785 ? 19.531 -11.406 -19.938 1 93.69 785 SER B CA 1
ATOM 13818 C C . SER B 1 785 ? 20.812 -10.961 -19.219 1 93.69 785 SER B C 1
ATOM 13820 O O . SER B 1 785 ? 21.844 -11.602 -19.328 1 93.69 785 SER B O 1
ATOM 13822 N N . MET B 1 786 ? 20.688 -9.914 -18.5 1 92.06 786 MET B N 1
ATOM 13823 C CA . MET B 1 786 ? 21.844 -9.375 -17.797 1 92.06 786 MET B CA 1
ATOM 13824 C C . MET B 1 786 ? 22.234 -10.281 -16.625 1 92.06 786 MET B C 1
ATOM 13826 O O . MET B 1 786 ? 23.422 -10.43 -16.328 1 92.06 786 MET B O 1
ATOM 13830 N N . ALA B 1 787 ? 21.297 -10.938 -15.992 1 87.81 787 ALA B N 1
ATOM 13831 C CA . ALA B 1 787 ? 21.562 -11.797 -14.852 1 87.81 787 ALA B CA 1
ATOM 13832 C C . ALA B 1 787 ? 22.344 -13.039 -15.273 1 87.81 787 ALA B C 1
ATOM 13834 O O . ALA B 1 787 ? 23.219 -13.516 -14.531 1 87.81 787 ALA B O 1
ATOM 13835 N N . VAL B 1 788 ? 22.031 -13.594 -16.422 1 89 788 VAL B N 1
ATOM 13836 C CA . VAL B 1 788 ? 22.672 -14.82 -16.875 1 89 788 VAL B CA 1
ATOM 13837 C C . VAL B 1 788 ? 24.125 -14.531 -17.25 1 89 788 VAL B C 1
ATOM 13839 O O . VAL B 1 788 ? 24.969 -15.438 -17.25 1 89 788 VAL B O 1
ATOM 13842 N N . GLU B 1 789 ? 24.422 -13.25 -17.484 1 89.94 789 GLU B N 1
ATOM 13843 C CA . GLU B 1 789 ? 25.781 -12.844 -17.828 1 89.94 789 GLU B CA 1
ATOM 13844 C C . GLU B 1 789 ? 26.672 -12.812 -16.594 1 89.94 789 GLU B C 1
ATOM 13846 O O . GLU B 1 789 ? 27.906 -12.797 -16.719 1 89.94 789 GLU B O 1
ATOM 13851 N N . ILE B 1 790 ? 25.969 -12.711 -15.383 1 82.5 790 ILE B N 1
ATOM 13852 C CA . ILE B 1 790 ? 26.734 -12.516 -14.156 1 82.5 790 ILE B CA 1
ATOM 13853 C C . ILE B 1 790 ? 26.203 -13.445 -13.062 1 82.5 790 ILE B C 1
ATOM 13855 O O . ILE B 1 790 ? 25.266 -13.094 -12.344 1 82.5 790 ILE B O 1
ATOM 13859 N N . THR B 1 791 ? 26.594 -14.547 -12.938 1 63.19 791 THR B N 1
ATOM 13860 C CA . THR B 1 791 ? 25.984 -15.445 -11.961 1 63.19 791 THR B CA 1
ATOM 13861 C C . THR B 1 791 ? 26.672 -15.328 -10.609 1 63.19 791 THR B C 1
ATOM 13863 O O . THR B 1 791 ? 26.266 -15.969 -9.641 1 63.19 791 THR B O 1
ATOM 13866 N N . PHE B 1 792 ? 27.719 -14.688 -10.586 1 55.91 792 PHE B N 1
ATOM 13867 C CA . PHE B 1 792 ? 28.438 -14.414 -9.344 1 55.91 792 PHE B CA 1
ATOM 13868 C C . PHE B 1 792 ? 28.984 -12.984 -9.336 1 55.91 792 PHE B C 1
ATOM 13870 O O . PHE B 1 792 ? 29.453 -12.492 -10.359 1 55.91 792 PHE B O 1
ATOM 13877 N N . GLN B 1 793 ? 28.438 -12.031 -8.5 1 42.97 793 GLN B N 1
ATOM 13878 C CA . GLN B 1 793 ? 29.078 -10.719 -8.586 1 42.97 793 GLN B CA 1
ATOM 13879 C C . GLN B 1 793 ? 30.297 -10.641 -7.676 1 42.97 793 GLN B C 1
ATOM 13881 O O . GLN B 1 793 ? 30.203 -10.898 -6.473 1 42.97 793 GLN B O 1
ATOM 13886 N N . VAL B 1 794 ? 31.531 -10.883 -8.141 1 35.12 794 VAL B N 1
ATOM 13887 C CA . VAL B 1 794 ? 32.75 -10.516 -7.434 1 35.12 794 VAL B CA 1
ATOM 13888 C C . VAL B 1 794 ? 32.906 -8.992 -7.398 1 35.12 794 VAL B C 1
ATOM 13890 O O . VAL B 1 794 ? 32.906 -8.344 -8.445 1 35.12 794 VAL B O 1
ATOM 13893 N N . CYS B 1 795 ? 32.219 -8.383 -6.414 1 33.06 795 CYS B N 1
ATOM 13894 C CA . CYS B 1 795 ? 32.625 -6.977 -6.355 1 33.06 795 CYS B CA 1
ATOM 13895 C C . CYS B 1 795 ? 34.125 -6.836 -6.281 1 33.06 795 CYS B C 1
ATOM 13897 O O . CYS B 1 795 ? 34.812 -7.711 -5.754 1 33.06 795 CYS B O 1
ATOM 13899 N N . MET B 1 796 ? 34.75 -6.062 -7.027 1 33.03 796 MET B N 1
ATOM 13900 C CA . MET B 1 796 ? 36.188 -5.762 -7 1 33.03 796 MET B CA 1
ATOM 13901 C C . MET B 1 796 ? 36.75 -5.926 -5.594 1 33.03 796 MET B C 1
ATOM 13903 O O . MET B 1 796 ? 37.938 -6.094 -5.422 1 33.03 796 MET B O 1
ATOM 13907 N N . TYR B 1 797 ? 36.125 -5.465 -4.609 1 31.73 797 TYR B N 1
ATOM 13908 C CA . TYR B 1 797 ? 36.719 -5.465 -3.277 1 31.73 797 TYR B CA 1
ATOM 13909 C C . TYR B 1 797 ? 36.25 -6.672 -2.471 1 31.73 797 TYR B C 1
ATOM 13911 O O . TYR B 1 797 ? 36.031 -6.57 -1.264 1 31.73 797 TYR B O 1
ATOM 13919 N N . ASN B 1 798 ? 36.219 -7.91 -2.947 1 34.56 798 ASN B N 1
ATOM 13920 C CA . ASN B 1 798 ? 36.156 -9.219 -2.312 1 34.56 798 ASN B CA 1
ATOM 13921 C C . ASN B 1 798 ? 34.75 -9.531 -1.835 1 34.56 798 ASN B C 1
ATOM 13923 O O . ASN B 1 798 ? 34.562 -10.312 -0.896 1 34.56 798 ASN B O 1
ATOM 13927 N N . PHE B 1 799 ? 33.75 -8.773 -2.148 1 37.69 799 PHE B N 1
ATOM 13928 C CA . PHE B 1 799 ? 32.406 -9.133 -1.675 1 37.69 799 PHE B CA 1
ATOM 13929 C C . PHE B 1 799 ? 31.609 -9.812 -2.779 1 37.69 799 PHE B C 1
ATOM 13931 O O . PHE B 1 799 ? 31.688 -9.406 -3.941 1 37.69 799 PHE B O 1
ATOM 13938 N N . TYR B 1 800 ? 31.234 -11.164 -2.502 1 39.5 800 TYR B N 1
ATOM 13939 C CA . TYR B 1 800 ? 30.625 -12.133 -3.406 1 39.5 800 TYR B CA 1
ATOM 13940 C C . TYR B 1 800 ? 29.094 -12.055 -3.344 1 39.5 800 TYR B C 1
ATOM 13942 O O . TYR B 1 800 ? 28.516 -12.039 -2.258 1 39.5 800 TYR B O 1
ATOM 13950 N N . PHE B 1 801 ? 28.438 -11.305 -4.367 1 43.5 801 PHE B N 1
ATOM 13951 C CA . PHE B 1 801 ? 26.984 -11.461 -4.422 1 43.5 801 PHE B CA 1
ATOM 13952 C C . PHE B 1 801 ? 26.594 -12.477 -5.488 1 43.5 801 PHE B C 1
ATOM 13954 O O . PHE B 1 801 ? 27.016 -12.367 -6.641 1 43.5 801 PHE B O 1
ATOM 13961 N N . HIS B 1 802 ? 26.188 -13.711 -5.129 1 45.31 802 HIS B N 1
ATOM 13962 C CA . HIS B 1 802 ? 25.719 -14.734 -6.062 1 45.31 802 HIS B CA 1
ATOM 13963 C C . HIS B 1 802 ? 24.297 -14.445 -6.523 1 45.31 802 HIS B C 1
ATOM 13965 O O . HIS B 1 802 ? 23.422 -14.141 -5.703 1 45.31 802 HIS B O 1
ATOM 13971 N N . ILE B 1 803 ? 24.203 -14.234 -7.879 1 52.44 803 ILE B N 1
ATOM 13972 C CA . ILE B 1 803 ? 22.906 -14.016 -8.5 1 52.44 803 ILE B CA 1
ATOM 13973 C C . ILE B 1 803 ? 22.312 -15.352 -8.938 1 52.44 803 ILE B C 1
ATOM 13975 O O . ILE B 1 803 ? 22.547 -15.805 -10.055 1 52.44 803 ILE B O 1
ATOM 13979 N N . ARG B 1 804 ? 21.953 -16.188 -7.938 1 62.44 804 ARG B N 1
ATOM 13980 C CA . ARG B 1 804 ? 21.141 -17.375 -8.195 1 62.44 804 ARG B CA 1
ATOM 13981 C C . ARG B 1 804 ? 19.656 -17.078 -8.055 1 62.44 804 ARG B C 1
ATOM 13983 O O . ARG B 1 804 ? 19.25 -16.297 -7.195 1 62.44 804 ARG B O 1
ATOM 13990 N N . GLN B 1 805 ? 18.984 -17.484 -9.062 1 64.31 805 GLN B N 1
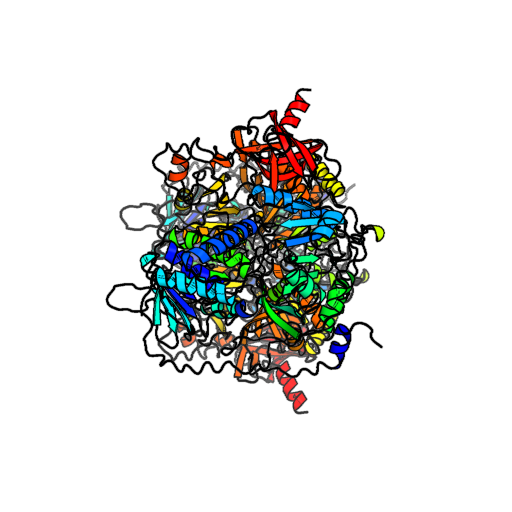ATOM 13991 C CA . GLN B 1 805 ? 17.562 -17.188 -9.016 1 64.31 805 GLN B CA 1
ATOM 13992 C C . GLN B 1 805 ? 16.781 -18.328 -8.375 1 64.31 805 GLN B C 1
ATOM 13994 O O . GLN B 1 805 ? 17.047 -19.5 -8.648 1 64.31 805 GLN B O 1
ATOM 13999 N N . ILE B 1 806 ? 16 -18.016 -7.555 1 53.34 806 ILE B N 1
ATOM 14000 C CA . ILE B 1 806 ? 15.055 -18.969 -6.984 1 53.34 806 ILE B CA 1
ATOM 14001 C C . ILE B 1 806 ? 14.195 -19.562 -8.094 1 53.34 806 ILE B C 1
ATOM 14003 O O . ILE B 1 806 ? 13.828 -18.875 -9.047 1 53.34 806 ILE B O 1
ATOM 14007 N N . LYS B 1 807 ? 13.93 -20.797 -8.133 1 57 807 LYS B N 1
ATOM 14008 C CA . LYS B 1 807 ? 13.117 -21.594 -9.039 1 57 807 LYS B CA 1
ATOM 14009 C C . LYS B 1 807 ? 13.945 -22.109 -10.211 1 57 807 LYS B C 1
ATOM 14011 O O . LYS B 1 807 ? 13.453 -22.875 -11.039 1 57 807 LYS B O 1
ATOM 14016 N N . HIS B 1 808 ? 15.172 -21.578 -10.203 1 68.88 808 HIS B N 1
ATOM 14017 C CA . HIS B 1 808 ? 16.078 -22.109 -11.219 1 68.88 808 HIS B CA 1
ATOM 14018 C C . HIS B 1 808 ? 17.203 -22.906 -10.586 1 68.88 808 HIS B C 1
ATOM 14020 O O . HIS B 1 808 ? 17.094 -24.125 -10.398 1 68.88 808 HIS B O 1
ATOM 14026 N N . GLU B 1 809 ? 18.109 -22.125 -10.039 1 73.94 809 GLU B N 1
ATOM 14027 C CA . GLU B 1 809 ? 19.25 -22.797 -9.422 1 73.94 809 GLU B CA 1
ATOM 14028 C C . GLU B 1 809 ? 19.016 -23.047 -7.941 1 73.94 809 GLU B C 1
ATOM 14030 O O . GLU B 1 809 ? 19.625 -23.969 -7.359 1 73.94 809 GLU B O 1
ATOM 14035 N N . LEU B 1 810 ? 18.203 -22.219 -7.398 1 77.69 810 LEU B N 1
ATOM 14036 C CA . LEU B 1 810 ? 17.922 -22.375 -5.977 1 77.69 810 LEU B CA 1
ATOM 14037 C C . LEU B 1 810 ? 16.594 -23.078 -5.766 1 77.69 810 LEU B C 1
ATOM 14039 O O . LEU B 1 810 ? 15.531 -22.453 -5.816 1 77.69 810 LEU B O 1
ATOM 14043 N N . THR B 1 811 ? 16.641 -24.359 -5.582 1 78.06 811 THR B N 1
ATOM 14044 C CA . THR B 1 811 ? 15.484 -25.203 -5.324 1 78.06 811 THR B CA 1
ATOM 14045 C C . THR B 1 811 ? 15.773 -26.188 -4.199 1 78.06 811 THR B C 1
ATOM 14047 O O . THR B 1 811 ? 16.938 -26.406 -3.84 1 78.06 811 THR B O 1
ATOM 14050 N N . PRO B 1 812 ? 14.773 -26.781 -3.695 1 79.62 812 PRO B N 1
ATOM 14051 C CA . PRO B 1 812 ? 14.992 -27.781 -2.635 1 79.62 812 PRO B CA 1
ATOM 14052 C C . PRO B 1 812 ? 15.672 -29.047 -3.143 1 79.62 812 PRO B C 1
ATOM 14054 O O . PRO B 1 812 ? 16.016 -29.922 -2.352 1 79.62 812 PRO B O 1
ATOM 14057 N N . ASN B 1 813 ? 16.031 -29.062 -4.426 1 81.75 813 ASN B N 1
ATOM 14058 C CA . ASN B 1 813 ? 16.703 -30.219 -4.992 1 81.75 813 ASN B CA 1
ATOM 14059 C C . ASN B 1 813 ? 18.219 -30.141 -4.812 1 81.75 813 ASN B C 1
ATOM 14061 O O . ASN B 1 813 ? 18.906 -31.156 -4.891 1 81.75 813 ASN B O 1
ATOM 14065 N N . TYR B 1 814 ? 18.625 -28.891 -4.617 1 87.69 814 TYR B N 1
ATOM 14066 C CA . TYR B 1 814 ? 20.062 -28.688 -4.574 1 87.69 814 TYR B CA 1
ATOM 14067 C C . TYR B 1 814 ? 20.5 -28.109 -3.23 1 87.69 814 TYR B C 1
ATOM 14069 O O . TYR B 1 814 ? 19.859 -27.203 -2.705 1 87.69 814 TYR B O 1
ATOM 14077 N N . ASN B 1 815 ? 21.5 -28.781 -2.703 1 89.5 815 ASN B N 1
ATOM 14078 C CA . ASN B 1 815 ? 22.016 -28.219 -1.459 1 89.5 815 ASN B CA 1
ATOM 14079 C C . ASN B 1 815 ? 22.891 -26.984 -1.719 1 89.5 815 ASN B C 1
ATOM 14081 O O . ASN B 1 815 ? 23.203 -26.688 -2.869 1 89.5 815 ASN B O 1
ATOM 14085 N N . LEU B 1 816 ? 23.203 -26.328 -0.729 1 90.06 816 LEU B N 1
ATOM 14086 C CA . LEU B 1 816 ? 23.906 -25.047 -0.808 1 90.06 816 LEU B CA 1
ATOM 14087 C C . LEU B 1 816 ? 25.234 -25.203 -1.532 1 90.06 816 LEU B C 1
ATOM 14089 O O . LEU B 1 816 ? 25.625 -24.312 -2.305 1 90.06 816 LEU B O 1
ATOM 14093 N N . TRP B 1 817 ? 26 -26.344 -1.31 1 90.62 817 TRP B N 1
ATOM 14094 C CA . TRP B 1 817 ? 27.281 -26.562 -1.956 1 90.62 817 TRP B CA 1
ATOM 14095 C C . TRP B 1 817 ? 27.109 -26.766 -3.459 1 90.62 817 TRP B C 1
ATOM 14097 O O . TRP B 1 817 ? 27.891 -26.234 -4.25 1 90.62 817 TRP B O 1
ATOM 14107 N N . GLU B 1 818 ? 26.094 -27.469 -3.82 1 91.19 818 GLU B N 1
ATOM 14108 C CA . GLU B 1 818 ? 25.828 -27.75 -5.227 1 91.19 818 GLU B CA 1
ATOM 14109 C C . GLU B 1 818 ? 25.5 -26.469 -5.988 1 91.19 818 GLU B C 1
ATOM 14111 O O . GLU B 1 818 ? 25.797 -26.344 -7.18 1 91.19 818 GLU B O 1
ATOM 14116 N N . CYS B 1 819 ? 24.922 -25.531 -5.293 1 88.81 819 CYS B N 1
ATOM 14117 C CA . CYS B 1 819 ? 24.562 -24.25 -5.887 1 88.81 819 CYS B CA 1
ATOM 14118 C C . CYS B 1 819 ? 25.781 -23.344 -5.98 1 88.81 819 CYS B C 1
ATOM 14120 O O . CYS B 1 819 ? 25.688 -22.234 -6.531 1 88.81 819 CYS B O 1
ATOM 14122 N N . GLY B 1 820 ? 26.891 -23.703 -5.473 1 85 820 GLY B N 1
ATOM 14123 C CA . GLY B 1 820 ? 28.109 -22.922 -5.539 1 85 820 GLY B CA 1
ATOM 14124 C C . GLY B 1 820 ? 28.141 -21.781 -4.531 1 85 820 GLY B C 1
ATOM 14125 O O . GLY B 1 820 ? 28.812 -20.781 -4.746 1 85 820 GLY B O 1
ATOM 14126 N N . LEU B 1 821 ? 27.391 -21.891 -3.42 1 85.69 821 LEU B N 1
ATOM 14127 C CA . LEU B 1 821 ? 27.281 -20.812 -2.447 1 85.69 821 LEU B CA 1
ATOM 14128 C C . LEU B 1 821 ? 28.172 -21.062 -1.243 1 85.69 821 LEU B C 1
ATOM 14130 O O . LEU B 1 821 ? 27.734 -20.953 -0.098 1 85.69 821 LEU B O 1
ATOM 14134 N N . TYR B 1 822 ? 29.375 -21.297 -1.46 1 80.12 822 TYR B N 1
ATOM 14135 C CA . TYR B 1 822 ? 30.328 -21.703 -0.442 1 80.12 822 TYR B CA 1
ATOM 14136 C C . TYR B 1 822 ? 30.625 -20.547 0.515 1 80.12 822 TYR B C 1
ATOM 14138 O O . TYR B 1 822 ? 30.812 -20.766 1.714 1 80.12 822 TYR B O 1
ATOM 14146 N N . SER B 1 823 ? 30.562 -19.359 0.034 1 78 823 SER B N 1
ATOM 14147 C CA . SER B 1 823 ? 30.969 -18.188 0.809 1 78 823 SER B CA 1
ATOM 14148 C C . SER B 1 823 ? 29.859 -17.734 1.749 1 78 823 SER B C 1
ATOM 14150 O O . SER B 1 823 ? 30.062 -16.859 2.594 1 78 823 SER B O 1
ATOM 14152 N N . TYR B 1 824 ? 28.812 -18.375 1.626 1 79.81 824 TYR B N 1
ATOM 14153 C CA . TYR B 1 824 ? 27.672 -17.891 2.395 1 79.81 824 TYR B CA 1
ATOM 14154 C C . TYR B 1 824 ? 27.422 -18.766 3.619 1 79.81 824 TYR B C 1
ATOM 14156 O O . TYR B 1 824 ? 26.375 -18.688 4.246 1 79.81 824 TYR B O 1
ATOM 14164 N N . VAL B 1 825 ? 28.328 -19.625 3.854 1 78.44 825 VAL B N 1
ATOM 14165 C CA . VAL B 1 825 ? 28.266 -20.422 5.07 1 78.44 825 VAL B CA 1
ATOM 14166 C C . VAL B 1 825 ? 29.484 -20.156 5.941 1 78.44 825 VAL B C 1
ATOM 14168 O O . VAL B 1 825 ? 30.594 -19.969 5.426 1 78.44 825 VAL B O 1
ATOM 14171 N N . ASP B 1 826 ? 29.219 -19.781 7.242 1 67.44 826 ASP B N 1
ATOM 14172 C CA . ASP B 1 826 ? 30.312 -19.594 8.188 1 67.44 826 ASP B CA 1
ATOM 14173 C C . ASP B 1 826 ? 31.188 -20.844 8.289 1 67.44 826 ASP B C 1
ATOM 14175 O O . ASP B 1 826 ? 30.734 -21.938 7.992 1 67.44 826 ASP B O 1
ATOM 14179 N N . ASP B 1 827 ? 32.562 -20.594 8.352 1 62.34 827 ASP B N 1
ATOM 14180 C CA . ASP B 1 827 ? 33.438 -21.734 8.609 1 62.34 827 ASP B CA 1
ATOM 14181 C C . ASP B 1 827 ? 32.875 -22.609 9.734 1 62.34 827 ASP B C 1
ATOM 14183 O O . ASP B 1 827 ? 32.562 -22.094 10.82 1 62.34 827 ASP B O 1
ATOM 14187 N N . PHE B 1 828 ? 32 -23.516 9.344 1 56.56 828 PHE B N 1
ATOM 14188 C CA . PHE B 1 828 ? 31.344 -24.438 10.266 1 56.56 828 PHE B CA 1
ATOM 14189 C C . PHE B 1 828 ? 32.094 -24.5 11.594 1 56.56 828 PHE B C 1
ATOM 14191 O O . PHE B 1 828 ? 31.547 -24.953 12.602 1 56.56 828 PHE B O 1
ATOM 14198 N N . THR B 1 829 ? 33.438 -24.141 11.5 1 48.06 829 THR B N 1
ATOM 14199 C CA . THR B 1 829 ? 34.25 -24.422 12.672 1 48.06 829 THR B CA 1
ATOM 14200 C C . THR B 1 829 ? 33.844 -23.531 13.844 1 48.06 829 THR B C 1
ATOM 14202 O O . THR B 1 829 ? 34.375 -23.672 14.953 1 48.06 829 THR B O 1
ATOM 14205 N N . ASP B 1 830 ? 33.219 -22.438 13.461 1 50.34 830 ASP B N 1
ATOM 14206 C CA . ASP B 1 830 ? 32.875 -21.703 14.672 1 50.34 830 ASP B CA 1
ATOM 14207 C C . ASP B 1 830 ? 31.656 -22.312 15.359 1 50.34 830 ASP B C 1
ATOM 14209 O O . ASP B 1 830 ? 30.531 -22.156 14.883 1 50.34 830 ASP B O 1
ATOM 14213 N N . ASN B 1 831 ? 31.844 -23.469 16.016 1 55.78 831 ASN B N 1
ATOM 14214 C CA . ASN B 1 831 ? 31.094 -24.516 16.703 1 55.78 831 ASN B CA 1
ATOM 14215 C C . ASN B 1 831 ? 29.906 -23.938 17.469 1 55.78 831 ASN B C 1
ATOM 14217 O O . ASN B 1 831 ? 29.031 -24.672 17.922 1 55.78 831 ASN B O 1
ATOM 14221 N N . ASN B 1 832 ? 29.734 -22.547 17.641 1 66.81 832 ASN B N 1
ATOM 14222 C CA . ASN B 1 832 ? 28.766 -22.203 18.672 1 66.81 832 ASN B CA 1
ATOM 14223 C C . ASN B 1 832 ? 27.438 -21.75 18.094 1 66.81 832 ASN B C 1
ATOM 14225 O O . ASN B 1 832 ? 26.469 -21.547 18.828 1 66.81 832 ASN B O 1
ATOM 14229 N N . ARG B 1 833 ? 27.297 -21.734 16.641 1 80.75 833 ARG B N 1
ATOM 14230 C CA . ARG B 1 833 ? 25.984 -21.297 16.156 1 80.75 833 ARG B CA 1
ATOM 14231 C C . ARG B 1 833 ? 25.281 -22.422 15.406 1 80.75 833 ARG B C 1
ATOM 14233 O O . ARG B 1 833 ? 25.891 -23.109 14.586 1 80.75 833 ARG B O 1
ATOM 14240 N N . ASP B 1 834 ? 24.078 -22.703 15.758 1 84.69 834 ASP B N 1
ATOM 14241 C CA . ASP B 1 834 ? 23.266 -23.703 15.086 1 84.69 834 ASP B CA 1
ATOM 14242 C C . ASP B 1 834 ? 22.219 -23.047 14.188 1 84.69 834 ASP B C 1
ATOM 14244 O O . ASP B 1 834 ? 21.766 -21.938 14.461 1 84.69 834 ASP B O 1
ATOM 14248 N N . PHE B 1 835 ? 22.047 -23.594 13.016 1 88 835 PHE B N 1
ATOM 14249 C CA . PHE B 1 835 ? 20.984 -23.172 12.102 1 88 835 PHE B CA 1
ATOM 14250 C C . PHE B 1 835 ? 20.422 -24.375 11.359 1 88 835 PHE B C 1
ATOM 14252 O O . PHE B 1 835 ? 21.047 -25.438 11.297 1 88 835 PHE B O 1
ATOM 14259 N N . PRO B 1 836 ? 19.25 -24.219 10.828 1 86.69 836 PRO B N 1
ATOM 14260 C CA . PRO B 1 836 ? 18.656 -25.344 10.102 1 86.69 836 PRO B CA 1
ATOM 14261 C C . PRO B 1 836 ? 19.531 -25.812 8.938 1 86.69 836 PRO B C 1
ATOM 14263 O O . PRO B 1 836 ? 20.031 -25 8.172 1 86.69 836 PRO B O 1
ATOM 14266 N N . GLY B 1 837 ? 19.734 -27.203 8.805 1 90.12 837 GLY B N 1
ATOM 14267 C CA . GLY B 1 837 ? 20.469 -27.797 7.691 1 90.12 837 GLY B CA 1
ATOM 14268 C C . GLY B 1 837 ? 21.969 -27.859 7.922 1 90.12 837 GLY B C 1
ATOM 14269 O O . GLY B 1 837 ? 22.703 -28.422 7.105 1 90.12 837 GLY B O 1
ATOM 14270 N N . LYS B 1 838 ? 22.438 -27.391 9.023 1 90.88 838 LYS B N 1
ATOM 14271 C CA . LYS B 1 838 ? 23.875 -27.328 9.297 1 90.88 838 LYS B CA 1
ATOM 14272 C C . LYS B 1 838 ? 24.5 -28.719 9.273 1 90.88 838 LYS B C 1
ATOM 14274 O O . LYS B 1 838 ? 25.531 -28.938 8.617 1 90.88 838 LYS B O 1
ATOM 14279 N N . ASN B 1 839 ? 23.922 -29.609 9.953 1 89.62 839 ASN B N 1
ATOM 14280 C CA . ASN B 1 839 ? 24.453 -30.969 10.031 1 89.62 839 ASN B CA 1
ATOM 14281 C C . ASN B 1 839 ? 24.5 -31.641 8.656 1 89.62 839 ASN B C 1
ATOM 14283 O O . ASN B 1 839 ? 25.453 -32.344 8.344 1 89.62 839 ASN B O 1
ATOM 14287 N N . SER B 1 840 ? 23.469 -31.375 7.91 1 91.5 840 SER B N 1
ATOM 14288 C CA . SER B 1 840 ? 23.453 -31.922 6.551 1 91.5 840 SER B CA 1
ATOM 14289 C C . SER B 1 840 ? 24.578 -31.312 5.707 1 91.5 840 SER B C 1
ATOM 14291 O O . SER B 1 840 ? 25.219 -32.031 4.918 1 91.5 840 SER B O 1
ATOM 14293 N N . LEU B 1 841 ? 24.828 -30.062 5.824 1 91.31 841 LEU B N 1
ATOM 14294 C CA . LEU B 1 841 ? 25.891 -29.406 5.062 1 91.31 841 LEU B CA 1
ATOM 14295 C C . LEU B 1 841 ? 27.25 -29.969 5.441 1 91.31 841 LEU B C 1
ATOM 14297 O O . LEU B 1 841 ? 28.125 -30.141 4.582 1 91.31 841 LEU B O 1
ATOM 14301 N N . ILE B 1 842 ? 27.406 -30.188 6.773 1 89.94 842 ILE B N 1
ATOM 14302 C CA . ILE B 1 842 ? 28.656 -30.766 7.234 1 89.94 842 ILE B CA 1
ATOM 14303 C C . ILE B 1 842 ? 28.859 -32.125 6.602 1 89.94 842 ILE B C 1
ATOM 14305 O O . ILE B 1 842 ? 29.938 -32.438 6.094 1 89.94 842 ILE B O 1
ATOM 14309 N N . TYR B 1 843 ? 27.844 -32.844 6.539 1 91.56 843 TYR B N 1
ATOM 14310 C CA . TYR B 1 843 ? 27.906 -34.219 6.008 1 91.56 843 TYR B CA 1
ATOM 14311 C C . TYR B 1 843 ? 28.125 -34.188 4.5 1 91.56 843 TYR B C 1
ATOM 14313 O O . TYR B 1 843 ? 28.844 -35.031 3.965 1 91.56 843 TYR B O 1
ATOM 14321 N N . LEU B 1 844 ? 27.562 -33.281 3.803 1 91.69 844 LEU B N 1
ATOM 14322 C CA . LEU B 1 844 ? 27.516 -33.25 2.346 1 91.69 844 LEU B CA 1
ATOM 14323 C C . LEU B 1 844 ? 28.734 -32.562 1.769 1 91.69 844 LEU B C 1
ATOM 14325 O O . LEU B 1 844 ? 28.938 -32.531 0.552 1 91.69 844 LEU B O 1
ATOM 14329 N N . LYS B 1 845 ? 29.484 -32.031 2.615 1 88.62 845 LYS B N 1
ATOM 14330 C CA . LYS B 1 845 ? 30.641 -31.312 2.121 1 88.62 845 LYS B CA 1
ATOM 14331 C C . LYS B 1 845 ? 31.531 -32.188 1.256 1 88.62 845 LYS B C 1
ATOM 14333 O O . LYS B 1 845 ? 31.859 -33.312 1.647 1 88.62 845 LYS B O 1
ATOM 14338 N N . ASN B 1 846 ? 31.828 -31.859 0.06 1 87.5 846 ASN B N 1
ATOM 14339 C CA . ASN B 1 846 ? 32.656 -32.562 -0.922 1 87.5 846 ASN B CA 1
ATOM 14340 C C . ASN B 1 846 ? 31.969 -33.812 -1.455 1 87.5 846 ASN B C 1
ATOM 14342 O O . ASN B 1 846 ? 32.625 -34.719 -1.948 1 87.5 846 ASN B O 1
ATOM 14346 N N . LYS B 1 847 ? 30.734 -33.906 -1.288 1 91.81 847 LYS B N 1
ATOM 14347 C CA . LYS B 1 847 ? 29.938 -35 -1.817 1 91.81 847 LYS B CA 1
ATOM 14348 C C . LYS B 1 847 ? 28.828 -34.5 -2.738 1 91.81 847 LYS B C 1
ATOM 14350 O O . LYS B 1 847 ? 27.719 -35 -2.721 1 91.81 847 LYS B O 1
ATOM 14355 N N . GLU B 1 848 ? 29.219 -33.5 -3.449 1 91.12 848 GLU B N 1
ATOM 14356 C CA . GLU B 1 848 ? 28.219 -32.875 -4.305 1 91.12 848 GLU B CA 1
ATOM 14357 C C . GLU B 1 848 ? 27.797 -33.812 -5.434 1 91.12 848 GLU B C 1
ATOM 14359 O O . GLU B 1 848 ? 28.641 -34.469 -6.07 1 91.12 848 GLU B O 1
ATOM 14364 N N . ARG B 1 849 ? 26.547 -34.031 -5.668 1 92.06 849 ARG B N 1
ATOM 14365 C CA . ARG B 1 849 ? 26 -34.781 -6.777 1 92.06 849 ARG B CA 1
ATOM 14366 C C . ARG B 1 849 ? 26 -33.969 -8.07 1 92.06 849 ARG B C 1
ATOM 14368 O O . ARG B 1 849 ? 26.109 -34.531 -9.164 1 92.06 849 ARG B O 1
ATOM 14375 N N . TRP B 1 850 ? 25.75 -32.656 -7.969 1 92.94 850 TRP B N 1
ATOM 14376 C CA . TRP B 1 850 ? 25.688 -31.719 -9.062 1 92.94 850 TRP B CA 1
ATOM 14377 C C . TRP B 1 850 ? 26.578 -30.516 -8.797 1 92.94 850 TRP B C 1
ATOM 14379 O O . TRP B 1 850 ? 26.938 -30.234 -7.652 1 92.94 850 TRP B O 1
ATOM 14389 N N . LYS B 1 851 ? 26.922 -29.859 -9.82 1 93.44 851 LYS B N 1
ATOM 14390 C CA . LYS B 1 851 ? 27.688 -28.609 -9.734 1 93.44 851 LYS B CA 1
ATOM 14391 C C . LYS B 1 851 ? 27.125 -27.562 -10.695 1 93.44 851 LYS B C 1
ATOM 14393 O O . LYS B 1 851 ? 26.781 -27.875 -11.836 1 93.44 851 LYS B O 1
ATOM 14398 N N . PHE B 1 852 ? 27.047 -26.391 -10.172 1 91.94 852 PHE B N 1
ATOM 14399 C CA . PHE B 1 852 ? 26.578 -25.266 -10.969 1 91.94 852 PHE B CA 1
ATOM 14400 C C . PHE B 1 852 ? 27.656 -24.812 -11.945 1 91.94 852 PHE B C 1
ATOM 14402 O O . PHE B 1 852 ? 28.812 -24.625 -11.562 1 91.94 852 PHE B O 1
ATOM 14409 N N . ILE B 1 853 ? 27.281 -24.578 -13.25 1 92.44 853 ILE B N 1
ATOM 14410 C CA . ILE B 1 853 ? 28.234 -24.078 -14.227 1 92.44 853 ILE B CA 1
ATOM 14411 C C . ILE B 1 853 ? 27.547 -23.094 -15.172 1 92.44 853 ILE B C 1
ATOM 14413 O O . ILE B 1 853 ? 26.312 -23.047 -15.234 1 92.44 853 ILE B O 1
ATOM 14417 N N . THR B 1 854 ? 28.281 -22.281 -15.852 1 93.31 854 THR B N 1
ATOM 14418 C CA . THR B 1 854 ? 27.859 -21.391 -16.922 1 93.31 854 THR B CA 1
ATOM 14419 C C . THR B 1 854 ? 28.359 -21.891 -18.266 1 93.31 854 THR B C 1
ATOM 14421 O O . THR B 1 854 ? 29.531 -22.25 -18.406 1 93.31 854 THR B O 1
ATOM 14424 N N . LEU B 1 855 ? 27.469 -21.906 -19.234 1 95.88 855 LEU B N 1
ATOM 14425 C CA . LEU B 1 855 ? 27.812 -22.438 -20.562 1 95.88 855 LEU B CA 1
ATOM 14426 C C . LEU B 1 855 ? 27.641 -21.375 -21.641 1 95.88 855 LEU B C 1
ATOM 14428 O O . LEU B 1 855 ? 26.703 -20.578 -21.578 1 95.88 855 LEU B O 1
ATOM 14432 N N . GLU B 1 856 ? 28.547 -21.281 -22.531 1 96.38 856 GLU B N 1
ATOM 14433 C CA . GLU B 1 856 ? 28.328 -20.656 -23.828 1 96.38 856 GLU B CA 1
ATOM 14434 C C . GLU B 1 856 ? 27.875 -21.672 -24.875 1 96.38 856 GLU B C 1
ATOM 14436 O O . GLU B 1 856 ? 28.516 -22.703 -25.062 1 96.38 856 GLU B O 1
ATOM 14441 N N . VAL B 1 857 ? 26.812 -21.438 -25.5 1 97.69 857 VAL B N 1
ATOM 14442 C CA . VAL B 1 857 ? 26.234 -22.391 -26.453 1 97.69 857 VAL B CA 1
ATOM 14443 C C . VAL B 1 857 ? 26.484 -21.891 -27.875 1 97.69 857 VAL B C 1
ATOM 14445 O O . VAL B 1 857 ? 26.281 -20.719 -28.188 1 97.69 857 VAL B O 1
ATOM 14448 N N . PHE B 1 858 ? 26.859 -22.781 -28.75 1 96.69 858 PHE B N 1
ATOM 14449 C CA . PHE B 1 858 ? 27.266 -22.391 -30.094 1 96.69 858 PHE B CA 1
ATOM 14450 C C . PHE B 1 858 ? 26.25 -22.891 -31.125 1 96.69 858 PHE B C 1
ATOM 14452 O O . PHE B 1 858 ? 25.531 -23.875 -30.875 1 96.69 858 PHE B O 1
ATOM 14459 N N . GLY B 1 859 ? 26.188 -22.188 -32.25 1 93.38 859 GLY B N 1
ATOM 14460 C CA . GLY B 1 859 ? 25.453 -22.625 -33.406 1 93.38 859 GLY B CA 1
ATOM 14461 C C . GLY B 1 859 ? 23.984 -22.25 -33.344 1 93.38 859 GLY B C 1
ATOM 14462 O O . GLY B 1 859 ? 23.172 -22.766 -34.125 1 93.38 859 GLY B O 1
ATOM 14463 N N . LEU B 1 860 ? 23.609 -21.438 -32.438 1 91.88 860 LEU B N 1
ATOM 14464 C CA . LEU B 1 860 ? 22.219 -21.047 -32.312 1 91.88 860 LEU B CA 1
ATOM 14465 C C . LEU B 1 860 ? 21.922 -19.844 -33.219 1 91.88 860 LEU B C 1
ATOM 14467 O O . LEU B 1 860 ? 22.703 -18.875 -33.25 1 91.88 860 LEU B O 1
ATOM 14471 N N . GLU B 1 861 ? 20.875 -19.891 -33.938 1 89.62 861 GLU B N 1
ATOM 14472 C CA . GLU B 1 861 ? 20.516 -18.781 -34.812 1 89.62 861 GLU B CA 1
ATOM 14473 C C . GLU B 1 861 ? 19.297 -18.031 -34.281 1 89.62 861 GLU B C 1
ATOM 14475 O O . GLU B 1 861 ? 19.234 -16.812 -34.312 1 89.62 861 GLU B O 1
ATOM 14480 N N . ASN B 1 862 ? 18.328 -18.719 -33.844 1 95.06 862 ASN B N 1
ATOM 14481 C CA . ASN B 1 862 ? 17.078 -18.062 -33.531 1 95.06 862 ASN B CA 1
ATOM 14482 C C . ASN B 1 862 ? 16.453 -18.641 -32.25 1 95.06 862 ASN B C 1
ATOM 14484 O O . ASN B 1 862 ? 15.227 -18.625 -32.094 1 95.06 862 ASN B O 1
ATOM 14488 N N . VAL B 1 863 ? 17.219 -19.281 -31.406 1 96.12 863 VAL B N 1
ATOM 14489 C CA . VAL B 1 863 ? 16.703 -19.875 -30.172 1 96.12 863 VAL B CA 1
ATOM 14490 C C . VAL B 1 863 ? 17.797 -19.828 -29.094 1 96.12 863 VAL B C 1
ATOM 14492 O O . VAL B 1 863 ? 18.984 -19.766 -29.406 1 96.12 863 VAL B O 1
ATOM 14495 N N . ASP B 1 864 ? 17.391 -19.719 -27.844 1 95.94 864 ASP B N 1
ATOM 14496 C CA . ASP B 1 864 ? 18.281 -19.828 -26.688 1 95.94 864 ASP B CA 1
ATOM 14497 C C . ASP B 1 864 ? 17.75 -20.875 -25.688 1 95.94 864 ASP B C 1
ATOM 14499 O O . ASP B 1 864 ? 16.562 -21.188 -25.703 1 95.94 864 ASP B O 1
ATOM 14503 N N . ALA B 1 865 ? 18.703 -21.375 -24.906 1 94.56 865 ALA B N 1
ATOM 14504 C CA . ALA B 1 865 ? 18.25 -22.219 -23.812 1 94.56 865 ALA B CA 1
ATOM 14505 C C . ALA B 1 865 ? 17.375 -21.422 -22.828 1 94.56 865 ALA B C 1
ATOM 14507 O O . ALA B 1 865 ? 17.594 -20.219 -22.641 1 94.56 865 ALA B O 1
ATOM 14508 N N . ARG B 1 866 ? 16.422 -22.047 -22.219 1 90.75 866 ARG B N 1
ATOM 14509 C CA . ARG B 1 866 ? 15.523 -21.344 -21.312 1 90.75 866 ARG B CA 1
ATOM 14510 C C . ARG B 1 866 ? 15.5 -22.016 -19.938 1 90.75 866 ARG B C 1
ATOM 14512 O O . ARG B 1 866 ? 15.109 -21.391 -18.953 1 90.75 866 ARG B O 1
ATOM 14519 N N . GLY B 1 867 ? 15.852 -23.25 -19.891 1 89.25 867 GLY B N 1
ATOM 14520 C CA . GLY B 1 867 ? 15.734 -24.078 -18.688 1 89.25 867 GLY B CA 1
ATOM 14521 C C . GLY B 1 867 ? 15.031 -25.391 -18.938 1 89.25 867 GLY B C 1
ATOM 14522 O O . GLY B 1 867 ? 14.023 -25.438 -19.656 1 89.25 867 GLY B O 1
ATOM 14523 N N . GLY B 1 868 ? 15.57 -26.516 -18.375 1 89.06 868 GLY B N 1
ATOM 14524 C CA . GLY B 1 868 ? 14.977 -27.828 -18.531 1 89.06 868 GLY B CA 1
ATOM 14525 C C . GLY B 1 868 ? 15.641 -28.672 -19.609 1 89.06 868 GLY B C 1
ATOM 14526 O O . GLY B 1 868 ? 15.445 -29.891 -19.656 1 89.06 868 GLY B O 1
ATOM 14527 N N . GLU B 1 869 ? 16.531 -28.078 -20.469 1 95.19 869 GLU B N 1
ATOM 14528 C CA . GLU B 1 869 ? 17.188 -28.797 -21.547 1 95.19 869 GLU B CA 1
ATOM 14529 C C . GLU B 1 869 ? 18.203 -29.797 -21.016 1 95.19 869 GLU B C 1
ATOM 14531 O O . GLU B 1 869 ? 18.938 -29.5 -20.078 1 95.19 869 GLU B O 1
ATOM 14536 N N . PRO B 1 870 ? 18.25 -30.953 -21.547 1 96.38 870 PRO B N 1
ATOM 14537 C CA . PRO B 1 870 ? 19.25 -31.938 -21.125 1 96.38 870 PRO B CA 1
ATOM 14538 C C . PRO B 1 870 ? 20.641 -31.609 -21.656 1 96.38 870 PRO B C 1
ATOM 14540 O O . PRO B 1 870 ? 20.781 -31.109 -22.781 1 96.38 870 PRO B O 1
ATOM 14543 N N . ILE B 1 871 ? 21.609 -31.922 -20.938 1 97.38 871 ILE B N 1
ATOM 14544 C CA . ILE B 1 871 ? 23.016 -31.766 -21.297 1 97.38 871 ILE B CA 1
ATOM 14545 C C . ILE B 1 871 ? 23.672 -33.125 -21.438 1 97.38 871 ILE B C 1
ATOM 14547 O O . ILE B 1 871 ? 23.516 -34 -20.562 1 97.38 871 ILE B O 1
ATOM 14551 N N . PHE B 1 872 ? 24.484 -33.281 -22.469 1 96.56 872 PHE B N 1
ATOM 14552 C CA . PHE B 1 872 ? 25.109 -34.531 -22.781 1 96.56 872 PHE B CA 1
ATOM 14553 C C . PHE B 1 872 ? 26.625 -34.406 -22.75 1 96.56 872 PHE B C 1
ATOM 14555 O O . PHE B 1 872 ? 27.172 -33.344 -23.031 1 96.56 872 PHE B O 1
ATOM 14562 N N . ASP B 1 873 ? 27.375 -35.531 -22.297 1 92.38 873 ASP B N 1
ATOM 14563 C CA . ASP B 1 873 ? 28.828 -35.562 -22.297 1 92.38 873 ASP B CA 1
ATOM 14564 C C . ASP B 1 873 ? 29.375 -35.656 -23.719 1 92.38 873 ASP B C 1
ATOM 14566 O O . ASP B 1 873 ? 30.484 -35.188 -23.984 1 92.38 873 ASP B O 1
ATOM 14570 N N . GLU B 1 874 ? 28.797 -36.469 -24.453 1 83.75 874 GLU B N 1
ATOM 14571 C CA . GLU B 1 874 ? 29.125 -36.656 -25.859 1 83.75 874 GLU B CA 1
ATOM 14572 C C . GLU B 1 874 ? 27.859 -36.531 -26.734 1 83.75 874 GLU B C 1
ATOM 14574 O O . GLU B 1 874 ? 26.75 -36.531 -26.219 1 83.75 874 GLU B O 1
ATOM 14579 N N . PHE B 1 875 ? 28.203 -36.406 -27.859 1 75.06 875 PHE B N 1
ATOM 14580 C CA . PHE B 1 875 ? 27.094 -36.188 -28.797 1 75.06 875 PHE B CA 1
ATOM 14581 C C . PHE B 1 875 ? 26.031 -37.281 -28.625 1 75.06 875 PHE B C 1
ATOM 14583 O O . PHE B 1 875 ? 26.156 -38.375 -29.172 1 75.06 875 PHE B O 1
ATOM 14590 N N . ASP B 1 876 ? 24.922 -36.906 -27.75 1 71.88 876 ASP B N 1
ATOM 14591 C CA . ASP B 1 876 ? 23.656 -37.625 -27.516 1 71.88 876 ASP B CA 1
ATOM 14592 C C . ASP B 1 876 ? 23.891 -38.969 -26.844 1 71.88 876 ASP B C 1
ATOM 14594 O O . ASP B 1 876 ? 23.234 -39.938 -27.172 1 71.88 876 ASP B O 1
ATOM 14598 N N . GLN B 1 877 ? 24.719 -39 -25.938 1 78.25 877 GLN B N 1
ATOM 14599 C CA . GLN B 1 877 ? 25.031 -40.281 -25.328 1 78.25 877 GLN B CA 1
ATOM 14600 C C . GLN B 1 877 ? 24.469 -40.375 -23.906 1 78.25 877 GLN B C 1
ATOM 14602 O O . GLN B 1 877 ? 23.484 -41.094 -23.672 1 78.25 877 GLN B O 1
ATOM 14607 N N . LYS B 1 878 ? 25.078 -39.719 -23.125 1 91.25 878 LYS B N 1
ATOM 14608 C CA . LYS B 1 878 ? 24.656 -39.812 -21.734 1 91.25 878 LYS B CA 1
ATOM 14609 C C . LYS B 1 878 ? 24.297 -38.438 -21.188 1 91.25 878 LYS B C 1
ATOM 14611 O O . LYS B 1 878 ? 25.031 -37.469 -21.391 1 91.25 878 LYS B O 1
ATOM 14616 N N . ILE B 1 879 ? 23.078 -38.375 -20.547 1 95.38 879 ILE B N 1
ATOM 14617 C CA . ILE B 1 879 ? 22.672 -37.125 -19.922 1 95.38 879 ILE B CA 1
ATOM 14618 C C . ILE B 1 879 ? 23.469 -36.875 -18.641 1 95.38 879 ILE B C 1
ATOM 14620 O O . ILE B 1 879 ? 23.469 -37.719 -17.75 1 95.38 879 ILE B O 1
ATOM 14624 N N . ILE B 1 880 ? 24.125 -35.812 -18.547 1 96.38 880 ILE B N 1
ATOM 14625 C CA . ILE B 1 880 ? 25.031 -35.531 -17.438 1 96.38 880 ILE B CA 1
ATOM 14626 C C . ILE B 1 880 ? 24.531 -34.344 -16.656 1 96.38 880 ILE B C 1
ATOM 14628 O O . ILE B 1 880 ? 25.172 -33.906 -15.688 1 96.38 880 ILE B O 1
ATOM 14632 N N . GLY B 1 881 ? 23.484 -33.75 -17.078 1 94.62 881 GLY B N 1
ATOM 14633 C CA . GLY B 1 881 ? 22.969 -32.562 -16.391 1 94.62 881 GLY B CA 1
ATOM 14634 C C . GLY B 1 881 ? 21.75 -31.969 -17.078 1 94.62 881 GLY B C 1
ATOM 14635 O O . GLY B 1 881 ? 21.172 -32.562 -17.984 1 94.62 881 GLY B O 1
ATOM 14636 N N . ARG B 1 882 ? 21.344 -30.734 -16.594 1 94.12 882 ARG B N 1
ATOM 14637 C CA . ARG B 1 882 ? 20.188 -30.016 -17.109 1 94.12 882 ARG B CA 1
ATOM 14638 C C . ARG B 1 882 ? 20.375 -28.5 -17.016 1 94.12 882 ARG B C 1
ATOM 14640 O O . ARG B 1 882 ? 20.953 -28.016 -16.031 1 94.12 882 ARG B O 1
ATOM 14647 N N . VAL B 1 883 ? 19.922 -27.828 -18.016 1 95.12 883 VAL B N 1
ATOM 14648 C CA . VAL B 1 883 ? 19.953 -26.375 -18 1 95.12 883 VAL B CA 1
ATOM 14649 C C . VAL B 1 883 ? 18.938 -25.859 -16.984 1 95.12 883 VAL B C 1
ATOM 14651 O O . VAL B 1 883 ? 17.828 -26.375 -16.875 1 95.12 883 VAL B O 1
ATOM 14654 N N . THR B 1 884 ? 19.328 -24.875 -16.188 1 91.38 884 THR B N 1
ATOM 14655 C CA . THR B 1 884 ? 18.422 -24.281 -15.203 1 91.38 884 THR B CA 1
ATOM 14656 C C . THR B 1 884 ? 17.875 -22.938 -15.695 1 91.38 884 THR B C 1
ATOM 14658 O O . THR B 1 884 ? 16.781 -22.531 -15.305 1 91.38 884 THR B O 1
ATOM 14661 N N . ASN B 1 885 ? 18.656 -22.25 -16.484 1 91.19 885 ASN B N 1
ATOM 14662 C CA . ASN B 1 885 ? 18.281 -20.953 -17.062 1 91.19 885 ASN B CA 1
ATOM 14663 C C . ASN B 1 885 ? 19.125 -20.625 -18.281 1 91.19 885 ASN B C 1
ATOM 14665 O O . ASN B 1 885 ? 20.141 -21.266 -18.547 1 91.19 885 ASN B O 1
ATOM 14669 N N . GLY B 1 886 ? 18.641 -19.672 -19.062 1 93.12 886 GLY B N 1
ATOM 14670 C CA . GLY B 1 886 ? 19.406 -19.25 -20.219 1 93.12 886 GLY B CA 1
ATOM 14671 C C . GLY B 1 886 ? 18.812 -18.047 -20.938 1 93.12 886 GLY B C 1
ATOM 14672 O O . GLY B 1 886 ? 17.641 -17.719 -20.719 1 93.12 886 GLY B O 1
ATOM 14673 N N . SER B 1 887 ? 19.594 -17.375 -21.641 1 93.44 887 SER B N 1
ATOM 14674 C CA . SER B 1 887 ? 19.219 -16.203 -22.438 1 93.44 887 SER B CA 1
ATOM 14675 C C . SER B 1 887 ? 20.375 -15.75 -23.312 1 93.44 887 SER B C 1
ATOM 14677 O O . SER B 1 887 ? 21.5 -16.234 -23.172 1 93.44 887 SER B O 1
ATOM 14679 N N . PHE B 1 888 ? 20.016 -14.93 -24.266 1 96.69 888 PHE B N 1
ATOM 14680 C CA . PHE B 1 888 ? 21.078 -14.281 -25.031 1 96.69 888 PHE B CA 1
ATOM 14681 C C . PHE B 1 888 ? 21.719 -13.148 -24.234 1 96.69 888 PHE B C 1
ATOM 14683 O O . PHE B 1 888 ? 21.016 -12.273 -23.734 1 96.69 888 PHE B O 1
ATOM 14690 N N . GLY B 1 889 ? 23.047 -13.289 -24.078 1 95.44 889 GLY B N 1
ATOM 14691 C CA . GLY B 1 889 ? 23.781 -12.203 -23.438 1 95.44 889 GLY B CA 1
ATOM 14692 C C . GLY B 1 889 ? 24.125 -11.078 -24.391 1 95.44 889 GLY B C 1
ATOM 14693 O O . GLY B 1 889 ? 25.141 -11.148 -25.094 1 95.44 889 GLY B O 1
ATOM 14694 N N . TRP B 1 890 ? 23.406 -10.023 -24.328 1 96.12 890 TRP B N 1
ATOM 14695 C CA . TRP B 1 890 ? 23.5 -8.945 -25.312 1 96.12 890 TRP B CA 1
ATOM 14696 C C . TRP B 1 890 ? 24.797 -8.156 -25.125 1 96.12 890 TRP B C 1
ATOM 14698 O O . TRP B 1 890 ? 25.328 -7.594 -26.094 1 96.12 890 TRP B O 1
ATOM 14708 N N . ARG B 1 891 ? 25.375 -8.07 -23.953 1 93.25 891 ARG B N 1
ATOM 14709 C CA . ARG B 1 891 ? 26.562 -7.266 -23.703 1 93.25 891 ARG B CA 1
ATOM 14710 C C . ARG B 1 891 ? 27.812 -8 -24.172 1 93.25 891 ARG B C 1
ATOM 14712 O O . ARG B 1 891 ? 28.812 -7.367 -24.516 1 93.25 891 ARG B O 1
ATOM 14719 N N . ILE B 1 892 ? 27.719 -9.32 -24.156 1 93.38 892 ILE B N 1
ATOM 14720 C CA . ILE B 1 892 ? 28.891 -10.102 -24.547 1 93.38 892 ILE B CA 1
ATOM 14721 C C . ILE B 1 892 ? 28.609 -10.828 -25.859 1 93.38 892 ILE B C 1
ATOM 14723 O O . ILE B 1 892 ? 29.469 -11.547 -26.375 1 93.38 892 ILE B O 1
ATOM 14727 N N . ASN B 1 893 ? 27.375 -10.688 -26.375 1 94.38 893 ASN B N 1
ATOM 14728 C CA . ASN B 1 893 ? 26.953 -11.227 -27.672 1 94.38 893 ASN B CA 1
ATOM 14729 C C . ASN B 1 893 ? 27.125 -12.742 -27.719 1 94.38 893 ASN B C 1
ATOM 14731 O O . ASN B 1 893 ? 27.766 -13.266 -28.641 1 94.38 893 ASN B O 1
ATOM 14735 N N . LYS B 1 894 ? 26.625 -13.461 -26.781 1 95.06 894 LYS B N 1
ATOM 14736 C CA . LYS B 1 894 ? 26.703 -14.914 -26.672 1 95.06 894 LYS B CA 1
ATOM 14737 C C . LYS B 1 894 ? 25.375 -15.508 -26.188 1 95.06 894 LYS B C 1
ATOM 14739 O O . LYS B 1 894 ? 24.688 -14.891 -25.375 1 95.06 894 LYS B O 1
ATOM 14744 N N . SER B 1 895 ? 25.047 -16.672 -26.75 1 97.12 895 SER B N 1
ATOM 14745 C CA . SER B 1 895 ? 23.969 -17.438 -26.125 1 97.12 895 SER B CA 1
ATOM 14746 C C . SER B 1 895 ? 24.453 -18.203 -24.906 1 97.12 895 SER B C 1
ATOM 14748 O O . SER B 1 895 ? 25.422 -18.953 -24.984 1 97.12 895 SER B O 1
ATOM 14750 N N . LEU B 1 896 ? 23.844 -17.906 -23.781 1 95.19 896 LEU B N 1
ATOM 14751 C CA . LEU B 1 896 ? 24.312 -18.453 -22.5 1 95.19 896 LEU B CA 1
ATOM 14752 C C . LEU B 1 896 ? 23.281 -19.391 -21.891 1 95.19 896 LEU B C 1
ATOM 14754 O O . LEU B 1 896 ? 22.078 -19.234 -22.125 1 95.19 896 LEU B O 1
ATOM 14758 N N . ALA B 1 897 ? 23.766 -20.359 -21.156 1 95.62 897 ALA B N 1
ATOM 14759 C CA . ALA B 1 897 ? 22.938 -21.266 -20.359 1 95.62 897 ALA B CA 1
ATOM 14760 C C . ALA B 1 897 ? 23.562 -21.516 -18.984 1 95.62 897 ALA B C 1
ATOM 14762 O O . ALA B 1 897 ? 24.781 -21.672 -18.875 1 95.62 897 ALA B O 1
ATOM 14763 N N . LEU B 1 898 ? 22.766 -21.422 -17.969 1 93.5 898 LEU B N 1
ATOM 14764 C CA . LEU B 1 898 ? 23.141 -21.906 -16.641 1 93.5 898 LEU B CA 1
ATOM 14765 C C . LEU B 1 898 ? 22.672 -23.344 -16.422 1 93.5 898 LEU B C 1
ATOM 14767 O O . LEU B 1 898 ? 21.656 -23.75 -16.984 1 93.5 898 LEU B O 1
ATOM 14771 N N . ALA B 1 899 ? 23.5 -24.109 -15.648 1 94.31 899 ALA B N 1
ATOM 14772 C CA . ALA B 1 899 ? 23.188 -25.531 -15.602 1 94.31 899 ALA B CA 1
ATOM 14773 C C . ALA B 1 899 ? 23.672 -26.172 -14.305 1 94.31 899 ALA B C 1
ATOM 14775 O O . ALA B 1 899 ? 24.547 -25.625 -13.633 1 94.31 899 ALA B O 1
ATOM 14776 N N . MET B 1 900 ? 23.109 -27.234 -13.945 1 94.06 900 MET B N 1
ATOM 14777 C CA . MET B 1 900 ? 23.594 -28.188 -12.961 1 94.06 900 MET B CA 1
ATOM 14778 C C . MET B 1 900 ? 24.078 -29.469 -13.641 1 94.06 900 MET B C 1
ATOM 14780 O O . MET B 1 900 ? 23.312 -30.141 -14.328 1 94.06 900 MET B O 1
ATOM 14784 N N . VAL B 1 901 ? 25.359 -29.797 -13.445 1 95.25 901 VAL B N 1
ATOM 14785 C CA . VAL B 1 901 ? 25.922 -30.953 -14.133 1 95.25 901 VAL B CA 1
ATOM 14786 C C . VAL B 1 901 ? 26.656 -31.844 -13.133 1 95.25 901 VAL B C 1
ATOM 14788 O O . VAL B 1 901 ? 26.953 -31.422 -12.016 1 95.25 901 VAL B O 1
ATOM 14791 N N . ASN B 1 902 ? 26.844 -33.094 -13.57 1 95.06 902 ASN B N 1
ATOM 14792 C CA . ASN B 1 902 ? 27.766 -33.969 -12.836 1 95.06 902 ASN B CA 1
ATOM 14793 C C . ASN B 1 902 ? 29.125 -33.281 -12.633 1 95.06 902 ASN B C 1
ATOM 14795 O O . ASN B 1 902 ? 29.703 -32.75 -13.586 1 95.06 902 ASN B O 1
ATOM 14799 N N . PRO B 1 903 ? 29.641 -33.344 -11.406 1 94.62 903 PRO B N 1
ATOM 14800 C CA . PRO B 1 903 ? 30.875 -32.625 -11.07 1 94.62 903 PRO B CA 1
ATOM 14801 C C . PRO B 1 903 ? 32.031 -32.969 -11.992 1 94.62 903 PRO B C 1
ATOM 14803 O O . PRO B 1 903 ? 32.906 -32.156 -12.25 1 94.62 903 PRO B O 1
ATOM 14806 N N . LYS B 1 904 ? 32.062 -34.094 -12.547 1 93.69 904 LYS B N 1
ATOM 14807 C CA . LYS B 1 904 ? 33.125 -34.562 -13.438 1 93.69 904 LYS B CA 1
ATOM 14808 C C . LYS B 1 904 ? 33.188 -33.719 -14.695 1 93.69 904 LYS B C 1
ATOM 14810 O O . LYS B 1 904 ? 34.219 -33.656 -15.359 1 93.69 904 LYS B O 1
ATOM 14815 N N . PHE B 1 905 ? 32.125 -33.031 -15.008 1 94.5 905 PHE B N 1
ATOM 14816 C CA . PHE B 1 905 ? 32.062 -32.281 -16.234 1 94.5 905 PHE B CA 1
ATOM 14817 C C . PHE B 1 905 ? 31.953 -30.781 -15.93 1 94.5 905 PHE B C 1
ATOM 14819 O O . PHE B 1 905 ? 31.531 -29.984 -16.781 1 94.5 905 PHE B O 1
ATOM 14826 N N . ALA B 1 906 ? 32.281 -30.391 -14.773 1 94.38 906 ALA B N 1
ATOM 14827 C CA . ALA B 1 906 ? 32 -29.031 -14.32 1 94.38 906 ALA B CA 1
ATOM 14828 C C . ALA B 1 906 ? 33.188 -28.125 -14.555 1 94.38 906 ALA B C 1
ATOM 14830 O O . ALA B 1 906 ? 33.094 -26.891 -14.461 1 94.38 906 ALA B O 1
ATOM 14831 N N . GLU B 1 907 ? 34.312 -28.594 -14.898 1 94.75 907 GLU B N 1
ATOM 14832 C CA . GLU B 1 907 ? 35.5 -27.781 -15.07 1 94.75 907 GLU B CA 1
ATOM 14833 C C . GLU B 1 907 ? 35.375 -26.828 -16.25 1 94.75 907 GLU B C 1
ATOM 14835 O O . GLU B 1 907 ? 34.844 -27.203 -17.297 1 94.75 907 GLU B O 1
ATOM 14840 N N . GLU B 1 908 ? 35.906 -25.672 -16.094 1 94.06 908 GLU B N 1
ATOM 14841 C CA . GLU B 1 908 ? 35.906 -24.703 -17.172 1 94.06 908 GLU B CA 1
ATOM 14842 C C . GLU B 1 908 ? 36.656 -25.25 -18.406 1 94.06 908 GLU B C 1
ATOM 14844 O O . GLU B 1 908 ? 37.688 -25.906 -18.266 1 94.06 908 GLU B O 1
ATOM 14849 N N . GLY B 1 909 ? 36.031 -24.969 -19.516 1 94.88 909 GLY B N 1
ATOM 14850 C CA . GLY B 1 909 ? 36.625 -25.453 -20.75 1 94.88 909 GLY B CA 1
ATOM 14851 C C . GLY B 1 909 ? 36.062 -26.781 -21.219 1 94.88 909 GLY B C 1
ATOM 14852 O O . GLY B 1 909 ? 36.25 -27.172 -22.359 1 94.88 909 GLY B O 1
ATOM 14853 N N . THR B 1 910 ? 35.344 -27.469 -20.359 1 95.75 910 THR B N 1
ATOM 14854 C CA . THR B 1 910 ? 34.75 -28.75 -20.719 1 95.75 910 THR B CA 1
ATOM 14855 C C . THR B 1 910 ? 33.656 -28.562 -21.781 1 95.75 910 THR B C 1
ATOM 14857 O O . THR B 1 910 ? 32.812 -27.688 -21.672 1 95.75 910 THR B O 1
ATOM 14860 N N . ARG B 1 911 ? 33.781 -29.297 -22.797 1 95.75 911 ARG B N 1
ATOM 14861 C CA . ARG B 1 911 ? 32.812 -29.281 -23.875 1 95.75 911 ARG B CA 1
ATOM 14862 C C . ARG B 1 911 ? 31.656 -30.234 -23.578 1 95.75 911 ARG B C 1
ATOM 14864 O O . ARG B 1 911 ? 31.891 -31.391 -23.172 1 95.75 911 ARG B O 1
ATOM 14871 N N . VAL B 1 912 ? 30.5 -29.797 -23.688 1 96.75 912 VAL B N 1
ATOM 14872 C CA . VAL B 1 912 ? 29.297 -30.594 -23.516 1 96.75 912 VAL B CA 1
ATOM 14873 C C . VAL B 1 912 ? 28.312 -30.297 -24.641 1 96.75 912 VAL B C 1
ATOM 14875 O O . VAL B 1 912 ? 28.609 -29.5 -25.531 1 96.75 912 VAL B O 1
ATOM 14878 N N . TYR B 1 913 ? 27.219 -31 -24.672 1 96.69 913 TYR B N 1
ATOM 14879 C CA . TYR B 1 913 ? 26.203 -30.781 -25.703 1 96.69 913 TYR B CA 1
ATOM 14880 C C . TYR B 1 913 ? 24.828 -30.578 -25.062 1 96.69 913 TYR B C 1
ATOM 14882 O O . TYR B 1 913 ? 24.484 -31.266 -24.094 1 96.69 913 TYR B O 1
ATOM 14890 N N . ILE B 1 914 ? 24.109 -29.609 -25.594 1 96.5 914 ILE B N 1
ATOM 14891 C CA . ILE B 1 914 ? 22.766 -29.297 -25.109 1 96.5 914 ILE B CA 1
ATOM 14892 C C . ILE B 1 914 ? 21.75 -29.562 -26.203 1 96.5 914 ILE B C 1
ATOM 14894 O O . ILE B 1 914 ? 21.953 -29.203 -27.359 1 96.5 914 ILE B O 1
ATOM 14898 N N . LYS B 1 915 ? 20.688 -30.172 -25.875 1 96.12 915 LYS B N 1
ATOM 14899 C CA . LYS B 1 915 ? 19.594 -30.359 -26.828 1 96.12 915 LYS B CA 1
ATOM 14900 C C . LYS B 1 915 ? 18.531 -29.281 -26.656 1 96.12 915 LYS B C 1
ATOM 14902 O O . LYS B 1 915 ? 17.922 -29.172 -25.594 1 96.12 915 LYS B O 1
ATOM 14907 N N . ILE B 1 916 ? 18.375 -28.469 -27.672 1 96.5 916 ILE B N 1
ATOM 14908 C CA . ILE B 1 916 ? 17.391 -27.391 -27.688 1 96.5 916 ILE B CA 1
ATOM 14909 C C . ILE B 1 916 ? 16.422 -27.594 -28.844 1 96.5 916 ILE B C 1
ATOM 14911 O O . ILE B 1 916 ? 16.828 -27.562 -30.016 1 96.5 916 ILE B O 1
ATOM 14915 N N . LEU B 1 917 ? 15.148 -27.797 -28.578 1 96.19 917 LEU B N 1
ATOM 14916 C CA . LEU B 1 917 ? 14.086 -28.016 -29.547 1 96.19 917 LEU B CA 1
ATOM 14917 C C . LEU B 1 917 ? 14.477 -29.094 -30.547 1 96.19 917 LEU B C 1
ATOM 14919 O O . LEU B 1 917 ? 14.336 -28.906 -31.766 1 96.19 917 LEU B O 1
ATOM 14923 N N . GLY B 1 918 ? 15.039 -30.141 -30.031 1 93.5 918 GLY B N 1
ATOM 14924 C CA . GLY B 1 918 ? 15.359 -31.297 -30.859 1 93.5 918 GLY B CA 1
ATOM 14925 C C . GLY B 1 918 ? 16.75 -31.219 -31.469 1 93.5 918 GLY B C 1
ATOM 14926 O O . GLY B 1 918 ? 17.312 -32.25 -31.875 1 93.5 918 GLY B O 1
ATOM 14927 N N . GLY B 1 919 ? 17.266 -30.031 -31.547 1 94.38 919 GLY B N 1
ATOM 14928 C CA . GLY B 1 919 ? 18.609 -29.844 -32.094 1 94.38 919 GLY B CA 1
ATOM 14929 C C . GLY B 1 919 ? 19.703 -29.953 -31.031 1 94.38 919 GLY B C 1
ATOM 14930 O O . GLY B 1 919 ? 19.531 -29.5 -29.906 1 94.38 919 GLY B O 1
ATOM 14931 N N . LEU B 1 920 ? 20.766 -30.641 -31.406 1 95 920 LEU B N 1
ATOM 14932 C CA . LEU B 1 920 ? 21.906 -30.781 -30.516 1 95 920 LEU B CA 1
ATOM 14933 C C . LEU B 1 920 ? 22.953 -29.719 -30.797 1 95 920 LEU B C 1
ATOM 14935 O O . LEU B 1 920 ? 23.422 -29.578 -31.922 1 95 920 LEU B O 1
ATOM 14939 N N . PHE B 1 921 ? 23.344 -28.984 -29.797 1 96.56 921 PHE B N 1
ATOM 14940 C CA . PHE B 1 921 ? 24.281 -27.875 -29.938 1 96.56 921 PHE B CA 1
ATOM 14941 C C . PHE B 1 921 ? 25.469 -28.062 -29.016 1 96.56 921 PHE B C 1
ATOM 14943 O O . PHE B 1 921 ? 25.328 -28.516 -27.875 1 96.56 921 PHE B O 1
ATOM 14950 N N . SER B 1 922 ? 26.609 -27.703 -29.516 1 96.56 922 SER B N 1
ATOM 14951 C CA . SER B 1 922 ? 27.812 -27.734 -28.703 1 96.56 922 SER B CA 1
ATOM 14952 C C . SER B 1 922 ? 27.844 -26.562 -27.719 1 96.56 922 SER B C 1
ATOM 14954 O O . SER B 1 922 ? 27.344 -25.484 -28.016 1 96.56 922 SER B O 1
ATOM 14956 N N . ALA B 1 923 ? 28.359 -26.828 -26.531 1 97.25 923 ALA B N 1
ATOM 14957 C CA . ALA B 1 923 ? 28.516 -25.797 -25.5 1 97.25 923 ALA B CA 1
ATOM 14958 C C . ALA B 1 923 ? 29.828 -26 -24.734 1 97.25 923 ALA B C 1
ATOM 14960 O O . ALA B 1 923 ? 30.359 -27.109 -24.688 1 97.25 923 ALA B O 1
ATOM 14961 N N . ILE B 1 924 ? 30.344 -25 -24.188 1 96.94 924 ILE B N 1
ATOM 14962 C CA . ILE B 1 924 ? 31.562 -25.062 -23.406 1 96.94 924 ILE B CA 1
ATOM 14963 C C . ILE B 1 924 ? 31.344 -24.391 -22.047 1 96.94 924 ILE B C 1
ATOM 14965 O O . ILE B 1 924 ? 30.688 -23.359 -21.953 1 96.94 924 ILE B O 1
ATOM 14969 N N . SER B 1 925 ? 31.781 -25.109 -21.047 1 95.69 925 SER B N 1
ATOM 14970 C CA . SER B 1 925 ? 31.75 -24.516 -19.719 1 95.69 925 SER B CA 1
ATOM 14971 C C . SER B 1 925 ? 32.688 -23.312 -19.641 1 95.69 925 SER B C 1
ATOM 14973 O O . SER B 1 925 ? 33.875 -23.422 -19.984 1 95.69 925 SER B O 1
ATOM 14975 N N . ILE B 1 926 ? 32.188 -22.188 -19.219 1 93.56 926 ILE B N 1
ATOM 14976 C CA . ILE B 1 926 ? 33 -20.984 -19.141 1 93.56 926 ILE B CA 1
ATOM 14977 C C . ILE B 1 926 ? 32.969 -20.438 -17.703 1 93.56 926 ILE B C 1
ATOM 14979 O O . ILE B 1 926 ? 32.375 -21.047 -16.812 1 93.56 926 ILE B O 1
ATOM 14983 N N . HIS B 1 927 ? 33.656 -19.375 -17.562 1 87.62 927 HIS B N 1
ATOM 14984 C CA . HIS B 1 927 ? 33.688 -18.75 -16.25 1 87.62 927 HIS B CA 1
ATOM 14985 C C . HIS B 1 927 ? 32.312 -18.312 -15.812 1 87.62 927 HIS B C 1
ATOM 14987 O O . HIS B 1 927 ? 31.484 -17.906 -16.641 1 87.62 927 HIS B O 1
ATOM 14993 N N . GLU B 1 928 ? 32.062 -18.328 -14.547 1 84.12 928 GLU B N 1
ATOM 14994 C CA . GLU B 1 928 ? 30.75 -18.031 -13.984 1 84.12 928 GLU B CA 1
ATOM 14995 C C . GLU B 1 928 ? 30.359 -16.578 -14.219 1 84.12 928 GLU B C 1
ATOM 14997 O O . GLU B 1 928 ? 29.188 -16.219 -14.172 1 84.12 928 GLU B O 1
ATOM 15002 N N . ASN B 1 929 ? 31.219 -15.664 -14.523 1 84.56 929 ASN B N 1
ATOM 15003 C CA . ASN B 1 929 ? 30.953 -14.258 -14.844 1 84.56 929 ASN B CA 1
ATOM 15004 C C . ASN B 1 929 ? 31.531 -13.875 -16.203 1 84.56 929 ASN B C 1
ATOM 15006 O O . ASN B 1 929 ? 32.5 -13.117 -16.281 1 84.56 929 ASN B O 1
ATOM 15010 N N . PRO B 1 930 ? 30.797 -14.25 -17.109 1 83.12 930 PRO B N 1
ATOM 15011 C CA . PRO B 1 930 ? 31.375 -14.016 -18.438 1 83.12 930 PRO B CA 1
ATOM 15012 C C . PRO B 1 930 ? 31.484 -12.531 -18.781 1 83.12 930 PRO B C 1
ATOM 15014 O O . PRO B 1 930 ? 32.375 -12.125 -19.516 1 83.12 930 PRO B O 1
ATOM 15017 N N . PHE B 1 931 ? 30.625 -11.742 -18.359 1 83.38 931 PHE B N 1
ATOM 15018 C CA . PHE B 1 931 ? 30.656 -10.312 -18.641 1 83.38 931 PHE B CA 1
ATOM 15019 C C . PHE B 1 931 ? 31.859 -9.664 -17.969 1 83.38 931 PHE B C 1
ATOM 15021 O O . PHE B 1 931 ? 32.562 -8.859 -18.594 1 83.38 931 PHE B O 1
ATOM 15028 N N . GLU B 1 932 ? 32.094 -9.945 -16.703 1 73.38 932 GLU B N 1
ATOM 15029 C CA . GLU B 1 932 ? 33.25 -9.406 -16.016 1 73.38 932 GLU B CA 1
ATOM 15030 C C . GLU B 1 932 ? 34.562 -9.898 -16.672 1 73.38 932 GLU B C 1
ATOM 15032 O O . GLU B 1 932 ? 35.531 -9.141 -16.781 1 73.38 932 GLU B O 1
ATOM 15037 N N . ALA B 1 933 ? 34.531 -11.125 -17 1 59.31 933 ALA B N 1
ATOM 15038 C CA . ALA B 1 933 ? 35.688 -11.703 -17.688 1 59.31 933 ALA B CA 1
ATOM 15039 C C . ALA B 1 933 ? 35.938 -10.984 -19 1 59.31 933 ALA B C 1
ATOM 15041 O O . ALA B 1 933 ? 37.125 -10.734 -19.344 1 59.31 933 ALA B O 1
ATOM 15042 N N . GLN B 1 934 ? 34.906 -10.664 -19.562 1 64 934 GLN B N 1
ATOM 15043 C CA . GLN B 1 934 ? 35.062 -9.938 -20.828 1 64 934 GLN B CA 1
ATOM 15044 C C . GLN B 1 934 ? 35.562 -8.516 -20.578 1 64 934 GLN B C 1
ATOM 15046 O O . GLN B 1 934 ? 36.406 -8.008 -21.328 1 64 934 GLN B O 1
ATOM 15051 N N . LYS B 1 935 ? 35.031 -7.895 -19.562 1 66.19 935 LYS B N 1
ATOM 15052 C CA . LYS B 1 935 ? 35.438 -6.539 -19.219 1 66.19 935 LYS B CA 1
ATOM 15053 C C . LYS B 1 935 ? 36.938 -6.488 -18.922 1 66.19 935 LYS B C 1
ATOM 15055 O O . LYS B 1 935 ? 37.625 -5.555 -19.344 1 66.19 935 LYS B O 1
ATOM 15060 N N . ILE B 1 936 ? 37.406 -7.531 -18.25 1 54.66 936 ILE B N 1
ATOM 15061 C CA . ILE B 1 936 ? 38.812 -7.633 -17.891 1 54.66 936 ILE B CA 1
ATOM 15062 C C . ILE B 1 936 ? 39.656 -7.875 -19.156 1 54.66 936 ILE B C 1
ATOM 15064 O O . ILE B 1 936 ? 40.719 -7.266 -19.344 1 54.66 936 ILE B O 1
ATOM 15068 N N . SER B 1 937 ? 39.188 -8.695 -20.031 1 52.69 937 SER B N 1
ATOM 15069 C CA . SER B 1 937 ? 39.875 -9 -21.266 1 52.69 937 SER B CA 1
ATOM 15070 C C . SER B 1 937 ? 39.938 -7.781 -22.188 1 52.69 937 SER B C 1
ATOM 15072 O O . SER B 1 937 ? 40.969 -7.539 -22.828 1 52.69 937 SER B O 1
ATOM 15074 N N . ASP B 1 938 ? 38.906 -7.008 -22.203 1 51.03 938 ASP B N 1
ATOM 15075 C CA . ASP B 1 938 ? 38.844 -5.816 -23.047 1 51.03 938 ASP B CA 1
ATOM 15076 C C . ASP B 1 938 ? 39.812 -4.746 -22.531 1 51.03 938 ASP B C 1
ATOM 15078 O O . ASP B 1 938 ? 40.312 -3.936 -23.312 1 51.03 938 ASP B O 1
ATOM 15082 N N . LYS B 1 939 ? 40.094 -4.824 -21.219 1 55.5 939 LYS B N 1
ATOM 15083 C CA . LYS B 1 939 ? 41.062 -3.865 -20.641 1 55.5 939 LYS B CA 1
ATOM 15084 C C . LYS B 1 939 ? 42.5 -4.266 -20.938 1 55.5 939 LYS B C 1
ATOM 15086 O O . LYS B 1 939 ? 43.375 -3.42 -20.969 1 55.5 939 LYS B O 1
ATOM 15091 N N . ILE B 1 940 ? 42.719 -5.531 -21.125 1 34.91 940 ILE B N 1
ATOM 15092 C CA . ILE B 1 940 ? 44.062 -6.047 -21.422 1 34.91 940 ILE B CA 1
ATOM 15093 C C . ILE B 1 940 ? 44.375 -5.844 -22.906 1 34.91 940 ILE B C 1
ATOM 15095 O O . ILE B 1 940 ? 45.5 -5.578 -23.266 1 34.91 940 ILE B O 1
ATOM 15099 N N . ILE B 1 941 ? 43.406 -5.824 -23.562 1 33.5 941 ILE B N 1
ATOM 15100 C CA . ILE B 1 941 ? 43.719 -5.531 -24.969 1 33.5 941 ILE B CA 1
ATOM 15101 C C . ILE B 1 941 ? 43.812 -4.02 -25.156 1 33.5 941 ILE B C 1
ATOM 15103 O O . ILE B 1 941 ? 42.875 -3.283 -24.797 1 33.5 941 ILE B O 1
#

InterPro domains:
  IPR006076 FAD dependent oxidoreductase [PF01266] (41-421)
  IPR006222 GCVT, N-terminal domain [PF01571] (481-635)
  IPR006222 GCVT, N-terminal domain [PF01571] (671-794)
  IPR013977 Aminomethyltransferase, C-terminal domain [PF08669] (862-923)
  IPR027266 Aminomethyltransferase superfamily [G3DSA:3.30.1360.120] (477-937)
  IPR029043 Glycine cleavage T-protein/YgfZ, C-terminal [SSF101790] (851-930)
  IPR032503 FAD dependent oxidoreductase, central domain [PF16350] (424-478)
  IPR036188 FAD/NAD(P)-binding domain superfamily [G3DSA:3.50.50.60] (42-440)
  IPR036188 FAD/NAD(P)-binding domain superfamily [SSF51905] (40-444)

pLDDT: mean 85.3, std 19.85, range [21.44, 98.75]